Protein 7DLU (pdb70)

Secondary structure (DSSP, 8-state):
--HHHHHHHHHHHHHHHHHHHHHHHHHHHHHHHHHHHHHHTT--THHHHHHHHHHHHHHHHHHHHHHHHHHT---HHHHHHHHHHHHHHHHTTHHHHHHHHHHHHHHHS-S--TT-EEEETTEEEEEEEE-SSEEEEE-TTS-EEEEEHHHHHTS-EEESSSSSEEEE---EEE-SSS-HHHHHHHHHTT--STTSBSTT--EEEEEEE-SSSEEEEEEEEEETTSHHHHHHHHHHHHHHHHGGGT------EEEEEEE-/--HHHHHHHHHHHHHHHHHHHHHHHHHHHHHHHHHHHHHHTT--THHHHHHHHHHHHHHHHHHHHHHHHHHT---HHHHHHHHHHHHHHHHTTHHHHHHHHHHHHHHHS-S--TT-EEEETTEEEEEEEE-SSEEEEE-TTS-EEEEEHHHHHTS-EEESSSSSEEEE---EEE-SSS-HHHHHHHHHTT--STTSBSTT--EEEEEEE-SSSEEEEEEEEEETTSHHHHHHHHHHHHHHHHGGGT------EEEEEEE-/--HHHHHHHHHHHHHHHHHHHHHHHHHHHHHHHHHHHHHHTT--THHHHHHHHHHHHHHHHHHHHHHHHHHT---HHHHHHHHHHHHHHHHTTHHHHHHHHHHHHHHHS-S--TT-EEEETTEEEEEEEE-SSEEEEE-TTS-EEEEEHHHHHTS-EEESSSSSEEEE---EEE-SSS-HHHHHHHHHTT--STTSBSTT--EEEEEEE-SSSEEEEEEEEEETTSHHHHHHHHHHHHHHHHGGGT------EEEEEEE-/--HHHHHHHHHHHHHHHHHHHHHHHHHHHHHHHHHHHHHHTT--THHHHHHHHHHHHHHHHHHHHHHHHHHT---HHHHHHHHHHHHHHHHTTHHHHHHHHHHHHHHHS-S--TT-EEEETTEEEEEEEE-SSEEEEE-TTS-EEEEEHHHHHTS-EEESSSSSEEEE---EEE-SSS-HHHHHHHHHTT--STTSBSTT--EEEEEEE-SSSEEEEEEEEEETTSHHHHHHHHHHHHHHHHGGGT------EEEEEEE-/--HHHHHHHHHHHHHHHHHHHHHHHHHHHHHHHHHHHHHHTT--THHHHHHHHHHHHHHHHHHHHHHHHHHT---HHHHHHHHHHHHHHHHTTHHHHHHHHHHHHHHHS-S--TT-EEEETTEEEEEEEE-SSEEEEE-TTS-EEEEEHHHHHTS-EEESSSSSEEEE---EEE-SSS-HHHHHHHHHTT--STTSBSTT--EEEEEEE-SSSEEEEEEEEEETTSHHHHHHHHHHHHHHHHGGGT------EEEEEEE-/--HHHHHHHHHHHHHHHHHHHHHHHHHHHHHHHHHHHHHHTT--THHHHHHHHHHHHHHHHHHHHHHHHHHT---HHHHHHHHHHHHHHHHTTHHHHHHHHHHHHHHHS-S--TT-EEEETTEEEEEEEE-SSEEEEE-TTS-EEEEEHHHHHTS-EEESSSSSEEEE---EEE-SSS-HHHHHHHHHTT--STTSBSTT--EEEEEEE-SSSEEEEEEEEEETTSHHHHHHHHHHHHHHHHGGGT------EEEEEEE-/--HHHHHHHHHHHHHHHHHHHHHHHHHHHHHHHHHHHHHHTT--THHHHHHHHHHHHHHHHHHHHHHHHHHT---HHHHHHHHHHHHHHHHTTHHHHHHHHHHHHHHHS-S--TT-EEEETTEEEEEEEE-SSEEEEE-TTS-EEEEEHHHHHTS-EEESSSSSEEEE---EEE-SSS-HHHHHHHHHTT--STTSBSTT--EEEEEEE-SSSEEEEEEEEEETTSHHHHHHHHHHHHHHHHGGGT------EEEEEEE-

InterPro domains:
  IPR006685 Mechanosensitive ion channel MscS [PF00924] (109-174)
  IPR006686 Mechanosensitive ion channel MscS, conserved site [PS01246] (138-172)
  IPR008910 Mechanosensitive ion channel, conserved TM helix [PF05552] (19-59)
  IPR010920 LSM domain superfamily [SSF50182] (109-174)
  IPR011014 Mechanosensitive ion channel MscS, transmembrane-2 [SSF82861] (25-107)
  IPR011066 Mechanosensitive ion channel MscS, C-terminal domain superfamily [SSF82689] (177-272)
  IPR023408 Mechanosensitive ion channel MscS, beta-domain superfamily [G3DSA:2.30.30.60] (124-173)
  IPR045275 Mechanosensitive ion channel MscS, archaea/bacteria type [PTHR30221] (5-273)
  IPR049142 Mechanosensitive ion channel, transmembrane helices 2/3 [PF21088] (67-107)
  IPR049278 Mechanosensitive ion channel MscS, C-terminal domain [PF21082] (182-262)

B-factor: mean 67.21, std 22.12, range [41.21, 140.65]

CATH classification: 1.10.287.1260 (+2 more: 2.30.30.60, 3.30.70.100)

Sequence (1820 aa):
SWLPIVLEYSGKVALALLTLAIGWWLINTLTGRVGGLLARRSVDRTLQGFVGSLVSIVLKILLVVSVASMIGIQTTSFVAAIGAAGLAIGLALQGSLANFAGGVLILLFRPFKVGDWIEAQGVAGTVDSILIFHTVLRSGDNKRIIVPNGALSNGTVTNYSAEPVRRVIFDVGIDYDADLKNAQNILLAMADDPRVLKDPAPVAVVSNLGESAITLSLRVWVKNADYWDVMFMFNEKARDALGKEGIGIPFPQRVVKVVQSWLPIVLEYSGKVALALLTLAIGWWLINTLTGRVGGLLARRSVDRTLQGFVGSLVSIVLKILLVVSVASMIGIQTTSFVAAIGAAGLAIGLALQGSLANFAGGVLILLFRPFKVGDWIEAQGVAGTVDSILIFHTVLRSGDNKRIIVPNGALSNGTVTNYSAEPVRRVIFDVGIDYDADLKNAQNILLAMADDPRVLKDPAPVAVVSNLGESAITLSLRVWVKNADYWDVMFMFNEKARDALGKEGIGIPFPQRVVKVVQSWLPIVLEYSGKVALALLTLAIGWWLINTLTGRVGGLLARRSVDRTLQGFVGSLVSIVLKILLVVSVASMIGIQTTSFVAAIGAAGLAIGLALQGSLANFAGGVLILLFRPFKVGDWIEAQGVAGTVDSILIFHTVLRSGDNKRIIVPNGALSNGTVTNYSAEPVRRVIFDVGIDYDADLKNAQNILLAMADDPRVLKDPAPVAVVSNLGESAITLSLRVWVKNADYWDVMFMFNEKARDALGKEGIGIPFPQRVVKVVQSWLPIVLEYSGKVALALLTLAIGWWLINTLTGRVGGLLARRSVDRTLQGFVGSLVSIVLKILLVVSVASMIGIQTTSFVAAIGAAGLAIGLALQGSLANFAGGVLILLFRPFKVGDWIEAQGVAGTVDSILIFHTVLRSGDNKRIIVPNGALSNGTVTNYSAEPVRRVIFDVGIDYDADLKNAQNILLAMADDPRVLKDPAPVAVVSNLGESAITLSLRVWVKNADYWDVMFMFNEKARDALGKEGIGIPFPQRVVKVVQSWLPIVLEYSGKVALALLTLAIGWWLINTLTGRVGGLLARRSVDRTLQGFVGSLVSIVLKILLVVSVASMIGIQTTSFVAAIGAAGLAIGLALQGSLANFAGGVLILLFRPFKVGDWIEAQGVAGTVDSILIFHTVLRSGDNKRIIVPNGALSNGTVTNYSAEPVRRVIFDVGIDYDADLKNAQNILLAMADDPRVLKDPAPVAVVSNLGESAITLSLRVWVKNADYWDVMFMFNEKARDALGKEGIGIPFPQRVVKVVQSWLPIVLEYSGKVALALLTLAIGWWLINTLTGRVGGLLARRSVDRTLQGFVGSLVSIVLKILLVVSVASMIGIQTTSFVAAIGAAGLAIGLALQGSLANFAGGVLILLFRPFKVGDWIEAQGVAGTVDSILIFHTVLRSGDNKRIIVPNGALSNGTVTNYSAEPVRRVIFDVGIDYDADLKNAQNILLAMADDPRVLKDPAPVAVVSNLGESAITLSLRVWVKNADYWDVMFMFNEKARDALGKEGIGIPFPQRVVKVVQSWLPIVLEYSGKVALALLTLAIGWWLINTLTGRVGGLLARRSVDRTLQGFVGSLVSIVLKILLVVSVASMIGIQTTSFVAAIGAAGLAIGLALQGSLANFAGGVLILLFRPFKVGDWIEAQGVAGTVDSILIFHTVLRSGDNKRIIVPNGALSNGTVTNYSAEPVRRVIFDVGIDYDADLKNAQNILLAMADDPRVLKDPAPVAVVSNLGESAITLSLRVWVKNADYWDVMFMFNEKARDALGKEGIGIPFPQRVVKVVQ

Organism: Pseudomonas aeruginosa (strain ATCC 15692 / DSM 22644 / CIP 104116 / JCM 14847 / LMG 12228 / 1C / PRS 101 / PAO1) (NCBI:txid208964)

Foldseek 3Di:
DCPVVVVVLVVLLVVLVVLLVVQLVVLVVVLVVVLVVVVVVPDDPVVSVCVSVVSSVLSNLVSVLVSCVSNPDDCPVVVVVNVVVVVVVVVVCVLQVLLLVLLVVCVVDPPDDAQWWKDDPHATAGFHDRDSFWTWGQHPVRDIDTGRRRRVSVDDMGTLQPDFKDKQKAKAFWAPPDDVVVLQVLVLVQPPDPFFDPPVHKDKDFPDCDPGTTMIMIMTMGTSVCRVVVHVSCVPVVQVRCVVVPIHRDDPDDDDDDDD/DCPVVVVVLVVLLVVLVVLLVVQLVVLVVVLVVVLVVVVVVPDDPVVSVCVSVVSSVLSNLVSVLVSCVSNPDDCPVVVVVNVVVVVVVVVVCVLQVLLLVLLVVCVVDPPDDAQWWKDDPHATAGFHDRDSFWTWGQHPVRDIDTGRRRRVSVDDMGTLQPDFKDKQKAKAFWAPPDDVVVLQVLVLVQPPDPFFDPPVHKDKDFPDCDPGTTMIMIMTMGTSVCRVVVHVSCVPVVQVRCVVVPIHRDDPDDDDDDDD/DCPVVVVVLVVLLVVLVVLLVVQLVVLVVVLVVVLVVVVVVPDDPVVSVCVSVVSSVLSNLVSVLVSCVSNPDDCPVVVVVNVVVVVVVVVVCVLQVLLLVLLVVCVVDPPDDAQWWKDDPHATAGFHDRDSFWTWGQHPVRDIDTGRRRRVSVDDMGTLQPDFKDKQKAKAFWAPPDDVVVLQVLVLVQPPDPFFDPPVHKDKDFPDCDPGTTMIMIMTMGTSVCRVVVHVSCVPVVQVRCVVVPIHRDDPDDDDDDDD/DCPVVVVVLVVLLVVLVVLLVVQLVVLVVVLVVVLVVVVVVPDDPVVSVCVSVVSSVLSNLVSVLVSCVSNPDDCPVVVVVNVVVVVVVVVVCVLQVLLLVLLVVCVVDPPDDAQWWKDDPHATAGFHDRDSFWTWGQHPVRDIDTGRRRRVSVDDMGTLQPDFKDKQKAKAFWAPPDDVVVLQVLVLVQPPDPFFDPPVHKDKDFPDCDPGTTMIMIMTMGTSVCRVVVHVSCVPVVQVRCVVVPIHRDDPDDDDDDDD/DCPVVVVVLVVLLVVLVVLLVVQLVVLVVVLVVVLVVVVVVPDDPVVSVCVSVVSSVLSNLVSVLVSCVSNPDDCPVVVVVNVVVVVVVVVVCVLQVLLLVLLVVCVVDPPDDAQWWKDDPHATAGFHDRDSFWTWGQHPVRDIDTGRRRRVSVDDMGTLQPDFKDKQKAKAFWAPPDDVVVLQVLVLVQPPDPFFDPPVHKDKDFPDCDPGTTMIMIMTMGTSVCRVVVHVSCVPVVQVRCVVVPIHRDDPDDDDDDDD/DCPVVVVVLVVLLVVLVVLLVVQLVVLVVVLVVVLVVVVVVPDDPVVSVCVSVVSSVLSNLVSVLVSCVSNPDDCPVVVVVNVVVVVVVVVVCVLQVLLLVLLVVCVVDPPDDAQWWKDDPHATAGFHDRDSFWTWGQHPVRDIDTGRRRRVSVDDMGTLQPDFKDKQKAKAFWAPPDDVVVLQVLVLVQPPDPFFDPPVHKDKDFPDCDPGTTMIMIMTMGTSVCRVVVHVSCVPVVQVRCVVVPIHRDDPDDDDDDDD/DCPVVVVVLVVLLVVLVVLLVVQLVVLVVVLVVVLVVVVVVPDDPVVSVCVSVVSSVLSNLVSVLVSCVSNPDDCPVVVVVNVVVVVVVVVVCVLQVLLLVLLVVCVVDPPDDAQWWKDDPHATAGFHDRDSFWTWGQHPVRDIDTGRRRRVSVDDMGTLQPDFKDKQKAKAFWAPPDDVVVLQVLVLVQPPDPFFDPPVHKDKDFPDCDPGTTMIMIMTMGTSVCRVVVHVSCVPVVQVRCVVVPIHRDDPDDDDDDDD

Solvent-accessible surface area: 87240 Å² total; per-residue (Å²): 115,186,114,84,111,69,101,101,106,62,42,104,44,56,58,3,106,104,17,59,61,88,12,100,161,93,14,70,60,83,28,48,171,37,27,36,84,49,52,182,191,95,40,37,181,72,4,28,46,73,41,15,58,93,45,16,93,63,47,41,82,11,13,67,16,4,14,24,29,21,64,32,37,80,14,74,2,47,24,24,32,39,22,16,53,20,39,11,91,6,26,5,65,58,26,16,51,36,5,75,18,3,0,42,18,8,29,86,62,164,26,8,136,90,49,13,84,2,74,6,77,82,28,30,0,28,2,55,39,41,80,39,13,17,0,17,2,74,25,42,17,18,36,74,8,12,2,6,0,4,50,3,16,65,18,38,6,16,2,50,43,32,21,103,37,12,53,0,53,10,89,6,22,0,36,25,128,9,83,10,118,56,0,15,74,22,0,69,79,9,8,121,38,132,84,13,42,172,124,63,68,42,61,17,22,4,22,90,31,21,109,16,20,0,29,1,2,0,52,0,45,0,124,38,92,36,29,152,76,0,34,37,33,0,12,48,83,0,49,98,28,0,49,158,98,66,10,32,38,29,53,13,31,49,19,19,108,23,70,151,116,186,113,84,111,69,101,101,106,61,42,103,45,56,58,4,107,105,17,60,62,88,12,100,161,95,14,71,60,84,28,48,172,37,27,36,84,49,53,184,193,95,39,37,181,72,4,28,46,73,42,14,57,93,45,16,94,63,48,40,83,11,14,68,15,3,13,24,29,21,65,32,37,78,14,74,2,47,25,24,32,38,23,16,54,20,39,12,93,7,27,5,66,59,27,15,50,36,5,74,18,3,0,41,17,9,30,85,63,164,26,9,139,92,49,13,86,1,74,7,77,82,30,31,0,28,2,53,39,42,78,39,13,16,0,17,2,73,25,42,17,17,37,72,8,12,2,6,0,3,50,3,15,64,18,39,6,16,3,49,43,32,21,104,39,12,53,0,54,10,87,6,22,0,37,26,128,9,84,8,117,57,0,15,74,23,1,68,78,10,8,121,38,133,82,13,43,172,123,63,68,42,61,16,22,3,22,92,32,20,110,16,20,0,30,0,2,0,52,0,44,0,124,38,92,37,29,152,76,0,34,37,34,0,12,48,83,0,48,98,28,1,50,158,98,66,9,32,37,29,52,12,31,49,18,18,109,24,70,149,116,187,112,84,111,70,102,101,105,60,42,105,45,56,57,4,108,104,17,60,62,88,11,100,161,95,15,70,60,82,28,47,171,38,27,36,84,50,53,184,192,94,38,37,180,71,3,27,46,73,41,14,58,93,44,17,93,62,47,40,84,12,14,68,15,3,14,24,29,20,65,33,37,78,14,75,2,48,24,25,33,39,23,16,54,20,38,12,92,7,27,5,65,58,26,15,49,36,6,74,19,3,0,42,18,8,30,85,64,166,25,8,138,91,48,14,85,1,76,8,76,83,30,30,0,27,1,54,40,41,81,38,14,17,0,17,2,74,24,43,16,18,37,73,9,12,2,5,0,4,50,3,16,64,18,39,6,16,3,49,44,33,20,105,39,12,52,0,54,10,88,6,21,0,36,26,128,8,83,8,117,56,0,16,75,24,1,68,78,10,8,121,38,134,82,13,43,171,123,62,68,43,61,17,23,3,22,92,31,21,110,16,20,0,30,0,2,0,53,0,44,0,124,38,93,37,30,153,76,0,35,38,34,0,12,47,82,0,48,100,29,1,49,156,98,66,9,32,38,28,52,12,31,49,17,19,108,24,70,150,116,189,112,86,111,70,102,101,106,59,42,106,45,57,57,4,108,105,17,60,61,89,11,99,160,95,14,70,61,83,28,48,172,38,27,36,83,48,53,184,190,94,39,38,180,72,3,27,46,74,40,14,58,94,44,17,94,62,47,40,85,11,14,67,16,4,14,24,30,20,64,33,37,78,14,75,2,49,24,25,32,40,23,16,53,20,38,12,92,6,26,5,65,58,27,15,50,36,6,75,19,3,0,42,17,8,30,84,65,166,26,8,139,90,48,13,85,1,75,7,77,82,30,30,0,28,1,54,39,41,81,38,13,18,0,17,3,74,24,43,16,19,37,72,9,12,2,6,0,4,50,3,16,65,18,38,6,16,3,50,43,32,20,104,39,12,53,0,53,9,89,6,22,0,37,26,127,9,81,8,118,57,0,15,75,24,0,67,79,10,8,121,38,133,85,12,42,172,125,62,68,43,61,17,22,3,22,91,32,21,108,16,19,0,31,1,2,0,53,0,45,0,124,38,93,37,30,153,76,0,35,38,34,0,12,47,81,0,48,99,29,0,48,155,100,66,10,32,38,29,51,13,30,49,17,19,109,24,69,149,116,188,112,86,110,69,102,102,106,60,42,107,45,55,57,4,108,106,17,58,61,88,10,98,159,95,15,71,58,83,28,48,172,38,27,36,82,48,54,186,191,94,40,37,181,71,3,26,46,74,41,14,58,94,43,18,94,62,49,41,85,11,14,68,16,3,14,23,30,20,64,33,38,78,15,76,2,47,24,25,31,40,23,16,53,20,37,12,93,7,27,6,65,56,27,16,50,37,5,75,18,3,0,41,17,7,29,84,62,164,25,9,139,90,48,13,84,1,75,7,76,84,30,31,0,28,1,55,39,41,80,38,12,18,0,17,3,75,24,43,16,19,37,73,8,12,2,5,0,4,50,3,16,66,19,37,6,16,3,50,43,32,20,104,39,12,53,0,53,9,90,7,22,0,36,27,127,9,82,8,118,56,0,16,75,23,0,67,79,10,8,122,38,134,84,13,40,173,124,62,68,43,60,16,22,3,22,90,32,20,110,15,18,0,30,0,2,0,53,0,46,0,126,37,93,36,29,152,75,0,35,38,33,0,12,46,82,0,49,98,28,0,48,157,98,66,10,32,38,29,50,15,30,47,18,19,110,23,69,147,115,186,112,86,110,69,103,102,105,60,42,104,44,55,57,4,106,105,18,58,61,89,11,98,160,94,14,71,60,83,29,47,172,37,28,36,83,49,53,187,189,94,40,36,182,72,3,27,46,74,42,16,59,92,44,17,94,62,49,40,83,11,14,67,16,3,14,23,29,20,64,34,38,78,15,75,2,48,23,25,31,38,22,16,54,21,38,12,93,8,26,5,65,57,26,15,49,36,5,74,18,3,0,42,18,7,29,85,63,163,26,9,139,91,49,13,84,1,75,6,76,83,30,31,0,28,1,55,39,42,79,39,13,17,0,17,3,76,24,44,16,17,36,73,8,13,2,5,0,4,51,2,16,66,19,36,6,16,3,48,43,33,20,104,38,13,53,0,52,9,89,7,22,0,36,27,127,8,82,9,116,56,0,16,76,23,0,66,79,9,8,122,39,132,83,13,42,173,124,62,68,43,60,16,22,3,22,91,32,20,108,15,18,0,30,1,1,0,53,0,46,0,124,37,91,37,29,154,74,0,35,38,33,0,12,47,82,0,48,98,29,0,48,156,98,67,10,32,38,30,52,13,31,48,18,20,107,23,69,148,116,184,113,84,109,69,102,101,106,61,42,105,45,55,56,4,107,105,17,59,61,90,10,98,162,94,14,71,60,83,29,47,171,38,28,37,83,49,53,185,191,93,40,37,181,73,4,26,46,75,42,15,58,94,44,17,94,62,48,40,83,12,13,68,17,4,14,24,30,21,64,32,38,78,14,76,2,47,24,24,32,38,22,16,53,20,38,11,93,7,26,5,65,57,26,16,51,36,5,74,17,3,0,42,17,7,30,86,62,162,27,9,139,91,49,13,84,2,75,6,76,83,30,30,0,28,1,55,39,42,79,39,14,16,0,17,2,75,24,43,17,17,37,74,8,12,2,6,0,4,50,3,17,66,18,37,6,16,2,48,43,32,21,103,37,12,53,0,52,10,89,6,22,0,36,26,127,9,82,9,117,58,0,14,74,23,0,67,79,9,8,121,38,132,83,13,42,172,124,62,68,43,61,16,22,4,22,90,32,20,109,15,19,0,30,0,2,0,53,0,46,0,123,38,91,37,29,153,76,0,34,37,33,0,12,48,83,0,48,98,29,0,49,156,97,67,10,32,38,30,52,13,31,48,18,20,107,24,70,149

Nearest PDB structures (foldseek):
  7dlu-assembly1_A  TM=1.004E+00  e=5.073E-48  Pseudomonas aeruginosa PAO1
  5aji-assembly1_E  TM=7.550E-01  e=2.223E-25  Escherichia coli
  4agf-assembly1_G  TM=7.540E-01  e=1.309E-24  Escherichia coli
  2vv5-assembly1_G  TM=7.443E-01  e=8.657E-25  Escherichia coli
  4age-assembly1_C  TM=7.448E-01  e=1.163E-24  Escherichia coli

Structure (mmCIF, N/CA/C/O backbone):
data_7DLU
#
_entry.id   7DLU
#
loop_
_atom_site.group_PDB
_atom_site.id
_atom_site.type_symbol
_atom_site.label_atom_id
_atom_site.label_alt_id
_atom_site.label_comp_id
_atom_site.label_asym_id
_atom_site.label_entity_id
_atom_site.label_seq_id
_atom_site.pdbx_PDB_ins_code
_atom_site.Cartn_x
_atom_site.Cartn_y
_atom_site.Cartn_z
_atom_site.occupancy
_atom_site.B_iso_or_equiv
_atom_site.auth_seq_id
_atom_site.auth_comp_id
_atom_site.auth_asym_id
_atom_site.auth_atom_id
_atom_site.pdbx_PDB_model_num
ATOM 1 N N . SER A 1 14 ? 113.728 127.210 73.731 1.00 140.65 14 SER A N 1
ATOM 2 C CA . SER A 1 14 ? 113.843 125.825 74.170 1.00 140.65 14 SER A CA 1
ATOM 3 C C . SER A 1 14 ? 113.514 125.693 75.653 1.00 140.65 14 SER A C 1
ATOM 4 O O . SER A 1 14 ? 112.634 124.919 76.030 1.00 140.65 14 SER A O 1
ATOM 7 N N . TRP A 1 15 ? 114.254 126.434 76.483 1.00 139.15 15 TRP A N 1
ATOM 8 C CA . TRP A 1 15 ? 114.053 126.519 77.935 1.00 139.15 15 TRP A CA 1
ATOM 9 C C . TRP A 1 15 ? 113.984 125.146 78.605 1.00 139.15 15 TRP A C 1
ATOM 10 O O . TRP A 1 15 ? 113.488 125.020 79.728 1.00 139.15 15 TRP A O 1
ATOM 21 N N . LEU A 1 16 ? 114.498 124.112 77.947 1.00 135.36 16 LEU A N 1
ATOM 22 C CA . LEU A 1 16 ? 114.467 122.753 78.477 1.00 135.36 16 LEU A CA 1
ATOM 23 C C . LEU A 1 16 ? 115.544 122.492 79.532 1.00 135.36 16 LEU A C 1
ATOM 24 O O . LEU A 1 16 ? 115.248 121.841 80.542 1.00 135.36 16 LEU A O 1
ATOM 29 N N . PRO A 1 17 ? 116.796 122.947 79.349 1.00 132.79 17 PRO A N 1
ATOM 30 C CA . PRO A 1 17 ? 117.816 122.651 80.373 1.00 132.79 17 PRO A CA 1
ATOM 31 C C . PRO A 1 17 ? 117.466 123.151 81.765 1.00 132.79 17 PRO A C 1
ATOM 32 O O . PRO A 1 17 ? 117.684 122.428 82.744 1.00 132.79 17 PRO A O 1
ATOM 36 N N . ILE A 1 18 ? 116.929 124.367 81.889 1.00 130.61 18 ILE A N 1
ATOM 37 C CA . ILE A 1 18 ? 116.621 124.894 83.215 1.00 130.61 18 ILE A CA 1
ATOM 38 C C . ILE A 1 18 ? 115.464 124.125 83.845 1.00 130.61 18 ILE A C 1
ATOM 39 O O . ILE A 1 18 ? 115.440 123.901 85.063 1.00 130.61 18 ILE A O 1
ATOM 44 N N . VAL A 1 19 ? 114.500 123.690 83.030 1.00 128.57 19 VAL A N 1
ATOM 45 C CA . VAL A 1 19 ? 113.361 122.954 83.566 1.00 128.57 19 VAL A CA 1
ATOM 46 C C . VAL A 1 19 ? 113.815 121.633 84.170 1.00 128.57 19 VAL A C 1
ATOM 47 O O . VAL A 1 19 ? 113.431 121.288 85.293 1.00 128.57 19 VAL A O 1
ATOM 51 N N . LEU A 1 20 ? 114.661 120.887 83.457 1.00 125.79 20 LEU A N 1
ATOM 52 C CA . LEU A 1 20 ? 115.174 119.641 84.013 1.00 125.79 20 LEU A CA 1
ATOM 53 C C . LEU A 1 20 ? 116.150 119.883 85.156 1.00 125.79 20 LEU A C 1
ATOM 54 O O . LEU A 1 20 ? 116.225 119.060 86.076 1.00 125.79 20 LEU A O 1
ATOM 59 N N . GLU A 1 21 ? 116.877 121.002 85.135 1.00 122.32 21 GLU A N 1
ATOM 60 C CA . GLU A 1 21 ? 117.793 121.309 86.227 1.00 122.32 21 GLU A CA 1
ATOM 61 C C . GLU A 1 21 ? 117.033 121.585 87.517 1.00 122.32 21 GLU A C 1
ATOM 62 O O . GLU A 1 21 ? 117.509 121.260 88.611 1.00 122.32 21 GLU A O 1
ATOM 68 N N . TYR A 1 22 ? 115.849 122.188 87.412 1.00 115.13 22 TYR A N 1
ATOM 69 C CA . TYR A 1 22 ? 115.027 122.372 88.604 1.00 115.13 22 TYR A CA 1
ATOM 70 C C . TYR A 1 22 ? 114.277 121.095 88.968 1.00 115.13 22 TYR A C 1
ATOM 71 O O . TYR A 1 22 ? 114.057 120.821 90.156 1.00 115.13 22 TYR A O 1
ATOM 80 N N . SER A 1 23 ? 113.884 120.304 87.966 1.00 114.48 23 SER A N 1
ATOM 81 C CA . SER A 1 23 ? 113.150 119.074 88.236 1.00 114.48 23 SER A CA 1
ATOM 82 C C . SER A 1 23 ? 114.012 118.056 88.965 1.00 114.48 23 SER A C 1
ATOM 83 O O . SER A 1 23 ? 113.515 117.341 89.840 1.00 114.48 23 SER A O 1
ATOM 86 N N . GLY A 1 24 ? 115.298 117.971 88.622 1.00 109.25 24 GLY A N 1
ATOM 87 C CA . GLY A 1 24 ? 116.185 117.082 89.353 1.00 109.25 24 GLY A CA 1
ATOM 88 C C . GLY A 1 24 ? 116.319 117.475 90.812 1.00 109.25 24 GLY A C 1
ATOM 89 O O . GLY A 1 24 ? 116.300 116.617 91.701 1.00 109.25 24 GLY A O 1
ATOM 90 N N . LYS A 1 25 ? 116.440 118.777 91.078 1.00 105.41 25 LYS A N 1
ATOM 91 C CA . LYS A 1 25 ? 116.517 119.254 92.454 1.00 105.41 25 LYS A CA 1
ATOM 92 C C . LYS A 1 25 ? 115.242 118.926 93.219 1.00 105.41 25 LYS A C 1
ATOM 93 O O . LYS A 1 25 ? 115.295 118.459 94.363 1.00 105.41 25 LYS A O 1
ATOM 99 N N . VAL A 1 26 ? 114.083 119.160 92.600 1.00 102.04 26 VAL A N 1
ATOM 100 C CA . VAL A 1 26 ? 112.823 118.879 93.283 1.00 102.04 26 VAL A CA 1
ATOM 101 C C . VAL A 1 26 ? 112.658 117.385 93.534 1.00 102.04 26 VAL A C 1
ATOM 102 O O . VAL A 1 26 ? 112.191 116.975 94.606 1.00 102.04 26 VAL A O 1
ATOM 106 N N . ALA A 1 27 ? 113.048 116.546 92.572 1.00 98.73 27 ALA A N 1
ATOM 107 C CA . ALA A 1 27 ? 112.929 115.105 92.758 1.00 98.73 27 ALA A CA 1
ATOM 108 C C . ALA A 1 27 ? 113.853 114.612 93.861 1.00 98.73 27 ALA A C 1
ATOM 109 O O . ALA A 1 27 ? 113.456 113.778 94.683 1.00 98.73 27 ALA A O 1
ATOM 111 N N . LEU A 1 28 ? 115.087 115.122 93.904 1.00 95.14 28 LEU A N 1
ATOM 112 C CA . LEU A 1 28 ? 116.006 114.727 94.965 1.00 95.14 28 LEU A CA 1
ATOM 113 C C . LEU A 1 28 ? 115.503 115.188 96.327 1.00 95.14 28 LEU A C 1
ATOM 114 O O . LEU A 1 28 ? 115.609 114.451 97.315 1.00 95.14 28 LEU A O 1
ATOM 119 N N . ALA A 1 29 ? 114.934 116.394 96.398 1.00 91.36 29 ALA A N 1
ATOM 120 C CA . ALA A 1 29 ? 114.401 116.883 97.664 1.00 91.36 29 ALA A CA 1
ATOM 121 C C . ALA A 1 29 ? 113.229 116.033 98.139 1.00 91.36 29 ALA A C 1
ATOM 122 O O . ALA A 1 29 ? 113.137 115.705 99.327 1.00 91.36 29 ALA A O 1
ATOM 124 N N . LEU A 1 30 ? 112.327 115.657 97.228 1.00 91.77 30 LEU A N 1
ATOM 125 C CA . LEU A 1 30 ? 111.192 114.832 97.632 1.00 91.77 30 LEU A CA 1
ATOM 126 C C . LEU A 1 30 ? 111.626 113.427 98.031 1.00 91.77 30 LEU A C 1
ATOM 127 O O . LEU A 1 30 ? 111.086 112.860 98.991 1.00 91.77 30 LEU A O 1
ATOM 132 N N . LEU A 1 31 ? 112.593 112.851 97.312 1.00 89.05 31 LEU A N 1
ATOM 133 C CA . LEU A 1 31 ? 113.144 111.560 97.706 1.00 89.05 31 LEU A CA 1
ATOM 134 C C . LEU A 1 31 ? 113.748 111.626 99.102 1.00 89.05 31 LEU A C 1
ATOM 135 O O . LEU A 1 31 ? 113.496 110.751 99.942 1.00 89.05 31 LEU A O 1
ATOM 140 N N . THR A 1 32 ? 114.570 112.647 99.356 1.00 86.33 32 THR A N 1
ATOM 141 C CA . THR A 1 32 ? 115.164 112.822 100.676 1.00 86.33 32 THR A CA 1
ATOM 142 C C . THR A 1 32 ? 114.089 112.947 101.744 1.00 86.33 32 THR A C 1
ATOM 143 O O . THR A 1 32 ? 114.176 112.317 102.803 1.00 86.33 32 THR A O 1
ATOM 147 N N . LEU A 1 33 ? 113.058 113.751 101.477 1.00 85.37 33 LEU A N 1
ATOM 148 C CA . LEU A 1 33 ? 111.985 113.937 102.447 1.00 85.37 33 LEU A CA 1
ATOM 149 C C . LEU A 1 33 ? 111.318 112.613 102.790 1.00 85.37 33 LEU A C 1
ATOM 150 O O . LEU A 1 33 ? 111.170 112.264 103.967 1.00 85.37 33 LEU A O 1
ATOM 155 N N . ALA A 1 34 ? 110.919 111.852 101.767 1.00 86.06 34 ALA A N 1
ATOM 156 C CA . ALA A 1 34 ? 110.223 110.590 102.005 1.00 86.06 34 ALA A CA 1
ATOM 157 C C . ALA A 1 34 ? 111.102 109.601 102.761 1.00 86.06 34 ALA A C 1
ATOM 158 O O . ALA A 1 34 ? 110.677 109.018 103.770 1.00 86.06 34 ALA A O 1
ATOM 160 N N . ILE A 1 35 ? 112.334 109.395 102.285 1.00 85.24 35 ILE A N 1
ATOM 161 C CA . ILE A 1 35 ? 113.214 108.413 102.911 1.00 85.24 35 ILE A CA 1
ATOM 162 C C . ILE A 1 35 ? 113.537 108.801 104.346 1.00 85.24 35 ILE A C 1
ATOM 163 O O . ILE A 1 35 ? 113.529 107.947 105.242 1.00 85.24 35 ILE A O 1
ATOM 168 N N . GLY A 1 36 ? 113.812 110.079 104.599 1.00 84.11 36 GLY A N 1
ATOM 169 C CA . GLY A 1 36 ? 114.114 110.528 105.940 1.00 84.11 36 GLY A CA 1
ATOM 170 C C . GLY A 1 36 ? 112.936 110.407 106.877 1.00 84.11 36 GLY A C 1
ATOM 171 O O . GLY A 1 36 ? 113.104 110.003 108.030 1.00 84.11 36 GLY A O 1
ATOM 172 N N . TRP A 1 37 ? 111.736 110.755 106.404 1.00 84.92 37 TRP A N 1
ATOM 173 C CA . TRP A 1 37 ? 110.543 110.581 107.224 1.00 84.92 37 TRP A CA 1
ATOM 174 C C . TRP A 1 37 ? 110.361 109.120 107.612 1.00 84.92 37 TRP A C 1
ATOM 175 O O . TRP A 1 37 ? 110.097 108.800 108.780 1.00 84.92 37 TRP A O 1
ATOM 186 N N . TRP A 1 38 ? 110.513 108.215 106.641 1.00 87.27 38 TRP A N 1
ATOM 187 C CA . TRP A 1 38 ? 110.376 106.793 106.936 1.00 87.27 38 TRP A CA 1
ATOM 188 C C . TRP A 1 38 ? 111.413 106.340 107.956 1.00 87.27 38 TRP A C 1
ATOM 189 O O . TRP A 1 38 ? 111.090 105.628 108.915 1.00 87.27 38 TRP A O 1
ATOM 200 N N . LEU A 1 39 ? 112.672 106.740 107.757 1.00 85.49 39 LEU A N 1
ATOM 201 C CA . LEU A 1 39 ? 113.737 106.320 108.663 1.00 85.49 39 LEU A CA 1
ATOM 202 C C . LEU A 1 39 ? 113.498 106.833 110.075 1.00 85.49 39 LEU A C 1
ATOM 203 O O . LEU A 1 39 ? 113.716 106.107 111.050 1.00 85.49 39 LEU A O 1
ATOM 208 N N . ILE A 1 40 ? 113.046 108.080 110.205 1.00 86.33 40 ILE A N 1
ATOM 209 C CA . ILE A 1 40 ? 112.770 108.637 111.525 1.00 86.33 40 ILE A CA 1
ATOM 210 C C . ILE A 1 40 ? 111.632 107.881 112.195 1.00 86.33 40 ILE A C 1
ATOM 211 O O . ILE A 1 40 ? 111.679 107.599 113.400 1.00 86.33 40 ILE A O 1
ATOM 216 N N . ASN A 1 41 ? 110.594 107.532 111.428 1.00 89.70 41 ASN A N 1
ATOM 217 C CA . ASN A 1 41 ? 109.481 106.775 111.996 1.00 89.70 41 ASN A CA 1
ATOM 218 C C . ASN A 1 41 ? 109.941 105.417 112.514 1.00 89.70 41 ASN A C 1
ATOM 219 O O . ASN A 1 41 ? 109.612 105.024 113.641 1.00 89.70 41 ASN A O 1
ATOM 224 N N . THR A 1 42 ? 110.709 104.681 111.704 1.00 90.09 42 THR A N 1
ATOM 225 C CA . THR A 1 42 ? 111.184 103.374 112.157 1.00 90.09 42 THR A CA 1
ATOM 226 C C . THR A 1 42 ? 112.103 103.505 113.364 1.00 90.09 42 THR A C 1
ATOM 227 O O . THR A 1 42 ? 112.028 102.698 114.298 1.00 90.09 42 THR A O 1
ATOM 231 N N . LEU A 1 43 ? 112.973 104.517 113.371 1.00 91.33 43 LEU A N 1
ATOM 232 C CA . LEU A 1 43 ? 113.890 104.680 114.493 1.00 91.33 43 LEU A CA 1
ATOM 233 C C . LEU A 1 43 ? 113.143 104.992 115.782 1.00 91.33 43 LEU A C 1
ATOM 234 O O . LEU A 1 43 ? 113.461 104.430 116.837 1.00 91.33 43 LEU A O 1
ATOM 239 N N . THR A 1 44 ? 112.151 105.885 115.727 1.00 94.31 44 THR A N 1
ATOM 240 C CA . THR A 1 44 ? 111.432 106.209 116.954 1.00 94.31 44 THR A CA 1
ATOM 241 C C . THR A 1 44 ? 110.572 105.040 117.416 1.00 94.31 44 THR A C 1
ATOM 242 O O . THR A 1 44 ? 110.445 104.814 118.625 1.00 94.31 44 THR A O 1
ATOM 246 N N . GLY A 1 45 ? 109.999 104.273 116.484 1.00 96.94 45 GLY A N 1
ATOM 247 C CA . GLY A 1 45 ? 109.293 103.066 116.882 1.00 96.94 45 GLY A CA 1
ATOM 248 C C . GLY A 1 45 ? 110.200 102.065 117.573 1.00 96.94 45 GLY A C 1
ATOM 249 O O . GLY A 1 45 ? 109.837 101.487 118.602 1.00 96.94 45 GLY A O 1
ATOM 250 N N . ARG A 1 46 ? 111.400 101.861 117.026 1.00 99.62 46 ARG A N 1
ATOM 251 C CA . ARG A 1 46 ? 112.355 100.946 117.643 1.00 99.62 46 ARG A CA 1
ATOM 252 C C . ARG A 1 46 ? 112.769 101.426 119.029 1.00 99.62 46 ARG A C 1
ATOM 253 O O . ARG A 1 46 ? 112.868 100.625 119.969 1.00 99.62 46 ARG A O 1
ATOM 261 N N . VAL A 1 47 ? 113.023 102.728 119.175 1.00 100.79 47 VAL A N 1
ATOM 262 C CA . VAL A 1 47 ? 113.427 103.265 120.473 1.00 100.79 47 VAL A CA 1
ATOM 263 C C . VAL A 1 47 ? 112.304 103.104 121.489 1.00 100.79 47 VAL A C 1
ATOM 264 O O . VAL A 1 47 ? 112.542 102.730 122.644 1.00 100.79 47 VAL A O 1
ATOM 268 N N . GLY A 1 48 ? 111.064 103.373 121.076 1.00 103.85 48 GLY A N 1
ATOM 269 C CA . GLY A 1 48 ? 109.940 103.164 121.973 1.00 103.85 48 GLY A CA 1
ATOM 270 C C . GLY A 1 48 ? 109.790 101.713 122.387 1.00 103.85 48 GLY A C 1
ATOM 271 O O . GLY A 1 48 ? 109.503 101.416 123.549 1.00 103.85 48 GLY A O 1
ATOM 272 N N . GLY A 1 49 ? 109.995 100.790 121.444 1.00 105.57 49 GLY A N 1
ATOM 273 C CA . GLY A 1 49 ? 109.907 99.377 121.778 1.00 105.57 49 GLY A CA 1
ATOM 274 C C . GLY A 1 49 ? 110.964 98.946 122.778 1.00 105.57 49 GLY A C 1
ATOM 275 O O . GLY A 1 49 ? 110.667 98.256 123.759 1.00 105.57 49 GLY A O 1
ATOM 276 N N . LEU A 1 50 ? 112.217 99.343 122.540 1.00 106.08 50 LEU A N 1
ATOM 277 C CA . LEU A 1 50 ? 113.280 98.994 123.477 1.00 106.08 50 LEU A CA 1
ATOM 278 C C . LEU A 1 50 ? 113.113 99.679 124.826 1.00 106.08 50 LEU A C 1
ATOM 279 O O . LEU A 1 50 ? 113.560 99.135 125.839 1.00 106.08 50 LEU A O 1
ATOM 284 N N . LEU A 1 51 ? 112.485 100.855 124.868 1.00 107.02 51 LEU A N 1
ATOM 285 C CA . LEU A 1 51 ? 112.213 101.489 126.151 1.00 107.02 51 LEU A CA 1
ATOM 286 C C . LEU A 1 51 ? 111.074 100.807 126.892 1.00 107.02 51 LEU A C 1
ATOM 287 O O . LEU A 1 51 ? 111.088 100.753 128.126 1.00 107.02 51 LEU A O 1
ATOM 292 N N . ALA A 1 52 ? 110.081 100.292 126.165 1.00 108.85 52 ALA A N 1
ATOM 293 C CA . ALA A 1 52 ? 109.005 99.554 126.815 1.00 108.85 52 ALA A CA 1
ATOM 294 C C . ALA A 1 52 ? 109.499 98.213 127.340 1.00 108.85 52 ALA A C 1
ATOM 295 O O . ALA A 1 52 ? 109.076 97.766 128.412 1.00 108.85 52 ALA A O 1
ATOM 297 N N . ARG A 1 53 ? 110.398 97.558 126.602 1.00 110.31 53 ARG A N 1
ATOM 298 C CA . ARG A 1 53 ? 110.922 96.268 127.037 1.00 110.31 53 ARG A CA 1
ATOM 299 C C . ARG A 1 53 ? 111.734 96.350 128.323 1.00 110.31 53 ARG A C 1
ATOM 300 O O . ARG A 1 53 ? 111.844 95.340 129.026 1.00 110.31 53 ARG A O 1
ATOM 308 N N . ARG A 1 54 ? 112.302 97.508 128.650 1.00 110.07 54 ARG A N 1
ATOM 309 C CA . ARG A 1 54 ? 113.117 97.658 129.847 1.00 110.07 54 ARG A CA 1
ATOM 310 C C . ARG A 1 54 ? 112.311 98.087 131.064 1.00 110.07 54 ARG A C 1
ATOM 311 O O . ARG A 1 54 ? 112.890 98.274 132.138 1.00 110.07 54 ARG A O 1
ATOM 319 N N . SER A 1 55 ? 110.996 98.251 130.916 1.00 111.12 55 SER A N 1
ATOM 320 C CA . SER A 1 55 ? 110.086 98.555 132.021 1.00 111.12 55 SER A CA 1
ATOM 321 C C . SER A 1 55 ? 110.464 99.865 132.716 1.00 111.12 55 SER A C 1
ATOM 322 O O . SER A 1 55 ? 110.735 99.914 133.917 1.00 111.12 55 SER A O 1
ATOM 325 N N . VAL A 1 56 ? 110.475 100.935 131.932 1.00 110.05 56 VAL A N 1
ATOM 326 C CA . VAL A 1 56 ? 110.592 102.275 132.460 1.00 110.05 56 VAL A CA 1
ATOM 327 C C . VAL A 1 56 ? 109.198 102.889 132.514 1.00 110.05 56 VAL A C 1
ATOM 328 O O . VAL A 1 56 ? 108.291 102.489 131.788 1.00 110.05 56 VAL A O 1
ATOM 332 N N . ASP A 1 57 ? 109.018 103.867 133.396 1.00 109.02 57 ASP A N 1
ATOM 333 C CA . ASP A 1 57 ? 107.713 104.484 133.567 1.00 109.02 57 ASP A CA 1
ATOM 334 C C . ASP A 1 57 ? 107.261 105.155 132.273 1.00 109.02 57 ASP A C 1
ATOM 335 O O . ASP A 1 57 ? 108.058 105.719 131.520 1.00 109.02 57 ASP A O 1
ATOM 340 N N . ARG A 1 58 ? 105.952 105.081 132.019 1.00 108.54 58 ARG A N 1
ATOM 341 C CA . ARG A 1 58 ? 105.413 105.537 130.744 1.00 108.54 58 ARG A CA 1
ATOM 342 C C . ARG A 1 58 ? 105.451 107.050 130.604 1.00 108.54 58 ARG A C 1
ATOM 343 O O . ARG A 1 58 ? 105.333 107.565 129.487 1.00 108.54 58 ARG A O 1
ATOM 351 N N . THR A 1 59 ? 105.603 107.779 131.710 1.00 107.35 59 THR A N 1
ATOM 352 C CA . THR A 1 59 ? 105.828 109.216 131.613 1.00 107.35 59 THR A CA 1
ATOM 353 C C . THR A 1 59 ? 107.174 109.507 130.961 1.00 107.35 59 THR A C 1
ATOM 354 O O . THR A 1 59 ? 107.334 110.509 130.256 1.00 107.35 59 THR A O 1
ATOM 358 N N . LEU A 1 60 ? 108.148 108.625 131.169 1.00 106.05 60 LEU A N 1
ATOM 359 C CA . LEU A 1 60 ? 109.498 108.797 130.653 1.00 106.05 60 LEU A CA 1
ATOM 360 C C . LEU A 1 60 ? 109.681 108.220 129.255 1.00 106.05 60 LEU A C 1
ATOM 361 O O . LEU A 1 60 ? 110.801 108.235 128.738 1.00 106.05 60 LEU A O 1
ATOM 366 N N . GLN A 1 61 ? 108.622 107.709 128.638 1.00 105.00 61 GLN A N 1
ATOM 367 C CA . GLN A 1 61 ? 108.675 107.211 127.268 1.00 105.00 61 GLN A CA 1
ATOM 368 C C . GLN A 1 61 ? 108.063 108.176 126.270 1.00 105.00 61 GLN A C 1
ATOM 369 O O . GLN A 1 61 ? 108.565 108.307 125.143 1.00 105.00 61 GLN A O 1
ATOM 375 N N . GLY A 1 62 ? 106.987 108.857 126.673 1.00 100.29 62 GLY A N 1
ATOM 376 C CA . GLY A 1 62 ? 106.334 109.806 125.796 1.00 100.29 62 GLY A CA 1
ATOM 377 C C . GLY A 1 62 ? 107.237 110.915 125.310 1.00 100.29 62 GLY A C 1
ATOM 378 O O . GLY A 1 62 ? 107.393 111.092 124.099 1.00 100.29 62 GLY A O 1
ATOM 379 N N . PHE A 1 63 ? 107.842 111.673 126.225 1.00 99.49 63 PHE A N 1
ATOM 380 C CA . PHE A 1 63 ? 108.700 112.777 125.823 1.00 99.49 63 PHE A CA 1
ATOM 381 C C . PHE A 1 63 ? 110.132 112.345 125.553 1.00 99.49 63 PHE A C 1
ATOM 382 O O . PHE A 1 63 ? 111.016 113.201 125.464 1.00 99.49 63 PHE A O 1
ATOM 390 N N . VAL A 1 64 ? 110.383 111.045 125.422 1.00 94.51 64 VAL A N 1
ATOM 391 C CA . VAL A 1 64 ? 111.607 110.596 124.770 1.00 94.51 64 VAL A CA 1
ATOM 392 C C . VAL A 1 64 ? 111.338 110.304 123.302 1.00 94.51 64 VAL A C 1
ATOM 393 O O . VAL A 1 64 ? 112.040 110.804 122.412 1.00 94.51 64 VAL A O 1
ATOM 397 N N . GLY A 1 65 ? 110.295 109.518 123.028 1.00 90.70 65 GLY A N 1
ATOM 398 C CA . GLY A 1 65 ? 109.921 109.270 121.645 1.00 90.70 65 GLY A CA 1
ATOM 399 C C . GLY A 1 65 ? 109.553 110.544 120.909 1.00 90.70 65 GLY A C 1
ATOM 400 O O . GLY A 1 65 ? 110.036 110.800 119.801 1.00 90.70 65 GLY A O 1
ATOM 401 N N . SER A 1 66 ? 108.700 111.368 121.524 1.00 89.08 66 SER A N 1
ATOM 402 C CA . SER A 1 66 ? 108.287 112.613 120.890 1.00 89.08 66 SER A CA 1
ATOM 403 C C . SER A 1 66 ? 109.468 113.555 120.706 1.00 89.08 66 SER A C 1
ATOM 404 O O . SER A 1 66 ? 109.592 114.205 119.664 1.00 89.08 66 SER A O 1
ATOM 407 N N . LEU A 1 67 ? 110.346 113.640 121.708 1.00 86.04 67 LEU A N 1
ATOM 408 C CA . LEU A 1 67 ? 111.530 114.484 121.592 1.00 86.04 67 LEU A CA 1
ATOM 409 C C . LEU A 1 67 ? 112.377 114.083 120.392 1.00 86.04 67 LEU A C 1
ATOM 410 O O . LEU A 1 67 ? 112.698 114.918 119.534 1.00 86.04 67 LEU A O 1
ATOM 415 N N . VAL A 1 68 ? 112.756 112.804 120.323 1.00 84.34 68 VAL A N 1
ATOM 416 C CA . VAL A 1 68 ? 113.590 112.330 119.222 1.00 84.34 68 VAL A CA 1
ATOM 417 C C . VAL A 1 68 ? 112.916 112.612 117.884 1.00 84.34 68 VAL A C 1
ATOM 418 O O . VAL A 1 68 ? 113.538 113.145 116.951 1.00 84.34 68 VAL A O 1
ATOM 422 N N . SER A 1 69 ? 111.626 112.276 117.778 1.00 83.84 69 SER A N 1
ATOM 423 C CA . SER A 1 69 ? 110.931 112.422 116.504 1.00 83.84 69 SER A CA 1
ATOM 424 C C . SER A 1 69 ? 110.877 113.879 116.065 1.00 83.84 69 SER A C 1
ATOM 425 O O . SER A 1 69 ? 111.182 114.196 114.911 1.00 83.84 69 SER A O 1
ATOM 428 N N . ILE A 1 70 ? 110.500 114.786 116.970 1.00 81.33 70 ILE A N 1
ATOM 429 C CA . ILE A 1 70 ? 110.326 116.175 116.562 1.00 81.33 70 ILE A CA 1
ATOM 430 C C . ILE A 1 70 ? 111.668 116.815 116.235 1.00 81.33 70 ILE A C 1
ATOM 431 O O . ILE A 1 70 ? 111.769 117.607 115.290 1.00 81.33 70 ILE A O 1
ATOM 436 N N . VAL A 1 71 ? 112.727 116.470 116.973 1.00 77.65 71 VAL A N 1
ATOM 437 C CA . VAL A 1 71 ? 114.033 117.054 116.672 1.00 77.65 71 VAL A CA 1
ATOM 438 C C . VAL A 1 71 ? 114.511 116.605 115.295 1.00 77.65 71 VAL A C 1
ATOM 439 O O . VAL A 1 71 ? 114.920 117.425 114.457 1.00 77.65 71 VAL A O 1
ATOM 443 N N . LEU A 1 72 ? 114.452 115.296 115.033 1.00 77.44 72 LEU A N 1
ATOM 444 C CA . LEU A 1 72 ? 114.922 114.803 113.744 1.00 77.44 72 LEU A CA 1
ATOM 445 C C . LEU A 1 72 ? 114.058 115.326 112.602 1.00 77.44 72 LEU A C 1
ATOM 446 O O . LEU A 1 72 ? 114.568 115.618 111.513 1.00 77.44 72 LEU A O 1
ATOM 451 N N . LYS A 1 73 ? 112.752 115.484 112.839 1.00 79.02 73 LYS A N 1
ATOM 452 C CA . LYS A 1 73 ? 111.868 115.974 111.789 1.00 79.02 73 LYS A CA 1
ATOM 453 C C . LYS A 1 73 ? 112.124 117.442 111.487 1.00 79.02 73 LYS A C 1
ATOM 454 O O . LYS A 1 73 ? 112.082 117.854 110.324 1.00 79.02 73 LYS A O 1
ATOM 460 N N . ILE A 1 74 ? 112.391 118.248 112.517 1.00 73.74 74 ILE A N 1
ATOM 461 C CA . ILE A 1 74 ? 112.752 119.645 112.294 1.00 73.74 74 ILE A CA 1
ATOM 462 C C . ILE A 1 74 ? 114.026 119.735 111.464 1.00 73.74 74 ILE A C 1
ATOM 463 O O . ILE A 1 74 ? 114.107 120.508 110.500 1.00 73.74 74 ILE A O 1
ATOM 468 N N . LEU A 1 75 ? 115.042 118.946 111.827 1.00 71.54 75 LEU A N 1
ATOM 469 C CA . LEU A 1 75 ? 116.291 118.970 111.068 1.00 71.54 75 LEU A CA 1
ATOM 470 C C . LEU A 1 75 ? 116.060 118.592 109.607 1.00 71.54 75 LEU A C 1
ATOM 471 O O . LEU A 1 75 ? 116.539 119.274 108.691 1.00 71.54 75 LEU A O 1
ATOM 476 N N . LEU A 1 76 ? 115.306 117.515 109.369 1.00 73.34 76 LEU A N 1
ATOM 477 C CA . LEU A 1 76 ? 115.077 117.064 107.999 1.00 73.34 76 LEU A CA 1
ATOM 478 C C . LEU A 1 76 ? 114.276 118.083 107.195 1.00 73.34 76 LEU A C 1
ATOM 479 O O . LEU A 1 76 ? 114.563 118.312 106.013 1.00 73.34 76 LEU A O 1
ATOM 484 N N . VAL A 1 77 ? 113.262 118.695 107.810 1.00 72.34 77 VAL A N 1
ATOM 485 C CA . VAL A 1 77 ? 112.439 119.661 107.093 1.00 72.34 77 VAL A CA 1
ATOM 486 C C . VAL A 1 77 ? 113.253 120.895 106.731 1.00 72.34 77 VAL A C 1
ATOM 487 O O . VAL A 1 77 ? 113.143 121.417 105.616 1.00 72.34 77 VAL A O 1
ATOM 491 N N . VAL A 1 78 ? 114.088 121.377 107.657 1.00 69.85 78 VAL A N 1
ATOM 492 C CA . VAL A 1 78 ? 114.969 122.498 107.336 1.00 69.85 78 VAL A CA 1
ATOM 493 C C . VAL A 1 78 ? 115.891 122.135 106.178 1.00 69.85 78 VAL A C 1
ATOM 494 O O . VAL A 1 78 ? 116.089 122.929 105.246 1.00 69.85 78 VAL A O 1
ATOM 498 N N . SER A 1 79 ? 116.442 120.919 106.199 1.00 72.11 79 SER A N 1
ATOM 499 C CA . SER A 1 79 ? 117.365 120.510 105.144 1.00 72.11 79 SER A CA 1
ATOM 500 C C . SER A 1 79 ? 116.681 120.484 103.780 1.00 72.11 79 SER A C 1
ATOM 501 O O . SER A 1 79 ? 117.213 121.010 102.798 1.00 72.11 79 SER A O 1
ATOM 504 N N . VAL A 1 80 ? 115.487 119.890 103.696 1.00 74.15 80 VAL A N 1
ATOM 505 C CA . VAL A 1 80 ? 114.843 119.784 102.384 1.00 74.15 80 VAL A CA 1
ATOM 506 C C . VAL A 1 80 ? 114.328 121.140 101.914 1.00 74.15 80 VAL A C 1
ATOM 507 O O . VAL A 1 80 ? 114.378 121.449 100.711 1.00 74.15 80 VAL A O 1
ATOM 511 N N . ALA A 1 81 ? 113.834 121.974 102.835 1.00 71.40 81 ALA A N 1
ATOM 512 C CA . ALA A 1 81 ? 113.393 123.309 102.453 1.00 71.40 81 ALA A CA 1
ATOM 513 C C . ALA A 1 81 ? 114.547 124.122 101.893 1.00 71.40 81 ALA A C 1
ATOM 514 O O . ALA A 1 81 ? 114.370 124.887 100.939 1.00 71.40 81 ALA A O 1
ATOM 516 N N . SER A 1 82 ? 115.741 123.973 102.469 1.00 71.62 82 SER A N 1
ATOM 517 C CA . SER A 1 82 ? 116.900 124.624 101.873 1.00 71.62 82 SER A CA 1
ATOM 518 C C . SER A 1 82 ? 117.312 123.943 100.576 1.00 71.62 82 SER A C 1
ATOM 519 O O . SER A 1 82 ? 117.920 124.578 99.709 1.00 71.62 82 SER A O 1
ATOM 522 N N . MET A 1 83 ? 116.987 122.659 100.423 1.00 75.50 83 MET A N 1
ATOM 523 C CA . MET A 1 83 ? 117.397 121.941 99.224 1.00 75.50 83 MET A CA 1
ATOM 524 C C . MET A 1 83 ? 116.582 122.343 98.004 1.00 75.50 83 MET A C 1
ATOM 525 O O . MET A 1 83 ? 117.096 122.278 96.883 1.00 75.50 83 MET A O 1
ATOM 530 N N . ILE A 1 84 ? 115.323 122.751 98.175 1.00 76.77 84 ILE A N 1
ATOM 531 C CA . ILE A 1 84 ? 114.580 123.112 96.969 1.00 76.77 84 ILE A CA 1
ATOM 532 C C . ILE A 1 84 ? 114.969 124.510 96.501 1.00 76.77 84 ILE A C 1
ATOM 533 O O . ILE A 1 84 ? 115.633 124.656 95.470 1.00 76.77 84 ILE A O 1
ATOM 538 N N . GLY A 1 85 ? 114.572 125.548 97.235 1.00 72.71 85 GLY A N 1
ATOM 539 C CA . GLY A 1 85 ? 115.016 126.884 96.881 1.00 72.71 85 GLY A CA 1
ATOM 540 C C . GLY A 1 85 ? 115.140 127.911 97.989 1.00 72.71 85 GLY A C 1
ATOM 541 O O . GLY A 1 85 ? 115.542 129.048 97.730 1.00 72.71 85 GLY A O 1
ATOM 542 N N . ILE A 1 86 ? 114.809 127.543 99.220 1.00 69.51 86 ILE A N 1
ATOM 543 C CA . ILE A 1 86 ? 114.524 128.514 100.272 1.00 69.51 86 ILE A CA 1
ATOM 544 C C . ILE A 1 86 ? 115.778 128.781 101.091 1.00 69.51 86 ILE A C 1
ATOM 545 O O . ILE A 1 86 ? 116.574 127.872 101.348 1.00 69.51 86 ILE A O 1
ATOM 550 N N . GLN A 1 87 ? 115.957 130.037 101.493 1.00 67.74 87 GLN A N 1
ATOM 551 C CA . GLN A 1 87 ? 117.054 130.426 102.369 1.00 67.74 87 GLN A CA 1
ATOM 552 C C . GLN A 1 87 ? 116.665 130.154 103.816 1.00 67.74 87 GLN A C 1
ATOM 553 O O . GLN A 1 87 ? 115.641 130.652 104.292 1.00 67.74 87 GLN A O 1
ATOM 559 N N . THR A 1 88 ? 117.480 129.367 104.518 1.00 64.51 88 THR A N 1
ATOM 560 C CA . THR A 1 88 ? 117.154 128.939 105.872 1.00 64.51 88 THR A CA 1
ATOM 561 C C . THR A 1 88 ? 118.282 129.240 106.851 1.00 64.51 88 THR A C 1
ATOM 562 O O . THR A 1 88 ? 118.483 128.498 107.810 1.00 64.51 88 THR A O 1
ATOM 566 N N . THR A 1 89 ? 119.025 130.324 106.632 1.00 61.05 89 THR A N 1
ATOM 567 C CA . THR A 1 89 ? 120.111 130.656 107.549 1.00 61.05 89 THR A CA 1
ATOM 568 C C . THR A 1 89 ? 119.573 131.076 108.913 1.00 61.05 89 THR A C 1
ATOM 569 O O . THR A 1 89 ? 120.177 130.764 109.947 1.00 61.05 89 THR A O 1
ATOM 573 N N . SER A 1 90 ? 118.430 131.766 108.936 1.00 61.13 90 SER A N 1
ATOM 574 C CA . SER A 1 90 ? 117.824 132.173 110.201 1.00 61.13 90 SER A CA 1
ATOM 575 C C . SER A 1 90 ? 117.374 130.968 111.013 1.00 61.13 90 SER A C 1
ATOM 576 O O . SER A 1 90 ? 117.554 130.925 112.236 1.00 61.13 90 SER A O 1
ATOM 579 N N . PHE A 1 91 ? 116.784 129.978 110.351 1.00 60.69 91 PHE A N 1
ATOM 580 C CA . PHE A 1 91 ? 116.343 128.784 111.052 1.00 60.69 91 PHE A CA 1
ATOM 581 C C . PHE A 1 91 ? 117.516 127.938 111.521 1.00 60.69 91 PHE A C 1
ATOM 582 O O . PHE A 1 91 ? 117.435 127.316 112.581 1.00 60.69 91 PHE A O 1
ATOM 590 N N . VAL A 1 92 ? 118.617 127.923 110.772 1.00 59.20 92 VAL A N 1
ATOM 591 C CA . VAL A 1 92 ? 119.804 127.215 111.236 1.00 59.20 92 VAL A CA 1
ATOM 592 C C . VAL A 1 92 ? 120.396 127.915 112.454 1.00 59.20 92 VAL A C 1
ATOM 593 O O . VAL A 1 92 ? 120.838 127.263 113.406 1.00 59.20 92 VAL A O 1
ATOM 597 N N . ALA A 1 93 ? 120.393 129.249 112.457 1.00 60.43 93 ALA A N 1
ATOM 598 C CA . ALA A 1 93 ? 120.851 129.985 113.632 1.00 60.43 93 ALA A CA 1
ATOM 599 C C . ALA A 1 93 ? 119.972 129.699 114.844 1.00 60.43 93 ALA A C 1
ATOM 600 O O . ALA A 1 93 ? 120.476 129.511 115.959 1.00 60.43 93 ALA A O 1
ATOM 602 N N . ALA A 1 94 ? 118.653 129.658 114.646 1.00 61.51 94 ALA A N 1
ATOM 603 C CA . ALA A 1 94 ? 117.747 129.354 115.749 1.00 61.51 94 ALA A CA 1
ATOM 604 C C . ALA A 1 94 ? 117.954 127.935 116.265 1.00 61.51 94 ALA A C 1
ATOM 605 O O . ALA A 1 94 ? 117.926 127.694 117.478 1.00 61.51 94 ALA A O 1
ATOM 607 N N . ILE A 1 95 ? 118.160 126.980 115.356 1.00 62.38 95 ILE A N 1
ATOM 608 C CA . ILE A 1 95 ? 118.407 125.599 115.759 1.00 62.38 95 ILE A CA 1
ATOM 609 C C . ILE A 1 95 ? 119.703 125.503 116.550 1.00 62.38 95 ILE A C 1
ATOM 610 O O . ILE A 1 95 ? 119.783 124.782 117.549 1.00 62.38 95 ILE A O 1
ATOM 615 N N . GLY A 1 96 ? 120.734 126.234 116.125 1.00 61.11 96 GLY A N 1
ATOM 616 C CA . GLY A 1 96 ? 121.982 126.230 116.866 1.00 61.11 96 GLY A CA 1
ATOM 617 C C . GLY A 1 96 ? 121.837 126.825 118.252 1.00 61.11 96 GLY A C 1
ATOM 618 O O . GLY A 1 96 ? 122.399 126.310 119.222 1.00 61.11 96 GLY A O 1
ATOM 619 N N . ALA A 1 97 ? 121.073 127.913 118.368 1.00 62.03 97 ALA A N 1
ATOM 620 C CA . ALA A 1 97 ? 120.829 128.509 119.678 1.00 62.03 97 ALA A CA 1
ATOM 621 C C . ALA A 1 97 ? 120.083 127.544 120.595 1.00 62.03 97 ALA A C 1
ATOM 622 O O . ALA A 1 97 ? 120.432 127.392 121.772 1.00 62.03 97 ALA A O 1
ATOM 624 N N . ALA A 1 98 ? 119.052 126.879 120.069 1.00 62.84 98 ALA A N 1
ATOM 625 C CA . ALA A 1 98 ? 118.302 125.924 120.881 1.00 62.84 98 ALA A CA 1
ATOM 626 C C . ALA A 1 98 ? 119.166 124.734 121.282 1.00 62.84 98 ALA A C 1
ATOM 627 O O . ALA A 1 98 ? 119.070 124.242 122.413 1.00 62.84 98 ALA A O 1
ATOM 629 N N . GLY A 1 99 ? 120.017 124.258 120.372 1.00 62.05 99 GLY A N 1
ATOM 630 C CA . GLY A 1 99 ? 120.905 123.160 120.709 1.00 62.05 99 GLY A CA 1
ATOM 631 C C . GLY A 1 99 ? 121.919 123.536 121.769 1.00 62.05 99 GLY A C 1
ATOM 632 O O . GLY A 1 99 ? 122.217 122.744 122.663 1.00 62.05 99 GLY A O 1
ATOM 633 N N . LEU A 1 100 ? 122.455 124.755 121.694 1.00 63.29 100 LEU A N 1
ATOM 634 C CA . LEU A 1 100 ? 123.381 125.211 122.724 1.00 63.29 100 LEU A CA 1
ATOM 635 C C . LEU A 1 100 ? 122.678 125.367 124.067 1.00 63.29 100 LEU A C 1
ATOM 636 O O . LEU A 1 100 ? 123.255 125.060 125.117 1.00 63.29 100 LEU A O 1
ATOM 641 N N . ALA A 1 101 ? 121.429 125.836 124.055 1.00 63.43 101 ALA A N 1
ATOM 642 C CA . ALA A 1 101 ? 120.657 125.913 125.290 1.00 63.43 101 ALA A CA 1
ATOM 643 C C . ALA A 1 101 ? 120.470 124.532 125.907 1.00 63.43 101 ALA A C 1
ATOM 644 O O . ALA A 1 101 ? 120.697 124.337 127.107 1.00 63.43 101 ALA A O 1
ATOM 646 N N . ILE A 1 102 ? 120.056 123.557 125.094 1.00 62.88 102 ILE A N 1
ATOM 647 C CA . ILE A 1 102 ? 119.850 122.201 125.598 1.00 62.88 102 ILE A CA 1
ATOM 648 C C . ILE A 1 102 ? 121.161 121.607 126.096 1.00 62.88 102 ILE A C 1
ATOM 649 O O . ILE A 1 102 ? 121.187 120.862 127.082 1.00 62.88 102 ILE A O 1
ATOM 654 N N . GLY A 1 103 ? 122.271 121.931 125.432 1.00 61.28 103 GLY A N 1
ATOM 655 C CA . GLY A 1 103 ? 123.555 121.417 125.873 1.00 61.28 103 GLY A CA 1
ATOM 656 C C . GLY A 1 103 ? 124.001 122.011 127.193 1.00 61.28 103 GLY A C 1
ATOM 657 O O . GLY A 1 103 ? 124.583 121.318 128.030 1.00 61.28 103 GLY A O 1
ATOM 658 N N . LEU A 1 104 ? 123.744 123.304 127.396 1.00 62.23 104 LEU A N 1
ATOM 659 C CA . LEU A 1 104 ? 124.094 123.929 128.668 1.00 62.23 104 LEU A CA 1
ATOM 660 C C . LEU A 1 104 ? 123.168 123.480 129.789 1.00 62.23 104 LEU A C 1
ATOM 661 O O . LEU A 1 104 ? 123.565 123.489 130.958 1.00 62.23 104 LEU A O 1
ATOM 666 N N . ALA A 1 105 ? 121.940 123.087 129.461 1.00 61.27 105 ALA A N 1
ATOM 667 C CA . ALA A 1 105 ? 121.022 122.568 130.466 1.00 61.27 105 ALA A CA 1
ATOM 668 C C . ALA A 1 105 ? 121.280 121.107 130.811 1.00 61.27 105 ALA A C 1
ATOM 669 O O . ALA A 1 105 ? 120.416 120.473 131.423 1.00 61.27 105 ALA A O 1
ATOM 671 N N . LEU A 1 106 ? 122.437 120.561 130.440 1.00 59.47 106 LEU A N 1
ATOM 672 C CA . LEU A 1 106 ? 122.755 119.157 130.665 1.00 59.47 106 LEU A CA 1
ATOM 673 C C . LEU A 1 106 ? 124.107 118.959 131.335 1.00 59.47 106 LEU A C 1
ATOM 674 O O . LEU A 1 106 ? 124.535 117.815 131.506 1.00 59.47 106 LEU A O 1
ATOM 679 N N . GLN A 1 107 ? 124.782 120.038 131.731 1.00 58.26 107 GLN A N 1
ATOM 680 C CA . GLN A 1 107 ? 126.176 119.930 132.150 1.00 58.26 107 GLN A CA 1
ATOM 681 C C . GLN A 1 107 ? 126.329 119.122 133.436 1.00 58.26 107 GLN A C 1
ATOM 682 O O . GLN A 1 107 ? 127.323 118.408 133.607 1.00 58.26 107 GLN A O 1
ATOM 688 N N . GLY A 1 108 ? 125.360 119.215 134.349 1.00 54.87 108 GLY A N 1
ATOM 689 C CA . GLY A 1 108 ? 125.480 118.503 135.614 1.00 54.87 108 GLY A CA 1
ATOM 690 C C . GLY A 1 108 ? 125.467 116.994 135.447 1.00 54.87 108 GLY A C 1
ATOM 691 O O . GLY A 1 108 ? 126.319 116.286 135.993 1.00 54.87 108 GLY A O 1
ATOM 692 N N . SER A 1 109 ? 124.510 116.482 134.676 1.00 54.65 109 SER A N 1
ATOM 693 C CA . SER A 1 109 ? 124.408 115.040 134.482 1.00 54.65 109 SER A CA 1
ATOM 694 C C . SER A 1 109 ? 125.597 114.493 133.701 1.00 54.65 109 SER A C 1
ATOM 695 O O . SER A 1 109 ? 126.124 113.420 134.024 1.00 54.65 109 SER A O 1
ATOM 698 N N . LEU A 1 110 ? 126.032 115.209 132.665 1.00 53.65 110 LEU A N 1
ATOM 699 C CA . LEU A 1 110 ? 127.185 114.751 131.904 1.00 53.65 110 LEU A CA 1
ATOM 700 C C . LEU A 1 110 ? 128.455 114.796 132.742 1.00 53.65 110 LEU A C 1
ATOM 701 O O . LEU A 1 110 ? 129.317 113.918 132.610 1.00 53.65 110 LEU A O 1
ATOM 706 N N . ALA A 1 111 ? 128.578 115.789 133.624 1.00 49.98 111 ALA A N 1
ATOM 707 C CA . ALA A 1 111 ? 129.702 115.814 134.551 1.00 49.98 111 ALA A CA 1
ATOM 708 C C . ALA A 1 111 ? 129.648 114.635 135.512 1.00 49.98 111 ALA A C 1
ATOM 709 O O . ALA A 1 111 ? 130.688 114.075 135.875 1.00 49.98 111 ALA A O 1
ATOM 711 N N . ASN A 1 112 ? 128.444 114.234 135.925 1.00 49.22 112 ASN A N 1
ATOM 712 C CA . ASN A 1 112 ? 128.320 113.056 136.779 1.00 49.22 112 ASN A CA 1
ATOM 713 C C . ASN A 1 112 ? 128.770 111.796 136.051 1.00 49.22 112 ASN A C 1
ATOM 714 O O . ASN A 1 112 ? 129.451 110.943 136.632 1.00 49.22 112 ASN A O 1
ATOM 719 N N . PHE A 1 113 ? 128.408 111.664 134.774 1.00 50.66 113 PHE A N 1
ATOM 720 C CA . PHE A 1 113 ? 128.818 110.477 134.021 1.00 50.66 113 PHE A CA 1
ATOM 721 C C . PHE A 1 113 ? 130.327 110.458 133.780 1.00 50.66 113 PHE A C 1
ATOM 722 O O . PHE A 1 113 ? 130.962 109.395 133.847 1.00 50.66 113 PHE A O 1
ATOM 730 N N . ALA A 1 114 ? 130.925 111.624 133.529 1.00 49.12 114 ALA A N 1
ATOM 731 C CA . ALA A 1 114 ? 132.375 111.683 133.360 1.00 49.12 114 ALA A CA 1
ATOM 732 C C . ALA A 1 114 ? 133.100 111.361 134.662 1.00 49.12 114 ALA A C 1
ATOM 733 O O . ALA A 1 114 ? 134.110 110.644 134.659 1.00 49.12 114 ALA A O 1
ATOM 735 N N . GLY A 1 115 ? 132.599 111.875 135.786 1.00 47.35 115 GLY A N 1
ATOM 736 C CA . GLY A 1 115 ? 133.177 111.522 137.069 1.00 47.35 115 GLY A CA 1
ATOM 737 C C . GLY A 1 115 ? 133.041 110.047 137.389 1.00 47.35 115 GLY A C 1
ATOM 738 O O . GLY A 1 115 ? 133.921 109.455 138.014 1.00 47.35 115 GLY A O 1
ATOM 739 N N . GLY A 1 116 ? 131.937 109.430 136.968 1.00 49.23 116 GLY A N 1
ATOM 740 C CA . GLY A 1 116 ? 131.793 107.998 137.165 1.00 49.23 116 GLY A CA 1
ATOM 741 C C . GLY A 1 116 ? 132.791 107.199 136.351 1.00 49.23 116 GLY A C 1
ATOM 742 O O . GLY A 1 116 ? 133.368 106.221 136.840 1.00 49.23 116 GLY A O 1
ATOM 743 N N . VAL A 1 117 ? 133.011 107.605 135.098 1.00 49.15 117 VAL A N 1
ATOM 744 C CA . VAL A 1 117 ? 134.041 106.964 134.283 1.00 49.15 117 VAL A CA 1
ATOM 745 C C . VAL A 1 117 ? 135.405 107.095 134.948 1.00 49.15 117 VAL A C 1
ATOM 746 O O . VAL A 1 117 ? 136.184 106.134 135.000 1.00 49.15 117 VAL A O 1
ATOM 750 N N . LEU A 1 118 ? 135.711 108.281 135.479 1.00 49.05 118 LEU A N 1
ATOM 751 C CA . LEU A 1 118 ? 136.998 108.485 136.139 1.00 49.05 118 LEU A CA 1
ATOM 752 C C . LEU A 1 118 ? 137.131 107.633 137.397 1.00 49.05 118 LEU A C 1
ATOM 753 O O . LEU A 1 118 ? 138.214 107.114 137.686 1.00 49.05 118 LEU A O 1
ATOM 758 N N . ILE A 1 119 ? 136.051 107.492 138.167 1.00 48.98 119 ILE A N 1
ATOM 759 C CA . ILE A 1 119 ? 136.104 106.669 139.372 1.00 48.98 119 ILE A CA 1
ATOM 760 C C . ILE A 1 119 ? 136.294 105.203 139.016 1.00 48.98 119 ILE A C 1
ATOM 761 O O . ILE A 1 119 ? 136.961 104.460 139.743 1.00 48.98 119 ILE A O 1
ATOM 766 N N . LEU A 1 120 ? 135.730 104.758 137.894 1.00 52.17 120 LEU A N 1
ATOM 767 C CA . LEU A 1 120 ? 135.958 103.377 137.479 1.00 52.17 120 LEU A CA 1
ATOM 768 C C . LEU A 1 120 ? 137.365 103.174 136.927 1.00 52.17 120 LEU A C 1
ATOM 769 O O . LEU A 1 120 ? 137.914 102.073 137.031 1.00 52.17 120 LEU A O 1
ATOM 774 N N . LEU A 1 121 ? 137.962 104.209 136.333 1.00 50.73 121 LEU A N 1
ATOM 775 C CA . LEU A 1 121 ? 139.286 104.057 135.735 1.00 50.73 121 LEU A CA 1
ATOM 776 C C . LEU A 1 121 ? 140.383 104.023 136.796 1.00 50.73 121 LEU A C 1
ATOM 777 O O . LEU A 1 121 ? 141.069 103.010 136.962 1.00 50.73 121 LEU A O 1
ATOM 782 N N . PHE A 1 122 ? 140.567 105.123 137.520 1.00 51.89 122 PHE A N 1
ATOM 783 C CA . PHE A 1 122 ? 141.407 105.132 138.709 1.00 51.89 122 PHE A CA 1
ATOM 784 C C . PHE A 1 122 ? 140.530 104.771 139.895 1.00 51.89 122 PHE A C 1
ATOM 785 O O . PHE A 1 122 ? 139.470 105.371 140.082 1.00 51.89 122 PHE A O 1
ATOM 793 N N . ARG A 1 123 ? 140.960 103.800 140.685 1.00 53.86 123 ARG A N 1
ATOM 794 C CA . ARG A 1 123 ? 140.099 103.306 141.751 1.00 53.86 123 ARG A CA 1
ATOM 795 C C . ARG A 1 123 ? 140.493 103.891 143.101 1.00 53.86 123 ARG A C 1
ATOM 796 O O . ARG A 1 123 ? 141.383 103.353 143.770 1.00 53.86 123 ARG A O 1
ATOM 804 N N . PRO A 1 124 ? 139.852 104.978 143.547 1.00 48.62 124 PRO A N 1
ATOM 805 C CA . PRO A 1 124 ? 140.203 105.551 144.850 1.00 48.62 124 PRO A CA 1
ATOM 806 C C . PRO A 1 124 ? 139.649 104.719 145.990 1.00 48.62 124 PRO A C 1
ATOM 807 O O . PRO A 1 124 ? 140.234 104.662 147.075 1.00 48.62 124 PRO A O 1
ATOM 811 N N . PHE A 1 125 ? 138.513 104.070 145.749 1.00 45.68 125 PHE A N 1
ATOM 812 C CA . PHE A 1 125 ? 137.870 103.245 146.756 1.00 45.68 125 PHE A CA 1
ATOM 813 C C . PHE A 1 125 ? 137.198 102.067 146.071 1.00 45.68 125 PHE A C 1
ATOM 814 O O . PHE A 1 125 ? 136.962 102.079 144.862 1.00 45.68 125 PHE A O 1
ATOM 822 N N . LYS A 1 126 ? 136.900 101.045 146.864 1.00 46.51 126 LYS A N 1
ATOM 823 C CA . LYS A 1 126 ? 136.246 99.834 146.396 1.00 46.51 126 LYS A CA 1
ATOM 824 C C . LYS A 1 126 ? 135.032 99.560 147.274 1.00 46.51 126 LYS A C 1
ATOM 825 O O . LYS A 1 126 ? 134.788 100.250 148.265 1.00 46.51 126 LYS A O 1
ATOM 831 N N . VAL A 1 127 ? 134.263 98.539 146.907 1.00 46.12 127 VAL A N 1
ATOM 832 C CA . VAL A 1 127 ? 133.087 98.167 147.684 1.00 46.12 127 VAL A CA 1
ATOM 833 C C . VAL A 1 127 ? 133.540 97.578 149.012 1.00 46.12 127 VAL A C 1
ATOM 834 O O . VAL A 1 127 ? 134.378 96.671 149.052 1.00 46.12 127 VAL A O 1
ATOM 838 N N . GLY A 1 128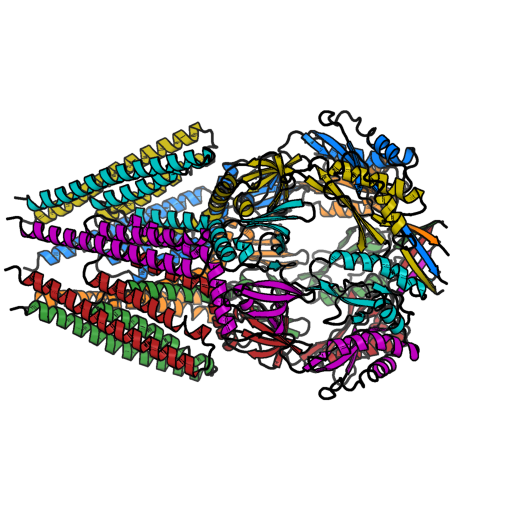 ? 132.987 98.092 150.105 1.00 44.65 128 GLY A N 1
ATOM 839 C CA . GLY A 1 128 ? 133.353 97.673 151.440 1.00 44.65 128 GLY A CA 1
ATOM 840 C C . GLY A 1 128 ? 134.194 98.672 152.195 1.00 44.65 128 GLY A C 1
ATOM 841 O O . GLY A 1 128 ? 134.330 98.543 153.416 1.00 44.65 128 GLY A O 1
ATOM 842 N N . ASP A 1 129 ? 134.761 99.662 151.514 1.00 45.05 129 ASP A N 1
ATOM 843 C CA . ASP A 1 129 ? 135.616 100.642 152.161 1.00 45.05 129 ASP A CA 1
ATOM 844 C C . ASP A 1 129 ? 134.789 101.701 152.874 1.00 45.05 129 ASP A C 1
ATOM 845 O O . ASP A 1 129 ? 133.756 102.146 152.370 1.00 45.05 129 ASP A O 1
ATOM 850 N N . TRP A 1 130 ? 135.253 102.108 154.050 1.00 41.21 130 TRP A N 1
ATOM 851 C CA . TRP A 1 130 ? 134.699 103.263 154.740 1.00 41.21 130 TRP A CA 1
ATOM 852 C C . TRP A 1 130 ? 135.382 104.513 154.208 1.00 41.21 130 TRP A C 1
ATOM 853 O O . TRP A 1 130 ? 136.596 104.669 154.355 1.00 41.21 130 TRP A O 1
ATOM 864 N N . ILE A 1 131 ? 134.611 105.396 153.581 1.00 42.59 131 ILE A N 1
ATOM 865 C CA . ILE A 1 131 ? 135.152 106.622 153.021 1.00 42.59 131 ILE A CA 1
ATOM 866 C C . ILE A 1 131 ? 134.384 107.810 153.583 1.00 42.59 131 ILE A C 1
ATOM 867 O O . ILE A 1 131 ? 133.360 107.667 154.251 1.00 42.59 131 ILE A O 1
ATOM 872 N N . GLU A 1 132 ? 134.919 108.996 153.312 1.00 47.82 132 GLU A N 1
ATOM 873 C CA . GLU A 1 132 ? 134.345 110.251 153.778 1.00 47.82 132 GLU A CA 1
ATOM 874 C C . GLU A 1 132 ? 134.618 111.315 152.729 1.00 47.82 132 GLU A C 1
ATOM 875 O O . GLU A 1 132 ? 135.779 111.594 152.417 1.00 47.82 132 GLU A O 1
ATOM 881 N N . ALA A 1 133 ? 133.557 111.907 152.190 1.00 46.66 133 ALA A N 1
ATOM 882 C CA . ALA A 1 133 ? 133.691 112.883 151.123 1.00 46.66 133 ALA A CA 1
ATOM 883 C C . ALA A 1 133 ? 132.399 113.671 151.014 1.00 46.66 133 ALA A C 1
ATOM 884 O O . ALA A 1 133 ? 131.321 113.154 151.305 1.00 46.66 133 ALA A O 1
ATOM 886 N N . GLN A 1 134 ? 132.523 114.928 150.592 1.00 46.96 134 GLN A N 1
ATOM 887 C CA . GLN A 1 134 ? 131.388 115.807 150.317 1.00 46.96 134 GLN A CA 1
ATOM 888 C C . GLN A 1 134 ? 130.519 116.047 151.546 1.00 46.96 134 GLN A C 1
ATOM 889 O O . GLN A 1 134 ? 129.321 116.310 151.418 1.00 46.96 134 GLN A O 1
ATOM 895 N N . GLY A 1 135 ? 131.095 115.958 152.739 1.00 47.33 135 GLY A N 1
ATOM 896 C CA . GLY A 1 135 ? 130.356 116.193 153.959 1.00 47.33 135 GLY A CA 1
ATOM 897 C C . GLY A 1 135 ? 129.636 114.995 154.533 1.00 47.33 135 GLY A C 1
ATOM 898 O O . GLY A 1 135 ? 128.948 115.140 155.548 1.00 47.33 135 GLY A O 1
ATOM 899 N N . VAL A 1 136 ? 129.769 113.817 153.923 1.00 45.50 136 VAL A N 1
ATOM 900 C CA . VAL A 1 136 ? 129.144 112.599 154.417 1.00 45.50 136 VAL A CA 1
ATOM 901 C C . VAL A 1 136 ? 130.220 111.536 154.579 1.00 45.50 136 VAL A C 1
ATOM 902 O O . VAL A 1 136 ? 131.370 111.716 154.178 1.00 45.50 136 VAL A O 1
ATOM 906 N N . ALA A 1 137 ? 129.833 110.418 155.188 1.00 42.96 137 ALA A N 1
ATOM 907 C CA . ALA A 1 137 ? 130.757 109.324 155.442 1.00 42.96 137 ALA A CA 1
ATOM 908 C C . ALA A 1 137 ? 129.985 108.018 155.516 1.00 42.96 137 ALA A C 1
ATOM 909 O O . ALA A 1 137 ? 128.800 108.003 155.853 1.00 42.96 137 ALA A O 1
ATOM 911 N N . GLY A 1 138 ? 130.660 106.925 155.203 1.00 41.85 138 GLY A N 1
ATOM 912 C CA . GLY A 1 138 ? 130.030 105.626 155.312 1.00 41.85 138 GLY A CA 1
ATOM 913 C C . GLY A 1 138 ? 130.734 104.580 154.477 1.00 41.85 138 GLY A C 1
ATOM 914 O O . GLY A 1 138 ? 131.764 104.829 153.857 1.00 41.85 138 GLY A O 1
ATOM 915 N N . THR A 1 139 ? 130.144 103.389 154.488 1.00 42.80 139 THR A N 1
ATOM 916 C CA . THR A 1 139 ? 130.686 102.228 153.797 1.00 42.80 139 THR A CA 1
ATOM 917 C C . THR A 1 139 ? 130.160 102.170 152.371 1.00 42.80 139 THR A C 1
ATOM 918 O O . THR A 1 139 ? 128.948 102.220 152.154 1.00 42.80 139 THR A O 1
ATOM 922 N N . VAL A 1 140 ? 131.070 102.049 151.408 1.00 44.03 140 VAL A N 1
ATOM 923 C CA . VAL A 1 140 ? 130.690 101.969 150.002 1.00 44.03 140 VAL A CA 1
ATOM 924 C C . VAL A 1 140 ? 129.928 100.672 149.764 1.00 44.03 140 VAL A C 1
ATOM 925 O O . VAL A 1 140 ? 130.440 99.578 150.024 1.00 44.03 140 VAL A O 1
ATOM 929 N N . ASP A 1 141 ? 128.703 100.791 149.257 1.00 48.00 141 ASP A N 1
ATOM 930 C CA . ASP A 1 141 ? 127.808 99.666 149.023 1.00 48.00 141 ASP A CA 1
ATOM 931 C C . ASP A 1 141 ? 127.719 99.279 147.555 1.00 48.00 141 ASP A C 1
ATOM 932 O O . ASP A 1 141 ? 127.545 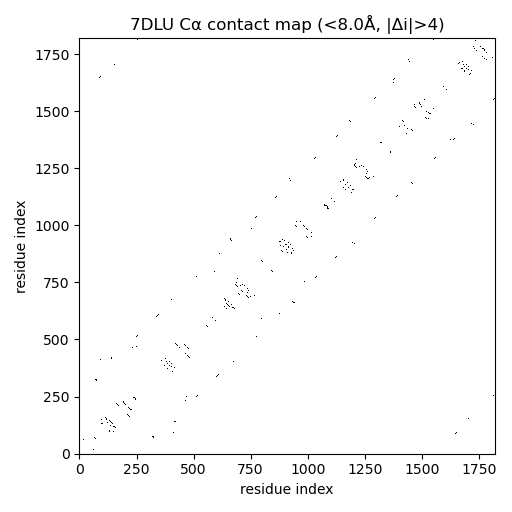98.099 147.242 1.00 48.00 141 ASP A O 1
ATOM 937 N N . SER A 1 142 ? 127.835 100.248 146.652 1.00 47.19 142 SER A N 1
ATOM 938 C CA . SER A 1 142 ? 127.766 100.002 145.220 1.00 47.19 142 SER A CA 1
ATOM 939 C C . SER A 1 142 ? 128.238 101.245 144.488 1.00 47.19 142 SER A C 1
ATOM 940 O O . SER A 1 142 ? 127.891 102.361 144.872 1.00 47.19 142 SER A O 1
ATOM 943 N N . ILE A 1 143 ? 129.026 101.045 143.436 1.00 48.45 143 ILE A N 1
ATOM 944 C CA . ILE A 1 143 ? 129.514 102.132 142.596 1.00 48.45 143 ILE A CA 1
ATOM 945 C C . ILE A 1 143 ? 128.873 101.987 141.228 1.00 48.45 143 ILE A C 1
ATOM 946 O O . ILE A 1 143 ? 129.042 100.959 140.562 1.00 48.45 143 ILE A O 1
ATOM 951 N N . LEU A 1 144 ? 128.142 103.008 140.811 1.00 51.51 144 LEU A N 1
ATOM 952 C CA . LEU A 1 144 ? 127.568 103.078 139.479 1.00 51.51 144 LEU A CA 1
ATOM 953 C C . LEU A 1 144 ? 128.262 104.196 138.711 1.00 51.51 144 LEU A C 1
ATOM 954 O O . LEU A 1 144 ? 129.155 104.870 139.227 1.00 51.51 144 LEU A O 1
ATOM 959 N N . ILE A 1 145 ? 127.852 104.390 137.460 1.00 52.55 145 ILE A N 1
ATOM 960 C CA . ILE A 1 145 ? 128.495 105.426 136.664 1.00 52.55 145 ILE A CA 1
ATOM 961 C C . ILE A 1 145 ? 127.886 106.792 136.962 1.00 52.55 145 ILE A C 1
ATOM 962 O O . ILE A 1 145 ? 128.525 107.823 136.732 1.00 52.55 145 ILE A O 1
ATOM 967 N N . PHE A 1 146 ? 126.675 106.835 137.510 1.00 50.25 146 PHE A N 1
ATOM 968 C CA . PHE A 1 146 ? 126.068 108.126 137.803 1.00 50.25 146 PHE A CA 1
ATOM 969 C C . PHE A 1 146 ? 126.247 108.549 139.259 1.00 50.25 146 PHE A C 1
ATOM 970 O O . PHE A 1 146 ? 126.503 109.724 139.533 1.00 50.25 146 PHE A O 1
ATOM 978 N N . HIS A 1 147 ? 126.106 107.620 140.204 1.00 48.57 147 HIS A N 1
ATOM 979 C CA . HIS A 1 147 ? 126.250 107.950 141.614 1.00 48.57 147 HIS A CA 1
ATOM 980 C C . HIS A 1 147 ? 126.876 106.784 142.365 1.00 48.57 147 HIS A C 1
ATOM 981 O O . HIS A 1 147 ? 127.010 105.674 141.848 1.00 48.57 147 HIS A O 1
ATOM 988 N N . THR A 1 148 ? 127.266 107.063 143.604 1.00 45.64 148 THR A N 1
ATOM 989 C CA . THR A 1 148 ? 127.807 106.083 144.531 1.00 45.64 148 THR A CA 1
ATOM 990 C C . THR A 1 148 ? 126.875 105.983 145.730 1.00 45.64 148 THR A C 1
ATOM 991 O O . THR A 1 148 ? 126.302 106.985 146.166 1.00 45.64 148 THR A O 1
ATOM 995 N N . VAL A 1 149 ? 126.712 104.773 146.253 1.00 43.36 149 VAL A N 1
ATOM 996 C CA . VAL A 1 149 ? 125.804 104.507 147.360 1.00 43.36 149 VAL A CA 1
ATOM 997 C C . VAL A 1 149 ? 126.619 104.132 148.589 1.00 43.36 149 VAL A C 1
ATOM 998 O O . VAL A 1 149 ? 127.539 103.312 148.513 1.00 43.36 149 VAL A O 1
ATOM 1002 N N . LEU A 1 150 ? 126.281 104.740 149.721 1.00 43.40 150 LEU A N 1
ATOM 1003 C CA . LEU A 1 150 ? 126.958 104.526 150.989 1.00 43.40 150 LEU A CA 1
ATOM 1004 C C . LEU A 1 150 ? 125.940 104.095 152.032 1.00 43.40 150 LEU A C 1
ATOM 1005 O O . LEU A 1 150 ? 124.778 104.497 151.986 1.00 43.40 150 LEU A O 1
ATOM 1010 N N . ARG A 1 151 ? 126.384 103.275 152.973 1.00 45.87 151 ARG A N 1
ATOM 1011 C CA . ARG A 1 151 ? 125.615 102.970 154.172 1.00 45.87 151 ARG A CA 1
ATOM 1012 C C . ARG A 1 151 ? 126.265 103.687 155.344 1.00 45.87 151 ARG A C 1
ATOM 1013 O O . ARG A 1 151 ? 127.457 103.502 155.603 1.00 45.87 151 ARG A O 1
ATOM 1021 N N . SER A 1 152 ? 125.490 104.519 156.028 1.00 46.12 152 SER A N 1
ATOM 1022 C CA . SER A 1 152 ? 126.004 105.308 157.132 1.00 46.12 152 SER A CA 1
ATOM 1023 C C . SER A 1 152 ? 126.299 104.420 158.338 1.00 46.12 152 SER A C 1
ATOM 1024 O O . SER A 1 152 ? 126.011 103.222 158.353 1.00 46.12 152 SER A O 1
ATOM 1027 N N . GLY A 1 153 ? 126.902 105.025 159.362 1.00 47.77 153 GLY A N 1
ATOM 1028 C CA . GLY A 1 153 ? 127.128 104.316 160.607 1.00 47.77 153 GLY A CA 1
ATOM 1029 C C . GLY A 1 153 ? 125.851 103.898 161.301 1.00 47.77 153 GLY A C 1
ATOM 1030 O O . GLY A 1 153 ? 125.862 102.946 162.087 1.00 47.77 153 GLY A O 1
ATOM 1031 N N . ASP A 1 154 ? 124.750 104.589 161.024 1.00 48.64 154 ASP A N 1
ATOM 1032 C CA . ASP A 1 154 ? 123.428 104.254 161.530 1.00 48.64 154 ASP A CA 1
ATOM 1033 C C . ASP A 1 154 ? 122.639 103.388 160.556 1.00 48.64 154 ASP A C 1
ATOM 1034 O O . ASP A 1 154 ? 121.485 103.057 160.838 1.00 48.64 154 ASP A O 1
ATOM 1039 N N . ASN A 1 155 ? 123.244 103.020 159.423 1.00 46.39 155 ASN A N 1
ATOM 1040 C CA . ASN A 1 155 ? 122.647 102.165 158.393 1.00 46.39 155 ASN A CA 1
ATOM 1041 C C . ASN A 1 155 ? 121.548 102.885 157.616 1.00 46.39 155 ASN A C 1
ATOM 1042 O O . ASN A 1 155 ? 120.532 102.291 157.262 1.00 46.39 155 ASN A O 1
ATOM 1047 N N . LYS A 1 156 ? 121.745 104.167 157.346 1.00 45.22 156 LYS A N 1
ATOM 1048 C CA . LYS A 1 156 ? 120.893 104.882 156.412 1.00 45.22 156 LYS A CA 1
ATOM 1049 C C . LYS A 1 156 ? 121.649 105.115 155.110 1.00 45.22 156 LYS A C 1
ATOM 1050 O O . LYS A 1 156 ? 122.873 105.251 155.095 1.00 45.22 156 LYS A O 1
ATOM 1056 N N . ARG A 1 157 ? 120.904 105.145 154.011 1.00 44.13 157 ARG A N 1
ATOM 1057 C CA . ARG A 1 157 ? 121.484 105.110 152.676 1.00 44.13 157 ARG A CA 1
ATOM 1058 C C . ARG A 1 157 ? 121.757 106.519 152.167 1.00 44.13 157 ARG A C 1
ATOM 1059 O O . ARG A 1 157 ? 120.869 107.374 152.180 1.00 44.13 157 ARG A O 1
ATOM 1067 N N . ILE A 1 158 ? 122.985 106.750 151.711 1.00 42.13 158 ILE A N 1
ATOM 1068 C CA . ILE A 1 158 ? 123.421 108.038 151.188 1.00 42.13 158 ILE A CA 1
ATOM 1069 C C . ILE A 1 158 ? 123.773 107.862 149.719 1.00 42.13 158 ILE A C 1
ATOM 1070 O O . ILE A 1 158 ? 124.452 106.900 149.352 1.00 42.13 158 ILE A O 1
ATOM 1075 N N . ILE A 1 159 ? 123.299 108.776 148.880 1.00 43.25 159 ILE A N 1
ATOM 1076 C CA . ILE A 1 159 ? 123.568 108.751 147.448 1.00 43.25 159 ILE A CA 1
ATOM 1077 C C . ILE A 1 159 ? 124.381 109.988 147.110 1.00 43.25 159 ILE A C 1
ATOM 1078 O O . ILE A 1 159 ? 123.919 111.114 147.327 1.00 43.25 159 ILE A O 1
ATOM 1083 N N . VAL A 1 160 ? 125.585 109.785 146.589 1.00 45.17 160 VAL A N 1
ATOM 1084 C CA . VAL A 1 160 ? 126.512 110.865 146.272 1.00 45.17 160 VAL A CA 1
ATOM 1085 C C . VAL A 1 160 ? 126.719 110.882 144.764 1.00 45.17 160 VAL A C 1
ATOM 1086 O O . VAL A 1 160 ? 127.126 109.868 144.197 1.00 45.17 160 VAL A O 1
ATOM 1090 N N . PRO A 1 161 ? 126.467 111.995 144.083 1.00 47.03 161 PRO A N 1
ATOM 1091 C CA . PRO A 1 161 ? 126.769 112.065 142.650 1.00 47.03 161 PRO A CA 1
ATOM 1092 C C . PRO A 1 161 ? 128.266 111.988 142.393 1.00 47.03 161 PRO A C 1
ATOM 1093 O O . PRO A 1 161 ? 129.082 112.452 143.191 1.00 47.03 161 PRO A O 1
ATOM 1097 N N . ASN A 1 162 ? 128.621 111.408 141.247 1.00 46.83 162 ASN A N 1
ATOM 1098 C CA . ASN A 1 162 ? 130.008 111.055 140.972 1.00 46.83 162 ASN A CA 1
ATOM 1099 C C . ASN A 1 162 ? 130.847 112.218 140.464 1.00 46.83 162 ASN A C 1
ATOM 1100 O O . ASN A 1 162 ? 132.075 112.158 140.560 1.00 46.83 162 ASN A O 1
ATOM 1105 N N . GLY A 1 163 ? 130.230 113.274 139.949 1.00 46.79 163 GLY A N 1
ATOM 1106 C CA . GLY A 1 163 ? 130.987 114.406 139.453 1.00 46.79 163 GLY A CA 1
ATOM 1107 C C . GLY A 1 163 ? 131.714 115.154 140.550 1.00 46.79 163 GLY A C 1
ATOM 1108 O O . GLY A 1 163 ? 132.949 115.240 140.553 1.00 46.79 163 GLY A O 1
ATOM 1109 N N . ALA A 1 164 ? 130.946 115.695 141.498 1.00 48.59 164 ALA A N 1
ATOM 1110 C CA . ALA A 1 164 ? 131.544 116.377 142.638 1.00 48.59 164 ALA A CA 1
ATOM 1111 C C . ALA A 1 164 ? 132.374 115.426 143.484 1.00 48.59 164 ALA A C 1
ATOM 1112 O O . ALA A 1 164 ? 133.337 115.850 144.130 1.00 48.59 164 ALA A O 1
ATOM 1114 N N . LEU A 1 165 ? 132.022 114.141 143.491 1.00 46.18 165 LEU A N 1
ATOM 1115 C CA . LEU A 1 165 ? 132.803 113.162 144.237 1.00 46.18 165 LEU A CA 1
ATOM 1116 C C . LEU A 1 165 ? 134.197 113.012 143.645 1.00 46.18 165 LEU A C 1
ATOM 1117 O O . LEU A 1 165 ? 135.196 113.031 144.371 1.00 46.18 165 LEU A O 1
ATOM 1122 N N . SER A 1 166 ? 134.287 112.872 142.321 1.00 48.30 166 SER A N 1
ATOM 1123 C CA . SER A 1 166 ? 135.583 112.713 141.676 1.00 48.30 166 SER A CA 1
ATOM 1124 C C . SER A 1 166 ? 136.347 114.021 141.558 1.00 48.30 166 SER A C 1
ATOM 1125 O O . SER A 1 166 ? 137.555 113.992 141.310 1.00 48.30 166 SER A O 1
ATOM 1128 N N . ASN A 1 167 ? 135.685 115.162 141.732 1.00 50.38 167 ASN A N 1
ATOM 1129 C CA . ASN A 1 167 ? 136.369 116.446 141.673 1.00 50.38 167 ASN A CA 1
ATOM 1130 C C . ASN A 1 167 ? 136.711 117.019 143.043 1.00 50.38 167 ASN A C 1
ATOM 1131 O O . ASN A 1 167 ? 137.118 118.180 143.125 1.00 50.38 167 ASN A O 1
ATOM 1136 N N . GLY A 1 168 ? 136.558 116.245 144.118 1.00 47.47 168 GLY A N 1
ATOM 1137 C CA . GLY A 1 168 ? 136.921 116.676 145.448 1.00 47.47 168 GLY A CA 1
ATOM 1138 C C . GLY A 1 168 ? 137.844 115.678 146.126 1.00 47.47 168 GLY A C 1
ATOM 1139 O O . GLY A 1 168 ? 138.243 114.668 145.543 1.00 47.47 168 GLY A O 1
ATOM 1140 N N . THR A 1 169 ? 138.172 115.981 147.378 1.00 46.27 169 THR A N 1
ATOM 1141 C CA . THR A 1 169 ? 139.024 115.091 148.153 1.00 46.27 169 THR A CA 1
ATOM 1142 C C . THR A 1 169 ? 138.203 113.963 148.763 1.00 46.27 169 THR A C 1
ATOM 1143 O O . THR A 1 169 ? 137.046 114.142 149.149 1.00 46.27 169 THR A O 1
ATOM 1147 N N . VAL A 1 170 ? 138.813 112.784 148.828 1.00 44.52 170 VAL A N 1
ATOM 1148 C CA . VAL A 1 170 ? 138.195 111.590 149.387 1.00 44.52 170 VAL A CA 1
ATOM 1149 C C . VAL A 1 170 ? 139.161 110.998 150.399 1.00 44.52 170 VAL A C 1
ATOM 1150 O O . VAL A 1 170 ? 140.330 110.764 150.079 1.00 44.52 170 VAL A O 1
ATOM 1154 N N . THR A 1 171 ? 138.681 110.770 151.616 1.00 43.81 171 THR A N 1
ATOM 1155 C CA . THR A 1 171 ? 139.463 110.118 152.658 1.00 43.81 171 THR A CA 1
ATOM 1156 C C . THR A 1 171 ? 139.023 108.665 152.761 1.00 43.81 171 THR A C 1
ATOM 1157 O O . THR A 1 171 ? 137.845 108.388 152.996 1.00 43.81 171 THR A O 1
ATOM 1161 N N . ASN A 1 172 ? 139.964 107.746 152.588 1.00 43.51 172 ASN A N 1
ATOM 1162 C CA . ASN A 1 172 ? 139.694 106.314 152.611 1.00 43.51 172 ASN A CA 1
ATOM 1163 C C . ASN A 1 172 ? 140.283 105.736 153.892 1.00 43.51 172 ASN A C 1
ATOM 1164 O O . ASN A 1 172 ? 141.505 105.700 154.058 1.00 43.51 172 ASN A O 1
ATOM 1169 N N . TYR A 1 173 ? 139.414 105.280 154.791 1.00 44.91 173 TYR A N 1
ATOM 1170 C CA . TYR A 1 173 ? 139.842 104.775 156.089 1.00 44.91 173 TYR A CA 1
ATOM 1171 C C . TYR A 1 173 ? 140.331 103.336 156.043 1.00 44.91 173 TYR A C 1
ATOM 1172 O O . TYR A 1 173 ? 140.952 102.886 157.010 1.00 44.91 173 TYR A O 1
ATOM 1181 N N . SER A 1 174 ? 140.076 102.607 154.960 1.00 46.79 174 SER A N 1
ATOM 1182 C CA . SER A 1 174 ? 140.375 101.184 154.891 1.00 46.79 174 SER A CA 1
ATOM 1183 C C . SER A 1 174 ? 141.471 100.835 153.897 1.00 46.79 174 SER A C 1
ATOM 1184 O O . SER A 1 174 ? 141.755 99.650 153.707 1.00 46.79 174 SER A O 1
ATOM 1187 N N . ALA A 1 175 ? 142.102 101.825 153.265 1.00 48.03 175 ALA A N 1
ATOM 1188 C CA . ALA A 1 175 ? 143.076 101.527 152.221 1.00 48.03 175 ALA A CA 1
ATOM 1189 C C . ALA A 1 175 ? 144.383 100.997 152.792 1.00 48.03 175 ALA A C 1
ATOM 1190 O O . ALA A 1 175 ? 145.020 100.138 152.176 1.00 48.03 175 ALA A O 1
ATOM 1192 N N . GLU A 1 176 ? 144.797 101.484 153.956 1.00 51.12 176 GLU A N 1
ATOM 1193 C CA . GLU A 1 176 ? 146.083 101.067 154.495 1.00 51.12 176 GLU A CA 1
ATOM 1194 C C . GLU A 1 176 ? 145.923 99.878 155.431 1.00 51.12 176 GLU A C 1
ATOM 1195 O O . GLU A 1 176 ? 144.929 99.788 156.154 1.00 51.12 176 GLU A O 1
ATOM 1201 N N . PRO A 1 177 ? 146.884 98.953 155.441 1.00 48.39 177 PRO A N 1
ATOM 1202 C CA . PRO A 1 177 ? 146.753 97.769 156.302 1.00 48.39 177 PRO A CA 1
ATOM 1203 C C . PRO A 1 177 ? 146.967 98.051 157.777 1.00 48.39 177 PRO A C 1
ATOM 1204 O O . PRO A 1 177 ? 146.547 97.242 158.611 1.00 48.39 177 PRO A O 1
ATOM 1208 N N . VAL A 1 178 ? 147.612 99.159 158.127 1.00 48.47 178 VAL A N 1
ATOM 1209 C CA . VAL A 1 178 ? 147.964 99.477 159.503 1.00 48.47 178 VAL A CA 1
ATOM 1210 C C . VAL A 1 178 ? 147.589 100.928 159.763 1.00 48.47 178 VAL A C 1
ATOM 1211 O O . VAL A 1 178 ? 147.785 101.790 158.901 1.00 48.47 178 VAL A O 1
ATOM 1215 N N . ARG A 1 179 ? 147.028 101.195 160.939 1.00 48.02 179 ARG A N 1
ATOM 1216 C CA . ARG A 1 179 ? 146.626 102.539 161.323 1.00 48.02 179 ARG A CA 1
ATOM 1217 C C . ARG A 1 179 ? 147.252 102.904 162.661 1.00 48.02 179 ARG A C 1
ATOM 1218 O O . ARG A 1 179 ? 147.816 102.062 163.358 1.00 48.02 179 ARG A O 1
ATOM 1226 N N . ARG A 1 180 ? 147.173 104.186 163.006 1.00 47.86 180 ARG A N 1
ATOM 1227 C CA . ARG A 1 180 ? 147.771 104.711 164.229 1.00 47.86 180 ARG A CA 1
ATOM 1228 C C . ARG A 1 180 ? 146.664 105.230 165.137 1.00 47.86 180 ARG A C 1
ATOM 1229 O O . ARG A 1 180 ? 146.074 106.280 164.869 1.00 47.86 180 ARG A O 1
ATOM 1237 N N . VAL A 1 181 ? 146.380 104.487 166.201 1.00 51.07 181 VAL A N 1
ATOM 1238 C CA . VAL A 1 181 ? 145.474 104.953 167.245 1.00 51.07 181 VAL A CA 1
ATOM 1239 C C . VAL A 1 181 ? 146.268 105.897 168.127 1.00 51.07 181 VAL A C 1
ATOM 1240 O O . VAL A 1 181 ? 147.342 105.531 168.614 1.00 51.07 181 VAL A O 1
ATOM 1244 N N . ILE A 1 182 ? 145.770 107.113 168.338 1.00 54.78 182 ILE A N 1
ATOM 1245 C CA . ILE A 1 182 ? 146.658 107.947 169.124 1.00 54.78 182 ILE A CA 1
ATOM 1246 C C . ILE A 1 182 ? 146.276 107.832 170.599 1.00 54.78 182 ILE A C 1
ATOM 1247 O O . ILE A 1 182 ? 146.692 106.870 171.253 1.00 54.78 182 ILE A O 1
ATOM 1252 N N . PHE A 1 183 ? 145.479 108.767 171.125 1.00 54.34 183 PHE A N 1
ATOM 1253 C CA . PHE A 1 183 ? 144.706 108.723 172.368 1.00 54.34 183 PHE A CA 1
ATOM 1254 C C . PHE A 1 183 ? 144.626 110.189 172.772 1.00 54.34 183 PHE A C 1
ATOM 1255 O O . PHE A 1 183 ? 145.239 111.022 172.103 1.00 54.34 183 PHE A O 1
ATOM 1263 N N . ASP A 1 184 ? 143.947 110.526 173.865 1.00 57.12 184 ASP A N 1
ATOM 1264 C CA . ASP A 1 184 ? 144.157 111.818 174.513 1.00 57.12 184 ASP A CA 1
ATOM 1265 C C . ASP A 1 184 ? 143.541 111.777 175.900 1.00 57.12 184 ASP A C 1
ATOM 1266 O O . ASP A 1 184 ? 142.376 111.397 176.041 1.00 57.12 184 ASP A O 1
ATOM 1271 N N . VAL A 1 185 ? 144.306 112.164 176.918 1.00 55.45 185 VAL A N 1
ATOM 1272 C CA . VAL A 1 185 ? 143.769 112.187 178.276 1.00 55.45 185 VAL A CA 1
ATOM 1273 C C . VAL A 1 185 ? 144.350 113.371 179.038 1.00 55.45 185 VAL A C 1
ATOM 1274 O O . VAL A 1 185 ? 145.558 113.611 179.001 1.00 55.45 185 VAL A O 1
ATOM 1278 N N . GLY A 1 186 ? 143.487 114.121 179.723 1.00 57.46 186 GLY A N 1
ATOM 1279 C CA . GLY A 1 186 ? 143.931 115.222 180.556 1.00 57.46 186 GLY A CA 1
ATOM 1280 C C . GLY A 1 186 ? 144.115 114.774 181.991 1.00 57.46 186 GLY A C 1
ATOM 1281 O O . GLY A 1 186 ? 143.235 114.134 182.568 1.00 57.46 186 GLY A O 1
ATOM 1282 N N . ILE A 1 187 ? 145.265 115.116 182.566 1.00 60.21 187 ILE A N 1
ATOM 1283 C CA . ILE A 1 187 ? 145.614 114.722 183.921 1.00 60.21 187 ILE A CA 1
ATOM 1284 C C . ILE A 1 187 ? 145.863 115.976 184.754 1.00 60.21 187 ILE A C 1
ATOM 1285 O O . ILE A 1 187 ? 145.899 117.095 184.241 1.00 60.21 187 ILE A O 1
ATOM 1290 N N . ASP A 1 188 ? 146.042 115.765 186.057 1.00 65.16 188 ASP A N 1
ATOM 1291 C CA . ASP A 1 188 ? 146.271 116.850 186.998 1.00 65.16 188 ASP A CA 1
ATOM 1292 C C . ASP A 1 188 ? 147.514 117.650 186.624 1.00 65.16 188 ASP A C 1
ATOM 1293 O O . ASP A 1 188 ? 148.418 117.165 185.940 1.00 65.16 188 ASP A O 1
ATOM 1298 N N . TYR A 1 189 ? 147.556 118.896 187.097 1.00 63.35 189 TYR A N 1
ATOM 1299 C CA . TYR A 1 189 ? 148.716 119.738 186.833 1.00 63.35 189 TYR A CA 1
ATOM 1300 C C . TYR A 1 189 ? 149.882 119.397 187.748 1.00 63.35 189 TYR A C 1
ATOM 1301 O O . TYR A 1 189 ? 151.040 119.570 187.359 1.00 63.35 189 TYR A O 1
ATOM 1310 N N . ASP A 1 190 ? 149.604 118.902 188.953 1.00 67.52 190 ASP A N 1
ATOM 1311 C CA . ASP A 1 190 ? 150.662 118.590 189.905 1.00 67.52 190 ASP A CA 1
ATOM 1312 C C . ASP A 1 190 ? 151.194 117.171 189.770 1.00 67.52 190 ASP A C 1
ATOM 1313 O O . ASP A 1 190 ? 152.073 116.784 190.546 1.00 67.52 190 ASP A O 1
ATOM 1318 N N . ALA A 1 191 ? 150.690 116.391 188.821 1.00 68.66 191 ALA A N 1
ATOM 1319 C CA . ALA A 1 191 ? 151.197 115.044 188.613 1.00 68.66 191 ALA A CA 1
ATOM 1320 C C . ALA A 1 191 ? 152.581 115.085 187.981 1.00 68.66 191 ALA A C 1
ATOM 1321 O O . ALA A 1 191 ? 152.938 116.034 187.278 1.00 68.66 191 ALA A O 1
ATOM 1323 N N . ASP A 1 192 ? 153.367 114.042 188.234 1.00 70.49 192 ASP A N 1
ATOM 1324 C CA . ASP A 1 192 ? 154.674 113.907 187.606 1.00 70.49 192 ASP A CA 1
ATOM 1325 C C . ASP A 1 192 ? 154.515 113.190 186.272 1.00 70.49 192 ASP A C 1
ATOM 1326 O O . ASP A 1 192 ? 154.003 112.069 186.215 1.00 70.49 192 ASP A O 1
ATOM 1331 N N . LEU A 1 193 ? 154.962 113.847 185.203 1.00 67.64 193 LEU A N 1
ATOM 1332 C CA . LEU A 1 193 ? 154.591 113.439 183.856 1.00 67.64 193 LEU A CA 1
ATOM 1333 C C . LEU A 1 193 ? 155.338 112.198 183.391 1.00 67.64 193 LEU A C 1
ATOM 1334 O O . LEU A 1 193 ? 154.796 111.422 182.596 1.00 67.64 193 LEU A O 1
ATOM 1339 N N . LYS A 1 194 ? 156.567 111.990 183.866 1.00 68.56 194 LYS A N 1
ATOM 1340 C CA . LYS A 1 194 ? 157.317 110.800 183.478 1.00 68.56 194 LYS A CA 1
ATOM 1341 C C . LYS A 1 194 ? 156.611 109.535 183.946 1.00 68.56 194 LYS A C 1
ATOM 1342 O O . LYS A 1 194 ? 156.433 108.585 183.175 1.00 68.56 194 LYS A O 1
ATOM 1348 N N . ASN A 1 195 ? 156.193 109.512 185.212 1.00 67.28 195 ASN A N 1
ATOM 1349 C CA . ASN A 1 195 ? 155.470 108.361 185.739 1.00 67.28 195 ASN A CA 1
ATOM 1350 C C . ASN A 1 195 ? 154.144 108.165 185.017 1.00 67.28 195 ASN A C 1
ATOM 1351 O O . ASN A 1 195 ? 153.721 107.030 184.775 1.00 67.28 195 ASN A O 1
ATOM 1356 N N . ALA A 1 196 ? 153.482 109.261 184.648 1.00 66.30 196 ALA A N 1
ATOM 1357 C CA . ALA A 1 196 ? 152.201 109.154 183.961 1.00 66.30 196 ALA A CA 1
ATOM 1358 C C . ALA A 1 196 ? 152.361 108.548 182.573 1.00 66.30 196 ALA A C 1
ATOM 1359 O O . ALA A 1 196 ? 151.575 107.679 182.175 1.00 66.30 196 ALA A O 1
ATOM 1361 N N . GLN A 1 197 ? 153.376 108.976 181.820 1.00 66.17 197 GLN A N 1
ATOM 1362 C CA . GLN A 1 197 ? 153.554 108.387 180.498 1.00 66.17 197 GLN A CA 1
ATOM 1363 C C . GLN A 1 197 ? 154.118 106.976 180.585 1.00 66.17 197 GLN A C 1
ATOM 1364 O O . GLN A 1 197 ? 153.863 106.159 179.698 1.00 66.17 197 GLN A O 1
ATOM 1370 N N . ASN A 1 198 ? 154.833 106.646 181.662 1.00 66.54 198 ASN A N 1
ATOM 1371 C CA . ASN A 1 198 ? 155.208 105.252 181.879 1.00 66.54 198 ASN A CA 1
ATOM 1372 C C . ASN A 1 198 ? 153.981 104.386 182.135 1.00 66.54 198 ASN A C 1
ATOM 1373 O O . ASN A 1 198 ? 153.891 103.258 181.634 1.00 66.54 198 ASN A O 1
ATOM 1378 N N . ILE A 1 199 ? 153.027 104.895 182.916 1.00 64.86 199 ILE A N 1
ATOM 1379 C CA . ILE A 1 199 ? 151.779 104.173 183.146 1.00 64.86 199 ILE A CA 1
ATOM 1380 C C . ILE A 1 199 ? 151.027 103.984 181.837 1.00 64.86 199 ILE A C 1
ATOM 1381 O O . ILE A 1 199 ? 150.517 102.897 181.545 1.00 64.86 199 ILE A O 1
ATOM 1386 N N . LEU A 1 200 ? 150.937 105.044 181.032 1.00 63.68 200 LEU A N 1
ATOM 1387 C CA . LEU A 1 200 ? 150.261 104.929 179.744 1.00 63.68 200 LEU A CA 1
ATOM 1388 C C . LEU A 1 200 ? 150.972 103.949 178.821 1.00 63.68 200 LEU A C 1
ATOM 1389 O O . LEU A 1 200 ? 150.320 103.264 178.027 1.00 63.68 200 LEU A O 1
ATOM 1394 N N . LEU A 1 201 ? 152.302 103.866 178.905 1.00 63.43 201 LEU A N 1
ATOM 1395 C CA . LEU A 1 201 ? 153.035 102.923 178.069 1.00 63.43 201 LEU A CA 1
ATOM 1396 C C . LEU A 1 201 ? 152.843 101.489 178.535 1.00 63.43 201 LEU A C 1
ATOM 1397 O O . LEU A 1 201 ? 152.822 100.573 177.707 1.00 63.43 201 LEU A O 1
ATOM 1402 N N . ALA A 1 202 ? 152.708 101.266 179.838 1.00 65.66 202 ALA A N 1
ATOM 1403 C CA . ALA A 1 202 ? 152.392 99.923 180.321 1.00 65.66 202 ALA A CA 1
ATOM 1404 C C . ALA A 1 202 ? 150.885 99.707 180.359 1.00 65.66 202 ALA A C 1
ATOM 1405 O O . ALA A 1 202 ? 150.318 99.171 181.306 1.00 65.66 202 ALA A O 1
ATOM 1407 N N . MET A 1 203 ? 150.240 100.127 179.275 1.00 64.32 203 MET A N 1
ATOM 1408 C CA . MET A 1 203 ? 148.820 99.908 179.050 1.00 64.32 203 MET A CA 1
ATOM 1409 C C . MET A 1 203 ? 148.581 99.484 177.610 1.00 64.32 203 MET A C 1
ATOM 1410 O O . MET A 1 203 ? 147.468 99.064 177.275 1.00 64.32 203 MET A O 1
ATOM 1415 N N . ALA A 1 204 ? 149.601 99.568 176.759 1.00 64.60 204 ALA A N 1
ATOM 1416 C CA . ALA A 1 204 ? 149.533 99.114 175.380 1.00 64.60 204 ALA A CA 1
ATOM 1417 C C . ALA A 1 204 ? 150.228 97.775 175.191 1.00 64.60 204 ALA A C 1
ATOM 1418 O O . ALA A 1 204 ? 150.753 97.505 174.106 1.00 64.60 204 ALA A O 1
ATOM 1420 N N . ASP A 1 205 ? 150.261 96.936 176.227 1.00 69.00 205 ASP A N 1
ATOM 1421 C CA . ASP A 1 205 ? 150.828 95.599 176.119 1.00 69.00 205 ASP A CA 1
ATOM 1422 C C . ASP A 1 205 ? 149.841 94.586 175.561 1.00 69.00 205 ASP A C 1
ATOM 1423 O O . ASP A 1 205 ? 150.101 93.382 175.652 1.00 69.00 205 ASP A O 1
ATOM 1428 N N . ASP A 1 206 ? 148.724 95.037 175.009 1.00 64.00 206 ASP A N 1
ATOM 1429 C CA . ASP A 1 206 ? 147.771 94.128 174.396 1.00 64.00 206 ASP A CA 1
ATOM 1430 C C . ASP A 1 206 ? 148.429 93.406 173.222 1.00 64.00 206 ASP A C 1
ATOM 1431 O O . ASP A 1 206 ? 149.312 93.972 172.566 1.00 64.00 206 ASP A O 1
ATOM 1436 N N . PRO A 1 207 ? 148.042 92.161 172.931 1.00 63.72 207 PRO A N 1
ATOM 1437 C CA . PRO A 1 207 ? 148.567 91.500 171.731 1.00 63.72 207 PRO A CA 1
ATOM 1438 C C . PRO A 1 207 ? 147.832 91.938 170.476 1.00 63.72 207 PRO A C 1
ATOM 1439 O O . PRO A 1 207 ? 147.535 91.128 169.594 1.00 63.72 207 PRO A O 1
ATOM 1443 N N . ARG A 1 208 ? 147.557 93.236 170.390 1.00 59.33 208 ARG A N 1
ATOM 1444 C CA . ARG A 1 208 ? 146.974 93.857 169.215 1.00 59.33 208 ARG A CA 1
ATOM 1445 C C . ARG A 1 208 ? 147.700 95.129 168.828 1.00 59.33 208 ARG A C 1
ATOM 1446 O O . ARG A 1 208 ? 147.454 95.656 167.738 1.00 59.33 208 ARG A O 1
ATOM 1454 N N . VAL A 1 209 ? 148.575 95.636 169.686 1.00 56.52 209 VAL A N 1
ATOM 1455 C CA . VAL A 1 209 ? 149.381 96.813 169.406 1.00 56.52 209 VAL A CA 1
ATOM 1456 C C . VAL A 1 209 ? 150.680 96.344 168.769 1.00 56.52 209 VAL A C 1
ATOM 1457 O O . VAL A 1 209 ? 151.443 95.590 169.381 1.00 56.52 209 VAL A O 1
ATOM 1461 N N . LEU A 1 210 ? 150.925 96.775 167.537 1.00 56.45 210 LEU A N 1
ATOM 1462 C CA . LEU A 1 210 ? 152.155 96.408 166.857 1.00 56.45 210 LEU A CA 1
ATOM 1463 C C . LEU A 1 210 ? 153.359 97.023 167.554 1.00 56.45 210 LEU A C 1
ATOM 1464 O O . LEU A 1 210 ? 153.277 98.090 168.168 1.00 56.45 210 LEU A O 1
ATOM 1469 N N . LYS A 1 211 ? 154.487 96.329 167.458 1.00 61.76 211 LYS A N 1
ATOM 1470 C CA . LYS A 1 211 ? 155.759 96.828 167.951 1.00 61.76 211 LYS A CA 1
ATOM 1471 C C . LYS A 1 211 ? 156.623 97.401 166.842 1.00 61.76 211 LYS A C 1
ATOM 1472 O O . LYS A 1 211 ? 157.756 97.808 167.107 1.00 61.76 211 LYS A O 1
ATOM 1478 N N . ASP A 1 212 ? 156.114 97.439 165.603 1.00 66.06 212 ASP A N 1
ATOM 1479 C CA . ASP A 1 212 ? 156.980 97.768 164.472 1.00 66.06 212 ASP A CA 1
ATOM 1480 C C . ASP A 1 212 ? 157.443 99.219 164.543 1.00 66.06 212 ASP A C 1
ATOM 1481 O O . ASP A 1 212 ? 158.655 99.452 164.693 1.00 66.06 212 ASP A O 1
ATOM 1486 N N . PRO A 1 213 ? 156.562 100.245 164.427 1.00 58.75 213 PRO A N 1
ATOM 1487 C CA . PRO A 1 213 ? 156.915 101.555 164.991 1.00 58.75 213 PRO A CA 1
ATOM 1488 C C . PRO A 1 213 ? 156.521 101.653 166.457 1.00 58.75 213 PRO A C 1
ATOM 1489 O O . PRO A 1 213 ? 155.394 102.052 166.760 1.00 58.75 213 PRO A O 1
ATOM 1493 N N . ALA A 1 214 ? 157.416 101.254 167.363 1.00 58.16 214 ALA A N 1
ATOM 1494 C CA . ALA A 1 214 ? 157.188 101.122 168.802 1.00 58.16 214 ALA A CA 1
ATOM 1495 C C . ALA A 1 214 ? 156.331 102.238 169.393 1.00 58.16 214 ALA A C 1
ATOM 1496 O O . ALA A 1 214 ? 156.419 103.390 168.953 1.00 58.16 214 ALA A O 1
ATOM 1498 N N . PRO A 1 215 ? 155.486 101.931 170.381 1.00 55.82 215 PRO A N 1
ATOM 1499 C CA . PRO A 1 215 ? 154.551 102.934 170.904 1.00 55.82 215 PRO A CA 1
ATOM 1500 C C . PRO A 1 215 ? 155.265 104.124 171.526 1.00 55.82 215 PRO A C 1
ATOM 1501 O O . PRO A 1 215 ? 156.434 104.059 171.907 1.00 55.82 215 PRO A O 1
ATOM 1505 N N . VAL A 1 216 ? 154.530 105.225 171.635 1.00 54.06 216 VAL A N 1
ATOM 1506 C CA . VAL A 1 216 ? 155.084 106.492 172.094 1.00 54.06 216 VAL A CA 1
ATOM 1507 C C . VAL A 1 216 ? 154.076 107.145 173.029 1.00 54.06 216 VAL A C 1
ATOM 1508 O O . VAL A 1 216 ? 152.867 106.956 172.879 1.00 54.06 216 VAL A O 1
ATOM 1512 N N . ALA A 1 217 ? 154.571 107.877 174.024 1.00 56.07 217 ALA A N 1
ATOM 1513 C CA . ALA A 1 217 ? 153.722 108.631 174.940 1.00 56.07 217 ALA A CA 1
ATOM 1514 C C . ALA A 1 217 ? 154.354 109.993 175.168 1.00 56.07 217 ALA A C 1
ATOM 1515 O O . ALA A 1 217 ? 155.490 110.078 175.642 1.00 56.07 217 ALA A O 1
ATOM 1517 N N . VAL A 1 218 ? 153.621 111.056 174.837 1.00 53.54 218 VAL A N 1
ATOM 1518 C CA . VAL A 1 218 ? 154.171 112.403 174.847 1.00 53.54 218 VAL A CA 1
ATOM 1519 C C . VAL A 1 218 ? 153.251 113.341 175.614 1.00 53.54 218 VAL A C 1
ATOM 1520 O O . VAL A 1 218 ? 152.082 113.044 175.871 1.00 53.54 218 VAL A O 1
ATOM 1524 N N . VAL A 1 219 ? 153.807 114.490 175.982 1.00 53.49 219 VAL A N 1
ATOM 1525 C CA . VAL A 1 219 ? 153.048 115.575 176.589 1.00 53.49 219 VAL A CA 1
ATOM 1526 C C . VAL A 1 219 ? 152.709 116.569 175.487 1.00 53.49 219 VAL A C 1
ATOM 1527 O O . VAL A 1 219 ? 153.553 117.365 175.074 1.00 53.49 219 VAL A O 1
ATOM 1531 N N . SER A 1 220 ? 151.475 116.526 175.007 1.00 56.27 220 SER A N 1
ATOM 1532 C CA . SER A 1 220 ? 150.990 117.558 174.104 1.00 56.27 220 SER A CA 1
ATOM 1533 C C . SER A 1 220 ? 150.608 118.777 174.945 1.00 56.27 220 SER A C 1
ATOM 1534 O O . SER A 1 220 ? 151.007 118.899 176.106 1.00 56.27 220 SER A O 1
ATOM 1537 N N . ASN A 1 221 ? 149.847 119.701 174.361 1.00 58.16 221 ASN A N 1
ATOM 1538 C CA . ASN A 1 221 ? 149.680 121.038 174.924 1.00 58.16 221 ASN A CA 1
ATOM 1539 C C . ASN A 1 221 ? 149.306 121.008 176.402 1.00 58.16 221 ASN A C 1
ATOM 1540 O O . ASN A 1 221 ? 148.698 120.057 176.898 1.00 58.16 221 ASN A O 1
ATOM 1545 N N . LEU A 1 222 ? 149.692 122.069 177.107 1.00 59.47 222 LEU A N 1
ATOM 1546 C CA . LEU A 1 222 ? 149.283 122.292 178.487 1.00 59.47 222 LEU A CA 1
ATOM 1547 C C . LEU A 1 222 ? 147.972 123.068 178.490 1.00 59.47 222 LEU A C 1
ATOM 1548 O O . LEU A 1 222 ? 147.956 124.268 178.200 1.00 59.47 222 LEU A O 1
ATOM 1553 N N . GLY A 1 223 ? 146.878 122.389 178.825 1.00 61.62 223 GLY A N 1
ATOM 1554 C CA . GLY A 1 223 ? 145.556 122.973 178.765 1.00 61.62 223 GLY A CA 1
ATOM 1555 C C . GLY A 1 223 ? 145.292 123.943 179.900 1.00 61.62 223 GLY A C 1
ATOM 1556 O O . GLY A 1 223 ? 146.162 124.258 180.713 1.00 61.62 223 GLY A O 1
ATOM 1557 N N . GLU A 1 224 ? 144.046 124.420 179.950 1.00 64.94 224 GLU A N 1
ATOM 1558 C CA . GLU A 1 224 ? 143.676 125.425 180.938 1.00 64.94 224 GLU A CA 1
ATOM 1559 C C . GLU A 1 224 ? 143.338 124.814 182.292 1.00 64.94 224 GLU A C 1
ATOM 1560 O O . GLU A 1 224 ? 143.486 125.484 183.319 1.00 64.94 224 GLU A O 1
ATOM 1566 N N . SER A 1 225 ? 142.888 123.560 182.322 1.00 62.64 225 SER A N 1
ATOM 1567 C CA . SER A 1 225 ? 142.603 122.876 183.573 1.00 62.64 225 SER A CA 1
ATOM 1568 C C . SER A 1 225 ? 143.368 121.576 183.750 1.00 62.64 225 SER A C 1
ATOM 1569 O O . SER A 1 225 ? 143.484 121.103 184.884 1.00 62.64 225 SER A O 1
ATOM 1572 N N . ALA A 1 226 ? 143.893 120.990 182.677 1.00 60.32 226 ALA A N 1
ATOM 1573 C CA . ALA A 1 226 ? 144.575 119.710 182.760 1.00 60.32 226 ALA A CA 1
ATOM 1574 C C . ALA A 1 226 ? 145.725 119.688 181.768 1.00 60.32 226 ALA A C 1
ATOM 1575 O O . ALA A 1 226 ? 145.700 120.389 180.755 1.00 60.32 226 ALA A O 1
ATOM 1577 N N . ILE A 1 227 ? 146.736 118.881 182.076 1.00 59.30 227 ILE A N 1
ATOM 1578 C CA . ILE A 1 227 ? 147.847 118.640 181.163 1.00 59.30 227 ILE A CA 1
ATOM 1579 C C . ILE A 1 227 ? 147.479 117.468 180.267 1.00 59.30 227 ILE A C 1
ATOM 1580 O O . ILE A 1 227 ? 147.083 116.406 180.754 1.00 59.30 227 ILE A O 1
ATOM 1585 N N . THR A 1 228 ? 147.602 117.655 178.960 1.00 55.12 228 THR A N 1
ATOM 1586 C CA . THR A 1 228 ? 147.145 116.662 177.998 1.00 55.12 228 THR A CA 1
ATOM 1587 C C . THR A 1 228 ? 148.281 115.707 177.654 1.00 55.12 228 THR A C 1
ATOM 1588 O O . THR A 1 228 ? 149.319 116.128 177.138 1.00 55.12 228 THR A O 1
ATOM 1592 N N . LEU A 1 229 ? 148.084 114.428 177.951 1.00 55.04 229 LEU A N 1
ATOM 1593 C CA . LEU A 1 229 ? 148.972 113.357 177.537 1.00 55.04 229 LEU A CA 1
ATOM 1594 C C . LEU A 1 229 ? 148.403 112.664 176.311 1.00 55.04 229 LEU A C 1
ATOM 1595 O O . LEU A 1 229 ? 147.182 112.548 176.148 1.00 55.04 229 LEU A O 1
ATOM 1600 N N . SER A 1 230 ? 149.303 112.182 175.458 1.00 53.25 230 SER A N 1
ATOM 1601 C CA . SER A 1 230 ? 148.929 111.542 174.203 1.00 53.25 230 SER A CA 1
ATOM 1602 C C . SER A 1 230 ? 149.723 110.254 174.045 1.00 53.25 230 SER A C 1
ATOM 1603 O O . SER A 1 230 ? 150.950 110.289 173.919 1.00 53.25 230 SER A O 1
ATOM 1606 N N . LEU A 1 231 ? 149.026 109.124 174.086 1.00 53.66 231 LEU A N 1
ATOM 1607 C CA . LEU A 1 231 ? 149.587 107.849 173.676 1.00 53.66 231 LEU A CA 1
ATOM 1608 C C . LEU A 1 231 ? 149.518 107.748 172.157 1.00 53.66 231 LEU A C 1
ATOM 1609 O O . LEU A 1 231 ? 148.788 108.489 171.508 1.00 53.66 231 LEU A O 1
ATOM 1614 N N . ARG A 1 232 ? 150.327 106.862 171.582 1.00 50.83 232 ARG A N 1
ATOM 1615 C CA . ARG A 1 232 ? 150.404 106.755 170.126 1.00 50.83 232 ARG A CA 1
ATOM 1616 C C . ARG A 1 232 ? 150.904 105.361 169.779 1.00 50.83 232 ARG A C 1
ATOM 1617 O O . ARG A 1 232 ? 152.076 105.052 170.013 1.00 50.83 232 ARG A O 1
ATOM 1625 N N . VAL A 1 233 ? 150.019 104.531 169.225 1.00 49.33 233 VAL A N 1
ATOM 1626 C CA . VAL A 1 233 ? 150.327 103.141 168.928 1.00 49.33 233 VAL A CA 1
ATOM 1627 C C . VAL A 1 233 ? 149.868 102.813 167.514 1.00 49.33 233 VAL A C 1
ATOM 1628 O O . VAL A 1 233 ? 149.025 103.495 166.932 1.00 49.33 233 VAL A O 1
ATOM 1632 N N . TRP A 1 234 ? 150.430 101.738 166.971 1.00 49.06 234 TRP A N 1
ATOM 1633 C CA . TRP A 1 234 ? 150.078 101.239 165.650 1.00 49.06 234 TRP A CA 1
ATOM 1634 C C . TRP A 1 234 ? 149.336 99.918 165.795 1.00 49.06 234 TRP A C 1
ATOM 1635 O O . TRP A 1 234 ? 149.792 99.020 166.507 1.00 49.06 234 TRP A O 1
ATOM 1646 N N . VAL A 1 235 ? 148.190 99.809 165.125 1.00 49.87 235 VAL A N 1
ATOM 1647 C CA . VAL A 1 235 ? 147.371 98.606 165.132 1.00 49.87 235 VAL A CA 1
ATOM 1648 C C . VAL A 1 235 ? 147.058 98.231 163.691 1.00 49.87 235 VAL A C 1
ATOM 1649 O O . VAL A 1 235 ? 147.360 98.968 162.756 1.00 49.87 235 VAL A O 1
ATOM 1653 N N . LYS A 1 236 ? 146.444 97.065 163.519 1.00 51.51 236 LYS A N 1
ATOM 1654 C CA . LYS A 1 236 ? 145.906 96.713 162.216 1.00 51.51 236 LYS A CA 1
ATOM 1655 C C . LYS A 1 236 ? 144.614 97.479 161.963 1.00 51.51 236 LYS A C 1
ATOM 1656 O O . LYS A 1 236 ? 143.910 97.883 162.888 1.00 51.51 236 LYS A O 1
ATOM 1662 N N . ASN A 1 237 ? 144.302 97.672 160.682 1.00 49.75 237 ASN A N 1
ATOM 1663 C CA . ASN A 1 237 ? 143.213 98.562 160.305 1.00 49.75 237 ASN A CA 1
ATOM 1664 C C . ASN A 1 237 ? 141.863 98.104 160.846 1.00 49.75 237 ASN A C 1
ATOM 1665 O O . ASN A 1 237 ? 140.925 98.906 160.892 1.00 49.75 237 ASN A O 1
ATOM 1670 N N . ALA A 1 238 ? 141.738 96.842 161.254 1.00 52.62 238 ALA A N 1
ATOM 1671 C CA . ALA A 1 238 ? 140.473 96.319 161.751 1.00 52.62 238 ALA A CA 1
ATOM 1672 C C . ALA A 1 238 ? 140.353 96.358 163.268 1.00 52.62 238 ALA A C 1
ATOM 1673 O O . ALA A 1 238 ? 139.254 96.148 163.791 1.00 52.62 238 ALA A O 1
ATOM 1675 N N . ASP A 1 239 ? 141.443 96.613 163.984 1.00 53.93 239 ASP A N 1
ATOM 1676 C CA . ASP A 1 239 ? 141.430 96.670 165.439 1.00 53.93 239 ASP A CA 1
ATOM 1677 C C . ASP A 1 239 ? 141.379 98.092 165.975 1.00 53.93 239 ASP A C 1
ATOM 1678 O O . ASP A 1 239 ? 141.555 98.286 167.179 1.00 53.93 239 ASP A O 1
ATOM 1683 N N . TYR A 1 240 ? 141.154 99.081 165.112 1.00 51.67 240 TYR A N 1
ATOM 1684 C CA . TYR A 1 240 ? 141.219 100.480 165.522 1.00 51.67 240 TYR A CA 1
ATOM 1685 C C . TYR A 1 240 ? 140.271 100.772 166.682 1.00 51.67 240 TYR A C 1
ATOM 1686 O O . TYR A 1 240 ? 140.698 101.192 167.766 1.00 51.67 240 TYR A O 1
ATOM 1695 N N . TRP A 1 241 ? 138.974 100.540 166.476 1.00 51.70 241 TRP A N 1
ATOM 1696 C CA . TRP A 1 241 ? 137.985 100.980 167.454 1.00 51.70 241 TRP A CA 1
ATOM 1697 C C . TRP A 1 241 ? 138.012 100.137 168.720 1.00 51.70 241 TRP A C 1
ATOM 1698 O O . TRP A 1 241 ? 137.764 100.662 169.810 1.00 51.70 241 TRP A O 1
ATOM 1709 N N . ASP A 1 242 ? 138.298 98.841 168.606 1.00 55.62 242 ASP A N 1
ATOM 1710 C CA . ASP A 1 242 ? 138.410 98.009 169.799 1.00 55.62 242 ASP A CA 1
ATOM 1711 C C . ASP A 1 242 ? 139.504 98.527 170.721 1.00 55.62 242 ASP A C 1
ATOM 1712 O O . ASP A 1 242 ? 139.306 98.654 171.936 1.00 55.62 242 ASP A O 1
ATOM 1717 N N . VAL A 1 243 ? 140.667 98.845 170.152 1.00 54.13 243 VAL A N 1
ATOM 1718 C CA . VAL A 1 243 ? 141.774 99.361 170.945 1.00 54.13 243 VAL A CA 1
ATOM 1719 C C . VAL A 1 243 ? 141.430 100.731 171.513 1.00 54.13 243 VAL A C 1
ATOM 1720 O O . VAL A 1 243 ? 141.744 101.032 172.670 1.00 54.13 243 VAL A O 1
ATOM 1724 N N . MET A 1 244 ? 140.759 101.575 170.724 1.00 54.13 244 MET A N 1
ATOM 1725 C CA . MET A 1 244 ? 140.379 102.892 171.228 1.00 54.13 244 MET A CA 1
ATOM 1726 C C . MET A 1 244 ? 139.443 102.788 172.432 1.00 54.13 244 MET A C 1
ATOM 1727 O O . MET A 1 244 ? 139.632 103.487 173.434 1.00 54.13 244 MET A O 1
ATOM 1732 N N . PHE A 1 245 ? 138.440 101.909 172.366 1.00 53.55 245 PHE A N 1
ATOM 1733 C CA . PHE A 1 245 ? 137.505 101.765 173.481 1.00 53.55 245 PHE A CA 1
ATOM 1734 C C . PHE A 1 245 ? 138.177 101.137 174.703 1.00 53.55 245 PHE A C 1
ATOM 1735 O O . PHE A 1 245 ? 137.928 101.552 175.850 1.00 53.55 245 PHE A O 1
ATOM 1743 N N . MET A 1 246 ? 139.032 100.134 174.479 1.00 57.95 246 MET A N 1
ATOM 1744 C CA . MET A 1 246 ? 139.782 99.549 175.584 1.00 57.95 246 MET A CA 1
ATOM 1745 C C . MET A 1 246 ? 140.628 100.599 176.290 1.00 57.95 246 MET A C 1
ATOM 1746 O O . MET A 1 246 ? 140.726 100.603 177.525 1.00 57.95 246 MET A O 1
ATOM 1751 N N . PHE A 1 247 ? 141.251 101.496 175.524 1.00 55.71 247 PHE A N 1
ATOM 1752 C CA . PHE A 1 247 ? 141.971 102.608 176.132 1.00 55.71 247 PHE A CA 1
ATOM 1753 C C . PHE A 1 247 ? 141.022 103.501 176.916 1.00 55.71 247 PHE A C 1
ATOM 1754 O O . PHE A 1 247 ? 141.310 103.876 178.054 1.00 55.71 247 PHE A O 1
ATOM 1762 N N . ASN A 1 248 ? 139.872 103.839 176.323 1.00 56.47 248 ASN A N 1
ATOM 1763 C CA . ASN A 1 248 ? 138.907 104.718 176.981 1.00 56.47 248 ASN A CA 1
ATOM 1764 C C . ASN A 1 248 ? 138.524 104.222 178.368 1.00 56.47 248 ASN A C 1
ATOM 1765 O O . ASN A 1 248 ? 138.223 105.027 179.255 1.00 56.47 248 ASN A O 1
ATOM 1770 N N . GLU A 1 249 ? 138.516 102.908 178.575 1.00 62.03 249 GLU A N 1
ATOM 1771 C CA . GLU A 1 249 ? 138.208 102.368 179.905 1.00 62.03 249 GLU A CA 1
ATOM 1772 C C . GLU A 1 249 ? 139.448 102.251 180.809 1.00 62.03 249 GLU A C 1
ATOM 1773 O O . GLU A 1 249 ? 139.510 102.815 181.925 1.00 62.03 249 GLU A O 1
ATOM 1779 N N . LYS A 1 250 ? 140.451 101.512 180.335 1.00 63.70 250 LYS A N 1
ATOM 1780 C CA . LYS A 1 250 ? 141.611 101.238 181.166 1.00 63.70 250 LYS A CA 1
ATOM 1781 C C . LYS A 1 250 ? 142.395 102.496 181.505 1.00 63.70 250 LYS A C 1
ATOM 1782 O O . LYS A 1 250 ? 143.134 102.488 182.488 1.00 63.70 250 LYS A O 1
ATOM 1788 N N . ALA A 1 251 ? 142.227 103.583 180.747 1.00 63.65 251 ALA A N 1
ATOM 1789 C CA . ALA A 1 251 ? 142.990 104.799 181.001 1.00 63.65 251 ALA A CA 1
ATOM 1790 C C . ALA A 1 251 ? 142.717 105.335 182.395 1.00 63.65 251 ALA A C 1
ATOM 1791 O O . ALA A 1 251 ? 143.632 105.469 183.214 1.00 63.65 251 ALA A O 1
ATOM 1793 N N . ARG A 1 252 ? 141.459 105.674 182.674 1.00 64.91 252 ARG A N 1
ATOM 1794 C CA . ARG A 1 252 ? 141.119 106.108 184.020 1.00 64.91 252 ARG A CA 1
ATOM 1795 C C . ARG A 1 252 ? 141.409 105.010 185.024 1.00 64.91 252 ARG A C 1
ATOM 1796 O O . ARG A 1 252 ? 142.028 105.268 186.071 1.00 64.91 252 ARG A O 1
ATOM 1804 N N . ASP A 1 253 ? 140.997 103.766 184.718 1.00 68.90 253 ASP A N 1
ATOM 1805 C CA . ASP A 1 253 ? 141.131 102.743 185.754 1.00 68.90 253 ASP A CA 1
ATOM 1806 C C . ASP A 1 253 ? 142.587 102.525 186.169 1.00 68.90 253 ASP A C 1
ATOM 1807 O O . ASP A 1 253 ? 142.850 102.142 187.314 1.00 68.90 253 ASP A O 1
ATOM 1812 N N . ALA A 1 254 ? 143.542 102.792 185.277 1.00 67.83 254 ALA A N 1
ATOM 1813 C CA . ALA A 1 254 ? 144.956 102.567 185.546 1.00 67.83 254 ALA A CA 1
ATOM 1814 C C . ALA A 1 254 ? 145.693 103.808 186.019 1.00 67.83 254 ALA A C 1
ATOM 1815 O O . ALA A 1 254 ? 146.614 103.689 186.832 1.00 67.83 254 ALA A O 1
ATOM 1817 N N . LEU A 1 255 ? 145.332 104.993 185.521 1.00 67.26 255 LEU A N 1
ATOM 1818 C CA . LEU A 1 255 ? 145.939 106.214 186.033 1.00 67.26 255 LEU A CA 1
ATOM 1819 C C . LEU A 1 255 ? 145.567 106.438 187.489 1.00 67.26 255 LEU A C 1
ATOM 1820 O O . LEU A 1 255 ? 146.430 106.772 188.307 1.00 67.26 255 LEU A O 1
ATOM 1825 N N . GLY A 1 256 ? 144.292 106.245 187.839 1.00 70.41 256 GLY A N 1
ATOM 1826 C CA . GLY A 1 256 ? 143.878 106.504 189.209 1.00 70.41 256 GLY A CA 1
ATOM 1827 C C . GLY A 1 256 ? 144.563 105.645 190.255 1.00 70.41 256 GLY A C 1
ATOM 1828 O O . GLY A 1 256 ? 144.471 105.963 191.446 1.00 70.41 256 GLY A O 1
ATOM 1829 N N . LYS A 1 257 ? 145.249 104.577 189.849 1.00 74.18 257 LYS A N 1
ATOM 1830 C CA . LYS A 1 257 ? 145.828 103.656 190.823 1.00 74.18 257 LYS A CA 1
ATOM 1831 C C . LYS A 1 257 ? 147.074 104.243 191.472 1.00 74.18 257 LYS A C 1
ATOM 1832 O O . LYS A 1 257 ? 147.305 104.062 192.673 1.00 74.18 257 LYS A O 1
ATOM 1838 N N . GLU A 1 258 ? 147.894 104.946 190.694 1.00 75.16 258 GLU A N 1
ATOM 1839 C CA . GLU A 1 258 ? 149.122 105.544 191.195 1.00 75.16 258 GLU A CA 1
ATOM 1840 C C . GLU A 1 258 ? 148.939 106.991 191.635 1.00 75.16 258 GLU A C 1
ATOM 1841 O O . GLU A 1 258 ? 149.925 107.728 191.735 1.00 75.16 258 GLU A O 1
ATOM 1847 N N . GLY A 1 259 ? 147.707 107.413 191.895 1.00 71.88 259 GLY A N 1
ATOM 1848 C CA . GLY A 1 259 ? 147.463 108.745 192.410 1.00 71.88 259 GLY A CA 1
ATOM 1849 C C . GLY A 1 259 ? 147.451 109.848 191.377 1.00 71.88 259 GLY A C 1
ATOM 1850 O O . GLY A 1 259 ? 147.830 110.983 191.687 1.00 71.88 259 GLY A O 1
ATOM 1851 N N . ILE A 1 260 ? 147.022 109.552 190.155 1.00 69.02 260 ILE A N 1
ATOM 1852 C CA . ILE A 1 260 ? 146.899 110.546 189.096 1.00 69.02 260 ILE A CA 1
ATOM 1853 C C . ILE A 1 260 ? 145.426 110.630 188.734 1.00 69.02 260 ILE A C 1
ATOM 1854 O O . ILE A 1 260 ? 144.843 109.655 188.246 1.00 69.02 260 ILE A O 1
ATOM 1859 N N . GLY A 1 261 ? 144.821 111.784 188.970 1.00 63.78 261 GLY A N 1
ATOM 1860 C CA . GLY A 1 261 ? 143.420 111.961 188.663 1.00 63.78 261 GLY A CA 1
ATOM 1861 C C . GLY A 1 261 ? 143.182 112.596 187.309 1.00 63.78 261 GLY A C 1
ATOM 1862 O O . GLY A 1 261 ? 144.093 113.077 186.645 1.00 63.78 261 GLY A O 1
ATOM 1863 N N . ILE A 1 262 ? 141.920 112.578 186.900 1.00 62.08 262 ILE A N 1
ATOM 1864 C CA . ILE A 1 262 ? 141.442 113.267 185.709 1.00 62.08 262 ILE A CA 1
ATOM 1865 C C . ILE A 1 262 ? 140.558 114.419 186.182 1.00 62.08 262 ILE A C 1
ATOM 1866 O O . ILE A 1 262 ? 139.443 114.181 186.668 1.00 62.08 262 ILE A O 1
ATOM 1871 N N . PRO A 1 263 ? 141.005 115.665 186.074 1.00 62.21 263 PRO A N 1
ATOM 1872 C CA . PRO A 1 263 ? 140.361 116.757 186.805 1.00 62.21 263 PRO A CA 1
ATOM 1873 C C . PRO A 1 263 ? 139.183 117.387 186.070 1.00 62.21 263 PRO A C 1
ATOM 1874 O O . PRO A 1 263 ? 139.021 117.265 184.856 1.00 62.21 263 PRO A O 1
ATOM 1878 N N . PHE A 1 264 ? 138.359 118.075 186.855 1.00 60.35 264 PHE A N 1
ATOM 1879 C CA . PHE A 1 264 ? 137.202 118.831 186.398 1.00 60.35 264 PHE A CA 1
ATOM 1880 C C . PHE A 1 264 ? 137.637 120.237 185.988 1.00 60.35 264 PHE A C 1
ATOM 1881 O O . PHE A 1 264 ? 138.824 120.567 186.092 1.00 60.35 264 PHE A O 1
ATOM 1889 N N . PRO A 1 265 ? 136.720 121.095 185.522 1.00 59.29 265 PRO A N 1
ATOM 1890 C CA . PRO A 1 265 ? 137.103 122.476 185.188 1.00 59.29 265 PRO A CA 1
ATOM 1891 C C . PRO A 1 265 ? 137.420 123.351 186.394 1.00 59.29 265 PRO A C 1
ATOM 1892 O O . PRO A 1 265 ? 136.529 123.983 186.964 1.00 59.29 265 PRO A O 1
ATOM 1896 N N . GLN A 1 266 ? 138.687 123.352 186.808 1.00 59.47 266 GLN A N 1
ATOM 1897 C CA . GLN A 1 266 ? 139.159 124.136 187.943 1.00 59.47 266 GLN A CA 1
ATOM 1898 C C . GLN A 1 266 ? 138.860 125.626 187.780 1.00 59.47 266 GLN A C 1
ATOM 1899 O O . GLN A 1 266 ? 138.659 126.136 186.677 1.00 59.47 266 GLN A O 1
ATOM 1905 N N . ARG A 1 267 ? 138.855 126.325 188.914 1.00 60.78 267 ARG A N 1
ATOM 1906 C CA . ARG A 1 267 ? 138.636 127.764 188.971 1.00 60.78 267 ARG A CA 1
ATOM 1907 C C . ARG A 1 267 ? 139.195 128.291 190.283 1.00 60.78 267 ARG A C 1
ATOM 1908 O O . ARG A 1 267 ? 139.136 127.616 191.312 1.00 60.78 267 ARG A O 1
ATOM 1916 N N . VAL A 1 268 ? 139.740 129.504 190.237 1.00 62.24 268 VAL A N 1
ATOM 1917 C CA . VAL A 1 268 ? 140.248 130.190 191.420 1.00 62.24 268 VAL A CA 1
ATOM 1918 C C . VAL A 1 268 ? 139.416 131.447 191.617 1.00 62.24 268 VAL A C 1
ATOM 1919 O O . VAL A 1 268 ? 139.340 132.294 190.720 1.00 62.24 268 VAL A O 1
ATOM 1923 N N . VAL A 1 269 ? 138.794 131.568 192.786 1.00 66.59 269 VAL A N 1
ATOM 1924 C CA . VAL A 1 269 ? 137.831 132.627 193.061 1.00 66.59 269 VAL A CA 1
ATOM 1925 C C . VAL A 1 269 ? 138.294 133.401 194.285 1.00 66.59 269 VAL A C 1
ATOM 1926 O O . VAL A 1 269 ? 138.484 132.817 195.358 1.00 66.59 269 VAL A O 1
ATOM 1930 N N . LYS A 1 270 ? 138.471 134.708 194.126 1.00 71.84 270 LYS A N 1
ATOM 1931 C CA . LYS A 1 270 ? 138.794 135.603 195.229 1.00 71.84 270 LYS A CA 1
ATOM 1932 C C . LYS A 1 270 ? 137.516 136.296 195.678 1.00 71.84 270 LYS A C 1
AT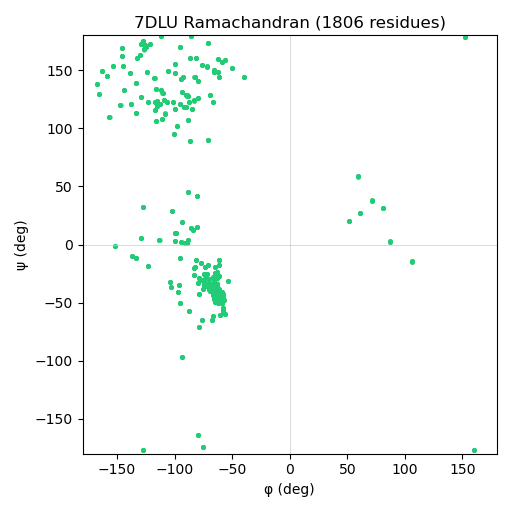OM 1933 O O . LYS A 1 270 ? 136.908 137.044 194.907 1.00 71.84 270 LYS A O 1
ATOM 1939 N N . VAL A 1 271 ? 137.110 136.045 196.917 1.00 76.63 271 VAL A N 1
ATOM 1940 C CA . VAL A 1 271 ? 135.836 136.530 197.432 1.00 76.63 271 VAL A CA 1
ATOM 1941 C C . VAL A 1 271 ? 136.065 137.835 198.181 1.00 76.63 271 VAL A C 1
ATOM 1942 O O . VAL A 1 271 ? 136.827 137.879 199.152 1.00 76.63 271 VAL A O 1
ATOM 1946 N N . VAL A 1 272 ? 135.404 138.897 197.732 1.00 82.38 272 VAL A N 1
ATOM 1947 C CA . VAL A 1 272 ? 135.383 140.176 198.430 1.00 82.38 272 VAL A CA 1
ATOM 1948 C C . VAL A 1 272 ? 133.984 140.366 199.000 1.00 82.38 272 VAL A C 1
ATOM 1949 O O . VAL A 1 272 ? 132.990 140.297 198.268 1.00 82.38 272 VAL A O 1
ATOM 1953 N N . GLN A 1 273 ? 133.905 140.589 200.307 1.00 87.98 273 GLN A N 1
ATOM 1954 C CA . GLN A 1 273 ? 132.619 140.689 200.985 1.00 87.98 273 GLN A CA 1
ATOM 1955 C C . GLN A 1 273 ? 132.375 142.100 201.507 1.00 87.98 273 GLN A C 1
ATOM 1956 O O . GLN A 1 273 ? 131.527 142.825 200.988 1.00 87.98 273 GLN A O 1
ATOM 1962 N N . SER B 1 14 ? 117.495 141.492 73.731 1.00 140.65 14 SER B N 1
ATOM 1963 C CA . SER B 1 14 ? 116.484 140.539 74.170 1.00 140.65 14 SER B CA 1
ATOM 1964 C C . SER B 1 14 ? 116.175 140.714 75.653 1.00 140.65 14 SER B C 1
ATOM 1965 O O . SER B 1 14 ? 115.022 140.919 76.030 1.00 140.65 14 SER B O 1
ATOM 1968 N N . TRP B 1 15 ? 117.216 140.597 76.483 1.00 139.15 15 TRP B N 1
ATOM 1969 C CA . TRP B 1 15 ? 117.157 140.807 77.935 1.00 139.15 15 TRP B CA 1
ATOM 1970 C C . TRP B 1 15 ? 116.041 140.005 78.605 1.00 139.15 15 TRP B C 1
ATOM 1971 O O . TRP B 1 15 ? 115.633 140.314 79.728 1.00 139.15 15 TRP B O 1
ATOM 1982 N N . LEU B 1 16 ? 115.553 138.959 77.947 1.00 135.36 16 LEU B N 1
ATOM 1983 C CA . LEU B 1 16 ? 114.471 138.135 78.477 1.00 135.36 16 LEU B CA 1
ATOM 1984 C C . LEU B 1 16 ? 114.938 137.131 79.532 1.00 135.36 16 LEU B C 1
ATOM 1985 O O . LEU B 1 16 ? 114.245 136.956 80.542 1.00 135.36 16 LEU B O 1
ATOM 1990 N N . PRO B 1 17 ? 116.075 136.435 79.349 1.00 132.79 17 PRO B N 1
ATOM 1991 C CA . PRO B 1 17 ? 116.479 135.453 80.373 1.00 132.79 17 PRO B CA 1
ATOM 1992 C C . PRO B 1 17 ? 116.652 136.039 81.765 1.00 132.79 17 PRO B C 1
ATOM 1993 O O . PRO B 1 17 ? 116.223 135.418 82.744 1.00 132.79 17 PRO B O 1
ATOM 1997 N N . ILE B 1 18 ? 117.268 137.217 81.889 1.00 130.61 18 ILE B N 1
ATOM 1998 C CA . ILE B 1 18 ? 117.488 137.786 83.215 1.00 130.61 18 ILE B CA 1
ATOM 1999 C C . ILE B 1 18 ? 116.165 138.211 83.845 1.00 130.61 18 ILE B C 1
ATOM 2000 O O . ILE B 1 18 ? 115.975 138.090 85.063 1.00 130.61 18 ILE B O 1
ATOM 2005 N N . VAL B 1 19 ? 115.224 138.694 83.030 1.00 128.57 19 VAL B N 1
ATOM 2006 C CA . VAL B 1 19 ? 113.939 139.125 83.566 1.00 128.57 19 VAL B CA 1
ATOM 2007 C C . VAL B 1 19 ? 113.189 137.947 84.170 1.00 128.57 19 VAL B C 1
ATOM 2008 O O . VAL B 1 19 ? 112.680 138.032 85.293 1.00 128.57 19 VAL B O 1
ATOM 2012 N N . LEU B 1 20 ? 113.133 136.820 83.457 1.00 125.79 20 LEU B N 1
ATOM 2013 C CA . LEU B 1 20 ? 112.479 135.642 84.013 1.00 125.79 20 LEU B CA 1
ATOM 2014 C C . LEU B 1 20 ? 113.277 135.030 85.156 1.00 125.79 20 LEU B C 1
ATOM 2015 O O . LEU B 1 20 ? 112.680 134.458 86.076 1.00 125.79 20 LEU B O 1
ATOM 2020 N N . GLU B 1 21 ? 114.605 135.159 85.135 1.00 122.32 21 GLU B N 1
ATOM 2021 C CA . GLU B 1 21 ? 115.416 134.635 86.227 1.00 122.32 21 GLU B CA 1
ATOM 2022 C C . GLU B 1 21 ? 115.158 135.401 87.517 1.00 122.32 21 GLU B C 1
ATOM 2023 O O . GLU B 1 21 ? 115.200 134.826 88.611 1.00 122.32 21 GLU B O 1
ATOM 2029 N N . TYR B 1 22 ? 114.891 136.703 87.412 1.00 115.13 22 TYR B N 1
ATOM 2030 C CA . TYR B 1 22 ? 114.522 137.460 88.604 1.00 115.13 22 TYR B CA 1
ATOM 2031 C C . TYR B 1 22 ? 113.056 137.250 88.968 1.00 115.13 22 TYR B C 1
ATOM 2032 O O . TYR B 1 22 ? 112.705 137.251 90.156 1.00 115.13 22 TYR B O 1
ATOM 2041 N N . SER B 1 23 ? 112.193 137.064 87.966 1.00 114.48 23 SER B N 1
ATOM 2042 C CA . SER B 1 23 ? 110.774 136.871 88.236 1.00 114.48 23 SER B CA 1
ATOM 2043 C C . SER B 1 23 ? 110.515 135.563 88.965 1.00 114.48 23 SER B C 1
ATOM 2044 O O . SER B 1 23 ? 109.646 135.505 89.840 1.00 114.48 23 SER B O 1
ATOM 2047 N N . GLY B 1 24 ? 111.250 134.504 88.622 1.00 109.25 24 GLY B N 1
ATOM 2048 C CA . GLY B 1 24 ? 111.108 133.256 89.353 1.00 109.25 24 GLY B CA 1
ATOM 2049 C C . GLY B 1 24 ? 111.499 133.397 90.812 1.00 109.25 24 GLY B C 1
ATOM 2050 O O . GLY B 1 24 ? 110.817 132.877 91.701 1.00 109.25 24 GLY B O 1
ATOM 2051 N N . LYS B 1 25 ? 112.593 134.114 91.078 1.00 105.41 25 LYS B N 1
ATOM 2052 C CA . LYS B 1 25 ? 113.014 134.351 92.454 1.00 105.41 25 LYS B CA 1
ATOM 2053 C C . LYS B 1 25 ? 111.962 135.143 93.219 1.00 105.41 25 LYS B C 1
ATOM 2054 O O . LYS B 1 25 ? 111.630 134.811 94.363 1.00 105.41 25 LYS B O 1
ATOM 2060 N N . VAL B 1 26 ? 111.423 136.195 92.600 1.00 102.04 26 VAL B N 1
ATOM 2061 C CA . VAL B 1 26 ? 110.417 137.005 93.283 1.00 102.04 26 VAL B CA 1
ATOM 2062 C C . VAL B 1 26 ? 109.146 136.203 93.534 1.00 102.04 26 VAL B C 1
ATOM 2063 O O . VAL B 1 26 ? 108.535 136.312 94.606 1.00 102.04 26 VAL B O 1
ATOM 2067 N N . ALA B 1 27 ? 108.733 135.375 92.572 1.00 98.73 27 ALA B N 1
ATOM 2068 C CA . ALA B 1 27 ? 107.533 134.569 92.758 1.00 98.73 27 ALA B CA 1
ATOM 2069 C C . ALA B 1 27 ? 107.723 133.540 93.861 1.00 98.73 27 ALA B C 1
ATOM 2070 O O . ALA B 1 27 ? 106.824 133.330 94.683 1.00 98.73 27 ALA B O 1
ATOM 2072 N N . LEU B 1 28 ? 108.891 132.893 93.904 1.00 95.14 28 LEU B N 1
ATOM 2073 C CA . LEU B 1 28 ? 109.156 131.928 94.965 1.00 95.14 28 LEU B CA 1
ATOM 2074 C C . LEU B 1 28 ? 109.202 132.609 96.327 1.00 95.14 28 LEU B C 1
ATOM 2075 O O . LEU B 1 28 ? 108.692 132.066 97.315 1.00 95.14 28 LEU B O 1
ATOM 2080 N N . ALA B 1 29 ? 109.791 133.806 96.398 1.00 91.36 29 ALA B N 1
ATOM 2081 C CA . ALA B 1 29 ? 109.841 134.527 97.664 1.00 91.36 29 ALA B CA 1
ATOM 2082 C C . ALA B 1 29 ? 108.445 134.913 98.139 1.00 91.36 29 ALA B C 1
ATOM 2083 O O . ALA B 1 29 ? 108.131 134.781 99.327 1.00 91.36 29 ALA B O 1
ATOM 2085 N N . LEU B 1 30 ? 107.589 135.384 97.228 1.00 91.77 30 LEU B N 1
ATOM 2086 C CA . LEU B 1 30 ? 106.236 135.757 97.632 1.00 91.77 30 LEU B CA 1
ATOM 2087 C C . LEU B 1 30 ? 105.408 134.542 98.031 1.00 91.77 30 LEU B C 1
ATOM 2088 O O . LEU B 1 30 ? 104.628 134.611 98.991 1.00 91.77 30 LEU B O 1
ATOM 2093 N N . LEU B 1 31 ? 105.561 133.427 97.312 1.00 89.05 31 LEU B N 1
ATOM 2094 C CA . LEU B 1 31 ? 104.895 132.191 97.706 1.00 89.05 31 LEU B CA 1
ATOM 2095 C C . LEU B 1 31 ? 105.323 131.760 99.102 1.00 89.05 31 LEU B C 1
ATOM 2096 O O . LEU B 1 31 ? 104.482 131.411 99.942 1.00 89.05 31 LEU B O 1
ATOM 2101 N N . THR B 1 32 ? 106.634 131.754 99.356 1.00 86.33 32 THR B N 1
ATOM 2102 C CA . THR B 1 32 ? 107.141 131.399 100.676 1.00 86.33 32 THR B CA 1
ATOM 2103 C C . THR B 1 32 ? 106.569 132.317 101.744 1.00 86.33 32 THR B C 1
ATOM 2104 O O . THR B 1 32 ? 106.130 131.856 102.803 1.00 86.33 32 THR B O 1
ATOM 2108 N N . LEU B 1 33 ? 106.555 133.624 101.477 1.00 85.37 33 LEU B N 1
ATOM 2109 C CA . LEU B 1 33 ? 106.031 134.579 102.447 1.00 85.37 33 LEU B CA 1
ATOM 2110 C C . LEU B 1 33 ? 104.580 134.275 102.790 1.00 85.37 33 LEU B C 1
ATOM 2111 O O . LEU B 1 33 ? 104.215 134.173 103.967 1.00 85.37 33 LEU B O 1
ATOM 2116 N N . ALA B 1 34 ? 103.736 134.113 101.767 1.00 86.06 34 ALA B N 1
ATOM 2117 C CA . ALA B 1 34 ? 102.316 133.870 102.005 1.00 86.06 34 ALA B CA 1
ATOM 2118 C C . ALA B 1 34 ? 102.090 132.566 102.761 1.00 86.06 34 ALA B C 1
ATOM 2119 O O . ALA B 1 34 ? 101.370 132.535 103.770 1.00 86.06 34 ALA B O 1
ATOM 2121 N N . ILE B 1 35 ? 102.697 131.474 102.285 1.00 85.24 35 ILE B N 1
ATOM 2122 C CA . ILE B 1 35 ? 102.478 130.174 102.911 1.00 85.24 35 ILE B CA 1
ATOM 2123 C C . ILE B 1 35 ? 102.983 130.164 104.346 1.00 85.24 35 ILE B C 1
ATOM 2124 O O . ILE B 1 35 ? 102.310 129.637 105.242 1.00 85.24 35 ILE B O 1
ATOM 2129 N N . GLY B 1 36 ? 104.154 130.745 104.599 1.00 84.11 36 GLY B N 1
ATOM 2130 C CA . GLY B 1 36 ? 104.693 130.789 105.940 1.00 84.11 36 GLY B CA 1
ATOM 2131 C C . GLY B 1 36 ? 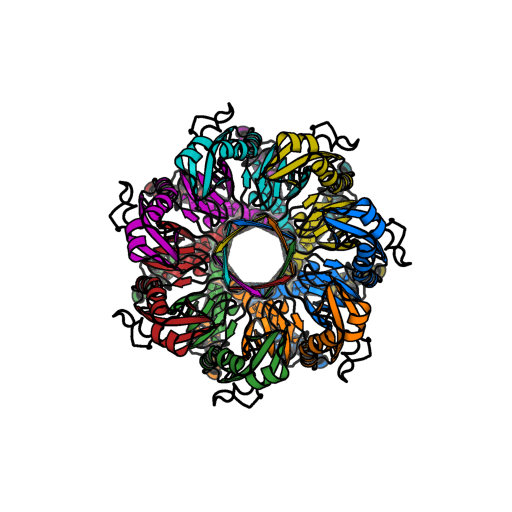103.864 131.635 106.877 1.00 84.11 36 GLY B C 1
ATOM 2132 O O . GLY B 1 36 ? 103.653 131.252 108.030 1.00 84.11 36 GLY B O 1
ATOM 2133 N N . TRP B 1 37 ? 103.388 132.790 106.404 1.00 84.92 37 TRP B N 1
ATOM 2134 C CA . TRP B 1 37 ? 102.508 133.614 107.224 1.00 84.92 37 TRP B CA 1
ATOM 2135 C C . TRP B 1 37 ? 101.252 132.846 107.612 1.00 84.92 37 TRP B C 1
ATOM 2136 O O . TRP B 1 37 ? 100.838 132.852 108.780 1.00 84.92 37 TRP B O 1
ATOM 2147 N N . TRP B 1 38 ? 100.640 132.162 106.641 1.00 87.27 38 TRP B N 1
ATOM 2148 C CA . TRP B 1 38 ? 99.442 131.383 106.936 1.00 87.27 38 TRP B CA 1
ATOM 2149 C C . TRP B 1 38 ? 99.735 130.290 107.956 1.00 87.27 38 TRP B C 1
ATOM 2150 O O . TRP B 1 38 ? 98.977 130.098 108.915 1.00 87.27 38 TRP B O 1
ATOM 2161 N N . LEU B 1 39 ? 100.832 129.555 107.757 1.00 85.49 39 LEU B N 1
ATOM 2162 C CA . LEU B 1 39 ? 101.168 128.460 108.663 1.00 85.49 39 LEU B CA 1
ATOM 2163 C C . LEU B 1 39 ? 101.420 128.967 110.075 1.00 85.49 39 LEU B C 1
ATOM 2164 O O . LEU B 1 39 ? 100.988 128.344 111.050 1.00 85.49 39 LEU B O 1
ATOM 2169 N N . ILE B 1 40 ? 102.113 130.098 110.205 1.00 86.33 40 ILE B N 1
ATOM 2170 C CA . ILE B 1 40 ? 102.377 130.661 111.525 1.00 86.33 40 ILE B CA 1
ATOM 2171 C C . ILE B 1 40 ? 101.076 131.079 112.195 1.00 86.33 40 ILE B C 1
ATOM 2172 O O . ILE B 1 40 ? 100.885 130.867 113.400 1.00 86.33 40 ILE B O 1
ATOM 2177 N N . ASN B 1 41 ? 100.156 131.673 111.428 1.00 89.70 41 ASN B N 1
ATOM 2178 C CA . ASN B 1 41 ? 98.870 132.072 111.996 1.00 89.70 41 ASN B CA 1
ATOM 2179 C C . ASN B 1 41 ? 98.095 130.865 112.514 1.00 89.70 41 ASN B C 1
ATOM 2180 O O . ASN B 1 41 ? 97.583 130.877 113.641 1.00 89.70 41 ASN B O 1
ATOM 2185 N N . THR B 1 42 ? 97.999 129.806 111.704 1.00 90.09 42 THR B N 1
ATOM 2186 C CA . THR B 1 42 ? 97.273 128.620 112.157 1.00 90.09 42 THR B CA 1
ATOM 2187 C C . THR B 1 42 ? 97.948 127.983 113.364 1.00 90.09 42 THR B C 1
ATOM 2188 O O . THR B 1 42 ? 97.271 127.538 114.298 1.00 90.09 42 THR B O 1
ATOM 2192 N N . LEU B 1 43 ? 99.282 127.934 113.371 1.00 91.33 43 LEU B N 1
ATOM 2193 C CA . LEU B 1 43 ? 99.981 127.318 114.493 1.00 91.33 43 LEU B CA 1
ATOM 2194 C C . LEU B 1 43 ? 99.759 128.097 115.782 1.00 91.33 43 LEU B C 1
ATOM 2195 O O . LEU B 1 43 ? 99.518 127.498 116.837 1.00 91.33 43 LEU B O 1
ATOM 2200 N N . THR B 1 44 ? 99.839 129.429 115.727 1.00 94.31 44 THR B N 1
ATOM 2201 C CA . THR B 1 44 ? 99.644 130.193 116.954 1.00 94.31 44 THR B CA 1
ATOM 2202 C C . THR B 1 44 ? 98.194 130.137 117.416 1.00 94.31 44 THR B C 1
ATOM 2203 O O . THR B 1 44 ? 97.938 130.095 118.625 1.00 94.31 44 THR B O 1
ATOM 2207 N N . GLY B 1 45 ? 97.237 130.107 116.484 1.00 96.94 45 GLY B N 1
ATOM 2208 C CA . GLY B 1 45 ? 95.853 129.906 116.882 1.00 96.94 45 GLY B CA 1
ATOM 2209 C C . GLY B 1 45 ? 95.636 128.573 117.573 1.00 96.94 45 GLY B C 1
ATOM 2210 O O . GLY B 1 45 ? 94.958 128.496 118.602 1.00 96.94 45 GLY B O 1
ATOM 2211 N N . ARG B 1 46 ? 96.225 127.507 117.026 1.00 99.62 46 ARG B N 1
ATOM 2212 C CA . ARG B 1 46 ? 96.105 126.190 117.643 1.00 99.62 46 ARG B CA 1
ATOM 2213 C C . ARG B 1 46 ? 96.738 126.166 119.029 1.00 99.62 46 ARG B C 1
ATOM 2214 O O . ARG B 1 46 ? 96.174 125.589 119.969 1.00 99.62 46 ARG B O 1
ATOM 2222 N N . VAL B 1 47 ? 97.915 126.779 119.175 1.00 100.79 47 VAL B N 1
ATOM 2223 C CA . VAL B 1 47 ? 98.586 126.798 120.473 1.00 100.79 47 VAL B CA 1
ATOM 2224 C C . VAL B 1 47 ? 97.760 127.576 121.489 1.00 100.79 47 VAL B C 1
ATOM 2225 O O . VAL B 1 47 ? 97.616 127.156 122.644 1.00 100.79 47 VAL B O 1
ATOM 2229 N N . GLY B 1 48 ? 97.197 128.713 121.076 1.00 103.85 48 GLY B N 1
ATOM 2230 C CA . GLY B 1 48 ? 96.333 129.461 121.973 1.00 103.85 48 GLY B CA 1
ATOM 2231 C C . GLY B 1 48 ? 95.105 128.674 122.387 1.00 103.85 48 GLY B C 1
ATOM 2232 O O . GLY B 1 48 ? 94.694 128.713 123.549 1.00 103.85 48 GLY B O 1
ATOM 2233 N N . GLY B 1 49 ? 94.511 127.938 121.444 1.00 105.57 49 GLY B N 1
ATOM 2234 C CA . GLY B 1 49 ? 93.352 127.126 121.778 1.00 105.57 49 GLY B CA 1
ATOM 2235 C C . GLY B 1 49 ? 93.674 126.031 122.778 1.00 105.57 49 GLY B C 1
ATOM 2236 O O . GLY B 1 49 ? 92.949 125.833 123.759 1.00 105.57 49 GLY B O 1
ATOM 2237 N N . LEU B 1 50 ? 94.766 125.299 122.540 1.00 106.08 50 LEU B N 1
ATOM 2238 C CA . LEU B 1 50 ? 95.155 124.250 123.477 1.00 106.08 50 LEU B CA 1
ATOM 2239 C C . LEU B 1 50 ? 95.587 124.808 124.826 1.00 106.08 50 LEU B C 1
ATOM 2240 O O . LEU B 1 50 ? 95.440 124.119 125.839 1.00 106.08 50 LEU B O 1
ATOM 2245 N N . LEU B 1 51 ? 96.115 126.032 124.868 1.00 107.02 51 LEU B N 1
ATOM 2246 C CA . LEU B 1 51 ? 96.441 126.640 126.151 1.00 107.02 51 LEU B CA 1
ATOM 2247 C C . LEU B 1 51 ? 95.197 127.105 126.892 1.00 107.02 51 LEU B C 1
ATOM 2248 O O . LEU B 1 51 ? 95.164 127.060 128.126 1.00 107.02 51 LEU B O 1
ATOM 2253 N N . ALA B 1 52 ? 94.176 127.560 126.165 1.00 108.85 52 ALA B N 1
ATOM 2254 C CA . ALA B 1 52 ? 92.928 127.941 126.815 1.00 108.85 52 ALA B CA 1
ATOM 2255 C C . ALA B 1 52 ? 92.187 126.719 127.340 1.00 108.85 52 ALA B C 1
ATOM 2256 O O . ALA B 1 52 ? 91.574 126.771 128.412 1.00 108.85 52 ALA B O 1
ATOM 2258 N N . ARG B 1 53 ? 92.236 125.608 126.602 1.00 110.31 53 ARG B N 1
ATOM 2259 C CA . ARG B 1 53 ? 91.554 124.394 127.037 1.00 110.31 53 ARG B CA 1
ATOM 2260 C C . ARG B 1 53 ? 92.124 123.810 128.323 1.00 110.31 53 ARG B C 1
ATOM 2261 O O . ARG B 1 53 ? 91.403 123.094 129.026 1.00 110.31 53 ARG B O 1
ATOM 2269 N N . ARG B 1 54 ? 93.384 124.088 128.650 1.00 110.07 54 ARG B N 1
ATOM 2270 C CA . ARG B 1 54 ? 94.009 123.544 129.847 1.00 110.07 54 ARG B CA 1
ATOM 2271 C C . ARG B 1 54 ? 93.842 124.442 131.064 1.00 110.07 54 ARG B C 1
ATOM 2272 O O . ARG B 1 54 ? 94.349 124.106 132.138 1.00 110.07 54 ARG B O 1
ATOM 2280 N N . SER B 1 55 ? 93.150 125.572 130.916 1.00 111.12 55 SER B N 1
ATOM 2281 C CA . SER B 1 55 ? 92.821 126.473 132.021 1.00 111.12 55 SER B CA 1
ATOM 2282 C C . SER B 1 55 ? 94.081 126.995 132.716 1.00 111.12 55 SER B C 1
ATOM 2283 O O . SER B 1 55 ? 94.288 126.813 133.917 1.00 111.12 55 SER B O 1
ATOM 2286 N N . VAL B 1 56 ? 94.924 127.653 131.932 1.00 110.05 56 VAL B N 1
ATOM 2287 C CA . VAL B 1 56 ? 96.045 128.397 132.460 1.00 110.05 56 VAL B CA 1
ATOM 2288 C C . VAL B 1 56 ? 95.656 129.870 132.514 1.00 110.05 56 VAL B C 1
ATOM 2289 O O . VAL B 1 56 ? 94.777 130.330 131.788 1.00 110.05 56 VAL B O 1
ATOM 2293 N N . ASP B 1 57 ? 96.308 130.620 133.396 1.00 109.02 57 ASP B N 1
ATOM 2294 C CA . ASP B 1 57 ? 95.977 132.025 133.567 1.00 109.02 57 ASP B CA 1
ATOM 2295 C C . ASP B 1 57 ? 96.220 132.797 132.273 1.00 109.02 57 ASP B C 1
ATOM 2296 O O . ASP B 1 57 ? 97.157 132.526 131.520 1.00 109.02 57 ASP B O 1
ATOM 2301 N N . ARG B 1 58 ? 95.346 133.774 132.019 1.00 108.54 58 ARG B N 1
ATOM 2302 C CA . ARG B 1 58 ? 95.366 134.480 130.744 1.00 108.54 58 ARG B CA 1
ATOM 2303 C C . ARG B 1 58 ? 96.573 135.394 130.604 1.00 108.54 58 ARG B C 1
ATOM 2304 O O . ARG B 1 58 ? 96.902 135.807 129.487 1.00 108.54 58 ARG B O 1
ATOM 2312 N N . THR B 1 59 ? 97.237 135.729 131.710 1.00 107.35 59 THR B N 1
ATOM 2313 C CA . THR B 1 59 ? 98.501 136.449 131.613 1.00 107.35 59 THR B CA 1
ATOM 2314 C C . THR B 1 59 ? 99.568 135.579 130.961 1.00 107.35 59 THR B C 1
ATOM 2315 O O . THR B 1 59 ? 100.451 136.078 130.256 1.00 107.35 59 THR B O 1
ATOM 2319 N N . LEU B 1 60 ? 99.486 134.267 131.169 1.00 106.05 60 LEU B N 1
ATOM 2320 C CA . LEU B 1 60 ? 100.462 133.319 130.653 1.00 106.05 60 LEU B CA 1
ATOM 2321 C C . LEU B 1 60 ? 100.125 132.816 129.255 1.00 106.05 60 LEU B C 1
ATOM 2322 O O . LEU B 1 60 ? 100.835 131.950 128.738 1.00 106.05 60 LEU B O 1
ATOM 2327 N N . GLN B 1 61 ? 99.065 133.325 128.638 1.00 105.00 61 GLN B N 1
ATOM 2328 C CA . GLN B 1 61 ? 98.709 132.974 127.268 1.00 105.00 61 GLN B CA 1
ATOM 2329 C C . GLN B 1 61 ? 99.081 134.054 126.270 1.00 105.00 61 GLN B C 1
ATOM 2330 O O . GLN B 1 61 ? 99.497 133.743 125.143 1.00 105.00 61 GLN B O 1
ATOM 2336 N N . GLY B 1 62 ? 98.943 135.320 126.673 1.00 100.29 62 GLY B N 1
ATOM 2337 C CA . GLY B 1 62 ? 99.278 136.422 125.796 1.00 100.29 62 GLY B CA 1
ATOM 2338 C C . GLY B 1 62 ? 100.708 136.407 125.310 1.00 100.29 62 GLY B C 1
ATOM 2339 O O . GLY B 1 62 ? 100.944 136.396 124.099 1.00 100.29 62 GLY B O 1
ATOM 2340 N N . PHE B 1 63 ? 101.678 136.407 126.225 1.00 99.49 63 PHE B N 1
ATOM 2341 C CA . PHE B 1 63 ? 103.076 136.424 125.823 1.00 99.49 63 PHE B CA 1
ATOM 2342 C C . PHE B 1 63 ? 103.631 135.035 125.553 1.00 99.49 63 PHE B C 1
ATOM 2343 O O . PHE B 1 63 ? 104.851 134.878 125.464 1.00 99.49 63 PHE B O 1
ATOM 2351 N N . VAL B 1 64 ? 102.771 134.029 125.422 1.00 94.51 64 VAL B N 1
ATOM 2352 C CA . VAL B 1 64 ? 103.183 132.792 124.770 1.00 94.51 64 VAL B CA 1
ATOM 2353 C C . VAL B 1 64 ? 102.787 132.820 123.302 1.00 94.51 64 VAL B C 1
ATOM 2354 O O . VAL B 1 64 ? 103.616 132.583 122.412 1.00 94.51 64 VAL B O 1
ATOM 2358 N N . GLY B 1 65 ? 101.522 133.145 123.028 1.00 90.70 65 GLY B N 1
ATOM 2359 C CA . GLY B 1 65 ? 101.095 133.283 121.645 1.00 90.70 65 GLY B CA 1
ATOM 2360 C C . GLY B 1 65 ? 101.862 134.365 120.909 1.00 90.70 65 GLY B C 1
ATOM 2361 O O . GLY B 1 65 ? 102.363 134.147 119.801 1.00 90.70 65 GLY B O 1
ATOM 2362 N N . SER B 1 66 ? 101.974 135.546 121.524 1.00 89.08 66 SER B N 1
ATOM 2363 C CA . SER B 1 66 ? 102.690 136.645 120.890 1.00 89.08 66 SER B CA 1
ATOM 2364 C C . SER B 1 66 ? 104.163 136.309 120.706 1.00 89.08 66 SER B C 1
ATOM 2365 O O . SER B 1 66 ? 104.748 136.617 119.664 1.00 89.08 66 SER B O 1
ATOM 2368 N N . LEU B 1 67 ? 104.777 135.675 121.708 1.00 86.04 67 LEU B N 1
ATOM 2369 C CA . LEU B 1 67 ? 106.175 135.276 121.592 1.00 86.04 67 LEU B CA 1
ATOM 2370 C C . LEU B 1 67 ? 106.389 134.364 120.392 1.00 86.04 67 LEU B C 1
ATOM 2371 O O . LEU B 1 67 ? 107.242 134.633 119.534 1.00 86.04 67 LEU B O 1
ATOM 2376 N N . VAL B 1 68 ? 105.626 133.270 120.323 1.00 84.34 68 VAL B N 1
ATOM 2377 C CA . VAL B 1 68 ? 105.775 132.322 119.222 1.00 84.34 68 VAL B CA 1
ATOM 2378 C C . VAL B 1 68 ? 105.575 133.025 117.884 1.00 84.34 68 VAL B C 1
ATOM 2379 O O . VAL B 1 68 ? 106.380 132.871 116.951 1.00 84.34 68 VAL B O 1
ATOM 2383 N N . SER B 1 69 ? 104.508 133.824 117.778 1.00 83.84 69 SER B N 1
ATOM 2384 C CA . SER B 1 69 ? 104.189 134.459 116.504 1.00 83.84 69 SER B CA 1
ATOM 2385 C C . SER B 1 69 ? 105.295 135.409 116.065 1.00 83.84 69 SER B C 1
ATOM 2386 O O . SER B 1 69 ? 105.733 135.369 114.911 1.00 83.84 69 SER B O 1
ATOM 2389 N N . ILE B 1 70 ? 105.769 136.270 116.970 1.00 81.33 70 ILE B N 1
ATOM 2390 C CA . ILE B 1 70 ? 106.746 137.272 116.562 1.00 81.33 70 ILE B CA 1
ATOM 2391 C C . ILE B 1 70 ? 108.083 136.621 116.235 1.00 81.33 70 ILE B C 1
ATOM 2392 O O . ILE B 1 70 ? 108.766 137.036 115.290 1.00 81.33 70 ILE B O 1
ATOM 2397 N N . VAL B 1 71 ? 108.474 135.578 116.973 1.00 77.65 71 VAL B N 1
ATOM 2398 C CA . VAL B 1 71 ? 109.745 134.921 116.672 1.00 77.65 71 VAL B CA 1
ATOM 2399 C C . VAL B 1 71 ? 109.692 134.268 115.295 1.00 77.65 71 VAL B C 1
ATOM 2400 O O . VAL B 1 71 ? 110.588 134.459 114.457 1.00 77.65 71 VAL B O 1
ATOM 2404 N N . LEU B 1 72 ? 108.632 133.498 115.033 1.00 77.44 72 LEU B N 1
ATOM 2405 C CA . LEU B 1 72 ? 108.539 132.823 113.744 1.00 77.44 72 LEU B CA 1
ATOM 2406 C C . LEU B 1 72 ? 108.409 133.825 112.602 1.00 77.44 72 LEU B C 1
ATOM 2407 O O . LEU B 1 72 ? 108.956 133.608 111.513 1.00 77.44 72 LEU B O 1
ATOM 2412 N N . LYS B 1 73 ? 107.719 134.944 112.839 1.00 79.02 73 LYS B N 1
ATOM 2413 C CA . LYS B 1 73 ? 107.551 135.941 111.789 1.00 79.02 73 LYS B CA 1
ATOM 2414 C C . LYS B 1 73 ? 108.858 136.656 111.487 1.00 79.02 73 LYS B C 1
ATOM 2415 O O . LYS B 1 73 ? 109.154 136.946 110.324 1.00 79.02 73 LYS B O 1
ATOM 2421 N N . ILE B 1 74 ? 109.655 136.950 112.517 1.00 73.74 74 ILE B N 1
ATOM 2422 C CA . ILE B 1 74 ? 110.972 137.538 112.294 1.00 73.74 74 ILE B CA 1
ATOM 2423 C C . ILE B 1 74 ? 111.837 136.599 111.464 1.00 73.74 74 ILE B C 1
ATOM 2424 O O . ILE B 1 74 ? 112.491 137.017 110.500 1.00 73.74 74 ILE B O 1
ATOM 2429 N N . LEU B 1 75 ? 111.853 135.312 111.827 1.00 71.54 75 LEU B N 1
ATOM 2430 C CA . LEU B 1 75 ? 112.651 134.351 111.068 1.00 71.54 75 LEU B CA 1
ATOM 2431 C C . LEU B 1 75 ? 112.211 134.296 109.607 1.00 71.54 75 LEU B C 1
ATOM 2432 O O . LEU B 1 75 ? 113.043 134.346 108.691 1.00 71.54 75 LEU B O 1
ATOM 2437 N N . LEU B 1 76 ? 110.899 134.214 109.369 1.00 73.34 76 LEU B N 1
ATOM 2438 C CA . LEU B 1 76 ? 110.404 134.111 107.999 1.00 73.34 76 LEU B CA 1
ATOM 2439 C C . LEU B 1 76 ? 110.701 135.373 107.195 1.00 73.34 76 LEU B C 1
ATOM 2440 O O . LEU B 1 76 ? 111.059 135.291 106.013 1.00 73.34 76 LEU B O 1
ATOM 2445 N N . VAL B 1 77 ? 110.547 136.547 107.810 1.00 72.34 77 VAL B N 1
ATOM 2446 C CA . VAL B 1 77 ? 110.789 137.793 107.093 1.00 72.34 77 VAL B CA 1
ATOM 2447 C C . VAL B 1 77 ? 112.261 137.926 106.731 1.00 72.34 77 VAL B C 1
ATOM 2448 O O . VAL B 1 77 ? 112.601 138.338 105.616 1.00 72.34 77 VAL B O 1
ATOM 2452 N N . VAL B 1 78 ? 113.159 137.574 107.657 1.00 69.85 78 VAL B N 1
ATOM 2453 C CA . VAL B 1 78 ? 114.585 137.584 107.336 1.00 69.85 78 VAL B CA 1
ATOM 2454 C C . VAL B 1 78 ? 114.876 136.637 106.178 1.00 69.85 78 VAL B C 1
ATOM 2455 O O . VAL B 1 78 ? 115.620 136.977 105.246 1.00 69.85 78 VAL B O 1
ATOM 2459 N N . SER B 1 79 ? 114.269 135.448 106.199 1.00 72.11 79 SER B N 1
ATOM 2460 C CA . SER B 1 79 ? 114.524 134.471 105.144 1.00 72.11 79 SER B CA 1
ATOM 2461 C C . SER B 1 79 ? 114.077 134.990 103.780 1.00 72.11 79 SER B C 1
ATOM 2462 O O . SER B 1 79 ? 114.820 134.902 102.798 1.00 72.11 79 SER B O 1
ATOM 2465 N N . VAL B 1 80 ? 112.869 135.553 103.696 1.00 74.15 80 VAL B N 1
ATOM 2466 C CA . VAL B 1 80 ? 112.384 135.990 102.384 1.00 74.15 80 VAL B CA 1
ATOM 2467 C C . VAL B 1 80 ? 113.123 137.238 101.914 1.00 74.15 80 VAL B C 1
ATOM 2468 O O . VAL B 1 80 ? 113.396 137.392 100.711 1.00 74.15 80 VAL B O 1
ATOM 2472 N N . ALA B 1 81 ? 113.467 138.145 102.835 1.00 71.40 81 ALA B N 1
ATOM 2473 C CA . ALA B 1 81 ? 114.236 139.322 102.453 1.00 71.40 81 ALA B CA 1
ATOM 2474 C C . ALA B 1 81 ? 115.591 138.926 101.893 1.00 71.40 81 ALA B C 1
ATOM 2475 O O . ALA B 1 81 ? 116.079 139.542 100.939 1.00 71.40 81 ALA B O 1
ATOM 2477 N N . SER B 1 82 ? 116.219 137.900 102.469 1.00 71.62 82 SER B N 1
ATOM 2478 C CA . SER B 1 82 ? 117.451 137.400 101.873 1.00 71.62 82 SER B CA 1
ATOM 2479 C C . SER B 1 82 ? 117.175 136.653 100.576 1.00 71.62 82 SER B C 1
ATOM 2480 O O . SER B 1 82 ? 118.051 136.574 99.709 1.00 71.62 82 SER B O 1
ATOM 2483 N N . MET B 1 83 ? 115.969 136.107 100.423 1.00 75.50 83 MET B N 1
ATOM 2484 C CA . MET B 1 83 ? 115.663 135.338 99.224 1.00 75.50 83 MET B CA 1
ATOM 2485 C C . MET B 1 83 ? 115.469 136.226 98.004 1.00 75.50 83 MET B C 1
ATOM 2486 O O . MET B 1 83 ? 115.739 135.784 96.883 1.00 75.50 83 MET B O 1
ATOM 2491 N N . ILE B 1 84 ? 115.003 137.465 98.175 1.00 76.77 84 ILE B N 1
ATOM 2492 C CA . ILE B 1 84 ? 114.822 138.271 96.969 1.00 76.77 84 ILE B CA 1
ATOM 2493 C C . ILE B 1 84 ? 116.158 138.838 96.501 1.00 76.77 84 ILE B C 1
ATOM 2494 O O . ILE B 1 84 ? 116.686 138.410 95.470 1.00 76.77 84 ILE B O 1
ATOM 2499 N N . GLY B 1 85 ? 116.722 139.796 97.235 1.00 72.71 85 GLY B N 1
ATOM 2500 C CA . GLY B 1 85 ? 118.043 140.282 96.881 1.00 72.71 85 GLY B CA 1
ATOM 2501 C C . GLY B 1 85 ? 118.923 140.825 97.989 1.00 72.71 85 GLY B C 1
ATOM 2502 O O . GLY B 1 85 ? 120.063 141.220 97.730 1.00 72.71 85 GLY B O 1
ATOM 2503 N N . ILE B 1 86 ? 118.429 140.855 99.220 1.00 69.51 86 ILE B N 1
ATOM 2504 C CA . ILE B 1 86 ? 119.011 141.683 100.272 1.00 69.51 86 ILE B CA 1
ATOM 2505 C C . ILE B 1 86 ? 120.001 140.869 101.091 1.00 69.51 86 ILE B C 1
ATOM 2506 O O . ILE B 1 86 ? 119.787 139.680 101.348 1.00 69.51 86 ILE B O 1
ATOM 2511 N N . GLN B 1 87 ? 121.095 141.512 101.493 1.00 67.74 87 GLN B N 1
ATOM 2512 C CA . GLN B 1 87 ? 122.083 140.897 102.369 1.00 67.74 87 GLN B CA 1
ATOM 2513 C C . GLN B 1 87 ? 121.628 141.031 103.816 1.00 67.74 87 GLN B C 1
ATOM 2514 O O . GLN B 1 87 ? 121.379 142.143 104.292 1.00 67.74 87 GLN B O 1
ATOM 2520 N N . THR B 1 88 ? 121.521 139.904 104.518 1.00 64.51 88 THR B N 1
ATOM 2521 C CA . THR B 1 88 ? 120.983 139.892 105.872 1.00 64.51 88 THR B CA 1
ATOM 2522 C C . THR B 1 88 ? 121.921 139.197 106.851 1.00 64.51 88 THR B C 1
ATOM 2523 O O . THR B 1 88 ? 121.467 138.578 107.810 1.00 64.51 88 THR B O 1
ATOM 2527 N N . THR B 1 89 ? 123.232 139.292 106.632 1.00 61.05 89 THR B N 1
ATOM 2528 C CA . THR B 1 89 ? 124.169 138.650 107.549 1.00 61.05 89 THR B CA 1
ATOM 2529 C C . THR B 1 89 ? 124.162 139.333 108.913 1.00 61.05 89 THR B C 1
ATOM 2530 O O . THR B 1 89 ? 124.294 138.666 109.947 1.00 61.05 89 THR B O 1
ATOM 2534 N N . SER B 1 90 ? 123.989 140.657 108.936 1.00 61.13 90 SER B N 1
ATOM 2535 C CA . SER B 1 90 ? 123.929 141.384 110.201 1.00 61.13 90 SER B CA 1
ATOM 2536 C C . SER B 1 90 ? 122.706 140.985 111.013 1.00 61.13 90 SER B C 1
ATOM 2537 O O . SER B 1 90 ? 122.785 140.817 112.236 1.00 61.13 90 SER B O 1
ATOM 2540 N N . PHE B 1 91 ? 121.564 140.829 110.351 1.00 60.69 91 PHE B N 1
ATOM 2541 C CA . PHE B 1 91 ? 120.356 140.429 111.052 1.00 60.69 91 PHE B CA 1
ATOM 2542 C C . PHE B 1 91 ? 120.426 138.984 111.521 1.00 60.69 91 PHE B C 1
ATOM 2543 O O . PHE B 1 91 ? 119.889 138.660 112.581 1.00 60.69 91 PHE B O 1
ATOM 2551 N N . VAL B 1 92 ? 121.101 138.114 110.772 1.00 59.20 92 VAL B N 1
ATOM 2552 C CA . VAL B 1 92 ? 121.287 136.745 111.236 1.00 59.20 92 VAL B CA 1
ATOM 2553 C C . VAL B 1 92 ? 122.204 136.718 112.454 1.00 59.20 92 VAL B C 1
ATOM 2554 O O . VAL B 1 92 ? 121.969 135.966 113.406 1.00 59.20 92 VAL B O 1
ATOM 2558 N N . ALA B 1 93 ? 123.245 137.552 112.457 1.00 60.43 93 ALA B N 1
ATOM 2559 C CA . ALA B 1 93 ? 124.106 137.653 113.632 1.00 60.43 93 ALA B CA 1
ATOM 2560 C C . ALA B 1 93 ? 123.334 138.162 114.844 1.00 60.43 93 ALA B C 1
ATOM 2561 O O . ALA B 1 93 ? 123.501 137.651 115.959 1.00 60.43 93 ALA B O 1
ATOM 2563 N N . ALA B 1 94 ? 122.480 139.168 114.646 1.00 61.51 94 ALA B N 1
ATOM 2564 C CA . ALA B 1 94 ? 121.677 139.687 115.749 1.00 61.51 94 ALA B CA 1
ATOM 2565 C C . ALA B 1 94 ? 120.697 138.640 116.265 1.00 61.51 94 ALA B C 1
ATOM 2566 O O . ALA B 1 94 ? 120.491 138.512 117.478 1.00 61.51 94 ALA B O 1
ATOM 2568 N N . ILE B 1 95 ? 120.078 137.884 115.356 1.00 62.38 95 ILE B N 1
ATOM 2569 C CA . ILE B 1 95 ? 119.153 136.829 115.759 1.00 62.38 95 ILE B CA 1
ATOM 2570 C C . ILE B 1 95 ? 119.886 135.756 116.550 1.00 62.38 95 ILE B C 1
ATOM 2571 O O . ILE B 1 95 ? 119.372 135.244 117.549 1.00 62.38 95 ILE B O 1
ATOM 2576 N N . GLY B 1 96 ? 121.100 135.406 116.125 1.00 61.11 96 GLY B N 1
ATOM 2577 C CA . GLY B 1 96 ? 121.875 134.428 116.866 1.00 61.11 96 GLY B CA 1
ATOM 2578 C C . GLY B 1 96 ? 122.250 134.912 118.252 1.00 61.11 96 GLY B C 1
ATOM 2579 O O . GLY B 1 96 ? 122.198 134.152 119.222 1.00 61.11 96 GLY B O 1
ATOM 2580 N N . ALA B 1 97 ? 122.624 136.188 118.368 1.00 62.03 97 ALA B N 1
ATOM 2581 C CA . ALA B 1 97 ? 122.938 136.750 119.678 1.00 62.03 97 ALA B CA 1
ATOM 2582 C C . ALA B 1 97 ? 121.718 136.732 120.595 1.00 62.03 97 ALA B C 1
ATOM 2583 O O . ALA B 1 97 ? 121.817 136.364 121.772 1.00 62.03 97 ALA B O 1
ATOM 2585 N N . ALA B 1 98 ? 120.556 137.123 120.069 1.00 62.84 98 ALA B N 1
ATOM 2586 C CA . ALA B 1 98 ? 119.341 137.114 120.881 1.00 62.84 98 ALA B CA 1
ATOM 2587 C C . ALA B 1 98 ? 118.950 135.697 121.282 1.00 62.84 98 ALA B C 1
ATOM 2588 O O . ALA B 1 98 ? 118.505 135.465 122.413 1.00 62.84 98 ALA B O 1
ATOM 2590 N N . GLY B 1 99 ? 119.108 134.735 120.372 1.00 62.05 99 GLY B N 1
ATOM 2591 C CA . GLY B 1 99 ? 118.803 133.356 120.709 1.00 62.05 99 GLY B CA 1
ATOM 2592 C C . GLY B 1 99 ? 119.729 132.797 121.769 1.00 62.05 99 GLY B C 1
ATOM 2593 O O . GLY B 1 99 ? 119.296 132.071 122.663 1.00 62.05 99 GLY B O 1
ATOM 2594 N N . LEU B 1 100 ? 121.017 133.138 121.694 1.00 63.29 100 LEU B N 1
ATOM 2595 C CA . LEU B 1 100 ? 121.951 132.699 122.724 1.00 63.29 100 LEU B CA 1
ATOM 2596 C C . LEU B 1 100 ? 121.634 133.346 124.067 1.00 63.29 100 LEU B C 1
ATOM 2597 O O . LEU B 1 100 ? 121.754 132.703 125.117 1.00 63.29 100 LEU B O 1
ATOM 2602 N N . ALA B 1 101 ? 121.222 134.615 124.055 1.00 63.43 101 ALA B N 1
ATOM 2603 C CA . ALA B 1 101 ? 120.801 135.266 125.290 1.00 63.43 101 ALA B CA 1
ATOM 2604 C C . ALA B 1 101 ? 119.605 134.551 125.907 1.00 63.43 101 ALA B C 1
ATOM 2605 O O . ALA B 1 101 ? 119.594 134.252 127.107 1.00 63.43 101 ALA B O 1
ATOM 2607 N N . ILE B 1 102 ? 118.584 134.267 125.094 1.00 62.88 102 ILE B N 1
ATOM 2608 C CA . ILE B 1 102 ? 117.396 133.583 125.598 1.00 62.88 102 ILE B CA 1
ATOM 2609 C C . ILE B 1 102 ? 117.749 132.187 126.096 1.00 62.88 102 ILE B C 1
ATOM 2610 O O . ILE B 1 102 ? 117.182 131.703 127.082 1.00 62.88 102 ILE B O 1
ATOM 2615 N N . GLY B 1 103 ? 118.694 131.522 125.432 1.00 61.28 103 GLY B N 1
ATOM 2616 C CA . GLY B 1 103 ? 119.093 130.197 125.873 1.00 61.28 103 GLY B CA 1
ATOM 2617 C C . GLY B 1 103 ? 119.835 130.219 127.193 1.00 61.28 103 GLY B C 1
ATOM 2618 O O . GLY B 1 103 ? 119.656 129.332 128.030 1.00 61.28 103 GLY B O 1
ATOM 2619 N N . LEU B 1 104 ? 120.686 131.226 127.396 1.00 62.23 104 LEU B N 1
ATOM 2620 C CA . LEU B 1 104 ? 121.393 131.342 128.668 1.00 62.23 104 LEU B CA 1
ATOM 2621 C C . LEU B 1 104 ? 120.464 131.786 129.789 1.00 62.23 104 LEU B C 1
ATOM 2622 O O . LEU B 1 104 ? 120.719 131.481 130.958 1.00 62.23 104 LEU B O 1
ATOM 2627 N N . ALA B 1 105 ? 119.392 132.501 129.461 1.00 61.27 105 ALA B N 1
ATOM 2628 C CA . ALA B 1 105 ? 118.413 132.895 130.466 1.00 61.27 105 ALA B CA 1
ATOM 2629 C C . ALA B 1 105 ? 117.432 131.783 130.811 1.00 61.27 105 ALA B C 1
ATOM 2630 O O . ALA B 1 105 ? 116.398 132.063 131.423 1.00 61.27 105 ALA B O 1
ATOM 2632 N N . LEU B 1 106 ? 117.726 130.538 130.440 1.00 59.47 106 LEU B N 1
ATOM 2633 C CA . LEU B 1 106 ? 116.827 129.414 130.665 1.00 59.47 106 LEU B CA 1
ATOM 2634 C C . LEU B 1 106 ? 117.515 128.233 131.335 1.00 59.47 106 LEU B C 1
ATOM 2635 O O . LEU B 1 106 ? 116.888 127.185 131.506 1.00 59.47 106 LEU B O 1
ATOM 2640 N N . GLN B 1 107 ? 118.780 128.378 131.731 1.00 58.26 107 GLN B N 1
ATOM 2641 C CA . GLN B 1 107 ? 119.564 127.221 132.150 1.00 58.26 107 GLN B CA 1
ATOM 2642 C C . GLN B 1 107 ? 119.028 126.597 133.436 1.00 58.26 107 GLN B C 1
ATOM 2643 O O . GLN B 1 107 ? 119.090 125.375 133.607 1.00 58.26 107 GLN B O 1
ATOM 2649 N N . GLY B 1 108 ? 118.497 127.413 134.349 1.00 54.87 108 GLY B N 1
ATOM 2650 C CA . GLY B 1 108 ? 118.015 126.875 135.614 1.00 54.87 108 GLY B CA 1
ATOM 2651 C C . GLY B 1 108 ? 116.827 125.945 135.447 1.00 54.87 108 GLY B C 1
ATOM 2652 O O . GLY B 1 108 ? 116.805 124.837 135.993 1.00 54.87 108 GLY B O 1
ATOM 2653 N N . SER B 1 109 ? 115.830 126.374 134.676 1.00 54.65 109 SER B N 1
ATOM 2654 C CA . SER B 1 109 ? 114.639 125.554 134.482 1.00 54.65 109 SER B CA 1
ATOM 2655 C C . SER B 1 109 ? 114.953 124.284 133.701 1.00 54.65 109 SER B C 1
ATOM 2656 O O . SER B 1 109 ? 114.442 123.203 134.024 1.00 54.65 109 SER B O 1
ATOM 2659 N N . LEU B 1 110 ? 115.784 124.390 132.665 1.00 53.65 110 LEU B N 1
ATOM 2660 C CA . LEU B 1 110 ? 116.144 123.203 131.904 1.00 53.65 110 LEU B CA 1
ATOM 2661 C C . LEU B 1 110 ? 116.971 122.238 132.742 1.00 53.65 110 LEU B C 1
ATOM 2662 O O . LEU B 1 110 ? 116.822 121.017 132.610 1.00 53.65 110 LEU B O 1
ATOM 2667 N N . ALA B 1 111 ? 117.824 122.761 133.624 1.00 49.98 111 ALA B N 1
ATOM 2668 C CA . ALA B 1 111 ? 118.545 121.898 134.551 1.00 49.98 111 ALA B CA 1
ATOM 2669 C C . ALA B 1 111 ? 117.589 121.205 135.512 1.00 49.98 111 ALA B C 1
ATOM 2670 O O . ALA B 1 111 ? 117.800 120.043 135.875 1.00 49.98 111 ALA B O 1
ATOM 2672 N N . ASN B 1 112 ? 116.525 121.896 135.925 1.00 49.22 112 ASN B N 1
ATOM 2673 C CA . ASN B 1 112 ? 115.527 121.259 136.779 1.00 49.22 112 ASN B CA 1
ATOM 2674 C C . ASN B 1 112 ? 114.822 120.121 136.051 1.00 49.22 112 ASN B C 1
ATOM 2675 O O . ASN B 1 112 ? 114.580 119.057 136.632 1.00 49.22 112 ASN B O 1
ATOM 2680 N N . PHE B 1 113 ? 114.493 120.322 134.774 1.00 50.66 113 PHE B N 1
ATOM 2681 C CA . PHE B 1 113 ? 113.821 119.261 134.021 1.00 50.66 113 PHE B CA 1
ATOM 2682 C C . PHE B 1 113 ? 114.747 118.070 133.780 1.00 50.66 113 PHE B C 1
ATOM 2683 O O . PHE B 1 113 ? 114.312 116.911 133.847 1.00 50.66 113 PHE B O 1
ATOM 2691 N N . ALA B 1 114 ? 116.031 118.329 133.529 1.00 49.12 114 ALA B N 1
ATOM 2692 C CA . ALA B 1 114 ? 116.982 117.232 133.360 1.00 49.12 114 ALA B CA 1
ATOM 2693 C C . ALA B 1 114 ? 117.182 116.465 134.662 1.00 49.12 114 ALA B C 1
ATOM 2694 O O . ALA B 1 114 ? 117.251 115.228 134.659 1.00 49.12 114 ALA B O 1
ATOM 2696 N N . GLY B 1 115 ? 117.271 117.177 135.786 1.00 47.35 115 GLY B N 1
ATOM 2697 C CA . GLY B 1 115 ? 117.356 116.505 137.069 1.00 47.35 115 GLY B CA 1
ATOM 2698 C C . GLY B 1 115 ? 116.118 115.692 137.389 1.00 47.35 115 GLY B C 1
ATOM 2699 O O . GLY B 1 115 ? 116.204 114.635 138.014 1.00 47.35 115 GLY B O 1
ATOM 2700 N N . GLY B 1 116 ? 114.947 116.170 136.968 1.00 49.23 116 GLY B N 1
ATOM 2701 C CA . GLY B 1 116 ? 113.738 115.390 137.165 1.00 49.23 116 GLY B CA 1
ATOM 2702 C C . GLY B 1 116 ? 113.735 114.111 136.351 1.00 49.23 116 GLY B C 1
ATOM 2703 O O . GLY B 1 116 ? 113.330 113.050 136.840 1.00 49.23 116 GLY B O 1
ATOM 2704 N N . VAL B 1 117 ? 114.190 114.193 135.098 1.00 49.15 117 VAL B N 1
ATOM 2705 C CA . VAL B 1 117 ? 114.331 112.988 134.283 1.00 49.15 117 VAL B CA 1
ATOM 2706 C C . VAL B 1 117 ? 115.284 112.003 134.948 1.00 49.15 117 VAL B C 1
ATOM 2707 O O . VAL B 1 117 ? 115.018 110.795 135.000 1.00 49.15 117 VAL B O 1
ATOM 2711 N N . LEU B 1 118 ? 116.402 112.503 135.479 1.00 49.05 118 LEU B N 1
ATOM 2712 C CA . LEU B 1 118 ? 117.364 111.624 136.139 1.00 49.05 118 LEU B CA 1
ATOM 2713 C C . LEU B 1 118 ? 116.781 110.989 137.397 1.00 49.05 118 LEU B C 1
ATOM 2714 O O . LEU B 1 118 ? 117.050 109.819 137.686 1.00 49.05 118 LEU B O 1
ATOM 2719 N N . ILE B 1 119 ? 115.997 111.745 138.167 1.00 48.98 119 ILE B N 1
ATOM 2720 C CA . ILE B 1 119 ? 115.387 111.191 139.372 1.00 48.98 119 ILE B CA 1
ATOM 2721 C C . ILE B 1 119 ? 114.359 110.128 139.016 1.00 48.98 119 ILE B C 1
ATOM 2722 O O . ILE B 1 119 ? 114.194 109.143 139.743 1.00 48.98 119 ILE B O 1
ATOM 2727 N N . LEU B 1 120 ? 113.659 110.292 137.894 1.00 52.17 120 LEU B N 1
ATOM 2728 C CA . LEU B 1 120 ? 112.722 109.252 137.479 1.00 52.17 120 LEU B CA 1
ATOM 2729 C C . LEU B 1 120 ? 113.440 108.026 136.927 1.00 52.17 120 LEU B C 1
ATOM 2730 O O . LEU B 1 120 ? 112.922 106.910 137.031 1.00 52.17 120 LEU B O 1
ATOM 2735 N N . LEU B 1 121 ? 114.622 108.204 136.333 1.00 50.73 121 LEU B N 1
ATOM 2736 C CA . LEU B 1 121 ? 115.328 107.074 135.735 1.00 50.73 121 LEU B CA 1
ATOM 2737 C C . LEU B 1 121 ? 115.986 106.196 136.796 1.00 50.73 121 LEU B C 1
ATOM 2738 O O . LEU B 1 121 ? 115.621 105.028 136.962 1.00 50.73 121 LEU B O 1
ATOM 2743 N N . PHE B 1 122 ? 116.960 106.738 137.520 1.00 51.89 122 PHE B N 1
ATOM 2744 C CA . PHE B 1 122 ? 117.491 106.086 138.709 1.00 51.89 122 PHE B CA 1
ATOM 2745 C C . PHE B 1 122 ? 116.662 106.547 139.895 1.00 51.89 122 PHE B C 1
ATOM 2746 O O . PHE B 1 122 ? 116.470 107.750 140.082 1.00 51.89 122 PHE B O 1
ATOM 2754 N N . ARG B 1 123 ? 116.171 105.605 140.685 1.00 53.86 123 ARG B N 1
ATOM 2755 C CA . ARG B 1 123 ? 115.248 105.971 141.751 1.00 53.86 123 ARG B CA 1
ATOM 2756 C C . ARG B 1 123 ? 115.951 106.027 143.101 1.00 53.86 123 ARG B C 1
ATOM 2757 O O . ARG B 1 123 ? 116.085 104.996 143.770 1.00 53.86 123 ARG B O 1
ATOM 2765 N N . PRO B 1 124 ? 116.401 107.206 143.547 1.00 48.62 124 PRO B N 1
ATOM 2766 C CA . PRO B 1 124 ? 117.068 107.289 144.850 1.00 48.62 124 PRO B CA 1
ATOM 2767 C C . PRO B 1 124 ? 116.072 107.203 145.990 1.00 48.62 124 PRO B C 1
ATOM 2768 O O . PRO B 1 124 ? 116.392 106.710 147.075 1.00 48.62 124 PRO B O 1
ATOM 2772 N N . PHE B 1 125 ? 114.857 107.687 145.749 1.00 45.68 125 PHE B N 1
ATOM 2773 C CA . PHE B 1 125 ? 113.811 107.675 146.756 1.00 45.68 125 PHE B CA 1
ATOM 2774 C C . PHE B 1 125 ? 112.471 107.466 146.071 1.00 45.68 125 PHE B C 1
ATOM 2775 O O . PHE B 1 125 ? 112.333 107.658 144.862 1.00 45.68 125 PHE B O 1
ATOM 2783 N N . LYS B 1 126 ? 111.486 107.062 146.864 1.00 46.51 126 LYS B N 1
ATOM 2784 C CA . LYS B 1 126 ? 110.131 106.818 146.396 1.00 46.51 126 LYS B CA 1
ATOM 2785 C C . LYS B 1 126 ? 109.160 107.596 147.274 1.00 46.51 126 LYS B C 1
ATOM 2786 O O . LYS B 1 126 ? 109.547 108.217 148.265 1.00 46.51 126 LYS B O 1
ATOM 2792 N N . VAL B 1 127 ? 107.882 107.561 146.907 1.00 46.12 127 VAL B N 1
ATOM 2793 C CA . VAL B 1 127 ? 106.858 108.249 147.684 1.00 46.12 127 VAL B CA 1
ATOM 2794 C C . VAL B 1 127 ? 106.680 107.527 149.012 1.00 46.12 127 VAL B C 1
ATOM 2795 O O . VAL B 1 127 ? 106.494 106.307 149.052 1.00 46.12 127 VAL B O 1
ATOM 2799 N N . GLY B 1 128 ? 106.737 108.280 150.105 1.00 44.65 128 GLY B N 1
ATOM 2800 C CA . GLY B 1 128 ? 106.638 107.733 151.440 1.00 44.65 128 GLY B CA 1
ATOM 2801 C C . GLY B 1 128 ? 107.943 107.698 152.195 1.00 44.65 128 GLY B C 1
ATOM 2802 O O . GLY B 1 128 ? 107.927 107.511 153.416 1.00 44.65 128 GLY B O 1
ATOM 2803 N N . ASP B 1 129 ? 109.071 107.872 151.514 1.00 45.05 129 ASP B N 1
ATOM 2804 C CA . ASP B 1 129 ? 110.370 107.814 152.161 1.00 45.05 129 ASP B CA 1
ATOM 2805 C C . ASP B 1 129 ? 110.683 109.121 152.874 1.00 45.05 129 ASP B C 1
ATOM 2806 O O . ASP B 1 129 ? 110.386 110.206 152.370 1.00 45.05 129 ASP B O 1
ATOM 2811 N N . TRP B 1 130 ? 111.290 109.012 154.050 1.00 41.21 130 TRP B N 1
ATOM 2812 C CA . TRP B 1 130 ? 111.848 110.166 154.740 1.00 41.21 130 TRP B CA 1
ATOM 2813 C C . TRP B 1 130 ? 113.251 110.411 154.208 1.00 41.21 130 TRP B C 1
ATOM 2814 O O . TRP B 1 130 ? 114.130 109.559 154.355 1.00 41.21 130 TRP B O 1
ATOM 2825 N N . ILE B 1 131 ? 113.460 111.564 153.581 1.00 42.59 131 ILE B N 1
ATOM 2826 C CA . ILE B 1 131 ? 114.756 111.906 153.021 1.00 42.59 131 ILE B CA 1
ATOM 2827 C C . ILE B 1 131 ? 115.206 113.247 153.583 1.00 42.59 131 ILE B C 1
ATOM 2828 O O . ILE B 1 131 ? 114.456 113.958 154.251 1.00 42.59 131 ILE B O 1
ATOM 2833 N N . GLU B 1 132 ? 116.467 113.568 153.312 1.00 47.82 132 GLU B N 1
ATOM 2834 C CA . GLU B 1 132 ? 117.090 114.799 153.778 1.00 47.82 132 GLU B CA 1
ATOM 2835 C C . GLU B 1 132 ? 118.092 115.249 152.729 1.00 47.82 132 GLU B C 1
ATOM 2836 O O . GLU B 1 132 ? 119.034 114.516 152.417 1.00 47.82 132 GLU B O 1
ATOM 2842 N N . ALA B 1 133 ? 117.894 116.448 152.190 1.00 46.66 133 ALA B N 1
ATOM 2843 C CA . ALA B 1 133 ? 118.740 116.952 151.123 1.00 46.66 133 ALA B CA 1
ATOM 2844 C C . ALA B 1 133 ? 118.551 118.453 151.014 1.00 46.66 133 ALA B C 1
ATOM 2845 O O . ALA B 1 133 ? 117.475 118.974 151.305 1.00 46.66 133 ALA B O 1
ATOM 2847 N N . GLN B 1 134 ? 119.611 119.140 150.592 1.00 46.96 134 GLN B N 1
ATOM 2848 C CA . GLN B 1 134 ? 119.591 120.575 150.317 1.00 46.96 134 GLN B CA 1
ATOM 2849 C C . GLN B 1 134 ? 119.236 121.404 151.546 1.00 46.96 134 GLN B C 1
ATOM 2850 O O . GLN B 1 134 ? 118.695 122.505 151.418 1.00 46.96 134 GLN B O 1
ATOM 2856 N N . GLY B 1 135 ? 119.526 120.899 152.739 1.00 47.33 135 GLY B N 1
ATOM 2857 C CA . GLY B 1 135 ? 119.249 121.623 153.959 1.00 47.33 135 GLY B CA 1
ATOM 2858 C C . GLY B 1 135 ? 117.863 121.439 154.533 1.00 47.33 135 GLY B C 1
ATOM 2859 O O . GLY B 1 135 ? 117.548 122.067 155.548 1.00 47.33 135 GLY B O 1
ATOM 2860 N N . VAL B 1 136 ? 117.025 120.600 153.923 1.00 45.50 136 VAL B N 1
ATOM 2861 C CA . VAL B 1 136 ? 115.683 120.330 154.417 1.00 45.50 136 VAL B CA 1
ATOM 2862 C C . VAL B 1 136 ? 115.523 118.826 154.579 1.00 45.50 136 VAL B C 1
ATOM 2863 O O . VAL B 1 136 ? 116.381 118.039 154.178 1.00 45.50 136 VAL B O 1
ATOM 2867 N N . ALA B 1 137 ? 114.408 118.431 155.188 1.00 42.96 137 ALA B N 1
ATOM 2868 C CA . ALA B 1 137 ? 114.128 117.027 155.442 1.00 42.96 137 ALA B CA 1
ATOM 2869 C C . ALA B 1 137 ? 112.626 116.816 155.516 1.00 42.96 137 ALA B C 1
ATOM 2870 O O . ALA B 1 137 ? 111.876 117.733 155.853 1.00 42.96 137 ALA B O 1
ATOM 2872 N N . GLY B 1 138 ? 112.192 115.607 155.203 1.00 41.85 138 GLY B N 1
ATOM 2873 C CA . GLY B 1 138 ? 110.784 115.289 155.312 1.00 41.85 138 GLY B CA 1
ATOM 2874 C C . GLY B 1 138 ? 110.405 114.087 154.477 1.00 41.85 138 GLY B C 1
ATOM 2875 O O . GLY B 1 138 ? 111.242 113.437 153.857 1.00 41.85 138 GLY B O 1
ATOM 2876 N N . THR B 1 139 ? 109.106 113.805 154.488 1.00 42.80 139 THR B N 1
ATOM 2877 C CA . THR B 1 139 ? 108.536 112.658 153.797 1.00 42.80 139 THR B CA 1
ATOM 2878 C C . THR B 1 139 ? 108.163 113.033 152.371 1.00 42.80 139 THR B C 1
ATOM 2879 O O . THR B 1 139 ? 107.446 114.012 152.154 1.00 42.80 139 THR B O 1
ATOM 2883 N N . VAL B 1 140 ? 108.636 112.246 151.408 1.00 44.03 140 VAL B N 1
ATOM 2884 C CA . VAL B 1 140 ? 108.336 112.493 150.002 1.00 44.03 140 VAL B CA 1
ATOM 2885 C C . VAL B 1 140 ? 106.847 112.280 149.764 1.00 44.03 140 VAL B C 1
ATOM 2886 O O . VAL B 1 140 ? 106.311 111.198 150.024 1.00 44.03 140 VAL B O 1
ATOM 2890 N N . ASP B 1 141 ? 106.176 113.312 149.257 1.00 48.00 141 ASP B N 1
ATOM 2891 C CA . ASP B 1 141 ? 104.739 113.311 149.023 1.00 48.00 141 ASP B CA 1
ATOM 2892 C C . ASP B 1 141 ? 104.381 113.139 147.555 1.00 48.00 141 ASP B C 1
ATOM 2893 O O . ASP B 1 141 ? 103.350 112.539 147.242 1.00 48.00 141 ASP B O 1
ATOM 2898 N N . SER B 1 142 ? 105.211 113.652 146.652 1.00 47.19 142 SER B N 1
ATOM 2899 C CA . SER B 1 142 ? 104.975 113.553 145.220 1.00 47.19 142 SER B CA 1
ATOM 2900 C C . SER B 1 142 ? 106.242 113.959 144.488 1.00 47.19 142 SER B C 1
ATOM 2901 O O . SER B 1 142 ? 106.898 114.926 144.872 1.00 47.19 142 SER B O 1
ATOM 2904 N N . ILE B 1 143 ? 106.576 113.218 143.436 1.00 48.45 143 ILE B N 1
ATOM 2905 C CA . ILE B 1 143 ? 107.731 113.514 142.596 1.00 48.45 143 ILE B CA 1
ATOM 2906 C C . ILE B 1 143 ? 107.218 113.925 141.228 1.00 48.45 143 ILE B C 1
ATOM 2907 O O . ILE B 1 143 ? 106.519 113.152 140.562 1.00 48.45 143 ILE B O 1
ATOM 2912 N N . LEU B 1 144 ? 107.560 115.133 140.811 1.00 51.51 144 LEU B N 1
ATOM 2913 C CA . LEU B 1 144 ? 107.257 115.625 139.479 1.00 51.51 144 LEU B CA 1
ATOM 2914 C C . LEU B 1 144 ? 108.564 115.780 138.711 1.00 51.51 144 LEU B C 1
ATOM 2915 O O . LEU B 1 144 ? 109.647 115.502 139.227 1.00 51.51 144 LEU B O 1
ATOM 2920 N N . ILE B 1 145 ? 108.460 116.221 137.460 1.00 52.55 145 ILE B N 1
ATOM 2921 C CA . ILE B 1 145 ? 109.671 116.365 136.664 1.00 52.55 145 ILE B CA 1
ATOM 2922 C C . ILE B 1 145 ? 110.359 117.693 136.962 1.00 52.55 145 ILE B C 1
ATOM 2923 O O . ILE B 1 145 ? 111.563 117.836 136.732 1.00 52.55 145 ILE B O 1
ATOM 2928 N N . PHE B 1 146 ? 109.637 118.666 137.510 1.00 50.25 146 PHE B N 1
ATOM 2929 C CA . PHE B 1 146 ? 110.268 119.946 137.803 1.00 50.25 146 PHE B CA 1
ATOM 2930 C C . PHE B 1 146 ? 110.711 120.069 139.259 1.00 50.25 146 PHE B C 1
ATOM 2931 O O . PHE B 1 146 ? 111.789 120.602 139.533 1.00 50.25 146 PHE B O 1
ATOM 2939 N N . HIS B 1 147 ? 109.896 119.600 140.204 1.00 48.57 147 HIS B N 1
ATOM 2940 C CA . HIS B 1 147 ? 110.244 119.694 141.614 1.00 48.57 147 HIS B CA 1
ATOM 2941 C C . HIS B 1 147 ? 109.723 118.477 142.365 1.00 48.57 147 HIS B C 1
ATOM 2942 O O . HIS B 1 147 ? 108.939 117.680 141.848 1.00 48.57 147 HIS B O 1
ATOM 2949 N N . THR B 1 148 ? 110.184 118.346 143.604 1.00 45.64 148 THR B N 1
ATOM 2950 C CA . THR B 1 148 ? 109.755 117.312 144.531 1.00 45.64 148 THR B CA 1
ATOM 2951 C C . THR B 1 148 ? 109.096 117.979 145.730 1.00 45.64 148 THR B C 1
ATOM 2952 O O . THR B 1 148 ? 109.522 119.051 146.166 1.00 45.64 148 THR B O 1
ATOM 2956 N N . VAL B 1 149 ? 108.048 117.352 146.253 1.00 43.36 149 VAL B N 1
ATOM 2957 C CA . VAL B 1 149 ? 107.274 117.896 147.360 1.00 43.36 149 VAL B CA 1
ATOM 2958 C C . VAL B 1 149 ? 107.489 117.025 148.589 1.00 43.36 149 VAL B C 1
ATOM 2959 O O . VAL B 1 149 ? 107.422 115.794 148.513 1.00 43.36 149 VAL B O 1
ATOM 2963 N N . LEU B 1 150 ? 107.754 117.668 149.721 1.00 43.40 150 LEU B N 1
ATOM 2964 C CA . LEU B 1 150 ? 108.009 117.005 150.989 1.00 43.40 150 LEU B CA 1
ATOM 2965 C C . LEU B 1 150 ? 107.037 117.532 152.032 1.00 43.40 150 LEU B C 1
ATOM 2966 O O . LEU B 1 150 ? 106.627 118.692 151.986 1.00 43.40 150 LEU B O 1
ATOM 2971 N N . ARG B 1 151 ? 106.673 116.674 152.973 1.00 45.87 151 ARG B N 1
ATOM 2972 C CA . ARG B 1 151 ? 105.955 117.085 154.172 1.00 45.87 151 ARG B CA 1
ATOM 2973 C C . ARG B 1 151 ? 106.921 117.024 155.344 1.00 45.87 151 ARG B C 1
ATOM 2974 O O . ARG B 1 151 ? 107.519 115.977 155.603 1.00 45.87 151 ARG B O 1
ATOM 2982 N N . SER B 1 152 ? 107.088 118.149 156.028 1.00 46.12 152 SER B N 1
ATOM 2983 C CA . SER B 1 152 ? 108.025 118.239 157.132 1.00 46.12 152 SER B CA 1
ATOM 2984 C C . SER B 1 152 ? 107.515 117.454 158.338 1.00 46.12 152 SER B C 1
ATOM 2985 O O . SER B 1 152 ? 106.399 116.933 158.353 1.00 46.12 152 SER B O 1
ATOM 2988 N N . GLY B 1 153 ? 108.364 117.360 159.362 1.00 47.77 153 GLY B N 1
ATOM 2989 C CA . GLY B 1 153 ? 107.950 116.741 160.607 1.00 47.77 153 GLY B CA 1
ATOM 2990 C C . GLY B 1 153 ? 106.827 117.479 161.301 1.00 47.77 153 GLY B C 1
ATOM 2991 O O . GLY B 1 153 ? 106.090 116.877 162.087 1.00 47.77 153 GLY B O 1
ATOM 2992 N N . ASP B 1 154 ? 106.681 118.771 161.024 1.00 48.64 154 ASP B N 1
ATOM 2993 C CA . ASP B 1 154 ? 105.595 119.595 161.530 1.00 48.64 154 ASP B CA 1
ATOM 2994 C C . ASP B 1 154 ? 104.426 119.672 160.556 1.00 48.64 154 ASP B C 1
ATOM 2995 O O . ASP B 1 154 ? 103.448 120.368 160.838 1.00 48.64 154 ASP B O 1
ATOM 3000 N N . ASN B 1 155 ? 104.516 118.970 159.423 1.00 46.39 155 ASN B N 1
ATOM 3001 C CA . ASN B 1 155 ? 103.475 118.904 158.393 1.00 46.39 155 ASN B CA 1
ATOM 3002 C C . ASN B 1 155 ? 103.353 120.212 157.616 1.00 46.39 155 ASN B C 1
ATOM 3003 O O . ASN B 1 155 ? 102.255 120.636 157.262 1.00 46.39 155 ASN B O 1
ATOM 3008 N N . LYS B 1 156 ? 104.478 120.857 157.346 1.00 45.22 156 LYS B N 1
ATOM 3009 C CA . LYS B 1 156 ? 104.505 121.969 156.412 1.00 45.22 156 LYS B CA 1
ATOM 3010 C C . LYS B 1 156 ? 105.159 121.523 155.110 1.00 45.22 156 LYS B C 1
ATOM 3011 O O . LYS B 1 156 ? 106.028 120.651 155.095 1.00 45.22 156 LYS B O 1
ATOM 3017 N N . ARG B 1 157 ? 104.718 122.124 154.011 1.00 44.13 157 ARG B N 1
ATOM 3018 C CA . ARG B 1 157 ? 105.052 121.649 152.676 1.00 44.13 157 ARG B CA 1
ATOM 3019 C C . ARG B 1 157 ? 106.324 122.314 152.167 1.00 44.13 157 ARG B C 1
ATOM 3020 O O . ARG B 1 157 ? 106.439 123.541 152.180 1.00 44.13 157 ARG B O 1
ATOM 3028 N N . ILE B 1 158 ? 107.270 121.498 151.711 1.00 42.13 158 ILE B N 1
ATOM 3029 C CA . ILE B 1 158 ? 108.549 121.960 151.188 1.00 42.13 158 ILE B CA 1
ATOM 3030 C C . ILE B 1 158 ? 108.631 121.575 149.719 1.00 42.13 158 ILE B C 1
ATOM 3031 O O . ILE B 1 158 ? 108.302 120.445 149.352 1.00 42.13 158 ILE B O 1
ATOM 3036 N N . ILE B 1 159 ? 109.050 122.516 148.880 1.00 43.25 159 ILE B N 1
ATOM 3037 C CA . ILE B 1 159 ? 109.198 122.290 147.448 1.00 43.25 159 ILE B CA 1
ATOM 3038 C C . ILE B 1 159 ? 110.672 122.426 147.110 1.00 43.25 159 ILE B C 1
ATOM 3039 O O . ILE B 1 159 ? 111.265 123.489 147.327 1.00 43.25 159 ILE B O 1
ATOM 3044 N N . VAL B 1 160 ? 111.264 121.358 146.589 1.00 45.17 160 VAL B N 1
ATOM 3045 C CA . VAL B 1 160 ? 112.687 121.306 146.272 1.00 45.17 160 VAL B CA 1
ATOM 3046 C C . VAL B 1 160 ? 112.829 121.155 144.764 1.00 45.17 160 VAL B C 1
ATOM 3047 O O . VAL B 1 160 ? 112.290 120.205 144.197 1.00 45.17 160 VAL B O 1
ATOM 3051 N N . PRO B 1 161 ? 113.542 122.046 144.083 1.00 47.03 161 PRO B N 1
ATOM 3052 C CA . PRO B 1 161 ? 113.785 121.853 142.650 1.00 47.03 161 PRO B CA 1
ATOM 3053 C C . PRO B 1 161 ? 114.658 120.635 142.393 1.00 47.03 161 PRO B C 1
ATOM 3054 O O . PRO B 1 161 ? 115.530 120.286 143.191 1.00 47.03 161 PRO B O 1
ATOM 3058 N N . ASN B 1 162 ? 114.426 119.996 141.247 1.00 46.83 162 ASN B N 1
ATOM 3059 C CA . ASN B 1 162 ? 115.015 118.691 140.972 1.00 46.83 162 ASN B CA 1
ATOM 3060 C C . ASN B 1 162 ? 116.447 118.761 140.464 1.00 46.83 162 ASN B C 1
ATOM 3061 O O . ASN B 1 162 ? 117.166 117.763 140.560 1.00 46.83 162 ASN B O 1
ATOM 3066 N N . GLY B 1 163 ? 116.888 119.901 139.949 1.00 46.79 163 GLY B N 1
ATOM 3067 C CA . GLY B 1 163 ? 118.245 120.015 139.453 1.00 46.79 163 GLY B CA 1
ATOM 3068 C C . GLY B 1 163 ? 119.283 119.913 140.550 1.00 46.79 163 GLY B C 1
ATOM 3069 O O . GLY B 1 163 ? 120.120 119.001 140.553 1.00 46.79 163 GLY B O 1
ATOM 3070 N N . ALA B 1 164 ? 119.227 120.851 141.498 1.00 48.59 164 ALA B N 1
ATOM 3071 C CA . ALA B 1 164 ? 120.133 120.809 142.638 1.00 48.59 164 ALA B CA 1
ATOM 3072 C C . ALA B 1 164 ? 119.907 119.567 143.484 1.00 48.59 164 ALA B C 1
ATOM 3073 O O . ALA B 1 164 ? 120.839 119.078 144.130 1.00 48.59 164 ALA B O 1
ATOM 3075 N N . LEU B 1 165 ? 118.683 119.041 143.491 1.00 46.18 165 LEU B N 1
ATOM 3076 C CA . LEU B 1 165 ? 118.405 117.820 144.237 1.00 46.18 165 LEU B CA 1
ATOM 3077 C C . LEU B 1 165 ? 119.157 116.636 143.645 1.00 46.18 165 LEU B C 1
ATOM 3078 O O . LEU B 1 165 ? 119.794 115.867 144.371 1.00 46.18 165 LEU B O 1
ATOM 3083 N N . SER B 1 166 ? 119.103 116.479 142.321 1.00 48.30 166 SER B N 1
ATOM 3084 C CA . SER B 1 166 ? 119.787 115.366 141.676 1.00 48.30 166 SER B CA 1
ATOM 3085 C C . SER B 1 166 ? 121.286 115.585 141.558 1.00 48.30 166 SER B C 1
ATOM 3086 O O . SER B 1 166 ? 122.017 114.622 141.310 1.00 48.30 166 SER B O 1
ATOM 3089 N N . ASN B 1 167 ? 121.765 116.814 141.732 1.00 50.38 167 ASN B N 1
ATOM 3090 C CA . ASN B 1 167 ? 123.196 117.079 141.673 1.00 50.38 167 ASN B CA 1
ATOM 3091 C C . ASN B 1 167 ? 123.857 117.169 143.043 1.00 50.38 167 ASN B C 1
ATOM 3092 O O . ASN B 1 167 ? 125.018 117.575 143.125 1.00 50.38 167 ASN B O 1
ATOM 3097 N N . GLY B 1 168 ? 123.156 116.806 144.118 1.00 47.47 168 GLY B N 1
ATOM 3098 C CA . GLY B 1 168 ? 123.720 116.791 145.448 1.00 47.47 168 GLY B CA 1
ATOM 3099 C C . GLY B 1 168 ? 123.515 115.447 146.126 1.00 47.47 168 GLY B C 1
ATOM 3100 O O . GLY B 1 168 ? 122.974 114.506 145.543 1.00 47.47 168 GLY B O 1
ATOM 3101 N N . THR B 1 169 ? 123.956 115.380 147.378 1.00 46.27 169 THR B N 1
ATOM 3102 C CA . THR B 1 169 ? 123.792 114.159 148.153 1.00 46.27 169 THR B CA 1
ATOM 3103 C C . THR B 1 169 ? 122.398 114.097 148.763 1.00 46.27 169 THR B C 1
ATOM 3104 O O . THR B 1 169 ? 121.816 115.114 149.149 1.00 46.27 169 THR B O 1
ATOM 3108 N N . VAL B 1 170 ? 121.856 112.885 148.828 1.00 44.52 170 VAL B N 1
ATOM 3109 C CA . VAL B 1 170 ? 120.538 112.624 149.387 1.00 44.52 170 VAL B CA 1
ATOM 3110 C C . VAL B 1 170 ? 120.677 111.500 150.399 1.00 44.52 170 VAL B C 1
ATOM 3111 O O . VAL B 1 170 ? 121.223 110.440 150.079 1.00 44.52 170 VAL B O 1
ATOM 3115 N N . THR B 1 171 ? 120.200 111.733 151.616 1.00 43.81 171 THR B N 1
ATOM 3116 C CA . THR B 1 171 ? 120.177 110.715 152.658 1.00 43.81 171 THR B CA 1
ATOM 3117 C C . THR B 1 171 ? 118.767 110.153 152.761 1.00 43.81 171 THR B C 1
ATOM 3118 O O . THR B 1 171 ? 117.816 110.901 152.996 1.00 43.81 171 THR B O 1
ATOM 3122 N N . ASN B 1 172 ? 118.635 108.844 152.588 1.00 43.51 172 ASN B N 1
ATOM 3123 C CA . ASN B 1 172 ? 117.347 108.163 152.611 1.00 43.51 172 ASN B CA 1
ATOM 3124 C C . ASN B 1 172 ? 117.263 107.342 153.892 1.00 43.51 172 ASN B C 1
ATOM 3125 O O . ASN B 1 172 ? 117.996 106.364 154.058 1.00 43.51 172 ASN B O 1
ATOM 3130 N N . TYR B 1 173 ? 116.364 107.737 154.791 1.00 44.91 173 TYR B N 1
ATOM 3131 C CA . TYR B 1 173 ? 116.236 107.087 156.089 1.00 44.91 173 TYR B CA 1
ATOM 3132 C C . TYR B 1 173 ? 115.416 105.808 156.043 1.00 44.91 173 TYR B C 1
ATOM 3133 O O . TYR B 1 173 ? 115.452 105.042 157.010 1.00 44.91 173 TYR B O 1
ATOM 3142 N N . SER B 1 174 ? 114.687 105.553 154.960 1.00 46.79 174 SER B N 1
ATOM 3143 C CA . SER B 1 174 ? 113.761 104.432 154.891 1.00 46.79 174 SER B CA 1
ATOM 3144 C C . SER B 1 174 ? 114.172 103.357 153.897 1.00 46.79 174 SER B C 1
ATOM 3145 O O . SER B 1 174 ? 113.422 102.396 153.707 1.00 46.79 174 SER B O 1
ATOM 3148 N N . ALA B 1 175 ? 115.339 103.481 153.265 1.00 48.03 175 ALA B N 1
ATOM 3149 C CA . ALA B 1 175 ? 115.713 102.534 152.221 1.00 48.03 175 ALA B CA 1
ATOM 3150 C C . ALA B 1 175 ? 116.114 101.182 152.792 1.00 48.03 175 ALA B C 1
ATOM 3151 O O . ALA B 1 175 ? 115.839 100.148 152.176 1.00 48.03 175 ALA B O 1
ATOM 3153 N N . GLU B 1 176 ? 116.753 101.161 153.956 1.00 51.12 176 GLU B N 1
ATOM 3154 C CA . GLU B 1 176 ? 117.229 99.896 154.495 1.00 51.12 176 GLU B CA 1
ATOM 3155 C C . GLU B 1 176 ? 116.199 99.280 155.431 1.00 51.12 176 GLU B C 1
ATOM 3156 O O . GLU B 1 176 ? 115.509 100.001 156.154 1.00 51.12 176 GLU B O 1
ATOM 3162 N N . PRO B 1 177 ? 116.075 97.952 155.441 1.00 48.39 177 PRO B N 1
ATOM 3163 C CA . PRO B 1 177 ? 115.068 97.316 156.302 1.00 48.39 177 PRO B CA 1
ATOM 3164 C C . PRO B 1 177 ? 115.422 97.324 157.777 1.00 48.39 177 PRO B C 1
ATOM 3165 O O . PRO B 1 177 ? 114.527 97.148 158.611 1.00 48.39 177 PRO B O 1
ATOM 3169 N N . VAL B 1 178 ? 116.690 97.511 158.127 1.00 48.47 178 VAL B N 1
ATOM 3170 C CA . VAL B 1 178 ? 117.158 97.434 159.503 1.00 48.47 178 VAL B CA 1
ATOM 3171 C C . VAL B 1 178 ? 118.059 98.632 159.763 1.00 48.47 178 VAL B C 1
ATOM 3172 O O . VAL B 1 178 ? 118.855 99.016 158.901 1.00 48.47 178 VAL B O 1
ATOM 3176 N N . ARG B 1 179 ? 117.918 99.237 160.939 1.00 48.02 179 ARG B N 1
ATOM 3177 C CA . ARG B 1 179 ? 118.718 100.389 161.323 1.00 48.02 179 ARG B CA 1
ATOM 3178 C C . ARG B 1 179 ? 119.394 100.127 162.661 1.00 48.02 179 ARG B C 1
ATOM 3179 O O . ARG B 1 179 ? 119.087 99.162 163.358 1.00 48.02 179 ARG B O 1
ATOM 3187 N N . ARG B 1 180 ? 120.347 100.989 163.006 1.00 47.86 180 ARG B N 1
ATOM 3188 C CA . ARG B 1 180 ? 121.130 100.848 164.229 1.00 47.86 180 ARG B CA 1
ATOM 3189 C C . ARG B 1 180 ? 120.846 102.037 165.137 1.00 47.86 180 ARG B C 1
ATOM 3190 O O . ARG B 1 180 ? 121.299 103.153 164.869 1.00 47.86 180 ARG B O 1
ATOM 3198 N N . VAL B 1 181 ? 120.088 101.796 166.201 1.00 51.07 181 VAL B N 1
ATOM 3199 C CA . VAL B 1 181 ? 119.887 102.795 167.245 1.00 51.07 181 VAL B CA 1
ATOM 3200 C C . VAL B 1 181 ? 121.120 102.763 168.127 1.00 51.07 181 VAL B C 1
ATOM 3201 O O . VAL B 1 181 ? 121.504 101.695 168.614 1.00 51.07 181 VAL B O 1
ATOM 3205 N N . ILE B 1 182 ? 121.760 103.910 168.338 1.00 54.78 182 ILE B N 1
ATOM 3206 C CA . ILE B 1 182 ? 122.966 103.736 169.124 1.00 54.78 182 ILE B CA 1
ATOM 3207 C C . ILE B 1 182 ? 122.638 103.963 170.599 1.00 54.78 182 ILE B C 1
ATOM 3208 O O . ILE B 1 182 ? 122.145 103.038 171.253 1.00 54.78 182 ILE B O 1
ATOM 3213 N N . PHE B 1 183 ? 122.872 105.169 171.125 1.00 54.34 183 PHE B N 1
ATOM 3214 C CA . PHE B 1 183 ? 122.356 105.746 172.368 1.00 54.34 183 PHE B CA 1
ATOM 3215 C C . PHE B 1 183 ? 123.452 106.723 172.772 1.00 54.34 183 PHE B C 1
ATOM 3216 O O . PHE B 1 183 ? 124.485 106.763 172.103 1.00 54.34 183 PHE B O 1
ATOM 3224 N N . ASP B 1 184 ? 123.292 107.464 173.865 1.00 57.12 184 ASP B N 1
ATOM 3225 C CA . ASP B 1 184 ? 124.433 108.105 174.513 1.00 57.12 184 ASP B CA 1
ATOM 3226 C C . ASP B 1 184 ? 124.017 108.561 175.900 1.00 57.12 184 ASP B C 1
ATOM 3227 O O . ASP B 1 184 ? 122.994 109.235 176.041 1.00 57.12 184 ASP B O 1
ATOM 3232 N N . VAL B 1 185 ? 124.797 108.204 176.918 1.00 55.45 185 VAL B N 1
ATOM 3233 C CA . VAL B 1 185 ? 124.480 108.638 178.276 1.00 55.45 185 VAL B CA 1
ATOM 3234 C C . VAL B 1 185 ? 125.768 108.922 179.038 1.00 55.45 185 VAL B C 1
ATOM 3235 O O . VAL B 1 185 ? 126.708 108.128 179.001 1.00 55.45 185 VAL B O 1
ATOM 3239 N N . GLY B 1 186 ? 125.816 110.065 179.723 1.00 57.46 186 GLY B N 1
ATOM 3240 C CA . GLY B 1 186 ? 126.954 110.404 180.556 1.00 57.46 186 GLY B CA 1
ATOM 3241 C C . GLY B 1 186 ? 126.718 109.981 181.991 1.00 57.46 186 GLY B C 1
ATOM 3242 O O . GLY B 1 186 ? 125.669 110.270 182.568 1.00 57.46 186 GLY B O 1
ATOM 3243 N N . ILE B 1 187 ? 127.702 109.295 182.566 1.00 60.21 187 ILE B N 1
ATOM 3244 C CA . ILE B 1 187 ? 127.612 108.776 183.921 1.00 60.21 187 ILE B CA 1
ATOM 3245 C C . ILE B 1 187 ? 128.748 109.364 184.754 1.00 60.21 187 ILE B C 1
ATOM 3246 O O . ILE B 1 187 ? 129.645 110.033 184.241 1.00 60.21 187 ILE B O 1
ATOM 3251 N N . ASP B 1 188 ? 128.694 109.092 186.057 1.00 65.16 188 ASP B N 1
ATOM 3252 C CA . ASP B 1 188 ? 129.685 109.590 186.998 1.00 65.16 188 ASP B CA 1
ATOM 3253 C C . ASP B 1 188 ? 131.086 109.117 186.624 1.00 65.16 188 ASP B C 1
ATOM 3254 O O . ASP B 1 188 ? 131.270 108.107 185.940 1.00 65.16 188 ASP B O 1
ATOM 3259 N N . TYR B 1 189 ? 132.086 109.861 187.097 1.00 63.35 189 TYR B N 1
ATOM 3260 C CA . TYR B 1 189 ? 133.468 109.479 186.833 1.00 63.35 189 TYR B CA 1
ATOM 3261 C C . TYR B 1 189 ? 133.928 108.354 187.748 1.00 63.35 189 TYR B C 1
ATOM 3262 O O . TYR B 1 189 ? 134.785 107.557 187.359 1.00 63.35 189 TYR B O 1
ATOM 3271 N N . ASP B 1 190 ? 133.368 108.263 188.953 1.00 67.52 190 ASP B N 1
ATOM 3272 C CA . ASP B 1 190 ? 133.784 107.241 189.905 1.00 67.52 190 ASP B CA 1
ATOM 3273 C C . ASP B 1 190 ? 133.006 105.941 189.770 1.00 67.52 190 ASP B C 1
ATOM 3274 O O . ASP B 1 190 ? 133.251 105.012 190.546 1.00 67.52 190 ASP B O 1
ATOM 3279 N N . ALA B 1 191 ? 132.082 105.849 188.821 1.00 68.66 191 ALA B N 1
ATOM 3280 C CA . ALA B 1 191 ? 131.345 104.612 188.613 1.00 68.66 191 ALA B CA 1
ATOM 3281 C C . ALA B 1 191 ? 132.240 103.556 187.981 1.00 68.66 191 ALA B C 1
ATOM 3282 O O . ALA B 1 191 ? 133.204 103.868 187.278 1.00 68.66 191 ALA B O 1
ATOM 3284 N N . ASP B 1 192 ? 131.914 102.291 188.234 1.00 70.49 192 ASP B N 1
ATOM 3285 C CA . ASP B 1 192 ? 132.624 101.185 187.606 1.00 70.49 192 ASP B CA 1
ATOM 3286 C C . ASP B 1 192 ? 131.964 100.862 186.272 1.00 70.49 192 ASP B C 1
ATOM 3287 O O . ASP B 1 192 ? 130.768 100.564 186.215 1.00 70.49 192 ASP B O 1
ATOM 3292 N N . LEU B 1 193 ? 132.756 100.922 185.203 1.00 67.64 193 LEU B N 1
ATOM 3293 C CA . LEU B 1 193 ? 132.206 100.958 183.856 1.00 67.64 193 LEU B CA 1
ATOM 3294 C C . LEU B 1 193 ? 131.701 99.600 183.391 1.00 67.64 193 LEU B C 1
ATOM 3295 O O . LEU B 1 193 ? 130.757 99.540 182.596 1.00 67.64 193 LEU B O 1
ATOM 3300 N N . LYS B 1 194 ? 132.305 98.510 183.866 1.00 68.56 194 LYS B N 1
ATOM 3301 C CA . LYS B 1 194 ? 131.842 97.181 183.478 1.00 68.56 194 LYS B CA 1
ATOM 3302 C C . LYS B 1 194 ? 130.413 96.945 183.946 1.00 68.56 194 LYS B C 1
ATOM 3303 O O . LYS B 1 194 ? 129.559 96.491 183.175 1.00 68.56 194 LYS B O 1
ATOM 3309 N N . ASN B 1 195 ? 130.135 97.257 185.212 1.00 67.28 195 ASN B N 1
ATOM 3310 C CA . ASN B 1 195 ? 128.784 97.105 185.739 1.00 67.28 195 ASN B CA 1
ATOM 3311 C C . ASN B 1 195 ? 127.804 98.019 185.017 1.00 67.28 195 ASN B C 1
ATOM 3312 O O . ASN B 1 195 ? 126.653 97.642 184.775 1.00 67.28 195 ASN B O 1
ATOM 3317 N N . ALA B 1 196 ? 128.248 99.220 184.648 1.00 66.30 196 ALA B N 1
ATOM 3318 C CA . ALA B 1 196 ? 127.366 100.155 183.961 1.00 66.30 196 ALA B CA 1
ATOM 3319 C C . ALA B 1 196 ? 126.992 99.652 182.573 1.00 66.30 196 ALA B C 1
ATOM 3320 O O . ALA B 1 196 ? 125.822 99.725 182.175 1.00 66.30 196 ALA B O 1
ATOM 3322 N N . GLN B 1 197 ? 127.959 99.125 181.820 1.00 66.17 197 GLN B N 1
ATOM 3323 C CA . GLN B 1 197 ? 127.610 98.619 180.498 1.00 66.17 197 GLN B CA 1
ATOM 3324 C C . GLN B 1 197 ? 126.858 97.298 180.585 1.00 66.17 197 GLN B C 1
ATOM 3325 O O . GLN B 1 197 ? 126.060 96.988 179.698 1.00 66.17 197 GLN B O 1
ATOM 3331 N N . ASN B 1 198 ? 127.046 96.533 181.662 1.00 66.54 198 ASN B N 1
ATOM 3332 C CA . ASN B 1 198 ? 126.190 95.371 181.879 1.00 66.54 198 ASN B CA 1
ATOM 3333 C C . ASN B 1 198 ? 124.748 95.791 182.135 1.00 66.54 198 ASN B C 1
ATOM 3334 O O . ASN B 1 198 ? 123.810 95.158 181.634 1.00 66.54 198 ASN B O 1
ATOM 3339 N N . ILE B 1 199 ? 124.551 96.854 182.916 1.00 64.86 199 ILE B N 1
ATOM 3340 C CA . ILE B 1 199 ? 123.208 97.379 183.146 1.00 64.86 199 ILE B CA 1
ATOM 3341 C C . ILE B 1 199 ? 122.592 97.849 181.837 1.00 64.86 199 ILE B C 1
ATOM 3342 O O . ILE B 1 199 ? 121.424 97.570 181.545 1.00 64.86 199 ILE B O 1
ATOM 3347 N N . LEU B 1 200 ? 123.364 98.581 181.032 1.00 63.68 200 LEU B N 1
ATOM 3348 C CA . LEU B 1 200 ? 122.853 99.037 179.744 1.00 63.68 200 LEU B CA 1
ATOM 3349 C C . LEU B 1 200 ? 122.530 97.871 178.821 1.00 63.68 200 LEU B C 1
ATOM 3350 O O . LEU B 1 200 ? 121.588 97.953 178.027 1.00 63.68 200 LEU B O 1
ATOM 3355 N N . LEU B 1 201 ? 123.294 96.779 178.905 1.00 63.43 201 LEU B N 1
ATOM 3356 C CA . LEU B 1 201 ? 123.014 95.618 178.069 1.00 63.43 201 LEU B CA 1
ATOM 3357 C C . LEU B 1 201 ? 121.773 94.874 178.535 1.00 63.43 201 LEU B C 1
ATOM 3358 O O . LEU B 1 201 ? 121.044 94.319 177.707 1.00 63.43 201 LEU B O 1
ATOM 3363 N N . ALA B 1 202 ? 121.515 94.840 179.838 1.00 65.66 202 ALA B N 1
ATOM 3364 C CA . ALA B 1 202 ? 120.268 94.250 180.321 1.00 65.66 202 ALA B CA 1
ATOM 3365 C C . ALA B 1 202 ? 119.159 95.294 180.359 1.00 65.66 202 ALA B C 1
ATOM 3366 O O . ALA B 1 202 ? 118.387 95.403 181.306 1.00 65.66 202 ALA B O 1
ATOM 3368 N N . MET B 1 203 ? 119.085 96.060 179.275 1.00 64.32 203 MET B N 1
ATOM 3369 C CA . MET B 1 203 ? 118.029 97.034 179.050 1.00 64.32 203 MET B CA 1
ATOM 3370 C C . MET B 1 203 ? 117.548 96.956 177.610 1.00 64.32 203 MET B C 1
ATOM 3371 O O . MET B 1 203 ? 116.526 97.564 177.275 1.00 64.32 203 MET B O 1
ATOM 3376 N N . ALA B 1 204 ? 118.250 96.211 176.759 1.00 64.60 204 ALA B N 1
ATOM 3377 C CA . ALA B 1 204 ? 117.853 95.981 175.380 1.00 64.60 204 ALA B CA 1
ATOM 3378 C C . ALA B 1 204 ? 117.239 94.603 175.191 1.00 64.60 204 ALA B C 1
ATOM 3379 O O . ALA B 1 204 ? 117.355 94.024 174.106 1.00 64.60 204 ALA B O 1
ATOM 3381 N N . ASP B 1 205 ? 116.604 94.054 176.227 1.00 69.00 205 ASP B N 1
ATOM 3382 C CA . ASP B 1 205 ? 115.912 92.777 176.119 1.00 69.00 205 ASP B CA 1
ATOM 3383 C C . ASP B 1 205 ? 114.505 92.917 175.561 1.00 69.00 205 ASP B C 1
ATOM 3384 O O . ASP B 1 205 ? 113.725 91.963 175.652 1.00 69.00 205 ASP B O 1
ATOM 3389 N N . ASP B 1 206 ? 114.161 94.072 175.009 1.00 64.00 206 ASP B N 1
ATOM 3390 C CA . ASP B 1 206 ? 112.856 94.250 174.396 1.00 64.00 206 ASP B CA 1
ATOM 3391 C C . ASP B 1 206 ? 112.702 93.285 173.222 1.00 64.00 206 ASP B C 1
ATOM 3392 O O . ASP B 1 206 ? 113.695 92.948 172.566 1.00 64.00 206 ASP B O 1
ATOM 3397 N N . PRO B 1 207 ? 111.487 92.812 172.931 1.00 63.72 207 PRO B N 1
ATOM 3398 C CA . PRO B 1 207 ? 111.297 91.989 171.731 1.00 63.72 207 PRO B CA 1
ATOM 3399 C C . PRO B 1 207 ? 111.182 92.837 170.476 1.00 63.72 207 PRO B C 1
ATOM 3400 O O . PRO B 1 207 ? 110.363 92.564 169.594 1.00 63.72 207 PRO B O 1
ATOM 3404 N N . ARG B 1 208 ? 112.025 93.861 170.390 1.00 59.33 208 ARG B N 1
ATOM 3405 C CA . ARG B 1 208 ? 112.147 94.704 169.215 1.00 59.33 208 ARG B CA 1
ATOM 3406 C C . ARG B 1 208 ? 113.594 94.930 168.828 1.00 59.33 208 ARG B C 1
ATOM 3407 O O . ARG B 1 208 ? 113.853 95.450 167.738 1.00 59.33 208 ARG B O 1
ATOM 3415 N N . VAL B 1 209 ? 114.536 94.562 169.686 1.00 56.52 209 VAL B N 1
ATOM 3416 C CA . VAL B 1 209 ? 115.959 94.665 169.406 1.00 56.52 209 VAL B CA 1
ATOM 3417 C C . VAL B 1 209 ? 116.402 93.357 168.769 1.00 56.52 209 VAL B C 1
ATOM 3418 O O . VAL B 1 209 ? 116.288 92.291 169.381 1.00 56.52 209 VAL B O 1
ATOM 3422 N N . LEU B 1 210 ? 116.892 93.434 167.537 1.00 56.45 210 LEU B N 1
ATOM 3423 C CA . LEU B 1 210 ? 117.372 92.244 166.857 1.00 56.45 210 LEU B CA 1
ATOM 3424 C C . LEU B 1 210 ? 118.603 91.686 167.554 1.00 56.45 210 LEU B C 1
ATOM 3425 O O . LEU B 1 210 ? 119.386 92.415 168.168 1.00 56.45 210 LEU B O 1
ATOM 3430 N N . LYS B 1 211 ? 118.764 90.371 167.458 1.00 61.76 211 LYS B N 1
ATOM 3431 C CA . LYS B 1 211 ? 119.947 89.688 167.951 1.00 61.76 211 LYS B CA 1
ATOM 3432 C C . LYS B 1 211 ? 120.934 89.370 166.842 1.00 61.76 211 LYS B C 1
ATOM 3433 O O . LYS B 1 211 ? 121.959 88.738 167.107 1.00 61.76 211 LYS B O 1
ATOM 3439 N N . ASP B 1 212 ? 120.646 89.791 165.603 1.00 66.06 212 ASP B N 1
ATOM 3440 C CA . ASP B 1 212 ? 121.443 89.320 164.472 1.00 66.06 212 ASP B CA 1
ATOM 3441 C C . ASP B 1 212 ? 122.867 89.862 164.543 1.00 66.06 212 ASP B C 1
ATOM 3442 O O . ASP B 1 212 ? 123.804 89.060 164.693 1.00 66.06 212 ASP B O 1
ATOM 3447 N N . PRO B 1 213 ? 123.119 91.191 164.427 1.00 58.75 213 PRO B N 1
ATOM 3448 C CA . PRO B 1 213 ? 124.364 91.732 164.991 1.00 58.75 213 PRO B CA 1
ATOM 3449 C C . PRO B 1 213 ? 124.195 92.101 166.457 1.00 58.75 213 PRO B C 1
ATOM 3450 O O . PRO B 1 213 ? 123.804 93.231 166.760 1.00 58.75 213 PRO B O 1
ATOM 3454 N N . ALA B 1 214 ? 124.441 91.152 167.363 1.00 58.16 214 ALA B N 1
ATOM 3455 C CA . ALA B 1 214 ? 124.195 91.248 168.802 1.00 58.16 214 ALA B CA 1
ATOM 3456 C C . ALA B 1 214 ? 124.534 92.614 169.393 1.00 58.16 214 ALA B C 1
ATOM 3457 O O . ALA B 1 214 ? 125.489 93.263 168.953 1.00 58.16 214 ALA B O 1
ATOM 3459 N N . PRO B 1 215 ? 123.767 93.083 170.381 1.00 55.82 215 PRO B N 1
ATOM 3460 C CA . PRO B 1 215 ? 123.968 94.440 170.904 1.00 55.82 215 PRO B CA 1
ATOM 3461 C C . PRO B 1 215 ? 125.343 94.623 171.526 1.00 55.82 215 PRO B C 1
ATOM 3462 O O . PRO B 1 215 ? 126.021 93.669 171.907 1.00 55.82 215 PRO B O 1
ATOM 3466 N N . VAL B 1 216 ? 125.746 95.884 171.635 1.00 54.06 216 VAL B N 1
ATOM 3467 C CA . VAL B 1 216 ? 127.082 96.241 172.094 1.00 54.06 216 VAL B CA 1
ATOM 3468 C C . VAL B 1 216 ? 126.964 97.436 173.029 1.00 54.06 216 VAL B C 1
ATOM 3469 O O . VAL B 1 216 ? 126.062 98.264 172.879 1.00 54.06 216 VAL B O 1
ATOM 3473 N N . ALA B 1 217 ? 127.845 97.506 174.024 1.00 56.07 217 ALA B N 1
ATOM 3474 C CA . ALA B 1 217 ? 127.905 98.640 174.940 1.00 56.07 217 ALA B CA 1
ATOM 3475 C C . ALA B 1 217 ? 129.364 98.995 175.168 1.00 56.07 217 ALA B C 1
ATOM 3476 O O . ALA B 1 217 ? 130.139 98.160 175.642 1.00 56.07 217 ALA B O 1
ATOM 3478 N N . VAL B 1 218 ? 129.738 100.231 174.837 1.00 53.54 218 VAL B N 1
ATOM 3479 C CA . VAL B 1 218 ? 131.134 100.640 174.847 1.00 53.54 218 VAL B CA 1
ATOM 3480 C C . VAL B 1 218 ? 131.294 101.945 175.614 1.00 53.54 218 VAL B C 1
ATOM 3481 O O . VAL B 1 218 ? 130.333 102.673 175.871 1.00 53.54 218 VAL B O 1
ATOM 3485 N N . VAL B 1 219 ? 132.539 102.226 175.982 1.00 53.49 219 VAL B N 1
ATOM 3486 C CA . VAL B 1 219 ? 132.914 103.496 176.589 1.00 53.49 219 VAL B CA 1
ATOM 3487 C C . VAL B 1 219 ? 133.480 104.381 175.487 1.00 53.49 219 VAL B C 1
ATOM 3488 O O . VAL B 1 219 ? 134.628 104.217 175.074 1.00 53.49 219 VAL B O 1
ATOM 3492 N N . SER B 1 220 ? 132.677 105.319 175.007 1.00 56.27 220 SER B N 1
ATOM 3493 C CA . SER B 1 220 ? 133.181 106.342 174.104 1.00 56.27 220 SER B CA 1
ATOM 3494 C C . SER B 1 220 ? 133.896 107.400 174.945 1.00 56.27 220 SER B C 1
ATOM 3495 O O . SER B 1 220 ? 134.240 107.164 176.106 1.00 56.27 220 SER B O 1
ATOM 3498 N N . ASN B 1 221 ? 134.144 108.571 174.361 1.00 58.16 221 ASN B N 1
ATOM 3499 C CA . ASN B 1 221 ? 135.085 109.536 174.924 1.00 58.16 221 ASN B CA 1
ATOM 3500 C C . ASN B 1 221 ? 134.829 109.809 176.402 1.00 58.16 221 ASN B C 1
ATOM 3501 O O . ASN B 1 221 ? 133.706 109.692 176.898 1.00 58.16 221 ASN B O 1
ATOM 3506 N N . LEU B 1 222 ? 135.899 110.169 177.107 1.00 59.47 222 LEU B N 1
ATOM 3507 C CA . LEU B 1 222 ? 135.818 110.628 178.487 1.00 59.47 222 LEU B CA 1
ATOM 3508 C C . LEU B 1 222 ? 135.607 112.137 178.490 1.00 59.47 222 LEU B C 1
ATOM 3509 O O . LEU B 1 222 ? 136.536 112.897 178.200 1.00 59.47 222 LEU B O 1
ATOM 3514 N N . GLY B 1 223 ? 134.394 112.569 178.825 1.00 61.62 223 GLY B N 1
ATOM 3515 C CA . GLY B 1 223 ? 134.027 113.966 178.765 1.00 61.62 223 GLY B CA 1
ATOM 3516 C C . GLY B 1 223 ? 134.621 114.777 179.900 1.00 61.62 223 GLY B C 1
ATOM 3517 O O . GLY B 1 223 ? 135.409 114.294 180.713 1.00 61.62 223 GLY B O 1
ATOM 3518 N N . GLU B 1 224 ? 134.217 116.049 179.950 1.00 64.94 224 GLU B N 1
ATOM 3519 C CA . GLU B 1 224 ? 134.772 116.965 180.938 1.00 64.94 224 GLU B CA 1
ATOM 3520 C C . GLU B 1 224 ? 134.083 116.848 182.292 1.00 64.94 224 GLU B C 1
ATOM 3521 O O . GLU B 1 224 ? 134.699 117.150 183.319 1.00 64.94 224 GLU B O 1
ATOM 3527 N N . SER B 1 225 ? 132.822 116.418 182.322 1.00 62.64 225 SER B N 1
ATOM 3528 C CA . SER B 1 225 ? 132.110 116.215 183.573 1.00 62.64 225 SER B CA 1
ATOM 3529 C C . SER B 1 225 ? 131.570 114.806 183.750 1.00 62.64 225 SER B C 1
ATOM 3530 O O . SER B 1 225 ? 131.273 114.420 184.884 1.00 62.64 225 SER B O 1
ATOM 3533 N N . ALA B 1 226 ? 131.440 114.030 182.677 1.00 60.32 226 ALA B N 1
ATOM 3534 C CA . ALA B 1 226 ? 130.864 112.699 182.760 1.00 60.32 226 ALA B CA 1
ATOM 3535 C C . ALA B 1 226 ? 131.564 111.786 181.768 1.00 60.32 226 ALA B C 1
ATOM 3536 O O . ALA B 1 226 ? 132.096 112.243 180.755 1.00 60.32 226 ALA B O 1
ATOM 3538 N N . ILE B 1 227 ? 131.563 110.492 182.076 1.00 59.30 227 ILE B N 1
ATOM 3539 C CA . ILE B 1 227 ? 132.067 109.473 181.163 1.00 59.30 227 ILE B CA 1
ATOM 3540 C C . ILE B 1 227 ? 130.922 109.030 180.267 1.00 59.30 227 ILE B C 1
ATOM 3541 O O . ILE B 1 227 ? 129.845 108.678 180.754 1.00 59.30 227 ILE B O 1
ATOM 3546 N N . THR B 1 228 ? 131.145 109.051 178.960 1.00 55.12 228 THR B N 1
ATOM 3547 C CA . THR B 1 228 ? 130.083 108.789 177.998 1.00 55.12 228 THR B CA 1
ATOM 3548 C C . THR B 1 228 ? 130.045 107.305 177.654 1.00 55.12 228 THR B C 1
ATOM 3549 O O . THR B 1 228 ? 131.021 106.756 177.138 1.00 55.12 228 THR B O 1
ATOM 3553 N N . LEU B 1 229 ? 128.922 106.662 177.951 1.00 55.04 229 LEU B N 1
ATOM 3554 C CA . LEU B 1 229 ? 128.638 105.300 177.537 1.00 55.04 229 LEU B CA 1
ATOM 3555 C C . LEU B 1 229 ? 127.742 105.313 176.311 1.00 55.04 229 LEU B C 1
ATOM 3556 O O . LEU B 1 229 ? 126.890 106.195 176.148 1.00 55.04 229 LEU B O 1
ATOM 3561 N N . SER B 1 230 ? 127.926 104.309 175.458 1.00 53.25 230 SER B N 1
ATOM 3562 C CA . SER B 1 230 ? 127.193 104.202 174.203 1.00 53.25 230 SER B CA 1
ATOM 3563 C C . SER B 1 230 ? 126.681 102.778 174.045 1.00 53.25 230 SER B C 1
ATOM 3564 O O . SER B 1 230 ? 127.473 101.841 173.919 1.00 53.25 230 SER B O 1
ATOM 3567 N N . LEU B 1 231 ? 125.363 102.619 174.086 1.00 53.66 231 LEU B N 1
ATOM 3568 C CA . LEU B 1 231 ? 124.716 101.385 173.676 1.00 53.66 231 LEU B CA 1
ATOM 3569 C C . LEU B 1 231 ? 124.594 101.376 172.157 1.00 53.66 231 LEU B C 1
ATOM 3570 O O . LEU B 1 231 ? 124.718 102.409 171.508 1.00 53.66 231 LEU B O 1
ATOM 3575 N N . ARG B 1 232 ? 124.405 100.191 171.582 1.00 50.83 232 ARG B N 1
ATOM 3576 C CA . ARG B 1 232 ? 124.370 100.064 170.126 1.00 50.83 232 ARG B CA 1
ATOM 3577 C C . ARG B 1 232 ? 123.592 98.804 169.779 1.00 50.83 232 ARG B C 1
ATOM 3578 O O . ARG B 1 232 ? 124.081 97.695 170.013 1.00 50.83 232 ARG B O 1
ATOM 3586 N N . VAL B 1 233 ? 122.391 98.979 169.225 1.00 49.33 233 VAL B N 1
ATOM 3587 C CA . VAL B 1 233 ? 121.496 97.871 168.928 1.00 49.33 233 VAL B CA 1
ATOM 3588 C C . VAL B 1 233 ? 120.954 98.025 167.514 1.00 49.33 233 VAL B C 1
ATOM 3589 O O . VAL B 1 233 ? 120.961 99.110 166.932 1.00 49.33 233 VAL B O 1
ATOM 3593 N N . TRP B 1 234 ? 120.463 96.916 166.971 1.00 49.06 234 TRP B N 1
ATOM 3594 C CA . TRP B 1 234 ? 119.854 96.880 165.650 1.00 49.06 234 TRP B CA 1
ATOM 3595 C C . TRP B 1 234 ? 118.358 96.636 165.795 1.00 49.06 234 TRP B C 1
ATOM 3596 O O . TRP B 1 234 ? 117.941 95.720 166.507 1.00 49.06 234 TRP B O 1
ATOM 3607 N N . VAL B 1 235 ? 117.559 97.464 165.125 1.00 49.87 235 VAL B N 1
ATOM 3608 C CA . VAL B 1 235 ? 116.107 97.355 165.132 1.00 49.87 235 VAL B CA 1
ATOM 3609 C C . VAL B 1 235 ? 115.619 97.366 163.691 1.00 49.87 235 VAL B C 1
ATOM 3610 O O . VAL B 1 235 ? 116.384 97.589 162.756 1.00 49.87 235 VAL B O 1
ATOM 3614 N N . LYS B 1 236 ? 114.325 97.119 163.519 1.00 51.51 236 LYS B N 1
ATOM 3615 C CA . LYS B 1 236 ? 113.714 97.320 162.216 1.00 51.51 236 LYS B CA 1
ATOM 3616 C C . LYS B 1 236 ? 113.507 98.807 161.963 1.00 51.51 236 LYS B C 1
ATOM 3617 O O . LYS B 1 236 ? 113.384 99.610 162.888 1.00 51.51 236 LYS B O 1
ATOM 3623 N N . ASN B 1 237 ? 113.464 99.172 160.682 1.00 49.75 237 ASN B N 1
ATOM 3624 C CA . ASN B 1 237 ? 113.481 100.578 160.305 1.00 49.75 237 ASN B CA 1
ATOM 3625 C C . ASN B 1 237 ? 112.281 101.348 160.846 1.00 49.75 237 ASN B C 1
ATOM 3626 O O . ASN B 1 237 ? 112.323 102.581 160.892 1.00 49.75 237 ASN B O 1
ATOM 3631 N N . ALA B 1 238 ? 111.216 100.659 161.254 1.00 52.62 238 ALA B N 1
ATOM 3632 C CA . ALA B 1 238 ? 110.019 101.322 161.751 1.00 52.62 238 ALA B CA 1
ATOM 3633 C C . ALA B 1 238 ? 109.974 101.440 163.268 1.00 52.62 238 ALA B C 1
ATOM 3634 O O . ALA B 1 238 ? 109.125 102.168 163.791 1.00 52.62 238 ALA B O 1
ATOM 3636 N N . ASP B 1 239 ? 110.853 100.747 163.984 1.00 53.93 239 ASP B N 1
ATOM 3637 C CA . ASP B 1 239 ? 110.890 100.792 165.439 1.00 53.93 239 ASP B CA 1
ATOM 3638 C C . ASP B 1 239 ? 111.970 101.719 165.975 1.00 53.93 239 ASP B C 1
ATOM 3639 O O . ASP B 1 239 ? 112.231 101.702 167.179 1.00 53.93 239 ASP B O 1
ATOM 3644 N N . TYR B 1 240 ? 112.603 102.511 165.112 1.00 51.67 240 TYR B N 1
ATOM 3645 C CA . TYR B 1 240 ? 113.737 103.333 165.522 1.00 51.67 240 TYR B CA 1
ATOM 3646 C C . TYR B 1 240 ? 113.374 104.256 166.682 1.00 51.67 240 TYR B C 1
ATOM 3647 O O . TYR B 1 240 ? 113.969 104.184 167.766 1.00 51.67 240 TYR B O 1
ATOM 3656 N N . TRP B 1 241 ? 112.384 105.126 166.476 1.00 51.70 241 TRP B N 1
ATOM 3657 C CA . TRP B 1 241 ? 112.111 106.173 167.454 1.00 51.70 241 TRP B CA 1
ATOM 3658 C C . TRP B 1 241 ? 111.469 105.626 168.720 1.00 51.70 241 TRP B C 1
ATOM 3659 O O . TRP B 1 241 ? 111.725 106.148 169.810 1.00 51.70 241 TRP B O 1
ATOM 3670 N N . ASP B 1 242 ? 110.634 104.595 168.606 1.00 55.62 242 ASP B N 1
ATOM 3671 C CA . ASP B 1 242 ? 110.054 103.988 169.799 1.00 55.62 242 ASP B CA 1
ATOM 3672 C C . ASP B 1 242 ? 111.141 103.456 170.721 1.00 55.62 242 ASP B C 1
ATOM 3673 O O . ASP B 1 242 ? 111.117 103.690 171.936 1.00 55.62 242 ASP B O 1
ATOM 3678 N N . VAL B 1 243 ? 112.114 102.745 170.152 1.00 54.13 243 VAL B N 1
ATOM 3679 C CA . VAL B 1 243 ? 113.208 102.201 170.945 1.00 54.13 243 VAL B CA 1
ATOM 3680 C C . VAL B 1 243 ? 114.065 103.324 171.513 1.00 54.13 243 VAL B C 1
ATOM 3681 O O . VAL B 1 243 ? 114.496 103.267 172.670 1.00 54.13 243 VAL B O 1
ATOM 3685 N N . MET B 1 244 ? 114.306 104.375 170.724 1.00 54.13 244 MET B N 1
ATOM 3686 C CA . MET B 1 244 ? 115.099 105.493 171.228 1.00 54.13 244 MET B CA 1
ATOM 3687 C C . MET B 1 244 ? 114.434 106.160 172.432 1.00 54.13 244 MET B C 1
ATOM 3688 O O . MET B 1 244 ? 115.098 106.448 173.434 1.00 54.13 244 MET B O 1
ATOM 3693 N N . PHE B 1 245 ? 113.121 106.397 172.366 1.00 53.55 245 PHE B N 1
ATOM 3694 C CA . PHE B 1 245 ? 112.426 107.038 173.481 1.00 53.55 245 PHE B CA 1
ATOM 3695 C C . PHE B 1 245 ? 112.354 106.121 174.703 1.00 53.55 245 PHE B C 1
ATOM 3696 O O . PHE B 1 245 ? 112.523 106.574 175.850 1.00 53.55 245 PHE B O 1
ATOM 3704 N N . MET B 1 246 ? 112.103 104.827 174.479 1.00 57.95 246 MET B N 1
ATOM 3705 C CA . MET B 1 246 ? 112.113 103.876 175.584 1.00 57.95 246 MET B CA 1
ATOM 3706 C C . MET B 1 246 ? 113.461 103.869 176.290 1.00 57.95 246 MET B C 1
ATOM 3707 O O . MET B 1 246 ? 113.526 103.795 177.525 1.00 57.95 246 MET B O 1
ATOM 3712 N N . PHE B 1 247 ? 114.551 103.941 175.524 1.00 55.71 247 PHE B N 1
ATOM 3713 C CA . PHE B 1 247 ? 115.870 104.072 176.132 1.00 55.71 247 PHE B CA 1
ATOM 3714 C C . PHE B 1 247 ? 115.976 105.370 176.916 1.00 55.71 247 PHE B C 1
ATOM 3715 O O . PHE B 1 247 ? 116.449 105.379 178.054 1.00 55.71 247 PHE B O 1
ATOM 3723 N N . ASN B 1 248 ? 115.523 106.480 176.323 1.00 56.47 248 ASN B N 1
ATOM 3724 C CA . ASN B 1 248 ? 115.609 107.783 176.981 1.00 56.47 248 ASN B CA 1
ATOM 3725 C C . ASN B 1 248 ? 114.982 107.773 178.368 1.00 56.47 248 ASN B C 1
ATOM 3726 O O . ASN B 1 248 ? 115.424 108.510 179.255 1.00 56.47 248 ASN B O 1
ATOM 3731 N N . GLU B 1 249 ? 113.950 106.960 178.575 1.00 62.03 249 GLU B N 1
ATOM 3732 C CA . GLU B 1 249 ? 113.336 106.864 179.905 1.00 62.03 249 GLU B CA 1
ATOM 3733 C C . GLU B 1 249 ? 114.017 105.822 180.809 1.00 62.03 249 GLU B C 1
ATOM 3734 O O . GLU B 1 249 ? 114.497 106.125 181.925 1.00 62.03 249 GLU B O 1
ATOM 3740 N N . LYS B 1 250 ? 114.065 104.577 180.335 1.00 63.70 250 LYS B N 1
ATOM 3741 C CA . LYS B 1 250 ? 114.574 103.499 181.166 1.00 63.70 250 LYS B CA 1
ATOM 3742 C C . LYS B 1 250 ? 116.046 103.670 181.505 1.00 63.70 250 LYS B C 1
ATOM 3743 O O . LYS B 1 250 ? 116.501 103.088 182.488 1.00 63.70 250 LYS B O 1
ATOM 3749 N N . ALA B 1 251 ? 116.791 104.479 180.747 1.00 63.65 251 ALA B N 1
ATOM 3750 C CA . ALA B 1 251 ? 118.218 104.641 181.001 1.00 63.65 251 ALA B CA 1
ATOM 3751 C C . ALA B 1 251 ? 118.467 105.189 182.395 1.00 63.65 251 ALA B C 1
ATOM 3752 O O . ALA B 1 251 ? 119.142 104.557 183.214 1.00 63.65 251 ALA B O 1
ATOM 3754 N N . ARG B 1 252 ? 117.947 106.384 182.674 1.00 64.91 252 ARG B N 1
ATOM 3755 C CA . ARG B 1 252 ? 118.075 106.920 184.020 1.00 64.91 252 ARG B CA 1
ATOM 3756 C C . ARG B 1 252 ? 117.397 106.009 185.024 1.00 64.91 252 ARG B C 1
ATOM 3757 O O . ARG B 1 252 ? 117.985 105.686 186.071 1.00 64.91 252 ARG B O 1
ATOM 3765 N N . ASP B 1 253 ? 116.168 105.555 184.718 1.00 68.90 253 ASP B N 1
ATOM 3766 C CA . ASP B 1 253 ? 115.451 104.813 185.754 1.00 68.90 253 ASP B CA 1
ATOM 3767 C C . ASP B 1 253 ? 116.189 103.538 186.169 1.00 68.90 253 ASP B C 1
ATOM 3768 O O . ASP B 1 253 ? 116.053 103.094 187.314 1.00 68.90 253 ASP B O 1
ATOM 3773 N N . ALA B 1 254 ? 116.993 102.958 185.277 1.00 67.83 254 ALA B N 1
ATOM 3774 C CA . ALA B 1 254 ? 117.699 101.712 185.546 1.00 67.83 254 ALA B CA 1
ATOM 3775 C C . ALA B 1 254 ? 119.128 101.910 186.019 1.00 67.83 254 ALA B C 1
ATOM 3776 O O . ALA B 1 254 ? 119.610 101.116 186.832 1.00 67.83 254 ALA B O 1
ATOM 3778 N N . LEU B 1 255 ? 119.830 102.931 185.521 1.00 67.26 255 LEU B N 1
ATOM 3779 C CA . LEU B 1 255 ? 121.163 103.218 186.033 1.00 67.26 255 LEU B CA 1
ATOM 3780 C C . LEU B 1 255 ? 121.106 103.648 187.489 1.00 67.26 255 LEU B C 1
ATOM 3781 O O . LEU B 1 255 ? 121.905 103.182 188.307 1.00 67.26 255 LEU B O 1
ATOM 3786 N N . GLY B 1 256 ? 120.160 104.525 187.839 1.00 70.41 256 GLY B N 1
ATOM 3787 C CA . GLY B 1 256 ? 120.105 105.010 189.209 1.00 70.41 256 GLY B CA 1
ATOM 3788 C C . GLY B 1 256 ? 119.860 103.939 190.255 1.00 70.41 256 GLY B C 1
ATOM 3789 O O . GLY B 1 256 ? 120.051 104.209 191.446 1.00 70.41 256 GLY B O 1
ATOM 3790 N N . LYS B 1 257 ? 119.453 102.737 189.849 1.00 74.18 257 LYS B N 1
ATOM 3791 C CA . LYS B 1 257 ? 119.094 101.710 190.823 1.00 74.18 257 LYS B CA 1
ATOM 3792 C C . LYS B 1 257 ? 120.329 101.101 191.472 1.00 74.18 257 LYS B C 1
ATOM 3793 O O . LYS B 1 257 ? 120.332 100.808 192.673 1.00 74.18 257 LYS B O 1
ATOM 3799 N N . GLU B 1 258 ? 121.390 100.899 190.694 1.00 75.16 258 GLU B N 1
ATOM 3800 C CA . GLU B 1 258 ? 122.624 100.311 191.195 1.00 75.16 258 GLU B CA 1
ATOM 3801 C C . GLU B 1 258 ? 123.641 101.357 191.635 1.00 75.16 258 GLU B C 1
ATOM 3802 O O . GLU B 1 258 ? 124.832 101.045 191.735 1.00 75.16 258 GLU B O 1
ATOM 3808 N N . GLY B 1 259 ? 123.203 102.583 191.895 1.00 71.88 259 GLY B N 1
ATOM 3809 C CA . GLY B 1 259 ? 124.092 103.604 192.410 1.00 71.88 259 GLY B CA 1
ATOM 3810 C C . GLY B 1 259 ? 124.947 104.301 191.377 1.00 71.88 259 GLY B C 1
ATOM 3811 O O . GLY B 1 259 ? 126.070 104.713 191.687 1.00 71.88 259 GLY B O 1
ATOM 3812 N N . ILE B 1 260 ? 124.448 104.452 190.155 1.00 69.02 260 ILE B N 1
ATOM 3813 C CA . ILE B 1 260 ? 125.148 105.168 189.096 1.00 69.02 260 ILE B CA 1
ATOM 3814 C C . ILE B 1 260 ? 124.296 106.372 188.734 1.00 69.02 260 ILE B C 1
ATOM 3815 O O . ILE B 1 260 ? 123.170 106.220 188.246 1.00 69.02 260 ILE B O 1
ATOM 3820 N N . GLY B 1 261 ? 124.821 107.565 188.970 1.00 63.78 261 GLY B N 1
ATOM 3821 C CA . GLY B 1 261 ? 124.085 108.770 188.663 1.00 63.78 261 GLY B CA 1
ATOM 3822 C C . GLY B 1 261 ? 124.434 109.352 187.309 1.00 63.78 261 GLY B C 1
ATOM 3823 O O . GLY B 1 261 ? 125.378 108.940 186.645 1.00 63.78 261 GLY B O 1
ATOM 3824 N N . ILE B 1 262 ? 123.633 110.328 186.900 1.00 62.08 262 ILE B N 1
ATOM 3825 C CA . ILE B 1 262 ? 123.873 111.131 185.709 1.00 62.08 262 ILE B CA 1
ATOM 3826 C C . ILE B 1 262 ? 124.223 112.540 186.182 1.00 62.08 262 ILE B C 1
ATOM 3827 O O . ILE B 1 262 ? 123.341 113.264 186.668 1.00 62.08 262 ILE B O 1
ATOM 3832 N N . PRO B 1 263 ? 125.476 112.968 186.074 1.00 62.21 263 PRO B N 1
ATOM 3833 C CA . PRO B 1 263 ? 125.928 114.152 186.805 1.00 62.21 263 PRO B CA 1
ATOM 3834 C C . PRO B 1 263 ? 125.686 115.466 186.070 1.00 62.21 263 PRO B C 1
ATOM 3835 O O . PRO B 1 263 ? 125.490 115.517 184.856 1.00 62.21 263 PRO B O 1
ATOM 3839 N N . PHE B 1 264 ? 125.710 116.539 186.855 1.00 60.35 264 PHE B N 1
ATOM 3840 C CA . PHE B 1 264 ? 125.580 117.915 186.398 1.00 60.35 264 PHE B CA 1
ATOM 3841 C C . PHE B 1 264 ? 126.950 118.452 185.988 1.00 60.35 264 PHE B C 1
ATOM 3842 O O . PHE B 1 264 ? 127.948 117.729 186.092 1.00 60.35 264 PHE B O 1
ATOM 3850 N N . PRO B 1 265 ? 127.049 119.704 185.522 1.00 59.29 265 PRO B N 1
ATOM 3851 C CA . PRO B 1 265 ? 128.368 120.265 185.188 1.00 59.29 265 PRO B CA 1
ATOM 3852 C C . PRO B 1 265 ? 129.250 120.563 186.394 1.00 59.29 265 PRO B C 1
ATOM 3853 O O . PRO B 1 265 ? 129.188 121.654 186.964 1.00 59.29 265 PRO B O 1
ATOM 3857 N N . GLN B 1 266 ? 130.040 119.573 186.808 1.00 59.47 266 GLN B N 1
ATOM 3858 C CA . GLN B 1 266 ? 130.948 119.693 187.943 1.00 59.47 266 GLN B CA 1
ATOM 3859 C C . GLN B 1 266 ? 131.926 120.855 187.780 1.00 59.47 266 GLN B C 1
ATOM 3860 O O . GLN B 1 266 ? 132.199 121.331 186.677 1.00 59.47 266 GLN B O 1
ATOM 3866 N N . ARG B 1 267 ? 132.469 121.295 188.914 1.00 60.78 267 ARG B N 1
ATOM 3867 C CA . ARG B 1 267 ? 133.458 122.364 188.971 1.00 60.78 267 ARG B CA 1
ATOM 3868 C C . ARG B 1 267 ? 134.218 122.255 190.283 1.00 60.78 267 ARG B C 1
ATOM 3869 O O . ARG B 1 267 ? 133.654 121.880 191.312 1.00 60.78 267 ARG B O 1
ATOM 3877 N N . VAL B 1 268 ? 135.507 122.585 190.237 1.00 62.24 268 VAL B N 1
ATOM 3878 C CA . VAL B 1 268 ? 136.360 122.616 191.420 1.00 62.24 268 VAL B CA 1
ATOM 3879 C C . VAL B 1 268 ? 136.824 124.050 191.617 1.00 62.24 268 VAL B C 1
ATOM 3880 O O . VAL B 1 268 ? 137.439 124.638 190.720 1.00 62.24 268 VAL B O 1
ATOM 3884 N N . VAL B 1 269 ? 136.531 124.612 192.786 1.00 66.59 269 VAL B N 1
ATOM 3885 C CA . VAL B 1 269 ? 136.758 126.025 193.061 1.00 66.59 269 VAL B CA 1
ATOM 3886 C C . VAL B 1 269 ? 137.652 126.146 194.285 1.00 66.59 269 VAL B C 1
ATOM 3887 O O . VAL B 1 269 ? 137.314 125.633 195.358 1.00 66.59 269 VAL B O 1
ATOM 3891 N N . LYS B 1 270 ? 138.784 126.822 194.126 1.00 71.84 270 LYS B N 1
ATOM 3892 C CA . LYS B 1 270 ? 139.685 127.128 195.229 1.00 71.84 270 LYS B CA 1
ATOM 3893 C C . LYS B 1 270 ? 139.430 128.559 195.678 1.00 71.84 270 LYS B C 1
ATOM 3894 O O . LYS B 1 270 ? 139.636 129.501 194.907 1.00 71.84 270 LYS B O 1
ATOM 3900 N N . VAL B 1 271 ? 138.981 128.720 196.917 1.00 76.63 271 VAL B N 1
ATOM 3901 C CA . VAL B 1 271 ? 138.566 130.018 197.432 1.00 76.63 271 VAL B CA 1
ATOM 3902 C C . VAL B 1 271 ? 139.729 130.653 198.181 1.00 76.63 271 VAL B C 1
ATOM 3903 O O . VAL B 1 271 ? 140.238 130.085 199.152 1.00 76.63 271 VAL B O 1
ATOM 3907 N N . VAL B 1 272 ? 140.147 131.832 197.732 1.00 82.38 272 VAL B N 1
ATOM 3908 C CA . VAL B 1 272 ? 141.134 132.646 198.430 1.00 82.38 272 VAL B CA 1
ATOM 3909 C C . VAL B 1 272 ? 140.410 133.858 199.000 1.00 82.38 272 VAL B C 1
ATOM 3910 O O . VAL B 1 272 ? 139.736 134.592 198.268 1.00 82.38 272 VAL B O 1
ATOM 3914 N N . GLN B 1 273 ? 140.535 134.059 200.307 1.00 87.98 273 GLN B N 1
ATOM 3915 C CA . GLN B 1 273 ? 139.812 135.127 200.985 1.00 87.98 273 GLN B CA 1
ATOM 3916 C C . GLN B 1 273 ? 140.763 136.197 201.507 1.00 87.98 273 GLN B C 1
ATOM 3917 O O . GLN B 1 273 ? 140.801 137.312 200.988 1.00 87.98 273 GLN B O 1
ATOM 3923 N N . SER C 1 14 ? 131.010 147.452 73.731 1.00 140.65 14 SER C N 1
ATOM 3924 C CA . SER C 1 14 ? 129.634 147.648 74.170 1.00 140.65 14 SER C CA 1
ATOM 3925 C C . SER C 1 14 ? 129.578 147.998 75.653 1.00 140.65 14 SER C C 1
ATOM 3926 O O . SER C 1 14 ? 129.020 149.028 76.030 1.00 140.65 14 SER C O 1
ATOM 3929 N N . TRP C 1 15 ? 130.136 147.112 76.483 1.00 139.15 15 TRP C N 1
ATOM 3930 C CA . TRP C 1 15 ? 130.264 147.289 77.935 1.00 139.15 15 TRP C CA 1
ATOM 3931 C C . TRP C 1 15 ? 128.941 147.661 78.605 1.00 139.15 15 TRP C C 1
ATOM 3932 O O . TRP C 1 15 ? 128.928 148.173 79.728 1.00 139.15 15 TRP C O 1
ATOM 3943 N N . LEU C 1 16 ? 127.818 147.390 77.947 1.00 135.36 16 LEU C N 1
ATOM 3944 C CA . LEU C 1 16 ? 126.500 147.723 78.477 1.00 135.36 16 LEU C CA 1
ATOM 3945 C C . LEU C 1 16 ? 126.006 146.731 79.532 1.00 135.36 16 LEU C C 1
ATOM 3946 O O . LEU C 1 16 ? 125.437 147.165 80.542 1.00 135.36 16 LEU C O 1
ATOM 3951 N N . PRO C 1 17 ? 126.171 145.409 79.349 1.00 132.79 17 PRO C N 1
ATOM 3952 C CA . PRO C 1 17 ? 125.655 144.481 80.373 1.00 132.79 17 PRO C CA 1
ATOM 3953 C C . PRO C 1 17 ? 126.221 144.711 81.765 1.00 132.79 17 PRO C C 1
ATOM 3954 O O . PRO C 1 17 ? 125.467 144.659 82.744 1.00 132.79 17 PRO C O 1
ATOM 3958 N N . ILE C 1 18 ? 127.526 144.964 81.889 1.00 130.61 18 ILE C N 1
ATOM 3959 C CA . ILE C 1 18 ? 128.108 145.147 83.215 1.00 130.61 18 ILE C CA 1
ATOM 3960 C C . ILE C 1 18 ? 127.616 146.446 83.845 1.00 130.61 18 ILE C C 1
ATOM 3961 O O . ILE C 1 18 ? 127.403 146.519 85.063 1.00 130.61 18 ILE C O 1
ATOM 3966 N N . VAL C 1 19 ? 127.406 147.482 83.030 1.00 128.57 19 VAL C N 1
ATOM 3967 C CA . VAL C 1 19 ? 126.942 148.757 83.566 1.00 128.57 19 VAL C CA 1
ATOM 3968 C C . VAL C 1 19 ? 125.553 148.608 84.170 1.00 128.57 19 VAL C C 1
ATOM 3969 O O . VAL C 1 19 ? 125.302 149.059 85.293 1.00 128.57 19 VAL C O 1
ATOM 3973 N N . LEU C 1 20 ? 124.638 147.949 83.457 1.00 125.79 20 LEU C N 1
ATOM 3974 C CA . LEU C 1 20 ? 123.309 147.726 84.013 1.00 125.79 20 LEU C CA 1
ATOM 3975 C C . LEU C 1 20 ? 123.328 146.721 85.156 1.00 125.79 20 LEU C C 1
ATOM 3976 O O . LEU C 1 20 ? 122.508 146.831 86.076 1.00 125.79 20 LEU C O 1
ATOM 3981 N N . GLU C 1 21 ? 124.257 145.763 85.135 1.00 122.32 21 GLU C N 1
ATOM 3982 C CA . GLU C 1 21 ? 124.352 144.802 86.227 1.00 122.32 21 GLU C CA 1
ATOM 3983 C C . GLU C 1 21 ? 124.790 145.481 87.517 1.00 122.32 21 GLU C C 1
ATOM 3984 O O . GLU C 1 21 ? 124.368 145.090 88.611 1.00 122.32 21 GLU C O 1
ATOM 3990 N N . TYR C 1 22 ? 125.642 146.501 87.412 1.00 115.13 22 TYR C N 1
ATOM 3991 C CA . TYR C 1 22 ? 126.004 147.262 88.604 1.00 115.13 22 TYR C CA 1
ATOM 3992 C C . TYR C 1 22 ? 124.926 148.277 88.968 1.00 115.13 22 TYR C C 1
ATOM 3993 O O . TYR C 1 22 ? 124.708 148.553 90.156 1.00 115.13 22 TYR C O 1
ATOM 4002 N N . SER C 1 23 ? 124.242 148.836 87.966 1.00 114.48 23 SER C N 1
ATOM 4003 C CA . SER C 1 23 ? 123.206 149.826 88.236 1.00 114.48 23 SER C CA 1
ATOM 4004 C C . SER C 1 23 ? 122.022 149.212 88.965 1.00 114.48 23 SER C C 1
ATOM 4005 O O . SER C 1 23 ? 121.436 149.855 89.840 1.00 114.48 23 SER C O 1
ATOM 4008 N N . GLY C 1 24 ? 121.653 147.977 88.622 1.00 109.25 24 GLY C N 1
ATOM 4009 C CA . GLY C 1 24 ? 120.589 147.310 89.353 1.00 109.25 24 GLY C CA 1
ATOM 4010 C C . GLY C 1 24 ? 120.942 147.092 90.812 1.00 109.25 24 GLY C C 1
ATOM 4011 O O . GLY C 1 24 ? 120.110 147.301 91.701 1.00 109.25 24 GLY C O 1
ATOM 4012 N N . LYS C 1 25 ? 122.185 146.684 91.078 1.00 105.41 25 LYS C N 1
ATOM 4013 C CA . LYS C 1 25 ? 122.633 146.503 92.454 1.00 105.41 25 LYS C CA 1
ATOM 4014 C C . LYS C 1 25 ? 122.597 147.819 93.219 1.00 105.41 25 LYS C C 1
ATOM 4015 O O . LYS C 1 25 ? 122.129 147.871 94.363 1.00 105.41 25 LYS C O 1
ATOM 4021 N N . VAL C 1 26 ? 123.083 148.897 92.600 1.00 102.04 26 VAL C N 1
ATOM 4022 C CA . VAL C 1 26 ? 123.089 150.188 93.283 1.00 102.04 26 VAL C CA 1
ATOM 4023 C C . VAL C 1 26 ? 121.669 150.681 93.534 1.00 102.04 26 VAL C C 1
ATOM 4024 O O . VAL C 1 26 ? 121.373 151.228 94.606 1.00 102.04 26 VAL C O 1
ATOM 4028 N N . ALA C 1 27 ? 120.764 150.488 92.572 1.00 98.73 27 ALA C N 1
ATOM 4029 C CA . ALA C 1 27 ? 119.386 150.924 92.758 1.00 98.73 27 ALA C CA 1
ATOM 4030 C C . ALA C 1 27 ? 118.700 150.133 93.861 1.00 98.73 27 ALA C C 1
ATOM 4031 O O . ALA C 1 27 ? 117.975 150.706 94.683 1.00 98.73 27 ALA C O 1
ATOM 4033 N N . LEU C 1 28 ? 118.922 148.817 93.904 1.00 95.14 28 LEU C N 1
ATOM 4034 C CA . LEU C 1 28 ? 118.333 148.009 94.965 1.00 95.14 28 LEU C CA 1
ATOM 4035 C C . LEU C 1 28 ? 118.894 148.396 96.327 1.00 95.14 28 LEU C C 1
ATOM 4036 O O . LEU C 1 28 ? 118.152 148.457 97.315 1.00 95.14 28 LEU C O 1
ATOM 4041 N N . ALA C 1 29 ? 120.197 148.683 96.398 1.00 91.36 29 ALA C N 1
ATOM 4042 C CA . ALA C 1 29 ? 120.792 149.094 97.664 1.00 91.36 29 ALA C CA 1
ATOM 4043 C C . ALA C 1 29 ? 120.224 150.425 98.139 1.00 91.36 29 ALA C C 1
ATOM 4044 O O . ALA C 1 29 ? 119.925 150.588 99.327 1.00 91.36 29 ALA C O 1
ATOM 4046 N N . LEU C 1 30 ? 120.058 151.388 97.228 1.00 91.77 30 LEU C N 1
ATOM 4047 C CA . LEU C 1 30 ? 119.506 152.679 97.632 1.00 91.77 30 LEU C CA 1
ATOM 4048 C C . LEU C 1 30 ? 118.040 152.568 98.031 1.00 91.77 30 LEU C C 1
ATOM 4049 O O . LEU C 1 30 ? 117.607 153.221 98.991 1.00 91.77 30 LEU C O 1
ATOM 4054 N N . LEU C 1 31 ? 117.263 151.753 97.312 1.00 89.05 31 LEU C N 1
ATOM 4055 C CA . LEU C 1 31 ? 115.882 151.504 97.706 1.00 89.05 31 LEU C CA 1
ATOM 4056 C C . LEU C 1 31 ? 115.812 150.900 99.102 1.00 89.05 31 LEU C C 1
ATOM 4057 O O . LEU C 1 31 ? 115.015 151.340 99.942 1.00 89.05 31 LEU C O 1
ATOM 4062 N N . THR C 1 32 ? 116.625 149.871 99.356 1.00 86.33 32 THR C N 1
ATOM 4063 C CA . THR C 1 32 ? 116.663 149.253 100.676 1.00 86.33 32 THR C CA 1
ATOM 4064 C C . THR C 1 32 ? 117.024 150.274 101.744 1.00 86.33 32 THR C C 1
ATOM 4065 O O . THR C 1 32 ? 116.390 150.329 102.803 1.00 86.33 32 THR C O 1
ATOM 4069 N N . LEU C 1 33 ? 118.037 151.100 101.477 1.00 85.37 33 LEU C N 1
ATOM 4070 C CA . LEU C 1 33 ? 118.457 152.105 102.447 1.00 85.37 33 LEU C CA 1
ATOM 4071 C C . LEU C 1 33 ? 117.315 153.049 102.790 1.00 85.37 33 LEU C C 1
ATOM 4072 O O . LEU C 1 33 ? 117.008 153.271 103.967 1.00 85.37 33 LEU C O 1
ATOM 4077 N N . ALA C 1 34 ? 116.662 153.608 101.767 1.00 86.06 34 ALA C N 1
ATOM 4078 C CA . ALA C 1 34 ? 115.586 154.567 102.005 1.00 86.06 34 ALA C CA 1
ATOM 4079 C C . ALA C 1 34 ? 114.427 153.930 102.761 1.00 86.06 34 ALA C C 1
ATOM 4080 O O . ALA C 1 34 ? 113.953 154.474 103.770 1.00 86.06 34 ALA C O 1
ATOM 4082 N N . ILE C 1 35 ? 113.952 152.775 102.285 1.00 85.24 35 ILE C N 1
ATOM 4083 C CA . ILE C 1 35 ? 112.798 152.136 102.911 1.00 85.24 35 ILE C CA 1
ATOM 4084 C C . ILE C 1 35 ? 113.105 151.734 104.346 1.00 85.24 35 ILE C C 1
ATOM 4085 O O . ILE C 1 35 ? 112.274 151.932 105.242 1.00 85.24 35 ILE C O 1
ATOM 4090 N N . GLY C 1 36 ? 114.290 151.182 104.599 1.00 84.11 36 GLY C N 1
ATOM 4091 C CA . GLY C 1 36 ? 114.660 150.788 105.940 1.00 84.11 36 GLY C CA 1
ATOM 4092 C C . GLY C 1 36 ? 114.804 151.963 106.877 1.00 84.11 36 GLY C C 1
ATOM 4093 O O . GLY C 1 36 ? 114.373 151.889 108.030 1.00 84.11 36 GLY C O 1
ATOM 4094 N N . TRP C 1 37 ? 115.411 153.055 106.404 1.00 84.92 37 TRP C N 1
ATOM 4095 C CA . TRP C 1 37 ? 115.506 154.257 107.224 1.00 84.92 37 TRP C CA 1
ATOM 4096 C C . TRP C 1 37 ? 114.123 154.760 107.612 1.00 84.92 37 TRP C C 1
ATOM 4097 O O . TRP C 1 37 ? 113.869 155.088 108.780 1.00 84.92 37 TRP C O 1
ATOM 4108 N N . TRP C 1 38 ? 113.206 154.813 106.641 1.00 87.27 38 TRP C N 1
ATOM 4109 C CA . TRP C 1 38 ? 111.851 155.263 106.936 1.00 87.27 38 TRP C CA 1
ATOM 4110 C C . TRP C 1 38 ? 111.178 154.353 107.956 1.00 87.27 38 TRP C C 1
ATOM 4111 O O . TRP C 1 38 ? 110.556 154.826 108.915 1.00 87.27 38 TRP C O 1
ATOM 4122 N N . LEU C 1 39 ? 111.288 153.036 107.757 1.00 85.49 39 LEU C N 1
ATOM 4123 C CA . LEU C 1 39 ? 110.642 152.091 108.663 1.00 85.49 39 LEU C CA 1
ATOM 4124 C C . LEU C 1 39 ? 111.195 152.210 110.075 1.00 85.49 39 LEU C C 1
ATOM 4125 O O . LEU C 1 39 ? 110.439 152.159 111.050 1.00 85.49 39 LEU C O 1
ATOM 4130 N N . ILE C 1 40 ? 112.511 152.373 110.205 1.00 86.33 40 ILE C N 1
ATOM 4131 C CA . ILE C 1 40 ? 113.116 152.519 111.525 1.00 86.33 40 ILE C CA 1
ATOM 4132 C C . ILE C 1 40 ? 112.632 153.796 112.195 1.00 86.33 40 ILE C C 1
ATOM 4133 O O . ILE C 1 40 ? 112.346 153.813 113.400 1.00 86.33 40 ILE C O 1
ATOM 4138 N N . ASN C 1 41 ? 112.523 154.886 111.428 1.00 89.70 41 ASN C N 1
ATOM 4139 C CA . ASN C 1 41 ? 112.032 156.139 111.996 1.00 89.70 41 ASN C CA 1
ATOM 4140 C C . ASN C 1 41 ? 110.606 155.993 112.514 1.00 89.70 41 ASN C C 1
ATOM 4141 O O . ASN C 1 41 ? 110.296 156.401 113.641 1.00 89.70 41 ASN C O 1
ATOM 4146 N N . THR C 1 42 ? 109.717 155.408 111.704 1.00 90.09 42 THR C N 1
ATOM 4147 C CA . THR C 1 42 ? 108.337 155.236 112.157 1.00 90.09 42 THR C CA 1
ATOM 4148 C C . THR C 1 42 ? 108.261 154.311 113.364 1.00 90.09 42 THR C C 1
ATOM 4149 O O . THR C 1 42 ? 107.491 154.564 114.298 1.00 90.09 42 THR C O 1
ATOM 4153 N N . LEU C 1 43 ? 109.054 153.237 113.371 1.00 91.33 43 LEU C N 1
ATOM 4154 C CA . LEU C 1 43 ? 109.009 152.307 114.493 1.00 91.33 43 LEU C CA 1
ATOM 4155 C C . LEU C 1 43 ? 109.479 152.966 115.782 1.00 91.33 43 LEU C C 1
ATOM 4156 O O . LEU C 1 43 ? 108.860 152.781 116.837 1.00 91.33 43 LEU C O 1
ATOM 4161 N N . THR C 1 44 ? 110.570 153.734 115.727 1.00 94.31 44 THR C N 1
ATOM 4162 C CA . THR C 1 44 ? 111.046 154.363 116.954 1.00 94.31 44 THR C CA 1
ATOM 4163 C C . THR C 1 44 ? 110.098 155.462 117.416 1.00 94.31 44 THR C C 1
ATOM 4164 O O . THR C 1 44 ? 109.906 155.636 118.625 1.00 94.31 44 THR C O 1
ATOM 4168 N N . GLY C 1 45 ? 109.478 156.191 116.484 1.00 96.94 45 GLY C N 1
ATOM 4169 C CA . GLY C 1 45 ? 108.458 157.148 116.882 1.00 96.94 45 GLY C CA 1
ATOM 4170 C C . GLY C 1 45 ? 107.280 156.487 117.573 1.00 96.94 45 GLY C C 1
ATOM 4171 O O . GLY C 1 45 ? 106.798 156.969 118.602 1.00 96.94 45 GLY C O 1
ATOM 4172 N N . ARG C 1 46 ? 106.814 155.362 117.026 1.00 99.62 46 ARG C N 1
ATOM 4173 C CA . ARG C 1 46 ? 105.710 154.635 117.643 1.00 99.62 46 ARG C CA 1
ATOM 4174 C C . ARG C 1 46 ? 106.086 154.124 119.029 1.00 99.62 46 ARG C C 1
ATOM 4175 O O . ARG C 1 46 ? 105.283 154.206 119.969 1.00 99.62 46 ARG C O 1
ATOM 4183 N N . VAL C 1 47 ? 107.298 153.587 119.175 1.00 100.79 47 VAL C N 1
ATOM 4184 C CA . VAL C 1 47 ? 107.732 153.073 120.473 1.00 100.79 47 VAL C CA 1
ATOM 4185 C C . VAL C 1 47 ? 107.825 154.204 121.489 1.00 100.79 47 VAL C C 1
ATOM 4186 O O . VAL C 1 47 ? 107.407 154.055 122.644 1.00 100.79 47 VAL C O 1
ATOM 4190 N N . GLY C 1 48 ? 108.363 155.353 121.076 1.00 103.85 48 GLY C N 1
ATOM 4191 C CA . GLY C 1 48 ? 108.410 156.496 121.973 1.00 103.85 48 GLY C CA 1
ATOM 4192 C C . GLY C 1 48 ? 107.028 156.965 122.387 1.00 103.85 48 GLY C C 1
ATOM 4193 O O . GLY C 1 48 ? 106.803 157.311 123.549 1.00 103.85 48 GLY C O 1
ATOM 4194 N N . GLY C 1 49 ? 106.083 156.970 121.444 1.00 105.57 49 GLY C N 1
ATOM 4195 C CA . GLY C 1 49 ? 104.725 157.370 121.778 1.00 105.57 49 GLY C CA 1
ATOM 4196 C C . GLY C 1 49 ? 104.069 156.436 122.778 1.00 105.57 49 GLY C C 1
ATOM 4197 O O . GLY C 1 49 ? 103.463 156.879 123.759 1.00 105.57 49 GLY C O 1
ATOM 4198 N N . LEU C 1 50 ? 104.178 155.126 122.540 1.00 106.08 50 LEU C N 1
ATOM 4199 C CA . LEU C 1 50 ? 103.601 154.167 123.477 1.00 106.08 50 LEU C CA 1
ATOM 4200 C C . LEU C 1 50 ? 104.306 154.178 124.826 1.00 106.08 50 LEU C C 1
ATOM 4201 O O . LEU C 1 50 ? 103.676 153.863 125.839 1.00 106.08 50 LEU C O 1
ATOM 4206 N N . LEU C 1 51 ? 105.592 154.528 124.868 1.00 107.02 51 LEU C N 1
ATOM 4207 C CA . LEU C 1 51 ? 106.271 154.652 126.151 1.00 107.02 51 LEU C CA 1
ATOM 4208 C C . LEU C 1 51 ? 105.859 155.914 126.892 1.00 107.02 51 LEU C C 1
ATOM 4209 O O . LEU C 1 51 ? 105.804 155.913 128.126 1.00 107.02 51 LEU C O 1
ATOM 4214 N N . ALA C 1 52 ? 105.578 156.997 126.165 1.00 108.85 52 ALA C N 1
ATOM 4215 C CA . ALA C 1 52 ? 105.098 158.210 126.815 1.00 108.85 52 ALA C CA 1
ATOM 4216 C C . ALA C 1 52 ? 103.681 158.027 127.340 1.00 108.85 52 ALA C C 1
ATOM 4217 O O . ALA C 1 52 ? 103.339 158.539 128.412 1.00 108.85 52 ALA C O 1
ATOM 4219 N N . ARG C 1 53 ? 102.842 157.296 126.602 1.00 110.31 53 ARG C N 1
ATOM 4220 C CA . ARG C 1 53 ? 101.468 157.073 127.037 1.00 110.31 53 ARG C CA 1
ATOM 4221 C C . ARG C 1 53 ? 101.367 156.263 128.323 1.00 110.31 53 ARG C C 1
ATOM 4222 O O . ARG C 1 53 ? 100.358 156.380 129.026 1.00 110.31 53 ARG C O 1
ATOM 4230 N N . ARG C 1 54 ? 102.370 155.451 128.650 1.00 110.07 54 ARG C N 1
ATOM 4231 C CA . ARG C 1 54 ? 102.335 154.623 129.847 1.00 110.07 54 ARG C CA 1
ATOM 4232 C C . ARG C 1 54 ? 102.932 155.314 131.064 1.00 110.07 54 ARG C C 1
ATOM 4233 O O . ARG C 1 54 ? 102.986 154.708 132.138 1.00 110.07 54 ARG C O 1
ATOM 4241 N N . SER C 1 55 ? 103.385 156.559 130.916 1.00 111.12 55 SER C N 1
ATOM 4242 C CA . SER C 1 55 ? 103.884 157.379 132.021 1.00 111.12 55 SER C CA 1
ATOM 4243 C C . SER C 1 55 ? 105.077 156.719 132.716 1.00 111.12 55 SER C C 1
ATOM 4244 O O . SER C 1 55 ? 105.064 156.444 133.917 1.00 111.12 55 SER C O 1
ATOM 4247 N N . VAL C 1 56 ? 106.117 156.470 131.932 1.00 110.05 56 VAL C N 1
ATOM 4248 C CA . VAL C 1 56 ? 107.398 156.058 132.460 1.00 110.05 56 VAL C CA 1
ATOM 4249 C C . VAL C 1 56 ? 108.307 157.280 132.514 1.00 110.05 56 VAL C C 1
ATOM 4250 O O . VAL C 1 56 ? 108.118 158.253 131.788 1.00 110.05 56 VAL C O 1
ATOM 4254 N N . ASP C 1 57 ? 109.300 157.238 133.396 1.00 109.02 57 ASP C N 1
ATOM 4255 C CA . ASP C 1 57 ? 110.192 158.373 133.567 1.00 109.02 57 ASP C CA 1
ATOM 4256 C C . ASP C 1 57 ? 110.947 158.664 132.273 1.00 109.02 57 ASP C C 1
ATOM 4257 O O . ASP C 1 57 ? 111.319 157.762 131.520 1.00 109.02 57 ASP C O 1
ATOM 4262 N N . ARG C 1 58 ? 111.166 159.957 132.019 1.00 108.54 58 ARG C N 1
ATOM 4263 C CA . ARG C 1 58 ? 111.730 160.381 130.744 1.00 108.54 58 ARG C CA 1
ATOM 4264 C C . ARG C 1 58 ? 113.197 160.007 130.604 1.00 108.54 58 ARG C C 1
ATOM 4265 O O . ARG C 1 58 ? 113.725 160.008 129.487 1.00 108.54 58 ARG C O 1
ATOM 4273 N N . THR C 1 59 ? 113.874 159.697 131.710 1.00 107.35 59 THR C N 1
ATOM 4274 C CA . THR C 1 59 ? 115.225 159.158 131.613 1.00 107.35 59 THR C CA 1
ATOM 4275 C C . THR C 1 59 ? 115.209 157.781 130.961 1.00 107.35 59 THR C C 1
ATOM 4276 O O . THR C 1 59 ? 116.150 157.402 130.256 1.00 107.35 59 THR C O 1
ATOM 4280 N N . LEU C 1 60 ? 114.132 157.027 131.169 1.00 106.05 60 LEU C N 1
ATOM 4281 C CA . LEU C 1 60 ? 114.000 155.673 130.653 1.00 106.05 60 LEU C CA 1
ATOM 4282 C C . LEU C 1 60 ? 113.396 155.623 129.255 1.00 106.05 60 LEU C C 1
ATOM 4283 O O . LEU C 1 60 ? 113.162 154.528 128.738 1.00 106.05 60 LEU C O 1
ATOM 4288 N N . GLN C 1 61 ? 113.134 156.769 128.638 1.00 105.00 61 GLN C N 1
ATOM 4289 C CA . GLN C 1 61 ? 112.637 156.828 127.268 1.00 105.00 61 GLN C CA 1
ATOM 4290 C C . GLN C 1 61 ? 113.714 157.210 126.270 1.00 105.00 61 GLN C C 1
ATOM 4291 O O . GLN C 1 61 ? 113.730 156.692 125.143 1.00 105.00 61 GLN C O 1
ATOM 4297 N N . GLY C 1 62 ? 114.617 158.108 126.673 1.00 100.29 62 GLY C N 1
ATOM 4298 C CA . GLY C 1 62 ? 115.687 158.533 125.796 1.00 100.29 62 GLY C CA 1
ATOM 4299 C C . GLY C 1 62 ? 116.568 157.406 125.310 1.00 100.29 62 GLY C C 1
ATOM 4300 O O . GLY C 1 62 ? 116.706 157.214 124.099 1.00 100.29 62 GLY C O 1
ATOM 4301 N N . PHE C 1 63 ? 117.172 156.647 126.225 1.00 99.49 63 PHE C N 1
ATOM 4302 C CA . PHE C 1 63 ? 118.057 155.565 125.823 1.00 99.49 63 PHE C CA 1
ATOM 4303 C C . PHE C 1 63 ? 117.318 154.265 125.553 1.00 99.49 63 PHE C C 1
ATOM 4304 O O . PHE C 1 63 ? 117.955 153.213 125.464 1.00 99.49 63 PHE C O 1
ATOM 4312 N N . VAL C 1 64 ? 115.994 154.310 125.422 1.00 94.51 64 VAL C N 1
ATOM 4313 C CA . VAL C 1 64 ? 115.284 153.217 124.770 1.00 94.51 64 VAL C CA 1
ATOM 4314 C C . VAL C 1 64 ? 115.059 153.544 123.302 1.00 94.51 64 VAL C C 1
ATOM 4315 O O . VAL C 1 64 ? 115.391 152.748 122.412 1.00 94.51 64 VAL C O 1
ATOM 4319 N N . GLY C 1 65 ? 114.525 154.736 123.028 1.00 90.70 65 GLY C N 1
ATOM 4320 C CA . GLY C 1 65 ? 114.367 155.155 121.645 1.00 90.70 65 GLY C CA 1
ATOM 4321 C C . GLY C 1 65 ? 115.691 155.231 120.909 1.00 90.70 65 GLY C C 1
ATOM 4322 O O . GLY C 1 65 ? 115.833 154.703 119.801 1.00 90.70 65 GLY C O 1
ATOM 4323 N N . SER C 1 66 ? 116.684 155.879 121.524 1.00 89.08 66 SER C N 1
ATOM 4324 C CA . SER C 1 66 ? 117.989 156.004 120.890 1.00 89.08 66 SER C CA 1
ATOM 4325 C C . SER C 1 66 ? 118.645 154.643 120.706 1.00 89.08 66 SER C C 1
ATOM 4326 O O . SER C 1 66 ? 119.251 154.378 119.664 1.00 89.08 66 SER C O 1
ATOM 4329 N N . LEU C 1 67 ? 118.533 153.769 121.708 1.00 86.04 67 LEU C N 1
ATOM 4330 C CA . LEU C 1 67 ? 119.092 152.426 121.592 1.00 86.04 67 LEU C CA 1
ATOM 4331 C C . LEU C 1 67 ? 118.512 151.690 120.392 1.00 86.04 67 LEU C C 1
ATOM 4332 O O . LEU C 1 67 ? 119.255 151.191 119.534 1.00 86.04 67 LEU C O 1
ATOM 4337 N N . VAL C 1 68 ? 117.181 151.605 120.323 1.00 84.34 68 VAL C N 1
ATOM 4338 C CA . VAL C 1 68 ? 116.534 150.897 119.222 1.00 84.34 68 VAL C CA 1
ATOM 4339 C C . VAL C 1 68 ? 116.958 151.492 117.884 1.00 84.34 68 VAL C C 1
ATOM 4340 O O . VAL C 1 68 ? 117.340 150.767 116.951 1.00 84.34 68 VAL C O 1
ATOM 4344 N N . SER C 1 69 ? 116.918 152.824 117.778 1.00 83.84 69 SER C N 1
ATOM 4345 C CA . SER C 1 69 ? 117.215 153.469 116.504 1.00 83.84 69 SER C CA 1
ATOM 4346 C C . SER C 1 69 ? 118.647 153.198 116.065 1.00 83.84 69 SER C C 1
ATOM 4347 O O . SER C 1 69 ? 118.889 152.830 114.911 1.00 83.84 69 SER C O 1
ATOM 4350 N N . ILE C 1 70 ? 119.616 153.363 116.970 1.00 81.33 70 ILE C N 1
ATOM 4351 C CA . ILE C 1 70 ? 121.008 153.224 116.562 1.00 81.33 70 ILE C CA 1
ATOM 4352 C C . ILE C 1 70 ? 121.334 151.773 116.235 1.00 81.33 70 ILE C C 1
ATOM 4353 O O . ILE C 1 70 ? 122.083 151.498 115.290 1.00 81.33 70 ILE C O 1
ATOM 4358 N N . VAL C 1 71 ? 120.762 150.818 116.973 1.00 77.65 71 VAL C N 1
ATOM 4359 C CA . VAL C 1 71 ? 121.041 149.414 116.672 1.00 77.65 71 VAL C CA 1
ATOM 4360 C C . VAL C 1 71 ? 120.496 149.048 115.295 1.00 77.65 71 VAL C C 1
ATOM 4361 O O . VAL C 1 71 ? 121.205 148.467 114.457 1.00 77.65 71 VAL C O 1
ATOM 4365 N N . LEU C 1 72 ? 119.233 149.397 115.033 1.00 77.44 72 LEU C N 1
ATOM 4366 C CA . LEU C 1 72 ? 118.648 149.048 113.744 1.00 77.44 72 LEU C CA 1
ATOM 4367 C C . LEU C 1 72 ? 119.350 149.774 112.602 1.00 77.44 72 LEU C C 1
ATOM 4368 O O . LEU C 1 72 ? 119.521 149.212 111.513 1.00 77.44 72 LEU C O 1
ATOM 4373 N N . LYS C 1 73 ? 119.795 151.013 112.839 1.00 79.02 73 LYS C N 1
ATOM 4374 C CA . LYS C 1 73 ? 120.469 151.765 111.789 1.00 79.02 73 LYS C CA 1
ATOM 4375 C C . LYS C 1 73 ? 121.844 151.189 111.487 1.00 79.02 73 LYS C C 1
ATOM 4376 O O . LYS C 1 73 ? 122.255 151.138 110.324 1.00 79.02 73 LYS C O 1
ATOM 4382 N N . ILE C 1 74 ? 122.570 150.749 112.517 1.00 73.74 74 ILE C N 1
ATOM 4383 C CA . ILE C 1 74 ? 123.852 150.087 112.294 1.00 73.74 74 ILE C CA 1
ATOM 4384 C C . ILE C 1 74 ? 123.656 148.825 111.464 1.00 73.74 74 ILE C C 1
ATOM 4385 O O . ILE C 1 74 ? 124.391 148.574 110.500 1.00 73.74 74 ILE C O 1
ATOM 4390 N N . LEU C 1 75 ? 122.661 148.010 111.827 1.00 71.54 75 LEU C N 1
ATOM 4391 C CA . LEU C 1 75 ? 122.406 146.787 111.068 1.00 71.54 75 LEU C CA 1
ATOM 4392 C C . LEU C 1 75 ? 122.089 147.096 109.607 1.00 71.54 75 LEU C C 1
ATOM 4393 O O . LEU C 1 75 ? 122.647 146.477 108.691 1.00 71.54 75 LEU C O 1
ATOM 4398 N N . LEU C 1 76 ? 121.207 148.071 109.369 1.00 73.34 76 LEU C N 1
ATOM 4399 C CA . LEU C 1 76 ? 120.818 148.394 107.999 1.00 73.34 76 LEU C CA 1
ATOM 4400 C C . LEU C 1 76 ? 121.990 148.948 107.195 1.00 73.34 76 LEU C C 1
ATOM 4401 O O . LEU C 1 76 ? 122.149 148.618 106.013 1.00 73.34 76 LEU C O 1
ATOM 4406 N N . VAL C 1 77 ? 122.812 149.801 107.810 1.00 72.34 77 VAL C N 1
ATOM 4407 C CA . VAL C 1 77 ? 123.937 150.388 107.093 1.00 72.34 77 VAL C CA 1
ATOM 4408 C C . VAL C 1 77 ? 124.959 149.320 106.731 1.00 72.34 77 VAL C C 1
ATOM 4409 O O . VAL C 1 77 ? 125.492 149.311 105.616 1.00 72.34 77 VAL C O 1
ATOM 4413 N N . VAL C 1 78 ? 125.243 148.399 107.657 1.00 69.85 78 VAL C N 1
ATOM 4414 C CA . VAL C 1 78 ? 126.140 147.290 107.336 1.00 69.85 78 VAL C CA 1
ATOM 4415 C C . VAL C 1 78 ? 125.581 146.472 106.178 1.00 69.85 78 VAL C C 1
ATOM 4416 O O . VAL C 1 78 ? 126.311 146.103 105.246 1.00 69.85 78 VAL C O 1
ATOM 4420 N N . SER C 1 79 ? 124.273 146.206 106.199 1.00 72.11 79 SER C N 1
ATOM 4421 C CA . SER C 1 79 ? 123.668 145.397 105.144 1.00 72.11 79 SER C CA 1
ATOM 4422 C C . SER C 1 79 ? 123.795 146.069 103.780 1.00 72.11 79 SER C C 1
ATOM 4423 O O . SER C 1 79 ? 124.190 145.434 102.798 1.00 72.11 79 SER C O 1
ATOM 4426 N N . VAL C 1 80 ? 123.482 147.366 103.696 1.00 74.15 80 VAL C N 1
ATOM 4427 C CA . VAL C 1 80 ? 123.522 148.017 102.384 1.00 74.15 80 VAL C CA 1
ATOM 4428 C C . VAL C 1 80 ? 124.958 148.217 101.914 1.00 74.15 80 VAL C C 1
ATOM 4429 O O . VAL C 1 80 ? 125.249 148.100 100.711 1.00 74.15 80 VAL C O 1
ATOM 4433 N N . ALA C 1 81 ? 125.881 148.514 102.835 1.00 71.40 81 ALA C N 1
ATOM 4434 C CA . ALA C 1 81 ? 127.281 148.646 102.453 1.00 71.40 81 ALA C CA 1
ATOM 4435 C C . ALA C 1 81 ? 127.817 147.340 101.893 1.00 71.40 81 ALA C C 1
ATOM 4436 O O . ALA C 1 81 ? 128.602 147.343 100.939 1.00 71.40 81 ALA C O 1
ATOM 4438 N N . SER C 1 82 ? 127.406 146.210 102.469 1.00 71.62 82 SER C N 1
ATOM 4439 C CA . SER C 1 82 ? 127.783 144.935 101.873 1.00 71.62 82 SER C CA 1
ATOM 4440 C C . SER C 1 82 ? 127.027 144.685 100.576 1.00 71.62 82 SER C C 1
ATOM 4441 O O . SER C 1 82 ? 127.511 143.951 99.709 1.00 71.62 82 SER C O 1
ATOM 4444 N N . MET C 1 83 ? 125.848 145.287 100.423 1.00 75.50 83 MET C N 1
ATOM 4445 C CA . MET C 1 83 ? 125.056 145.047 99.224 1.00 75.50 83 MET C CA 1
ATOM 4446 C C . MET C 1 83 ? 125.630 145.752 98.004 1.00 75.50 83 MET C C 1
ATOM 4447 O O . MET C 1 83 ? 125.452 145.266 96.883 1.00 75.50 83 MET C O 1
ATOM 4452 N N . ILE C 1 84 ? 126.308 146.889 98.175 1.00 76.77 84 ILE C N 1
ATOM 4453 C CA . ILE C 1 84 ? 126.825 147.533 96.969 1.00 76.77 84 ILE C CA 1
ATOM 4454 C C . ILE C 1 84 ? 128.101 146.843 96.501 1.00 76.77 84 ILE C C 1
ATOM 4455 O O . ILE C 1 84 ? 128.096 146.163 95.470 1.00 76.77 84 ILE C O 1
ATOM 4460 N N . GLY C 1 85 ? 129.202 146.999 97.235 1.00 72.71 85 GLY C N 1
ATOM 4461 C CA . GLY C 1 85 ? 130.405 146.269 96.881 1.00 72.71 85 GLY C CA 1
ATOM 4462 C C . GLY C 1 85 ? 131.379 145.919 97.989 1.00 72.71 85 GLY C C 1
ATOM 4463 O O . GLY C 1 85 ? 132.398 145.274 97.730 1.00 72.71 85 GLY C O 1
ATOM 4464 N N . ILE C 1 86 ? 131.094 146.324 99.220 1.00 69.51 86 ILE C N 1
ATOM 4465 C CA . ILE C 1 86 ? 132.104 146.386 100.272 1.00 69.51 86 ILE C CA 1
ATOM 4466 C C . ILE C 1 86 ? 132.085 145.104 101.091 1.00 69.51 86 ILE C C 1
ATOM 4467 O O . ILE C 1 86 ? 131.022 144.530 101.348 1.00 69.51 86 ILE C O 1
ATOM 4472 N N . GLN C 1 87 ? 133.270 144.650 101.493 1.00 67.74 87 GLN C N 1
ATOM 4473 C CA . GLN C 1 87 ? 133.405 143.494 102.369 1.00 67.74 87 GLN C CA 1
ATOM 4474 C C . GLN C 1 87 ? 133.226 143.933 103.816 1.00 67.74 87 GLN C C 1
ATOM 4475 O O . GLN C 1 87 ? 133.940 144.821 104.292 1.00 67.74 87 GLN C O 1
ATOM 4481 N N . THR C 1 88 ? 132.278 143.314 104.518 1.00 64.51 88 THR C N 1
ATOM 4482 C CA . THR C 1 88 ? 131.933 143.727 105.872 1.00 64.51 88 THR C CA 1
ATOM 4483 C C . THR C 1 88 ? 131.975 142.560 106.851 1.00 64.51 88 THR C C 1
ATOM 4484 O O . THR C 1 88 ? 131.207 142.529 107.810 1.00 64.51 88 THR C O 1
ATOM 4488 N N . THR C 1 89 ? 132.867 141.595 106.632 1.00 61.05 89 THR C N 1
ATOM 4489 C CA . THR C 1 89 ? 132.949 140.462 107.549 1.00 61.05 89 THR C CA 1
ATOM 4490 C C . THR C 1 89 ? 133.478 140.893 108.913 1.00 61.05 89 THR C C 1
ATOM 4491 O O . THR C 1 89 ? 133.040 140.374 109.947 1.00 61.05 89 THR C O 1
ATOM 4495 N N . SER C 1 90 ? 134.405 141.854 108.936 1.00 61.13 90 SER C N 1
ATOM 4496 C CA . SER C 1 90 ? 134.937 142.354 110.201 1.00 61.13 90 SER C CA 1
ATOM 4497 C C . SER C 1 90 ? 133.862 143.061 111.013 1.00 61.13 90 SER C C 1
ATOM 4498 O O . SER C 1 90 ? 133.780 142.895 112.236 1.00 61.13 90 SER C O 1
ATOM 4501 N N . PHE C 1 91 ? 133.028 143.856 110.351 1.00 60.69 91 PHE C N 1
ATOM 4502 C CA . PHE C 1 91 ? 131.962 144.552 111.052 1.00 60.69 91 PHE C CA 1
ATOM 4503 C C . PHE C 1 91 ? 130.877 143.597 111.521 1.00 60.69 91 PHE C C 1
ATOM 4504 O O . PHE C 1 91 ? 130.288 143.814 112.581 1.00 60.69 91 PHE C O 1
ATOM 4512 N N . VAL C 1 92 ? 130.617 142.527 110.772 1.00 59.20 92 VAL C N 1
ATOM 4513 C CA . VAL C 1 92 ? 129.663 141.527 111.236 1.00 59.20 92 VAL C CA 1
ATOM 4514 C C . VAL C 1 92 ? 130.213 140.794 112.454 1.00 59.20 92 VAL C C 1
ATOM 4515 O O . VAL C 1 92 ? 129.479 140.508 113.406 1.00 59.20 92 VAL C O 1
ATOM 4519 N N . ALA C 1 93 ? 131.515 140.500 112.457 1.00 60.43 93 ALA C N 1
ATOM 4520 C CA . ALA C 1 93 ? 132.130 139.890 113.632 1.00 60.43 93 ALA C CA 1
ATOM 4521 C C . ALA C 1 93 ? 132.047 140.810 114.844 1.00 60.43 93 ALA C C 1
ATOM 4522 O O . ALA C 1 93 ? 131.751 140.361 115.959 1.00 60.43 93 ALA C O 1
ATOM 4524 N N . ALA C 1 94 ? 132.300 142.105 114.646 1.00 61.51 94 ALA C N 1
ATOM 4525 C CA . ALA C 1 94 ? 132.206 143.056 115.749 1.00 61.51 94 ALA C CA 1
ATOM 4526 C C . ALA C 1 94 ? 130.776 143.170 116.265 1.00 61.51 94 ALA C C 1
ATOM 4527 O O . ALA C 1 94 ? 130.547 143.251 117.478 1.00 61.51 94 ALA C O 1
ATOM 4529 N N . ILE C 1 95 ? 129.799 143.182 115.356 1.00 62.38 95 ILE C N 1
ATOM 4530 C CA . ILE C 1 95 ? 128.398 143.249 115.759 1.00 62.38 95 ILE C CA 1
ATOM 4531 C C . ILE C 1 95 ? 128.016 142.006 116.550 1.00 62.38 95 ILE C C 1
ATOM 4532 O O . ILE C 1 95 ? 127.295 142.089 117.549 1.00 62.38 95 ILE C O 1
ATOM 4537 N N . GLY C 1 96 ? 128.499 140.839 116.125 1.00 61.11 96 GLY C N 1
ATOM 4538 C CA . GLY C 1 96 ? 128.218 139.623 116.866 1.00 61.11 96 GLY C CA 1
ATOM 4539 C C . GLY C 1 96 ? 128.830 139.632 118.252 1.00 61.11 96 GLY C C 1
ATOM 4540 O O . GLY C 1 96 ? 128.203 139.198 119.222 1.00 61.11 96 GLY C O 1
ATOM 4541 N N . ALA C 1 97 ? 130.061 140.134 118.368 1.00 62.03 97 ALA C N 1
ATOM 4542 C CA . ALA C 1 97 ? 130.696 140.240 119.678 1.00 62.03 97 ALA C CA 1
ATOM 4543 C C . ALA C 1 97 ? 129.921 141.182 120.595 1.00 62.03 97 ALA C C 1
ATOM 4544 O O . ALA C 1 97 ? 129.695 140.875 121.772 1.00 62.03 97 ALA C O 1
ATOM 4546 N N . ALA C 1 98 ? 129.502 142.335 120.069 1.00 62.84 98 ALA C N 1
ATOM 4547 C CA . ALA C 1 98 ? 128.738 143.279 120.881 1.00 62.84 98 ALA C CA 1
ATOM 4548 C C . ALA C 1 98 ? 127.386 142.701 121.282 1.00 62.84 98 ALA C C 1
ATOM 4549 O O . ALA C 1 98 ? 126.927 142.904 122.413 1.00 62.84 98 ALA C O 1
ATOM 4551 N N . GLY C 1 99 ? 126.732 141.977 120.372 1.00 62.05 99 GLY C N 1
ATOM 4552 C CA . GLY C 1 99 ? 125.464 141.356 120.709 1.00 62.05 99 GLY C CA 1
ATOM 4553 C C . GLY C 1 99 ? 125.605 140.284 121.769 1.00 62.05 99 GLY C C 1
ATOM 4554 O O . GLY C 1 99 ? 124.767 140.169 122.663 1.00 62.05 99 GLY C O 1
ATOM 4555 N N . LEU C 1 100 ? 126.674 139.490 121.694 1.00 63.29 100 LEU C N 1
ATOM 4556 C CA . LEU C 1 100 ? 126.913 138.486 122.724 1.00 63.29 100 LEU C CA 1
ATOM 4557 C C . LEU C 1 100 ? 127.221 139.136 124.067 1.00 63.29 100 LEU C C 1
ATOM 4558 O O . LEU C 1 100 ? 126.794 138.642 125.117 1.00 63.29 100 LEU C O 1
ATOM 4563 N N . ALA C 1 101 ? 127.957 140.250 124.055 1.00 63.43 101 ALA C N 1
ATOM 4564 C CA . ALA C 1 101 ? 128.203 140.985 125.290 1.00 63.43 101 ALA C CA 1
ATOM 4565 C C . ALA C 1 101 ? 126.899 141.475 125.907 1.00 63.43 101 ALA C C 1
ATOM 4566 O O . ALA C 1 101 ? 126.658 141.297 127.107 1.00 63.43 101 ALA C O 1
ATOM 4568 N N . ILE C 1 102 ? 126.040 142.095 125.094 1.00 62.88 102 ILE C N 1
ATOM 4569 C CA . ILE C 1 102 ? 124.764 142.598 125.598 1.00 62.88 102 ILE C CA 1
ATOM 4570 C C . ILE C 1 102 ? 123.893 141.452 126.096 1.00 62.88 102 ILE C C 1
ATOM 4571 O O . ILE C 1 102 ? 123.161 141.592 127.082 1.00 62.88 102 ILE C O 1
ATOM 4576 N N . GLY C 1 103 ? 123.962 140.298 125.432 1.00 61.28 103 GLY C N 1
ATOM 4577 C CA . GLY C 1 103 ? 123.175 139.160 125.873 1.00 61.28 103 GLY C CA 1
ATOM 4578 C C . GLY C 1 103 ? 123.655 138.593 127.193 1.00 61.28 103 GLY C C 1
ATOM 4579 O O . GLY C 1 103 ? 122.850 138.180 128.030 1.00 61.28 103 GLY C O 1
ATOM 4580 N N . LEU C 1 104 ? 124.973 138.556 127.396 1.00 62.23 104 LEU C N 1
ATOM 4581 C CA . LEU C 1 104 ? 125.504 138.076 128.668 1.00 62.23 104 LEU C CA 1
ATOM 4582 C C . LEU C 1 104 ? 125.273 139.078 129.789 1.00 62.23 104 LEU C C 1
ATOM 4583 O O . LEU C 1 104 ? 125.193 138.689 130.958 1.00 62.23 104 LEU C O 1
ATOM 4588 N N . ALA C 1 105 ? 125.163 140.363 129.461 1.00 61.27 105 ALA C N 1
ATOM 4589 C CA . ALA C 1 105 ? 124.861 141.374 130.466 1.00 61.27 105 ALA C CA 1
ATOM 4590 C C . ALA C 1 105 ? 123.379 141.447 130.811 1.00 61.27 105 ALA C C 1
ATOM 4591 O O . ALA C 1 105 ? 122.953 142.431 131.423 1.00 61.27 105 ALA C O 1
ATOM 4593 N N . LEU C 1 106 ? 122.590 140.441 130.440 1.00 59.47 106 LEU C N 1
ATOM 4594 C CA . LEU C 1 106 ? 121.150 140.443 130.665 1.00 59.47 106 LEU C CA 1
ATOM 4595 C C . LEU C 1 106 ? 120.656 139.169 131.335 1.00 59.47 106 LEU C C 1
ATOM 4596 O O . LEU C 1 106 ? 119.446 139.006 131.506 1.00 59.47 106 LEU C O 1
ATOM 4601 N N . GLN C 1 107 ? 121.558 138.271 131.731 1.00 58.26 107 GLN C N 1
ATOM 4602 C CA . GLN C 1 107 ? 121.142 136.936 132.150 1.00 58.26 107 GLN C CA 1
ATOM 4603 C C . GLN C 1 107 ? 120.321 136.966 133.436 1.00 58.26 107 GLN C C 1
ATOM 4604 O O . GLN C 1 107 ? 119.403 136.156 133.607 1.00 58.26 107 GLN C O 1
ATOM 4610 N N . GLY C 1 108 ? 120.627 137.890 134.349 1.00 54.87 108 GLY C N 1
ATOM 4611 C CA . GLY C 1 108 ? 119.906 137.932 135.614 1.00 54.87 108 GLY C CA 1
ATOM 4612 C C . GLY C 1 108 ? 118.438 138.280 135.447 1.00 54.87 108 GLY C C 1
ATOM 4613 O O . GLY C 1 108 ? 117.558 137.607 135.993 1.00 54.87 108 GLY C O 1
ATOM 4614 N N . SER C 1 109 ? 118.152 139.327 134.676 1.00 54.65 109 SER C N 1
ATOM 4615 C CA . SER C 1 109 ? 116.768 139.748 134.482 1.00 54.65 109 SER C CA 1
ATOM 4616 C C . SER C 1 109 ? 115.970 138.710 133.701 1.00 54.65 109 SER C C 1
ATOM 4617 O O . SER C 1 109 ? 114.807 138.435 134.024 1.00 54.65 109 SER C O 1
ATOM 4620 N N . LEU C 1 110 ? 116.572 138.127 132.665 1.00 53.65 110 LEU C N 1
ATOM 4621 C CA . LEU C 1 110 ? 115.869 137.105 131.904 1.00 53.65 110 LEU C CA 1
ATOM 4622 C C . LEU C 1 110 ? 115.630 135.856 132.742 1.00 53.65 110 LEU C C 1
ATOM 4623 O O . LEU C 1 110 ? 114.582 135.211 132.610 1.00 53.65 110 LEU C O 1
ATOM 4628 N N . ALA C 1 111 ? 116.571 135.515 133.624 1.00 49.98 111 ALA C N 1
ATOM 4629 C CA . ALA C 1 111 ? 116.345 134.414 134.551 1.00 49.98 111 ALA C CA 1
ATOM 4630 C C . ALA C 1 111 ? 115.208 134.729 135.512 1.00 49.98 111 ALA C C 1
ATOM 4631 O O . ALA C 1 111 ? 114.430 133.840 135.875 1.00 49.98 111 ALA C O 1
ATOM 4633 N N . ASN C 1 112 ? 115.084 135.992 135.925 1.00 49.22 112 ASN C N 1
ATOM 4634 C CA . ASN C 1 112 ? 113.964 136.375 136.779 1.00 49.22 112 ASN C CA 1
ATOM 4635 C C . ASN C 1 112 ? 112.635 136.217 136.051 1.00 49.22 112 ASN C C 1
ATOM 4636 O O . ASN C 1 112 ? 111.652 135.743 136.632 1.00 49.22 112 ASN C O 1
ATOM 4641 N N . PHE C 1 113 ? 112.587 136.599 134.774 1.00 50.66 113 PHE C N 1
ATOM 4642 C CA . PHE C 1 113 ? 111.338 136.464 134.021 1.00 50.66 113 PHE C CA 1
ATOM 4643 C C . PHE C 1 113 ? 110.984 134.997 133.780 1.00 50.66 113 PHE C C 1
ATOM 4644 O O . PHE C 1 113 ? 109.806 134.614 133.847 1.00 50.66 113 PHE C O 1
ATOM 4652 N N . ALA C 1 114 ? 111.988 134.154 133.529 1.00 49.12 114 ALA C N 1
ATOM 4653 C CA . ALA C 1 114 ? 111.723 132.727 133.360 1.00 49.12 114 ALA C CA 1
ATOM 4654 C C . ALA C 1 114 ? 111.247 132.092 134.662 1.00 49.12 114 ALA C C 1
ATOM 4655 O O . ALA C 1 114 ? 110.324 131.267 134.659 1.00 49.12 114 ALA C O 1
ATOM 4657 N N . GLY C 1 115 ? 111.860 132.466 135.786 1.00 47.35 115 GLY C N 1
ATOM 4658 C CA . GLY C 1 115 ? 111.387 131.981 137.069 1.00 47.35 115 GLY C CA 1
ATOM 4659 C C . GLY C 1 115 ? 109.980 132.442 137.389 1.00 47.35 115 GLY C C 1
ATOM 4660 O O . GLY C 1 115 ? 109.207 131.716 138.014 1.00 47.35 115 GLY C O 1
ATOM 4661 N N . GLY C 1 116 ? 109.624 133.656 136.968 1.00 49.23 116 GLY C N 1
ATOM 4662 C CA . GLY C 1 116 ? 108.260 134.115 137.165 1.00 49.23 116 GLY C CA 1
ATOM 4663 C C . GLY C 1 116 ? 107.259 133.320 136.351 1.00 49.23 116 GLY C C 1
ATOM 4664 O O . GLY C 1 116 ? 106.177 132.975 136.840 1.00 49.23 116 GLY C O 1
ATOM 4665 N N . VAL C 1 117 ? 107.605 133.015 135.098 1.00 49.15 117 VAL C N 1
ATOM 4666 C CA . VAL C 1 117 ? 106.751 132.153 134.283 1.00 49.15 117 VAL C CA 1
ATOM 4667 C C . VAL C 1 117 ? 106.575 130.794 134.948 1.00 49.15 117 VAL C C 1
ATOM 4668 O O . VAL C 1 117 ? 105.465 130.249 135.000 1.00 49.15 117 VAL C O 1
ATOM 4672 N N . LEU C 1 118 ? 107.664 130.232 135.479 1.00 49.05 118 LEU C N 1
ATOM 4673 C CA . LEU C 1 118 ? 107.576 128.932 136.139 1.00 49.05 118 LEU C CA 1
ATOM 4674 C C . LEU C 1 118 ? 106.716 128.992 137.397 1.00 49.05 118 LEU C C 1
ATOM 4675 O O . LEU C 1 118 ? 105.969 128.051 137.686 1.00 49.05 118 LEU C O 1
ATOM 4680 N N . ILE C 1 119 ? 106.819 130.076 138.167 1.00 48.98 119 ILE C N 1
ATOM 4681 C CA . ILE C 1 119 ? 106.005 130.208 139.372 1.00 48.98 119 ILE C CA 1
ATOM 4682 C C . ILE C 1 119 ? 104.533 130.349 139.016 1.00 48.98 119 ILE C C 1
ATOM 4683 O O . ILE C 1 119 ? 103.660 129.864 139.743 1.00 48.98 119 ILE C O 1
ATOM 4688 N N . LEU C 1 120 ? 104.225 130.997 137.894 1.00 52.17 120 LEU C N 1
ATOM 4689 C CA . LEU C 1 120 ? 102.828 131.082 137.479 1.00 52.17 120 LEU C CA 1
ATOM 4690 C C . LEU C 1 120 ? 102.317 129.756 136.927 1.00 52.17 120 LEU C C 1
ATOM 4691 O O . LEU C 1 120 ? 101.121 129.466 137.031 1.00 52.17 120 LEU C O 1
ATOM 4696 N N . LEU C 1 121 ? 103.193 128.944 136.333 1.00 50.73 121 LEU C N 1
ATOM 4697 C CA . LEU C 1 121 ? 102.750 127.687 135.735 1.00 50.73 121 LEU C CA 1
ATOM 4698 C C . LEU C 1 121 ? 102.473 126.625 136.796 1.00 50.73 121 LEU C C 1
ATOM 4699 O O . LEU C 1 121 ? 101.333 126.181 136.962 1.00 50.73 121 LEU C O 1
ATOM 4704 N N . PHE C 1 122 ? 103.504 126.200 137.520 1.00 51.89 122 PHE C N 1
ATOM 4705 C CA . PHE C 1 122 ? 103.326 125.380 138.709 1.00 51.89 122 PHE C CA 1
ATOM 4706 C C . PHE C 1 122 ? 103.169 126.315 139.895 1.00 51.89 122 PHE C C 1
ATOM 4707 O O . PHE C 1 122 ? 103.990 127.215 140.082 1.00 51.89 122 PHE C O 1
ATOM 4715 N N . ARG C 1 123 ? 102.127 126.112 140.685 1.00 53.86 123 ARG C N 1
ATOM 4716 C CA . ARG C 1 123 ? 101.837 127.061 141.751 1.00 53.86 123 ARG C CA 1
ATOM 4717 C C . ARG C 1 123 ? 102.320 126.547 143.101 1.00 53.86 123 ARG C C 1
ATOM 4718 O O . ARG C 1 123 ? 101.597 125.799 143.770 1.00 53.86 123 ARG C O 1
ATOM 4726 N N . PRO C 1 124 ? 103.522 126.930 143.547 1.00 48.62 124 PRO C N 1
ATOM 4727 C CA . PRO C 1 124 ? 104.003 126.460 144.850 1.00 48.62 124 PRO C CA 1
ATOM 4728 C C . PRO C 1 124 ? 103.315 127.185 145.990 1.00 48.62 124 PRO C C 1
ATOM 4729 O O . PRO C 1 124 ? 103.129 126.628 147.075 1.00 48.62 124 PRO C O 1
ATOM 4733 N N . PHE C 1 125 ? 102.935 128.437 145.749 1.00 45.68 125 PHE C N 1
ATOM 4734 C CA . PHE C 1 125 ? 102.274 129.248 146.756 1.00 45.68 125 PHE C CA 1
ATOM 4735 C C . PHE C 1 125 ? 101.275 130.165 146.071 1.00 45.68 125 PHE C C 1
ATOM 4736 O O . PHE C 1 125 ? 101.339 130.392 144.862 1.00 45.68 125 PHE C O 1
ATOM 4744 N N . LYS C 1 126 ? 100.345 130.683 146.864 1.00 46.51 126 LYS C N 1
ATOM 4745 C CA . LYS C 1 126 ? 99.309 131.590 146.396 1.00 46.51 126 LYS C CA 1
ATOM 4746 C C . LYS C 1 126 ? 99.312 132.835 147.274 1.00 46.51 126 LYS C C 1
ATOM 4747 O O . LYS C 1 126 ? 100.039 132.919 148.265 1.00 46.51 126 LYS C O 1
ATOM 4753 N N . VAL C 1 127 ? 98.488 133.811 146.907 1.00 46.12 127 VAL C N 1
ATOM 4754 C CA . VAL C 1 127 ? 98.387 135.041 147.684 1.00 46.12 127 VAL C CA 1
ATOM 4755 C C . VAL C 1 127 ? 97.712 134.730 149.012 1.00 46.12 127 VAL C C 1
ATOM 4756 O O . VAL C 1 127 ? 96.641 134.115 149.052 1.00 46.12 127 VAL C O 1
ATOM 4760 N N . GLY C 1 128 ? 98.336 135.155 150.105 1.00 44.65 128 GLY C N 1
ATOM 4761 C CA . GLY C 1 128 ? 97.846 134.891 151.440 1.00 44.65 128 GLY C CA 1
ATOM 4762 C C . GLY C 1 128 ? 98.633 133.849 152.195 1.00 44.65 128 GLY C C 1
ATOM 4763 O O . GLY C 1 128 ? 98.477 133.745 153.416 1.00 44.65 128 GLY C O 1
ATOM 4764 N N . ASP C 1 129 ? 99.472 133.076 151.514 1.00 45.05 129 ASP C N 1
ATOM 4765 C CA . ASP C 1 129 ? 100.237 132.024 152.161 1.00 45.05 129 ASP C CA 1
ATOM 4766 C C . ASP C 1 129 ? 101.454 132.595 152.874 1.00 45.05 129 ASP C C 1
ATOM 4767 O O . ASP C 1 129 ? 102.118 133.503 152.370 1.00 45.05 129 ASP C O 1
ATOM 4772 N N . TRP C 1 130 ? 101.747 132.052 154.050 1.00 41.21 130 TRP C N 1
ATOM 4773 C CA . TRP C 1 130 ? 102.997 132.335 154.740 1.00 41.21 130 TRP C CA 1
ATOM 4774 C C . TRP C 1 130 ? 104.063 131.391 154.208 1.00 41.21 130 TRP C C 1
ATOM 4775 O O . TRP C 1 130 ? 103.945 130.173 154.355 1.00 41.21 130 TRP C O 1
ATOM 4786 N N . ILE C 1 131 ? 105.096 131.946 153.581 1.00 42.59 131 ILE C N 1
ATOM 4787 C CA . ILE C 1 131 ? 106.171 131.146 153.021 1.00 42.59 131 ILE C CA 1
ATOM 4788 C C . ILE C 1 131 ? 107.500 131.631 153.583 1.00 42.59 131 ILE C C 1
ATOM 4789 O O . ILE C 1 131 ? 107.588 132.661 154.251 1.00 42.59 131 ILE C O 1
ATOM 4794 N N . GLU C 1 132 ? 108.537 130.845 153.312 1.00 47.82 132 GLU C N 1
ATOM 4795 C CA . GLU C 1 132 ? 109.888 131.125 153.778 1.00 47.82 132 GLU C CA 1
ATOM 4796 C C . GLU C 1 132 ? 110.865 130.622 152.729 1.00 47.82 132 GLU C C 1
ATOM 4797 O O . GLU C 1 132 ? 110.878 129.428 152.417 1.00 47.82 132 GLU C O 1
ATOM 4803 N N . ALA C 1 133 ? 111.678 131.525 152.190 1.00 46.66 133 ALA C N 1
ATOM 4804 C CA . ALA C 1 133 ? 112.600 131.177 151.123 1.00 46.66 133 ALA C CA 1
ATOM 4805 C C . ALA C 1 133 ? 113.656 132.262 151.014 1.00 46.66 133 ALA C C 1
ATOM 4806 O O . ALA C 1 133 ? 113.391 133.428 151.305 1.00 46.66 133 ALA C O 1
ATOM 4808 N N . GLN C 1 134 ? 114.853 131.861 150.592 1.00 46.96 134 GLN C N 1
ATOM 4809 C CA . GLN C 1 134 ? 115.963 132.772 150.317 1.00 46.96 134 GLN C CA 1
ATOM 4810 C C . GLN C 1 134 ? 116.390 133.566 151.546 1.00 46.96 134 GLN C C 1
ATOM 4811 O O . GLN C 1 134 ? 116.913 134.675 151.418 1.00 46.96 134 GLN C O 1
ATOM 4817 N N . GLY C 1 135 ? 116.175 133.024 152.739 1.00 47.33 135 GLY C N 1
ATOM 4818 C CA . GLY C 1 135 ? 116.569 133.692 153.959 1.00 47.33 135 GLY C CA 1
ATOM 4819 C C . GLY C 1 135 ? 115.561 134.661 154.533 1.00 47.33 135 GLY C C 1
ATOM 4820 O O . GLY C 1 135 ? 115.856 135.299 155.548 1.00 47.33 135 GLY C O 1
ATOM 4821 N N . VAL C 1 136 ? 114.383 134.793 153.923 1.00 45.50 136 VAL C N 1
ATOM 4822 C CA . VAL C 1 136 ? 113.335 135.674 154.417 1.00 45.50 136 VAL C CA 1
ATOM 4823 C C . VAL C 1 136 ? 112.059 134.861 154.579 1.00 45.50 136 VAL C C 1
ATOM 4824 O O . VAL C 1 136 ? 111.979 133.700 154.178 1.00 45.50 136 VAL C O 1
ATOM 4828 N N . ALA C 1 137 ? 111.055 135.487 155.188 1.00 42.96 137 ALA C N 1
ATOM 4829 C CA . ALA C 1 137 ? 109.783 134.830 155.442 1.00 42.96 137 ALA C CA 1
ATOM 4830 C C . ALA C 1 137 ? 108.681 135.873 155.516 1.00 42.96 137 ALA C C 1
ATOM 4831 O O . ALA C 1 137 ? 108.930 137.032 155.853 1.00 42.96 137 ALA C O 1
ATOM 4833 N N . GLY C 1 138 ? 107.466 135.458 155.203 1.00 41.85 138 GLY C N 1
ATOM 4834 C CA . GLY C 1 138 ? 106.339 136.361 155.312 1.00 41.85 138 GLY C CA 1
ATOM 4835 C C . GLY C 1 138 ? 105.163 135.908 154.477 1.00 41.85 138 GLY C C 1
ATOM 4836 O O . GLY C 1 138 ? 105.177 134.848 153.857 1.00 41.85 138 GLY C O 1
ATOM 4837 N N . THR C 1 139 ? 104.133 136.748 154.488 1.00 42.80 139 THR C N 1
ATOM 4838 C CA . THR C 1 139 ? 102.881 136.478 153.797 1.00 42.80 139 THR C CA 1
ATOM 4839 C C . THR C 1 139 ? 102.941 137.004 152.371 1.00 42.80 139 THR C C 1
ATOM 4840 O O . THR C 1 139 ? 103.260 138.174 152.154 1.00 42.80 139 THR C O 1
ATOM 4844 N N . VAL C 1 140 ? 102.621 136.143 151.408 1.00 44.03 140 VAL C N 1
ATOM 4845 C CA . VAL C 1 140 ? 102.627 136.532 150.002 1.00 44.03 140 VAL C CA 1
ATOM 4846 C C . VAL C 1 140 ? 101.532 137.563 149.764 1.00 44.03 140 VAL C C 1
ATOM 4847 O O . VAL C 1 140 ? 100.352 137.307 150.024 1.00 44.03 140 VAL C O 1
ATOM 4851 N N . ASP C 1 141 ? 101.921 138.731 149.257 1.00 48.00 141 ASP C N 1
ATOM 4852 C CA . ASP C 1 141 ? 101.023 139.854 149.023 1.00 48.00 141 ASP C CA 1
ATOM 4853 C C . ASP C 1 141 ? 100.666 140.027 147.555 1.00 48.00 141 ASP C C 1
ATOM 4854 O O . ASP C 1 141 ? 99.554 140.459 147.242 1.00 48.00 141 ASP C O 1
ATOM 4859 N N . SER C 1 142 ? 101.585 139.698 146.652 1.00 47.19 142 SER C N 1
ATOM 4860 C CA . SER C 1 142 ? 101.360 139.820 145.220 1.00 47.19 142 SER C CA 1
ATOM 4861 C C . SER C 1 142 ? 102.467 139.083 144.488 1.00 47.19 142 SER C C 1
ATOM 4862 O O . SER C 1 142 ? 103.632 139.173 144.872 1.00 47.19 142 SER C O 1
ATOM 4865 N N . ILE C 1 143 ? 102.097 138.360 143.436 1.00 48.45 143 ILE C N 1
ATOM 4866 C CA . ILE C 1 143 ? 103.048 137.642 142.596 1.00 48.45 143 ILE C CA 1
ATOM 4867 C C . ILE C 1 143 ? 103.049 138.299 141.228 1.00 48.45 143 ILE C C 1
ATOM 4868 O O . ILE C 1 143 ? 102.009 138.363 140.562 1.00 48.45 143 ILE C O 1
ATOM 4873 N N . LEU C 1 144 ? 104.207 138.785 140.811 1.00 51.51 144 LEU C N 1
ATOM 4874 C CA . LEU C 1 144 ? 104.403 139.329 139.479 1.00 51.51 144 LEU C CA 1
ATOM 4875 C C . LEU C 1 144 ? 105.339 138.403 138.711 1.00 51.51 144 LEU C C 1
ATOM 4876 O O . LEU C 1 144 ? 105.797 137.383 139.227 1.00 51.51 144 LEU C O 1
ATOM 4881 N N . ILE C 1 145 ? 105.619 138.760 137.460 1.00 52.55 145 ILE C N 1
ATOM 4882 C CA . ILE C 1 145 ? 106.486 137.902 136.664 1.00 52.55 145 ILE C CA 1
ATOM 4883 C C . ILE C 1 145 ? 107.953 138.192 136.962 1.00 52.55 145 ILE C C 1
ATOM 4884 O O . ILE C 1 145 ? 108.816 137.340 136.732 1.00 52.55 145 ILE C O 1
ATOM 4889 N N . PHE C 1 146 ? 108.265 139.363 137.510 1.00 50.25 146 PHE C N 1
ATOM 4890 C CA . PHE C 1 146 ? 109.658 139.668 137.803 1.00 50.25 146 PHE C CA 1
ATOM 4891 C C . PHE C 1 146 ? 110.031 139.399 139.259 1.00 50.25 146 PHE C C 1
ATOM 4892 O O . PHE C 1 146 ? 111.119 138.888 139.533 1.00 50.25 146 PHE C O 1
ATOM 4900 N N . HIS C 1 147 ? 109.157 139.743 140.204 1.00 48.57 147 HIS C N 1
ATOM 4901 C CA . HIS C 1 147 ? 109.446 139.529 141.614 1.00 48.57 147 HIS C CA 1
ATOM 4902 C C . HIS C 1 147 ? 108.170 139.179 142.365 1.00 48.57 147 HIS C C 1
ATOM 4903 O O . HIS C 1 147 ? 107.058 139.295 141.848 1.00 48.57 147 HIS C O 1
ATOM 4910 N N . THR C 1 148 ? 108.355 138.736 143.604 1.00 45.64 148 THR C N 1
ATOM 4911 C CA . THR C 1 148 ? 107.280 138.427 144.531 1.00 45.64 148 THR C CA 1
ATOM 4912 C C . THR C 1 148 ? 107.389 139.358 145.730 1.00 45.64 148 THR C C 1
ATOM 4913 O O . THR C 1 148 ? 108.494 139.693 146.166 1.00 45.64 148 THR C O 1
ATOM 4917 N N . VAL C 1 149 ? 106.246 139.786 146.253 1.00 43.36 149 VAL C N 1
ATOM 4918 C CA . VAL C 1 149 ? 106.189 140.730 147.360 1.00 43.36 149 VAL C CA 1
ATOM 4919 C C . VAL C 1 149 ? 105.642 140.019 148.589 1.00 43.36 149 VAL C C 1
ATOM 4920 O O . VAL C 1 149 ? 104.638 139.305 148.513 1.00 43.36 149 VAL C O 1
ATOM 4924 N N . LEU C 1 150 ? 106.310 140.214 149.721 1.00 43.40 150 LEU C N 1
ATOM 4925 C CA . LEU C 1 150 ? 105.951 139.601 150.989 1.00 43.40 150 LEU C CA 1
ATOM 4926 C C . LEU C 1 150 ? 105.757 140.689 152.032 1.00 43.40 150 LEU C C 1
ATOM 4927 O O . LEU C 1 150 ? 106.407 141.733 151.986 1.00 43.40 150 LEU C O 1
ATOM 4932 N N . ARG C 1 151 ? 104.859 140.439 152.973 1.00 45.87 151 ARG C N 1
ATOM 4933 C CA . ARG C 1 151 ? 104.732 141.257 154.172 1.00 45.87 151 ARG C CA 1
ATOM 4934 C C . ARG C 1 151 ? 105.287 140.463 155.344 1.00 45.87 151 ARG C C 1
ATOM 4935 O O . ARG C 1 151 ? 104.841 139.342 155.603 1.00 45.87 151 ARG C O 1
ATOM 4943 N N . SER C 1 152 ? 106.270 141.034 156.028 1.00 46.12 152 SER C N 1
ATOM 4944 C CA . SER C 1 152 ? 106.925 140.357 157.132 1.00 46.12 152 SER C CA 1
ATOM 4945 C C . SER C 1 152 ? 105.994 140.267 158.338 1.00 46.12 152 SER C C 1
ATOM 4946 O O . SER C 1 152 ? 104.890 140.815 158.353 1.00 46.12 152 SER C O 1
ATOM 4949 N N . GLY C 1 153 ? 106.449 139.545 159.362 1.00 47.77 153 GLY C N 1
ATOM 4950 C CA . GLY C 1 153 ? 105.708 139.482 160.607 1.00 47.77 153 GLY C CA 1
ATOM 4951 C C . GLY C 1 153 ? 105.585 140.820 161.301 1.00 47.77 153 GLY C C 1
ATOM 4952 O O . GLY C 1 153 ? 104.654 141.021 162.087 1.00 47.77 153 GLY C O 1
ATOM 4953 N N . ASP C 1 154 ? 106.503 141.740 161.024 1.00 48.64 154 ASP C N 1
ATOM 4954 C CA . ASP C 1 154 ? 106.471 143.103 161.530 1.00 48.64 154 ASP C CA 1
ATOM 4955 C C . ASP C 1 154 ? 105.802 144.065 160.556 1.00 48.64 154 ASP C C 1
ATOM 4956 O O . ASP C 1 154 ? 105.736 145.264 160.838 1.00 48.64 154 ASP C O 1
ATOM 4961 N N . ASN C 1 155 ? 105.309 143.557 159.423 1.00 46.39 155 ASN C N 1
ATOM 4962 C CA . ASN C 1 155 ? 104.608 144.329 158.393 1.00 46.39 155 ASN C CA 1
ATOM 4963 C C . ASN C 1 155 ? 105.555 145.241 157.616 1.00 46.39 155 ASN C C 1
ATOM 4964 O O . ASN C 1 155 ? 105.201 146.363 157.262 1.00 46.39 155 ASN C O 1
ATOM 4969 N N . LYS C 1 156 ? 106.761 144.763 157.346 1.00 45.22 156 LYS C N 1
ATOM 4970 C CA . LYS C 1 156 ? 107.647 145.435 156.412 1.00 45.22 156 LYS C CA 1
ATOM 4971 C C . LYS C 1 156 ? 107.706 144.646 155.110 1.00 45.22 156 LYS C C 1
ATOM 4972 O O . LYS C 1 156 ? 107.566 143.422 155.095 1.00 45.22 156 LYS C O 1
ATOM 4978 N N . ARG C 1 157 ? 107.901 145.366 154.011 1.00 44.13 157 ARG C N 1
ATOM 4979 C CA . ARG C 1 157 ? 107.738 144.808 152.676 1.00 44.13 157 ARG C CA 1
ATOM 4980 C C . ARG C 1 157 ? 109.051 144.228 152.167 1.00 44.13 157 ARG C C 1
ATOM 4981 O O . ARG C 1 157 ? 110.082 144.904 152.180 1.00 44.13 157 ARG C O 1
ATOM 4989 N N . ILE C 1 158 ? 109.003 142.980 151.711 1.00 42.13 158 ILE C N 1
ATOM 4990 C CA . ILE C 1 158 ? 110.162 142.268 151.188 1.00 42.13 158 ILE C CA 1
ATOM 4991 C C . ILE C 1 158 ? 109.912 141.964 149.719 1.00 42.13 158 ILE C C 1
ATOM 4992 O O . ILE C 1 158 ? 108.823 141.516 149.352 1.00 42.13 158 ILE C O 1
ATOM 4997 N N . ILE C 1 159 ? 110.908 142.223 148.880 1.00 43.25 159 ILE C N 1
ATOM 4998 C CA . ILE C 1 159 ? 110.824 141.966 147.448 1.00 43.25 159 ILE C CA 1
ATOM 4999 C C . ILE C 1 159 ? 111.849 140.898 147.110 1.00 43.25 159 ILE C C 1
ATOM 5000 O O . ILE C 1 159 ? 113.050 141.098 147.327 1.00 43.25 159 ILE C O 1
ATOM 5005 N N . VAL C 1 160 ? 111.383 139.769 146.589 1.00 45.17 160 VAL C N 1
ATOM 5006 C CA . VAL C 1 160 ? 112.230 138.625 146.272 1.00 45.17 160 VAL C CA 1
ATOM 5007 C C . VAL C 1 160 ? 112.200 138.420 144.764 1.00 45.17 160 VAL C C 1
ATOM 5008 O O . VAL C 1 160 ? 111.121 138.249 144.197 1.00 45.17 160 VAL C O 1
ATOM 5012 N N . PRO C 1 161 ? 113.342 138.418 144.083 1.00 47.03 161 PRO C N 1
ATOM 5013 C CA . PRO C 1 161 ? 113.343 138.108 142.650 1.00 47.03 161 PRO C CA 1
ATOM 5014 C C . PRO C 1 161 ? 112.934 136.665 142.393 1.00 47.03 161 PRO C C 1
ATOM 5015 O O . PRO C 1 161 ? 113.205 135.767 143.191 1.00 47.03 161 PRO C O 1
ATOM 5019 N N . ASN C 1 162 ? 112.290 136.448 141.247 1.00 46.83 162 ASN C N 1
ATOM 5020 C CA . ASN C 1 162 ? 111.637 135.175 140.972 1.00 46.83 162 ASN C CA 1
ATOM 5021 C C . ASN C 1 162 ? 112.584 134.098 140.464 1.00 46.83 162 ASN C C 1
ATOM 5022 O O . ASN C 1 162 ? 112.253 132.914 140.560 1.00 46.83 162 ASN C O 1
ATOM 5027 N N . GLY C 1 163 ? 113.751 134.465 139.949 1.00 46.79 163 GLY C N 1
ATOM 5028 C CA . GLY C 1 163 ? 114.686 133.475 139.453 1.00 46.79 163 GLY C CA 1
ATOM 5029 C C . GLY C 1 163 ? 115.254 132.599 140.550 1.00 46.79 163 GLY C C 1
ATOM 5030 O O . GLY C 1 163 ? 115.063 131.376 140.553 1.00 46.79 163 GLY C O 1
ATOM 5031 N N . ALA C 1 164 ? 115.952 133.228 141.498 1.00 48.59 164 ALA C N 1
ATOM 5032 C CA . ALA C 1 164 ? 116.484 132.493 142.638 1.00 48.59 164 ALA C CA 1
ATOM 5033 C C . ALA C 1 164 ? 115.372 131.895 143.484 1.00 48.59 164 ALA C C 1
ATOM 5034 O O . ALA C 1 164 ? 115.571 130.862 144.130 1.00 48.59 164 ALA C O 1
ATOM 5036 N N . LEU C 1 165 ? 114.198 132.525 143.491 1.00 46.18 165 LEU C N 1
ATOM 5037 C CA . LEU C 1 165 ? 113.069 131.981 144.237 1.00 46.18 165 LEU C CA 1
ATOM 5038 C C . LEU C 1 165 ? 112.613 130.655 143.645 1.00 46.18 165 LEU C C 1
ATOM 5039 O O . LEU C 1 165 ? 112.409 129.677 144.371 1.00 46.18 165 LEU C O 1
ATOM 5044 N N . SER C 1 166 ? 112.456 130.599 142.321 1.00 48.30 166 SER C N 1
ATOM 5045 C CA . SER C 1 166 ? 112.013 129.371 141.676 1.00 48.30 166 SER C CA 1
ATOM 5046 C C . SER C 1 166 ? 113.118 128.335 141.558 1.00 48.30 166 SER C C 1
ATOM 5047 O O . SER C 1 166 ? 112.821 127.163 141.310 1.00 48.30 166 SER C O 1
ATOM 5050 N N . ASN C 1 167 ? 114.378 128.726 141.732 1.00 50.38 167 ASN C N 1
ATOM 5051 C CA . ASN C 1 167 ? 115.478 127.774 141.673 1.00 50.38 167 ASN C CA 1
ATOM 5052 C C . ASN C 1 167 ? 115.960 127.313 143.043 1.00 50.38 167 ASN C C 1
ATOM 5053 O O . ASN C 1 167 ? 117.001 126.658 143.125 1.00 50.38 167 ASN C O 1
ATOM 5058 N N . GLY C 1 168 ? 115.240 127.634 144.118 1.00 47.47 168 GLY C N 1
ATOM 5059 C CA . GLY C 1 168 ? 115.579 127.184 145.448 1.00 47.47 168 GLY C CA 1
ATOM 5060 C C . GLY C 1 168 ? 114.401 126.506 146.126 1.00 47.47 168 GLY C C 1
ATOM 5061 O O . GLY C 1 168 ? 113.327 126.342 145.543 1.00 47.47 168 GLY C O 1
ATOM 5062 N N . THR C 1 169 ? 114.623 126.119 147.378 1.00 46.27 169 THR C N 1
ATOM 5063 C CA . THR C 1 169 ? 113.566 125.487 148.153 1.00 46.27 169 THR C CA 1
ATOM 5064 C C . THR C 1 169 ? 112.649 126.538 148.763 1.00 46.27 169 THR C C 1
ATOM 5065 O O . THR C 1 169 ? 113.081 127.626 149.149 1.00 46.27 169 THR C O 1
ATOM 5069 N N . VAL C 1 170 ? 111.364 126.206 148.828 1.00 44.52 170 VAL C N 1
ATOM 5070 C CA . VAL C 1 170 ? 110.337 127.074 149.387 1.00 44.52 170 VAL C CA 1
ATOM 5071 C C . VAL C 1 170 ? 109.545 126.264 150.399 1.00 44.52 170 VAL C C 1
ATOM 5072 O O . VAL C 1 170 ? 109.057 125.176 150.079 1.00 44.52 170 VAL C O 1
ATOM 5076 N N . THR C 1 171 ? 109.429 126.783 151.616 1.00 43.81 171 THR C N 1
ATOM 5077 C CA . THR C 1 171 ? 108.620 126.165 152.658 1.00 43.81 171 THR C CA 1
ATOM 5078 C C . THR C 1 171 ? 107.301 126.918 152.761 1.00 43.81 171 THR C C 1
ATOM 5079 O O . THR C 1 171 ? 107.293 128.128 152.996 1.00 43.81 171 THR C O 1
ATOM 5083 N N . ASN C 1 172 ? 106.196 126.205 152.588 1.00 43.51 172 ASN C N 1
ATOM 5084 C CA . ASN C 1 172 ? 104.860 126.787 152.611 1.00 43.51 172 ASN C CA 1
ATOM 5085 C C . ASN C 1 172 ? 104.165 126.341 153.892 1.00 43.51 172 ASN C C 1
ATOM 5086 O O . ASN C 1 172 ? 103.858 125.158 154.058 1.00 43.51 172 ASN C O 1
ATOM 5091 N N . TYR C 1 173 ? 103.914 127.290 154.791 1.00 44.91 173 TYR C N 1
ATOM 5092 C CA . TYR C 1 173 ? 103.326 126.985 156.089 1.00 44.91 173 TYR C CA 1
ATOM 5093 C C . TYR C 1 173 ? 101.815 126.828 156.043 1.00 44.91 173 TYR C C 1
ATOM 5094 O O . TYR C 1 173 ? 101.238 126.323 157.010 1.00 44.91 173 TYR C O 1
ATOM 5103 N N . SER C 1 174 ? 101.161 127.239 154.960 1.00 46.79 174 SER C N 1
ATOM 5104 C CA . SER C 1 174 ? 99.707 127.264 154.891 1.00 46.79 174 SER C CA 1
ATOM 5105 C C . SER C 1 174 ? 99.123 126.273 153.897 1.00 46.79 174 SER C C 1
ATOM 5106 O O . SER C 1 174 ? 97.904 126.260 153.707 1.00 46.79 174 SER C O 1
ATOM 5109 N N . ALA C 1 175 ? 99.947 125.438 153.265 1.00 48.03 175 ALA C N 1
ATOM 5110 C CA . ALA C 1 175 ? 99.440 124.555 152.221 1.00 48.03 175 ALA C CA 1
ATOM 5111 C C . ALA C 1 175 ? 98.633 123.398 152.792 1.00 48.03 175 ALA C C 1
ATOM 5112 O O . ALA C 1 175 ? 97.653 122.968 152.176 1.00 48.03 175 ALA C O 1
ATOM 5114 N N . GLU C 1 176 ? 99.015 122.886 153.956 1.00 51.12 176 GLU C N 1
ATOM 5115 C CA . GLU C 1 176 ? 98.323 121.725 154.495 1.00 51.12 176 GLU C CA 1
ATOM 5116 C C . GLU C 1 176 ? 97.199 122.146 155.431 1.00 51.12 176 GLU C C 1
ATOM 5117 O O . GLU C 1 176 ? 97.332 123.135 156.154 1.00 51.12 176 GLU C O 1
ATOM 5123 N N . PRO C 1 177 ? 96.083 121.415 155.441 1.00 48.39 177 PRO C N 1
ATOM 5124 C CA . PRO C 1 177 ? 94.958 121.806 156.302 1.00 48.39 177 PRO C CA 1
ATOM 5125 C C . PRO C 1 177 ? 95.185 121.535 157.777 1.00 48.39 177 PRO C C 1
ATOM 5126 O O . PRO C 1 177 ? 94.490 122.124 158.611 1.00 48.39 177 PRO C O 1
ATOM 5130 N N . VAL C 1 178 ? 96.122 120.659 158.127 1.00 48.47 178 VAL C N 1
ATOM 5131 C CA . VAL C 1 178 ? 96.354 120.245 159.503 1.00 48.47 178 VAL C CA 1
ATOM 5132 C C . VAL C 1 178 ? 97.852 120.288 159.763 1.00 48.47 178 VAL C C 1
ATOM 5133 O O . VAL C 1 178 ? 98.649 119.905 158.901 1.00 48.47 178 VAL C O 1
ATOM 5137 N N . ARG C 1 179 ? 98.237 120.776 160.939 1.00 48.02 179 ARG C N 1
ATOM 5138 C CA . ARG C 1 179 ? 99.637 120.868 161.323 1.00 48.02 179 ARG C CA 1
ATOM 5139 C C . ARG C 1 179 ? 99.853 120.177 162.661 1.00 48.02 179 ARG C C 1
ATOM 5140 O O . ARG C 1 179 ? 98.907 119.814 163.358 1.00 48.02 179 ARG C O 1
ATOM 5148 N N . ARG C 1 180 ? 101.121 119.969 163.006 1.00 47.86 180 ARG C N 1
ATOM 5149 C CA . ARG C 1 180 ? 101.500 119.269 164.229 1.00 47.86 180 ARG C CA 1
ATOM 5150 C C . ARG C 1 180 ? 102.252 120.233 165.137 1.00 47.86 180 ARG C C 1
ATOM 5151 O O . ARG C 1 180 ? 103.407 120.574 164.869 1.00 47.86 180 ARG C O 1
ATOM 5159 N N . VAL C 1 181 ? 101.591 120.675 166.201 1.00 51.07 181 VAL C N 1
ATOM 5160 C CA . VAL C 1 181 ? 102.247 121.454 167.245 1.00 51.07 181 VAL C CA 1
ATOM 5161 C C . VAL C 1 181 ? 102.990 120.470 168.127 1.00 51.07 181 VAL C C 1
ATOM 5162 O O . VAL C 1 181 ? 102.394 119.505 168.614 1.00 51.07 181 VAL C O 1
ATOM 5166 N N . ILE C 1 182 ? 104.287 120.685 168.338 1.00 54.78 182 ILE C N 1
ATOM 5167 C CA . ILE C 1 182 ? 104.902 119.634 169.124 1.00 54.78 182 ILE C CA 1
ATOM 5168 C C . ILE C 1 182 ? 104.875 120.032 170.599 1.00 54.78 182 ILE C C 1
ATOM 5169 O O . ILE C 1 182 ? 103.845 119.840 171.253 1.00 54.78 182 ILE C O 1
ATOM 5174 N N . PHE C 1 183 ? 105.964 120.601 171.125 1.00 54.34 183 PHE C N 1
ATOM 5175 C CA . PHE C 1 183 ? 106.093 121.364 172.368 1.00 54.34 183 PHE C CA 1
ATOM 5176 C C . PHE C 1 183 ? 107.540 121.116 172.772 1.00 54.34 183 PHE C C 1
ATOM 5177 O O . PHE C 1 183 ? 108.216 120.333 172.103 1.00 54.34 183 PHE C O 1
ATOM 5185 N N . ASP C 1 184 ? 108.020 121.703 173.865 1.00 57.12 184 ASP C N 1
ATOM 5186 C CA . ASP C 1 184 ? 109.233 121.211 174.513 1.00 57.12 184 ASP C CA 1
ATOM 5187 C C . ASP C 1 184 ? 109.330 121.820 175.900 1.00 57.12 184 ASP C C 1
ATOM 5188 O O . ASP C 1 184 ? 109.218 123.041 176.041 1.00 57.12 184 ASP C O 1
ATOM 5193 N N . VAL C 1 185 ? 109.537 120.988 176.918 1.00 55.45 185 VAL C N 1
ATOM 5194 C CA . VAL C 1 185 ? 109.679 121.507 178.276 1.00 55.45 185 VAL C CA 1
ATOM 5195 C C . VAL C 1 185 ? 110.704 120.677 179.038 1.00 55.45 185 VAL C C 1
ATOM 5196 O O . VAL C 1 185 ? 110.669 119.446 179.001 1.00 55.45 185 VAL C O 1
ATOM 5200 N N . GLY C 1 186 ? 111.627 121.351 179.723 1.00 57.46 186 GLY C N 1
ATOM 5201 C CA . GLY C 1 186 ? 112.602 120.674 180.556 1.00 57.46 186 GLY C CA 1
ATOM 5202 C C . GLY C 1 186 ? 112.124 120.594 181.991 1.00 57.46 186 GLY C C 1
ATOM 5203 O O . GLY C 1 186 ? 111.696 121.594 182.568 1.00 57.46 186 GLY C O 1
ATOM 5204 N N . ILE C 1 187 ? 112.201 119.397 182.566 1.00 60.21 187 ILE C N 1
ATOM 5205 C CA . ILE C 1 187 ? 111.740 119.144 183.921 1.00 60.21 187 ILE C CA 1
ATOM 5206 C C . ILE C 1 187 ? 112.907 118.622 184.754 1.00 60.21 187 ILE C C 1
ATOM 5207 O O . ILE C 1 187 ? 113.990 118.338 184.241 1.00 60.21 187 ILE C O 1
ATOM 5212 N N . ASP C 1 188 ? 112.661 118.495 186.057 1.00 65.16 188 ASP C N 1
ATOM 5213 C CA . ASP C 1 188 ? 113.668 118.030 186.998 1.00 65.16 188 ASP C CA 1
ATOM 5214 C C . ASP C 1 188 ? 114.171 116.640 186.624 1.00 65.16 188 ASP C C 1
ATOM 5215 O O . ASP C 1 188 ? 113.497 115.867 185.940 1.00 65.16 188 ASP C O 1
ATOM 5220 N N . TYR C 1 189 ? 115.377 116.322 187.097 1.00 63.35 189 TYR C N 1
ATOM 5221 C CA . TYR C 1 189 ? 115.940 115.004 186.833 1.00 63.35 189 TYR C CA 1
ATOM 5222 C C . TYR C 1 189 ? 115.348 113.943 187.748 1.00 63.35 189 TYR C C 1
ATOM 5223 O O . TYR C 1 189 ? 115.259 112.775 187.359 1.00 63.35 189 TYR C O 1
ATOM 5232 N N . ASP C 1 190 ? 114.927 114.324 188.953 1.00 67.52 190 ASP C N 1
ATOM 5233 C CA . ASP C 1 190 ? 114.387 113.362 189.905 1.00 67.52 190 ASP C CA 1
ATOM 5234 C C . ASP C 1 190 ? 112.885 113.159 189.770 1.00 67.52 190 ASP C C 1
ATOM 5235 O O . ASP C 1 190 ? 112.313 112.388 190.546 1.00 67.52 190 ASP C O 1
ATOM 5240 N N . ALA C 1 191 ? 112.237 113.824 188.821 1.00 68.66 191 ALA C N 1
ATOM 5241 C CA . ALA C 1 191 ? 110.811 113.629 188.613 1.00 68.66 191 ALA C CA 1
ATOM 5242 C C . ALA C 1 191 ? 110.543 112.271 187.981 1.00 68.66 191 ALA C C 1
ATOM 5243 O O . ALA C 1 191 ? 111.389 111.712 187.278 1.00 68.66 191 ALA C O 1
ATOM 5245 N N . ASP C 1 192 ? 109.351 111.737 188.234 1.00 70.49 192 ASP C N 1
ATOM 5246 C CA . ASP C 1 192 ? 108.929 110.493 187.606 1.00 70.49 192 ASP C CA 1
ATOM 5247 C C . ASP C 1 192 ? 108.265 110.807 186.272 1.00 70.49 192 ASP C C 1
ATOM 5248 O O . ASP C 1 192 ? 107.286 111.556 186.215 1.00 70.49 192 ASP C O 1
ATOM 5253 N N . LEU C 1 193 ? 108.806 110.225 185.203 1.00 67.64 193 LEU C N 1
ATOM 5254 C CA . LEU C 1 193 ? 108.491 110.678 183.856 1.00 67.64 193 LEU C CA 1
ATOM 5255 C C . LEU C 1 193 ? 107.115 110.225 183.391 1.00 67.64 193 LEU C C 1
ATOM 5256 O O . LEU C 1 193 ? 106.479 110.927 182.596 1.00 67.64 193 LEU C O 1
ATOM 5261 N N . LYS C 1 194 ? 106.639 109.074 183.866 1.00 68.56 194 LYS C N 1
ATOM 5262 C CA . LYS C 1 194 ? 105.312 108.607 183.478 1.00 68.56 194 LYS C CA 1
ATOM 5263 C C . LYS C 1 194 ? 104.236 109.577 183.946 1.00 68.56 194 LYS C C 1
ATOM 5264 O O . LYS C 1 194 ? 103.349 109.962 183.175 1.00 68.56 194 LYS C O 1
ATOM 5270 N N . ASN C 1 195 ? 104.306 109.990 185.212 1.00 67.28 195 ASN C N 1
ATOM 5271 C CA . ASN C 1 195 ? 103.345 110.951 185.739 1.00 67.28 195 ASN C CA 1
ATOM 5272 C C . ASN C 1 195 ? 103.449 112.287 185.017 1.00 67.28 195 ASN C C 1
ATOM 5273 O O . ASN C 1 195 ? 102.436 112.952 184.775 1.00 67.28 195 ASN C O 1
ATOM 5278 N N . ALA C 1 196 ? 104.665 112.688 184.648 1.00 66.30 196 ALA C N 1
ATOM 5279 C CA . ALA C 1 196 ? 104.845 113.961 183.961 1.00 66.30 196 ALA C CA 1
ATOM 5280 C C . ALA C 1 196 ? 104.219 113.940 182.573 1.00 66.30 196 ALA C C 1
ATOM 5281 O O . ALA C 1 196 ? 103.547 114.900 182.175 1.00 66.30 196 ALA C O 1
ATOM 5283 N N . GLN C 1 197 ? 104.410 112.855 181.820 1.00 66.17 197 GLN C N 1
ATOM 5284 C CA . GLN C 1 197 ? 103.797 112.813 180.498 1.00 66.17 197 GLN C CA 1
ATOM 5285 C C . GLN C 1 197 ? 102.295 112.577 180.585 1.00 66.17 197 GLN C C 1
ATOM 5286 O O . GLN C 1 197 ? 101.556 113.007 179.698 1.00 66.17 197 GLN C O 1
ATOM 5292 N N . ASN C 1 198 ? 101.815 111.953 181.662 1.00 66.54 198 ASN C N 1
ATOM 5293 C CA . ASN C 1 198 ? 100.372 111.898 181.879 1.00 66.54 198 ASN C CA 1
ATOM 5294 C C . ASN C 1 198 ? 99.801 113.287 182.135 1.00 66.54 198 ASN C C 1
ATOM 5295 O O . ASN C 1 198 ? 98.721 113.626 181.634 1.00 66.54 198 ASN C O 1
ATOM 5300 N N . ILE C 1 199 ? 100.509 114.104 182.916 1.00 64.86 199 ILE C N 1
ATOM 5301 C CA . ILE C 1 199 ? 100.083 115.481 183.146 1.00 64.86 199 ILE C CA 1
ATOM 5302 C C . ILE C 1 199 ? 100.066 116.256 181.837 1.00 64.86 199 ILE C C 1
ATOM 5303 O O . ILE C 1 199 ? 99.120 116.995 181.545 1.00 64.86 199 ILE C O 1
ATOM 5308 N N . LEU C 1 200 ? 101.120 116.108 181.032 1.00 63.68 200 LEU C N 1
ATOM 5309 C CA . LEU C 1 200 ? 101.158 116.793 179.744 1.00 63.68 200 LEU C CA 1
ATOM 5310 C C . LEU C 1 200 ? 100.044 116.318 178.821 1.00 63.68 200 LEU C C 1
ATOM 5311 O O . LEU C 1 200 ? 99.522 117.106 178.027 1.00 63.68 200 LEU C O 1
ATOM 5316 N N . LEU C 1 201 ? 99.668 115.039 178.905 1.00 63.43 201 LEU C N 1
ATOM 5317 C CA . LEU C 1 201 ? 98.585 114.535 178.069 1.00 63.43 201 LEU C CA 1
ATOM 5318 C C . LEU C 1 201 ? 97.230 115.041 178.535 1.00 63.43 201 LEU C C 1
ATOM 5319 O O . LEU C 1 201 ? 96.341 115.265 177.707 1.00 63.43 201 LEU C O 1
ATOM 5324 N N . ALA C 1 202 ? 97.042 115.222 179.838 1.00 65.66 202 ALA C N 1
ATOM 5325 C CA . ALA C 1 202 ? 95.803 115.829 180.321 1.00 65.66 202 ALA C CA 1
ATOM 5326 C C . ALA C 1 202 ? 95.928 117.346 180.359 1.00 65.66 202 ALA C C 1
ATOM 5327 O O . ALA C 1 202 ? 95.532 118.018 181.306 1.00 65.66 202 ALA C O 1
ATOM 5329 N N . MET C 1 203 ? 96.481 117.882 179.275 1.00 64.32 203 MET C N 1
ATOM 5330 C CA . MET C 1 203 ? 96.584 119.315 179.050 1.00 64.32 203 MET C CA 1
ATOM 5331 C C . MET C 1 203 ? 96.223 119.642 177.610 1.00 64.32 203 MET C C 1
ATOM 5332 O O . MET C 1 203 ? 96.062 120.821 177.275 1.00 64.32 203 MET C O 1
ATOM 5337 N N . ALA C 1 204 ? 96.078 118.629 176.759 1.00 64.60 204 ALA C N 1
ATOM 5338 C CA . ALA C 1 204 ? 95.651 118.796 175.380 1.00 64.60 204 ALA C CA 1
ATOM 5339 C C . ALA C 1 204 ? 94.191 118.417 175.191 1.00 64.60 204 ALA C C 1
ATOM 5340 O O . ALA C 1 204 ? 93.811 117.965 174.106 1.00 64.60 204 ALA C O 1
ATOM 5342 N N . ASP C 1 205 ? 93.365 118.571 176.227 1.00 69.00 205 ASP C N 1
ATOM 5343 C CA . ASP C 1 205 ? 91.936 118.316 176.119 1.00 69.00 205 ASP C CA 1
ATOM 5344 C C . ASP C 1 205 ? 91.168 119.504 175.561 1.00 69.00 205 ASP C C 1
ATOM 5345 O O . ASP C 1 205 ? 89.936 119.518 175.652 1.00 69.00 205 ASP C O 1
ATOM 5350 N N . ASP C 1 206 ? 91.856 120.492 175.009 1.00 64.00 206 ASP C N 1
ATOM 5351 C CA . ASP C 1 206 ? 91.182 121.624 174.396 1.00 64.00 206 ASP C CA 1
ATOM 5352 C C . ASP C 1 206 ? 90.332 121.143 173.222 1.00 64.00 206 ASP C C 1
ATOM 5353 O O . ASP C 1 206 ? 90.687 120.156 172.566 1.00 64.00 206 ASP C O 1
ATOM 5358 N N . PRO C 1 207 ? 89.204 121.797 172.931 1.00 63.72 207 PRO C N 1
ATOM 5359 C CA . PRO C 1 207 ? 88.443 121.432 171.731 1.00 63.72 207 PRO C CA 1
ATOM 5360 C C . PRO C 1 207 ? 89.033 122.052 170.476 1.00 63.72 207 PRO C C 1
ATOM 5361 O O . PRO C 1 207 ? 88.310 122.521 169.594 1.00 63.72 207 PRO C O 1
ATOM 5365 N N . ARG C 1 208 ? 90.360 122.031 170.390 1.00 59.33 208 ARG C N 1
ATOM 5366 C CA . ARG C 1 208 ? 91.095 122.461 169.215 1.00 59.33 208 ARG C CA 1
ATOM 5367 C C . ARG C 1 208 ? 92.174 121.470 168.828 1.00 59.33 208 ARG C C 1
ATOM 5368 O O . ARG C 1 208 ? 92.742 121.593 167.738 1.00 59.33 208 ARG C O 1
ATOM 5376 N N . VAL C 1 209 ? 92.473 120.504 169.686 1.00 56.52 209 VAL C N 1
ATOM 5377 C CA . VAL C 1 209 ? 93.441 119.457 169.406 1.00 56.52 209 VAL C CA 1
ATOM 5378 C C . VAL C 1 209 ? 92.695 118.295 168.769 1.00 56.52 209 VAL C C 1
ATOM 5379 O O . VAL C 1 209 ? 91.790 117.718 169.381 1.00 56.52 209 VAL C O 1
ATOM 5383 N N . LEU C 1 210 ? 93.061 117.960 167.537 1.00 56.45 210 LEU C N 1
ATOM 5384 C CA . LEU C 1 210 ? 92.429 116.842 166.857 1.00 56.45 210 LEU C CA 1
ATOM 5385 C C . LEU C 1 210 ? 92.761 115.532 167.554 1.00 56.45 210 LEU C C 1
ATOM 5386 O O . LEU C 1 210 ? 93.819 115.374 168.168 1.00 56.45 210 LEU C O 1
ATOM 5391 N N . LYS C 1 211 ? 91.833 114.586 167.458 1.00 61.76 211 LYS C N 1
ATOM 5392 C CA . LYS C 1 211 ? 92.037 113.235 167.951 1.00 61.76 211 LYS C CA 1
ATOM 5393 C C . LYS C 1 211 ? 92.403 112.265 166.842 1.00 61.76 211 LYS C C 1
ATOM 5394 O O . LYS C 1 211 ? 92.548 111.070 167.107 1.00 61.76 211 LYS C O 1
ATOM 5400 N N . ASP C 1 212 ? 92.553 112.753 165.603 1.00 66.06 212 ASP C N 1
ATOM 5401 C CA . ASP C 1 212 ? 92.681 111.836 164.472 1.00 66.06 212 ASP C CA 1
ATOM 5402 C C . ASP C 1 212 ? 93.993 111.061 164.543 1.00 66.06 212 ASP C C 1
ATOM 5403 O O . ASP C 1 212 ? 93.951 109.828 164.693 1.00 66.06 212 ASP C O 1
ATOM 5408 N N . PRO C 1 213 ? 95.189 111.692 164.427 1.00 58.75 213 PRO C N 1
ATOM 5409 C CA . PRO C 1 213 ? 96.388 111.056 164.991 1.00 58.75 213 PRO C CA 1
ATOM 5410 C C . PRO C 1 213 ? 96.571 111.419 166.457 1.00 58.75 213 PRO C C 1
ATOM 5411 O O . PRO C 1 213 ? 97.211 112.429 166.760 1.00 58.75 213 PRO C O 1
ATOM 5415 N N . ALA C 1 214 ? 95.983 110.635 167.363 1.00 58.16 214 ALA C N 1
ATOM 5416 C CA . ALA C 1 214 ? 95.905 110.886 168.802 1.00 58.16 214 ALA C CA 1
ATOM 5417 C C . ALA C 1 214 ? 97.184 111.474 169.393 1.00 58.16 214 ALA C C 1
ATOM 5418 O O . ALA C 1 214 ? 98.287 111.132 168.953 1.00 58.16 214 ALA C O 1
ATOM 5420 N N . PRO C 1 215 ? 97.073 112.366 170.381 1.00 55.82 215 PRO C N 1
ATOM 5421 C CA . PRO C 1 215 ? 98.258 113.054 170.904 1.00 55.82 215 PRO C CA 1
ATOM 5422 C C . PRO C 1 215 ? 99.260 112.093 171.526 1.00 55.82 215 PRO C C 1
ATOM 5423 O O . PRO C 1 215 ? 98.936 110.968 171.907 1.00 55.82 215 PRO C O 1
ATOM 5427 N N . VAL C 1 216 ? 100.497 112.565 171.635 1.00 54.06 216 VAL C N 1
ATOM 5428 C CA . VAL C 1 216 ? 101.609 111.743 172.094 1.00 54.06 216 VAL C CA 1
ATOM 5429 C C . VAL C 1 216 ? 102.470 112.580 173.029 1.00 54.06 216 VAL C C 1
ATOM 5430 O O . VAL C 1 216 ? 102.554 113.801 172.879 1.00 54.06 216 VAL C O 1
ATOM 5434 N N . ALA C 1 217 ? 103.073 111.935 174.024 1.00 56.07 217 ALA C N 1
ATOM 5435 C CA . ALA C 1 217 ? 103.997 112.595 174.940 1.00 56.07 217 ALA C CA 1
ATOM 5436 C C . ALA C 1 217 ? 105.184 111.675 175.168 1.00 56.07 217 ALA C C 1
ATOM 5437 O O . ALA C 1 217 ? 105.014 110.549 175.642 1.00 56.07 217 ALA C O 1
ATOM 5439 N N . VAL C 1 218 ? 106.384 112.154 174.837 1.00 53.54 218 VAL C N 1
ATOM 5440 C CA . VAL C 1 218 ? 107.575 111.318 174.847 1.00 53.54 218 VAL C CA 1
ATOM 5441 C C . VAL C 1 218 ? 108.694 112.006 175.614 1.00 53.54 218 VAL C C 1
ATOM 5442 O O . VAL C 1 218 ? 108.664 113.212 175.871 1.00 53.54 218 VAL C O 1
ATOM 5446 N N . VAL C 1 219 ? 109.690 111.208 175.982 1.00 53.49 219 VAL C N 1
ATOM 5447 C CA . VAL C 1 219 ? 110.917 111.707 176.589 1.00 53.49 219 VAL C CA 1
ATOM 5448 C C . VAL C 1 219 ? 111.961 111.816 175.487 1.00 53.49 219 VAL C C 1
ATOM 5449 O O . VAL C 1 219 ? 112.550 110.816 175.074 1.00 53.49 219 VAL C O 1
ATOM 5453 N N . SER C 1 220 ? 112.194 113.029 175.007 1.00 56.27 220 SER C N 1
ATOM 5454 C CA . SER C 1 220 ? 113.308 113.272 174.104 1.00 56.27 220 SER C CA 1
ATOM 5455 C C . SER C 1 220 ? 114.582 113.373 174.945 1.00 56.27 220 SER C C 1
ATOM 5456 O O . SER C 1 220 ? 114.612 112.957 176.106 1.00 56.27 220 SER C O 1
ATOM 5459 N N . ASN C 1 221 ? 115.652 113.909 174.361 1.00 58.16 221 ASN C N 1
ATOM 5460 C CA . ASN C 1 221 ? 116.992 113.775 174.924 1.00 58.16 221 ASN C CA 1
ATOM 5461 C C . ASN C 1 221 ? 117.046 114.146 176.402 1.00 58.16 221 ASN C C 1
ATOM 5462 O O . ASN C 1 221 ? 116.255 114.950 176.898 1.00 58.16 221 ASN C O 1
ATOM 5467 N N . LEU C 1 222 ? 117.995 113.533 177.107 1.00 59.47 222 LEU C N 1
ATOM 5468 C CA . LEU C 1 222 ? 118.303 113.883 178.487 1.00 59.47 222 LEU C CA 1
ATOM 5469 C C . LEU C 1 222 ? 119.352 114.988 178.490 1.00 59.47 222 LEU C C 1
ATOM 5470 O O . LEU C 1 222 ? 120.525 114.737 178.200 1.00 59.47 222 LEU C O 1
ATOM 5475 N N . GLY C 1 223 ? 118.933 116.206 178.825 1.00 61.62 223 GLY C N 1
ATOM 5476 C CA . GLY C 1 223 ? 119.797 117.365 178.765 1.00 61.62 223 GLY C CA 1
ATOM 5477 C C . GLY C 1 223 ? 120.801 117.406 179.900 1.00 61.62 223 GLY C C 1
ATOM 5478 O O . GLY C 1 223 ? 120.915 116.488 180.713 1.00 61.62 223 GLY C O 1
ATOM 5479 N N . GLU C 1 224 ? 121.543 118.515 179.950 1.00 64.94 224 GLU C N 1
ATOM 5480 C CA . GLU C 1 224 ? 122.605 118.652 180.938 1.00 64.94 224 GLU C CA 1
ATOM 5481 C C . GLU C 1 224 ? 122.085 119.117 182.292 1.00 64.94 224 GLU C C 1
ATOM 5482 O O . GLU C 1 224 ? 122.705 118.824 183.319 1.00 64.94 224 GLU C O 1
ATOM 5488 N N . SER C 1 225 ? 120.963 119.835 182.322 1.00 62.64 225 SER C N 1
ATOM 5489 C CA . SER C 1 225 ? 120.359 120.265 183.573 1.00 62.64 225 SER C CA 1
ATOM 5490 C C . SER C 1 225 ? 118.921 119.809 183.750 1.00 62.64 225 SER C C 1
ATOM 5491 O O . SER C 1 225 ? 118.435 119.801 184.884 1.00 62.64 225 SER C O 1
ATOM 5494 N N . ALA C 1 226 ? 118.233 119.427 182.677 1.00 60.32 226 ALA C N 1
ATOM 5495 C CA . ALA C 1 226 ? 116.834 119.047 182.760 1.00 60.32 226 ALA C CA 1
ATOM 5496 C C . ALA C 1 226 ? 116.556 117.931 181.768 1.00 60.32 226 ALA C C 1
ATOM 5497 O O . ALA C 1 226 ? 117.245 117.799 180.755 1.00 60.32 226 ALA C O 1
ATOM 5499 N N . ILE C 1 227 ? 115.545 117.125 182.076 1.00 59.30 227 ILE C N 1
ATOM 5500 C CA . ILE C 1 227 ? 115.062 116.095 181.163 1.00 59.30 227 ILE C CA 1
ATOM 5501 C C . ILE C 1 227 ? 114.002 116.715 180.267 1.00 59.30 227 ILE C C 1
ATOM 5502 O O . ILE C 1 227 ? 113.054 117.337 180.754 1.00 59.30 227 ILE C O 1
ATOM 5507 N N . THR C 1 228 ? 114.157 116.553 178.960 1.00 55.12 228 THR C N 1
ATOM 5508 C CA . THR C 1 228 ? 113.290 117.220 177.998 1.00 55.12 228 THR C CA 1
ATOM 5509 C C . THR C 1 228 ? 112.106 116.325 177.654 1.00 55.12 228 THR C C 1
ATOM 5510 O O . THR C 1 228 ? 112.286 115.219 177.138 1.00 55.12 228 THR C O 1
ATOM 5514 N N . LEU C 1 229 ? 110.903 116.801 177.951 1.00 55.04 229 LEU C N 1
ATOM 5515 C CA . LEU C 1 229 ? 109.662 116.174 177.537 1.00 55.04 229 LEU C CA 1
ATOM 5516 C C . LEU C 1 229 ? 109.113 116.883 176.311 1.00 55.04 229 LEU C C 1
ATOM 5517 O O . LEU C 1 229 ? 109.271 118.099 176.148 1.00 55.04 229 LEU C O 1
ATOM 5522 N N . SER C 1 230 ? 108.442 116.113 175.458 1.00 53.25 230 SER C N 1
ATOM 5523 C CA . SER C 1 230 ? 107.902 116.620 174.203 1.00 53.25 230 SER C CA 1
ATOM 5524 C C . SER C 1 230 ? 106.469 116.132 174.045 1.00 53.25 230 SER C C 1
ATOM 5525 O O . SER C 1 230 ? 106.230 114.928 173.919 1.00 53.25 230 SER C O 1
ATOM 5528 N N . LEU C 1 231 ? 105.523 117.063 174.086 1.00 53.66 231 LEU C N 1
ATOM 5529 C CA . LEU C 1 231 ? 104.155 116.800 173.676 1.00 53.66 231 LEU C CA 1
ATOM 5530 C C . LEU C 1 231 ? 104.072 116.890 172.157 1.00 53.66 231 LEU C C 1
ATOM 5531 O O . LEU C 1 231 ? 104.957 117.437 171.508 1.00 53.66 231 LEU C O 1
ATOM 5536 N N . ARG C 1 232 ? 103.028 116.298 171.582 1.00 50.83 232 ARG C N 1
ATOM 5537 C CA . ARG C 1 232 ? 102.906 116.247 170.126 1.00 50.83 232 ARG C CA 1
ATOM 5538 C C . ARG C 1 232 ? 101.436 116.070 169.779 1.00 50.83 232 ARG C C 1
ATOM 5539 O O . ARG C 1 232 ? 100.874 114.996 170.013 1.00 50.83 232 ARG C O 1
ATOM 5547 N N . VAL C 1 233 ? 100.824 117.117 169.225 1.00 49.33 233 VAL C N 1
ATOM 5548 C CA . VAL C 1 233 ? 99.400 117.126 168.928 1.00 49.33 233 VAL C CA 1
ATOM 5549 C C . VAL C 1 233 ? 99.183 117.647 167.514 1.00 49.33 233 VAL C C 1
ATOM 5550 O O . VAL C 1 233 ? 100.035 118.317 166.932 1.00 49.33 233 VAL C O 1
ATOM 5554 N N . TRP C 1 234 ? 98.009 117.338 166.971 1.00 49.06 234 TRP C N 1
ATOM 5555 C CA . TRP C 1 234 ? 97.601 117.792 165.650 1.00 49.06 234 TRP C CA 1
ATOM 5556 C C . TRP C 1 234 ? 96.478 118.810 165.795 1.00 49.06 234 TRP C C 1
ATOM 5557 O O . TRP C 1 234 ? 95.502 118.565 166.507 1.00 49.06 234 TRP C O 1
ATOM 5568 N N . VAL C 1 235 ? 96.627 119.951 165.125 1.00 49.87 235 VAL C N 1
ATOM 5569 C CA . VAL C 1 235 ? 95.637 121.017 165.132 1.00 49.87 235 VAL C CA 1
ATOM 5570 C C . VAL C 1 235 ? 95.341 121.406 163.691 1.00 49.87 235 VAL C C 1
ATOM 5571 O O . VAL C 1 235 ? 95.992 120.947 162.756 1.00 49.87 235 VAL C O 1
ATOM 5575 N N . LYS C 1 236 ? 94.341 122.264 163.519 1.00 51.51 236 LYS C N 1
ATOM 5576 C CA . LYS C 1 236 ? 94.117 122.867 162.216 1.00 51.51 236 LYS C CA 1
ATOM 5577 C C . LYS C 1 236 ? 95.151 123.956 161.963 1.00 51.51 236 LYS C C 1
ATOM 5578 O O . LYS C 1 236 ? 95.702 124.552 162.888 1.00 51.51 236 LYS C O 1
ATOM 5584 N N . ASN C 1 237 ? 95.409 124.217 160.682 1.00 49.75 237 ASN C N 1
ATOM 5585 C CA . ASN C 1 237 ? 96.519 125.081 160.305 1.00 49.75 237 ASN C CA 1
ATOM 5586 C C . ASN C 1 237 ? 96.373 126.499 160.846 1.00 49.75 237 ASN C C 1
ATOM 5587 O O . ASN C 1 237 ? 97.363 127.235 160.892 1.00 49.75 237 ASN C O 1
ATOM 5592 N N . ALA C 1 238 ? 95.170 126.902 161.254 1.00 52.62 238 ALA C N 1
ATOM 5593 C CA . ALA C 1 238 ? 94.942 128.251 161.751 1.00 52.62 238 ALA C CA 1
ATOM 5594 C C . ALA C 1 238 ? 95.007 128.359 163.268 1.00 52.62 238 ALA C C 1
ATOM 5595 O O . ALA C 1 238 ? 95.046 129.478 163.791 1.00 52.62 238 ALA C O 1
ATOM 5597 N N . ASP C 1 239 ? 95.013 127.240 163.984 1.00 53.93 239 ASP C N 1
ATOM 5598 C CA . ASP C 1 239 ? 95.071 127.240 165.439 1.00 53.93 239 ASP C CA 1
ATOM 5599 C C . ASP C 1 239 ? 96.469 126.973 165.975 1.00 53.93 239 ASP C C 1
ATOM 5600 O O . ASP C 1 239 ? 96.619 126.759 167.179 1.00 53.93 239 ASP C O 1
ATOM 5605 N N . TYR C 1 240 ? 97.483 126.973 165.112 1.00 51.67 240 TYR C N 1
ATOM 5606 C CA . TYR C 1 240 ? 98.833 126.598 165.522 1.00 51.67 240 TYR C CA 1
ATOM 5607 C C . TYR C 1 240 ? 99.328 127.457 166.682 1.00 51.67 240 TYR C C 1
ATOM 5608 O O . TYR C 1 240 ? 99.643 126.947 167.766 1.00 51.67 240 TYR C O 1
ATOM 5617 N N . TRP C 1 241 ? 99.391 128.773 166.476 1.00 51.70 241 TRP C N 1
ATOM 5618 C CA . TRP C 1 241 ? 100.040 129.640 167.454 1.00 51.70 241 TRP C CA 1
ATOM 5619 C C . TRP C 1 241 ? 99.212 129.801 168.720 1.00 51.70 241 TRP C C 1
ATOM 5620 O O . TRP C 1 241 ? 99.779 129.926 169.810 1.00 51.70 241 TRP C O 1
ATOM 5631 N N . ASP C 1 242 ? 97.885 129.810 168.606 1.00 55.62 242 ASP C N 1
ATOM 5632 C CA . ASP C 1 242 ? 97.049 129.886 169.799 1.00 55.62 242 ASP C CA 1
ATOM 5633 C C . ASP C 1 242 ? 97.310 128.705 170.721 1.00 55.62 242 ASP C C 1
ATOM 5634 O O . ASP C 1 242 ? 97.478 128.869 171.936 1.00 55.62 242 ASP C O 1
ATOM 5639 N N . VAL C 1 243 ? 97.361 127.500 170.152 1.00 54.13 243 VAL C N 1
ATOM 5640 C CA . VAL C 1 243 ? 97.618 126.306 170.945 1.00 54.13 243 VAL C CA 1
ATOM 5641 C C . VAL C 1 243 ? 99.030 126.336 171.513 1.00 54.13 243 VAL C C 1
ATOM 5642 O O . VAL C 1 243 ? 99.254 125.963 172.670 1.00 54.13 243 VAL C O 1
ATOM 5646 N N . MET C 1 244 ? 100.003 126.803 170.724 1.00 54.13 244 MET C N 1
ATOM 5647 C CA . MET C 1 244 ? 101.371 126.880 171.228 1.00 54.13 244 MET C CA 1
ATOM 5648 C C . MET C 1 244 ? 101.478 127.816 172.432 1.00 54.13 244 MET C C 1
ATOM 5649 O O . MET C 1 244 ? 102.117 127.476 173.434 1.00 54.13 244 MET C O 1
ATOM 5654 N N . PHE C 1 245 ? 100.844 128.989 172.366 1.00 53.55 245 PHE C N 1
ATOM 5655 C CA . PHE C 1 245 ? 100.912 129.933 173.481 1.00 53.55 245 PHE C CA 1
ATOM 5656 C C . PHE C 1 245 ? 100.150 129.418 174.703 1.00 53.55 245 PHE C C 1
ATOM 5657 O O . PHE C 1 245 ? 100.610 129.568 175.850 1.00 53.55 245 PHE C O 1
ATOM 5665 N N . MET C 1 246 ? 98.982 128.807 174.479 1.00 57.95 246 MET C N 1
ATOM 5666 C CA . MET C 1 246 ? 98.245 128.206 175.584 1.00 57.95 246 MET C CA 1
ATOM 5667 C C . MET C 1 246 ? 99.080 127.148 176.290 1.00 57.95 246 MET C C 1
ATOM 5668 O O . MET C 1 246 ? 99.062 127.051 177.525 1.00 57.95 246 MET C O 1
ATOM 5673 N N . PHE C 1 247 ? 99.816 126.341 175.524 1.00 55.71 247 PHE C N 1
ATOM 5674 C CA . PHE C 1 247 ? 100.740 125.391 176.132 1.00 55.71 247 PHE C CA 1
ATOM 5675 C C . PHE C 1 247 ? 101.822 126.118 176.916 1.00 55.71 247 PHE C C 1
ATOM 5676 O O . PHE C 1 247 ? 102.123 125.754 178.054 1.00 55.71 247 PHE C O 1
ATOM 5684 N N . ASN C 1 248 ? 102.407 127.164 176.323 1.00 56.47 248 ASN C N 1
ATOM 5685 C CA . ASN C 1 248 ? 103.479 127.909 176.981 1.00 56.47 248 ASN C CA 1
ATOM 5686 C C . ASN C 1 248 ? 103.080 128.393 178.368 1.00 56.47 248 ASN C C 1
ATOM 5687 O O . ASN C 1 248 ? 103.932 128.507 179.255 1.00 56.47 248 ASN C O 1
ATOM 5692 N N . GLU C 1 249 ? 101.801 128.693 178.575 1.00 62.03 249 GLU C N 1
ATOM 5693 C CA . GLU C 1 249 ? 101.343 129.113 179.905 1.00 62.03 249 GLU C CA 1
ATOM 5694 C C . GLU C 1 249 ? 100.953 127.930 180.809 1.00 62.03 249 GLU C C 1
ATOM 5695 O O . GLU C 1 249 ? 101.489 127.745 181.925 1.00 62.03 249 GLU C O 1
ATOM 5701 N N . LYS C 1 250 ? 100.010 127.117 180.335 1.00 63.70 250 LYS C N 1
ATOM 5702 C CA . LYS C 1 250 ? 99.484 126.047 181.166 1.00 63.70 250 LYS C CA 1
ATOM 5703 C C . LYS C 1 250 ? 100.536 125.003 181.505 1.00 63.70 250 LYS C C 1
ATOM 5704 O O . LYS C 1 250 ? 100.364 124.284 182.488 1.00 63.70 250 LYS C O 1
ATOM 5710 N N . ALA C 1 251 ? 101.634 124.925 180.747 1.00 63.65 251 ALA C N 1
ATOM 5711 C CA . ALA C 1 251 ? 102.649 123.910 181.001 1.00 63.65 251 ALA C CA 1
ATOM 5712 C C . ALA C 1 251 ? 103.233 124.057 182.395 1.00 63.65 251 ALA C C 1
ATOM 5713 O O . ALA C 1 251 ? 103.160 123.135 183.214 1.00 63.65 251 ALA C O 1
ATOM 5715 N N . ARG C 1 252 ? 103.843 125.208 182.674 1.00 64.91 252 ARG C N 1
ATOM 5716 C CA . ARG C 1 252 ? 104.342 125.443 184.020 1.00 64.91 252 ARG C CA 1
ATOM 5717 C C . ARG C 1 252 ? 103.207 125.405 185.024 1.00 64.91 252 ARG C C 1
ATOM 5718 O O . ARG C 1 252 ? 103.321 124.744 186.071 1.00 64.91 252 ARG C O 1
ATOM 5726 N N . ASP C 1 253 ? 102.086 126.083 184.718 1.00 68.90 253 ASP C N 1
ATOM 5727 C CA . ASP C 1 253 ? 101.058 126.180 185.754 1.00 68.90 253 ASP C CA 1
ATOM 5728 C C . ASP C 1 253 ? 100.522 124.809 186.169 1.00 68.90 253 ASP C C 1
ATOM 5729 O O . ASP C 1 253 ? 100.090 124.638 187.314 1.00 68.90 253 ASP C O 1
ATOM 5734 N N . ALA C 1 254 ? 100.570 123.819 185.277 1.00 67.83 254 ALA C N 1
ATOM 5735 C CA . ALA C 1 254 ? 100.036 122.490 185.546 1.00 67.83 254 ALA C CA 1
ATOM 5736 C C . ALA C 1 254 ? 101.082 121.496 186.019 1.00 67.83 254 ALA C C 1
ATOM 5737 O O . ALA C 1 254 ? 100.761 120.624 186.832 1.00 67.83 254 ALA C O 1
ATOM 5739 N N . LEU C 1 255 ? 102.317 121.584 185.521 1.00 67.26 255 LEU C N 1
ATOM 5740 C CA . LEU C 1 255 ? 103.373 120.720 186.033 1.00 67.26 255 LEU C CA 1
ATOM 5741 C C . LEU C 1 255 ? 103.674 121.033 187.489 1.00 67.26 255 LEU C C 1
ATOM 5742 O O . LEU C 1 255 ? 103.807 120.118 188.307 1.00 67.26 255 LEU C O 1
ATOM 5747 N N . GLY C 1 256 ? 103.769 122.319 187.839 1.00 70.41 256 GLY C N 1
ATOM 5748 C CA . GLY C 1 256 ? 104.114 122.665 189.209 1.00 70.41 256 GLY C CA 1
ATOM 5749 C C . GLY C 1 256 ? 103.124 122.188 190.255 1.00 70.41 256 GLY C C 1
ATOM 5750 O O . GLY C 1 256 ? 103.454 122.207 191.446 1.00 70.41 256 GLY C O 1
ATOM 5751 N N . LYS C 1 257 ? 101.930 121.757 189.849 1.00 74.18 257 LYS C N 1
ATOM 5752 C CA . LYS C 1 257 ? 100.903 121.398 190.823 1.00 74.18 257 LYS C CA 1
ATOM 5753 C C . LYS C 1 257 ? 101.198 120.052 191.472 1.00 74.18 257 LYS C C 1
ATOM 5754 O O . LYS C 1 257 ? 100.971 119.867 192.673 1.00 74.18 257 LYS C O 1
ATOM 5760 N N . GLU C 1 258 ? 101.701 119.097 190.694 1.00 75.16 258 GLU C N 1
ATOM 5761 C CA . GLU C 1 258 ? 102.011 117.766 191.195 1.00 75.16 258 GLU C CA 1
ATOM 5762 C C . GLU C 1 258 ? 103.463 117.623 191.635 1.00 75.16 258 GLU C C 1
ATOM 5763 O O . GLU C 1 258 ? 103.962 116.497 191.735 1.00 75.16 258 GLU C O 1
ATOM 5769 N N . GLY C 1 259 ? 104.148 118.730 191.895 1.00 71.88 259 GLY C N 1
ATOM 5770 C CA . GLY C 1 259 ? 105.501 118.671 192.410 1.00 71.88 259 GLY C CA 1
ATOM 5771 C C . GLY C 1 259 ? 106.579 118.438 191.377 1.00 71.88 259 GLY C C 1
ATOM 5772 O O . GLY C 1 259 ? 107.601 117.816 191.687 1.00 71.88 259 GLY C O 1
ATOM 5773 N N . ILE C 1 260 ? 106.386 118.922 190.155 1.00 69.02 260 ILE C N 1
ATOM 5774 C CA . ILE C 1 260 ? 107.382 118.820 189.096 1.00 69.02 260 ILE C CA 1
ATOM 5775 C C . ILE C 1 260 ? 107.792 120.238 188.734 1.00 69.02 260 ILE C C 1
ATOM 5776 O O . ILE C 1 260 ? 106.971 121.023 188.246 1.00 69.02 260 ILE C O 1
ATOM 5781 N N . GLY C 1 261 ? 109.052 120.571 188.970 1.00 63.78 261 GLY C N 1
ATOM 5782 C CA . GLY C 1 261 ? 109.536 121.897 188.663 1.00 63.78 261 GLY C CA 1
ATOM 5783 C C . GLY C 1 261 ? 110.208 121.988 187.309 1.00 63.78 261 GLY C C 1
ATOM 5784 O O . GLY C 1 261 ? 110.474 120.993 186.645 1.00 63.78 261 GLY C O 1
ATOM 5785 N N . ILE C 1 262 ? 110.471 123.222 186.900 1.00 62.08 262 ILE C N 1
ATOM 5786 C CA . ILE C 1 262 ? 111.249 123.535 185.709 1.00 62.08 262 ILE C CA 1
ATOM 5787 C C . ILE C 1 262 ? 112.569 124.141 186.182 1.00 62.08 262 ILE C C 1
ATOM 5788 O O . ILE C 1 262 ? 112.585 125.281 186.668 1.00 62.08 262 ILE C O 1
ATOM 5793 N N . PRO C 1 263 ? 113.685 123.428 186.074 1.00 62.21 263 PRO C N 1
ATOM 5794 C CA . PRO C 1 263 ? 114.892 123.812 186.805 1.00 62.21 263 PRO C CA 1
ATOM 5795 C C . PRO C 1 263 ? 115.769 124.821 186.070 1.00 62.21 263 PRO C C 1
ATOM 5796 O O . PRO C 1 263 ? 115.686 125.006 184.856 1.00 62.21 263 PRO C O 1
ATOM 5800 N N . PHE C 1 264 ? 116.623 125.471 186.855 1.00 60.35 264 PHE C N 1
ATOM 5801 C CA . PHE C 1 264 ? 117.617 126.431 186.398 1.00 60.35 264 PHE C CA 1
ATOM 5802 C C . PHE C 1 264 ? 118.891 125.694 185.988 1.00 60.35 264 PHE C C 1
ATOM 5803 O O . PHE C 1 264 ? 118.949 124.463 186.092 1.00 60.35 264 PHE C O 1
ATOM 5811 N N . PRO C 1 265 ? 119.932 126.397 185.522 1.00 59.29 265 PRO C N 1
ATOM 5812 C CA . PRO C 1 265 ? 121.193 125.716 185.188 1.00 59.29 265 PRO C CA 1
ATOM 5813 C C . PRO C 1 265 ? 121.976 125.212 186.394 1.00 59.29 265 PRO C C 1
ATOM 5814 O O . PRO C 1 265 ? 122.790 125.940 186.964 1.00 59.29 265 PRO C O 1
ATOM 5818 N N . GLN C 1 266 ? 121.695 123.977 186.808 1.00 59.47 266 GLN C N 1
ATOM 5819 C CA . GLN C 1 266 ? 122.354 123.342 187.943 1.00 59.47 266 GLN C CA 1
ATOM 5820 C C . GLN C 1 266 ? 123.873 123.302 187.780 1.00 59.47 266 GLN C C 1
ATOM 5821 O O . GLN C 1 266 ? 124.415 123.385 186.677 1.00 59.47 266 GLN C O 1
ATOM 5827 N N . ARG C 1 267 ? 124.556 123.152 188.914 1.00 60.78 267 ARG C N 1
ATOM 5828 C CA . ARG C 1 267 ? 126.007 123.045 188.971 1.00 60.78 267 ARG C CA 1
ATOM 5829 C C . ARG C 1 267 ? 126.397 122.383 190.283 1.00 60.78 267 ARG C C 1
ATOM 5830 O O . ARG C 1 267 ? 125.752 122.590 191.312 1.00 60.78 267 ARG C O 1
ATOM 5838 N N . VAL C 1 268 ? 127.458 121.581 190.237 1.00 62.24 268 VAL C N 1
ATOM 5839 C CA . VAL C 1 268 ? 128.014 120.934 191.420 1.00 62.24 268 VAL C CA 1
ATOM 5840 C C . VAL C 1 268 ? 129.424 121.465 191.617 1.00 62.24 268 VAL C C 1
ATOM 5841 O O . VAL C 1 268 ? 130.267 121.351 190.720 1.00 62.24 268 VAL C O 1
ATOM 5845 N N . VAL C 1 269 ? 129.681 122.044 192.786 1.00 66.59 269 VAL C N 1
ATOM 5846 C CA . VAL C 1 269 ? 130.928 122.748 193.061 1.00 66.59 269 VAL C CA 1
ATOM 5847 C C . VAL C 1 269 ? 131.579 122.124 194.285 1.00 66.59 269 VAL C C 1
ATOM 5848 O O . VAL C 1 269 ? 130.967 122.069 195.358 1.00 66.59 269 VAL C O 1
ATOM 5852 N N . LYS C 1 270 ? 132.814 121.661 194.126 1.00 71.84 270 LYS C N 1
ATOM 5853 C CA . LYS C 1 270 ? 133.615 121.147 195.229 1.00 71.84 270 LYS C CA 1
ATOM 5854 C C . LYS C 1 270 ? 134.575 122.238 195.678 1.00 71.84 270 LYS C C 1
ATOM 5855 O O . LYS C 1 270 ? 135.439 122.665 194.907 1.00 71.84 270 LYS C O 1
ATOM 5861 N N . VAL C 1 271 ? 134.420 122.690 196.917 1.00 76.63 271 VAL C N 1
ATOM 5862 C CA . VAL C 1 271 ? 135.177 123.824 197.432 1.00 76.63 271 VAL C CA 1
ATOM 5863 C C . VAL C 1 271 ? 136.398 123.310 198.181 1.00 76.63 271 VAL C C 1
ATOM 5864 O O . VAL C 1 271 ? 136.271 122.558 199.152 1.00 76.63 271 VAL C O 1
ATOM 5868 N N . VAL C 1 272 ? 137.580 123.719 197.732 1.00 82.38 272 VAL C N 1
ATOM 5869 C CA . VAL C 1 272 ? 138.832 123.454 198.430 1.00 82.38 272 VAL C CA 1
ATOM 5870 C C . VAL C 1 272 ? 139.329 124.776 199.000 1.00 82.38 272 VAL C C 1
ATOM 5871 O O . VAL C 1 272 ? 139.482 125.761 198.268 1.00 82.38 272 VAL C O 1
ATOM 5875 N N . GLN C 1 273 ? 139.564 124.804 200.307 1.00 87.98 273 GLN C N 1
ATOM 5876 C CA . GLN C 1 273 ? 139.947 126.035 200.985 1.00 87.98 273 GLN C CA 1
ATOM 5877 C C . GLN C 1 273 ? 141.377 125.959 201.507 1.00 87.98 273 GLN C C 1
ATOM 5878 O O . GLN C 1 273 ? 142.273 126.624 200.988 1.00 87.98 273 GLN C O 1
ATOM 5884 N N . SER D 1 14 ? 144.096 140.601 73.731 1.00 140.65 14 SER D N 1
ATOM 5885 C CA . SER D 1 14 ? 143.391 141.799 74.170 1.00 140.65 14 SER D CA 1
ATOM 5886 C C . SER D 1 14 ? 143.630 142.061 75.653 1.00 140.65 14 SER D C 1
ATOM 5887 O O . SER D 1 14 ? 144.087 143.140 76.030 1.00 140.65 14 SER D O 1
ATOM 5890 N N . TRP D 1 15 ? 143.285 141.072 76.483 1.00 139.15 15 TRP D N 1
ATOM 5891 C CA . TRP D 1 15 ? 143.503 141.083 77.935 1.00 139.15 15 TRP D CA 1
ATOM 5892 C C . TRP D 1 15 ? 142.969 142.350 78.605 1.00 139.15 15 TRP D C 1
ATOM 5893 O O . TRP D 1 15 ? 143.362 142.678 79.728 1.00 139.15 15 TRP D O 1
ATOM 5904 N N . LEU D 1 16 ? 142.058 143.058 77.947 1.00 135.36 16 LEU D N 1
ATOM 5905 C CA . LEU D 1 16 ? 141.496 144.296 78.477 1.00 135.36 16 LEU D CA 1
ATOM 5906 C C . LEU D 1 16 ? 140.412 144.064 79.532 1.00 135.36 16 LEU D C 1
ATOM 5907 O O . LEU D 1 16 ? 140.397 144.779 80.542 1.00 135.36 16 LEU D O 1
ATOM 5912 N N . PRO D 1 17 ? 139.482 143.111 79.349 1.00 132.79 17 PRO D N 1
ATOM 5913 C CA . PRO D 1 17 ? 138.434 142.935 80.373 1.00 132.79 17 PRO D CA 1
ATOM 5914 C C . PRO D 1 17 ? 138.967 142.636 81.765 1.00 132.79 17 PRO D C 1
ATOM 5915 O O . PRO D 1 17 ? 138.456 143.193 82.744 1.00 132.79 17 PRO D O 1
ATOM 5919 N N . ILE D 1 18 ? 139.978 141.774 81.889 1.00 130.61 18 ILE D N 1
ATOM 5920 C CA . ILE D 1 18 ? 140.484 141.433 83.215 1.00 130.61 18 ILE D CA 1
ATOM 5921 C C . ILE D 1 18 ? 141.193 142.627 83.845 1.00 130.61 18 ILE D C 1
ATOM 5922 O O . ILE D 1 18 ? 141.117 142.840 85.063 1.00 130.61 18 ILE D O 1
ATOM 5927 N N . VAL D 1 19 ? 141.873 143.438 83.030 1.00 128.57 19 VAL D N 1
ATOM 5928 C CA . VAL D 1 19 ? 142.580 144.595 83.566 1.00 128.57 19 VAL D CA 1
ATOM 5929 C C . VAL D 1 19 ? 141.597 145.588 84.170 1.00 128.57 19 VAL D C 1
ATOM 5930 O O . VAL D 1 19 ? 141.794 146.066 85.293 1.00 128.57 19 VAL D O 1
ATOM 5934 N N . LEU D 1 20 ? 140.511 145.893 83.457 1.00 125.79 20 LEU D N 1
ATOM 5935 C CA . LEU D 1 20 ? 139.509 146.793 84.013 1.00 125.79 20 LEU D CA 1
ATOM 5936 C C . LEU D 1 20 ? 138.734 146.152 85.156 1.00 125.79 20 LEU D C 1
ATOM 5937 O O . LEU D 1 20 ? 138.310 146.861 86.076 1.00 125.79 20 LEU D O 1
ATOM 5942 N N . GLU D 1 21 ? 138.565 144.828 85.135 1.00 122.32 21 GLU D N 1
ATOM 5943 C CA . GLU D 1 21 ? 137.873 144.154 86.227 1.00 122.32 21 GLU D CA 1
ATOM 5944 C C . GLU D 1 21 ? 138.677 144.235 87.517 1.00 122.32 21 GLU D C 1
ATOM 5945 O O . GLU D 1 21 ? 138.107 144.321 88.611 1.00 122.32 21 GLU D O 1
ATOM 5951 N N . TYR D 1 22 ? 140.006 144.206 87.412 1.00 115.13 22 TYR D N 1
ATOM 5952 C CA . TYR D 1 22 ? 140.826 144.396 88.604 1.00 115.13 22 TYR D CA 1
ATOM 5953 C C . TYR D 1 22 ? 140.948 145.872 88.968 1.00 115.13 22 TYR D C 1
ATOM 5954 O O . TYR D 1 22 ? 141.027 146.215 90.156 1.00 115.13 22 TYR D O 1
ATOM 5963 N N . SER D 1 23 ? 140.959 146.756 87.966 1.00 114.48 23 SER D N 1
ATOM 5964 C CA . SER D 1 23 ? 141.086 148.182 88.236 1.00 114.48 23 SER D CA 1
ATOM 5965 C C . SER D 1 23 ? 139.868 148.725 88.965 1.00 114.48 23 SER D C 1
ATOM 5966 O O . SER D 1 23 ? 140.005 149.585 89.840 1.00 114.48 23 SER D O 1
ATOM 5969 N N . GLY D 1 24 ? 138.672 148.244 88.622 1.00 109.25 24 GLY D N 1
ATOM 5970 C CA . GLY D 1 24 ? 137.487 148.660 89.353 1.00 109.25 24 GLY D CA 1
ATOM 5971 C C . GLY D 1 24 ? 137.537 148.248 90.812 1.00 109.25 24 GLY D C 1
ATOM 5972 O O . GLY D 1 24 ? 137.182 149.029 91.701 1.00 109.25 24 GLY D O 1
ATOM 5973 N N . LYS D 1 25 ? 137.993 147.022 91.078 1.00 105.41 25 LYS D N 1
ATOM 5974 C CA . LYS D 1 25 ? 138.131 146.559 92.454 1.00 105.41 25 LYS D CA 1
ATOM 5975 C C . LYS D 1 25 ? 139.137 147.408 93.219 1.00 105.41 25 LYS D C 1
ATOM 5976 O O . LYS D 1 25 ? 138.887 147.806 94.363 1.00 105.41 25 LYS D O 1
ATOM 5982 N N . VAL D 1 26 ? 140.283 147.700 92.600 1.00 102.04 26 VAL D N 1
ATOM 5983 C CA . VAL D 1 26 ? 141.296 148.500 93.283 1.00 102.04 26 VAL D CA 1
ATOM 5984 C C . VAL D 1 26 ? 140.797 149.917 93.534 1.00 102.04 26 VAL D C 1
ATOM 5985 O O . VAL D 1 26 ? 141.040 150.489 94.606 1.00 102.04 26 VAL D O 1
ATOM 5989 N N . ALA D 1 27 ? 140.081 150.504 92.572 1.00 98.73 27 ALA D N 1
ATOM 5990 C CA . ALA D 1 27 ? 139.563 151.854 92.758 1.00 98.73 27 ALA D CA 1
ATOM 5991 C C . ALA D 1 27 ? 138.517 151.897 93.861 1.00 98.73 27 ALA D C 1
ATOM 5992 O O . ALA D 1 27 ? 138.513 152.821 94.683 1.00 98.73 27 ALA D O 1
ATOM 5994 N N . LEU D 1 28 ? 137.626 150.902 93.904 1.00 95.14 28 LEU D N 1
ATOM 5995 C CA . LEU D 1 28 ? 136.627 150.860 94.965 1.00 95.14 28 LEU D CA 1
ATOM 5996 C C . LEU D 1 28 ? 137.280 150.662 96.327 1.00 95.14 28 LEU D C 1
ATOM 5997 O O . LEU D 1 28 ? 136.865 151.281 97.315 1.00 95.14 28 LEU D O 1
ATOM 6002 N N . ALA D 1 29 ? 138.316 149.823 96.398 1.00 91.36 29 ALA D N 1
ATOM 6003 C CA . ALA D 1 29 ? 139.008 149.613 97.664 1.00 91.36 29 ALA D CA 1
ATOM 6004 C C . ALA D 1 29 ? 139.696 150.888 98.139 1.00 91.36 29 ALA D C 1
ATOM 6005 O O . ALA D 1 29 ? 139.636 151.223 99.327 1.00 91.36 29 ALA D O 1
ATOM 6007 N N . LEU D 1 30 ? 140.345 151.618 97.228 1.00 91.77 30 LEU D N 1
ATOM 6008 C CA . LEU D 1 30 ? 141.010 152.854 97.632 1.00 91.77 30 LEU D CA 1
ATOM 6009 C C . LEU D 1 30 ? 140.009 153.931 98.031 1.00 91.77 30 LEU D C 1
ATOM 6010 O O . LEU D 1 30 ? 140.250 154.676 98.991 1.00 91.77 30 LEU D O 1
ATOM 6015 N N . LEU D 1 31 ? 138.888 154.031 97.312 1.00 89.05 31 LEU D N 1
ATOM 6016 C CA . LEU D 1 31 ? 137.831 154.955 97.706 1.00 89.05 31 LEU D CA 1
ATOM 6017 C C . LEU D 1 31 ? 137.316 154.633 99.102 1.00 89.05 31 LEU D C 1
ATOM 6018 O O . LEU D 1 31 ? 137.163 155.531 99.942 1.00 89.05 31 LEU D O 1
ATOM 6023 N N . THR D 1 32 ? 137.018 153.357 99.356 1.00 86.33 32 THR D N 1
ATOM 6024 C CA . THR D 1 32 ? 136.559 152.941 100.676 1.00 86.33 32 THR D CA 1
ATOM 6025 C C . THR D 1 32 ? 137.582 153.295 101.744 1.00 86.33 32 THR D C 1
ATOM 6026 O O . THR D 1 32 ? 137.230 153.825 102.803 1.00 86.33 32 THR D O 1
ATOM 6030 N N . LEU D 1 33 ? 138.860 153.018 101.477 1.00 85.37 33 LEU D N 1
ATOM 6031 C CA . LEU D 1 33 ? 139.907 153.316 102.447 1.00 85.37 33 LEU D CA 1
ATOM 6032 C C . LEU D 1 33 ? 139.933 154.798 102.790 1.00 85.37 33 LEU D C 1
ATOM 6033 O O . LEU D 1 33 ? 139.915 155.177 103.967 1.00 85.37 33 LEU D O 1
ATOM 6038 N N . ALA D 1 34 ? 139.963 155.657 101.767 1.00 86.06 34 ALA D N 1
ATOM 6039 C CA . ALA D 1 34 ? 140.042 157.096 102.005 1.00 86.06 34 ALA D CA 1
ATOM 6040 C C . ALA D 1 34 ? 138.821 157.606 102.761 1.00 86.06 34 ALA D C 1
ATOM 6041 O O . ALA D 1 34 ? 138.951 158.315 103.770 1.00 86.06 34 ALA D O 1
ATOM 6043 N N . ILE D 1 35 ? 137.622 157.257 102.285 1.00 85.24 35 ILE D N 1
ATOM 6044 C CA . ILE D 1 35 ? 136.403 157.760 102.911 1.00 85.24 35 ILE D CA 1
ATOM 6045 C C . ILE D 1 35 ? 136.280 157.270 104.346 1.00 85.24 35 ILE D C 1
ATOM 6046 O O . ILE D 1 35 ? 135.917 158.043 105.242 1.00 85.24 35 ILE D O 1
ATOM 6051 N N . GLY D 1 36 ? 136.587 155.999 104.599 1.00 84.11 36 GLY D N 1
ATOM 6052 C CA . GLY D 1 36 ? 136.510 155.464 105.940 1.00 84.11 36 GLY D CA 1
ATOM 6053 C C . GLY D 1 36 ? 137.519 156.084 106.877 1.00 84.11 36 GLY D C 1
ATOM 6054 O O . GLY D 1 36 ? 137.192 156.375 108.030 1.00 84.11 36 GLY D O 1
ATOM 6055 N N . TRP D 1 37 ? 138.751 156.291 106.404 1.00 84.92 37 TRP D N 1
ATOM 6056 C CA . TRP D 1 37 ? 139.750 156.965 107.224 1.00 84.92 37 TRP D CA 1
ATOM 6057 C C . TRP D 1 37 ? 139.280 158.361 107.612 1.00 84.92 37 TRP D C 1
ATOM 6058 O O . TRP D 1 37 ? 139.379 158.763 108.780 1.00 84.92 37 TRP D O 1
ATOM 6069 N N . TRP D 1 38 ? 138.751 159.110 106.641 1.00 87.27 38 TRP D N 1
ATOM 6070 C CA . TRP D 1 38 ? 138.257 160.451 106.936 1.00 87.27 38 TRP D CA 1
ATOM 6071 C C . TRP D 1 38 ? 137.126 160.409 107.956 1.00 87.27 38 TRP D C 1
ATOM 6072 O O . TRP D 1 38 ? 137.108 161.190 108.915 1.00 87.27 38 TRP D O 1
ATOM 6083 N N . LEU D 1 39 ? 136.165 159.502 107.757 1.00 85.49 39 LEU D N 1
ATOM 6084 C CA . LEU D 1 39 ? 135.024 159.419 108.663 1.00 85.49 39 LEU D CA 1
ATOM 6085 C C . LEU D 1 39 ? 135.462 159.060 110.075 1.00 85.49 39 LEU D C 1
ATOM 6086 O O . LEU D 1 39 ? 134.950 159.620 111.050 1.00 85.49 39 LEU D O 1
ATOM 6091 N N . ILE D 1 40 ? 136.410 158.133 110.205 1.00 86.33 40 ILE D N 1
ATOM 6092 C CA . ILE D 1 40 ? 136.900 157.751 111.525 1.00 86.33 40 ILE D CA 1
ATOM 6093 C C . ILE D 1 40 ? 137.597 158.925 112.195 1.00 86.33 40 ILE D C 1
ATOM 6094 O O . ILE D 1 40 ? 137.433 159.159 113.400 1.00 86.33 40 ILE D O 1
ATOM 6099 N N . ASN D 1 41 ? 138.381 159.690 111.428 1.00 89.70 41 ASN D N 1
ATOM 6100 C CA . ASN D 1 41 ? 139.056 160.855 111.996 1.00 89.70 41 ASN D CA 1
ATOM 6101 C C . ASN D 1 41 ? 138.052 161.879 112.514 1.00 89.70 41 ASN D C 1
ATOM 6102 O O . ASN D 1 41 ? 138.178 162.376 113.641 1.00 89.70 41 ASN D O 1
ATOM 6107 N N . THR D 1 42 ? 137.041 162.209 111.704 1.00 90.09 42 THR D N 1
ATOM 6108 C CA . THR D 1 42 ? 136.046 163.180 112.157 1.00 90.09 42 THR D CA 1
ATOM 6109 C C . THR D 1 42 ? 135.274 162.664 113.364 1.00 90.09 42 THR D C 1
ATOM 6110 O O . THR D 1 42 ? 134.992 163.423 114.298 1.00 90.09 42 THR D O 1
ATOM 6114 N N . LEU D 1 43 ? 134.930 161.374 113.371 1.00 91.33 43 LEU D N 1
ATOM 6115 C CA . LEU D 1 43 ? 134.174 160.830 114.493 1.00 91.33 43 LEU D CA 1
ATOM 6116 C C . LEU D 1 43 ? 134.983 160.873 115.782 1.00 91.33 43 LEU D C 1
ATOM 6117 O O . LEU D 1 43 ? 134.452 161.241 116.837 1.00 91.33 43 LEU D O 1
ATOM 6122 N N . THR D 1 44 ? 136.264 160.499 115.727 1.00 94.31 44 THR D N 1
ATOM 6123 C CA . THR D 1 44 ? 137.052 160.519 116.954 1.00 94.31 44 THR D CA 1
ATOM 6124 C C . THR D 1 44 ? 137.320 161.945 117.416 1.00 94.31 44 THR D C 1
ATOM 6125 O O . THR D 1 44 ? 137.336 162.204 118.625 1.00 94.31 44 THR D O 1
ATOM 6129 N N . GLY D 1 45 ? 137.503 162.885 116.484 1.00 96.94 45 GLY D N 1
ATOM 6130 C CA . GLY D 1 45 ? 137.616 164.278 116.882 1.00 96.94 45 GLY D CA 1
ATOM 6131 C C . GLY D 1 45 ? 136.364 164.787 117.573 1.00 96.94 45 GLY D C 1
ATOM 6132 O O . GLY D 1 45 ? 136.440 165.465 118.602 1.00 96.94 45 GLY D O 1
ATOM 6133 N N . ARG D 1 46 ? 135.194 164.450 117.026 1.00 99.62 46 ARG D N 1
ATOM 6134 C CA . ARG D 1 46 ? 133.937 164.860 117.643 1.00 99.62 46 ARG D CA 1
ATOM 6135 C C . ARG D 1 46 ? 133.772 164.248 119.029 1.00 99.62 46 ARG D C 1
ATOM 6136 O O . ARG D 1 46 ? 133.336 164.927 119.969 1.00 99.62 46 ARG D O 1
ATOM 6144 N N . VAL D 1 47 ? 134.108 162.965 119.175 1.00 100.79 47 VAL D N 1
ATOM 6145 C CA . VAL D 1 47 ? 133.977 162.305 120.473 1.00 100.79 47 VAL D CA 1
ATOM 6146 C C . VAL D 1 47 ? 134.919 162.938 121.489 1.00 100.79 47 VAL D C 1
ATOM 6147 O O . VAL D 1 47 ? 134.543 163.171 122.644 1.00 100.79 47 VAL D O 1
ATOM 6151 N N . GLY D 1 48 ? 136.153 163.233 121.076 1.00 103.85 48 GLY D N 1
ATOM 6152 C CA . GLY D 1 48 ? 137.075 163.909 121.973 1.00 103.85 48 GLY D CA 1
ATOM 6153 C C . GLY D 1 48 ? 136.581 165.282 122.387 1.00 103.85 48 GLY D C 1
ATOM 6154 O O . GLY D 1 48 ? 136.711 165.674 123.549 1.00 103.85 48 GLY D O 1
ATOM 6155 N N . GLY D 1 49 ? 135.996 166.024 121.444 1.00 105.57 49 GLY D N 1
ATOM 6156 C CA . GLY D 1 49 ? 135.462 167.336 121.778 1.00 105.57 49 GLY D CA 1
ATOM 6157 C C . GLY D 1 49 ? 134.323 167.265 122.778 1.00 105.57 49 GLY D C 1
ATOM 6158 O O . GLY D 1 49 ? 134.291 168.016 123.759 1.00 105.57 49 GLY D O 1
ATOM 6159 N N . LEU D 1 50 ? 133.366 166.364 122.540 1.00 106.08 50 LEU D N 1
ATOM 6160 C CA . LEU D 1 50 ? 132.257 166.217 123.477 1.00 106.08 50 LEU D CA 1
ATOM 6161 C C . LEU D 1 50 ? 132.704 165.673 124.826 1.00 106.08 50 LEU D C 1
ATOM 6162 O O . LEU D 1 50 ? 132.066 165.969 125.839 1.00 106.08 50 LEU D O 1
ATOM 6167 N N . LEU D 1 51 ? 133.780 164.886 124.868 1.00 107.02 51 LEU D N 1
ATOM 6168 C CA . LEU D 1 51 ? 134.301 164.432 126.151 1.00 107.02 51 LEU D CA 1
ATOM 6169 C C . LEU D 1 51 ? 135.031 165.541 126.892 1.00 107.02 51 LEU D C 1
ATOM 6170 O O . LEU D 1 51 ? 134.995 165.584 128.126 1.00 107.02 51 LEU D O 1
ATOM 6175 N N . ALA D 1 52 ? 135.702 166.436 126.165 1.00 108.85 52 ALA D N 1
ATOM 6176 C CA . ALA D 1 52 ? 136.351 167.568 126.815 1.00 108.85 52 ALA D CA 1
ATOM 6177 C C . ALA D 1 52 ? 135.324 168.561 127.340 1.00 108.85 52 ALA D C 1
ATOM 6178 O O . ALA D 1 52 ? 135.512 169.148 128.412 1.00 108.85 52 ALA D O 1
ATOM 6180 N N . ARG D 1 53 ? 134.230 168.762 126.602 1.00 110.31 53 ARG D N 1
ATOM 6181 C CA . ARG D 1 53 ? 133.198 169.696 127.037 1.00 110.31 53 ARG D CA 1
ATOM 6182 C C . ARG D 1 53 ? 132.502 169.270 128.323 1.00 110.31 53 ARG D C 1
ATOM 6183 O O . ARG D 1 53 ? 131.965 170.133 129.026 1.00 110.31 53 ARG D O 1
ATOM 6191 N N . ARG D 1 54 ? 132.493 167.980 128.650 1.00 110.07 54 ARG D N 1
ATOM 6192 C CA . ARG D 1 54 ? 131.824 167.492 129.847 1.00 110.07 54 ARG D CA 1
ATOM 6193 C C . ARG D 1 54 ? 132.736 167.455 131.064 1.00 110.07 54 ARG D C 1
ATOM 6194 O O . ARG D 1 54 ? 132.296 167.035 132.138 1.00 110.07 54 ARG D O 1
ATOM 6202 N N . SER D 1 55 ? 133.992 167.878 130.916 1.00 111.12 55 SER D N 1
ATOM 6203 C CA . SER D 1 55 ? 134.944 167.999 132.021 1.00 111.12 55 SER D CA 1
ATOM 6204 C C . SER D 1 55 ? 135.172 166.654 132.716 1.00 111.12 55 SER D C 1
ATOM 6205 O O . SER D 1 55 ? 134.949 166.493 133.917 1.00 111.12 55 SER D O 1
ATOM 6208 N N . VAL D 1 56 ? 135.626 165.686 131.932 1.00 110.05 56 VAL D N 1
ATOM 6209 C CA . VAL D 1 56 ? 136.102 164.428 132.460 1.00 110.05 56 VAL D CA 1
ATOM 6210 C C . VAL D 1 56 ? 137.624 164.479 132.514 1.00 110.05 56 VAL D C 1
ATOM 6211 O O . VAL D 1 56 ? 138.268 165.233 131.788 1.00 110.05 56 VAL D O 1
ATOM 6215 N N . ASP D 1 57 ? 138.211 163.676 133.396 1.00 109.02 57 ASP D N 1
ATOM 6216 C CA . ASP D 1 57 ? 139.654 163.686 133.567 1.00 109.02 57 ASP D CA 1
ATOM 6217 C C . ASP D 1 57 ? 140.353 163.278 132.273 1.00 109.02 57 ASP D C 1
ATOM 6218 O O . ASP D 1 57 ? 139.879 162.424 131.520 1.00 109.02 57 ASP D O 1
ATOM 6223 N N . ARG D 1 58 ? 141.500 163.913 132.019 1.00 108.54 58 ARG D N 1
ATOM 6224 C CA . ARG D 1 58 ? 142.184 163.736 130.744 1.00 108.54 58 ARG D CA 1
ATOM 6225 C C . ARG D 1 58 ? 142.806 162.356 130.604 1.00 108.54 58 ARG D C 1
ATOM 6226 O O . ARG D 1 58 ? 143.136 161.943 129.487 1.00 108.54 58 ARG D O 1
ATOM 6234 N N . THR D 1 59 ? 142.985 161.633 131.710 1.00 107.35 59 THR D N 1
ATOM 6235 C CA . THR D 1 59 ? 143.406 160.241 131.613 1.00 107.35 59 THR D CA 1
ATOM 6236 C C . THR D 1 59 ? 142.319 159.395 130.961 1.00 107.35 59 THR D C 1
ATOM 6237 O O . THR D 1 59 ? 142.610 158.423 130.256 1.00 107.35 59 THR D O 1
ATOM 6241 N N . LEU D 1 60 ? 141.059 159.767 131.169 1.00 106.05 60 LEU D N 1
ATOM 6242 C CA . LEU D 1 60 ? 139.918 159.026 130.653 1.00 106.05 60 LEU D CA 1
ATOM 6243 C C . LEU D 1 60 ? 139.502 159.467 129.255 1.00 106.05 60 LEU D C 1
ATOM 6244 O O . LEU D 1 60 ? 138.500 158.967 128.738 1.00 106.05 60 LEU D O 1
ATOM 6249 N N . GLN D 1 61 ? 140.235 160.386 128.638 1.00 105.00 61 GLN D N 1
ATOM 6250 C CA . GLN D 1 61 ? 139.971 160.812 127.268 1.00 105.00 61 GLN D CA 1
ATOM 6251 C C . GLN D 1 61 ? 140.941 160.208 126.270 1.00 105.00 61 GLN D C 1
ATOM 6252 O O . GLN D 1 61 ? 140.546 159.872 125.143 1.00 105.00 61 GLN D O 1
ATOM 6258 N N . GLY D 1 62 ? 142.206 160.061 126.673 1.00 100.29 62 GLY D N 1
ATOM 6259 C CA . GLY D 1 62 ? 143.206 159.490 125.796 1.00 100.29 62 GLY D CA 1
ATOM 6260 C C . GLY D 1 62 ? 142.874 158.099 125.310 1.00 100.29 62 GLY D C 1
ATOM 6261 O O . GLY D 1 62 ? 142.810 157.872 124.099 1.00 100.29 62 GLY D O 1
ATOM 6262 N N . PHE D 1 63 ? 142.657 157.153 126.225 1.00 99.49 63 PHE D N 1
ATOM 6263 C CA . PHE D 1 63 ? 142.363 155.786 125.823 1.00 99.49 63 PHE D CA 1
ATOM 6264 C C . PHE D 1 63 ? 140.886 155.554 125.553 1.00 99.49 63 PHE D C 1
ATOM 6265 O O . PHE D 1 63 ? 140.461 154.400 125.464 1.00 99.49 63 PHE D O 1
ATOM 6273 N N . VAL D 1 64 ? 140.096 156.617 125.422 1.00 94.51 64 VAL D N 1
ATOM 6274 C CA . VAL D 1 64 ? 138.798 156.490 124.770 1.00 94.51 64 VAL D CA 1
ATOM 6275 C C . VAL D 1 64 ? 138.914 156.870 123.302 1.00 94.51 64 VAL D C 1
ATOM 6276 O O . VAL D 1 64 ? 138.498 156.115 122.412 1.00 94.51 64 VAL D O 1
ATOM 6280 N N . GLY D 1 65 ? 139.512 158.031 123.028 1.00 90.70 65 GLY D N 1
ATOM 6281 C CA . GLY D 1 65 ? 139.742 158.416 121.645 1.00 90.70 65 GLY D CA 1
ATOM 6282 C C . GLY D 1 65 ? 140.626 157.428 120.909 1.00 90.70 65 GLY D C 1
ATOM 6283 O O . GLY D 1 65 ? 140.302 156.988 119.801 1.00 90.70 65 GLY D O 1
ATOM 6284 N N . SER D 1 66 ? 141.752 157.056 121.524 1.00 89.08 66 SER D N 1
ATOM 6285 C CA . SER D 1 66 ? 142.664 156.113 120.890 1.00 89.08 66 SER D CA 1
ATOM 6286 C C . SER D 1 66 ? 142.009 154.752 120.706 1.00 89.08 66 SER D C 1
ATOM 6287 O O . SER D 1 66 ? 142.179 154.113 119.664 1.00 89.08 66 SER D O 1
ATOM 6290 N N . LEU D 1 67 ? 141.255 154.295 121.708 1.00 86.04 67 LEU D N 1
ATOM 6291 C CA . LEU D 1 67 ? 140.554 153.021 121.592 1.00 86.04 67 LEU D CA 1
ATOM 6292 C C . LEU D 1 67 ? 139.617 153.014 120.392 1.00 86.04 67 LEU D C 1
ATOM 6293 O O . LEU D 1 67 ? 139.690 152.123 119.534 1.00 86.04 67 LEU D O 1
ATOM 6298 N N . VAL D 1 68 ? 138.721 154.002 120.323 1.00 84.34 68 VAL D N 1
ATOM 6299 C CA . VAL D 1 68 ? 137.764 154.067 119.222 1.00 84.34 68 VAL D CA 1
ATOM 6300 C C . VAL D 1 68 ? 138.493 154.106 117.884 1.00 84.34 68 VAL D C 1
ATOM 6301 O O . VAL D 1 68 ? 138.164 153.356 116.951 1.00 84.34 68 VAL D O 1
ATOM 6305 N N . SER D 1 69 ? 139.510 154.968 117.778 1.00 83.84 69 SER D N 1
ATOM 6306 C CA . SER D 1 69 ? 140.199 155.138 116.504 1.00 83.84 69 SER D CA 1
ATOM 6307 C C . SER D 1 69 ? 140.880 153.849 116.065 1.00 83.84 69 SER D C 1
ATOM 6308 O O . SER D 1 69 ? 140.743 153.431 114.911 1.00 83.84 69 SER D O 1
ATOM 6311 N N . ILE D 1 70 ? 141.613 153.195 116.970 1.00 81.33 70 ILE D N 1
ATOM 6312 C CA . ILE D 1 70 ? 142.373 152.019 116.562 1.00 81.33 70 ILE D CA 1
ATOM 6313 C C . ILE D 1 70 ? 141.441 150.861 116.235 1.00 81.33 70 ILE D C 1
ATOM 6314 O O . ILE D 1 70 ? 141.694 150.103 115.290 1.00 81.33 70 ILE D O 1
ATOM 6319 N N . VAL D 1 71 ? 140.338 150.712 116.973 1.00 77.65 71 VAL D N 1
ATOM 6320 C CA . VAL D 1 71 ? 139.414 149.619 116.672 1.00 77.65 71 VAL D CA 1
ATOM 6321 C C . VAL D 1 71 ? 138.789 149.816 115.295 1.00 77.65 71 VAL D C 1
ATOM 6322 O O . VAL D 1 71 ? 138.776 148.900 114.457 1.00 77.65 71 VAL D O 1
ATOM 6326 N N . LEU D 1 72 ? 138.274 151.021 115.033 1.00 77.44 72 LEU D N 1
ATOM 6327 C CA . LEU D 1 72 ? 137.637 151.261 113.744 1.00 77.44 72 LEU D CA 1
ATOM 6328 C C . LEU D 1 72 ? 138.642 151.165 112.602 1.00 77.44 72 LEU D C 1
ATOM 6329 O O . LEU D 1 72 ? 138.309 150.681 111.513 1.00 77.44 72 LEU D O 1
ATOM 6334 N N . LYS D 1 73 ? 139.887 151.589 112.839 1.00 79.02 73 LYS D N 1
ATOM 6335 C CA . LYS D 1 73 ? 140.896 151.532 111.789 1.00 79.02 73 LYS D CA 1
ATOM 6336 C C . LYS D 1 73 ? 141.303 150.098 111.487 1.00 79.02 73 LYS D C 1
ATOM 6337 O O . LYS D 1 73 ? 141.519 149.745 110.324 1.00 79.02 73 LYS D O 1
ATOM 6343 N N . ILE D 1 74 ? 141.412 149.256 112.517 1.00 73.74 74 ILE D N 1
ATOM 6344 C CA . ILE D 1 74 ? 141.693 147.840 112.294 1.00 73.74 74 ILE D CA 1
ATOM 6345 C C . ILE D 1 74 ? 140.584 147.207 111.464 1.00 73.74 74 ILE D C 1
ATOM 6346 O O . ILE D 1 74 ? 140.846 146.475 110.500 1.00 73.74 74 ILE D O 1
ATOM 6351 N N . LEU D 1 75 ? 139.326 147.477 111.827 1.00 71.54 75 LEU D N 1
ATOM 6352 C CA . LEU D 1 75 ? 138.211 146.913 111.068 1.00 71.54 75 LEU D CA 1
ATOM 6353 C C . LEU D 1 75 ? 138.255 147.354 109.607 1.00 71.54 75 LEU D C 1
ATOM 6354 O O . LEU D 1 75 ? 138.120 146.532 108.691 1.00 71.54 75 LEU D O 1
ATOM 6359 N N . LEU D 1 76 ? 138.467 148.651 109.369 1.00 73.34 76 LEU D N 1
ATOM 6360 C CA . LEU D 1 76 ? 138.478 149.157 107.999 1.00 73.34 76 LEU D CA 1
ATOM 6361 C C . LEU D 1 76 ? 139.642 148.587 107.195 1.00 73.34 76 LEU D C 1
ATOM 6362 O O . LEU D 1 76 ? 139.483 148.256 106.013 1.00 73.34 76 LEU D O 1
ATOM 6367 N N . VAL D 1 77 ? 140.821 148.475 107.810 1.00 72.34 77 VAL D N 1
ATOM 6368 C CA . VAL D 1 77 ? 141.982 147.962 107.093 1.00 72.34 77 VAL D CA 1
ATOM 6369 C C . VAL D 1 77 ? 141.784 146.497 106.731 1.00 72.34 77 VAL D C 1
ATOM 6370 O O . VAL D 1 77 ? 142.109 146.074 105.616 1.00 72.34 77 VAL D O 1
ATOM 6374 N N . VAL D 1 78 ? 141.240 145.700 107.657 1.00 69.85 78 VAL D N 1
ATOM 6375 C CA . VAL D 1 78 ? 140.933 144.308 107.336 1.00 69.85 78 VAL D CA 1
ATOM 6376 C C . VAL D 1 78 ? 139.945 144.235 106.178 1.00 69.85 78 VAL D C 1
ATOM 6377 O O . VAL D 1 78 ? 140.111 143.434 105.246 1.00 69.85 78 VAL D O 1
ATOM 6381 N N . SER D 1 79 ? 138.921 145.092 106.199 1.00 72.11 79 SER D N 1
ATOM 6382 C CA . SER D 1 79 ? 137.912 145.060 105.144 1.00 72.11 79 SER D CA 1
ATOM 6383 C C . SER D 1 79 ? 138.517 145.380 103.780 1.00 72.11 79 SER D C 1
ATOM 6384 O O . SER D 1 79 ? 138.266 144.675 102.798 1.00 72.11 79 SER D O 1
ATOM 6387 N N . VAL D 1 80 ? 139.335 146.433 103.696 1.00 74.15 80 VAL D N 1
ATOM 6388 C CA . VAL D 1 80 ? 139.869 146.808 102.384 1.00 74.15 80 VAL D CA 1
ATOM 6389 C C . VAL D 1 80 ? 140.921 145.810 101.914 1.00 74.15 80 VAL D C 1
ATOM 6390 O O . VAL D 1 80 ? 141.010 145.510 100.711 1.00 74.15 80 VAL D O 1
ATOM 6394 N N . ALA D 1 81 ? 141.728 145.273 102.835 1.00 71.40 81 ALA D N 1
ATOM 6395 C CA . ALA D 1 81 ? 142.705 144.261 102.453 1.00 71.40 81 ALA D CA 1
ATOM 6396 C C . ALA D 1 81 ? 142.018 143.028 101.893 1.00 71.40 81 ALA D C 1
ATOM 6397 O O . ALA D 1 81 ? 142.509 142.416 100.939 1.00 71.40 81 ALA D O 1
ATOM 6399 N N . SER D 1 82 ? 140.877 142.644 102.469 1.00 71.62 82 SER D N 1
ATOM 6400 C CA . SER D 1 82 ? 140.116 141.555 101.873 1.00 71.62 82 SER D CA 1
ATOM 6401 C C . SER D 1 82 ? 139.449 141.990 100.576 1.00 71.62 82 SER D C 1
ATOM 6402 O O . SER D 1 82 ? 139.177 141.154 99.709 1.00 71.62 82 SER D O 1
ATOM 6405 N N . MET D 1 83 ? 139.185 143.287 100.423 1.00 75.50 83 MET D N 1
ATOM 6406 C CA . MET D 1 83 ? 138.504 143.756 99.224 1.00 75.50 83 MET D CA 1
ATOM 6407 C C . MET D 1 83 ? 139.412 143.748 98.004 1.00 75.50 83 MET D C 1
ATOM 6408 O O . MET D 1 83 ? 138.921 143.583 96.883 1.00 75.50 83 MET D O 1
ATOM 6413 N N . ILE D 1 84 ? 140.724 143.927 98.175 1.00 76.77 84 ILE D N 1
ATOM 6414 C CA . ILE D 1 84 ? 141.550 143.924 96.969 1.00 76.77 84 ILE D CA 1
ATOM 6415 C C . ILE D 1 84 ? 141.806 142.495 96.501 1.00 76.77 84 ILE D C 1
ATOM 6416 O O . ILE D 1 84 ? 141.271 142.076 95.470 1.00 76.77 84 ILE D O 1
ATOM 6421 N N . GLY D 1 85 ? 142.614 141.732 97.235 1.00 72.71 85 GLY D N 1
ATOM 6422 C CA . GLY D 1 85 ? 142.794 140.336 96.881 1.00 72.71 85 GLY D CA 1
ATOM 6423 C C . GLY D 1 85 ? 143.128 139.357 97.989 1.00 72.71 85 GLY D C 1
ATOM 6424 O O . GLY D 1 85 ? 143.259 138.158 97.730 1.00 72.71 85 GLY D O 1
ATOM 6425 N N . ILE D 1 86 ? 143.266 139.832 99.220 1.00 69.51 86 ILE D N 1
ATOM 6426 C CA . ILE D 1 86 ? 143.944 139.081 100.272 1.00 69.51 86 ILE D CA 1
ATOM 6427 C C . ILE D 1 86 ? 142.930 138.296 101.091 1.00 69.51 86 ILE D C 1
ATOM 6428 O O . ILE D 1 86 ? 141.819 138.770 101.348 1.00 69.51 86 ILE D O 1
ATOM 6433 N N . GLN D 1 87 ? 143.314 137.087 101.493 1.00 67.74 87 GLN D N 1
ATOM 6434 C CA . GLN D 1 87 ? 142.494 136.261 102.369 1.00 67.74 87 GLN D CA 1
ATOM 6435 C C . GLN D 1 87 ? 142.727 136.674 103.816 1.00 67.74 87 GLN D C 1
ATOM 6436 O O . GLN D 1 87 ? 143.865 136.670 104.292 1.00 67.74 87 GLN D O 1
ATOM 6442 N N . THR D 1 88 ? 141.651 137.030 104.518 1.00 64.51 88 THR D N 1
ATOM 6443 C CA . THR D 1 88 ? 141.759 137.557 105.872 1.00 64.51 88 THR D CA 1
ATOM 6444 C C . THR D 1 88 ? 140.873 136.796 106.851 1.00 64.51 88 THR D C 1
ATOM 6445 O O . THR D 1 88 ? 140.370 137.378 107.810 1.00 64.51 88 THR D O 1
ATOM 6449 N N . THR D 1 89 ? 140.674 135.497 106.632 1.00 61.05 89 THR D N 1
ATOM 6450 C CA . THR D 1 89 ? 139.840 134.727 107.549 1.00 61.05 89 THR D CA 1
ATOM 6451 C C . THR D 1 89 ? 140.507 134.582 108.913 1.00 61.05 89 THR D C 1
ATOM 6452 O O . THR D 1 89 ? 139.827 134.601 109.947 1.00 61.05 89 THR D O 1
ATOM 6456 N N . SER D 1 90 ? 141.836 134.456 108.936 1.00 61.13 90 SER D N 1
ATOM 6457 C CA . SER D 1 90 ? 142.559 134.352 110.201 1.00 61.13 90 SER D CA 1
ATOM 6458 C C . SER D 1 90 ? 142.441 135.633 111.013 1.00 61.13 90 SER D C 1
ATOM 6459 O O . SER D 1 90 ? 142.260 135.594 112.236 1.00 61.13 90 SER D O 1
ATOM 6462 N N . PHE D 1 91 ? 142.543 136.781 110.351 1.00 60.69 91 PHE D N 1
ATOM 6463 C CA . PHE D 1 91 ? 142.422 138.048 111.052 1.00 60.69 91 PHE D CA 1
ATOM 6464 C C . PHE D 1 91 ? 140.999 138.302 111.521 1.00 60.69 91 PHE D C 1
ATOM 6465 O O . PHE D 1 91 ? 140.802 138.897 112.581 1.00 60.69 91 PHE D O 1
ATOM 6473 N N . VAL D 1 92 ? 140.000 137.838 110.772 1.00 59.20 92 VAL D N 1
ATOM 6474 C CA . VAL D 1 92 ? 138.623 137.960 111.236 1.00 59.20 92 VAL D CA 1
ATOM 6475 C C . VAL D 1 92 ? 138.394 137.073 112.454 1.00 59.20 92 VAL D C 1
ATOM 6476 O O . VAL D 1 92 ? 137.713 137.469 113.406 1.00 59.20 92 VAL D O 1
ATOM 6480 N N . ALA D 1 93 ? 138.975 135.872 112.457 1.00 60.43 93 ALA D N 1
ATOM 6481 C CA . ALA D 1 93 ? 138.882 135.010 113.632 1.00 60.43 93 ALA D CA 1
ATOM 6482 C C . ALA D 1 93 ? 139.550 135.650 114.844 1.00 60.43 93 ALA D C 1
ATOM 6483 O O . ALA D 1 93 ? 139.014 135.600 115.959 1.00 60.43 93 ALA D O 1
ATOM 6485 N N . ALA D 1 94 ? 140.720 136.259 114.646 1.00 61.51 94 ALA D N 1
ATOM 6486 C CA . ALA D 1 94 ? 141.405 136.926 115.749 1.00 61.51 94 ALA D CA 1
ATOM 6487 C C . ALA D 1 94 ? 140.603 138.114 116.265 1.00 61.51 94 ALA D C 1
ATOM 6488 O O . ALA D 1 94 ? 140.523 138.344 117.478 1.00 61.51 94 ALA D O 1
ATOM 6490 N N . ILE D 1 95 ? 140.003 138.885 115.356 1.00 62.38 95 ILE D N 1
ATOM 6491 C CA . ILE D 1 95 ? 139.181 140.023 115.759 1.00 62.38 95 ILE D CA 1
ATOM 6492 C C . ILE D 1 95 ? 137.972 139.547 116.550 1.00 62.38 95 ILE D C 1
ATOM 6493 O O . ILE D 1 95 ? 137.587 140.162 117.549 1.00 62.38 95 ILE D O 1
ATOM 6498 N N . GLY D 1 96 ? 137.360 138.441 116.125 1.00 61.11 96 GLY D N 1
ATOM 6499 C CA . GLY D 1 96 ? 136.234 137.903 116.866 1.00 61.11 96 GLY D CA 1
ATOM 6500 C C . GLY D 1 96 ? 136.623 137.430 118.252 1.00 61.11 96 GLY D C 1
ATOM 6501 O O . GLY D 1 96 ? 135.893 137.650 119.222 1.00 61.11 96 GLY D O 1
ATOM 6502 N N . ALA D 1 97 ? 137.783 136.781 118.368 1.00 62.03 97 ALA D N 1
ATOM 6503 C CA . ALA D 1 97 ? 138.261 136.350 119.678 1.00 62.03 97 ALA D CA 1
ATOM 6504 C C . ALA D 1 97 ? 138.515 137.543 120.595 1.00 62.03 97 ALA D C 1
ATOM 6505 O O . ALA D 1 97 ? 138.134 137.528 121.772 1.00 62.03 97 ALA D O 1
ATOM 6507 N N . ALA D 1 98 ? 139.155 138.589 120.069 1.00 62.84 98 ALA D N 1
ATOM 6508 C CA . ALA D 1 98 ? 139.417 139.775 120.881 1.00 62.84 98 ALA D CA 1
ATOM 6509 C C . ALA D 1 98 ? 138.122 140.473 121.282 1.00 62.84 98 ALA D C 1
ATOM 6510 O O . ALA D 1 98 ? 137.995 140.957 122.413 1.00 62.84 98 ALA D O 1
ATOM 6512 N N . GLY D 1 99 ? 137.149 140.532 120.372 1.00 62.05 99 GLY D N 1
ATOM 6513 C CA . GLY D 1 99 ? 135.872 141.136 120.709 1.00 62.05 99 GLY D CA 1
ATOM 6514 C C . GLY D 1 99 ? 135.122 140.357 121.769 1.00 62.05 99 GLY D C 1
ATOM 6515 O O . GLY D 1 99 ? 134.509 140.942 122.663 1.00 62.05 99 GLY D O 1
ATOM 6516 N N . LEU D 1 100 ? 135.168 139.027 121.694 1.00 63.29 100 LEU D N 1
ATOM 6517 C CA . LEU D 1 100 ? 134.531 138.214 122.724 1.00 63.29 100 LEU D CA 1
ATOM 6518 C C . LEU D 1 100 ? 135.232 138.378 124.067 1.00 63.29 100 LEU D C 1
ATOM 6519 O O . LEU D 1 100 ? 134.579 138.405 125.117 1.00 63.29 100 LEU D O 1
ATOM 6524 N N . ALA D 1 101 ? 136.561 138.498 124.055 1.00 63.43 101 ALA D N 1
ATOM 6525 C CA . ALA D 1 101 ? 137.290 138.763 125.290 1.00 63.43 101 ALA D CA 1
ATOM 6526 C C . ALA D 1 101 ? 136.859 140.089 125.907 1.00 63.43 101 ALA D C 1
ATOM 6527 O O . ALA D 1 101 ? 136.570 140.166 127.107 1.00 63.43 101 ALA D O 1
ATOM 6529 N N . ILE D 1 102 ? 136.809 141.147 125.094 1.00 62.88 102 ILE D N 1
ATOM 6530 C CA . ILE D 1 102 ? 136.406 142.458 125.598 1.00 62.88 102 ILE D CA 1
ATOM 6531 C C . ILE D 1 102 ? 134.968 142.424 126.096 1.00 62.88 102 ILE D C 1
ATOM 6532 O O . ILE D 1 102 ? 134.621 143.084 127.082 1.00 62.88 102 ILE D O 1
ATOM 6537 N N . GLY D 1 103 ? 134.108 141.651 125.432 1.00 61.28 103 GLY D N 1
ATOM 6538 C CA . GLY D 1 103 ? 132.728 141.557 125.873 1.00 61.28 103 GLY D CA 1
ATOM 6539 C C . GLY D 1 103 ? 132.584 140.828 127.193 1.00 61.28 103 GLY D C 1
ATOM 6540 O O . GLY D 1 103 ? 131.759 141.200 128.030 1.00 61.28 103 GLY D O 1
ATOM 6541 N N . LEU D 1 104 ? 133.377 139.775 127.396 1.00 62.23 104 LEU D N 1
ATOM 6542 C CA . LEU D 1 104 ? 133.333 139.060 128.668 1.00 62.23 104 LEU D CA 1
ATOM 6543 C C . LEU D 1 104 ? 133.972 139.866 129.789 1.00 62.23 104 LEU D C 1
ATOM 6544 O O . LEU D 1 104 ? 133.618 139.686 130.958 1.00 62.23 104 LEU D O 1
ATOM 6549 N N . ALA D 1 105 ? 134.908 140.753 129.461 1.00 61.27 105 ALA D N 1
ATOM 6550 C CA . ALA D 1 105 ? 135.510 141.619 130.466 1.00 61.27 105 ALA D CA 1
ATOM 6551 C C . ALA D 1 105 ? 134.643 142.823 130.811 1.00 61.27 105 ALA D C 1
ATOM 6552 O O . ALA D 1 105 ? 135.147 143.769 131.423 1.00 61.27 105 ALA D O 1
ATOM 6554 N N . LEU D 1 106 ? 133.364 142.813 130.440 1.00 59.47 106 LEU D N 1
ATOM 6555 C CA . LEU D 1 106 ? 132.468 143.940 130.665 1.00 59.47 106 LEU D CA 1
ATOM 6556 C C . LEU D 1 106 ? 131.164 143.532 131.335 1.00 59.47 106 LEU D C 1
ATOM 6557 O O . LEU D 1 106 ? 130.282 144.377 131.506 1.00 59.47 106 LEU D O 1
ATOM 6562 N N . GLN D 1 107 ? 131.024 142.267 131.731 1.00 58.26 107 GLN D N 1
ATOM 6563 C CA . GLN D 1 107 ? 129.722 141.759 132.150 1.00 58.26 107 GLN D CA 1
ATOM 6564 C C . GLN D 1 107 ? 129.233 142.421 133.436 1.00 58.26 107 GLN D C 1
ATOM 6565 O O . GLN D 1 107 ? 128.028 142.633 133.607 1.00 58.26 107 GLN D O 1
ATOM 6571 N N . GLY D 1 108 ? 130.147 142.758 134.349 1.00 54.87 108 GLY D N 1
ATOM 6572 C CA . GLY D 1 108 ? 129.730 143.347 135.614 1.00 54.87 108 GLY D CA 1
ATOM 6573 C C . GLY D 1 108 ? 129.087 144.712 135.447 1.00 54.87 108 GLY D C 1
ATOM 6574 O O . GLY D 1 108 ? 128.012 144.980 135.993 1.00 54.87 108 GLY D O 1
ATOM 6575 N N . SER D 1 109 ? 129.727 145.589 134.676 1.00 54.65 109 SER D N 1
ATOM 6576 C CA . SER D 1 109 ? 129.193 146.932 134.482 1.00 54.65 109 SER D CA 1
ATOM 6577 C C . SER D 1 109 ? 127.884 146.909 133.701 1.00 54.65 109 SER D C 1
ATOM 6578 O O . SER D 1 109 ? 126.944 147.647 134.024 1.00 54.65 109 SER D O 1
ATOM 6581 N N . LEU D 1 110 ? 127.803 146.075 132.665 1.00 53.65 110 LEU D N 1
ATOM 6582 C CA . LEU D 1 110 ? 126.565 145.988 131.904 1.00 53.65 110 LEU D CA 1
ATOM 6583 C C . LEU D 1 110 ? 125.441 145.396 132.742 1.00 53.65 110 LEU D C 1
ATOM 6584 O O . LEU D 1 110 ? 124.283 145.813 132.610 1.00 53.65 110 LEU D O 1
ATOM 6589 N N . ALA D 1 111 ? 125.761 144.448 133.624 1.00 49.98 111 ALA D N 1
ATOM 6590 C CA . ALA D 1 111 ? 124.759 143.938 134.551 1.00 49.98 111 ALA D CA 1
ATOM 6591 C C . ALA D 1 111 ? 124.296 145.023 135.512 1.00 49.98 111 ALA D C 1
ATOM 6592 O O . ALA D 1 111 ? 123.116 145.077 135.875 1.00 49.98 111 ALA D O 1
ATOM 6594 N N . ASN D 1 112 ? 125.207 145.907 135.925 1.00 49.22 112 ASN D N 1
ATOM 6595 C CA . ASN D 1 112 ? 124.807 147.022 136.779 1.00 49.22 112 ASN D CA 1
ATOM 6596 C C . ASN D 1 112 ? 123.855 147.962 136.051 1.00 49.22 112 ASN D C 1
ATOM 6597 O O . ASN D 1 112 ? 122.872 148.435 136.632 1.00 49.22 112 ASN D O 1
ATOM 6602 N N . PHE D 1 113 ? 124.124 148.238 134.774 1.00 50.66 113 PHE D N 1
ATOM 6603 C CA . PHE D 1 113 ? 123.240 149.130 134.021 1.00 50.66 113 PHE D CA 1
ATOM 6604 C C . PHE D 1 113 ? 121.872 148.492 133.780 1.00 50.66 113 PHE D C 1
ATOM 6605 O O . PHE D 1 113 ? 120.839 149.174 133.847 1.00 50.66 113 PHE D O 1
ATOM 6613 N N . ALA D 1 114 ? 121.839 147.182 133.529 1.00 49.12 114 ALA D N 1
ATOM 6614 C CA . ALA D 1 114 ? 120.558 146.500 133.360 1.00 49.12 114 ALA D CA 1
ATOM 6615 C C . ALA D 1 114 ? 119.765 146.475 134.662 1.00 49.12 114 ALA D C 1
ATOM 6616 O O . ALA D 1 114 ? 118.544 146.683 134.659 1.00 49.12 114 ALA D O 1
ATOM 6618 N N . GLY D 1 115 ? 120.440 146.230 135.786 1.00 47.35 115 GLY D N 1
ATOM 6619 C CA . GLY D 1 115 ? 119.766 146.297 137.069 1.00 47.35 115 GLY D CA 1
ATOM 6620 C C . GLY D 1 115 ? 119.248 147.685 137.389 1.00 47.35 115 GLY D C 1
ATOM 6621 O O . GLY D 1 115 ? 118.199 147.836 138.014 1.00 47.35 115 GLY D O 1
ATOM 6622 N N . GLY D 1 116 ? 119.975 148.720 136.968 1.00 49.23 116 GLY D N 1
ATOM 6623 C CA . GLY D 1 116 ? 119.484 150.072 137.165 1.00 49.23 116 GLY D CA 1
ATOM 6624 C C . GLY D 1 116 ? 118.238 150.359 136.351 1.00 49.23 116 GLY D C 1
ATOM 6625 O O . GLY D 1 116 ? 117.294 150.990 136.840 1.00 49.23 116 GLY D O 1
ATOM 6626 N N . VAL D 1 117 ? 118.216 149.898 135.098 1.00 49.15 117 VAL D N 1
ATOM 6627 C CA . VAL D 1 117 ? 117.010 150.029 134.283 1.00 49.15 117 VAL D CA 1
ATOM 6628 C C . VAL D 1 117 ? 115.838 149.319 134.948 1.00 49.15 117 VAL D C 1
ATOM 6629 O O . VAL D 1 117 ? 114.719 149.847 135.000 1.00 49.15 117 VAL D O 1
ATOM 6633 N N . LEU D 1 118 ? 116.077 148.118 135.479 1.00 49.05 118 LEU D N 1
ATOM 6634 C CA . LEU D 1 118 ? 115.006 147.375 136.139 1.00 49.05 118 LEU D CA 1
ATOM 6635 C C . LEU D 1 118 ? 114.516 148.085 137.397 1.00 49.05 118 LEU D C 1
ATOM 6636 O O . LEU D 1 118 ? 113.315 148.083 137.686 1.00 49.05 118 LEU D O 1
ATOM 6641 N N . ILE D 1 119 ? 115.428 148.681 138.167 1.00 48.98 119 ILE D N 1
ATOM 6642 C CA . ILE D 1 119 ? 115.023 149.399 139.372 1.00 48.98 119 ILE D CA 1
ATOM 6643 C C . ILE D 1 119 ? 114.216 150.638 139.016 1.00 48.98 119 ILE D C 1
ATOM 6644 O O . ILE D 1 119 ? 113.292 151.018 139.743 1.00 48.98 119 ILE D O 1
ATOM 6649 N N . LEU D 1 120 ? 114.531 151.283 137.894 1.00 52.17 120 LEU D N 1
ATOM 6650 C CA . LEU D 1 120 ? 113.726 152.429 137.479 1.00 52.17 120 LEU D CA 1
ATOM 6651 C C . LEU D 1 120 ? 112.371 152.001 136.927 1.00 52.17 120 LEU D C 1
ATOM 6652 O O . LEU D 1 120 ? 111.398 152.755 137.031 1.00 52.17 120 LEU D O 1
ATOM 6657 N N . LEU D 1 121 ? 112.282 150.810 136.333 1.00 50.73 121 LEU D N 1
ATOM 6658 C CA . LEU D 1 121 ? 111.023 150.372 135.735 1.00 50.73 121 LEU D CA 1
ATOM 6659 C C . LEU D 1 121 ? 110.020 149.927 136.796 1.00 50.73 121 LEU D C 1
ATOM 6660 O O . LEU D 1 121 ? 108.962 150.542 136.962 1.00 50.73 121 LEU D O 1
ATOM 6665 N N . PHE D 1 122 ? 110.331 148.856 137.520 1.00 51.89 122 PHE D N 1
ATOM 6666 C CA . PHE D 1 122 ? 109.578 148.483 138.709 1.00 51.89 122 PHE D CA 1
ATOM 6667 C C . PHE D 1 122 ? 110.212 149.189 139.895 1.00 51.89 122 PHE D C 1
ATOM 6668 O O . PHE D 1 122 ? 111.427 149.108 140.082 1.00 51.89 122 PHE D O 1
ATOM 6676 N N . ARG D 1 123 ? 109.403 149.877 140.685 1.00 53.86 123 ARG D N 1
ATOM 6677 C CA . ARG D 1 123 ? 109.965 150.696 141.751 1.00 53.86 123 ARG D CA 1
ATOM 6678 C C . ARG D 1 123 ? 109.863 149.998 143.101 1.00 53.86 123 ARG D C 1
ATOM 6679 O O . ARG D 1 123 ? 108.828 150.097 143.770 1.00 53.86 123 ARG D O 1
ATOM 6687 N N . PRO D 1 124 ? 110.913 149.297 143.547 1.00 48.62 124 PRO D N 1
ATOM 6688 C CA . PRO D 1 124 ? 110.845 148.628 144.850 1.00 48.62 124 PRO D CA 1
ATOM 6689 C C . PRO D 1 124 ? 110.983 149.618 145.990 1.00 48.62 124 PRO D C 1
ATOM 6690 O O . PRO D 1 124 ? 110.431 149.416 147.075 1.00 48.62 124 PRO D O 1
ATOM 6694 N N . PHE D 1 125 ? 111.725 150.696 145.749 1.00 45.68 125 PHE D N 1
ATOM 6695 C CA . PHE D 1 125 ? 111.946 151.718 146.756 1.00 45.68 125 PHE D CA 1
ATOM 6696 C C . PHE D 1 125 ? 112.041 153.071 146.071 1.00 45.68 125 PHE D C 1
ATOM 6697 O O . PHE D 1 125 ? 112.259 153.163 144.862 1.00 45.68 125 PHE D O 1
ATOM 6705 N N . LYS D 1 126 ? 111.866 154.121 146.864 1.00 46.51 126 LYS D N 1
ATOM 6706 C CA . LYS D 1 126 ? 111.930 155.496 146.396 1.00 46.51 126 LYS D CA 1
ATOM 6707 C C . LYS D 1 126 ? 112.904 156.270 147.274 1.00 46.51 126 LYS D C 1
ATOM 6708 O O . LYS D 1 126 ? 113.424 155.754 148.265 1.00 46.51 126 LYS D O 1
ATOM 6714 N N . VAL D 1 127 ? 113.154 157.523 146.907 1.00 46.12 127 VAL D N 1
ATOM 6715 C CA . VAL D 1 127 ? 114.052 158.368 147.684 1.00 46.12 127 VAL D CA 1
ATOM 6716 C C . VAL D 1 127 ? 113.389 158.703 149.012 1.00 46.12 127 VAL D C 1
ATOM 6717 O O . VAL D 1 127 ? 112.240 159.156 149.052 1.00 46.12 127 VAL D O 1
ATOM 6721 N N . GLY D 1 128 ? 114.110 158.479 150.105 1.00 44.65 128 GLY D N 1
ATOM 6722 C CA . GLY D 1 128 ? 113.598 158.698 151.440 1.00 44.65 128 GLY D CA 1
ATOM 6723 C C . GLY D 1 128 ? 113.274 157.433 152.195 1.00 44.65 128 GLY D C 1
ATOM 6724 O O . GLY D 1 128 ? 113.096 157.490 153.416 1.00 44.65 128 GLY D O 1
ATOM 6725 N N . ASP D 1 129 ? 113.193 156.295 151.514 1.00 45.05 129 ASP D N 1
ATOM 6726 C CA . ASP D 1 129 ? 112.848 155.041 152.161 1.00 45.05 129 ASP D CA 1
ATOM 6727 C C . ASP D 1 129 ? 114.052 154.446 152.874 1.00 45.05 129 ASP D C 1
ATOM 6728 O O . ASP D 1 129 ? 115.176 154.493 152.370 1.00 45.05 129 ASP D O 1
ATOM 6733 N N . TRP D 1 130 ? 113.811 153.878 154.050 1.00 41.21 130 TRP D N 1
ATOM 6734 C CA . TRP D 1 130 ? 114.811 153.078 154.740 1.00 41.21 130 TRP D CA 1
ATOM 6735 C C . TRP D 1 130 ? 114.738 151.655 154.208 1.00 41.21 130 TRP D C 1
ATOM 6736 O O . TRP D 1 130 ? 113.712 150.988 154.355 1.00 41.21 130 TRP D O 1
ATOM 6747 N N . ILE D 1 131 ? 115.816 151.194 153.581 1.00 42.59 131 ILE D N 1
ATOM 6748 C CA . ILE D 1 131 ? 115.860 149.855 153.021 1.00 42.59 131 ILE D CA 1
ATOM 6749 C C . ILE D 1 131 ? 117.068 149.118 153.583 1.00 42.59 131 ILE D C 1
ATOM 6750 O O . ILE D 1 131 ? 117.928 149.691 154.251 1.00 42.59 131 ILE D O 1
ATOM 6755 N N . GLU D 1 132 ? 117.100 147.817 153.312 1.00 47.82 132 GLU D N 1
ATOM 6756 C CA . GLU D 1 132 ? 118.162 146.935 153.778 1.00 47.82 132 GLU D CA 1
ATOM 6757 C C . GLU D 1 132 ? 118.378 145.858 152.729 1.00 47.82 132 GLU D C 1
ATOM 6758 O O . GLU D 1 132 ? 117.453 145.103 152.417 1.00 47.82 132 GLU D O 1
ATOM 6764 N N . ALA D 1 133 ? 119.591 145.785 152.190 1.00 46.66 133 ALA D N 1
ATOM 6765 C CA . ALA D 1 133 ? 119.893 144.848 151.123 1.00 46.66 133 ALA D CA 1
ATOM 6766 C C . ALA D 1 133 ? 121.399 144.698 151.014 1.00 46.66 133 ALA D C 1
ATOM 6767 O O . ALA D 1 133 ? 122.146 145.632 151.305 1.00 46.66 133 ALA D O 1
ATOM 6769 N N . GLN D 1 134 ? 121.833 143.512 150.592 1.00 46.96 134 GLN D N 1
ATOM 6770 C CA . GLN D 1 134 ? 123.237 143.213 150.317 1.00 46.96 134 GLN D CA 1
ATOM 6771 C C . GLN D 1 134 ? 124.124 143.373 151.546 1.00 46.96 134 GLN D C 1
ATOM 6772 O O . GLN D 1 134 ? 125.317 143.656 151.418 1.00 46.96 134 GLN D O 1
ATOM 6778 N N . GLY D 1 135 ? 123.566 143.204 152.739 1.00 47.33 135 GLY D N 1
ATOM 6779 C CA . GLY D 1 135 ? 124.334 143.313 153.959 1.00 47.33 135 GLY D CA 1
ATOM 6780 C C . GLY D 1 135 ? 124.463 144.704 154.533 1.00 47.33 135 GLY D C 1
ATOM 6781 O O . GLY D 1 135 ? 125.146 144.872 155.548 1.00 47.33 135 GLY D O 1
ATOM 6782 N N . VAL D 1 136 ? 123.832 145.708 153.923 1.00 45.50 136 VAL D N 1
ATOM 6783 C CA . VAL D 1 136 ? 123.867 147.076 154.417 1.00 45.50 136 VAL D CA 1
ATOM 6784 C C . VAL D 1 136 ? 122.436 147.567 154.579 1.00 45.50 136 VAL D C 1
ATOM 6785 O O . VAL D 1 136 ? 121.478 146.906 154.178 1.00 45.50 136 VAL D O 1
ATOM 6789 N N . ALA D 1 137 ? 122.300 148.743 155.188 1.00 42.96 137 ALA D N 1
ATOM 6790 C CA . ALA D 1 137 ? 120.993 149.327 155.442 1.00 42.96 137 ALA D CA 1
ATOM 6791 C C . ALA D 1 137 ? 121.121 150.839 155.516 1.00 42.96 137 ALA D C 1
ATOM 6792 O O . ALA D 1 137 ? 122.183 151.367 155.853 1.00 42.96 137 ALA D O 1
ATOM 6794 N N . GLY D 1 138 ? 120.039 151.531 155.203 1.00 41.85 138 GLY D N 1
ATOM 6795 C CA . GLY D 1 138 ? 120.043 152.975 155.312 1.00 41.85 138 GLY D CA 1
ATOM 6796 C C . GLY D 1 138 ? 118.955 153.611 154.477 1.00 41.85 138 GLY D C 1
ATOM 6797 O O . GLY D 1 138 ? 118.135 152.940 153.857 1.00 41.85 138 GLY D O 1
ATOM 6798 N N . THR D 1 139 ? 118.970 154.941 154.488 1.00 42.80 139 THR D N 1
ATOM 6799 C CA . THR D 1 139 ? 117.978 155.751 153.797 1.00 42.80 139 THR D CA 1
ATOM 6800 C C . THR D 1 139 ? 118.426 156.032 152.371 1.00 42.80 139 THR D C 1
ATOM 6801 O O . THR D 1 139 ? 119.540 156.513 152.154 1.00 42.80 139 THR D O 1
ATOM 6805 N N . VAL D 1 140 ? 117.554 155.746 151.408 1.00 44.03 140 VAL D N 1
ATOM 6806 C CA . VAL D 1 140 ? 117.862 155.983 150.002 1.00 44.03 140 VAL D CA 1
ATOM 6807 C C . VAL D 1 140 ? 117.985 157.482 149.764 1.00 44.03 140 VAL D C 1
ATOM 6808 O O . VAL D 1 140 ? 117.049 158.246 150.024 1.00 44.03 140 VAL D O 1
ATOM 6812 N N . ASP D 1 141 ? 119.141 157.906 149.257 1.00 48.00 141 ASP D N 1
ATOM 6813 C CA . ASP D 1 141 ? 119.459 159.308 149.023 1.00 48.00 141 ASP D CA 1
ATOM 6814 C C . ASP D 1 141 ? 119.371 159.696 147.555 1.00 48.00 141 ASP D C 1
ATOM 6815 O O . ASP D 1 141 ? 119.016 160.834 147.242 1.00 48.00 141 ASP D O 1
ATOM 6820 N N . SER D 1 142 ? 119.687 158.772 146.652 1.00 47.19 142 SER D N 1
ATOM 6821 C CA . SER D 1 142 ? 119.643 159.024 145.220 1.00 47.19 142 SER D CA 1
ATOM 6822 C C . SER D 1 142 ? 119.757 157.699 144.488 1.00 47.19 142 SER D C 1
ATOM 6823 O O . SER D 1 142 ? 120.554 156.844 144.872 1.00 47.19 142 SER D O 1
ATOM 6826 N N . ILE D 1 143 ? 118.960 157.537 143.436 1.00 48.45 143 ILE D N 1
ATOM 6827 C CA . ILE D 1 143 ? 118.992 156.346 142.596 1.00 48.45 143 ILE D CA 1
ATOM 6828 C C . ILE D 1 143 ? 119.507 156.755 141.228 1.00 48.45 143 ILE D C 1
ATOM 6829 O O . ILE D 1 143 ? 118.908 157.608 140.562 1.00 48.45 143 ILE D O 1
ATOM 6834 N N . LEU D 1 144 ? 120.608 156.152 140.811 1.00 51.51 144 LEU D N 1
ATOM 6835 C CA . LEU D 1 144 ? 121.156 156.338 139.479 1.00 51.51 144 LEU D CA 1
ATOM 6836 C C . LEU D 1 144 ? 121.015 155.030 138.711 1.00 51.51 144 LEU D C 1
ATOM 6837 O O . LEU D 1 144 ? 120.503 154.035 139.227 1.00 51.51 144 LEU D O 1
ATOM 6842 N N . ILE D 1 145 ? 121.469 155.033 137.460 1.00 52.55 145 ILE D N 1
ATOM 6843 C CA . ILE D 1 145 ? 121.339 153.821 136.664 1.00 52.55 145 ILE D CA 1
ATOM 6844 C C . ILE D 1 145 ? 122.481 152.854 136.962 1.00 52.55 145 ILE D C 1
ATOM 6845 O O . ILE D 1 145 ? 122.352 151.648 136.732 1.00 52.55 145 ILE D O 1
ATOM 6850 N N . PHE D 1 146 ? 123.590 153.341 137.510 1.00 50.25 146 PHE D N 1
ATOM 6851 C CA . PHE D 1 146 ? 124.697 152.441 137.803 1.00 50.25 146 PHE D CA 1
ATOM 6852 C C . PHE D 1 146 ? 124.720 151.982 139.259 1.00 50.25 146 PHE D C 1
ATOM 6853 O O . PHE D 1 146 ? 124.999 150.813 139.533 1.00 50.25 146 PHE D O 1
ATOM 6861 N N . HIS D 1 147 ? 124.444 152.881 140.204 1.00 48.57 147 HIS D N 1
ATOM 6862 C CA . HIS D 1 147 ? 124.457 152.521 141.614 1.00 48.57 147 HIS D CA 1
ATOM 6863 C C . HIS D 1 147 ? 123.387 153.300 142.365 1.00 48.57 147 HIS D C 1
ATOM 6864 O O . HIS D 1 147 ? 122.785 154.242 141.848 1.00 48.57 147 HIS D O 1
ATOM 6871 N N . THR D 1 148 ? 123.157 152.879 143.604 1.00 45.64 148 THR D N 1
ATOM 6872 C CA . THR D 1 148 ? 122.244 153.527 144.531 1.00 45.64 148 THR D CA 1
ATOM 6873 C C . THR D 1 148 ? 123.040 154.022 145.730 1.00 45.64 148 THR D C 1
ATOM 6874 O O . THR D 1 148 ? 123.991 153.368 146.166 1.00 45.64 148 THR D O 1
ATOM 6878 N N . VAL D 1 149 ? 122.662 155.183 146.253 1.00 43.36 149 VAL D N 1
ATOM 6879 C CA . VAL D 1 149 ? 123.365 155.816 147.360 1.00 43.36 149 VAL D CA 1
ATOM 6880 C C . VAL D 1 149 ? 122.468 155.801 148.589 1.00 43.36 149 VAL D C 1
ATOM 6881 O O . VAL D 1 149 ? 121.283 156.140 148.513 1.00 43.36 149 VAL D O 1
ATOM 6885 N N . LEU D 1 150 ? 123.036 155.399 149.721 1.00 43.40 150 LEU D N 1
ATOM 6886 C CA . LEU D 1 150 ? 122.334 155.298 150.989 1.00 43.40 150 LEU D CA 1
ATOM 6887 C C . LEU D 1 150 ? 123.064 156.129 152.032 1.00 43.40 150 LEU D C 1
ATOM 6888 O O . LEU D 1 150 ? 124.285 156.270 151.986 1.00 43.40 150 LEU D O 1
ATOM 6893 N N . ARG D 1 151 ? 122.308 156.675 152.973 1.00 45.87 151 ARG D N 1
ATOM 6894 C CA . ARG D 1 151 ? 122.868 157.283 154.172 1.00 45.87 151 ARG D CA 1
ATOM 6895 C C . ARG D 1 151 ? 122.594 156.355 155.344 1.00 45.87 151 ARG D C 1
ATOM 6896 O O . ARG D 1 151 ? 121.440 156.005 155.603 1.00 45.87 151 ARG D O 1
ATOM 6904 N N . SER D 1 152 ? 123.653 155.942 156.028 1.00 46.12 152 SER D N 1
ATOM 6905 C CA . SER D 1 152 ? 123.532 155.008 157.132 1.00 46.12 152 SER D CA 1
ATOM 6906 C C . SER D 1 152 ? 122.881 155.680 158.338 1.00 46.12 152 SER D C 1
ATOM 6907 O O . SER D 1 152 ? 122.621 156.884 158.353 1.00 46.12 152 SER D O 1
ATOM 6910 N N . GLY D 1 153 ? 122.600 154.873 159.362 1.00 47.77 153 GLY D N 1
ATOM 6911 C CA . GLY D 1 153 ? 122.089 155.414 160.607 1.00 47.77 153 GLY D CA 1
ATOM 6912 C C . GLY D 1 153 ? 123.058 156.345 161.301 1.00 47.77 153 GLY D C 1
ATOM 6913 O O . GLY D 1 153 ? 122.635 157.198 162.087 1.00 47.77 153 GLY D O 1
ATOM 6914 N N . ASP D 1 154 ? 124.350 156.200 161.024 1.00 48.64 154 ASP D N 1
ATOM 6915 C CA . ASP D 1 154 ? 125.396 157.075 161.530 1.00 48.64 154 ASP D CA 1
ATOM 6916 C C . ASP D 1 154 ? 125.731 158.198 160.556 1.00 48.64 154 ASP D C 1
ATOM 6917 O O . ASP D 1 154 ? 126.627 158.997 160.838 1.00 48.64 154 ASP D O 1
ATOM 6922 N N . ASN D 1 155 ? 125.026 158.267 159.423 1.00 46.39 155 ASN D N 1
ATOM 6923 C CA . ASN D 1 155 ? 125.193 159.296 158.393 1.00 46.39 155 ASN D CA 1
ATOM 6924 C C . ASN D 1 155 ? 126.496 159.124 157.616 1.00 46.39 155 ASN D C 1
ATOM 6925 O O . ASN D 1 155 ? 127.153 160.100 157.262 1.00 46.39 155 ASN D O 1
ATOM 6930 N N . LYS D 1 156 ? 126.874 157.884 157.346 1.00 45.22 156 LYS D N 1
ATOM 6931 C CA . LYS D 1 156 ? 127.952 157.609 156.412 1.00 45.22 156 LYS D CA 1
ATOM 6932 C C . LYS D 1 156 ? 127.372 157.071 155.110 1.00 45.22 156 LYS D C 1
ATOM 6933 O O . LYS D 1 156 ? 126.329 156.418 155.095 1.00 45.22 156 LYS D O 1
ATOM 6939 N N . ARG D 1 157 ? 128.057 157.368 154.011 1.00 44.13 157 ARG D N 1
ATOM 6940 C CA . ARG D 1 157 ? 127.519 157.147 152.676 1.00 44.13 157 ARG D CA 1
ATOM 6941 C C . ARG D 1 157 ? 127.884 155.759 152.167 1.00 44.13 157 ARG D C 1
ATOM 6942 O O . ARG D 1 157 ? 129.055 155.374 152.180 1.00 44.13 157 ARG D O 1
ATOM 6950 N N . ILE D 1 158 ? 126.878 155.019 151.711 1.00 42.13 158 ILE D N 1
ATOM 6951 C CA . ILE D 1 158 ? 127.044 153.669 151.188 1.00 42.13 158 ILE D CA 1
ATOM 6952 C C . ILE D 1 158 ? 126.651 153.675 149.719 1.00 42.13 158 ILE D C 1
ATOM 6953 O O . ILE D 1 158 ? 125.621 154.247 149.352 1.00 42.13 158 ILE D O 1
ATOM 6958 N N . ILE D 1 159 ? 127.474 153.057 148.880 1.00 43.25 159 ILE D N 1
ATOM 6959 C CA . ILE D 1 159 ? 127.221 152.963 147.448 1.00 43.25 159 ILE D CA 1
ATOM 6960 C C . ILE D 1 159 ? 127.025 151.496 147.110 1.00 43.25 159 ILE D C 1
ATOM 6961 O O . ILE D 1 159 ? 127.930 150.681 147.327 1.00 43.25 159 ILE D O 1
ATOM 6966 N N . VAL D 1 160 ? 125.852 151.156 146.589 1.00 45.17 160 VAL D N 1
ATOM 6967 C CA . VAL D 1 160 ? 125.486 149.781 146.272 1.00 45.17 160 VAL D CA 1
ATOM 6968 C C . VAL D 1 160 ? 125.307 149.676 144.764 1.00 45.17 160 VAL D C 1
ATOM 6969 O O . VAL D 1 160 ? 124.500 150.413 144.197 1.00 45.17 160 VAL D O 1
ATOM 6973 N N . PRO D 1 161 ? 126.017 148.782 144.083 1.00 47.03 161 PRO D N 1
ATOM 6974 C CA . PRO D 1 161 ? 125.775 148.588 142.650 1.00 47.03 161 PRO D CA 1
ATOM 6975 C C . PRO D 1 161 ? 124.393 148.008 142.393 1.00 47.03 161 PRO D C 1
ATOM 6976 O O . PRO D 1 161 ? 123.859 147.236 143.191 1.00 47.03 161 PRO D O 1
ATOM 6980 N N . ASN D 1 162 ? 123.821 148.376 141.247 1.00 46.83 162 ASN D N 1
ATOM 6981 C CA . ASN D 1 162 ? 122.418 148.093 140.972 1.00 46.83 162 ASN D CA 1
ATOM 6982 C C . ASN D 1 162 ? 122.167 146.681 140.464 1.00 46.83 162 ASN D C 1
ATOM 6983 O O . ASN D 1 162 ? 121.035 146.202 140.560 1.00 46.83 162 ASN D O 1
ATOM 6988 N N . GLY D 1 163 ? 123.181 145.997 139.949 1.00 46.79 163 GLY D N 1
ATOM 6989 C CA . GLY D 1 163 ? 122.990 144.649 139.453 1.00 46.79 163 GLY D CA 1
ATOM 6990 C C . GLY D 1 163 ? 122.660 143.659 140.550 1.00 46.79 163 GLY D C 1
ATOM 6991 O O . GLY D 1 163 ? 121.584 143.046 140.553 1.00 46.79 163 GLY D O 1
ATOM 6992 N N . ALA D 1 164 ? 123.586 143.505 141.498 1.00 48.59 164 ALA D N 1
ATOM 6993 C CA . ALA D 1 164 ? 123.344 142.631 142.638 1.00 48.59 164 ALA D CA 1
ATOM 6994 C C . ALA D 1 164 ? 122.183 143.128 143.484 1.00 48.59 164 ALA D C 1
ATOM 6995 O O . ALA D 1 164 ? 121.500 142.328 144.130 1.00 48.59 164 ALA D O 1
ATOM 6997 N N . LEU D 1 165 ? 121.943 144.438 143.491 1.00 46.18 165 LEU D N 1
ATOM 6998 C CA . LEU D 1 165 ? 120.814 144.982 144.237 1.00 46.18 165 LEU D CA 1
ATOM 6999 C C . LEU D 1 165 ? 119.493 144.512 143.645 1.00 46.18 165 LEU D C 1
ATOM 7000 O O . LEU D 1 165 ? 118.602 144.061 144.371 1.00 46.18 165 LEU D O 1
ATOM 7005 N N . SER D 1 166 ? 119.352 144.599 142.321 1.00 48.30 166 SER D N 1
ATOM 7006 C CA . SER D 1 166 ? 118.115 144.180 141.676 1.00 48.30 166 SER D CA 1
ATOM 7007 C C . SER D 1 166 ? 117.994 142.670 141.558 1.00 48.30 166 SER D C 1
ATOM 7008 O O . SER D 1 166 ? 116.893 142.172 141.310 1.00 48.30 166 SER D O 1
ATOM 7011 N N . ASN D 1 167 ? 119.086 141.929 141.732 1.00 50.38 167 ASN D N 1
ATOM 7012 C CA . ASN D 1 167 ? 119.026 140.476 141.673 1.00 50.38 167 ASN D CA 1
ATOM 7013 C C . ASN D 1 167 ? 118.967 139.811 143.043 1.00 50.38 167 ASN D C 1
ATOM 7014 O O . ASN D 1 167 ? 119.104 138.588 143.125 1.00 50.38 167 ASN D O 1
ATOM 7019 N N . GLY D 1 168 ? 118.769 140.575 144.118 1.00 47.47 168 GLY D N 1
ATOM 7020 C CA . GLY D 1 168 ? 118.629 140.029 145.448 1.00 47.47 168 GLY D CA 1
ATOM 7021 C C . GLY D 1 168 ? 117.364 140.528 146.126 1.00 47.47 168 GLY D C 1
ATOM 7022 O O . GLY D 1 168 ? 116.567 141.264 145.543 1.00 47.47 168 GLY D O 1
ATOM 7023 N N . THR D 1 169 ? 117.200 140.112 147.378 1.00 46.27 169 THR D N 1
ATOM 7024 C CA . THR D 1 169 ? 116.046 140.545 148.153 1.00 46.27 169 THR D CA 1
ATOM 7025 C C . THR D 1 169 ? 116.297 141.917 148.763 1.00 46.27 169 THR D C 1
ATOM 7026 O O . THR D 1 169 ? 117.417 142.258 149.149 1.00 46.27 169 THR D O 1
ATOM 7030 N N . VAL D 1 170 ? 115.236 142.715 148.828 1.00 44.52 170 VAL D N 1
ATOM 7031 C CA . VAL D 1 170 ? 115.274 144.058 149.387 1.00 44.52 170 VAL D CA 1
ATOM 7032 C C . VAL D 1 170 ? 114.147 144.173 150.399 1.00 44.52 170 VAL D C 1
ATOM 7033 O O . VAL D 1 170 ? 112.992 143.876 150.079 1.00 44.52 170 VAL D O 1
ATOM 7037 N N . THR D 1 171 ? 114.481 144.586 151.616 1.00 43.81 171 THR D N 1
ATOM 7038 C CA . THR D 1 171 ? 113.493 144.835 152.658 1.00 43.81 171 THR D CA 1
ATOM 7039 C C . THR D 1 171 ? 113.259 146.335 152.761 1.00 43.81 171 THR D C 1
ATOM 7040 O O . THR D 1 171 ? 114.200 147.095 152.996 1.00 43.81 171 THR D O 1
ATOM 7044 N N . ASN D 1 172 ? 112.013 146.754 152.588 1.00 43.51 172 ASN D N 1
ATOM 7045 C CA . ASN D 1 172 ? 111.635 148.162 152.611 1.00 43.51 172 ASN D CA 1
ATOM 7046 C C . ASN D 1 172 ? 110.853 148.427 153.892 1.00 43.51 172 ASN D C 1
ATOM 7047 O O . ASN D 1 172 ? 109.736 147.929 154.058 1.00 43.51 172 ASN D O 1
ATOM 7052 N N . TYR D 1 173 ? 111.438 149.215 154.791 1.00 44.91 173 TYR D N 1
ATOM 7053 C CA . TYR D 1 173 ? 110.833 149.484 156.089 1.00 44.91 173 TYR D CA 1
ATOM 7054 C C . TYR D 1 173 ? 109.769 150.568 156.043 1.00 44.91 173 TYR D C 1
ATOM 7055 O O . TYR D 1 173 ? 109.014 150.704 157.010 1.00 44.91 173 TYR D O 1
ATOM 7064 N N . SER D 1 174 ? 109.682 151.336 154.960 1.00 46.79 174 SER D N 1
ATOM 7065 C CA . SER D 1 174 ? 108.795 152.488 154.891 1.00 46.79 174 SER D CA 1
ATOM 7066 C C . SER D 1 174 ? 107.656 152.327 153.897 1.00 46.79 174 SER D C 1
ATOM 7067 O O . SER D 1 174 ? 106.886 153.271 153.707 1.00 46.79 174 SER D O 1
ATOM 7070 N N . ALA D 1 175 ? 107.517 151.161 153.265 1.00 48.03 175 ALA D N 1
ATOM 7071 C CA . ALA D 1 175 ? 106.510 151.007 152.221 1.00 48.03 175 ALA D CA 1
ATOM 7072 C C . ALA D 1 175 ? 105.103 150.918 152.792 1.00 48.03 175 ALA D C 1
ATOM 7073 O O . ALA D 1 175 ? 104.156 151.415 152.176 1.00 48.03 175 ALA D O 1
ATOM 7075 N N . GLU D 1 176 ? 104.941 150.299 153.956 1.00 51.12 176 GLU D N 1
ATOM 7076 C CA . GLU D 1 176 ? 103.602 150.117 154.495 1.00 51.12 176 GLU D CA 1
ATOM 7077 C C . GLU D 1 176 ? 103.230 151.258 155.431 1.00 51.12 176 GLU D C 1
ATOM 7078 O O . GLU D 1 176 ? 104.086 151.770 156.154 1.00 51.12 176 GLU D O 1
ATOM 7084 N N . PRO D 1 177 ? 101.963 151.674 155.441 1.00 48.39 177 PRO D N 1
ATOM 7085 C CA . PRO D 1 177 ? 101.567 152.798 156.302 1.00 48.39 177 PRO D CA 1
ATOM 7086 C C . PRO D 1 177 ? 101.497 152.451 157.777 1.00 48.39 177 PRO D C 1
ATOM 7087 O O . PRO D 1 177 ? 101.524 153.362 158.611 1.00 48.39 177 PRO D O 1
ATOM 7091 N N . VAL D 1 178 ? 101.396 151.173 158.127 1.00 48.47 178 VAL D N 1
ATOM 7092 C CA . VAL D 1 178 ? 101.217 150.733 159.503 1.00 48.47 178 VAL D CA 1
ATOM 7093 C C . VAL D 1 178 ? 102.185 149.589 159.763 1.00 48.47 178 VAL D C 1
ATOM 7094 O O . VAL D 1 178 ? 102.382 148.727 158.901 1.00 48.47 178 VAL D O 1
ATOM 7098 N N . ARG D 1 179 ? 102.806 149.592 160.939 1.00 48.02 179 ARG D N 1
ATOM 7099 C CA . ARG D 1 179 ? 103.751 148.555 161.323 1.00 48.02 179 ARG D CA 1
ATOM 7100 C C . ARG D 1 179 ? 103.345 147.955 162.661 1.00 48.02 179 ARG D C 1
ATOM 7101 O O . ARG D 1 179 ? 102.472 148.469 163.358 1.00 48.02 179 ARG D O 1
ATOM 7109 N N . ARG D 1 180 ? 103.973 146.834 163.006 1.00 47.86 180 ARG D N 1
ATOM 7110 C CA . ARG D 1 180 ? 103.662 146.101 164.229 1.00 47.86 180 ARG D CA 1
ATOM 7111 C C . ARG D 1 180 ? 104.884 146.114 165.137 1.00 47.86 180 ARG D C 1
ATOM 7112 O O . ARG D 1 180 ? 105.872 145.424 164.869 1.00 47.86 180 ARG D O 1
ATOM 7120 N N . VAL D 1 181 ? 104.818 146.907 166.201 1.00 51.07 181 VAL D N 1
ATOM 7121 C CA . VAL D 1 181 ? 105.836 146.880 167.245 1.00 51.07 181 VAL D CA 1
ATOM 7122 C C . VAL D 1 181 ? 105.531 145.685 168.127 1.00 51.07 181 VAL D C 1
ATOM 7123 O O . VAL D 1 181 ? 104.404 145.549 168.614 1.00 51.07 181 VAL D O 1
ATOM 7127 N N . ILE D 1 182 ? 106.507 144.805 168.338 1.00 54.78 182 ILE D N 1
ATOM 7128 C CA . ILE D 1 182 ? 106.069 143.669 169.124 1.00 54.78 182 ILE D CA 1
ATOM 7129 C C . ILE D 1 182 ? 106.363 143.938 170.599 1.00 54.78 182 ILE D C 1
ATOM 7130 O O . ILE D 1 182 ? 105.571 144.624 171.253 1.00 54.78 182 ILE D O 1
ATOM 7135 N N . PHE D 1 183 ? 107.487 143.442 171.125 1.00 54.34 183 PHE D N 1
ATOM 7136 C CA . PHE D 1 183 ? 108.164 143.817 172.368 1.00 54.34 183 PHE D CA 1
ATOM 7137 C C . PHE D 1 183 ? 108.872 142.530 172.772 1.00 54.34 183 PHE D C 1
ATOM 7138 O O . PHE D 1 183 ? 108.681 141.514 172.103 1.00 54.34 183 PHE D O 1
ATOM 7146 N N . ASP D 1 184 ? 109.630 142.521 173.865 1.00 57.12 184 ASP D N 1
ATOM 7147 C CA . ASP D 1 184 ? 110.002 141.266 174.513 1.00 57.12 184 ASP D CA 1
ATOM 7148 C C . ASP D 1 184 ? 110.539 141.570 175.900 1.00 57.12 184 ASP D C 1
ATOM 7149 O O . ASP D 1 184 ? 111.424 142.418 176.041 1.00 57.12 184 ASP D O 1
ATOM 7154 N N . VAL D 1 185 ? 110.018 140.890 176.918 1.00 55.45 185 VAL D N 1
ATOM 7155 C CA . VAL D 1 185 ? 110.511 141.102 178.276 1.00 55.45 185 VAL D CA 1
ATOM 7156 C C . VAL D 1 185 ? 110.502 139.783 179.038 1.00 55.45 185 VAL D C 1
ATOM 7157 O O . VAL D 1 185 ? 109.517 139.043 179.001 1.00 55.45 185 VAL D O 1
ATOM 7161 N N . GLY D 1 186 ? 111.605 139.482 179.723 1.00 57.46 186 GLY D N 1
ATOM 7162 C CA . GLY D 1 186 ? 111.682 138.297 180.556 1.00 57.46 186 GLY D CA 1
ATOM 7163 C C . GLY D 1 186 ? 111.322 138.621 181.991 1.00 57.46 186 GLY D C 1
ATOM 7164 O O . GLY D 1 186 ? 111.837 139.580 182.568 1.00 57.46 186 GLY D O 1
ATOM 7165 N N . ILE D 1 187 ? 110.434 137.814 182.566 1.00 60.21 187 ILE D N 1
ATOM 7166 C CA . ILE D 1 187 ? 109.949 138.018 183.921 1.00 60.21 187 ILE D CA 1
ATOM 7167 C C . ILE D 1 187 ? 110.269 136.780 184.754 1.00 60.21 187 ILE D C 1
ATOM 7168 O O . ILE D 1 187 ? 110.722 135.756 184.241 1.00 60.21 187 ILE D O 1
ATOM 7173 N N . ASP D 1 188 ? 110.016 136.892 186.057 1.00 65.16 188 ASP D N 1
ATOM 7174 C CA . ASP D 1 188 ? 110.280 135.815 186.998 1.00 65.16 188 ASP D CA 1
ATOM 7175 C C . ASP D 1 188 ? 109.507 134.555 186.624 1.00 65.16 188 ASP D C 1
ATOM 7176 O O . ASP D 1 188 ? 108.483 134.600 185.940 1.00 65.16 188 ASP D O 1
ATOM 7181 N N . TYR D 1 189 ? 110.010 133.414 187.097 1.00 63.35 189 TYR D N 1
ATOM 7182 C CA . TYR D 1 189 ? 109.330 132.153 186.833 1.00 63.35 189 TYR D CA 1
ATOM 7183 C C . TYR D 1 189 ? 108.132 131.954 187.748 1.00 63.35 189 TYR D C 1
ATOM 7184 O O . TYR D 1 189 ? 107.164 131.296 187.359 1.00 63.35 189 TYR D O 1
ATOM 7193 N N . ASP D 1 190 ? 108.168 132.520 188.953 1.00 67.52 190 ASP D N 1
ATOM 7194 C CA . ASP D 1 190 ? 107.079 132.342 189.905 1.00 67.52 190 ASP D CA 1
ATOM 7195 C C . ASP D 1 190 ? 105.984 133.390 189.770 1.00 67.52 190 ASP D C 1
ATOM 7196 O O . ASP D 1 190 ? 105.024 133.357 190.546 1.00 67.52 190 ASP D O 1
ATOM 7201 N N . ALA D 1 191 ? 106.100 134.312 188.821 1.00 68.66 191 ALA D N 1
ATOM 7202 C CA . ALA D 1 191 ? 105.059 135.305 188.613 1.00 68.66 191 ALA D CA 1
ATOM 7203 C C . ALA D 1 191 ? 103.829 134.668 187.981 1.00 68.66 191 ALA D C 1
ATOM 7204 O O . ALA D 1 191 ? 103.919 133.658 187.278 1.00 68.66 191 ALA D O 1
ATOM 7206 N N . ASP D 1 192 ? 102.669 135.266 188.234 1.00 70.49 192 ASP D N 1
ATOM 7207 C CA . ASP D 1 192 ? 101.433 134.821 187.606 1.00 70.49 192 ASP D CA 1
ATOM 7208 C C . ASP D 1 192 ? 101.265 135.536 186.272 1.00 70.49 192 ASP D C 1
ATOM 7209 O O . ASP D 1 192 ? 101.240 136.768 186.215 1.00 70.49 192 ASP D O 1
ATOM 7214 N N . LEU D 1 193 ? 101.147 134.750 185.203 1.00 67.64 193 LEU D N 1
ATOM 7215 C CA . LEU D 1 193 ? 101.304 135.279 183.856 1.00 67.64 193 LEU D CA 1
ATOM 7216 C C . LEU D 1 193 ? 100.093 136.073 183.391 1.00 67.64 193 LEU D C 1
ATOM 7217 O O . LEU D 1 193 ? 100.244 137.007 182.596 1.00 67.64 193 LEU D O 1
ATOM 7222 N N . LYS D 1 194 ? 98.895 135.727 183.866 1.00 68.56 194 LYS D N 1
ATOM 7223 C CA . LYS D 1 194 ? 97.703 136.474 183.478 1.00 68.56 194 LYS D CA 1
ATOM 7224 C C . LYS D 1 194 ? 97.790 137.920 183.946 1.00 68.56 194 LYS D C 1
ATOM 7225 O O . LYS D 1 194 ? 97.539 138.853 183.175 1.00 68.56 194 LYS D O 1
ATOM 7231 N N . ASN D 1 195 ? 98.157 138.122 185.212 1.00 67.28 195 ASN D N 1
ATOM 7232 C CA . ASN D 1 195 ? 98.309 139.472 185.739 1.00 67.28 195 ASN D CA 1
ATOM 7233 C C . ASN D 1 195 ? 99.419 140.224 185.017 1.00 67.28 195 ASN D C 1
ATOM 7234 O O . ASN D 1 195 ? 99.307 141.430 184.775 1.00 67.28 195 ASN D O 1
ATOM 7239 N N . ALA D 1 196 ? 100.491 139.524 184.648 1.00 66.30 196 ALA D N 1
ATOM 7240 C CA . ALA D 1 196 ? 101.598 140.176 183.961 1.00 66.30 196 ALA D CA 1
ATOM 7241 C C . ALA D 1 196 ? 101.191 140.653 182.573 1.00 66.30 196 ALA D C 1
ATOM 7242 O O . ALA D 1 196 ? 101.522 141.777 182.175 1.00 66.30 196 ALA D O 1
ATOM 7244 N N . GLN D 1 197 ? 100.462 139.827 181.820 1.00 66.17 197 GLN D N 1
ATOM 7245 C CA . GLN D 1 197 ? 100.047 140.280 180.498 1.00 66.17 197 GLN D CA 1
ATOM 7246 C C . GLN D 1 197 ? 98.926 141.307 180.585 1.00 66.17 197 GLN D C 1
ATOM 7247 O O . GLN D 1 197 ? 98.801 142.154 179.698 1.00 66.17 197 GLN D O 1
ATOM 7253 N N . ASN D 1 198 ? 98.139 141.294 181.662 1.00 66.54 198 ASN D N 1
ATOM 7254 C CA . ASN D 1 198 ? 97.196 142.387 181.879 1.00 66.54 198 ASN D CA 1
ATOM 7255 C C . ASN D 1 198 ? 97.926 143.700 182.135 1.00 66.54 198 ASN D C 1
ATOM 7256 O O . ASN D 1 198 ? 97.518 144.755 181.634 1.00 66.54 198 ASN D O 1
ATOM 7261 N N . ILE D 1 199 ? 99.006 143.655 182.916 1.00 64.86 199 ILE D N 1
ATOM 7262 C CA . ILE D 1 199 ? 99.817 144.847 183.146 1.00 64.86 199 ILE D CA 1
ATOM 7263 C C . ILE D 1 199 ? 100.413 145.344 181.837 1.00 64.86 199 ILE D C 1
ATOM 7264 O O . ILE D 1 199 ? 100.401 146.544 181.545 1.00 64.86 199 ILE D O 1
ATOM 7269 N N . LEU D 1 200 ? 100.954 144.428 181.032 1.00 63.68 200 LEU D N 1
ATOM 7270 C CA . LEU D 1 200 ? 101.513 144.825 179.744 1.00 63.68 200 LEU D CA 1
ATOM 7271 C C . LEU D 1 200 ? 100.447 145.399 178.821 1.00 63.68 200 LEU D C 1
ATOM 7272 O O . LEU D 1 200 ? 100.738 146.299 178.027 1.00 63.68 200 LEU D O 1
ATOM 7277 N N . LEU D 1 201 ? 99.213 144.897 178.905 1.00 63.43 201 LEU D N 1
ATOM 7278 C CA . LEU D 1 201 ? 98.143 145.428 178.069 1.00 63.43 201 LEU D CA 1
ATOM 7279 C C . LEU D 1 201 ? 97.694 146.804 178.535 1.00 63.43 201 LEU D C 1
ATOM 7280 O O . LEU D 1 201 ? 97.316 147.638 177.707 1.00 63.43 201 LEU D O 1
ATOM 7285 N N . ALA D 1 202 ? 97.719 147.063 179.838 1.00 65.66 202 ALA D N 1
ATOM 7286 C CA . ALA D 1 202 ? 97.421 148.410 180.321 1.00 65.66 202 ALA D CA 1
ATOM 7287 C C . ALA D 1 202 ? 98.685 149.259 180.359 1.00 65.66 202 ALA D C 1
ATOM 7288 O O . ALA D 1 202 ? 98.963 149.988 181.306 1.00 65.66 202 ALA D O 1
ATOM 7290 N N . MET D 1 203 ? 99.448 149.160 179.275 1.00 64.32 203 MET D N 1
ATOM 7291 C CA . MET D 1 203 ? 100.633 149.974 179.050 1.00 64.32 203 MET D CA 1
ATOM 7292 C C . MET D 1 203 ? 100.664 150.459 177.610 1.00 64.32 203 MET D C 1
ATOM 7293 O O . MET D 1 203 ? 101.485 151.321 177.275 1.00 64.32 203 MET D O 1
ATOM 7298 N N . ALA D 1 204 ? 99.782 149.941 176.759 1.00 64.60 204 ALA D N 1
ATOM 7299 C CA . ALA D 1 204 ? 99.646 150.380 175.380 1.00 64.60 204 ALA D CA 1
ATOM 7300 C C . ALA D 1 204 ? 98.439 151.284 175.191 1.00 64.60 204 ALA D C 1
ATOM 7301 O O . ALA D 1 204 ? 97.849 151.300 174.106 1.00 64.60 204 ALA D O 1
ATOM 7303 N N . ASP D 1 205 ? 98.045 152.026 176.227 1.00 69.00 205 ASP D N 1
ATOM 7304 C CA . ASP D 1 205 ? 96.954 152.985 176.119 1.00 69.00 205 ASP D CA 1
ATOM 7305 C C . ASP D 1 205 ? 97.404 154.326 175.561 1.00 69.00 205 ASP D C 1
ATOM 7306 O O . ASP D 1 205 ? 96.647 155.298 175.652 1.00 69.00 205 ASP D O 1
ATOM 7311 N N . ASP D 1 206 ? 98.606 154.404 175.009 1.00 64.00 206 ASP D N 1
ATOM 7312 C CA . ASP D 1 206 ? 99.070 155.636 174.396 1.00 64.00 206 ASP D CA 1
ATOM 7313 C C . ASP D 1 206 ? 98.164 156.001 173.222 1.00 64.00 206 ASP D C 1
ATOM 7314 O O . ASP D 1 206 ? 97.614 155.108 172.566 1.00 64.00 206 ASP D O 1
ATOM 7319 N N . PRO D 1 207 ? 97.973 157.291 172.931 1.00 63.72 207 PRO D N 1
ATOM 7320 C CA . PRO D 1 207 ? 97.213 157.659 171.731 1.00 63.72 207 PRO D CA 1
ATOM 7321 C C . PRO D 1 207 ? 98.065 157.583 170.476 1.00 63.72 207 PRO D C 1
ATOM 7322 O O . PRO D 1 207 ? 97.981 158.442 169.594 1.00 63.72 207 PRO D O 1
ATOM 7326 N N . ARG D 1 208 ? 98.876 156.533 170.390 1.00 59.33 208 ARG D N 1
ATOM 7327 C CA . ARG D 1 208 ? 99.671 156.226 169.215 1.00 59.33 208 ARG D CA 1
ATOM 7328 C C . ARG D 1 208 ? 99.568 154.765 168.828 1.00 59.33 208 ARG D C 1
ATOM 7329 O O . ARG D 1 208 ? 100.019 154.397 167.738 1.00 59.33 208 ARG D O 1
ATOM 7337 N N . VAL D 1 209 ? 99.000 153.929 169.686 1.00 56.52 209 VAL D N 1
ATOM 7338 C CA . VAL D 1 209 ? 98.785 152.519 169.406 1.00 56.52 209 VAL D CA 1
ATOM 7339 C C . VAL D 1 209 ? 97.411 152.378 168.769 1.00 56.52 209 VAL D C 1
ATOM 7340 O O . VAL D 1 209 ? 96.396 152.726 169.381 1.00 56.52 209 VAL D O 1
ATOM 7344 N N . LEU D 1 210 ? 97.377 151.883 167.537 1.00 56.45 210 LEU D N 1
ATOM 7345 C CA . LEU D 1 210 ? 96.110 151.680 166.857 1.00 56.45 210 LEU D CA 1
ATOM 7346 C C . LEU D 1 210 ? 95.292 150.603 167.554 1.00 56.45 210 LEU D C 1
ATOM 7347 O O . LEU D 1 210 ? 95.828 149.678 168.168 1.00 56.45 210 LEU D O 1
ATOM 7352 N N . LYS D 1 211 ? 93.974 150.739 167.458 1.00 61.76 211 LYS D N 1
ATOM 7353 C CA . LYS D 1 211 ? 93.045 149.738 167.951 1.00 61.76 211 LYS D CA 1
ATOM 7354 C C . LYS D 1 211 ? 92.515 148.847 166.842 1.00 61.76 211 LYS D C 1
ATOM 7355 O O . LYS D 1 211 ? 91.671 147.988 167.107 1.00 61.76 211 LYS D O 1
ATOM 7361 N N . ASP D 1 212 ? 92.990 149.033 165.603 1.00 66.06 212 ASP D N 1
ATOM 7362 C CA . ASP D 1 212 ? 92.352 148.361 164.472 1.00 66.06 212 ASP D CA 1
ATOM 7363 C C . ASP D 1 212 ? 92.565 146.853 164.543 1.00 66.06 212 ASP D C 1
ATOM 7364 O O . ASP D 1 212 ? 91.574 146.117 164.693 1.00 66.06 212 ASP D O 1
ATOM 7369 N N . PRO D 1 213 ? 93.804 146.311 164.427 1.00 58.75 213 PRO D N 1
ATOM 7370 C CA . PRO D 1 213 ? 94.054 144.977 164.991 1.00 58.75 213 PRO D CA 1
ATOM 7371 C C . PRO D 1 213 ? 94.452 145.060 166.457 1.00 58.75 213 PRO D C 1
ATOM 7372 O O . PRO D 1 213 ? 95.640 145.190 166.760 1.00 58.75 213 PRO D O 1
ATOM 7376 N N . ALA D 1 214 ? 93.472 145.031 167.363 1.00 58.16 214 ALA D N 1
ATOM 7377 C CA . ALA D 1 214 ? 93.620 145.249 168.802 1.00 58.16 214 ALA D CA 1
ATOM 7378 C C . ALA D 1 214 ? 94.877 144.615 169.393 1.00 58.16 214 ALA D C 1
ATOM 7379 O O . ALA D 1 214 ? 95.297 143.539 168.953 1.00 58.16 214 ALA D O 1
ATOM 7381 N N . PRO D 1 215 ? 95.505 145.259 170.381 1.00 55.82 215 PRO D N 1
ATOM 7382 C CA . PRO D 1 215 ? 96.782 144.761 170.904 1.00 55.82 215 PRO D CA 1
ATOM 7383 C C . PRO D 1 215 ? 96.655 143.379 171.526 1.00 55.82 215 PRO D C 1
ATOM 7384 O O . PRO D 1 215 ? 95.574 142.930 171.907 1.00 55.82 215 PRO D O 1
ATOM 7388 N N . VAL D 1 216 ? 97.795 142.706 171.635 1.00 54.06 216 VAL D N 1
ATOM 7389 C CA . VAL D 1 216 ? 97.846 141.324 172.094 1.00 54.06 216 VAL D CA 1
ATOM 7390 C C . VAL D 1 216 ? 99.037 141.173 173.029 1.00 54.06 216 VAL D C 1
ATOM 7391 O O . VAL D 1 216 ? 100.045 141.868 172.879 1.00 54.06 216 VAL D O 1
ATOM 7395 N N . ALA D 1 217 ? 98.909 140.299 174.024 1.00 56.07 217 ALA D N 1
ATOM 7396 C CA . ALA D 1 217 ? 100.001 139.988 174.940 1.00 56.07 217 ALA D CA 1
ATOM 7397 C C . ALA D 1 217 ? 100.023 138.486 175.168 1.00 56.07 217 ALA D C 1
ATOM 7398 O O . ALA D 1 217 ? 99.036 137.917 175.642 1.00 56.07 217 ALA D O 1
ATOM 7400 N N . VAL D 1 218 ? 101.144 137.847 174.837 1.00 53.54 218 VAL D N 1
ATOM 7401 C CA . VAL D 1 218 ? 101.233 136.394 174.847 1.00 53.54 218 VAL D CA 1
ATOM 7402 C C . VAL D 1 218 ? 102.469 135.948 175.614 1.00 53.54 218 VAL D C 1
ATOM 7403 O O . VAL D 1 218 ? 103.393 136.723 175.871 1.00 53.54 218 VAL D O 1
ATOM 7407 N N . VAL D 1 219 ? 102.467 134.672 175.982 1.00 53.49 219 VAL D N 1
ATOM 7408 C CA . VAL D 1 219 ? 103.621 134.024 176.589 1.00 53.49 219 VAL D CA 1
ATOM 7409 C C . VAL D 1 219 ? 104.358 133.275 175.487 1.00 53.49 219 VAL D C 1
ATOM 7410 O O . VAL D 1 219 ? 103.943 132.192 175.074 1.00 53.49 219 VAL D O 1
ATOM 7414 N N . SER D 1 220 ? 105.451 133.849 175.007 1.00 56.27 220 SER D N 1
ATOM 7415 C CA . SER D 1 220 ? 106.336 133.130 174.104 1.00 56.27 220 SER D CA 1
ATOM 7416 C C . SER D 1 220 ? 107.209 132.197 174.945 1.00 56.27 220 SER D C 1
ATOM 7417 O O . SER D 1 220 ? 106.902 131.914 176.106 1.00 56.27 220 SER D O 1
ATOM 7420 N N . ASN D 1 221 ? 108.295 131.695 174.361 1.00 58.16 221 ASN D N 1
ATOM 7421 C CA . ASN D 1 221 ? 109.026 130.563 174.924 1.00 58.16 221 ASN D CA 1
ATOM 7422 C C . ASN D 1 221 ? 109.350 130.752 176.402 1.00 58.16 221 ASN D C 1
ATOM 7423 O O . ASN D 1 221 ? 109.485 131.873 176.898 1.00 58.16 221 ASN D O 1
ATOM 7428 N N . LEU D 1 222 ? 109.463 129.629 177.107 1.00 59.47 222 LEU D N 1
ATOM 7429 C CA . LEU D 1 222 ? 109.928 129.605 178.487 1.00 59.47 222 LEU D CA 1
ATOM 7430 C C . LEU D 1 222 ? 111.446 129.475 178.490 1.00 59.47 222 LEU D C 1
ATOM 7431 O O . LEU D 1 222 ? 111.981 128.401 178.200 1.00 59.47 222 LEU D O 1
ATOM 7436 N N . GLY D 1 223 ? 112.137 130.562 178.825 1.00 61.62 223 GLY D N 1
ATOM 7437 C CA . GLY D 1 223 ? 113.581 130.609 178.765 1.00 61.62 223 GLY D CA 1
ATOM 7438 C C . GLY D 1 223 ? 114.240 129.850 179.900 1.00 61.62 223 GLY D C 1
ATOM 7439 O O . GLY D 1 223 ? 113.593 129.188 180.713 1.00 61.62 223 GLY D O 1
ATOM 7440 N N . GLU D 1 224 ? 115.569 129.960 179.950 1.00 64.94 224 GLU D N 1
ATOM 7441 C CA . GLU D 1 224 ? 116.339 129.215 180.938 1.00 64.94 224 GLU D CA 1
ATOM 7442 C C . GLU D 1 224 ? 116.378 129.913 182.292 1.00 64.94 224 GLU D C 1
ATOM 7443 O O . GLU D 1 224 ? 116.536 129.245 183.319 1.00 64.94 224 GLU D O 1
ATOM 7449 N N . SER D 1 225 ? 116.240 131.238 182.322 1.00 62.64 225 SER D N 1
ATOM 7450 C CA . SER D 1 225 ? 116.200 131.978 183.573 1.00 62.64 225 SER D CA 1
ATOM 7451 C C . SER D 1 225 ? 114.946 132.817 183.750 1.00 62.64 225 SER D C 1
ATOM 7452 O O . SER D 1 225 ? 114.637 133.193 184.884 1.00 62.64 225 SER D O 1
ATOM 7455 N N . ALA D 1 226 ? 114.219 133.117 182.677 1.00 60.32 226 ALA D N 1
ATOM 7456 C CA . ALA D 1 226 ? 113.049 133.974 182.760 1.00 60.32 226 ALA D CA 1
ATOM 7457 C C . ALA D 1 226 ? 112.004 133.495 181.768 1.00 60.32 226 ALA D C 1
ATOM 7458 O O . ALA D 1 226 ? 112.330 132.875 180.755 1.00 60.32 226 ALA D O 1
ATOM 7460 N N . ILE D 1 227 ? 110.743 133.784 182.076 1.00 59.30 227 ILE D N 1
ATOM 7461 C CA . ILE D 1 227 ? 109.637 133.519 181.163 1.00 59.30 227 ILE D CA 1
ATOM 7462 C C . ILE D 1 227 ? 109.460 134.734 180.267 1.00 59.30 227 ILE D C 1
ATOM 7463 O O . ILE D 1 227 ? 109.356 135.863 180.754 1.00 59.30 227 ILE D O 1
ATOM 7468 N N . THR D 1 228 ? 109.430 134.513 178.960 1.00 55.12 228 THR D N 1
ATOM 7469 C CA . THR D 1 228 ? 109.411 135.606 177.998 1.00 55.12 228 THR D CA 1
ATOM 7470 C C . THR D 1 228 ? 107.973 135.973 177.654 1.00 55.12 228 THR D C 1
ATOM 7471 O O . THR D 1 228 ? 107.221 135.143 177.138 1.00 55.12 228 THR D O 1
ATOM 7475 N N . LEU D 1 229 ? 107.596 137.211 177.951 1.00 55.04 229 LEU D N 1
ATOM 7476 C CA . LEU D 1 229 ? 106.331 137.791 177.537 1.00 55.04 229 LEU D CA 1
ATOM 7477 C C . LEU D 1 229 ? 106.543 138.662 176.311 1.00 55.04 229 LEU D C 1
ATOM 7478 O O . LEU D 1 229 ? 107.593 139.296 176.148 1.00 55.04 229 LEU D O 1
ATOM 7483 N N . SER D 1 230 ? 105.523 138.706 175.458 1.00 53.25 230 SER D N 1
ATOM 7484 C CA . SER D 1 230 ? 105.582 139.444 174.203 1.00 53.25 230 SER D CA 1
ATOM 7485 C C . SER D 1 230 ? 104.308 140.260 174.045 1.00 53.25 230 SER D C 1
ATOM 7486 O O . SER D 1 230 ? 103.218 139.696 173.919 1.00 53.25 230 SER D O 1
ATOM 7489 N N . LEU D 1 231 ? 104.446 141.581 174.086 1.00 53.66 231 LEU D N 1
ATOM 7490 C CA . LEU D 1 231 ? 103.387 142.486 173.676 1.00 53.66 231 LEU D CA 1
ATOM 7491 C C . LEU D 1 231 ? 103.406 142.607 172.157 1.00 53.66 231 LEU D C 1
ATOM 7492 O O . LEU D 1 231 ? 104.385 142.256 171.508 1.00 53.66 231 LEU D O 1
ATOM 7497 N N . ARG D 1 232 ? 102.292 143.054 171.582 1.00 50.83 232 ARG D N 1
ATOM 7498 C CA . ARG D 1 232 ? 102.177 143.117 170.126 1.00 50.83 232 ARG D CA 1
ATOM 7499 C C . ARG D 1 232 ? 101.121 144.156 169.779 1.00 50.83 232 ARG D C 1
ATOM 7500 O O . ARG D 1 232 ? 99.931 143.926 170.013 1.00 50.83 232 ARG D O 1
ATOM 7508 N N . VAL D 1 233 ? 101.558 145.288 169.225 1.00 49.33 233 VAL D N 1
ATOM 7509 C CA . VAL D 1 233 ? 100.678 146.407 168.928 1.00 49.33 233 VAL D CA 1
ATOM 7510 C C . VAL D 1 233 ? 100.949 146.902 167.514 1.00 49.33 233 VAL D C 1
ATOM 7511 O O . VAL D 1 233 ? 102.004 146.653 166.932 1.00 49.33 233 VAL D O 1
ATOM 7515 N N . TRP D 1 234 ? 99.976 147.626 166.971 1.00 49.06 234 TRP D N 1
ATOM 7516 C CA . TRP D 1 234 ? 100.077 148.229 165.650 1.00 49.06 234 TRP D CA 1
ATOM 7517 C C . TRP D 1 234 ? 100.172 149.741 165.795 1.00 49.06 234 TRP D C 1
ATOM 7518 O O . TRP D 1 234 ? 99.372 150.352 166.507 1.00 49.06 234 TRP D O 1
ATOM 7529 N N . VAL D 1 235 ? 101.158 150.336 165.125 1.00 49.87 235 VAL D N 1
ATOM 7530 C CA . VAL D 1 235 ? 101.373 151.775 165.132 1.00 49.87 235 VAL D CA 1
ATOM 7531 C C . VAL D 1 235 ? 101.493 152.249 163.691 1.00 49.87 235 VAL D C 1
ATOM 7532 O O . VAL D 1 235 ? 101.540 151.454 162.756 1.00 49.87 235 VAL D O 1
ATOM 7536 N N . LYS D 1 236 ? 101.540 153.566 163.519 1.00 51.51 236 LYS D N 1
ATOM 7537 C CA . LYS D 1 236 ? 101.872 154.117 162.216 1.00 51.51 236 LYS D CA 1
ATOM 7538 C C . LYS D 1 236 ? 103.368 153.987 161.963 1.00 51.51 236 LYS D C 1
ATOM 7539 O O . LYS D 1 236 ? 104.178 153.928 162.888 1.00 51.51 236 LYS D O 1
ATOM 7545 N N . ASN D 1 237 ? 103.733 153.948 160.682 1.00 49.75 237 ASN D N 1
ATOM 7546 C CA . ASN D 1 237 ? 105.101 153.619 160.305 1.00 49.75 237 ASN D CA 1
ATOM 7547 C C . ASN D 1 237 ? 106.118 154.617 160.846 1.00 49.75 237 ASN D C 1
ATOM 7548 O O . ASN D 1 237 ? 107.311 154.302 160.892 1.00 49.75 237 ASN D O 1
ATOM 7553 N N . ALA D 1 238 ? 105.683 155.809 161.254 1.00 52.62 238 ALA D N 1
ATOM 7554 C CA . ALA D 1 238 ? 106.596 156.829 161.751 1.00 52.62 238 ALA D CA 1
ATOM 7555 C C . ALA D 1 238 ? 106.721 156.846 163.268 1.00 52.62 238 ALA D C 1
ATOM 7556 O O . ALA D 1 238 ? 107.620 157.512 163.791 1.00 52.62 238 ALA D O 1
ATOM 7558 N N . ASP D 1 239 ? 105.850 156.143 163.984 1.00 53.93 239 ASP D N 1
ATOM 7559 C CA . ASP D 1 239 ? 105.886 156.097 165.439 1.00 53.93 239 ASP D CA 1
ATOM 7560 C C . ASP D 1 239 ? 106.549 154.838 165.975 1.00 53.93 239 ASP D C 1
ATOM 7561 O O . ASP D 1 239 ? 106.475 154.587 167.179 1.00 53.93 239 ASP D O 1
ATOM 7566 N N . TYR D 1 240 ? 107.181 154.045 165.112 1.00 51.67 240 TYR D N 1
ATOM 7567 C CA . TYR D 1 240 ? 107.729 152.756 165.522 1.00 51.67 240 TYR D CA 1
ATOM 7568 C C . TYR D 1 240 ? 108.710 152.904 166.682 1.00 51.67 240 TYR D C 1
ATOM 7569 O O . TYR D 1 240 ? 108.508 152.341 167.766 1.00 51.67 240 TYR D O 1
ATOM 7578 N N . TRP D 1 241 ? 109.778 153.676 166.476 1.00 51.70 241 TRP D N 1
ATOM 7579 C CA . TRP D 1 241 ? 110.860 153.709 167.454 1.00 51.70 241 TRP D CA 1
ATOM 7580 C C . TRP D 1 241 ? 110.470 154.457 168.720 1.00 51.70 241 TRP D C 1
ATOM 7581 O O . TRP D 1 241 ? 110.921 154.091 169.810 1.00 51.70 241 TRP D O 1
ATOM 7592 N N . ASP D 1 242 ? 109.650 155.500 168.606 1.00 55.62 242 ASP D N 1
ATOM 7593 C CA . ASP D 1 242 ? 109.188 156.201 169.799 1.00 55.62 242 ASP D CA 1
ATOM 7594 C C . ASP D 1 242 ? 108.427 155.260 170.721 1.00 55.62 242 ASP D C 1
ATOM 7595 O O . ASP D 1 242 ? 108.661 155.231 171.936 1.00 55.62 242 ASP D O 1
ATOM 7600 N N . VAL D 1 243 ? 107.517 154.469 170.152 1.00 54.13 243 VAL D N 1
ATOM 7601 C CA . VAL D 1 243 ? 106.744 153.524 170.945 1.00 54.13 243 VAL D CA 1
ATOM 7602 C C . VAL D 1 243 ? 107.648 152.439 171.513 1.00 54.13 243 VAL D C 1
ATOM 7603 O O . VAL D 1 243 ? 107.496 152.031 172.670 1.00 54.13 243 VAL D O 1
ATOM 7607 N N . MET D 1 244 ? 108.619 151.969 170.724 1.00 54.13 244 MET D N 1
ATOM 7608 C CA . MET D 1 244 ? 109.533 150.948 171.228 1.00 54.13 244 MET D CA 1
ATOM 7609 C C . MET D 1 244 ? 110.331 151.447 172.432 1.00 54.13 244 MET D C 1
ATOM 7610 O O . MET D 1 244 ? 110.464 150.736 173.434 1.00 54.13 244 MET D O 1
ATOM 7615 N N . PHE D 1 245 ? 110.853 152.674 172.366 1.00 53.55 245 PHE D N 1
ATOM 7616 C CA . PHE D 1 245 ? 111.633 153.210 173.481 1.00 53.55 245 PHE D CA 1
ATOM 7617 C C . PHE D 1 245 ? 110.755 153.484 174.703 1.00 53.55 245 PHE D C 1
ATOM 7618 O O . PHE D 1 245 ? 111.160 153.218 175.850 1.00 53.55 245 PHE D O 1
ATOM 7626 N N . MET D 1 246 ? 109.550 154.017 174.479 1.00 57.95 246 MET D N 1
ATOM 7627 C CA . MET D 1 246 ? 108.620 154.218 175.584 1.00 57.95 246 MET D CA 1
ATOM 7628 C C . MET D 1 246 ? 108.313 152.905 176.290 1.00 57.95 246 MET D C 1
ATOM 7629 O O . MET D 1 246 ? 108.227 152.859 177.525 1.00 57.95 246 MET D O 1
ATOM 7634 N N . PHE D 1 247 ? 108.141 151.827 175.524 1.00 55.71 247 PHE D N 1
ATOM 7635 C CA . PHE D 1 247 ? 107.975 150.513 176.132 1.00 55.71 247 PHE D CA 1
ATOM 7636 C C . PHE D 1 247 ? 109.218 150.120 176.916 1.00 55.71 247 PHE D C 1
ATOM 7637 O O . PHE D 1 247 ? 109.121 149.657 178.054 1.00 55.71 247 PHE D O 1
ATOM 7645 N N . ASN D 1 248 ? 110.400 150.314 176.323 1.00 56.47 248 ASN D N 1
ATOM 7646 C CA . ASN D 1 248 ? 111.651 149.941 176.981 1.00 56.47 248 ASN D CA 1
ATOM 7647 C C . ASN D 1 248 ? 111.781 150.554 178.368 1.00 56.47 248 ASN D C 1
ATOM 7648 O O . ASN D 1 248 ? 112.401 149.959 179.255 1.00 56.47 248 ASN D O 1
ATOM 7653 N N . GLU D 1 249 ? 111.218 151.741 178.575 1.00 62.03 249 GLU D N 1
ATOM 7654 C CA . GLU D 1 249 ? 111.261 152.362 179.905 1.00 62.03 249 GLU D CA 1
ATOM 7655 C C . GLU D 1 249 ? 110.093 151.929 180.809 1.00 62.03 249 GLU D C 1
ATOM 7656 O O . GLU D 1 249 ? 110.282 151.394 181.925 1.00 62.03 249 GLU D O 1
ATOM 7662 N N . LYS D 1 250 ? 108.869 152.160 180.335 1.00 63.70 250 LYS D N 1
ATOM 7663 C CA . LYS D 1 250 ? 107.705 151.903 181.166 1.00 63.70 250 LYS D CA 1
ATOM 7664 C C . LYS D 1 250 ? 107.544 150.430 181.505 1.00 63.70 250 LYS D C 1
ATOM 7665 O O . LYS D 1 250 ? 106.875 150.116 182.488 1.00 63.70 250 LYS D O 1
ATOM 7671 N N . ALA D 1 251 ? 108.167 149.523 180.747 1.00 63.65 251 ALA D N 1
ATOM 7672 C CA . ALA D 1 251 ? 108.008 148.097 181.001 1.00 63.65 251 ALA D CA 1
ATOM 7673 C C . ALA D 1 251 ? 108.486 147.732 182.395 1.00 63.65 251 ALA D C 1
ATOM 7674 O O . ALA D 1 251 ? 107.720 147.214 183.214 1.00 63.65 251 ALA D O 1
ATOM 7676 N N . ARG D 1 252 ? 109.767 147.972 182.674 1.00 64.91 252 ARG D N 1
ATOM 7677 C CA . ARG D 1 252 ? 110.261 147.729 184.020 1.00 64.91 252 ARG D CA 1
ATOM 7678 C C . ARG D 1 252 ? 109.524 148.592 185.024 1.00 64.91 252 ARG D C 1
ATOM 7679 O O . ARG D 1 252 ? 109.078 148.091 186.071 1.00 64.91 252 ARG D O 1
ATOM 7687 N N . ASP D 1 253 ? 109.355 149.892 184.718 1.00 68.90 253 ASP D N 1
ATOM 7688 C CA . ASP D 1 253 ? 108.790 150.755 185.754 1.00 68.90 253 ASP D CA 1
ATOM 7689 C C . ASP D 1 253 ? 107.384 150.320 186.169 1.00 68.90 253 ASP D C 1
ATOM 7690 O O . ASP D 1 253 ? 106.981 150.551 187.314 1.00 68.90 253 ASP D O 1
ATOM 7695 N N . ALA D 1 254 ? 106.639 149.665 185.277 1.00 67.83 254 ALA D N 1
ATOM 7696 C CA . ALA D 1 254 ? 105.268 149.254 185.546 1.00 67.83 254 ALA D CA 1
ATOM 7697 C C . ALA D 1 254 ? 105.142 147.817 186.019 1.00 67.83 254 ALA D C 1
ATOM 7698 O O . ALA D 1 254 ? 104.261 147.524 186.832 1.00 67.83 254 ALA D O 1
ATOM 7700 N N . LEU D 1 255 ? 105.982 146.906 185.521 1.00 67.26 255 LEU D N 1
ATOM 7701 C CA . LEU D 1 255 ? 105.965 145.542 186.033 1.00 67.26 255 LEU D CA 1
ATOM 7702 C C . LEU D 1 255 ? 106.397 145.502 187.489 1.00 67.26 255 LEU D C 1
ATOM 7703 O O . LEU D 1 255 ? 105.764 144.826 188.307 1.00 67.26 255 LEU D O 1
ATOM 7708 N N . GLY D 1 256 ? 107.462 146.229 187.839 1.00 70.41 256 GLY D N 1
ATOM 7709 C CA . GLY D 1 256 ? 107.947 146.175 189.209 1.00 70.41 256 GLY D CA 1
ATOM 7710 C C . GLY D 1 256 ? 106.957 146.652 190.255 1.00 70.41 256 GLY D C 1
ATOM 7711 O O . GLY D 1 256 ? 107.178 146.405 191.446 1.00 70.41 256 GLY D O 1
ATOM 7712 N N . LYS D 1 257 ? 105.876 147.316 189.849 1.00 74.18 257 LYS D N 1
ATOM 7713 C CA . LYS D 1 257 ? 104.955 147.895 190.823 1.00 74.18 257 LYS D CA 1
ATOM 7714 C C . LYS D 1 257 ? 104.087 146.825 191.472 1.00 74.18 257 LYS D C 1
ATOM 7715 O O . LYS D 1 257 ? 103.800 146.888 192.673 1.00 74.18 257 LYS D O 1
ATOM 7721 N N . GLU D 1 258 ? 103.653 145.836 190.694 1.00 75.16 258 GLU D N 1
ATOM 7722 C CA . GLU D 1 258 ? 102.806 144.765 191.195 1.00 75.16 258 GLU D CA 1
ATOM 7723 C C . GLU D 1 258 ? 103.599 143.540 191.635 1.00 75.16 258 GLU D C 1
ATOM 7724 O O . GLU D 1 258 ? 103.030 142.449 191.735 1.00 75.16 258 GLU D O 1
ATOM 7730 N N . GLY D 1 259 ? 104.892 143.695 191.895 1.00 71.88 259 GLY D N 1
ATOM 7731 C CA . GLY D 1 259 ? 105.690 142.601 192.410 1.00 71.88 259 GLY D CA 1
ATOM 7732 C C . GLY D 1 259 ? 106.179 141.612 191.377 1.00 71.88 259 GLY D C 1
ATOM 7733 O O . GLY D 1 259 ? 106.330 140.425 191.687 1.00 71.88 259 GLY D O 1
ATOM 7734 N N . ILE D 1 260 ? 106.437 142.065 190.155 1.00 69.02 260 ILE D N 1
ATOM 7735 C CA . ILE D 1 260 ? 106.979 141.223 189.096 1.00 69.02 260 ILE D CA 1
ATOM 7736 C C . ILE D 1 260 ? 108.343 141.786 188.734 1.00 69.02 260 ILE D C 1
ATOM 7737 O O . ILE D 1 260 ? 108.445 142.917 188.246 1.00 69.02 260 ILE D O 1
ATOM 7742 N N . GLY D 1 261 ? 109.389 141.009 188.970 1.00 63.78 261 GLY D N 1
ATOM 7743 C CA . GLY D 1 261 ? 110.728 141.457 188.663 1.00 63.78 261 GLY D CA 1
ATOM 7744 C C . GLY D 1 261 ? 111.218 140.988 187.309 1.00 63.78 261 GLY D C 1
ATOM 7745 O O . GLY D 1 261 ? 110.606 140.160 186.645 1.00 63.78 261 GLY D O 1
ATOM 7746 N N . ILE D 1 262 ? 112.347 141.552 186.900 1.00 62.08 262 ILE D N 1
ATOM 7747 C CA . ILE D 1 262 ? 113.076 141.139 185.709 1.00 62.08 262 ILE D CA 1
ATOM 7748 C C . ILE D 1 262 ? 114.373 140.484 186.182 1.00 62.08 262 ILE D C 1
ATOM 7749 O O . ILE D 1 262 ? 115.274 141.183 186.668 1.00 62.08 262 ILE D O 1
ATOM 7754 N N . PRO D 1 263 ? 114.511 139.168 186.074 1.00 62.21 263 PRO D N 1
ATOM 7755 C CA . PRO D 1 263 ? 115.565 138.463 186.805 1.00 62.21 263 PRO D CA 1
ATOM 7756 C C . PRO D 1 263 ? 116.899 138.407 186.070 1.00 62.21 263 PRO D C 1
ATOM 7757 O O . PRO D 1 263 ? 116.992 138.587 184.856 1.00 62.21 263 PRO D O 1
ATOM 7761 N N . PHE D 1 264 ? 117.940 138.145 186.855 1.00 60.35 264 PHE D N 1
ATOM 7762 C CA . PHE D 1 264 ? 119.311 137.965 186.398 1.00 60.35 264 PHE D CA 1
ATOM 7763 C C . PHE D 1 264 ? 119.529 136.510 185.988 1.00 60.35 264 PHE D C 1
ATOM 7764 O O . PHE D 1 264 ? 118.603 135.698 186.092 1.00 60.35 264 PHE D O 1
ATOM 7772 N N . PRO D 1 265 ? 120.727 136.135 185.522 1.00 59.29 265 PRO D N 1
ATOM 7773 C CA . PRO D 1 265 ? 120.981 134.724 185.188 1.00 59.29 265 PRO D CA 1
ATOM 7774 C C . PRO D 1 265 ? 121.075 133.798 186.394 1.00 59.29 265 PRO D C 1
ATOM 7775 O O . PRO D 1 265 ? 122.152 133.616 186.964 1.00 59.29 265 PRO D O 1
ATOM 7779 N N . GLN D 1 266 ? 119.934 133.248 186.808 1.00 59.47 266 GLN D N 1
ATOM 7780 C CA . GLN D 1 266 ? 119.849 132.337 187.943 1.00 59.47 266 GLN D CA 1
ATOM 7781 C C . GLN D 1 266 ? 120.765 131.124 187.780 1.00 59.47 266 GLN D C 1
ATOM 7782 O O . GLN D 1 266 ? 121.168 130.752 186.677 1.00 59.47 266 GLN D O 1
ATOM 7788 N N . ARG D 1 267 ? 121.073 130.496 188.914 1.00 60.78 267 ARG D N 1
ATOM 7789 C CA . ARG D 1 267 ? 121.895 129.295 188.971 1.00 60.78 267 ARG D CA 1
ATOM 7790 C C . ARG D 1 267 ? 121.620 128.578 190.283 1.00 60.78 267 ARG D C 1
ATOM 7791 O O . ARG D 1 267 ? 121.380 129.211 191.312 1.00 60.78 267 ARG D O 1
ATOM 7799 N N . VAL D 1 268 ? 121.655 127.248 190.237 1.00 62.24 268 VAL D N 1
ATOM 7800 C CA . VAL D 1 268 ? 121.495 126.410 191.420 1.00 62.24 268 VAL D CA 1
ATOM 7801 C C . VAL D 1 268 ? 122.790 125.638 191.617 1.00 62.24 268 VAL D C 1
ATOM 7802 O O . VAL D 1 268 ? 123.226 124.908 190.720 1.00 62.24 268 VAL D O 1
ATOM 7806 N N . VAL D 1 269 ? 123.403 125.799 192.786 1.00 66.59 269 VAL D N 1
ATOM 7807 C CA . VAL D 1 269 ? 124.730 125.263 193.061 1.00 66.59 269 VAL D CA 1
ATOM 7808 C C . VAL D 1 269 ? 124.649 124.365 194.285 1.00 66.59 269 VAL D C 1
ATOM 7809 O O . VAL D 1 269 ? 124.224 124.808 195.358 1.00 66.59 269 VAL D O 1
ATOM 7813 N N . LYS D 1 270 ? 125.056 123.110 194.126 1.00 71.84 270 LYS D N 1
ATOM 7814 C CA . LYS D 1 270 ? 125.153 122.164 195.229 1.00 71.84 270 LYS D CA 1
ATOM 7815 C C . LYS D 1 270 ? 126.606 122.094 195.678 1.00 71.84 270 LYS D C 1
ATOM 7816 O O . LYS D 1 270 ? 127.478 121.684 194.907 1.00 71.84 270 LYS D O 1
ATOM 7822 N N . VAL D 1 271 ? 126.862 122.496 196.917 1.00 76.63 271 VAL D N 1
ATOM 7823 C CA . VAL D 1 271 ? 128.221 122.612 197.432 1.00 76.63 271 VAL D CA 1
ATOM 7824 C C . VAL D 1 271 ? 128.581 121.337 198.181 1.00 76.63 271 VAL D C 1
ATOM 7825 O O . VAL D 1 271 ? 127.913 120.966 199.152 1.00 76.63 271 VAL D O 1
ATOM 7829 N N . VAL D 1 272 ? 129.637 120.667 197.732 1.00 82.38 272 VAL D N 1
ATOM 7830 C CA . VAL D 1 272 ? 130.211 119.523 198.430 1.00 82.38 272 VAL D CA 1
ATOM 7831 C C . VAL D 1 272 ? 131.554 119.959 199.000 1.00 82.38 272 VAL D C 1
ATOM 7832 O O . VAL D 1 272 ? 132.419 120.453 198.268 1.00 82.38 272 VAL D O 1
ATOM 7836 N N . GLN D 1 273 ? 131.722 119.793 200.307 1.00 87.98 273 GLN D N 1
ATOM 7837 C CA . GLN D 1 273 ? 132.924 120.261 200.985 1.00 87.98 273 GLN D CA 1
ATOM 7838 C C . GLN D 1 273 ? 133.756 119.095 201.507 1.00 87.98 273 GLN D C 1
ATOM 7839 O O . GLN D 1 273 ? 134.834 118.810 200.988 1.00 87.98 273 GLN D O 1
ATOM 7845 N N . SER E 1 14 ? 146.898 126.099 73.731 1.00 140.65 14 SER E N 1
ATOM 7846 C CA . SER E 1 14 ? 147.396 127.397 74.170 1.00 140.65 14 SER E CA 1
ATOM 7847 C C . SER E 1 14 ? 147.749 127.373 75.653 1.00 140.65 14 SER E C 1
ATOM 7848 O O . SER E 1 14 ? 148.878 127.689 76.030 1.00 140.65 14 SER E O 1
ATOM 7851 N N . TRP E 1 15 ? 146.761 127.026 76.483 1.00 139.15 15 TRP E N 1
ATOM 7852 C CA . TRP E 1 15 ? 146.905 126.863 77.935 1.00 139.15 15 TRP E CA 1
ATOM 7853 C C . TRP E 1 15 ? 147.563 128.070 78.605 1.00 139.15 15 TRP E C 1
ATOM 7854 O O . TRP E 1 15 ? 148.065 127.968 79.728 1.00 139.15 15 TRP E O 1
ATOM 7865 N N . LEU E 1 16 ? 147.549 129.224 77.947 1.00 135.36 16 LEU E N 1
ATOM 7866 C CA . LEU E 1 16 ? 148.166 130.435 78.477 1.00 135.36 16 LEU E CA 1
ATOM 7867 C C . LEU E 1 16 ? 147.309 131.138 79.532 1.00 135.36 16 LEU E C 1
ATOM 7868 O O . LEU E 1 16 ? 147.858 131.596 80.542 1.00 135.36 16 LEU E O 1
ATOM 7873 N N . PRO E 1 17 ? 145.984 131.271 79.349 1.00 132.79 17 PRO E N 1
ATOM 7874 C CA . PRO E 1 17 ? 145.193 131.980 80.373 1.00 132.79 17 PRO E CA 1
ATOM 7875 C C . PRO E 1 17 ? 145.292 131.378 81.765 1.00 132.79 17 PRO E C 1
ATOM 7876 O O . PRO E 1 17 ? 145.409 132.124 82.744 1.00 132.79 17 PRO E O 1
ATOM 7880 N N . ILE E 1 18 ? 145.248 130.049 81.889 1.00 130.61 18 ILE E N 1
ATOM 7881 C CA . ILE E 1 18 ? 145.297 129.441 83.215 1.00 130.61 18 ILE E CA 1
ATOM 7882 C C . ILE E 1 18 ? 146.673 129.632 83.845 1.00 130.61 18 ILE E C 1
ATOM 7883 O O . ILE E 1 18 ? 146.792 129.823 85.063 1.00 130.61 18 ILE E O 1
ATOM 7888 N N . VAL E 1 19 ? 147.730 129.605 83.030 1.00 128.57 19 VAL E N 1
ATOM 7889 C CA . VAL E 1 19 ? 149.076 129.774 83.566 1.00 128.57 19 VAL E CA 1
ATOM 7890 C C . VAL E 1 19 ? 149.240 131.162 84.170 1.00 128.57 19 VAL E C 1
ATOM 7891 O O . VAL E 1 19 ? 149.735 131.306 85.293 1.00 128.57 19 VAL E O 1
ATOM 7895 N N . LEU E 1 20 ? 148.801 132.201 83.457 1.00 125.79 20 LEU E N 1
ATOM 7896 C CA . LEU E 1 20 ? 148.880 133.546 84.013 1.00 125.79 20 LEU E CA 1
ATOM 7897 C C . LEU E 1 20 ? 147.895 133.751 85.156 1.00 125.79 20 LEU E C 1
ATOM 7898 O O . LEU E 1 20 ? 148.185 134.525 86.076 1.00 125.79 20 LEU E O 1
ATOM 7903 N N . GLU E 1 21 ? 146.755 133.059 85.135 1.00 122.32 21 GLU E N 1
ATOM 7904 C CA . GLU E 1 21 ? 145.796 133.179 86.227 1.00 122.32 21 GLU E CA 1
ATOM 7905 C C . GLU E 1 21 ? 146.361 132.601 87.517 1.00 122.32 21 GLU E C 1
ATOM 7906 O O . GLU E 1 21 ? 146.073 133.100 88.611 1.00 122.32 21 GLU E O 1
ATOM 7912 N N . TYR E 1 22 ? 147.166 131.544 87.412 1.00 115.13 22 TYR E N 1
ATOM 7913 C CA . TYR E 1 22 ? 147.827 131.022 88.604 1.00 115.13 22 TYR E CA 1
ATOM 7914 C C . TYR E 1 22 ? 149.057 131.847 88.968 1.00 115.13 22 TYR E C 1
ATOM 7915 O O . TYR E 1 22 ? 149.374 131.998 90.156 1.00 115.13 22 TYR E O 1
ATOM 7924 N N . SER E 1 23 ? 149.754 132.389 87.966 1.00 114.48 23 SER E N 1
ATOM 7925 C CA . SER E 1 23 ? 150.949 133.179 88.236 1.00 114.48 23 SER E CA 1
ATOM 7926 C C . SER E 1 23 ? 150.614 134.470 88.965 1.00 114.48 23 SER E C 1
ATOM 7927 O O . SER E 1 23 ? 151.372 134.898 89.840 1.00 114.48 23 SER E O 1
ATOM 7930 N N . GLY E 1 24 ? 149.493 135.104 88.622 1.00 109.25 24 GLY E N 1
ATOM 7931 C CA . GLY E 1 24 ? 149.079 136.290 89.353 1.00 109.25 24 GLY E CA 1
ATOM 7932 C C . GLY E 1 24 ? 148.788 135.994 90.812 1.00 109.25 24 GLY E C 1
ATOM 7933 O O . GLY E 1 24 ? 149.177 136.759 91.701 1.00 109.25 24 GLY E O 1
ATOM 7934 N N . LYS E 1 25 ? 148.114 134.874 91.078 1.00 105.41 25 LYS E N 1
ATOM 7935 C CA . LYS E 1 25 ? 147.838 134.477 92.454 1.00 105.41 25 LYS E CA 1
ATOM 7936 C C . LYS E 1 25 ? 149.129 134.220 93.219 1.00 105.41 25 LYS E C 1
ATOM 7937 O O . LYS E 1 25 ? 149.284 134.663 94.363 1.00 105.41 25 LYS E O 1
ATOM 7943 N N . VAL E 1 26 ? 150.071 133.506 92.600 1.00 102.04 26 VAL E N 1
ATOM 7944 C CA . VAL E 1 26 ? 151.328 133.212 93.283 1.00 102.04 26 VAL E CA 1
ATOM 7945 C C . VAL E 1 26 ? 152.125 134.487 93.534 1.00 102.04 26 VAL E C 1
ATOM 7946 O O . VAL E 1 26 ? 152.724 134.654 94.606 1.00 102.04 26 VAL E O 1
ATOM 7950 N N . ALA E 1 27 ? 152.138 135.412 92.572 1.00 98.73 27 ALA E N 1
ATOM 7951 C CA . ALA E 1 27 ? 152.870 136.659 92.758 1.00 98.73 27 ALA E CA 1
ATOM 7952 C C . ALA E 1 27 ? 152.252 137.504 93.861 1.00 98.73 27 ALA E C 1
ATOM 7953 O O . ALA E 1 27 ? 152.971 138.083 94.683 1.00 98.73 27 ALA E O 1
ATOM 7955 N N . LEU E 1 28 ? 150.919 137.580 93.904 1.00 95.14 28 LEU E N 1
ATOM 7956 C CA . LEU E 1 28 ? 150.262 138.334 94.965 1.00 95.14 28 LEU E CA 1
ATOM 7957 C C . LEU E 1 28 ? 150.515 137.701 96.327 1.00 95.14 28 LEU E C 1
ATOM 7958 O O . LEU E 1 28 ? 150.740 138.411 97.315 1.00 95.14 28 LEU E O 1
ATOM 7963 N N . ALA E 1 29 ? 150.505 136.367 96.398 1.00 91.36 29 ALA E N 1
ATOM 7964 C CA . ALA E 1 29 ? 150.773 135.695 97.664 1.00 91.36 29 ALA E CA 1
ATOM 7965 C C . ALA E 1 29 ? 152.198 135.953 98.139 1.00 91.36 29 ALA E C 1
ATOM 7966 O O . ALA E 1 29 ? 152.423 136.208 99.327 1.00 91.36 29 ALA E O 1
ATOM 7968 N N . LEU E 1 30 ? 153.173 135.900 97.228 1.00 91.77 30 LEU E N 1
ATOM 7969 C CA . LEU E 1 30 ? 154.554 136.151 97.632 1.00 91.77 30 LEU E CA 1
ATOM 7970 C C . LEU E 1 30 ? 154.772 137.605 98.031 1.00 91.77 30 LEU E C 1
ATOM 7971 O O . LEU E 1 30 ? 155.505 137.882 98.991 1.00 91.77 30 LEU E O 1
ATOM 7976 N N . LEU E 1 31 ? 154.151 138.544 97.312 1.00 89.05 31 LEU E N 1
ATOM 7977 C CA . LEU E 1 31 ? 154.215 139.946 97.706 1.00 89.05 31 LEU E CA 1
ATOM 7978 C C . LEU E 1 31 ? 153.642 140.148 99.102 1.00 89.05 31 LEU E C 1
ATOM 7979 O O . LEU E 1 31 ? 154.249 140.827 99.942 1.00 89.05 31 LEU E O 1
ATOM 7984 N N . THR E 1 32 ? 152.458 139.585 99.356 1.00 86.33 32 THR E N 1
ATOM 7985 C CA . THR E 1 32 ? 151.847 139.685 100.676 1.00 86.33 32 THR E CA 1
ATOM 7986 C C . THR E 1 32 ? 152.762 139.106 101.744 1.00 86.33 32 THR E C 1
ATOM 7987 O O . THR E 1 32 ? 152.957 139.712 102.803 1.00 86.33 32 THR E O 1
ATOM 7991 N N . LEU E 1 33 ? 153.342 137.935 101.477 1.00 85.37 33 LEU E N 1
ATOM 7992 C CA . LEU E 1 33 ? 154.228 137.301 102.447 1.00 85.37 33 LEU E CA 1
ATOM 7993 C C . LEU E 1 33 ? 155.403 138.205 102.790 1.00 85.37 33 LEU E C 1
ATOM 7994 O O . LEU E 1 33 ? 155.688 138.455 103.967 1.00 85.37 33 LEU E O 1
ATOM 7999 N N . ALA E 1 34 ? 156.093 138.717 101.767 1.00 86.06 34 ALA E N 1
ATOM 8000 C CA . ALA E 1 34 ? 157.267 139.552 102.005 1.00 86.06 34 ALA E CA 1
ATOM 8001 C C . ALA E 1 34 ? 156.905 140.825 102.761 1.00 86.06 34 ALA E C 1
ATOM 8002 O O . ALA E 1 34 ? 157.541 141.166 103.770 1.00 86.06 34 ALA E O 1
ATOM 8004 N N . ILE E 1 35 ? 155.884 141.545 102.285 1.00 85.24 35 ILE E N 1
ATOM 8005 C CA . ILE E 1 35 ? 155.517 142.812 102.911 1.00 85.24 35 ILE E CA 1
ATOM 8006 C C . ILE E 1 35 ? 155.058 142.602 104.346 1.00 85.24 35 ILE E C 1
ATOM 8007 O O . ILE E 1 35 ? 155.436 143.368 105.242 1.00 85.24 35 ILE E O 1
ATOM 8012 N N . GLY E 1 36 ? 154.256 141.570 104.599 1.00 84.11 36 GLY E N 1
ATOM 8013 C CA . GLY E 1 36 ? 153.789 141.297 105.940 1.00 84.11 36 GLY E CA 1
ATOM 8014 C C . GLY E 1 36 ? 154.903 140.894 106.877 1.00 84.11 36 GLY E C 1
ATOM 8015 O O . GLY E 1 36 ? 154.926 141.331 108.030 1.00 84.11 36 GLY E O 1
ATOM 8016 N N . TRP E 1 37 ? 155.833 140.060 106.404 1.00 84.92 37 TRP E N 1
ATOM 8017 C CA . TRP E 1 37 ? 156.983 139.699 107.224 1.00 84.92 37 TRP E CA 1
ATOM 8018 C C . TRP E 1 37 ? 157.781 140.937 107.612 1.00 84.92 37 TRP E C 1
ATOM 8019 O O . TRP E 1 37 ? 158.158 141.110 108.780 1.00 84.92 37 TRP E O 1
ATOM 8030 N N . TRP E 1 38 ? 158.037 141.818 106.641 1.00 87.27 38 TRP E N 1
ATOM 8031 C CA . TRP E 1 38 ? 158.777 143.040 106.936 1.00 87.27 38 TRP E CA 1
ATOM 8032 C C . TRP E 1 38 ? 158.039 143.898 107.956 1.00 87.27 38 TRP E C 1
ATOM 8033 O O . TRP E 1 38 ? 158.639 144.399 108.915 1.00 87.27 38 TRP E O 1
ATOM 8044 N N . LEU E 1 39 ? 156.731 144.084 107.757 1.00 85.49 39 LEU E N 1
ATOM 8045 C CA . LEU E 1 39 ? 155.954 144.924 108.663 1.00 85.49 39 LEU E CA 1
ATOM 8046 C C . LEU E 1 39 ? 155.947 144.358 110.075 1.00 85.49 39 LEU E C 1
ATOM 8047 O O . LEU E 1 39 ? 156.065 145.107 111.050 1.00 85.49 39 LEU E O 1
ATOM 8052 N N . ILE E 1 40 ? 155.813 143.039 110.205 1.00 86.33 40 ILE E N 1
ATOM 8053 C CA . ILE E 1 40 ? 155.820 142.417 111.525 1.00 86.33 40 ILE E CA 1
ATOM 8054 C C . ILE E 1 40 ? 157.173 142.604 112.195 1.00 86.33 40 ILE E C 1
ATOM 8055 O O . ILE E 1 40 ? 157.253 142.879 113.400 1.00 86.33 40 ILE E O 1
ATOM 8060 N N . ASN E 1 41 ? 158.260 142.469 111.428 1.00 89.70 41 ASN E N 1
ATOM 8061 C CA . ASN E 1 41 ? 159.591 142.668 111.996 1.00 89.70 41 ASN E CA 1
ATOM 8062 C C . ASN E 1 41 ? 159.766 144.091 112.514 1.00 89.70 41 ASN E C 1
ATOM 8063 O O . ASN E 1 41 ? 160.233 144.302 113.641 1.00 89.70 41 ASN E O 1
ATOM 8068 N N . THR E 1 42 ? 159.393 145.087 111.704 1.00 90.09 42 THR E N 1
ATOM 8069 C CA . THR E 1 42 ? 159.533 146.471 112.157 1.00 90.09 42 THR E CA 1
ATOM 8070 C C . THR E 1 42 ? 158.648 146.751 113.364 1.00 90.09 42 THR E C 1
ATOM 8071 O O . THR E 1 42 ? 159.065 147.446 114.298 1.00 90.09 42 THR E O 1
ATOM 8075 N N . LEU E 1 43 ? 157.425 146.217 113.371 1.00 91.33 43 LEU E N 1
ATOM 8076 C CA . LEU E 1 43 ? 156.528 146.468 114.493 1.00 91.33 43 LEU E CA 1
ATOM 8077 C C . LEU E 1 43 ? 157.066 145.863 115.782 1.00 91.33 43 LEU E C 1
ATOM 8078 O O . LEU E 1 43 ? 157.023 146.507 116.837 1.00 91.33 43 LEU E O 1
ATOM 8083 N N . THR E 1 44 ? 157.572 144.628 115.727 1.00 94.31 44 THR E N 1
ATOM 8084 C CA . THR E 1 44 ? 158.079 144.024 116.954 1.00 94.31 44 THR E CA 1
ATOM 8085 C C . THR E 1 44 ? 159.361 144.704 117.416 1.00 94.31 44 THR E C 1
ATOM 8086 O O . THR E 1 44 ? 159.574 144.853 118.625 1.00 94.31 44 THR E O 1
ATOM 8090 N N . GLY E 1 45 ? 160.210 145.147 116.484 1.00 96.94 45 GLY E N 1
ATOM 8091 C CA . GLY E 1 45 ? 161.370 145.928 116.882 1.00 96.94 45 GLY E CA 1
ATOM 8092 C C . GLY E 1 45 ? 160.987 147.223 117.573 1.00 96.94 45 GLY E C 1
ATOM 8093 O O . GLY E 1 45 ? 161.565 147.586 118.602 1.00 96.94 45 GLY E O 1
ATOM 8094 N N . ARG E 1 46 ? 159.994 147.928 117.026 1.00 99.62 46 ARG E N 1
ATOM 8095 C CA . ARG E 1 46 ? 159.531 149.166 117.643 1.00 99.62 46 ARG E CA 1
ATOM 8096 C C . ARG E 1 46 ? 158.950 148.914 119.029 1.00 99.62 46 ARG E C 1
ATOM 8097 O O . ARG E 1 46 ? 159.208 149.678 119.969 1.00 99.62 46 ARG E O 1
ATOM 8105 N N . VAL E 1 47 ? 158.156 147.851 119.175 1.00 100.79 47 VAL E N 1
ATOM 8106 C CA . VAL E 1 47 ? 157.559 147.542 120.473 1.00 100.79 47 VAL E CA 1
ATOM 8107 C C . VAL E 1 47 ? 158.641 147.200 121.489 1.00 100.79 47 VAL E C 1
ATOM 8108 O O . VAL E 1 47 ? 158.588 147.640 122.644 1.00 100.79 47 VAL E O 1
ATOM 8112 N N . GLY E 1 48 ? 159.641 146.420 121.076 1.00 103.85 48 GLY E N 1
ATOM 8113 C CA . GLY E 1 48 ? 160.744 146.120 121.973 1.00 103.85 48 GLY E CA 1
ATOM 8114 C C . GLY E 1 48 ? 161.509 147.362 122.387 1.00 103.85 48 GLY E C 1
ATOM 8115 O O . GLY E 1 48 ? 161.897 147.505 123.549 1.00 103.85 48 GLY E O 1
ATOM 8116 N N . GLY E 1 49 ? 161.725 148.283 121.444 1.00 105.57 49 GLY E N 1
ATOM 8117 C CA . GLY E 1 49 ? 162.417 149.518 121.778 1.00 105.57 49 GLY E CA 1
ATOM 8118 C C . GLY E 1 49 ? 161.652 150.365 122.778 1.00 105.57 49 GLY E C 1
ATOM 8119 O O . GLY E 1 49 ? 162.219 150.858 123.759 1.00 105.57 49 GLY E O 1
ATOM 8120 N N . LEU E 1 50 ? 160.351 150.551 122.540 1.00 106.08 50 LEU E N 1
ATOM 8121 C CA . LEU E 1 50 ? 159.545 151.326 123.477 1.00 106.08 50 LEU E CA 1
ATOM 8122 C C . LEU E 1 50 ? 159.398 150.637 124.826 1.00 106.08 50 LEU E C 1
ATOM 8123 O O . LEU E 1 50 ? 159.231 151.321 125.839 1.00 106.08 50 LEU E O 1
ATOM 8128 N N . LEU E 1 51 ? 159.453 149.305 124.868 1.00 107.02 51 LEU E N 1
ATOM 8129 C CA . LEU E 1 51 ? 159.423 148.616 126.151 1.00 107.02 51 LEU E CA 1
ATOM 8130 C C . LEU E 1 51 ? 160.745 148.736 126.892 1.00 107.02 51 LEU E C 1
ATOM 8131 O O . LEU E 1 51 ? 160.756 148.791 128.126 1.00 107.02 51 LEU E O 1
ATOM 8136 N N . ALA E 1 52 ? 161.864 148.769 126.165 1.00 108.85 52 ALA E N 1
ATOM 8137 C CA . ALA E 1 52 ? 163.153 148.967 126.815 1.00 108.85 52 ALA E CA 1
ATOM 8138 C C . ALA E 1 52 ? 163.290 150.390 127.340 1.00 108.85 52 ALA E C 1
ATOM 8139 O O . ALA E 1 52 ? 163.865 150.609 128.412 1.00 108.85 52 ALA E O 1
ATOM 8141 N N . ARG E 1 53 ? 162.764 151.370 126.602 1.00 110.31 53 ARG E N 1
ATOM 8142 C CA . ARG E 1 53 ? 162.852 152.759 127.037 1.00 110.31 53 ARG E CA 1
ATOM 8143 C C . ARG E 1 53 ? 162.085 153.038 128.323 1.00 110.31 53 ARG E C 1
ATOM 8144 O O . ARG E 1 53 ? 162.424 153.996 129.026 1.00 110.31 53 ARG E O 1
ATOM 8152 N N . ARG E 1 54 ? 161.070 152.241 128.650 1.00 110.07 54 ARG E N 1
ATOM 8153 C CA . ARG E 1 54 ? 160.271 152.459 129.847 1.00 110.07 54 ARG E CA 1
ATOM 8154 C C . ARG E 1 54 ? 160.811 151.723 131.064 1.00 110.07 54 ARG E C 1
ATOM 8155 O O . ARG E 1 54 ? 160.208 151.806 132.138 1.00 110.07 54 ARG E O 1
ATOM 8163 N N . SER E 1 55 ? 161.925 151.005 130.916 1.00 111.12 55 SER E N 1
ATOM 8164 C CA . SER E 1 55 ? 162.613 150.336 132.021 1.00 111.12 55 SER E CA 1
ATOM 8165 C C . SER E 1 55 ? 161.704 149.320 132.716 1.00 111.12 55 SER E C 1
ATOM 8166 O O . SER E 1 55 ? 161.438 149.393 133.917 1.00 111.12 55 SER E O 1
ATOM 8169 N N . VAL E 1 56 ? 161.230 148.361 131.932 1.00 110.05 56 VAL E N 1
ATOM 8170 C CA . VAL E 1 56 ? 160.543 147.204 132.460 1.00 110.05 56 VAL E CA 1
ATOM 8171 C C . VAL E 1 56 ? 161.532 146.046 132.514 1.00 110.05 56 VAL E C 1
ATOM 8172 O O . VAL E 1 56 ? 162.523 146.013 131.788 1.00 110.05 56 VAL E O 1
ATOM 8176 N N . ASP E 1 57 ? 161.270 145.087 133.396 1.00 109.02 57 ASP E N 1
ATOM 8177 C CA . ASP E 1 57 ? 162.178 143.965 133.567 1.00 109.02 57 ASP E CA 1
ATOM 8178 C C . ASP E 1 57 ? 162.294 143.164 132.273 1.00 109.02 57 ASP E C 1
ATOM 8179 O O . ASP E 1 57 ? 161.332 143.002 131.520 1.00 109.02 57 ASP E O 1
ATOM 8184 N N . ARG E 1 58 ? 163.506 142.663 132.019 1.00 108.54 58 ARG E N 1
ATOM 8185 C CA . ARG E 1 58 ? 163.794 142.018 130.744 1.00 108.54 58 ARG E CA 1
ATOM 8186 C C . ARG E 1 58 ? 163.103 140.671 130.604 1.00 108.54 58 ARG E C 1
ATOM 8187 O O . ARG E 1 58 ? 162.986 140.156 129.487 1.00 108.54 58 ARG E O 1
ATOM 8195 N N . THR E 1 59 ? 162.650 140.080 131.710 1.00 107.35 59 THR E N 1
ATOM 8196 C CA . THR E 1 59 ? 161.823 138.883 131.613 1.00 107.35 59 THR E CA 1
ATOM 8197 C C . THR E 1 59 ? 160.484 139.205 130.961 1.00 107.35 59 THR E C 1
ATOM 8198 O O . THR E 1 59 ? 159.906 138.372 130.256 1.00 107.35 59 THR E O 1
ATOM 8202 N N . LEU E 1 60 ? 159.990 140.422 131.169 1.00 106.05 60 LEU E N 1
ATOM 8203 C CA . LEU E 1 60 ? 158.699 140.853 130.653 1.00 106.05 60 LEU E CA 1
ATOM 8204 C C . LEU E 1 60 ? 158.784 141.453 129.255 1.00 106.05 60 LEU E C 1
ATOM 8205 O O . LEU E 1 60 ? 157.769 141.925 128.738 1.00 106.05 60 LEU E O 1
ATOM 8210 N N . GLN E 1 61 ? 159.960 141.453 128.638 1.00 105.00 61 GLN E N 1
ATOM 8211 C CA . GLN E 1 61 ? 160.128 141.925 127.268 1.00 105.00 61 GLN E CA 1
ATOM 8212 C C . GLN E 1 61 ? 160.261 140.790 126.270 1.00 105.00 61 GLN E C 1
ATOM 8213 O O . GLN E 1 61 ? 159.752 140.890 125.143 1.00 105.00 61 GLN E O 1
ATOM 8219 N N . GLY E 1 62 ? 160.935 139.710 126.673 1.00 100.29 62 GLY E N 1
ATOM 8220 C CA . GLY E 1 62 ? 161.112 138.571 125.796 1.00 100.29 62 GLY E CA 1
ATOM 8221 C C . GLY E 1 62 ? 159.817 137.964 125.310 1.00 100.29 62 GLY E C 1
ATOM 8222 O O . GLY E 1 62 ? 159.599 137.872 124.099 1.00 100.29 62 GLY E O 1
ATOM 8223 N N . PHE E 1 63 ? 158.943 137.544 126.225 1.00 99.49 63 PHE E N 1
ATOM 8224 C CA . PHE E 1 63 ? 157.691 136.921 125.823 1.00 99.49 63 PHE E CA 1
ATOM 8225 C C . PHE E 1 63 ? 156.588 137.932 125.553 1.00 99.49 63 PHE E C 1
ATOM 8226 O O . PHE E 1 63 ? 155.420 137.544 125.464 1.00 99.49 63 PHE E O 1
ATOM 8234 N N . VAL E 1 64 ? 156.926 139.212 125.422 1.00 94.51 64 VAL E N 1
ATOM 8235 C CA . VAL E 1 64 ? 156.018 140.147 124.770 1.00 94.51 64 VAL E CA 1
ATOM 8236 C C . VAL E 1 64 ? 156.387 140.294 123.302 1.00 94.51 64 VAL E C 1
ATOM 8237 O O . VAL E 1 64 ? 155.538 140.148 122.412 1.00 94.51 64 VAL E O 1
ATOM 8241 N N . GLY E 1 65 ? 157.668 140.549 123.028 1.00 90.70 65 GLY E N 1
ATOM 8242 C CA . GLY E 1 65 ? 158.112 140.611 121.645 1.00 90.70 65 GLY E CA 1
ATOM 8243 C C . GLY E 1 65 ? 157.891 139.303 120.909 1.00 90.70 65 GLY E C 1
ATOM 8244 O O . GLY E 1 65 ? 157.345 139.282 119.801 1.00 90.70 65 GLY E O 1
ATOM 8245 N N . SER E 1 66 ? 158.302 138.191 121.524 1.00 89.08 66 SER E N 1
ATOM 8246 C CA . SER E 1 66 ? 158.134 136.890 120.890 1.00 89.08 66 SER E CA 1
ATOM 8247 C C . SER E 1 66 ? 156.661 136.553 120.706 1.00 89.08 66 SER E C 1
ATOM 8248 O O . SER E 1 66 ? 156.268 136.022 119.664 1.00 89.08 66 SER E O 1
ATOM 8251 N N . LEU E 1 67 ? 155.833 136.858 121.708 1.00 86.04 67 LEU E N 1
ATOM 8252 C CA . LEU E 1 67 ? 154.400 136.611 121.592 1.00 86.04 67 LEU E CA 1
ATOM 8253 C C . LEU E 1 67 ? 153.811 137.340 120.392 1.00 86.04 67 LEU E C 1
ATOM 8254 O O . LEU E 1 67 ? 153.160 136.727 119.534 1.00 86.04 67 LEU E O 1
ATOM 8259 N N . VAL E 1 68 ? 154.025 138.657 120.323 1.00 84.34 68 VAL E N 1
ATOM 8260 C CA . VAL E 1 68 ? 153.479 139.446 119.222 1.00 84.34 68 VAL E CA 1
ATOM 8261 C C . VAL E 1 68 ? 153.964 138.899 117.884 1.00 84.34 68 VAL E C 1
ATOM 8262 O O . VAL E 1 68 ? 153.172 138.689 116.951 1.00 84.34 68 VAL E O 1
ATOM 8266 N N . SER E 1 69 ? 155.272 138.642 117.778 1.00 83.84 69 SER E N 1
ATOM 8267 C CA . SER E 1 69 ? 155.835 138.209 116.504 1.00 83.84 69 SER E CA 1
ATOM 8268 C C . SER E 1 69 ? 155.251 136.873 116.065 1.00 83.84 69 SER E C 1
ATOM 8269 O O . SER E 1 69 ? 154.839 136.720 114.911 1.00 83.84 69 SER E O 1
ATOM 8272 N N . ILE E 1 70 ? 155.197 135.892 116.970 1.00 81.33 70 ILE E N 1
ATOM 8273 C CA . ILE E 1 70 ? 154.751 134.565 116.562 1.00 81.33 70 ILE E CA 1
ATOM 8274 C C . ILE E 1 70 ? 153.265 134.571 116.235 1.00 81.33 70 ILE E C 1
ATOM 8275 O O . ILE E 1 70 ? 152.830 133.901 115.290 1.00 81.33 70 ILE E O 1
ATOM 8280 N N . VAL E 1 71 ? 152.460 135.341 116.973 1.00 77.65 71 VAL E N 1
ATOM 8281 C CA . VAL E 1 71 ? 151.030 135.382 116.672 1.00 77.65 71 VAL E CA 1
ATOM 8282 C C . VAL E 1 71 ? 150.794 135.994 115.295 1.00 77.65 71 VAL E C 1
ATOM 8283 O O . VAL E 1 71 ? 150.070 135.432 114.457 1.00 77.65 71 VAL E O 1
ATOM 8287 N N . LEU E 1 72 ? 151.415 137.147 115.033 1.00 77.44 72 LEU E N 1
ATOM 8288 C CA . LEU E 1 72 ? 151.206 137.795 113.744 1.00 77.44 72 LEU E CA 1
ATOM 8289 C C . LEU E 1 72 ? 151.757 136.949 112.602 1.00 77.44 72 LEU E C 1
ATOM 8290 O O . LEU E 1 72 ? 151.171 136.908 111.513 1.00 77.44 72 LEU E O 1
ATOM 8295 N N . LYS E 1 73 ? 152.866 136.240 112.839 1.00 79.02 73 LYS E N 1
ATOM 8296 C CA . LYS E 1 73 ? 153.449 135.415 111.789 1.00 79.02 73 LYS E CA 1
ATOM 8297 C C . LYS E 1 73 ? 152.582 134.204 111.487 1.00 79.02 73 LYS E C 1
ATOM 8298 O O . LYS E 1 73 ? 152.441 133.814 110.324 1.00 79.02 73 LYS E O 1
ATOM 8304 N N . ILE E 1 74 ? 151.991 133.593 112.517 1.00 73.74 74 ILE E N 1
ATOM 8305 C CA . ILE E 1 74 ? 151.060 132.491 112.294 1.00 73.74 74 ILE E CA 1
ATOM 8306 C C . ILE E 1 74 ? 149.873 132.963 111.464 1.00 73.74 74 ILE E C 1
ATOM 8307 O O . ILE E 1 74 ? 149.465 132.302 110.500 1.00 73.74 74 ILE E O 1
ATOM 8312 N N . LEU E 1 75 ? 149.300 134.115 111.827 1.00 71.54 75 LEU E N 1
ATOM 8313 C CA . LEU E 1 75 ? 148.164 134.635 111.068 1.00 71.54 75 LEU E CA 1
ATOM 8314 C C . LEU E 1 75 ? 148.537 134.875 109.607 1.00 71.54 75 LEU E C 1
ATOM 8315 O O . LEU E 1 75 ? 147.809 134.469 108.691 1.00 71.54 75 LEU E O 1
ATOM 8320 N N . LEU E 1 76 ? 149.683 135.519 109.369 1.00 73.34 76 LEU E N 1
ATOM 8321 C CA . LEU E 1 76 ? 150.085 135.826 107.999 1.00 73.34 76 LEU E CA 1
ATOM 8322 C C . LEU E 1 76 ? 150.365 134.560 107.195 1.00 73.34 76 LEU E C 1
ATOM 8323 O O . LEU E 1 76 ? 150.007 134.478 106.013 1.00 73.34 76 LEU E O 1
ATOM 8328 N N . VAL E 1 77 ? 151.013 133.569 107.810 1.00 72.34 77 VAL E N 1
ATOM 8329 C CA . VAL E 1 77 ? 151.335 132.341 107.093 1.00 72.34 77 VAL E CA 1
ATOM 8330 C C . VAL E 1 77 ? 150.066 131.583 106.731 1.00 72.34 77 VAL E C 1
ATOM 8331 O O . VAL E 1 77 ? 149.939 131.065 105.616 1.00 72.34 77 VAL E O 1
ATOM 8335 N N . VAL E 1 78 ? 149.105 131.511 107.657 1.00 69.85 78 VAL E N 1
ATOM 8336 C CA . VAL E 1 78 ? 147.825 130.883 107.336 1.00 69.85 78 VAL E CA 1
ATOM 8337 C C . VAL E 1 78 ? 147.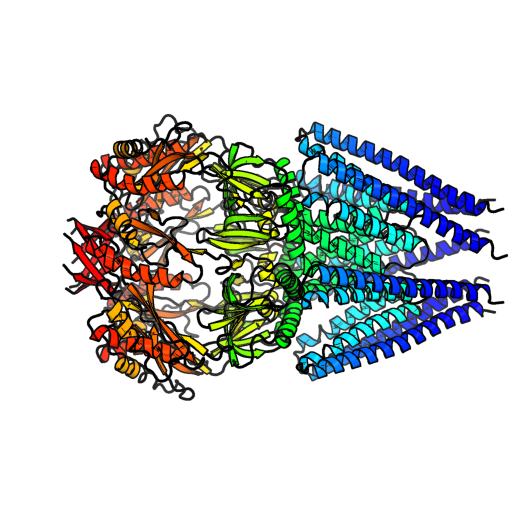152 131.610 106.178 1.00 69.85 78 VAL E C 1
ATOM 8338 O O . VAL E 1 78 ? 146.629 130.981 105.246 1.00 69.85 78 VAL E O 1
ATOM 8342 N N . SER E 1 79 ? 147.183 132.945 106.199 1.00 72.11 79 SER E N 1
ATOM 8343 C CA . SER E 1 79 ? 146.529 133.714 105.144 1.00 72.11 79 SER E CA 1
ATOM 8344 C C . SER E 1 79 ? 147.156 133.440 103.780 1.00 72.11 79 SER E C 1
ATOM 8345 O O . SER E 1 79 ? 146.449 133.197 102.798 1.00 72.11 79 SER E O 1
ATOM 8348 N N . VAL E 1 80 ? 148.490 133.457 103.696 1.00 74.15 80 VAL E N 1
ATOM 8349 C CA . VAL E 1 80 ? 149.116 133.273 102.384 1.00 74.15 80 VAL E CA 1
ATOM 8350 C C . VAL E 1 80 ? 148.992 131.828 101.914 1.00 74.15 80 VAL E C 1
ATOM 8351 O O . VAL E 1 80 ? 148.812 131.572 100.711 1.00 74.15 80 VAL E O 1
ATOM 8355 N N . ALA E 1 81 ? 149.075 130.863 102.835 1.00 71.40 81 ALA E N 1
ATOM 8356 C CA . ALA E 1 81 ? 148.893 129.468 102.453 1.00 71.40 81 ALA E CA 1
ATOM 8357 C C . ALA E 1 81 ? 147.500 129.237 101.893 1.00 71.40 81 ALA E C 1
ATOM 8358 O O . ALA E 1 81 ? 147.328 128.471 100.939 1.00 71.40 81 ALA E O 1
ATOM 8360 N N . SER E 1 82 ? 146.489 129.889 102.469 1.00 71.62 82 SER E N 1
ATOM 8361 C CA . SER E 1 82 ? 145.163 129.805 101.873 1.00 71.62 82 SER E CA 1
ATOM 8362 C C . SER E 1 82 ? 145.087 130.598 100.576 1.00 71.62 82 SER E C 1
ATOM 8363 O O . SER E 1 82 ? 144.264 130.289 99.709 1.00 71.62 82 SER E O 1
ATOM 8366 N N . MET E 1 83 ? 145.937 131.613 100.423 1.00 75.50 83 MET E N 1
ATOM 8367 C CA . MET E 1 83 ? 145.879 132.438 99.224 1.00 75.50 83 MET E CA 1
ATOM 8368 C C . MET E 1 83 ? 146.439 131.722 98.004 1.00 75.50 83 MET E C 1
ATOM 8369 O O . MET E 1 83 ? 146.004 132.004 96.883 1.00 75.50 83 MET E O 1
ATOM 8374 N N . ILE E 1 84 ? 147.396 130.809 98.175 1.00 76.77 84 ILE E N 1
ATOM 8375 C CA . ILE E 1 84 ? 147.909 130.161 96.969 1.00 76.77 84 ILE E CA 1
ATOM 8376 C C . ILE E 1 84 ? 146.952 129.070 96.501 1.00 76.77 84 ILE E C 1
ATOM 8377 O O . ILE E 1 84 ? 146.290 129.227 95.470 1.00 76.77 84 ILE E O 1
ATOM 8382 N N . GLY E 1 85 ? 146.859 127.963 97.235 1.00 72.71 85 GLY E N 1
ATOM 8383 C CA . GLY E 1 85 ? 145.879 126.952 96.881 1.00 72.71 85 GLY E CA 1
ATOM 8384 C C . GLY E 1 85 ? 145.322 126.080 97.989 1.00 72.71 85 GLY E C 1
ATOM 8385 O O . GLY E 1 85 ? 144.467 125.230 97.730 1.00 72.71 85 GLY E O 1
ATOM 8386 N N . ILE E 1 86 ? 145.780 126.268 99.220 1.00 69.51 86 ILE E N 1
ATOM 8387 C CA . ILE E 1 86 ? 145.615 125.270 100.272 1.00 69.51 86 ILE E CA 1
ATOM 8388 C C . ILE E 1 86 ? 144.370 125.573 101.091 1.00 69.51 86 ILE E C 1
ATOM 8389 O O . ILE E 1 86 ? 144.047 126.737 101.348 1.00 69.51 86 ILE E O 1
ATOM 8394 N N . GLN E 1 87 ? 143.664 124.519 101.493 1.00 67.74 87 GLN E N 1
ATOM 8395 C CA . GLN E 1 87 ? 142.506 124.645 102.369 1.00 67.74 87 GLN E CA 1
ATOM 8396 C C . GLN E 1 87 ? 142.975 124.721 103.816 1.00 67.74 87 GLN E C 1
ATOM 8397 O O . GLN E 1 87 ? 143.681 123.828 104.292 1.00 67.74 87 GLN E O 1
ATOM 8403 N N . THR E 1 88 ? 142.582 125.784 104.518 1.00 64.51 88 THR E N 1
ATOM 8404 C CA . THR E 1 88 ? 143.062 126.028 105.872 1.00 64.51 88 THR E CA 1
ATOM 8405 C C . THR E 1 88 ? 141.915 126.246 106.851 1.00 64.51 88 THR E C 1
ATOM 8406 O O . THR E 1 88 ? 142.055 127.002 107.810 1.00 64.51 88 THR E O 1
ATOM 8410 N N . THR E 1 89 ? 140.775 125.592 106.632 1.00 61.05 89 THR E N 1
ATOM 8411 C CA . THR E 1 89 ? 139.652 125.764 107.549 1.00 61.05 89 THR E CA 1
ATOM 8412 C C . THR E 1 89 ? 139.955 125.152 108.913 1.00 61.05 89 THR E C 1
ATOM 8413 O O . THR E 1 89 ? 139.546 125.695 109.947 1.00 61.05 89 THR E O 1
ATOM 8417 N N . SER E 1 90 ? 140.685 124.034 108.936 1.00 61.13 90 SER E N 1
ATOM 8418 C CA . SER E 1 90 ? 141.055 123.405 110.201 1.00 61.13 90 SER E CA 1
ATOM 8419 C C . SER E 1 90 ? 141.983 124.295 111.013 1.00 61.13 90 SER E C 1
ATOM 8420 O O . SER E 1 90 ? 141.839 124.412 112.236 1.00 61.13 90 SER E O 1
ATOM 8423 N N . PHE E 1 91 ? 142.944 124.931 110.351 1.00 60.69 91 PHE E N 1
ATOM 8424 C CA . PHE E 1 91 ? 143.859 125.816 111.052 1.00 60.69 91 PHE E CA 1
ATOM 8425 C C . PHE E 1 91 ? 143.170 127.087 111.521 1.00 60.69 91 PHE E C 1
ATOM 8426 O O . PHE E 1 91 ? 143.513 127.612 112.581 1.00 60.69 91 PHE E O 1
ATOM 8434 N N . VAL E 1 92 ? 142.184 127.578 110.772 1.00 59.20 92 VAL E N 1
ATOM 8435 C CA . VAL E 1 92 ? 141.422 128.731 111.236 1.00 59.20 92 VAL E CA 1
ATOM 8436 C C . VAL E 1 92 ? 140.585 128.357 112.454 1.00 59.20 92 VAL E C 1
ATOM 8437 O O . VAL E 1 92 ? 140.470 129.136 113.406 1.00 59.20 92 VAL E O 1
ATOM 8441 N N . ALA E 1 93 ? 140.009 127.154 112.457 1.00 60.43 93 ALA E N 1
ATOM 8442 C CA . ALA E 1 93 ? 139.277 126.689 113.632 1.00 60.43 93 ALA E CA 1
ATOM 8443 C C . ALA E 1 93 ? 140.193 126.566 114.844 1.00 60.43 93 ALA E C 1
ATOM 8444 O O . ALA E 1 93 ? 139.820 126.954 115.959 1.00 60.43 93 ALA E O 1
ATOM 8446 N N . ALA E 1 94 ? 141.399 126.030 114.646 1.00 61.51 94 ALA E N 1
ATOM 8447 C CA . ALA E 1 94 ? 142.347 125.911 115.749 1.00 61.51 94 ALA E CA 1
ATOM 8448 C C . ALA E 1 94 ? 142.776 127.279 116.265 1.00 61.51 94 ALA E C 1
ATOM 8449 O O . ALA E 1 94 ? 142.906 127.484 117.478 1.00 61.51 94 ALA E O 1
ATOM 8451 N N . ILE E 1 95 ? 143.005 128.229 115.356 1.00 62.38 95 ILE E N 1
ATOM 8452 C CA . ILE E 1 95 ? 143.382 129.581 115.759 1.00 62.38 95 ILE E CA 1
ATOM 8453 C C . ILE E 1 95 ? 142.256 130.229 116.550 1.00 62.38 95 ILE E C 1
ATOM 8454 O O . ILE E 1 95 ? 142.497 130.914 117.549 1.00 62.38 95 ILE E O 1
ATOM 8459 N N . GLY E 1 96 ? 141.010 130.018 116.125 1.00 61.11 96 GLY E N 1
ATOM 8460 C CA . GLY E 1 96 ? 139.887 130.563 116.866 1.00 61.11 96 GLY E CA 1
ATOM 8461 C C . GLY E 1 96 ? 139.760 129.964 118.252 1.00 61.11 96 GLY E C 1
ATOM 8462 O O . GLY E 1 96 ? 139.477 130.672 119.222 1.00 61.11 96 GLY E O 1
ATOM 8463 N N . ALA E 1 97 ? 139.976 128.653 118.368 1.00 62.03 97 ALA E N 1
ATOM 8464 C CA . ALA E 1 97 ? 139.937 128.010 119.678 1.00 62.03 97 ALA E CA 1
ATOM 8465 C C . ALA E 1 97 ? 141.028 128.555 120.595 1.00 62.03 97 ALA E C 1
ATOM 8466 O O . ALA E 1 97 ? 140.779 128.844 121.772 1.00 62.03 97 ALA E O 1
ATOM 8468 N N . ALA E 1 98 ? 142.245 128.707 120.069 1.00 62.84 98 ALA E N 1
ATOM 8469 C CA . ALA E 1 98 ? 143.335 129.242 120.881 1.00 62.84 98 ALA E CA 1
ATOM 8470 C C . ALA E 1 98 ? 143.073 130.689 121.282 1.00 62.84 98 ALA E C 1
ATOM 8471 O O . ALA E 1 98 ? 143.373 131.091 122.413 1.00 62.84 98 ALA E O 1
ATOM 8473 N N . GLY E 1 99 ? 142.513 131.487 120.372 1.00 62.05 99 GLY E N 1
ATOM 8474 C CA . GLY E 1 99 ? 142.189 132.862 120.709 1.00 62.05 99 GLY E CA 1
ATOM 8475 C C . GLY E 1 99 ? 141.113 132.963 121.769 1.00 62.05 99 GLY E C 1
ATOM 8476 O O . GLY E 1 99 ? 141.188 133.806 122.663 1.00 62.05 99 GLY E O 1
ATOM 8477 N N . LEU E 1 100 ? 140.101 132.097 121.694 1.00 63.29 100 LEU E N 1
ATOM 8478 C CA . LEU E 1 100 ? 139.069 132.088 122.724 1.00 63.29 100 LEU E CA 1
ATOM 8479 C C . LEU E 1 100 ? 139.634 131.643 124.067 1.00 63.29 100 LEU E C 1
ATOM 8480 O O . LEU E 1 100 ? 139.248 132.170 125.117 1.00 63.29 100 LEU E O 1
ATOM 8485 N N . ALA E 1 101 ? 140.556 130.678 124.055 1.00 63.43 101 ALA E N 1
ATOM 8486 C CA . ALA E 1 101 ? 141.218 130.274 125.290 1.00 63.43 101 ALA E CA 1
ATOM 8487 C C . ALA E 1 101 ? 141.986 131.437 125.907 1.00 63.43 101 ALA E C 1
ATOM 8488 O O . ALA E 1 101 ? 141.866 131.711 127.107 1.00 63.43 101 ALA E O 1
ATOM 8490 N N . ILE E 1 102 ? 142.782 132.136 125.094 1.00 62.88 102 ILE E N 1
ATOM 8491 C CA . ILE E 1 102 ? 143.556 133.268 125.598 1.00 62.88 102 ILE E CA 1
ATOM 8492 C C . ILE E 1 102 ? 142.633 134.372 126.096 1.00 62.88 102 ILE E C 1
ATOM 8493 O O . ILE E 1 102 ? 142.932 135.055 127.082 1.00 62.88 102 ILE E O 1
ATOM 8498 N N . GLY E 1 103 ? 141.492 134.562 125.432 1.00 61.28 103 GLY E N 1
ATOM 8499 C CA . GLY E 1 103 ? 140.558 135.582 125.873 1.00 61.28 103 GLY E CA 1
ATOM 8500 C C . GLY E 1 103 ? 139.899 135.240 127.193 1.00 61.28 103 GLY E C 1
ATOM 8501 O O . GLY E 1 103 ? 139.675 136.117 128.030 1.00 61.28 103 GLY E O 1
ATOM 8502 N N . LEU E 1 104 ? 139.569 133.964 127.396 1.00 62.23 104 LEU E N 1
ATOM 8503 C CA . LEU E 1 104 ? 138.983 133.553 128.668 1.00 62.23 104 LEU E CA 1
ATOM 8504 C C . LEU E 1 104 ? 140.012 133.556 129.789 1.00 62.23 104 LEU E C 1
ATOM 8505 O O . LEU E 1 104 ? 139.650 133.720 130.958 1.00 62.23 104 LEU E O 1
ATOM 8510 N N . ALA E 1 105 ? 141.289 133.377 129.461 1.00 61.27 105 ALA E N 1
ATOM 8511 C CA . ALA E 1 105 ? 142.341 133.446 130.466 1.00 61.27 105 ALA E CA 1
ATOM 8512 C C . ALA E 1 105 ? 142.742 134.874 130.811 1.00 61.27 105 ALA E C 1
ATOM 8513 O O . ALA E 1 105 ? 143.796 135.071 131.423 1.00 61.27 105 ALA E O 1
ATOM 8515 N N . LEU E 1 106 ? 141.937 135.868 130.440 1.00 59.47 106 LEU E N 1
ATOM 8516 C CA . LEU E 1 106 ? 142.259 137.271 130.665 1.00 59.47 106 LEU E CA 1
ATOM 8517 C C . LEU E 1 106 ? 141.127 138.036 131.335 1.00 59.47 106 LEU E C 1
ATOM 8518 O O . LEU E 1 106 ? 141.238 139.253 131.506 1.00 59.47 106 LEU E O 1
ATOM 8523 N N . GLN E 1 107 ? 140.051 137.357 131.731 1.00 58.26 107 GLN E N 1
ATOM 8524 C CA . GLN E 1 107 ? 138.842 138.059 132.150 1.00 58.26 107 GLN E CA 1
ATOM 8525 C C . GLN E 1 107 ? 139.055 138.853 133.436 1.00 58.26 107 GLN E C 1
ATOM 8526 O O . GLN E 1 107 ? 138.469 139.928 133.607 1.00 58.26 107 GLN E O 1
ATOM 8532 N N . GLY E 1 108 ? 139.887 138.349 134.349 1.00 54.87 108 GLY E N 1
ATOM 8533 C CA . GLY E 1 108 ? 140.088 139.043 135.614 1.00 54.87 108 GLY E CA 1
ATOM 8534 C C . GLY E 1 108 ? 140.755 140.397 135.447 1.00 54.87 108 GLY E C 1
ATOM 8535 O O . GLY E 1 108 ? 140.294 141.404 135.993 1.00 54.87 108 GLY E O 1
ATOM 8536 N N . SER E 1 109 ? 141.839 140.443 134.676 1.00 54.65 109 SER E N 1
ATOM 8537 C CA . SER E 1 109 ? 142.556 141.698 134.482 1.00 54.65 109 SER E CA 1
ATOM 8538 C C . SER E 1 109 ? 141.723 142.706 133.701 1.00 54.65 109 SER E C 1
ATOM 8539 O O . SER E 1 109 ? 141.713 143.902 134.024 1.00 54.65 109 SER E O 1
ATOM 8542 N N . LEU E 1 110 ? 141.020 142.250 132.665 1.00 53.65 110 LEU E N 1
ATOM 8543 C CA . LEU E 1 110 ? 140.180 143.163 131.904 1.00 53.65 110 LEU E CA 1
ATOM 8544 C C . LEU E 1 110 ? 139.016 143.673 132.742 1.00 53.65 110 LEU E C 1
ATOM 8545 O O . LEU E 1 110 ? 138.620 144.839 132.610 1.00 53.65 110 LEU E O 1
ATOM 8550 N N . ALA E 1 111 ? 138.474 142.832 133.624 1.00 49.98 111 ALA E N 1
ATOM 8551 C CA . ALA E 1 111 ? 137.451 143.297 134.551 1.00 49.98 111 ALA E CA 1
ATOM 8552 C C . ALA E 1 111 ? 138.011 144.336 135.512 1.00 49.98 111 ALA E C 1
ATOM 8553 O O . ALA E 1 111 ? 137.317 145.292 135.875 1.00 49.98 111 ALA E O 1
ATOM 8555 N N . ASN E 1 112 ? 139.270 144.175 135.925 1.00 49.22 112 ASN E N 1
ATOM 8556 C CA . ASN E 1 112 ? 139.893 145.183 136.779 1.00 49.22 112 ASN E CA 1
ATOM 8557 C C . ASN E 1 112 ? 140.034 146.513 136.051 1.00 49.22 112 ASN E C 1
ATOM 8558 O O . ASN E 1 112 ? 139.790 147.577 136.632 1.00 49.22 112 ASN E O 1
ATOM 8563 N N . PHE E 1 113 ? 140.417 146.475 134.774 1.00 50.66 113 PHE E N 1
ATOM 8564 C CA . PHE E 1 113 ? 140.563 147.722 134.021 1.00 50.66 113 PHE E CA 1
ATOM 8565 C C . PHE E 1 113 ? 139.212 148.394 133.780 1.00 50.66 113 PHE E C 1
ATOM 8566 O O . PHE E 1 113 ? 139.101 149.627 133.847 1.00 50.66 113 PHE E O 1
ATOM 8574 N N . ALA E 1 114 ? 138.167 147.603 133.529 1.00 49.12 114 ALA E N 1
ATOM 8575 C CA . ALA E 1 114 ? 136.835 148.179 133.360 1.00 49.12 114 ALA E CA 1
ATOM 8576 C C . ALA E 1 114 ? 136.321 148.784 134.662 1.00 49.12 114 ALA E C 1
ATOM 8577 O O . ALA E 1 114 ? 135.723 149.868 134.659 1.00 49.12 114 ALA E O 1
ATOM 8579 N N . GLY E 1 115 ? 136.550 148.103 135.786 1.00 47.35 115 GLY E N 1
ATOM 8580 C CA . GLY E 1 115 ? 136.182 148.672 137.069 1.00 47.35 115 GLY E CA 1
ATOM 8581 C C . GLY E 1 115 ? 136.945 149.942 137.389 1.00 47.35 115 GLY E C 1
ATOM 8582 O O . GLY E 1 115 ? 136.409 150.857 138.014 1.00 47.35 115 GLY E O 1
ATOM 8583 N N . GLY E 1 116 ? 138.207 150.019 136.968 1.00 49.23 116 GLY E N 1
ATOM 8584 C CA . GLY E 1 116 ? 138.958 151.247 137.165 1.00 49.23 116 GLY E CA 1
ATOM 8585 C C . GLY E 1 116 ? 138.406 152.399 136.351 1.00 49.23 116 GLY E C 1
ATOM 8586 O O . GLY E 1 116 ? 138.310 153.531 136.840 1.00 49.23 116 GLY E O 1
ATOM 8587 N N . VAL E 1 117 ? 138.031 152.129 135.098 1.00 49.15 117 VAL E N 1
ATOM 8588 C CA . VAL E 1 117 ? 137.381 153.154 134.283 1.00 49.15 117 VAL E CA 1
ATOM 8589 C C . VAL E 1 117 ? 136.096 153.627 134.948 1.00 49.15 117 VAL E C 1
ATOM 8590 O O . VAL E 1 117 ? 135.811 154.831 135.000 1.00 49.15 117 VAL E O 1
ATOM 8594 N N . LEU E 1 118 ? 135.305 152.692 135.479 1.00 49.05 118 LEU E N 1
ATOM 8595 C CA . LEU E 1 118 ? 134.057 153.066 136.139 1.00 49.05 118 LEU E CA 1
ATOM 8596 C C . LEU E 1 118 ? 134.307 153.892 137.397 1.00 49.05 118 LEU E C 1
ATOM 8597 O O . LEU E 1 118 ? 133.557 154.829 137.686 1.00 49.05 118 LEU E O 1
ATOM 8602 N N . ILE E 1 119 ? 135.341 153.550 138.167 1.00 48.98 119 ILE E N 1
ATOM 8603 C CA . ILE E 1 119 ? 135.651 154.314 139.372 1.00 48.98 119 ILE E CA 1
ATOM 8604 C C . ILE E 1 119 ? 136.116 155.718 139.016 1.00 48.98 119 ILE E C 1
ATOM 8605 O O . ILE E 1 119 ? 135.837 156.677 139.743 1.00 48.98 119 ILE E O 1
ATOM 8610 N N . LEU E 1 120 ? 136.817 155.874 137.894 1.00 52.17 120 LEU E N 1
ATOM 8611 C CA . LEU E 1 120 ? 137.211 157.217 137.479 1.00 52.17 120 LEU E CA 1
ATOM 8612 C C . LEU E 1 120 ? 136.031 158.010 136.927 1.00 52.17 120 LEU E C 1
ATOM 8613 O O . LEU E 1 120 ? 136.014 159.241 137.031 1.00 52.17 120 LEU E O 1
ATOM 8618 N N . LEU E 1 121 ? 135.044 157.337 136.333 1.00 50.73 121 LEU E N 1
ATOM 8619 C CA . LEU E 1 121 ? 133.917 158.048 135.735 1.00 50.73 121 LEU E CA 1
ATOM 8620 C C . LEU E 1 121 ? 132.944 158.555 136.796 1.00 50.73 121 LEU E C 1
ATOM 8621 O O . LEU E 1 121 ? 132.765 159.765 136.962 1.00 50.73 121 LEU E O 1
ATOM 8626 N N . PHE E 1 122 ? 132.301 157.644 137.520 1.00 51.89 122 PHE E N 1
ATOM 8627 C CA . PHE E 1 122 ? 131.540 158.000 138.709 1.00 51.89 122 PHE E CA 1
ATOM 8628 C C . PHE E 1 122 ? 132.487 157.945 139.895 1.00 51.89 122 PHE E C 1
ATOM 8629 O O . PHE E 1 122 ? 133.181 156.944 140.082 1.00 51.89 122 PHE E O 1
ATOM 8637 N N . ARG E 1 123 ? 132.520 159.006 140.685 1.00 53.86 123 ARG E N 1
ATOM 8638 C CA . ARG E 1 123 ? 133.511 159.078 141.751 1.00 53.86 123 ARG E CA 1
ATOM 8639 C C . ARG E 1 123 ? 132.902 158.722 143.101 1.00 53.86 123 ARG E C 1
ATOM 8640 O O . ARG E 1 123 ? 132.333 159.593 143.770 1.00 53.86 123 ARG E O 1
ATOM 8648 N N . PRO E 1 124 ? 133.008 157.464 143.547 1.00 48.62 124 PRO E N 1
ATOM 8649 C CA . PRO E 1 124 ? 132.443 157.100 144.850 1.00 48.62 124 PRO E CA 1
ATOM 8650 C C . PRO E 1 124 ? 133.303 157.609 145.990 1.00 48.62 124 PRO E C 1
ATOM 8651 O O . PRO E 1 124 ? 132.801 157.915 147.075 1.00 48.62 124 PRO E O 1
ATOM 8655 N N . PHE E 1 125 ? 134.608 157.701 145.749 1.00 45.68 125 PHE E N 1
ATOM 8656 C CA . PHE E 1 125 ? 135.545 158.166 146.756 1.00 45.68 125 PHE E CA 1
ATOM 8657 C C . PHE E 1 125 ? 136.662 158.935 146.071 1.00 45.68 125 PHE E C 1
ATOM 8658 O O . PHE E 1 125 ? 136.869 158.822 144.862 1.00 45.68 125 PHE E O 1
ATOM 8666 N N . LYS E 1 126 ? 137.374 159.727 146.864 1.00 46.51 126 LYS E N 1
ATOM 8667 C CA . LYS E 1 126 ? 138.488 160.534 146.396 1.00 46.51 126 LYS E CA 1
ATOM 8668 C C . LYS E 1 126 ? 139.701 160.254 147.274 1.00 46.51 126 LYS E C 1
ATOM 8669 O O . LYS E 1 126 ? 139.622 159.527 148.265 1.00 46.51 126 LYS E O 1
ATOM 8675 N N . VAL E 1 127 ? 140.837 160.841 146.907 1.00 46.12 127 VAL E N 1
ATOM 8676 C CA . VAL E 1 127 ? 142.058 160.665 147.684 1.00 46.12 127 VAL E CA 1
ATOM 8677 C C . VAL E 1 127 ? 141.905 161.393 149.012 1.00 46.12 127 VAL E C 1
ATOM 8678 O O . VAL E 1 127 ? 141.544 162.573 149.052 1.00 46.12 127 VAL E O 1
ATOM 8682 N N . GLY E 1 128 ? 142.181 160.690 150.105 1.00 44.65 128 GLY E N 1
ATOM 8683 C CA . GLY E 1 128 ? 142.033 161.226 151.440 1.00 44.65 128 GLY E CA 1
ATOM 8684 C C . GLY E 1 128 ? 140.841 160.691 152.195 1.00 44.65 128 GLY E C 1
ATOM 8685 O O . GLY E 1 128 ? 140.775 160.866 153.416 1.00 44.65 128 GLY E O 1
ATOM 8686 N N . ASP E 1 129 ? 139.901 160.045 151.514 1.00 45.05 129 ASP E N 1
ATOM 8687 C CA . ASP E 1 129 ? 138.705 159.533 152.161 1.00 45.05 129 ASP E CA 1
ATOM 8688 C C . ASP E 1 129 ? 138.991 158.220 152.874 1.00 45.05 129 ASP E C 1
ATOM 8689 O O . ASP E 1 129 ? 139.729 157.371 152.370 1.00 45.05 129 ASP E O 1
ATOM 8694 N N . TRP E 1 130 ? 138.396 158.055 154.050 1.00 41.21 130 TRP E N 1
ATOM 8695 C CA . TRP E 1 130 ? 138.394 156.774 154.740 1.00 41.21 130 TRP E CA 1
ATOM 8696 C C . TRP E 1 130 ? 137.237 155.944 154.208 1.00 41.21 130 TRP E C 1
ATOM 8697 O O . TRP E 1 130 ? 136.075 156.330 154.355 1.00 41.21 130 TRP E O 1
ATOM 8708 N N . ILE E 1 131 ? 137.548 154.814 153.581 1.00 42.59 131 ILE E N 1
ATOM 8709 C CA . ILE E 1 131 ? 136.529 153.944 153.021 1.00 42.59 131 ILE E CA 1
ATOM 8710 C C . ILE E 1 131 ? 136.705 152.540 153.583 1.00 42.59 131 ILE E C 1
ATOM 8711 O O . ILE E 1 131 ? 137.690 152.225 154.251 1.00 42.59 131 ILE E O 1
ATOM 8716 N N . GLU E 1 132 ? 135.709 151.704 153.312 1.00 47.82 132 GLU E N 1
ATOM 8717 C CA . GLU E 1 132 ? 135.681 150.324 153.778 1.00 47.82 132 GLU E CA 1
ATOM 8718 C C . GLU E 1 132 ? 134.974 149.484 152.729 1.00 47.82 132 GLU E C 1
ATOM 8719 O O . GLU E 1 132 ? 133.807 149.736 152.417 1.00 47.82 132 GLU E O 1
ATOM 8725 N N . ALA E 1 133 ? 135.673 148.490 152.190 1.00 46.66 133 ALA E N 1
ATOM 8726 C CA . ALA E 1 133 ? 135.129 147.669 151.123 1.00 46.66 133 ALA E CA 1
ATOM 8727 C C . ALA E 1 133 ? 135.951 146.398 151.014 1.00 46.66 133 ALA E C 1
ATOM 8728 O O . ALA E 1 133 ? 137.146 146.396 151.305 1.00 46.66 133 ALA E O 1
ATOM 8730 N N . GLN E 1 134 ? 135.294 145.320 150.592 1.00 46.96 134 GLN E N 1
ATOM 8731 C CA . GLN E 1 134 ? 135.935 144.035 150.317 1.00 46.96 134 GLN E CA 1
ATOM 8732 C C . GLN E 1 134 ? 136.614 143.442 151.546 1.00 46.96 134 GLN E C 1
ATOM 8733 O O . GLN E 1 134 ? 137.579 142.685 151.418 1.00 46.96 134 GLN E O 1
ATOM 8739 N N . GLY E 1 135 ? 136.133 143.772 152.739 1.00 47.33 135 GLY E N 1
ATOM 8740 C CA . GLY E 1 135 ? 136.697 143.240 153.959 1.00 47.33 135 GLY E CA 1
ATOM 8741 C C . GLY E 1 135 ? 137.866 144.007 154.533 1.00 47.33 135 GLY E C 1
ATOM 8742 O O . GLY E 1 135 ? 138.423 143.577 155.548 1.00 47.33 135 GLY E O 1
ATOM 8743 N N . VAL E 1 136 ? 138.257 145.126 153.923 1.00 45.50 136 VAL E N 1
ATOM 8744 C CA . VAL E 1 136 ? 139.349 145.952 154.417 1.00 45.50 136 VAL E CA 1
ATOM 8745 C C . VAL E 1 136 ? 138.840 147.376 154.579 1.00 45.50 136 VAL E C 1
ATOM 8746 O O . VAL E 1 136 ? 137.726 147.713 154.178 1.00 45.50 136 VAL E O 1
ATOM 8750 N N . ALA E 1 137 ? 139.674 148.216 155.188 1.00 42.96 137 ALA E N 1
ATOM 8751 C CA . ALA E 1 137 ? 139.316 149.602 155.442 1.00 42.96 137 ALA E CA 1
ATOM 8752 C C . ALA E 1 137 ? 140.578 150.444 155.516 1.00 42.96 137 ALA E C 1
ATOM 8753 O O . ALA E 1 137 ? 141.653 149.943 155.853 1.00 42.96 137 ALA E O 1
ATOM 8755 N N . GLY E 1 138 ? 140.445 151.722 155.203 1.00 41.85 138 GLY E N 1
ATOM 8756 C CA . GLY E 1 138 ? 141.576 152.619 155.312 1.00 41.85 138 GLY E CA 1
ATOM 8757 C C . GLY E 1 138 ? 141.395 153.867 154.477 1.00 41.85 138 GLY E C 1
ATOM 8758 O O . GLY E 1 138 ? 140.359 154.089 153.857 1.00 41.85 138 GLY E O 1
ATOM 8759 N N . THR E 1 139 ? 142.444 154.684 154.488 1.00 42.80 139 THR E N 1
ATOM 8760 C CA . THR E 1 139 ? 142.459 155.965 153.797 1.00 42.80 139 THR E CA 1
ATOM 8761 C C . THR E 1 139 ? 142.958 155.789 152.371 1.00 42.80 139 THR E C 1
ATOM 8762 O O . THR E 1 139 ? 144.028 155.218 152.154 1.00 42.80 139 THR E O 1
ATOM 8766 N N . VAL E 1 140 ? 142.191 156.293 151.408 1.00 44.03 140 VAL E N 1
ATOM 8767 C CA . VAL E 1 140 ? 142.568 156.200 150.002 1.00 44.03 140 VAL E CA 1
ATOM 8768 C C . VAL E 1 140 ? 143.817 157.038 149.764 1.00 44.03 140 VAL E C 1
ATOM 8769 O O . VAL E 1 140 ? 143.831 158.246 150.024 1.00 44.03 140 VAL E O 1
ATOM 8773 N N . ASP E 1 141 ? 144.869 156.399 149.257 1.00 48.00 141 ASP E N 1
ATOM 8774 C CA . ASP E 1 141 ? 146.164 157.024 149.023 1.00 48.00 141 ASP E CA 1
ATOM 8775 C C . ASP E 1 141 ? 146.412 157.334 147.555 1.00 48.00 141 ASP E C 1
ATOM 8776 O O . ASP E 1 141 ? 147.081 158.322 147.242 1.00 48.00 141 ASP E O 1
ATOM 8781 N N . SER E 1 142 ? 145.887 156.512 146.652 1.00 47.19 142 SER E N 1
ATOM 8782 C CA . SER E 1 142 ? 146.056 156.703 145.220 1.00 47.19 142 SER E CA 1
ATOM 8783 C C . SER E 1 142 ? 145.091 155.788 144.488 1.00 47.19 142 SER E C 1
ATOM 8784 O O . SER E 1 142 ? 144.920 154.632 144.872 1.00 47.19 142 SER E O 1
ATOM 8787 N N . ILE E 1 143 ? 144.468 156.310 143.436 1.00 48.45 143 ILE E N 1
ATOM 8788 C CA . ILE E 1 143 ? 143.557 155.543 142.596 1.00 48.45 143 ILE E CA 1
ATOM 8789 C C . ILE E 1 143 ? 144.197 155.395 141.228 1.00 48.45 143 ILE E C 1
ATOM 8790 O O . ILE E 1 143 ? 144.491 156.395 140.562 1.00 48.45 143 ILE E O 1
ATOM 8795 N N . LEU E 1 144 ? 144.413 154.158 140.811 1.00 51.51 144 LEU E N 1
ATOM 8796 C CA . LEU E 1 144 ? 144.900 153.846 139.479 1.00 51.51 144 LEU E CA 1
ATOM 8797 C C . LEU E 1 144 ? 143.789 153.140 138.711 1.00 51.51 144 LEU E C 1
ATOM 8798 O O . LEU E 1 144 ? 142.692 152.920 139.227 1.00 51.51 144 LEU E O 1
ATOM 8803 N N . ILE E 1 145 ? 144.074 152.787 137.460 1.00 52.55 145 ILE E N 1
ATOM 8804 C CA . ILE E 1 145 ? 143.046 152.133 136.664 1.00 52.55 145 ILE E CA 1
ATOM 8805 C C . ILE E 1 145 ? 143.002 150.638 136.962 1.00 52.55 145 ILE E C 1
ATOM 8806 O O . ILE E 1 145 ? 141.979 149.986 136.732 1.00 52.55 145 ILE E O 1
ATOM 8811 N N . PHE E 1 146 ? 144.074 150.074 137.510 1.00 50.25 146 PHE E N 1
ATOM 8812 C CA . PHE E 1 146 ? 144.061 148.647 137.803 1.00 50.25 146 PHE E CA 1
ATOM 8813 C C . PHE E 1 146 ? 143.716 148.344 139.259 1.00 50.25 146 PHE E C 1
ATOM 8814 O O . PHE E 1 146 ? 142.975 147.396 139.533 1.00 50.25 146 PHE E O 1
ATOM 8822 N N . HIS E 1 147 ? 144.246 149.120 140.204 1.00 48.57 147 HIS E N 1
ATOM 8823 C CA . HIS E 1 147 ? 143.973 148.885 141.614 1.00 48.57 147 HIS E CA 1
ATOM 8824 C C . HIS E 1 147 ? 143.915 150.207 142.365 1.00 48.57 147 HIS E C 1
ATOM 8825 O O . HIS E 1 147 ? 144.276 151.265 141.848 1.00 48.57 147 HIS E O 1
ATOM 8832 N N . THR E 1 148 ? 143.443 150.125 143.604 1.00 45.64 148 THR E N 1
ATOM 8833 C CA . THR E 1 148 ? 143.380 151.242 144.531 1.00 45.64 148 THR E CA 1
ATOM 8834 C C . THR E 1 148 ? 144.263 150.928 145.730 1.00 45.64 148 THR E C 1
ATOM 8835 O O . THR E 1 148 ? 144.345 149.777 146.166 1.00 45.64 148 THR E O 1
ATOM 8839 N N . VAL E 1 149 ? 144.935 151.948 146.253 1.00 43.36 149 VAL E N 1
ATOM 8840 C CA . VAL E 1 149 ? 145.869 151.793 147.360 1.00 43.36 149 VAL E CA 1
ATOM 8841 C C . VAL E 1 149 ? 145.297 152.485 148.589 1.00 43.36 149 VAL E C 1
ATOM 8842 O O . VAL E 1 149 ? 144.824 153.623 148.513 1.00 43.36 149 VAL E O 1
ATOM 8846 N N . LEU E 1 150 ? 145.338 151.790 149.721 1.00 43.40 150 LEU E N 1
ATOM 8847 C CA . LEU E 1 150 ? 144.821 152.277 150.989 1.00 43.40 150 LEU E CA 1
ATOM 8848 C C . LEU E 1 150 ? 145.925 152.224 152.032 1.00 43.40 150 LEU E C 1
ATOM 8849 O O . LEU E 1 150 ? 146.798 151.357 151.986 1.00 43.40 150 LEU E O 1
ATOM 8854 N N . ARG E 1 151 ? 145.881 153.155 152.973 1.00 45.87 151 ARG E N 1
ATOM 8855 C CA . ARG E 1 151 ? 146.706 153.096 154.172 1.00 45.87 151 ARG E CA 1
ATOM 8856 C C . ARG E 1 151 ? 145.809 152.732 155.344 1.00 45.87 151 ARG E C 1
ATOM 8857 O O . ARG E 1 151 ? 144.816 153.416 155.603 1.00 45.87 151 ARG E O 1
ATOM 8865 N N . SER E 1 152 ? 146.146 151.646 156.028 1.00 46.12 152 SER E N 1
ATOM 8866 C CA . SER E 1 152 ? 145.341 151.158 157.132 1.00 46.12 152 SER E CA 1
ATOM 8867 C C . SER E 1 152 ? 145.461 152.086 158.338 1.00 46.12 152 SER E C 1
ATOM 8868 O O . SER E 1 152 ? 146.240 153.041 158.353 1.00 46.12 152 SER E O 1
ATOM 8871 N N . GLY E 1 153 ? 144.655 151.803 159.362 1.00 47.77 153 GLY E N 1
ATOM 8872 C CA . GLY E 1 153 ? 144.759 152.540 160.607 1.00 47.77 153 GLY E CA 1
ATOM 8873 C C . GLY E 1 153 ? 146.091 152.362 161.301 1.00 47.77 153 GLY E C 1
ATOM 8874 O O . GLY E 1 153 ? 146.494 153.225 162.087 1.00 47.77 153 GLY E O 1
ATOM 8875 N N . ASP E 1 154 ? 146.783 151.262 161.024 1.00 48.64 154 ASP E N 1
ATOM 8876 C CA . ASP E 1 154 ? 148.119 150.990 161.530 1.00 48.64 154 ASP E CA 1
ATOM 8877 C C . ASP E 1 154 ? 149.206 151.428 160.556 1.00 48.64 154 ASP E C 1
ATOM 8878 O O . ASP E 1 154 ? 150.389 151.226 160.838 1.00 48.64 154 ASP E O 1
ATOM 8883 N N . ASN E 1 155 ? 148.820 152.022 159.423 1.00 46.39 155 ASN E N 1
ATOM 8884 C CA . ASN E 1 155 ? 149.729 152.534 158.393 1.00 46.39 155 ASN E CA 1
ATOM 8885 C C . ASN E 1 155 ? 150.407 151.408 157.616 1.00 46.39 155 ASN E C 1
ATOM 8886 O O . ASN E 1 155 ? 151.580 151.502 157.262 1.00 46.39 155 ASN E O 1
ATOM 8891 N N . LYS E 1 156 ? 149.673 150.339 157.346 1.00 45.22 156 LYS E N 1
ATOM 8892 C CA . LYS E 1 156 ? 150.131 149.325 156.412 1.00 45.22 156 LYS E CA 1
ATOM 8893 C C . LYS E 1 156 ? 149.349 149.443 155.110 1.00 45.22 156 LYS E C 1
ATOM 8894 O O . LYS E 1 156 ? 148.187 149.851 155.095 1.00 45.22 156 LYS E O 1
ATOM 8900 N N . ARG E 1 157 ? 150.007 149.092 154.011 1.00 44.13 157 ARG E N 1
ATOM 8901 C CA . ARG E 1 157 ? 149.499 149.376 152.676 1.00 44.13 157 ARG E CA 1
ATOM 8902 C C . ARG E 1 157 ? 148.642 148.225 152.167 1.00 44.13 157 ARG E C 1
ATOM 8903 O O . ARG E 1 157 ? 149.071 147.069 152.180 1.00 44.13 157 ARG E O 1
ATOM 8911 N N . ILE E 1 158 ? 147.435 148.549 151.711 1.00 42.13 158 ILE E N 1
ATOM 8912 C CA . ILE E 1 158 ? 146.484 147.578 151.188 1.00 42.13 158 ILE E CA 1
ATOM 8913 C C . ILE E 1 158 ? 146.243 147.889 149.719 1.00 42.13 158 ILE E C 1
ATOM 8914 O O . ILE E 1 158 ? 146.049 149.051 149.352 1.00 42.13 158 ILE E O 1
ATOM 8919 N N . ILE E 1 159 ? 146.273 146.860 148.880 1.00 43.25 159 ILE E N 1
ATOM 8920 C CA . ILE E 1 159 ? 146.042 146.999 147.448 1.00 43.25 159 ILE E CA 1
ATOM 8921 C C . ILE E 1 159 ? 144.773 146.238 147.110 1.00 43.25 159 ILE E C 1
ATOM 8922 O O . ILE E 1 159 ? 144.700 145.023 147.327 1.00 43.25 159 ILE E O 1
ATOM 8927 N N . VAL E 1 160 ? 143.776 146.943 146.589 1.00 45.17 160 VAL E N 1
ATOM 8928 C CA . VAL E 1 160 ? 142.472 146.372 146.272 1.00 45.17 160 VAL E CA 1
ATOM 8929 C C . VAL E 1 160 ? 142.278 146.447 144.764 1.00 45.17 160 VAL E C 1
ATOM 8930 O O . VAL E 1 160 ? 142.352 147.537 144.197 1.00 45.17 160 VAL E O 1
ATOM 8934 N N . PRO E 1 161 ? 142.023 145.335 144.083 1.00 47.03 161 PRO E N 1
ATOM 8935 C CA . PRO E 1 161 ? 141.720 145.403 142.650 1.00 47.03 161 PRO E CA 1
ATOM 8936 C C . PRO E 1 161 ? 140.405 146.121 142.393 1.00 47.03 161 PRO E C 1
ATOM 8937 O O . PRO E 1 161 ? 139.468 146.057 143.191 1.00 47.03 161 PRO E O 1
ATOM 8941 N N . ASN E 1 162 ? 140.337 146.798 141.247 1.00 46.83 162 ASN E N 1
ATOM 8942 C CA . ASN E 1 162 ? 139.240 147.718 140.972 1.00 46.83 162 ASN E CA 1
ATOM 8943 C C . ASN E 1 162 ? 137.980 147.034 140.464 1.00 46.83 162 ASN E C 1
ATOM 8944 O O . ASN E 1 162 ? 136.899 147.621 140.560 1.00 46.83 162 ASN E O 1
ATOM 8949 N N . GLY E 1 163 ? 138.077 145.815 139.949 1.00 46.79 163 GLY E N 1
ATOM 8950 C CA . GLY E 1 163 ? 136.904 145.123 139.453 1.00 46.79 163 GLY E CA 1
ATOM 8951 C C . GLY E 1 163 ? 135.925 144.765 140.550 1.00 46.79 163 GLY E C 1
ATOM 8952 O O . GLY E 1 163 ? 134.775 145.223 140.553 1.00 46.79 163 GLY E O 1
ATOM 8953 N N . ALA E 1 164 ? 136.382 143.944 141.498 1.00 48.59 164 ALA E N 1
ATOM 8954 C CA . ALA E 1 164 ? 135.547 143.589 142.638 1.00 48.59 164 ALA E CA 1
ATOM 8955 C C . ALA E 1 164 ? 135.212 144.806 143.484 1.00 48.59 164 ALA E C 1
ATOM 8956 O O . ALA E 1 164 ? 134.160 144.842 144.130 1.00 48.59 164 ALA E O 1
ATOM 8958 N N . LEU E 1 165 ? 136.087 145.811 143.491 1.00 46.18 165 LEU E N 1
ATOM 8959 C CA . LEU E 1 165 ? 135.808 147.032 144.237 1.00 46.18 165 LEU E CA 1
ATOM 8960 C C . LEU E 1 165 ? 134.617 147.772 143.645 1.00 46.18 165 LEU E C 1
ATOM 8961 O O . LEU E 1 165 ? 133.708 148.189 144.371 1.00 46.18 165 LEU E O 1
ATOM 8966 N N . SER E 1 166 ? 134.596 147.937 142.321 1.00 48.30 166 SER E N 1
ATOM 8967 C CA . SER E 1 166 ? 133.498 148.643 141.676 1.00 48.30 166 SER E CA 1
ATOM 8968 C C . SER E 1 166 ? 132.242 147.796 141.558 1.00 48.30 166 SER E C 1
ATOM 8969 O O . SER E 1 166 ? 131.166 148.346 141.310 1.00 48.30 166 SER E O 1
ATOM 8972 N N . ASN E 1 167 ? 132.343 146.481 141.732 1.00 50.38 167 ASN E N 1
ATOM 8973 C CA . ASN E 1 167 ? 131.170 145.621 141.673 1.00 50.38 167 ASN E CA 1
ATOM 8974 C C . ASN E 1 167 ? 130.613 145.253 143.043 1.00 50.38 167 ASN E C 1
ATOM 8975 O O . ASN E 1 167 ? 129.743 144.383 143.125 1.00 50.38 167 ASN E O 1
ATOM 8980 N N . GLY E 1 168 ? 131.087 145.884 144.118 1.00 47.47 168 GLY E N 1
ATOM 8981 C CA . GLY E 1 168 ? 130.573 145.653 145.448 1.00 47.47 168 GLY E CA 1
ATOM 8982 C C . GLY E 1 168 ? 130.174 146.953 146.126 1.00 47.47 168 GLY E C 1
ATOM 8983 O O . GLY E 1 168 ? 130.253 148.036 145.543 1.00 47.47 168 GLY E O 1
ATOM 8984 N N . THR E 1 169 ? 129.747 146.822 147.378 1.00 46.27 169 THR E N 1
ATOM 8985 C CA . THR E 1 169 ? 129.366 147.993 148.153 1.00 46.27 169 THR E CA 1
ATOM 8986 C C . THR E 1 169 ? 130.595 148.654 148.763 1.00 46.27 169 THR E C 1
ATOM 8987 O O . THR E 1 169 ? 131.560 147.990 149.149 1.00 46.27 169 THR E O 1
ATOM 8991 N N . VAL E 1 170 ? 130.557 149.980 148.828 1.00 44.52 170 VAL E N 1
ATOM 8992 C CA . VAL E 1 170 ? 131.632 150.788 149.387 1.00 44.52 170 VAL E CA 1
ATOM 8993 C C . VAL E 1 170 ? 131.018 151.741 150.399 1.00 44.52 170 VAL E C 1
ATOM 8994 O O . VAL E 1 170 ? 130.067 152.459 150.079 1.00 44.52 170 VAL E O 1
ATOM 8998 N N . THR E 1 171 ? 131.550 151.738 151.616 1.00 43.81 171 THR E N 1
ATOM 8999 C CA . THR E 1 171 ? 131.128 152.664 152.658 1.00 43.81 171 THR E CA 1
ATOM 9000 C C . THR E 1 171 ? 132.155 153.783 152.761 1.00 43.81 171 THR E C 1
ATOM 9001 O O . THR E 1 171 ? 133.336 153.521 152.996 1.00 43.81 171 THR E O 1
ATOM 9005 N N . ASN E 1 172 ? 131.706 155.019 152.588 1.00 43.51 172 ASN E N 1
ATOM 9006 C CA . ASN E 1 172 ? 132.570 156.192 152.611 1.00 43.51 172 ASN E CA 1
ATOM 9007 C C . ASN E 1 172 ? 132.290 156.968 153.892 1.00 43.51 172 ASN E C 1
ATOM 9008 O O . ASN E 1 172 ? 131.205 157.531 154.058 1.00 43.51 172 ASN E O 1
ATOM 9013 N N . TYR E 1 173 ? 133.271 157.002 154.791 1.00 44.91 173 TYR E N 1
ATOM 9014 C CA . TYR E 1 173 ? 133.105 157.643 156.089 1.00 44.91 173 TYR E CA 1
ATOM 9015 C C . TYR E 1 173 ? 133.289 159.151 156.043 1.00 44.91 173 TYR E C 1
ATOM 9016 O O . TYR E 1 173 ? 132.924 159.826 157.010 1.00 44.91 173 TYR E O 1
ATOM 9025 N N . SER E 1 174 ? 133.835 159.698 154.960 1.00 46.79 174 SER E N 1
ATOM 9026 C CA . SER E 1 174 ? 134.183 161.109 154.891 1.00 46.79 174 SER E CA 1
ATOM 9027 C C . SER E 1 174 ? 133.347 161.899 153.897 1.00 46.79 174 SER E C 1
ATOM 9028 O O . SER E 1 174 ? 133.605 163.090 153.707 1.00 46.79 174 SER E O 1
ATOM 9031 N N . ALA E 1 175 ? 132.348 161.281 153.265 1.00 48.03 175 ALA E N 1
ATOM 9032 C CA . ALA E 1 175 ? 131.600 161.972 152.221 1.00 48.03 175 ALA E CA 1
ATOM 9033 C C . ALA E 1 175 ? 130.653 163.017 152.792 1.00 48.03 175 ALA E C 1
ATOM 9034 O O . ALA E 1 175 ? 130.451 164.067 152.176 1.00 48.03 175 ALA E O 1
ATOM 9036 N N . GLU E 1 176 ? 130.068 162.758 153.956 1.00 51.12 176 GLU E N 1
ATOM 9037 C CA . GLU E 1 176 ? 129.091 163.691 154.495 1.00 51.12 176 GLU E CA 1
ATOM 9038 C C . GLU E 1 176 ? 129.751 164.693 155.431 1.00 51.12 176 GLU E C 1
ATOM 9039 O O . GLU E 1 176 ? 130.685 164.343 156.154 1.00 51.12 176 GLU E O 1
ATOM 9045 N N . PRO E 1 177 ? 129.286 165.944 155.441 1.00 48.39 177 PRO E N 1
ATOM 9046 C CA . PRO E 1 177 ? 129.918 166.953 156.302 1.00 48.39 177 PRO E CA 1
ATOM 9047 C C . PRO E 1 177 ? 129.603 166.792 157.777 1.00 48.39 177 PRO E C 1
ATOM 9048 O O . PRO E 1 177 ? 130.332 167.339 158.611 1.00 48.39 177 PRO E O 1
ATOM 9052 N N . VAL E 1 178 ? 128.541 166.074 158.127 1.00 48.47 178 VAL E N 1
ATOM 9053 C CA . VAL E 1 178 ? 128.086 165.940 159.503 1.00 48.47 178 VAL E CA 1
ATOM 9054 C C . VAL E 1 178 ? 127.794 164.470 159.763 1.00 48.47 178 VAL E C 1
ATOM 9055 O O . VAL E 1 178 ? 127.243 163.778 158.901 1.00 48.47 178 VAL E O 1
ATOM 9059 N N . ARG E 1 179 ? 128.184 163.986 160.939 1.00 48.02 179 ARG E N 1
ATOM 9060 C CA . ARG E 1 179 ? 127.963 162.601 161.323 1.00 48.02 179 ARG E CA 1
ATOM 9061 C C . ARG E 1 179 ? 127.240 162.544 162.661 1.00 48.02 179 ARG E C 1
ATOM 9062 O O . ARG E 1 179 ? 127.098 163.547 163.358 1.00 48.02 179 ARG E O 1
ATOM 9070 N N . ARG E 1 180 ? 126.755 161.354 163.006 1.00 47.86 180 ARG E N 1
ATOM 9071 C CA . ARG E 1 180 ? 125.989 161.141 164.229 1.00 47.86 180 ARG E CA 1
ATOM 9072 C C . ARG E 1 180 ? 126.761 160.193 165.137 1.00 47.86 180 ARG E C 1
ATOM 9073 O O . ARG E 1 180 ? 126.837 158.991 164.869 1.00 47.86 180 ARG E O 1
ATOM 9081 N N . VAL E 1 181 ? 127.339 160.739 166.201 1.00 51.07 181 VAL E N 1
ATOM 9082 C CA . VAL E 1 181 ? 127.953 159.926 167.245 1.00 51.07 181 VAL E CA 1
ATOM 9083 C C . VAL E 1 181 ? 126.828 159.420 168.127 1.00 51.07 181 VAL E C 1
ATOM 9084 O O . VAL E 1 181 ? 126.019 160.216 168.614 1.00 51.07 181 VAL E O 1
ATOM 9088 N N . ILE E 1 182 ? 126.749 158.108 168.338 1.00 54.78 182 ILE E N 1
ATOM 9089 C CA . ILE E 1 182 ? 125.587 157.742 169.124 1.00 54.78 182 ILE E CA 1
ATOM 9090 C C . ILE E 1 182 ? 125.982 157.680 170.599 1.00 54.78 182 ILE E C 1
ATOM 9091 O O . ILE E 1 182 ? 126.024 158.727 171.253 1.00 54.78 182 ILE E O 1
ATOM 9096 N N . PHE E 1 183 ? 126.294 156.492 171.125 1.00 54.34 183 PHE E N 1
ATOM 9097 C CA . PHE E 1 183 ? 127.009 156.196 172.368 1.00 54.34 183 PHE E CA 1
ATOM 9098 C C . PHE E 1 183 ? 126.445 154.841 172.772 1.00 54.34 183 PHE E C 1
ATOM 9099 O O . PHE E 1 183 ? 125.532 154.356 172.103 1.00 54.34 183 PHE E O 1
ATOM 9107 N N . ASP E 1 184 ? 126.911 154.242 173.865 1.00 57.12 184 ASP E N 1
ATOM 9108 C CA . ASP E 1 184 ? 126.161 153.169 174.513 1.00 57.12 184 ASP E CA 1
ATOM 9109 C C . ASP E 1 184 ? 126.734 152.939 175.900 1.00 57.12 184 ASP E C 1
ATOM 9110 O O . ASP E 1 184 ? 127.948 152.776 176.041 1.00 57.12 184 ASP E O 1
ATOM 9115 N N . VAL E 1 185 ? 125.877 152.922 176.918 1.00 55.45 185 VAL E N 1
ATOM 9116 C CA . VAL E 1 185 ? 126.351 152.669 178.276 1.00 55.45 185 VAL E CA 1
ATOM 9117 C C . VAL E 1 185 ? 125.313 151.854 179.038 1.00 55.45 185 VAL E C 1
ATOM 9118 O O . VAL E 1 185 ? 124.121 152.162 179.001 1.00 55.45 185 VAL E O 1
ATOM 9122 N N . GLY E 1 186 ? 125.766 150.804 179.723 1.00 57.46 186 GLY E N 1
ATOM 9123 C CA . GLY E 1 186 ? 124.888 150.004 180.556 1.00 57.46 186 GLY E CA 1
ATOM 9124 C C . GLY E 1 186 ? 124.916 150.488 181.991 1.00 57.46 186 GLY E C 1
ATOM 9125 O O . GLY E 1 186 ? 125.987 150.683 182.568 1.00 57.46 186 GLY E O 1
ATOM 9126 N N . ILE E 1 187 ? 123.732 150.679 182.566 1.00 60.21 187 ILE E N 1
ATOM 9127 C CA . ILE E 1 187 ? 123.588 151.185 183.921 1.00 60.21 187 ILE E CA 1
ATOM 9128 C C . ILE E 1 187 ? 122.820 150.163 184.754 1.00 60.21 187 ILE E C 1
ATOM 9129 O O . ILE E 1 187 ? 122.302 149.171 184.241 1.00 60.21 187 ILE E O 1
ATOM 9134 N N . ASP E 1 188 ? 122.750 150.431 186.057 1.00 65.16 188 ASP E N 1
ATOM 9135 C CA . ASP E 1 188 ? 122.073 149.553 186.998 1.00 65.16 188 ASP E CA 1
ATOM 9136 C C . ASP E 1 188 ? 120.606 149.372 186.624 1.00 65.16 188 ASP E C 1
ATOM 9137 O O . ASP E 1 188 ? 120.002 150.201 185.940 1.00 65.16 188 ASP E O 1
ATOM 9142 N N . TYR E 1 189 ? 120.028 148.267 187.097 1.00 63.35 189 TYR E N 1
ATOM 9143 C CA . TYR E 1 189 ? 118.617 148.012 186.833 1.00 63.35 189 TYR E CA 1
ATOM 9144 C C .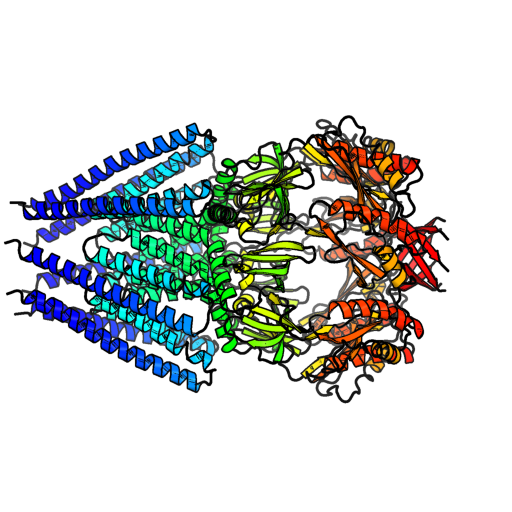 TYR E 1 189 ? 117.715 148.825 187.748 1.00 63.35 189 TYR E C 1
ATOM 9145 O O . TYR E 1 189 ? 116.596 149.172 187.359 1.00 63.35 189 TYR E O 1
ATOM 9154 N N . ASP E 1 190 ? 118.180 149.150 188.953 1.00 67.52 190 ASP E N 1
ATOM 9155 C CA . ASP E 1 190 ? 117.362 149.890 189.905 1.00 67.52 190 ASP E CA 1
ATOM 9156 C C . ASP E 1 190 ? 117.498 151.400 189.770 1.00 67.52 190 ASP E C 1
ATOM 9157 O O . ASP E 1 190 ? 116.874 152.130 190.546 1.00 67.52 190 ASP E O 1
ATOM 9162 N N . ALA E 1 191 ? 118.291 151.884 188.821 1.00 68.66 191 ALA E N 1
ATOM 9163 C CA . ALA E 1 191 ? 118.419 153.317 188.613 1.00 68.66 191 ALA E CA 1
ATOM 9164 C C . ALA E 1 191 ? 117.154 153.881 187.981 1.00 68.66 191 ALA E C 1
ATOM 9165 O O . ALA E 1 191 ? 116.421 153.181 187.278 1.00 68.66 191 ALA E O 1
ATOM 9167 N N . ASP E 1 192 ? 116.898 155.162 188.234 1.00 70.49 192 ASP E N 1
ATOM 9168 C CA . ASP E 1 192 ? 115.779 155.850 187.606 1.00 70.49 192 ASP E CA 1
ATOM 9169 C C . ASP E 1 192 ? 116.234 156.427 186.272 1.00 70.49 192 ASP E C 1
ATOM 9170 O O . ASP E 1 192 ? 117.181 157.215 186.215 1.00 70.49 192 ASP E O 1
ATOM 9175 N N . LEU E 1 193 ? 115.546 156.029 185.203 1.00 67.64 193 LEU E N 1
ATOM 9176 C CA . LEU E 1 193 ? 116.057 156.236 183.856 1.00 67.64 193 LEU E CA 1
ATOM 9177 C C . LEU E 1 193 ? 115.923 157.678 183.391 1.00 67.64 193 LEU E C 1
ATOM 9178 O O . LEU E 1 193 ? 116.748 158.142 182.596 1.00 67.64 193 LEU E O 1
ATOM 9183 N N . LYS E 1 194 ? 114.906 158.399 183.866 1.00 68.56 194 LYS E N 1
ATOM 9184 C CA . LYS E 1 194 ? 114.746 159.797 183.478 1.00 68.56 194 LYS E CA 1
ATOM 9185 C C . LYS E 1 194 ? 115.931 160.630 183.946 1.00 68.56 194 LYS E C 1
ATOM 9186 O O . LYS E 1 194 ? 116.504 161.409 183.175 1.00 68.56 194 LYS E O 1
ATOM 9192 N N . ASN E 1 195 ? 116.318 160.469 185.212 1.00 67.28 195 ASN E N 1
ATOM 9193 C CA . ASN E 1 195 ? 117.468 161.193 185.739 1.00 67.28 195 ASN E CA 1
ATOM 9194 C C . ASN E 1 195 ? 118.748 160.794 185.017 1.00 67.28 195 ASN E C 1
ATOM 9195 O O . ASN E 1 195 ? 119.622 161.633 184.775 1.00 67.28 195 ASN E O 1
ATOM 9200 N N . ALA E 1 196 ? 118.869 159.519 184.648 1.00 66.30 196 ALA E N 1
ATOM 9201 C CA . ALA E 1 196 ? 120.070 159.060 183.961 1.00 66.30 196 ALA E CA 1
ATOM 9202 C C . ALA E 1 196 ? 120.188 159.675 182.573 1.00 66.30 196 ALA E C 1
ATOM 9203 O O . ALA E 1 196 ? 121.274 160.117 182.175 1.00 66.30 196 ALA E O 1
ATOM 9205 N N . GLN E 1 197 ? 119.088 159.730 181.820 1.00 66.17 197 GLN E N 1
ATOM 9206 C CA . GLN E 1 197 ? 119.183 160.338 180.498 1.00 66.17 197 GLN E CA 1
ATOM 9207 C C . GLN E 1 197 ? 119.288 161.854 180.585 1.00 66.17 197 GLN E C 1
ATOM 9208 O O . GLN E 1 197 ? 119.872 162.479 179.698 1.00 66.17 197 GLN E O 1
ATOM 9214 N N . ASN E 1 198 ? 118.786 162.461 181.662 1.00 66.54 198 ASN E N 1
ATOM 9215 C CA . ASN E 1 198 ? 119.053 163.880 181.879 1.00 66.54 198 ASN E CA 1
ATOM 9216 C C . ASN E 1 198 ? 120.535 164.128 182.135 1.00 66.54 198 ASN E C 1
ATOM 9217 O O . ASN E 1 198 ? 121.105 165.105 181.634 1.00 66.54 198 ASN E O 1
ATOM 9222 N N . ILE E 1 199 ? 121.173 163.255 182.916 1.00 64.86 199 ILE E N 1
ATOM 9223 C CA . ILE E 1 199 ? 122.611 163.364 183.146 1.00 64.86 199 ILE E CA 1
ATOM 9224 C C . ILE E 1 199 ? 123.371 163.208 181.837 1.00 64.86 199 ILE E C 1
ATOM 9225 O O . ILE E 1 199 ? 124.302 163.966 181.545 1.00 64.86 199 ILE E O 1
ATOM 9230 N N . LEU E 1 200 ? 122.992 162.214 181.032 1.00 63.68 200 LEU E N 1
ATOM 9231 C CA . LEU E 1 200 ? 123.651 162.025 179.744 1.00 63.68 200 LEU E CA 1
ATOM 9232 C C . LEU E 1 200 ? 123.435 163.216 178.821 1.00 63.68 200 LEU E C 1
ATOM 9233 O O . LEU E 1 200 ? 124.320 163.550 178.027 1.00 63.68 200 LEU E O 1
ATOM 9238 N N . LEU E 1 201 ? 122.273 163.868 178.905 1.00 63.43 201 LEU E N 1
ATOM 9239 C CA . LEU E 1 201 ? 122.022 165.036 178.069 1.00 63.43 201 LEU E CA 1
ATOM 9240 C C . LEU E 1 201 ? 122.817 166.244 178.535 1.00 63.43 201 LEU E C 1
ATOM 9241 O O . LEU E 1 201 ? 123.233 167.060 177.707 1.00 63.43 201 LEU E O 1
ATOM 9246 N N . ALA E 1 202 ? 123.035 166.387 179.838 1.00 65.66 202 ALA E N 1
ATOM 9247 C CA . ALA E 1 202 ? 123.903 167.459 180.321 1.00 65.66 202 ALA E CA 1
ATOM 9248 C C . ALA E 1 202 ? 125.354 167.000 180.359 1.00 65.66 202 ALA E C 1
ATOM 9249 O O . ALA E 1 202 ? 126.098 167.237 181.306 1.00 65.66 202 ALA E O 1
ATOM 9251 N N . MET E 1 203 ? 125.753 166.342 179.275 1.00 64.32 203 MET E N 1
ATOM 9252 C CA . MET E 1 203 ? 127.128 165.923 179.050 1.00 64.32 203 MET E CA 1
ATOM 9253 C C . MET E 1 203 ? 127.527 166.201 177.610 1.00 64.32 203 MET E C 1
ATOM 9254 O O . MET E 1 203 ? 128.712 166.097 177.275 1.00 64.32 203 MET E O 1
ATOM 9259 N N . ALA E 1 204 ? 126.571 166.568 176.759 1.00 64.60 204 ALA E N 1
ATOM 9260 C CA . ALA E 1 204 ? 126.830 166.948 175.380 1.00 64.60 204 ALA E CA 1
ATOM 9261 C C . ALA E 1 204 ? 126.784 168.456 175.191 1.00 64.60 204 ALA E C 1
ATOM 9262 O O . ALA E 1 204 ? 126.429 168.927 174.106 1.00 64.60 204 ALA E O 1
ATOM 9264 N N . ASP E 1 205 ? 127.119 169.226 176.227 1.00 69.00 205 ASP E N 1
ATOM 9265 C CA . ASP E 1 205 ? 127.188 170.677 176.119 1.00 69.00 205 ASP E CA 1
ATOM 9266 C C . ASP E 1 205 ? 128.517 171.161 175.561 1.00 69.00 205 ASP E C 1
ATOM 9267 O O . ASP E 1 205 ? 128.805 172.359 175.652 1.00 69.00 205 ASP E O 1
ATOM 9272 N N . ASP E 1 206 ? 129.327 170.270 175.009 1.00 64.00 206 ASP E N 1
ATOM 9273 C CA . ASP E 1 206 ? 130.580 170.676 174.396 1.00 64.00 206 ASP E CA 1
ATOM 9274 C C . ASP E 1 206 ? 130.301 171.612 173.222 1.00 64.00 206 ASP E C 1
ATOM 9275 O O . ASP E 1 206 ? 129.260 171.485 172.566 1.00 64.00 206 ASP E O 1
ATOM 9280 N N . PRO E 1 207 ? 131.190 172.565 172.931 1.00 63.72 207 PRO E N 1
ATOM 9281 C CA . PRO E 1 207 ? 131.004 173.389 171.731 1.00 63.72 207 PRO E CA 1
ATOM 9282 C C . PRO E 1 207 ? 131.476 172.675 170.476 1.00 63.72 207 PRO E C 1
ATOM 9283 O O . PRO E 1 207 ? 132.095 173.276 169.594 1.00 63.72 207 PRO E O 1
ATOM 9287 N N . ARG E 1 208 ? 131.160 171.386 170.390 1.00 59.33 208 ARG E N 1
ATOM 9288 C CA . ARG E 1 208 ? 131.416 170.574 169.215 1.00 59.33 208 ARG E CA 1
ATOM 9289 C C . ARG E 1 208 ? 130.210 169.743 168.828 1.00 59.33 208 ARG E C 1
ATOM 9290 O O . ARG E 1 208 ? 130.203 169.161 167.738 1.00 59.33 208 ARG E O 1
ATOM 9298 N N . VAL E 1 209 ? 129.202 169.666 169.686 1.00 56.52 209 VAL E N 1
ATOM 9299 C CA . VAL E 1 209 ? 127.965 168.955 169.406 1.00 56.52 209 VAL E CA 1
ATOM 9300 C C . VAL E 1 209 ? 126.998 169.941 168.769 1.00 56.52 209 VAL E C 1
ATOM 9301 O O . VAL E 1 209 ? 126.638 170.952 169.381 1.00 56.52 209 VAL E O 1
ATOM 9305 N N . LEU E 1 210 ? 126.590 169.659 167.537 1.00 56.45 210 LEU E N 1
ATOM 9306 C CA . LEU E 1 210 ? 125.641 170.524 166.857 1.00 56.45 210 LEU E CA 1
ATOM 9307 C C . LEU E 1 210 ? 124.290 170.492 167.554 1.00 56.45 210 LEU E C 1
ATOM 9308 O O . LEU E 1 210 ? 123.901 169.495 168.168 1.00 56.45 210 LEU E O 1
ATOM 9313 N N . LYS E 1 211 ? 123.575 171.607 167.458 1.00 61.76 211 LYS E N 1
ATOM 9314 C CA . LYS E 1 211 ? 122.212 171.709 167.951 1.00 61.76 211 LYS E CA 1
ATOM 9315 C C . LYS E 1 211 ? 121.185 171.567 166.842 1.00 61.76 211 LYS E C 1
ATOM 9316 O O . LYS E 1 211 ? 119.988 171.692 167.107 1.00 61.76 211 LYS E O 1
ATOM 9322 N N . ASP E 1 212 ? 121.627 171.312 165.603 1.00 66.06 212 ASP E N 1
ATOM 9323 C CA . ASP E 1 212 ? 120.704 171.392 164.472 1.00 66.06 212 ASP E CA 1
ATOM 9324 C C . ASP E 1 212 ? 119.657 170.285 164.543 1.00 66.06 212 ASP E C 1
ATOM 9325 O O . ASP E 1 212 ? 118.464 170.601 164.693 1.00 66.06 212 ASP E O 1
ATOM 9330 N N . PRO E 1 213 ? 120.006 168.979 164.427 1.00 58.75 213 PRO E N 1
ATOM 9331 C CA . PRO E 1 213 ? 119.120 167.952 164.991 1.00 58.75 213 PRO E CA 1
ATOM 9332 C C . PRO E 1 213 ? 119.432 167.692 166.457 1.00 58.75 213 PRO E C 1
ATOM 9333 O O . PRO E 1 213 ? 120.274 166.844 166.760 1.00 58.75 213 PRO E O 1
ATOM 9337 N N . ALA E 1 214 ? 118.799 168.440 167.363 1.00 58.16 214 ALA E N 1
ATOM 9338 C CA . ALA E 1 214 ? 119.061 168.460 168.802 1.00 58.16 214 ALA E CA 1
ATOM 9339 C C . ALA E 1 214 ? 119.349 167.083 169.393 1.00 58.16 214 ALA E C 1
ATOM 9340 O O . ALA E 1 214 ? 118.770 166.083 168.953 1.00 58.16 214 ALA E O 1
ATOM 9342 N N . PRO E 1 215 ? 120.244 166.993 170.381 1.00 55.82 215 PRO E N 1
ATOM 9343 C CA . PRO E 1 215 ? 120.651 165.683 170.904 1.00 55.82 215 PRO E CA 1
ATOM 9344 C C . PRO E 1 215 ? 119.492 164.921 171.526 1.00 55.82 215 PRO E C 1
ATOM 9345 O O . PRO E 1 215 ? 118.467 165.487 171.907 1.00 55.82 215 PRO E O 1
ATOM 9349 N N . VAL E 1 216 ? 119.676 163.610 171.635 1.00 54.06 216 VAL E N 1
ATOM 9350 C CA . VAL E 1 216 ? 118.627 162.709 172.094 1.00 54.06 216 VAL E CA 1
ATOM 9351 C C . VAL E 1 216 ? 119.252 161.683 173.029 1.00 54.06 216 VAL E C 1
ATOM 9352 O O . VAL E 1 216 ? 120.423 161.329 172.879 1.00 54.06 216 VAL E O 1
ATOM 9356 N N . ALA E 1 217 ? 118.488 161.239 174.024 1.00 56.07 217 ALA E N 1
ATOM 9357 C CA . ALA E 1 217 ? 118.926 160.191 174.940 1.00 56.07 217 ALA E CA 1
ATOM 9358 C C . ALA E 1 217 ? 117.766 159.238 175.168 1.00 56.07 217 ALA E C 1
ATOM 9359 O O . ALA E 1 217 ? 116.705 159.654 175.642 1.00 56.07 217 ALA E O 1
ATOM 9361 N N . VAL E 1 218 ? 117.965 157.962 174.837 1.00 53.54 218 VAL E N 1
ATOM 9362 C CA . VAL E 1 218 ? 116.885 156.987 174.847 1.00 53.54 218 VAL E CA 1
ATOM 9363 C C . VAL E 1 218 ? 117.307 155.743 175.614 1.00 53.54 218 VAL E C 1
ATOM 9364 O O . VAL E 1 218 ? 118.489 155.503 175.871 1.00 53.54 218 VAL E O 1
ATOM 9368 N N . VAL E 1 219 ? 116.308 154.949 175.982 1.00 53.49 219 VAL E N 1
ATOM 9369 C CA . VAL E 1 219 ? 116.521 153.642 176.589 1.00 53.49 219 VAL E CA 1
ATOM 9370 C C . VAL E 1 219 ? 116.395 152.599 175.487 1.00 53.49 219 VAL E C 1
ATOM 9371 O O . VAL E 1 219 ? 115.289 152.249 175.074 1.00 53.49 219 VAL E O 1
ATOM 9375 N N . SER E 1 220 ? 117.525 152.103 175.007 1.00 56.27 220 SER E N 1
ATOM 9376 C CA . SER E 1 220 ? 117.514 150.963 174.104 1.00 56.27 220 SER E CA 1
ATOM 9377 C C . SER E 1 220 ? 117.330 149.699 174.945 1.00 56.27 220 SER E C 1
ATOM 9378 O O . SER E 1 220 ? 116.917 149.762 176.106 1.00 56.27 220 SER E O 1
ATOM 9381 N N . ASN E 1 221 ? 117.614 148.536 174.361 1.00 58.16 221 ASN E N 1
ATOM 9382 C CA . ASN E 1 221 ? 117.185 147.259 174.924 1.00 58.16 221 ASN E CA 1
ATOM 9383 C C . ASN E 1 221 ? 117.535 147.124 176.402 1.00 58.16 221 ASN E C 1
ATOM 9384 O O . ASN E 1 221 ? 118.495 147.717 176.898 1.00 58.16 221 ASN E O 1
ATOM 9389 N N . LEU E 1 222 ? 116.727 146.335 177.107 1.00 59.47 222 LEU E N 1
ATOM 9390 C CA . LEU E 1 222 ? 116.998 145.957 178.487 1.00 59.47 222 LEU E CA 1
ATOM 9391 C C . LEU E 1 222 ? 117.843 144.689 178.490 1.00 59.47 222 LEU E C 1
ATOM 9392 O O . LEU E 1 222 ? 117.337 143.601 178.200 1.00 59.47 222 LEU E O 1
ATOM 9397 N N . GLY E 1 223 ? 119.123 144.826 178.825 1.00 61.62 223 GLY E N 1
ATOM 9398 C CA . GLY E 1 223 ? 120.061 143.726 178.765 1.00 61.62 223 GLY E CA 1
ATOM 9399 C C . GLY E 1 223 ? 119.878 142.738 179.900 1.00 61.62 223 GLY E C 1
ATOM 9400 O O . GLY E 1 223 ? 118.957 142.831 180.713 1.00 61.62 223 GLY E O 1
ATOM 9401 N N . GLU E 1 224 ? 120.793 141.767 179.950 1.00 64.94 224 GLU E N 1
ATOM 9402 C CA . GLU E 1 224 ? 120.691 140.701 180.938 1.00 64.94 224 GLU E CA 1
ATOM 9403 C C . GLU E 1 224 ? 121.260 141.105 182.292 1.00 64.94 224 GLU E C 1
ATOM 9404 O O . GLU E 1 224 ? 120.836 140.566 183.319 1.00 64.94 224 GLU E O 1
ATOM 9410 N N . SER E 1 225 ? 122.210 142.040 182.322 1.00 62.64 225 SER E N 1
ATOM 9411 C CA . SER E 1 225 ? 122.763 142.532 183.573 1.00 62.64 225 SER E CA 1
ATOM 9412 C C . SER E 1 225 ? 122.638 144.035 183.750 1.00 62.64 225 SER E C 1
ATOM 9413 O O . SER E 1 225 ? 122.739 144.512 184.884 1.00 62.64 225 SER E O 1
ATOM 9416 N N . ALA E 1 226 ? 122.419 144.791 182.677 1.00 60.32 226 ALA E N 1
ATOM 9417 C CA . ALA E 1 226 ? 122.360 146.240 182.760 1.00 60.32 226 ALA E CA 1
ATOM 9418 C C . ALA E 1 226 ? 121.334 146.759 181.768 1.00 60.32 226 ALA E C 1
ATOM 9419 O O . ALA E 1 226 ? 121.052 146.117 180.755 1.00 60.32 226 ALA E O 1
ATOM 9421 N N . ILE E 1 227 ? 120.773 147.925 182.076 1.00 59.30 227 ILE E N 1
ATOM 9422 C CA . ILE E 1 227 ? 119.877 148.624 181.163 1.00 59.30 227 ILE E CA 1
ATOM 9423 C C . ILE E 1 227 ? 120.717 149.520 180.267 1.00 59.30 227 ILE E C 1
ATOM 9424 O O . ILE E 1 227 ? 121.534 150.305 180.754 1.00 59.30 227 ILE E O 1
ATOM 9429 N N . THR E 1 228 ? 120.525 149.405 178.960 1.00 55.12 228 THR E N 1
ATOM 9430 C CA . THR E 1 228 ? 121.367 150.102 177.998 1.00 55.12 228 THR E CA 1
ATOM 9431 C C . THR E 1 228 ? 120.758 151.455 177.654 1.00 55.12 228 THR E C 1
ATOM 9432 O O . THR E 1 228 ? 119.640 151.526 177.138 1.00 55.12 228 THR E O 1
ATOM 9436 N N . LEU E 1 229 ? 121.491 152.522 177.951 1.00 55.04 229 LEU E N 1
ATOM 9437 C CA . LEU E 1 229 ? 121.155 153.872 177.537 1.00 55.04 229 LEU E CA 1
ATOM 9438 C C . LEU E 1 229 ? 121.969 154.249 176.311 1.00 55.04 229 LEU E C 1
ATOM 9439 O O . LEU E 1 229 ? 123.119 153.824 176.148 1.00 55.04 229 LEU E O 1
ATOM 9444 N N . SER E 1 230 ? 121.367 155.074 175.458 1.00 53.25 230 SER E N 1
ATOM 9445 C CA . SER E 1 230 ? 121.982 155.489 174.203 1.00 53.25 230 SER E CA 1
ATOM 9446 C C . SER E 1 230 ? 121.825 156.994 174.045 1.00 53.25 230 SER E C 1
ATOM 9447 O O . SER E 1 230 ? 120.704 157.494 173.919 1.00 53.25 230 SER E O 1
ATOM 9450 N N . LEU E 1 231 ? 122.943 157.709 174.086 1.00 53.66 231 LEU E N 1
ATOM 9451 C CA . LEU E 1 231 ? 122.991 159.101 173.676 1.00 53.66 231 LEU E CA 1
ATOM 9452 C C . LEU E 1 231 ? 123.097 159.162 172.157 1.00 53.66 231 LEU E C 1
ATOM 9453 O O . LEU E 1 231 ? 123.433 158.178 171.508 1.00 53.66 231 LEU E O 1
ATOM 9458 N N . ARG E 1 232 ? 122.753 160.312 171.582 1.00 50.83 232 ARG E N 1
ATOM 9459 C CA . ARG E 1 232 ? 122.730 160.442 170.126 1.00 50.83 232 ARG E CA 1
ATOM 9460 C C . ARG E 1 232 ? 122.884 161.914 169.779 1.00 50.83 232 ARG E C 1
ATOM 9461 O O . ARG E 1 232 ? 121.962 162.701 170.013 1.00 50.83 232 ARG E O 1
ATOM 9469 N N . VAL E 1 233 ? 124.041 162.278 169.225 1.00 49.33 233 VAL E N 1
ATOM 9470 C CA . VAL E 1 233 ? 124.367 163.664 168.928 1.00 49.33 233 VAL E CA 1
ATOM 9471 C C . VAL E 1 233 ? 124.923 163.761 167.514 1.00 49.33 233 VAL E C 1
ATOM 9472 O O . VAL E 1 233 ? 125.386 162.780 166.932 1.00 49.33 233 VAL E O 1
ATOM 9476 N N . TRP E 1 234 ? 124.883 164.973 166.971 1.00 49.06 234 TRP E N 1
ATOM 9477 C CA . TRP E 1 234 ? 125.417 165.270 165.650 1.00 49.06 234 TRP E CA 1
ATOM 9478 C C . TRP E 1 234 ? 126.658 166.138 165.795 1.00 49.06 234 TRP E C 1
ATOM 9479 O O . TRP E 1 234 ? 126.637 167.145 166.507 1.00 49.06 234 TRP E O 1
ATOM 9490 N N . VAL E 1 235 ? 127.738 165.739 165.125 1.00 49.87 235 VAL E N 1
ATOM 9491 C CA . VAL E 1 235 ? 128.998 166.468 165.132 1.00 49.87 235 VAL E CA 1
ATOM 9492 C C . VAL E 1 235 ? 129.443 166.670 163.691 1.00 49.87 235 VAL E C 1
ATOM 9493 O O . VAL E 1 235 ? 128.851 166.137 162.756 1.00 49.87 235 VAL E O 1
ATOM 9497 N N . LYS E 1 236 ? 130.502 167.454 163.519 1.00 51.51 236 LYS E N 1
ATOM 9498 C CA . LYS E 1 236 ? 131.139 167.537 162.216 1.00 51.51 236 LYS E CA 1
ATOM 9499 C C . LYS E 1 236 ? 131.971 166.287 161.963 1.00 51.51 236 LYS E C 1
ATOM 9500 O O . LYS E 1 236 ? 132.430 165.617 162.888 1.00 51.51 236 LYS E O 1
ATOM 9506 N N . ASN E 1 237 ? 132.168 165.977 160.682 1.00 49.75 237 ASN E N 1
ATOM 9507 C CA . ASN E 1 237 ? 132.763 164.703 160.305 1.00 49.75 237 ASN E CA 1
ATOM 9508 C C . ASN E 1 237 ? 134.178 164.530 160.846 1.00 49.75 237 ASN E C 1
ATOM 9509 O O . ASN E 1 237 ? 134.675 163.400 160.892 1.00 49.75 237 ASN E O 1
ATOM 9514 N N . ALA E 1 238 ? 134.838 165.613 161.254 1.00 52.62 238 ALA E N 1
ATOM 9515 C CA . ALA E 1 238 ? 136.205 165.535 161.751 1.00 52.62 238 ALA E CA 1
ATOM 9516 C C . ALA E 1 238 ? 136.296 165.448 163.268 1.00 52.62 238 ALA E C 1
ATOM 9517 O O . ALA E 1 238 ? 137.378 165.160 163.791 1.00 52.62 238 ALA E O 1
ATOM 9519 N N . ASP E 1 239 ? 135.204 165.691 163.984 1.00 53.93 239 ASP E N 1
ATOM 9520 C CA . ASP E 1 239 ? 135.191 165.634 165.439 1.00 53.93 239 ASP E CA 1
ATOM 9521 C C . ASP E 1 239 ? 134.620 164.331 165.975 1.00 53.93 239 ASP E C 1
ATOM 9522 O O . ASP E 1 239 ? 134.377 164.232 167.179 1.00 53.93 239 ASP E O 1
ATOM 9527 N N . TYR E 1 240 ? 134.393 163.342 165.112 1.00 51.67 240 TYR E N 1
ATOM 9528 C CA . TYR E 1 240 ? 133.728 162.110 165.522 1.00 51.67 240 TYR E CA 1
ATOM 9529 C C . TYR E 1 240 ? 134.455 161.435 166.682 1.00 51.67 240 TYR E C 1
ATOM 9530 O O . TYR E 1 240 ? 133.888 161.242 167.766 1.00 51.67 240 TYR E O 1
ATOM 9539 N N . TRP E 1 241 ? 135.724 161.082 166.476 1.00 51.70 241 TRP E N 1
ATOM 9540 C CA . TRP E 1 241 ? 136.424 160.256 167.454 1.00 51.70 241 TRP E CA 1
ATOM 9541 C C . TRP E 1 241 ? 136.766 161.027 168.720 1.00 51.70 241 TRP E C 1
ATOM 9542 O O . TRP E 1 241 ? 136.761 160.447 169.810 1.00 51.70 241 TRP E O 1
ATOM 9553 N N . ASP E 1 242 ? 137.070 162.319 168.606 1.00 55.62 242 ASP E N 1
ATOM 9554 C CA . ASP E 1 242 ? 137.331 163.117 169.799 1.00 55.62 242 ASP E CA 1
ATOM 9555 C C . ASP E 1 242 ? 136.120 163.125 170.721 1.00 55.62 242 ASP E C 1
ATOM 9556 O O . ASP E 1 242 ? 136.243 162.925 171.936 1.00 55.62 242 ASP E O 1
ATOM 9561 N N . VAL E 1 243 ? 134.934 163.343 170.152 1.00 54.13 243 VAL E N 1
ATOM 9562 C CA . VAL E 1 243 ? 133.713 163.359 170.945 1.00 54.13 243 VAL E CA 1
ATOM 9563 C C . VAL E 1 243 ? 133.429 161.975 171.513 1.00 54.13 243 VAL E C 1
ATOM 9564 O O . VAL E 1 243 ? 133.015 161.840 172.670 1.00 54.13 243 VAL E O 1
ATOM 9568 N N . MET E 1 244 ? 133.667 160.924 170.724 1.00 54.13 244 MET E N 1
ATOM 9569 C CA . MET E 1 244 ? 133.438 159.572 171.228 1.00 54.13 244 MET E CA 1
ATOM 9570 C C . MET E 1 244 ? 134.326 159.260 172.432 1.00 54.13 244 MET E C 1
ATOM 9571 O O . MET E 1 244 ? 133.853 158.712 173.434 1.00 54.13 244 MET E O 1
ATOM 9576 N N . PHE E 1 245 ? 135.611 159.617 172.366 1.00 53.55 245 PHE E N 1
ATOM 9577 C CA . PHE E 1 245 ? 136.516 159.341 173.481 1.00 53.55 245 PHE E CA 1
ATOM 9578 C C . PHE E 1 245 ? 136.183 160.198 174.703 1.00 53.55 245 PHE E C 1
ATOM 9579 O O . PHE E 1 245 ? 136.228 159.716 175.850 1.00 53.55 245 PHE E O 1
ATOM 9587 N N . MET E 1 246 ? 135.848 161.473 174.479 1.00 57.95 246 MET E N 1
ATOM 9588 C CA . MET E 1 246 ? 135.426 162.325 175.584 1.00 57.95 246 MET E CA 1
ATOM 9589 C C . MET E 1 246 ? 134.208 161.746 176.290 1.00 57.95 246 MET E C 1
ATOM 9590 O O . MET E 1 246 ? 134.118 161.785 177.525 1.00 57.95 246 MET E O 1
ATOM 9595 N N . PHE E 1 247 ? 133.258 161.208 175.524 1.00 55.71 247 PHE E N 1
ATOM 9596 C CA . PHE E 1 247 ? 132.127 160.519 176.132 1.00 55.71 247 PHE E CA 1
ATOM 9597 C C . PHE E 1 247 ? 132.594 159.303 176.916 1.00 55.71 247 PHE E C 1
ATOM 9598 O O . PHE E 1 247 ? 132.172 159.090 178.054 1.00 55.71 247 PHE E O 1
ATOM 9606 N N . ASN E 1 248 ? 133.484 158.499 176.323 1.00 56.47 248 ASN E N 1
ATOM 9607 C CA . ASN E 1 248 ? 133.972 157.288 176.981 1.00 56.47 248 ASN E CA 1
ATOM 9608 C C . ASN E 1 248 ? 134.532 157.569 178.368 1.00 56.47 248 ASN E C 1
ATOM 9609 O O . ASN E 1 248 ? 134.454 156.713 179.255 1.00 56.47 248 ASN E O 1
ATOM 9614 N N . GLU E 1 249 ? 135.109 158.750 178.575 1.00 62.03 249 GLU E N 1
ATOM 9615 C CA . GLU E 1 249 ? 135.621 159.102 179.905 1.00 62.03 249 GLU E CA 1
ATOM 9616 C C . GLU E 1 249 ? 134.555 159.746 180.809 1.00 62.03 249 GLU E C 1
ATOM 9617 O O . GLU E 1 249 ? 134.254 159.265 181.925 1.00 62.03 249 GLU E O 1
ATOM 9623 N N . LYS E 1 250 ? 133.972 160.847 180.335 1.00 63.70 250 LYS E N 1
ATOM 9624 C CA . LYS E 1 250 ? 133.046 161.597 181.166 1.00 63.70 250 LYS E CA 1
ATOM 9625 C C . LYS E 1 250 ? 131.793 160.804 181.505 1.00 63.70 250 LYS E C 1
ATOM 9626 O O . LYS E 1 250 ? 131.131 161.132 182.488 1.00 63.70 250 LYS E O 1
ATOM 9632 N N . ALA E 1 251 ? 131.473 159.752 180.747 1.00 63.65 251 ALA E N 1
ATOM 9633 C CA . ALA E 1 251 ? 130.258 158.987 181.001 1.00 63.65 251 ALA E CA 1
ATOM 9634 C C . ALA E 1 251 ? 130.271 158.386 182.395 1.00 63.65 251 ALA E C 1
ATOM 9635 O O . ALA E 1 251 ? 129.389 158.662 183.214 1.00 63.65 251 ALA E O 1
ATOM 9637 N N . ARG E 1 252 ? 131.258 157.534 182.674 1.00 64.91 252 ARG E N 1
ATOM 9638 C CA . ARG E 1 252 ? 131.376 156.996 184.020 1.00 64.91 252 ARG E CA 1
ATOM 9639 C C . ARG E 1 252 ? 131.591 158.111 185.024 1.00 64.91 252 ARG E C 1
ATOM 9640 O O . ARG E 1 252 ? 130.921 158.147 186.071 1.00 64.91 252 ARG E O 1
ATOM 9648 N N . ASP E 1 253 ? 132.502 159.053 184.718 1.00 68.90 253 ASP E N 1
ATOM 9649 C CA . ASP E 1 253 ? 132.825 160.033 185.754 1.00 68.90 253 ASP E CA 1
ATOM 9650 C C . ASP E 1 253 ? 131.608 160.861 186.169 1.00 68.90 253 ASP E C 1
ATOM 9651 O O . ASP E 1 253 ? 131.537 161.320 187.314 1.00 68.90 253 ASP E O 1
ATOM 9656 N N . ALA E 1 254 ? 130.632 161.035 185.277 1.00 67.83 254 ALA E N 1
ATOM 9657 C CA . ALA E 1 254 ? 129.455 161.851 185.546 1.00 67.83 254 ALA E CA 1
ATOM 9658 C C . ALA E 1 254 ? 128.253 161.053 186.019 1.00 67.83 254 ALA E C 1
ATOM 9659 O O . ALA E 1 254 ? 127.475 161.559 186.832 1.00 67.83 254 ALA E O 1
ATOM 9661 N N . LEU E 1 255 ? 128.064 159.828 185.521 1.00 67.26 255 LEU E N 1
ATOM 9662 C CA . LEU E 1 255 ? 126.987 158.992 186.033 1.00 67.26 255 LEU E CA 1
ATOM 9663 C C . LEU E 1 255 ? 127.225 158.628 187.489 1.00 67.26 255 LEU E C 1
ATOM 9664 O O . LEU E 1 255 ? 126.303 158.702 188.307 1.00 67.26 255 LEU E O 1
ATOM 9669 N N . GLY E 1 256 ? 128.458 158.249 187.839 1.00 70.41 256 GLY E N 1
ATOM 9670 C CA . GLY E 1 256 ? 128.718 157.836 189.209 1.00 70.41 256 GLY E CA 1
ATOM 9671 C C . GLY E 1 256 ? 128.474 158.907 190.255 1.00 70.41 256 GLY E C 1
ATOM 9672 O O . GLY E 1 256 ? 128.419 158.581 191.446 1.00 70.41 256 GLY E O 1
ATOM 9673 N N . LYS E 1 257 ? 128.319 160.167 189.849 1.00 74.18 257 LYS E N 1
ATOM 9674 C CA . LYS E 1 257 ? 128.197 161.248 190.823 1.00 74.18 257 LYS E CA 1
ATOM 9675 C C . LYS E 1 257 ? 126.820 161.260 191.472 1.00 74.18 257 LYS E C 1
ATOM 9676 O O . LYS E 1 257 ? 126.690 161.523 192.673 1.00 74.18 257 LYS E O 1
ATOM 9682 N N . GLU E 1 258 ? 125.776 160.982 190.694 1.00 75.16 258 GLU E N 1
ATOM 9683 C CA . GLU E 1 258 ? 124.410 160.976 191.195 1.00 75.16 258 GLU E CA 1
ATOM 9684 C C . GLU E 1 258 ? 123.947 159.593 191.635 1.00 75.16 258 GLU E C 1
ATOM 9685 O O . GLU E 1 258 ? 122.739 159.357 191.735 1.00 75.16 258 GLU E O 1
ATOM 9691 N N . GLY E 1 259 ? 124.874 158.678 191.895 1.00 71.88 259 GLY E N 1
ATOM 9692 C CA . GLY E 1 259 ? 124.516 157.373 192.410 1.00 71.88 259 GLY E CA 1
ATOM 9693 C C . GLY E 1 259 ? 124.048 156.374 191.377 1.00 71.88 259 GLY E C 1
ATOM 9694 O O . GLY E 1 259 ? 123.214 155.515 191.687 1.00 71.88 259 GLY E O 1
ATOM 9695 N N . ILE E 1 260 ? 124.563 156.454 190.155 1.00 69.02 260 ILE E N 1
ATOM 9696 C CA . ILE E 1 260 ? 124.243 155.505 189.096 1.00 69.02 260 ILE E CA 1
ATOM 9697 C C . ILE E 1 260 ? 125.533 154.790 188.734 1.00 69.02 260 ILE E C 1
ATOM 9698 O O . ILE E 1 260 ? 126.482 155.416 188.246 1.00 69.02 260 ILE E O 1
ATOM 9703 N N . GLY E 1 261 ? 125.578 153.488 188.970 1.00 63.78 261 GLY E N 1
ATOM 9704 C CA . GLY E 1 261 ? 126.763 152.721 188.663 1.00 63.78 261 GLY E CA 1
ATOM 9705 C C . GLY E 1 261 ? 126.702 152.045 187.309 1.00 63.78 261 GLY E C 1
ATOM 9706 O O . GLY E 1 261 ? 125.673 152.007 186.645 1.00 63.78 261 GLY E O 1
ATOM 9707 N N . ILE E 1 262 ? 127.847 151.514 186.900 1.00 62.08 262 ILE E N 1
ATOM 9708 C CA . ILE E 1 262 ? 127.979 150.686 185.709 1.00 62.08 262 ILE E CA 1
ATOM 9709 C C . ILE E 1 262 ? 128.275 149.264 186.182 1.00 62.08 262 ILE E C 1
ATOM 9710 O O . ILE E 1 262 ? 129.383 148.995 186.668 1.00 62.08 262 ILE E O 1
ATOM 9715 N N . PRO E 1 263 ? 127.332 148.336 186.074 1.00 62.21 263 PRO E N 1
ATOM 9716 C CA . PRO E 1 263 ? 127.438 147.073 186.805 1.00 62.21 263 PRO E CA 1
ATOM 9717 C C . PRO E 1 263 ? 128.226 145.994 186.070 1.00 62.21 263 PRO E C 1
ATOM 9718 O O . PRO E 1 263 ? 128.425 146.033 184.856 1.00 62.21 263 PRO E O 1
ATOM 9722 N N . PHE E 1 264 ? 128.670 145.016 186.855 1.00 60.35 264 PHE E N 1
ATOM 9723 C CA . PHE E 1 264 ? 129.385 143.833 186.398 1.00 60.35 264 PHE E CA 1
ATOM 9724 C C . PHE E 1 264 ? 128.383 142.755 185.988 1.00 60.35 264 PHE E C 1
ATOM 9725 O O . PHE E 1 264 ? 127.170 142.973 186.092 1.00 60.35 264 PHE E O 1
ATOM 9733 N N . PRO E 1 265 ? 128.837 141.584 185.522 1.00 59.29 265 PRO E N 1
ATOM 9734 C CA . PRO E 1 265 ? 127.892 140.506 185.188 1.00 59.29 265 PRO E CA 1
ATOM 9735 C C . PRO E 1 265 ? 127.227 139.855 186.394 1.00 59.29 265 PRO E C 1
ATOM 9736 O O . PRO E 1 265 ? 127.756 138.899 186.964 1.00 59.29 265 PRO E O 1
ATOM 9740 N N . GLN E 1 266 ? 126.085 140.404 186.808 1.00 59.47 266 GLN E N 1
ATOM 9741 C CA . GLN E 1 266 ? 125.320 139.903 187.943 1.00 59.47 266 GLN E CA 1
ATOM 9742 C C . GLN E 1 266 ? 124.943 138.431 187.780 1.00 59.47 266 GLN E C 1
ATOM 9743 O O . GLN E 1 266 ? 124.902 137.884 186.677 1.00 59.47 266 GLN E O 1
ATOM 9749 N N . ARG E 1 267 ? 124.644 137.799 188.914 1.00 60.78 267 ARG E N 1
ATOM 9750 C CA . ARG E 1 267 ? 124.217 136.407 188.971 1.00 60.78 267 ARG E CA 1
ATOM 9751 C C . ARG E 1 267 ? 123.484 136.175 190.283 1.00 60.78 267 ARG E C 1
ATOM 9752 O O . ARG E 1 267 ? 123.830 136.757 191.312 1.00 60.78 267 ARG E O 1
ATOM 9760 N N . VAL E 1 268 ? 122.467 135.318 190.237 1.00 62.24 268 VAL E N 1
ATOM 9761 C CA . VAL E 1 268 ? 121.712 134.921 191.420 1.00 62.24 268 VAL E CA 1
ATOM 9762 C C . VAL E 1 268 ? 121.916 133.427 191.617 1.00 62.24 268 VAL E C 1
ATOM 9763 O O . VAL E 1 268 ? 121.617 132.631 190.720 1.00 62.24 268 VAL E O 1
ATOM 9767 N N . VAL E 1 269 ? 122.424 133.048 192.786 1.00 66.59 269 VAL E N 1
ATOM 9768 C CA . VAL E 1 269 ? 122.832 131.676 193.061 1.00 66.59 269 VAL E CA 1
ATOM 9769 C C . VAL E 1 269 ? 122.079 131.180 194.285 1.00 66.59 269 VAL E C 1
ATOM 9770 O O . VAL E 1 269 ? 122.161 131.789 195.358 1.00 66.59 269 VAL E O 1
ATOM 9774 N N . LYS E 1 270 ? 121.353 130.079 194.126 1.00 71.84 270 LYS E N 1
ATOM 9775 C CA . LYS E 1 270 ? 120.673 129.413 195.229 1.00 71.84 270 LYS E CA 1
ATOM 9776 C C . LYS E 1 270 ? 121.524 128.234 195.678 1.00 71.84 270 LYS E C 1
ATOM 9777 O O . LYS E 1 270 ? 121.747 127.296 194.907 1.00 71.84 270 LYS E O 1
ATOM 9783 N N . VAL E 1 271 ? 121.999 128.284 196.917 1.00 76.63 271 VAL E N 1
ATOM 9784 C CA . VAL E 1 271 ? 122.936 127.294 197.432 1.00 76.63 271 VAL E CA 1
ATOM 9785 C C . VAL E 1 271 ? 122.163 126.218 198.181 1.00 76.63 271 VAL E C 1
ATOM 9786 O O . VAL E 1 271 ? 121.458 126.509 199.152 1.00 76.63 271 VAL E O 1
ATOM 9790 N N . VAL E 1 272 ? 122.298 124.974 197.732 1.00 82.38 272 VAL E N 1
ATOM 9791 C CA . VAL E 1 272 ? 121.762 123.813 198.430 1.00 82.38 272 VAL E CA 1
ATOM 9792 C C . VAL E 1 272 ? 122.940 123.035 199.000 1.00 82.38 272 VAL E C 1
ATOM 9793 O O . VAL E 1 272 ? 123.866 122.666 198.268 1.00 82.38 272 VAL E O 1
ATOM 9797 N N . GLN E 1 273 ? 122.915 122.799 200.307 1.00 87.98 273 GLN E N 1
ATOM 9798 C CA . GLN E 1 273 ? 124.030 122.151 200.985 1.00 87.98 273 GLN E CA 1
ATOM 9799 C C . GLN E 1 273 ? 123.638 120.774 201.507 1.00 87.98 273 GLN E C 1
ATOM 9800 O O . GLN E 1 273 ? 124.087 119.753 200.988 1.00 87.98 273 GLN E O 1
ATOM 9806 N N . SER F 1 14 ? 137.308 114.866 73.731 1.00 140.65 14 SER F N 1
ATOM 9807 C CA . SER F 1 14 ? 138.632 115.286 74.170 1.00 140.65 14 SER F CA 1
ATOM 9808 C C . SER F 1 14 ? 138.834 114.995 75.653 1.00 140.65 14 SER F C 1
ATOM 9809 O O . SER F 1 14 ? 139.785 114.309 76.030 1.00 140.65 14 SER F O 1
ATOM 9812 N N . TRP F 1 15 ? 137.947 115.551 76.483 1.00 139.15 15 TRP F N 1
ATOM 9813 C CA . TRP F 1 15 ? 137.909 115.336 77.935 1.00 139.15 15 TRP F CA 1
ATOM 9814 C C . TRP F 1 15 ? 139.263 115.575 78.605 1.00 139.15 15 TRP F C 1
ATOM 9815 O O . TRP F 1 15 ? 139.496 115.119 79.728 1.00 139.15 15 TRP F O 1
ATOM 9826 N N . LEU F 1 16 ? 140.157 116.306 77.947 1.00 135.36 16 LEU F N 1
ATOM 9827 C CA . LEU F 1 16 ? 141.489 116.578 78.477 1.00 135.36 16 LEU F CA 1
ATOM 9828 C C . LEU F 1 16 ? 141.503 117.686 79.532 1.00 135.36 16 LEU F C 1
ATOM 9829 O O . LEU F 1 16 ? 142.204 117.542 80.542 1.00 135.36 16 LEU F O 1
ATOM 9834 N N . PRO F 1 17 ? 140.781 118.805 79.349 1.00 132.79 17 PRO F N 1
ATOM 9835 C CA . PRO F 1 17 ? 140.843 119.866 80.373 1.00 132.79 17 PRO F CA 1
ATOM 9836 C C . PRO F 1 17 ? 140.433 119.413 81.765 1.00 132.79 17 PRO F C 1
ATOM 9837 O O . PRO F 1 17 ? 141.090 119.787 82.744 1.00 132.79 17 PRO F O 1
ATOM 9841 N N . ILE F 1 18 ? 139.367 118.619 81.889 1.00 130.61 18 ILE F N 1
ATOM 9842 C CA . ILE F 1 18 ? 138.922 118.202 83.215 1.00 130.61 18 ILE F CA 1
ATOM 9843 C C . ILE F 1 18 ? 139.929 117.245 83.845 1.00 130.61 18 ILE F C 1
ATOM 9844 O O . ILE F 1 18 ? 140.153 117.271 85.063 1.00 130.61 18 ILE F O 1
ATOM 9849 N N . VAL F 1 19 ? 140.568 116.402 83.030 1.00 128.57 19 VAL F N 1
ATOM 9850 C CA . VAL F 1 19 ? 141.539 115.455 83.566 1.00 128.57 19 VAL F CA 1
ATOM 9851 C C . VAL F 1 19 ? 142.726 116.192 84.170 1.00 128.57 19 VAL F C 1
ATOM 9852 O O . VAL F 1 19 ? 143.147 115.894 85.293 1.00 128.57 19 VAL F O 1
ATOM 9856 N N . LEU F 1 20 ? 143.265 117.182 83.457 1.00 125.79 20 LEU F N 1
ATOM 9857 C CA . LEU F 1 20 ? 144.365 117.960 84.013 1.00 125.79 20 LEU F CA 1
ATOM 9858 C C . LEU F 1 20 ? 143.912 118.857 85.156 1.00 125.79 20 LEU F C 1
ATOM 9859 O O . LEU F 1 20 ? 144.698 119.114 86.076 1.00 125.79 20 LEU F O 1
ATOM 9864 N N . GLU F 1 21 ? 142.659 119.317 85.135 1.00 122.32 21 GLU F N 1
ATOM 9865 C CA . GLU F 1 21 ? 142.156 120.142 86.227 1.00 122.32 21 GLU F CA 1
ATOM 9866 C C . GLU F 1 21 ? 142.056 119.340 87.517 1.00 122.32 21 GLU F C 1
ATOM 9867 O O . GLU F 1 21 ? 142.267 119.876 88.611 1.00 122.32 21 GLU F O 1
ATOM 9873 N N . TYR F 1 22 ? 141.732 118.051 87.412 1.00 115.13 22 TYR F N 1
ATOM 9874 C CA . TYR F 1 22 ? 141.735 117.209 88.604 1.00 115.13 22 TYR F CA 1
ATOM 9875 C C . TYR F 1 22 ? 143.147 116.762 88.968 1.00 115.13 22 TYR F C 1
ATOM 9876 O O . TYR F 1 22 ? 143.463 116.608 90.156 1.00 115.13 22 TYR F O 1
ATOM 9885 N N . SER F 1 23 ? 144.006 116.555 87.966 1.00 114.48 23 SER F N 1
ATOM 9886 C CA . SER F 1 23 ? 145.368 116.113 88.236 1.00 114.48 23 SER F CA 1
ATOM 9887 C C . SER F 1 23 ? 146.169 117.180 88.965 1.00 114.48 23 SER F C 1
ATOM 9888 O O . SER F 1 23 ? 146.977 116.854 89.840 1.00 114.48 23 SER F O 1
ATOM 9891 N N . GLY F 1 24 ? 145.966 118.452 88.622 1.00 109.25 24 GLY F N 1
ATOM 9892 C CA . GLY F 1 24 ? 146.635 119.515 89.353 1.00 109.25 24 GLY F CA 1
ATOM 9893 C C . GLY F 1 24 ? 146.222 119.558 90.812 1.00 109.25 24 GLY F C 1
ATOM 9894 O O . GLY F 1 24 ? 147.063 119.730 91.701 1.00 109.25 24 GLY F O 1
ATOM 9895 N N . LYS F 1 25 ? 144.926 119.386 91.078 1.00 105.41 25 LYS F N 1
ATOM 9896 C CA . LYS F 1 25 ? 144.444 119.355 92.454 1.00 105.41 25 LYS F CA 1
ATOM 9897 C C . LYS F 1 25 ? 145.047 118.185 93.219 1.00 105.41 25 LYS F C 1
ATOM 9898 O O . LYS F 1 25 ? 145.491 118.341 94.363 1.00 105.41 25 LYS F O 1
ATOM 9904 N N . VAL F 1 26 ? 145.077 117.003 92.600 1.00 102.04 26 VAL F N 1
ATOM 9905 C CA . VAL F 1 26 ? 145.631 115.837 93.283 1.00 102.04 26 VAL F CA 1
ATOM 9906 C C . VAL F 1 26 ? 147.125 116.009 93.534 1.00 102.04 26 VAL F C 1
ATOM 9907 O O . VAL F 1 26 ? 147.628 115.645 94.606 1.00 102.04 26 VAL F O 1
ATOM 9911 N N . ALA F 1 27 ? 147.856 116.576 92.572 1.00 98.73 27 ALA F N 1
ATOM 9912 C CA . ALA F 1 27 ? 149.287 116.780 92.758 1.00 98.73 27 ALA F CA 1
ATOM 9913 C C . ALA F 1 27 ? 149.562 117.791 93.861 1.00 98.73 27 ALA F C 1
ATOM 9914 O O . ALA F 1 27 ? 150.464 117.589 94.683 1.00 98.73 27 ALA F O 1
ATOM 9916 N N . LEU F 1 28 ? 148.790 118.881 93.904 1.00 95.14 28 LEU F N 1
ATOM 9917 C CA . LEU F 1 28 ? 148.971 119.864 94.965 1.00 95.14 28 LEU F CA 1
ATOM 9918 C C . LEU F 1 28 ? 148.633 119.271 96.327 1.00 95.14 28 LEU F C 1
ATOM 9919 O O . LEU F 1 28 ? 149.328 119.539 97.315 1.00 95.14 28 LEU F O 1
ATOM 9924 N N . ALA F 1 29 ? 147.584 118.448 96.398 1.00 91.36 29 ALA F N 1
ATOM 9925 C CA . ALA F 1 29 ? 147.226 117.820 97.664 1.00 91.36 29 ALA F CA 1
ATOM 9926 C C . ALA F 1 29 ? 148.316 116.866 98.139 1.00 91.36 29 ALA F C 1
ATOM 9927 O O . ALA F 1 29 ? 148.656 116.850 99.327 1.00 91.36 29 ALA F O 1
ATOM 9929 N N . LEU F 1 30 ? 148.883 116.071 97.228 1.00 91.77 30 LEU F N 1
ATOM 9930 C CA . LEU F 1 30 ? 149.940 115.148 97.632 1.00 91.77 30 LEU F CA 1
ATOM 9931 C C . LEU F 1 30 ? 151.213 115.883 98.031 1.00 91.77 30 LEU F C 1
ATOM 9932 O O . LEU F 1 30 ? 151.886 115.483 98.991 1.00 91.77 30 LEU F O 1
ATOM 9937 N N . LEU F 1 31 ? 151.559 116.954 97.312 1.00 89.05 31 LEU F N 1
ATOM 9938 C CA . LEU F 1 31 ? 152.695 117.779 97.706 1.00 89.05 31 LEU F CA 1
ATOM 9939 C C . LEU F 1 31 ? 152.497 118.353 99.102 1.00 89.05 31 LEU F C 1
ATOM 9940 O O . LEU F 1 31 ? 153.406 118.302 99.942 1.00 89.05 31 LEU F O 1
ATOM 9945 N N . THR F 1 32 ? 151.318 118.927 99.356 1.00 86.33 32 THR F N 1
ATOM 9946 C CA . THR F 1 32 ? 151.016 119.467 100.676 1.00 86.33 32 THR F CA 1
ATOM 9947 C C . THR F 1 32 ? 151.133 118.392 101.744 1.00 86.33 32 THR F C 1
ATOM 9948 O O . THR F 1 32 ? 151.728 118.617 102.803 1.00 86.33 32 THR F O 1
ATOM 9952 N N . LEU F 1 33 ? 150.578 117.207 101.477 1.00 85.37 33 LEU F N 1
ATOM 9953 C CA . LEU F 1 33 ? 150.636 116.120 102.447 1.00 85.37 33 LEU F CA 1
ATOM 9954 C C . LEU F 1 33 ? 152.075 115.764 102.790 1.00 85.37 33 LEU F C 1
ATOM 9955 O O . LEU F 1 33 ? 152.448 115.698 103.967 1.00 85.37 33 LEU F O 1
ATOM 9960 N N . ALA F 1 34 ? 152.906 115.545 101.767 1.00 86.06 34 ALA F N 1
ATOM 9961 C CA . ALA F 1 34 ? 154.291 115.147 102.005 1.00 86.06 34 ALA F CA 1
ATOM 9962 C C . ALA F 1 34 ? 155.060 116.224 102.761 1.00 86.06 34 ALA F C 1
ATOM 9963 O O . ALA F 1 34 ? 155.723 115.939 103.770 1.00 86.06 34 ALA F O 1
ATOM 9965 N N . ILE F 1 35 ? 154.986 117.471 102.285 1.00 85.24 35 ILE F N 1
ATOM 9966 C CA . ILE F 1 35 ? 155.748 118.547 102.911 1.00 85.24 35 ILE F CA 1
ATOM 9967 C C . ILE F 1 35 ? 155.298 118.776 104.346 1.00 85.24 35 ILE F C 1
ATOM 9968 O O . ILE F 1 35 ? 156.132 118.958 105.242 1.00 85.24 35 ILE F O 1
ATOM 9973 N N . GLY F 1 36 ? 153.991 118.760 104.599 1.00 84.11 36 GLY F N 1
ATOM 9974 C CA . GLY F 1 36 ? 153.486 118.954 105.940 1.00 84.11 36 GLY F CA 1
ATOM 9975 C C . GLY F 1 36 ? 153.866 117.833 106.877 1.00 84.11 36 GLY F C 1
ATOM 9976 O O . GLY F 1 36 ? 154.222 118.086 108.030 1.00 84.11 36 GLY F O 1
ATOM 9977 N N . TRP F 1 37 ? 153.793 116.585 106.404 1.00 84.92 37 TRP F N 1
ATOM 9978 C CA . TRP F 1 37 ? 154.229 115.461 107.224 1.00 84.92 37 TRP F CA 1
ATOM 9979 C C . TRP F 1 37 ? 155.693 115.609 107.612 1.00 84.92 37 TRP F C 1
ATOM 9980 O O . TRP F 1 37 ? 156.064 115.422 108.780 1.00 84.92 37 TRP F O 1
ATOM 9991 N N . TRP F 1 38 ? 156.542 115.958 106.641 1.00 87.27 38 TRP F N 1
ATOM 9992 C CA . TRP F 1 38 ? 157.959 116.141 106.936 1.00 87.27 38 TRP F CA 1
ATOM 9993 C C . TRP F 1 38 ? 158.170 117.253 107.956 1.00 87.27 38 TRP F C 1
ATOM 9994 O O . TRP F 1 38 ? 158.936 117.096 108.915 1.00 87.27 38 TRP F O 1
ATOM 10005 N N . LEU F 1 39 ? 157.500 118.391 107.757 1.00 85.49 39 LEU F N 1
ATOM 10006 C CA . LEU F 1 39 ? 157.672 119.523 108.663 1.00 85.49 39 LEU F CA 1
ATOM 10007 C C . LEU F 1 39 ? 157.225 119.176 110.075 1.00 85.49 39 LEU F C 1
ATOM 10008 O O . LEU F 1 39 ? 157.884 119.550 111.050 1.00 85.49 39 LEU F O 1
ATOM 10013 N N . ILE F 1 40 ? 156.110 118.458 110.205 1.00 86.33 40 ILE F N 1
ATOM 10014 C CA . ILE F 1 40 ? 155.628 118.065 111.525 1.00 86.33 40 ILE F CA 1
ATOM 10015 C C . ILE F 1 40 ? 156.619 117.123 112.195 1.00 86.33 40 ILE F C 1
ATOM 10016 O O . ILE F 1 40 ? 156.883 117.232 113.400 1.00 86.33 40 ILE F O 1
ATOM 10021 N N . ASN F 1 41 ? 157.190 116.189 111.428 1.00 89.70 41 ASN F N 1
ATOM 10022 C CA . ASN F 1 41 ? 158.175 115.272 111.996 1.00 89.70 41 ASN F CA 1
ATOM 10023 C C . ASN F 1 41 ? 159.397 116.023 112.514 1.00 89.70 41 ASN F C 1
ATOM 10024 O O . ASN F 1 41 ? 159.853 115.790 113.641 1.00 89.70 41 ASN F O 1
ATOM 10029 N N . THR F 1 42 ? 159.944 116.936 111.704 1.00 90.09 42 THR F N 1
ATOM 10030 C CA . THR F 1 42 ? 161.112 117.690 112.157 1.00 90.09 42 THR F CA 1
ATOM 10031 C C . THR F 1 42 ? 160.780 118.556 113.364 1.00 90.09 42 THR F C 1
ATOM 10032 O O . THR F 1 42 ? 161.584 118.663 114.298 1.00 90.09 42 THR F O 1
ATOM 10036 N N . LEU F 1 43 ? 159.600 119.179 113.371 1.00 91.33 43 LEU F N 1
ATOM 10037 C CA . LEU F 1 43 ? 159.237 120.037 114.493 1.00 91.33 43 LEU F CA 1
ATOM 10038 C C . LEU F 1 43 ? 159.099 119.239 115.782 1.00 91.33 43 LEU F C 1
ATOM 10039 O O . LEU F 1 43 ? 159.576 119.674 116.837 1.00 91.33 43 LEU F O 1
ATOM 10044 N N . THR F 1 44 ? 158.449 118.074 115.727 1.00 94.31 44 THR F N 1
ATOM 10045 C CA . THR F 1 44 ? 158.293 117.300 116.954 1.00 94.31 44 THR F CA 1
ATOM 10046 C C . THR F 1 44 ? 159.624 116.722 117.416 1.00 94.31 44 THR F C 1
ATOM 10047 O O . THR F 1 44 ? 159.873 116.649 118.625 1.00 94.31 44 THR F O 1
ATOM 10051 N N . GLY F 1 45 ? 160.499 116.334 116.484 1.00 96.94 45 GLY F N 1
ATOM 10052 C CA . GLY F 1 45 ? 161.833 115.914 116.882 1.00 96.94 45 GLY F CA 1
ATOM 10053 C C . GLY F 1 45 ? 162.607 117.021 117.573 1.00 96.94 45 GLY F C 1
ATOM 10054 O O . GLY F 1 45 ? 163.252 116.796 118.602 1.00 96.94 45 GLY F O 1
ATOM 10055 N N . ARG F 1 46 ? 162.539 118.237 117.026 1.00 99.62 46 ARG F N 1
ATOM 10056 C CA . ARG F 1 46 ? 163.219 119.371 117.643 1.00 99.62 46 ARG F CA 1
ATOM 10057 C C . ARG F 1 46 ? 162.659 119.668 119.029 1.00 99.62 46 ARG F C 1
ATOM 10058 O O . ARG F 1 46 ? 163.418 119.943 119.969 1.00 99.62 46 ARG F O 1
ATOM 10066 N N . VAL F 1 47 ? 161.333 119.626 119.175 1.00 100.79 47 VAL F N 1
ATOM 10067 C CA . VAL F 1 47 ? 160.719 119.901 120.473 1.00 100.79 47 VAL F CA 1
ATOM 10068 C C . VAL F 1 47 ? 161.126 118.842 121.489 1.00 100.79 47 VAL F C 1
ATOM 10069 O O . VAL F 1 47 ? 161.438 119.157 122.644 1.00 100.79 47 VAL F O 1
ATOM 10073 N N . GLY F 1 48 ? 161.140 117.573 121.076 1.00 103.85 48 GLY F N 1
ATOM 10074 C CA . GLY F 1 48 ? 161.594 116.523 121.973 1.00 103.85 48 GLY F CA 1
ATOM 10075 C C . GLY F 1 48 ? 163.042 116.700 122.387 1.00 103.85 48 GLY F C 1
ATOM 10076 O O . GLY F 1 48 ? 163.395 116.486 123.549 1.00 103.85 48 GLY F O 1
ATOM 10077 N N . GLY F 1 49 ? 163.896 117.105 121.444 1.00 105.57 49 GLY F N 1
ATOM 10078 C CA . GLY F 1 49 ? 165.293 117.334 121.778 1.00 105.57 49 GLY F CA 1
ATOM 10079 C C . GLY F 1 49 ? 165.478 118.460 122.778 1.00 105.57 49 GLY F C 1
ATOM 10080 O O . GLY F 1 49 ? 166.217 118.324 123.759 1.00 105.57 49 GLY F O 1
ATOM 10081 N N . LEU F 1 50 ? 164.812 119.594 122.540 1.00 106.08 50 LEU F N 1
ATOM 10082 C CA . LEU F 1 50 ? 164.916 120.708 123.477 1.00 106.08 50 LEU F CA 1
ATOM 10083 C C . LEU F 1 50 ? 164.285 120.392 124.826 1.00 106.08 50 LEU F C 1
ATOM 10084 O O . LEU F 1 50 ? 164.716 120.949 125.839 1.00 106.08 50 LEU F O 1
ATOM 10089 N N . LEU F 1 51 ? 163.279 119.518 124.868 1.00 107.02 51 LEU F N 1
ATOM 10090 C CA . LEU F 1 51 ? 162.721 119.112 126.151 1.00 107.02 51 LEU F CA 1
ATOM 10091 C C . LEU F 1 51 ? 163.639 118.154 126.892 1.00 107.02 51 LEU F C 1
ATOM 10092 O O . LEU F 1 51 ? 163.689 118.179 128.126 1.00 107.02 51 LEU F O 1
ATOM 10097 N N . ALA F 1 52 ? 164.362 117.300 126.165 1.00 108.85 52 ALA F N 1
ATOM 10098 C CA . ALA F 1 52 ? 165.321 116.415 126.815 1.00 108.85 52 ALA F CA 1
ATOM 10099 C C . ALA F 1 52 ? 166.519 117.195 127.340 1.00 108.85 52 ALA F C 1
ATOM 10100 O O . ALA F 1 52 ? 167.049 116.882 128.412 1.00 108.85 52 ALA F O 1
ATOM 10102 N N . ARG F 1 53 ? 166.957 118.217 126.602 1.00 110.31 53 ARG F N 1
ATOM 10103 C CA . ARG F 1 53 ? 168.098 119.015 127.037 1.00 110.31 53 ARG F CA 1
ATOM 10104 C C . ARG F 1 53 ? 167.838 119.789 128.323 1.00 110.31 53 ARG F C 1
ATOM 10105 O O . ARG F 1 53 ? 168.798 120.121 129.026 1.00 110.31 53 ARG F O 1
ATOM 10113 N N . ARG F 1 54 ? 166.582 120.085 128.650 1.00 110.07 54 ARG F N 1
ATOM 10114 C CA . ARG F 1 54 ? 166.255 120.846 129.847 1.00 110.07 54 ARG F CA 1
ATOM 10115 C C . ARG F 1 54 ? 166.016 119.965 131.064 1.00 110.07 54 ARG F C 1
ATOM 10116 O O . ARG F 1 54 ? 165.705 120.488 132.138 1.00 110.07 54 ARG F O 1
ATOM 10124 N N . SER F 1 55 ? 166.149 118.646 130.916 1.00 111.12 55 SER F N 1
ATOM 10125 C CA . SER F 1 55 ? 166.055 117.691 132.021 1.00 111.12 55 SER F CA 1
ATOM 10126 C C . SER F 1 55 ? 164.693 117.768 132.716 1.00 111.12 55 SER F C 1
ATOM 10127 O O . SER F 1 55 ? 164.585 118.022 133.917 1.00 111.12 55 SER F O 1
ATOM 10130 N N . VAL F 1 56 ? 163.648 117.541 131.932 1.00 110.05 56 VAL F N 1
ATOM 10131 C CA . VAL F 1 56 ? 162.315 117.357 132.460 1.00 110.05 56 VAL F CA 1
ATOM 10132 C C . VAL F 1 56 ? 162.027 115.861 132.514 1.00 110.05 56 VAL F C 1
ATOM 10133 O O . VAL F 1 56 ? 162.619 115.066 131.788 1.00 110.05 56 VAL F O 1
ATOM 10137 N N . ASP F 1 57 ? 161.114 115.468 133.396 1.00 109.02 57 ASP F N 1
ATOM 10138 C CA . ASP F 1 57 ? 160.802 114.059 133.567 1.00 109.02 57 ASP F CA 1
ATOM 10139 C C . ASP F 1 57 ? 160.249 113.469 132.273 1.00 109.02 57 ASP F C 1
ATOM 10140 O O . ASP F 1 57 ? 159.522 114.120 131.520 1.00 109.02 57 ASP F O 1
ATOM 10145 N N . ARG F 1 58 ? 160.612 112.209 132.019 1.00 108.54 58 ARG F N 1
ATOM 10146 C CA . ARG F 1 58 ? 160.288 111.582 130.744 1.00 108.54 58 ARG F CA 1
ATOM 10147 C C . ARG F 1 58 ? 158.804 111.282 130.604 1.00 108.54 58 ARG F C 1
ATOM 10148 O O . ARG F 1 58 ? 158.328 111.053 129.487 1.00 108.54 58 ARG F O 1
ATOM 10156 N N . THR F 1 59 ? 158.060 111.268 131.710 1.00 107.35 59 THR F N 1
ATOM 10157 C CA . THR F 1 59 ? 156.609 111.168 131.613 1.00 107.35 59 THR F CA 1
ATOM 10158 C C . THR F 1 59 ? 156.025 112.415 130.961 1.00 107.35 59 THR F C 1
ATOM 10159 O O . THR F 1 59 ? 155.013 112.348 130.256 1.00 107.35 59 THR F O 1
ATOM 10163 N N . LEU F 1 60 ? 156.668 113.561 131.169 1.00 106.05 60 LEU F N 1
ATOM 10164 C CA . LEU F 1 60 ? 156.200 114.839 130.653 1.00 106.05 60 LEU F CA 1
ATOM 10165 C C . LEU F 1 60 ? 156.722 115.146 129.255 1.00 106.05 60 LEU F C 1
ATOM 10166 O O . LEU F 1 60 ? 156.458 116.234 128.738 1.00 106.05 60 LEU F O 1
ATOM 10171 N N . GLN F 1 61 ? 157.456 114.227 128.638 1.00 105.00 61 GLN F N 1
ATOM 10172 C CA . GLN F 1 61 ? 157.930 114.390 127.268 1.00 105.00 61 GLN F CA 1
ATOM 10173 C C . GLN F 1 61 ? 157.125 113.578 126.270 1.00 105.00 61 GLN F C 1
ATOM 10174 O O . GLN F 1 61 ? 156.886 114.039 125.143 1.00 105.00 61 GLN F O 1
ATOM 10180 N N . GLY F 1 62 ? 156.701 112.378 126.673 1.00 100.29 62 GLY F N 1
ATOM 10181 C CA . GLY F 1 62 ? 155.921 111.530 125.796 1.00 100.29 62 GLY F CA 1
ATOM 10182 C C . GLY F 1 62 ? 154.639 112.163 125.310 1.00 100.29 62 GLY F C 1
ATOM 10183 O O . GLY F 1 62 ? 154.431 112.276 124.099 1.00 100.29 62 GLY F O 1
ATOM 10184 N N . PHE F 1 63 ? 153.765 112.585 126.225 1.00 99.49 63 PHE F N 1
ATOM 10185 C CA . PHE F 1 63 ? 152.498 113.175 125.823 1.00 99.49 63 PHE F CA 1
ATOM 10186 C C . PHE F 1 63 ? 152.600 114.668 125.553 1.00 99.49 63 PHE F C 1
ATOM 10187 O O . PHE F 1 63 ? 151.569 115.339 125.464 1.00 99.49 63 PHE F O 1
ATOM 10195 N N . VAL F 1 64 ? 153.812 115.202 125.422 1.00 94.51 64 VAL F N 1
ATOM 10196 C CA . VAL F 1 64 ? 153.977 116.495 124.770 1.00 94.51 64 VAL F CA 1
ATOM 10197 C C . VAL F 1 64 ? 154.322 116.298 123.302 1.00 94.51 64 VAL F C 1
ATOM 10198 O O . VAL F 1 64 ? 153.678 116.871 122.412 1.00 94.51 64 VAL F O 1
ATOM 10202 N N . GLY F 1 65 ? 155.320 115.456 123.028 1.00 90.70 65 GLY F N 1
ATOM 10203 C CA . GLY F 1 65 ? 155.645 115.146 121.645 1.00 90.70 65 GLY F CA 1
ATOM 10204 C C . GLY F 1 65 ? 154.485 114.504 120.909 1.00 90.70 65 GLY F C 1
ATOM 10205 O O . GLY F 1 65 ? 154.128 114.918 119.801 1.00 90.70 65 GLY F O 1
ATOM 10206 N N . SER F 1 66 ? 153.871 113.489 121.524 1.00 89.08 66 SER F N 1
ATOM 10207 C CA . SER F 1 66 ? 152.750 112.809 120.890 1.00 89.08 66 SER F CA 1
ATOM 10208 C C . SER F 1 66 ? 151.568 113.751 120.706 1.00 89.08 66 SER F C 1
ATOM 10209 O O . SER F 1 66 ? 150.907 113.727 119.664 1.00 89.08 66 SER F O 1
ATOM 10212 N N . LEU F 1 67 ? 151.290 114.588 121.708 1.00 86.04 67 LEU F N 1
ATOM 10213 C CA . LEU F 1 67 ? 150.204 115.555 121.592 1.00 86.04 67 LEU F CA 1
ATOM 10214 C C . LEU F 1 67 ? 150.406 116.470 120.392 1.00 86.04 67 LEU F C 1
ATOM 10215 O O . LEU F 1 67 ? 149.521 116.597 119.534 1.00 86.04 67 LEU F O 1
ATOM 10220 N N . VAL F 1 68 ? 151.569 117.124 120.323 1.00 84.34 68 VAL F N 1
ATOM 10221 C CA . VAL F 1 68 ? 151.845 118.042 119.222 1.00 84.34 68 VAL F CA 1
ATOM 10222 C C . VAL F 1 68 ? 151.720 117.322 117.884 1.00 84.34 68 VAL F C 1
ATOM 10223 O O . VAL F 1 68 ? 151.062 117.810 116.951 1.00 84.34 68 VAL F O 1
ATOM 10227 N N . SER F 1 69 ? 152.335 116.140 117.778 1.00 83.84 69 SER F N 1
ATOM 10228 C CA . SER F 1 69 ? 152.347 115.430 116.504 1.00 83.84 69 SER F CA 1
ATOM 10229 C C . SER F 1 69 ? 150.939 115.053 116.065 1.00 83.84 69 SER F C 1
ATOM 10230 O O . SER F 1 69 ? 150.562 115.279 114.911 1.00 83.84 69 SER F O 1
ATOM 10233 N N . ILE F 1 70 ? 150.139 114.483 116.970 1.00 81.33 70 ILE F N 1
ATOM 10234 C CA . ILE F 1 70 ? 148.823 114.005 116.562 1.00 81.33 70 ILE F CA 1
ATOM 10235 C C . ILE F 1 70 ? 147.901 115.171 116.235 1.00 81.33 70 ILE F C 1
ATOM 10236 O O . ILE F 1 70 ? 147.106 115.093 115.290 1.00 81.33 70 ILE F O 1
ATOM 10241 N N . VAL F 1 71 ? 148.001 116.280 116.973 1.00 77.65 71 VAL F N 1
ATOM 10242 C CA . VAL F 1 71 ? 147.141 117.423 116.672 1.00 77.65 71 VAL F CA 1
ATOM 10243 C C . VAL F 1 71 ? 147.473 117.989 115.295 1.00 77.65 71 VAL F C 1
ATOM 10244 O O . VAL F 1 71 ? 146.582 118.205 114.457 1.00 77.65 71 VAL F O 1
ATOM 10248 N N . LEU F 1 72 ? 148.762 118.223 115.033 1.00 77.44 72 LEU F N 1
ATOM 10249 C CA . LEU F 1 72 ? 149.138 118.791 113.744 1.00 77.44 72 LEU F CA 1
ATOM 10250 C C . LEU F 1 72 ? 148.820 117.832 112.602 1.00 77.44 72 LEU F C 1
ATOM 10251 O O . LEU F 1 72 ? 148.422 118.264 111.513 1.00 77.44 72 LEU F O 1
ATOM 10256 N N . LYS F 1 73 ? 148.957 116.523 112.839 1.00 79.02 73 LYS F N 1
ATOM 10257 C CA . LYS F 1 73 ? 148.676 115.553 111.789 1.00 79.02 73 LYS F CA 1
ATOM 10258 C C . LYS F 1 73 ? 147.188 115.476 111.487 1.00 79.02 73 LYS F C 1
ATOM 10259 O O . LYS F 1 73 ? 146.795 115.343 110.324 1.00 79.02 73 LYS F O 1
ATOM 10265 N N . ILE F 1 74 ? 146.343 115.557 112.517 1.00 73.74 74 ILE F N 1
ATOM 10266 C CA . ILE F 1 74 ? 144.900 115.598 112.294 1.00 73.74 74 ILE F CA 1
ATOM 10267 C C . ILE F 1 74 ? 144.529 116.820 111.464 1.00 73.74 74 ILE F C 1
ATOM 10268 O O . ILE F 1 74 ? 143.757 116.727 110.500 1.00 73.74 74 ILE F O 1
ATOM 10273 N N . LEU F 1 75 ? 145.072 117.986 111.827 1.00 71.54 75 LEU F N 1
ATOM 10274 C CA . LEU F 1 75 ? 144.771 119.198 111.068 1.00 71.54 75 LEU F CA 1
ATOM 10275 C C . LEU F 1 75 ? 145.191 119.057 109.607 1.00 71.54 75 LEU F C 1
ATOM 10276 O O . LEU F 1 75 ? 144.419 119.372 108.691 1.00 71.54 75 LEU F O 1
ATOM 10281 N N . LEU F 1 76 ? 146.409 118.562 109.369 1.00 73.34 76 LEU F N 1
ATOM 10282 C CA . LEU F 1 76 ? 146.899 118.439 107.999 1.00 73.34 76 LEU F CA 1
ATOM 10283 C C . LEU F 1 76 ? 146.084 117.431 107.195 1.00 73.34 76 LEU F C 1
ATOM 10284 O O . LEU F 1 76 ? 145.797 117.660 106.013 1.00 73.34 76 LEU F O 1
ATOM 10289 N N . VAL F 1 77 ? 145.713 116.306 107.810 1.00 72.34 77 VAL F N 1
ATOM 10290 C CA . VAL F 1 77 ? 144.954 115.289 107.093 1.00 72.34 77 VAL F CA 1
ATOM 10291 C C . VAL F 1 77 ? 143.570 115.808 106.731 1.00 72.34 77 VAL F C 1
ATOM 10292 O O . VAL F 1 77 ? 143.086 115.584 105.616 1.00 72.34 77 VAL F O 1
ATOM 10296 N N . VAL F 1 78 ? 142.914 116.515 107.657 1.00 69.85 78 VAL F N 1
ATOM 10297 C CA . VAL F 1 78 ? 141.625 117.124 107.336 1.00 69.85 78 VAL F CA 1
ATOM 10298 C C . VAL F 1 78 ? 141.774 118.104 106.178 1.00 69.85 78 VAL F C 1
ATOM 10299 O O . VAL F 1 78 ? 140.956 118.120 105.246 1.00 69.85 78 VAL F O 1
ATOM 10303 N N . SER F 1 79 ? 142.837 118.912 106.199 1.00 72.11 79 SER F N 1
ATOM 10304 C CA . SER F 1 79 ? 143.030 119.902 105.144 1.00 72.11 79 SER F CA 1
ATOM 10305 C C . SER F 1 79 ? 143.208 119.241 103.780 1.00 72.11 79 SER F C 1
ATOM 10306 O O . SER F 1 79 ? 142.577 119.643 102.798 1.00 72.11 79 SER F O 1
ATOM 10309 N N . VAL F 1 80 ? 144.053 118.209 103.696 1.00 74.15 80 VAL F N 1
ATOM 10310 C CA . VAL F 1 80 ? 144.299 117.605 102.384 1.00 74.15 80 VAL F CA 1
ATOM 10311 C C . VAL F 1 80 ? 143.092 116.801 101.914 1.00 74.15 80 VAL F C 1
ATOM 10312 O O . VAL F 1 80 ? 142.780 116.781 100.711 1.00 74.15 80 VAL F O 1
ATOM 10316 N N . ALA F 1 81 ? 142.389 116.134 102.835 1.00 71.40 81 ALA F N 1
ATOM 10317 C CA . ALA F 1 81 ? 141.186 115.407 102.453 1.00 71.40 81 ALA F CA 1
ATOM 10318 C C . ALA F 1 81 ? 140.136 116.351 101.893 1.00 71.40 81 ALA F C 1
ATOM 10319 O O . ALA F 1 81 ? 139.430 116.009 100.939 1.00 71.40 81 ALA F O 1
ATOM 10321 N N . SER F 1 82 ? 140.016 117.549 102.469 1.00 71.62 82 SER F N 1
ATOM 10322 C CA . SER F 1 82 ? 139.123 118.534 101.873 1.00 71.62 82 SER F CA 1
ATOM 10323 C C . SER F 1 82 ? 139.695 119.087 100.576 1.00 71.62 82 SER F C 1
ATOM 10324 O O . SER F 1 82 ? 138.941 119.538 99.709 1.00 71.62 82 SER F O 1
ATOM 10327 N N . MET F 1 83 ? 141.019 119.056 100.423 1.00 75.50 83 MET F N 1
ATOM 10328 C CA . MET F 1 83 ? 141.628 119.615 99.224 1.00 75.50 83 MET F CA 1
ATOM 10329 C C . MET F 1 83 ? 141.418 118.731 98.004 1.00 75.50 83 MET F C 1
ATOM 10330 O O . MET F 1 83 ? 141.367 119.247 96.883 1.00 75.50 83 MET F O 1
ATOM 10335 N N . ILE F 1 84 ? 141.300 117.413 98.175 1.00 76.77 84 ILE F N 1
ATOM 10336 C CA . ILE F 1 84 ? 141.113 116.608 96.969 1.00 76.77 84 ILE F CA 1
ATOM 10337 C C . ILE F 1 84 ? 139.664 116.676 96.501 1.00 76.77 84 ILE F C 1
ATOM 10338 O O . ILE F 1 84 ? 139.374 117.291 95.470 1.00 76.77 84 ILE F O 1
ATOM 10343 N N . GLY F 1 85 ? 138.740 116.058 97.235 1.00 72.71 85 GLY F N 1
ATOM 10344 C CA . GLY F 1 85 ? 137.339 116.194 96.881 1.00 72.71 85 GLY F CA 1
ATOM 10345 C C . GLY F 1 85 ? 136.310 116.086 97.989 1.00 72.71 85 GLY F C 1
ATOM 10346 O O . GLY F 1 85 ? 135.112 116.225 97.730 1.00 72.71 85 GLY F O 1
ATOM 10347 N N . ILE F 1 86 ? 136.743 115.846 99.220 1.00 69.51 86 ILE F N 1
ATOM 10348 C CA . ILE F 1 86 ? 135.859 115.352 100.272 1.00 69.51 86 ILE F CA 1
ATOM 10349 C C . ILE F 1 86 ? 135.320 116.515 101.091 1.00 69.51 86 ILE F C 1
ATOM 10350 O O . ILE F 1 86 ? 136.029 117.493 101.348 1.00 69.51 86 ILE F O 1
ATOM 10355 N N . GLN F 1 87 ? 134.056 116.410 101.493 1.00 67.74 87 GLN F N 1
ATOM 10356 C CA . GLN F 1 87 ? 133.432 117.393 102.369 1.00 67.74 87 GLN F CA 1
ATOM 10357 C C . GLN F 1 87 ? 133.784 117.074 103.816 1.00 67.74 87 GLN F C 1
ATOM 10358 O O . GLN F 1 87 ? 133.526 115.965 104.292 1.00 67.74 87 GLN F O 1
ATOM 10364 N N . THR F 1 88 ? 134.370 118.044 104.518 1.00 64.51 88 THR F N 1
ATOM 10365 C CA . THR F 1 88 ? 134.860 117.821 105.872 1.00 64.51 88 THR F CA 1
ATOM 10366 C C . THR F 1 88 ? 134.315 118.854 106.851 1.00 64.51 88 THR F C 1
ATOM 10367 O O . THR F 1 88 ? 134.994 119.215 107.810 1.00 64.51 88 THR F O 1
ATOM 10371 N N . THR F 1 89 ? 133.093 119.337 106.632 1.00 61.05 89 THR F N 1
ATOM 10372 C CA . THR F 1 89 ? 132.528 120.322 107.549 1.00 61.05 89 THR F CA 1
ATOM 10373 C C . THR F 1 89 ? 132.238 119.704 108.913 1.00 61.05 89 THR F C 1
ATOM 10374 O O . THR F 1 89 ? 132.408 120.362 109.947 1.00 61.05 89 THR F O 1
ATOM 10378 N N . SER F 1 90 ? 131.820 118.436 108.936 1.00 61.13 90 SER F N 1
ATOM 10379 C CA . SER F 1 90 ? 131.558 117.755 110.201 1.00 61.13 90 SER F CA 1
ATOM 10380 C C . SER F 1 90 ? 132.833 117.584 111.013 1.00 61.13 90 SER F C 1
ATOM 10381 O O . SER F 1 90 ? 132.835 117.769 112.236 1.00 61.13 90 SER F O 1
ATOM 10384 N N . PHE F 1 91 ? 133.929 117.229 110.351 1.00 60.69 91 PHE F N 1
ATOM 10385 C CA . PHE F 1 91 ? 135.191 117.065 111.052 1.00 60.69 91 PHE F CA 1
ATOM 10386 C C . PHE F 1 91 ? 135.755 118.397 111.521 1.00 60.69 91 PHE F C 1
ATOM 10387 O O . PHE F 1 91 ? 136.380 118.456 112.581 1.00 60.69 91 PHE F O 1
ATOM 10395 N N . VAL F 1 92 ? 135.525 119.474 110.772 1.00 59.20 92 VAL F N 1
ATOM 10396 C CA . VAL F 1 92 ? 135.951 120.788 111.236 1.00 59.20 92 VAL F CA 1
ATOM 10397 C C . VAL F 1 92 ? 135.137 121.210 112.454 1.00 59.20 92 VAL F C 1
ATOM 10398 O O . VAL F 1 92 ? 135.674 121.786 113.406 1.00 59.20 92 VAL F O 1
ATOM 10402 N N . ALA F 1 93 ? 133.837 120.910 112.457 1.00 60.43 93 ALA F N 1
ATOM 10403 C CA . ALA F 1 93 ? 133.017 121.193 113.632 1.00 60.43 93 ALA F CA 1
ATOM 10404 C C . ALA F 1 93 ? 133.492 120.399 114.844 1.00 60.43 93 ALA F C 1
ATOM 10405 O O . ALA F 1 93 ? 133.563 120.933 115.959 1.00 60.43 93 ALA F O 1
ATOM 10407 N N . ALA F 1 94 ? 133.825 119.123 114.646 1.00 61.51 94 ALA F N 1
ATOM 10408 C CA . ALA F 1 94 ? 134.323 118.307 115.749 1.00 61.51 94 ALA F CA 1
ATOM 10409 C C . ALA F 1 94 ? 135.661 118.824 116.265 1.00 61.51 94 ALA F C 1
ATOM 10410 O O . ALA F 1 94 ? 135.902 118.851 117.478 1.00 61.51 94 ALA F O 1
ATOM 10412 N N . ILE F 1 95 ? 136.546 119.238 115.356 1.00 62.38 95 ILE F N 1
ATOM 10413 C CA . ILE F 1 95 ? 137.837 119.786 115.759 1.00 62.38 95 ILE F CA 1
ATOM 10414 C C . ILE F 1 95 ? 137.642 121.071 116.550 1.00 62.38 95 ILE F C 1
ATOM 10415 O O . ILE F 1 95 ? 138.328 121.309 117.549 1.00 62.38 95 ILE F O 1
ATOM 10420 N N . GLY F 1 96 ? 136.700 121.913 116.125 1.00 61.11 96 GLY F N 1
ATOM 10421 C CA . GLY F 1 96 ? 136.427 123.131 116.866 1.00 61.11 96 GLY F CA 1
ATOM 10422 C C . GLY F 1 96 ? 135.879 122.857 118.252 1.00 61.11 96 GLY F C 1
ATOM 10423 O O . GLY F 1 96 ? 136.256 123.520 119.222 1.00 61.11 96 GLY F O 1
ATOM 10424 N N . ALA F 1 97 ? 134.988 121.870 118.368 1.00 62.03 97 ALA F N 1
ATOM 10425 C CA . ALA F 1 97 ? 134.461 121.500 119.678 1.00 62.03 97 ALA F CA 1
ATOM 10426 C C . ALA F 1 97 ? 135.568 120.987 120.595 1.00 62.03 97 ALA F C 1
ATOM 10427 O O . ALA F 1 97 ? 135.639 121.361 121.772 1.00 62.03 97 ALA F O 1
ATOM 10429 N N . ALA F 1 98 ? 136.446 120.130 120.069 1.00 62.84 98 ALA F N 1
ATOM 10430 C CA . ALA F 1 98 ? 137.544 119.611 120.881 1.00 62.84 98 ALA F CA 1
ATOM 10431 C C . ALA F 1 98 ? 138.512 120.718 121.282 1.00 62.84 98 ALA F C 1
ATOM 10432 O O . ALA F 1 98 ? 139.013 120.734 122.413 1.00 62.84 98 ALA F O 1
ATOM 10434 N N . GLY F 1 99 ? 138.786 121.654 120.372 1.00 62.05 99 GLY F N 1
ATOM 10435 C CA . GLY F 1 99 ? 139.659 122.764 120.709 1.00 62.05 99 GLY F CA 1
ATOM 10436 C C . GLY F 1 99 ? 139.067 123.669 121.769 1.00 62.05 99 GLY F C 1
ATOM 10437 O O . GLY F 1 99 ? 139.773 124.136 122.663 1.00 62.05 99 GLY F O 1
ATOM 10438 N N . LEU F 1 100 ? 137.759 123.920 121.694 1.00 63.29 100 LEU F N 1
ATOM 10439 C CA . LEU F 1 100 ? 137.109 124.722 122.724 1.00 63.29 100 LEU F CA 1
ATOM 10440 C C . LEU F 1 100 ? 137.113 124.001 124.067 1.00 63.29 100 LEU F C 1
ATOM 10441 O O . LEU F 1 100 ? 137.284 124.632 125.117 1.00 63.29 100 LEU F O 1
ATOM 10446 N N . ALA F 1 101 ? 136.934 122.679 124.055 1.00 63.43 101 ALA F N 1
ATOM 10447 C CA . ALA F 1 101 ? 137.030 121.910 125.290 1.00 63.43 101 ALA F CA 1
ATOM 10448 C C . ALA F 1 101 ? 138.418 122.035 125.907 1.00 63.43 101 ALA F C 1
ATOM 10449 O O . ALA F 1 101 ? 138.558 122.299 127.107 1.00 63.43 101 ALA F O 1
ATOM 10451 N N . ILE F 1 102 ? 139.461 121.848 125.094 1.00 62.88 102 ILE F N 1
ATOM 10452 C CA . ILE F 1 102 ? 140.829 121.949 125.598 1.00 62.88 102 ILE F CA 1
ATOM 10453 C C . ILE F 1 102 ? 141.116 123.359 126.096 1.00 62.88 102 ILE F C 1
ATOM 10454 O O . ILE F 1 102 ? 141.837 123.550 127.082 1.00 62.88 102 ILE F O 1
ATOM 10459 N N . GLY F 1 103 ? 140.553 124.369 125.432 1.00 61.28 103 GLY F N 1
ATOM 10460 C CA . GLY F 1 103 ? 140.769 125.735 125.873 1.00 61.28 103 GLY F CA 1
ATOM 10461 C C . GLY F 1 103 ? 140.090 126.038 127.193 1.00 61.28 103 GLY F C 1
ATOM 10462 O O . GLY F 1 103 ? 140.637 126.760 128.030 1.00 61.28 103 GLY F O 1
ATOM 10463 N N . LEU F 1 104 ? 138.887 125.500 127.396 1.00 62.23 104 LEU F N 1
ATOM 10464 C CA . LEU F 1 104 ? 138.200 125.702 128.668 1.00 62.23 104 LEU F CA 1
ATOM 10465 C C . LEU F 1 104 ? 138.844 124.899 129.789 1.00 62.23 104 LEU F C 1
ATOM 10466 O O . LEU F 1 104 ? 138.747 125.284 130.958 1.00 62.23 104 LEU F O 1
ATOM 10471 N N . ALA F 1 105 ? 139.500 123.789 129.461 1.00 61.27 105 ALA F N 1
ATOM 10472 C CA . ALA F 1 105 ? 140.210 123.010 130.466 1.00 61.27 105 ALA F CA 1
ATOM 10473 C C . ALA F 1 105 ? 141.577 123.586 130.811 1.00 61.27 105 ALA F C 1
ATOM 10474 O O . ALA F 1 105 ? 142.388 122.885 131.423 1.00 61.27 105 ALA F O 1
ATOM 10476 N N . LEU F 1 106 ? 141.852 124.836 130.440 1.00 59.47 106 LEU F N 1
ATOM 10477 C CA . LEU F 1 106 ? 143.150 125.458 130.665 1.00 59.47 106 LEU F CA 1
ATOM 10478 C C . LEU F 1 106 ? 143.042 126.821 131.335 1.00 59.47 106 LEU F C 1
ATOM 10479 O O . LEU F 1 106 ? 144.062 127.492 131.506 1.00 59.47 106 LEU F O 1
ATOM 10484 N N . GLN F 1 107 ? 141.840 127.239 131.731 1.00 58.26 107 GLN F N 1
ATOM 10485 C CA . GLN F 1 107 ? 141.635 128.622 132.150 1.00 58.26 107 GLN F CA 1
ATOM 10486 C C . GLN F 1 107 ? 142.389 128.951 133.436 1.00 58.26 107 GLN F C 1
ATOM 10487 O O . GLN F 1 107 ? 142.864 130.079 133.607 1.00 58.26 107 GLN F O 1
ATOM 10493 N N . GLY F 1 108 ? 142.514 127.985 134.349 1.00 54.87 108 GLY F N 1
ATOM 10494 C CA . GLY F 1 108 ? 143.181 128.261 135.614 1.00 54.87 108 GLY F CA 1
ATOM 10495 C C . GLY F 1 108 ? 144.655 128.584 135.447 1.00 54.87 108 GLY F C 1
ATOM 10496 O O . GLY F 1 108 ? 145.156 129.572 135.993 1.00 54.87 108 GLY F O 1
ATOM 10497 N N . SER F 1 109 ? 145.368 127.765 134.676 1.00 54.65 109 SER F N 1
ATOM 10498 C CA . SER F 1 109 ? 146.796 127.986 134.482 1.00 54.65 109 SER F CA 1
ATOM 10499 C C . SER F 1 109 ? 147.065 129.267 133.701 1.00 54.65 109 SER F C 1
ATOM 10500 O O . SER F 1 109 ? 147.994 130.020 134.024 1.00 54.65 109 SER F O 1
ATOM 10503 N N . LEU F 1 110 ? 146.270 129.532 132.665 1.00 53.65 110 LEU F N 1
ATOM 10504 C CA . LEU F 1 110 ? 146.460 130.758 131.904 1.00 53.65 110 LEU F CA 1
ATOM 10505 C C . LEU F 1 110 ? 146.133 131.986 132.742 1.00 53.65 110 LEU F C 1
ATOM 10506 O O . LEU F 1 110 ? 146.798 133.022 132.610 1.00 53.65 110 LEU F O 1
ATOM 10511 N N . ALA F 1 111 ? 145.138 131.885 133.624 1.00 49.98 111 ALA F N 1
ATOM 10512 C CA . ALA F 1 111 ? 144.864 132.975 134.551 1.00 49.98 111 ALA F CA 1
ATOM 10513 C C . ALA F 1 111 ? 146.025 133.185 135.512 1.00 49.98 111 ALA F C 1
ATOM 10514 O O . ALA F 1 111 ? 146.340 134.323 135.875 1.00 49.98 111 ALA F O 1
ATOM 10516 N N . ASN F 1 112 ? 146.684 132.100 135.925 1.00 49.22 112 ASN F N 1
ATOM 10517 C CA . ASN F 1 112 ? 147.860 132.241 136.779 1.00 49.22 112 ASN F CA 1
ATOM 10518 C C . ASN F 1 112 ? 148.988 132.961 136.051 1.00 49.22 112 ASN F C 1
ATOM 10519 O O . ASN F 1 112 ? 149.668 133.814 136.632 1.00 49.22 112 ASN F O 1
ATOM 10524 N N . PHE F 1 113 ? 149.197 132.637 134.774 1.00 50.66 113 PHE F N 1
ATOM 10525 C CA . PHE F 1 113 ? 150.263 133.301 134.021 1.00 50.66 113 PHE F CA 1
ATOM 10526 C C . PHE F 1 113 ? 149.946 134.776 133.780 1.00 50.66 113 PHE F C 1
ATOM 10527 O O . PHE F 1 113 ? 150.841 135.632 133.847 1.00 50.66 113 PHE F O 1
ATOM 10535 N N . ALA F 1 114 ? 148.676 135.100 133.529 1.00 49.12 114 ALA F N 1
ATOM 10536 C CA . ALA F 1 114 ? 148.296 136.500 133.360 1.00 49.12 114 ALA F CA 1
ATOM 10537 C C . ALA F 1 114 ? 148.449 137.279 134.662 1.00 49.12 114 ALA F C 1
ATOM 10538 O O . ALA F 1 114 ? 148.923 138.423 134.659 1.00 49.12 114 ALA F O 1
ATOM 10540 N N . GLY F 1 115 ? 148.059 136.676 135.786 1.00 47.35 115 GLY F N 1
ATOM 10541 C CA . GLY F 1 115 ? 148.275 137.318 137.069 1.00 47.35 115 GLY F CA 1
ATOM 10542 C C . GLY F 1 115 ? 149.743 137.514 137.389 1.00 47.35 115 GLY F C 1
ATOM 10543 O O . GLY F 1 115 ? 150.124 138.503 138.014 1.00 47.35 115 GLY F O 1
ATOM 10544 N N . GLY F 1 116 ? 150.590 136.575 136.968 1.00 49.23 116 GLY F N 1
ATOM 10545 C CA . GLY F 1 116 ? 152.018 136.753 137.165 1.00 49.23 116 GLY F CA 1
ATOM 10546 C C . GLY F 1 116 ? 152.575 137.904 136.351 1.00 49.23 116 GLY F C 1
ATOM 10547 O O . GLY F 1 116 ? 153.400 138.684 136.840 1.00 49.23 116 GLY F O 1
ATOM 10548 N N . VAL F 1 117 ? 152.130 138.028 135.098 1.00 49.15 117 VAL F N 1
ATOM 10549 C CA . VAL F 1 117 ? 152.526 139.175 134.283 1.00 49.15 117 VAL F CA 1
ATOM 10550 C C . VAL F 1 117 ? 152.095 140.475 134.948 1.00 49.15 117 VAL F C 1
ATOM 10551 O O . VAL F 1 117 ? 152.858 141.449 135.000 1.00 49.15 117 VAL F O 1
ATOM 10555 N N . LEU F 1 118 ? 150.871 140.510 135.479 1.00 49.05 118 LEU F N 1
ATOM 10556 C CA . LEU F 1 118 ? 150.385 141.719 136.139 1.00 49.05 118 LEU F CA 1
ATOM 10557 C C . LEU F 1 118 ? 151.186 142.038 137.397 1.00 49.05 118 LEU F C 1
ATOM 10558 O O . LEU F 1 118 ? 151.451 143.210 137.686 1.00 49.05 118 LEU F O 1
ATOM 10563 N N . ILE F 1 119 ? 151.564 141.017 138.167 1.00 48.98 119 ILE F N 1
ATOM 10564 C CA . ILE F 1 119 ? 152.355 141.252 139.372 1.00 48.98 119 ILE F CA 1
ATOM 10565 C C . ILE F 1 119 ? 153.742 141.763 139.016 1.00 48.98 119 ILE F C 1
ATOM 10566 O O . ILE F 1 119 ? 154.318 142.579 139.743 1.00 48.98 119 ILE F O 1
ATOM 10571 N N . LEU F 1 120 ? 154.301 141.312 137.894 1.00 52.17 120 LEU F N 1
ATOM 10572 C CA . LEU F 1 120 ? 155.597 141.842 137.479 1.00 52.17 120 LEU F CA 1
ATOM 10573 C C . LEU F 1 120 ? 155.481 143.259 136.927 1.00 52.17 120 LEU F C 1
ATOM 10574 O O . LEU F 1 120 ? 156.433 144.039 137.031 1.00 52.17 120 LEU F O 1
ATOM 10579 N N . LEU F 1 121 ? 154.340 143.610 136.333 1.00 50.73 121 LEU F N 1
ATOM 10580 C CA . LEU F 1 121 ? 154.193 144.935 135.735 1.00 50.73 121 LEU F CA 1
ATOM 10581 C C . LEU F 1 121 ? 153.982 146.012 136.796 1.00 50.73 121 LEU F C 1
ATOM 10582 O O . LEU F 1 121 ? 154.817 146.906 136.962 1.00 50.73 121 LEU F O 1
ATOM 10587 N N . PHE F 1 122 ? 152.869 145.947 137.520 1.00 51.89 122 PHE F N 1
ATOM 10588 C CA . PHE F 1 122 ? 152.673 146.764 138.709 1.00 51.89 122 PHE F CA 1
ATOM 10589 C C . PHE F 1 122 ? 153.220 145.989 139.895 1.00 51.89 122 PHE F C 1
ATOM 10590 O O . PHE F 1 122 ? 152.871 144.822 140.082 1.00 51.89 122 PHE F O 1
ATOM 10598 N N . ARG F 1 123 ? 154.071 146.624 140.685 1.00 53.86 123 ARG F N 1
ATOM 10599 C CA . ARG F 1 123 ? 154.744 145.895 141.751 1.00 53.86 123 ARG F CA 1
ATOM 10600 C C . ARG F 1 123 ? 154.086 146.149 143.101 1.00 53.86 123 ARG F C 1
ATOM 10601 O O . ARG F 1 123 ? 154.413 147.136 143.770 1.00 53.86 123 ARG F O 1
ATOM 10609 N N . PRO F 1 124 ? 153.169 145.282 143.547 1.00 48.62 124 PRO F N 1
ATOM 10610 C CA . PRO F 1 124 ? 152.533 145.497 144.850 1.00 48.62 124 PRO F CA 1
ATOM 10611 C C . PRO F 1 124 ? 153.467 145.142 145.990 1.00 48.62 124 PRO F C 1
ATOM 10612 O O . PRO F 1 124 ? 153.392 145.725 147.075 1.00 48.62 124 PRO F O 1
ATOM 10616 N N . PHE F 1 125 ? 154.352 144.178 145.749 1.00 45.68 125 PHE F N 1
ATOM 10617 C CA . PHE F 1 125 ? 155.300 143.735 146.756 1.00 45.68 125 PHE F CA 1
ATOM 10618 C C . PHE F 1 125 ? 156.598 143.342 146.071 1.00 45.68 125 PHE F C 1
ATOM 10619 O O . PHE F 1 125 ? 156.639 143.109 144.862 1.00 45.68 125 PHE F O 1
ATOM 10627 N N . LYS F 1 126 ? 157.661 143.279 146.864 1.00 46.51 126 LYS F N 1
ATOM 10628 C CA . LYS F 1 126 ? 158.987 142.911 146.396 1.00 46.51 126 LYS F CA 1
ATOM 10629 C C . LYS F 1 126 ? 159.524 141.788 147.274 1.00 46.51 126 LYS F C 1
ATOM 10630 O O . LYS F 1 126 ? 158.906 141.397 148.265 1.00 46.51 126 LYS F O 1
ATOM 10636 N N . VAL F 1 127 ? 160.690 141.266 146.907 1.00 46.12 127 VAL F N 1
ATOM 10637 C CA . VAL F 1 127 ? 161.315 140.202 147.684 1.00 46.12 127 VAL F CA 1
ATOM 10638 C C . VAL F 1 127 ? 161.788 140.775 149.012 1.00 46.12 127 VAL F C 1
ATOM 10639 O O . VAL F 1 127 ? 162.486 141.794 149.052 1.00 46.12 127 VAL F O 1
ATOM 10643 N N . GLY F 1 128 ? 161.410 140.121 150.105 1.00 44.65 128 GLY F N 1
ATOM 10644 C CA . GLY F 1 128 ? 161.737 140.571 151.440 1.00 44.65 128 GLY F CA 1
ATOM 10645 C C . GLY F 1 128 ? 160.576 141.169 152.195 1.00 44.65 128 GLY F C 1
ATOM 10646 O O . GLY F 1 128 ? 160.672 141.330 153.416 1.00 44.65 128 GLY F O 1
ATOM 10647 N N . ASP F 1 129 ? 159.485 141.501 151.514 1.00 45.05 129 ASP F N 1
ATOM 10648 C CA . ASP F 1 129 ? 158.339 142.117 152.161 1.00 45.05 129 ASP F CA 1
ATOM 10649 C C . ASP F 1 129 ? 157.491 141.075 152.874 1.00 45.05 129 ASP F C 1
ATOM 10650 O O . ASP F 1 129 ? 157.287 139.969 152.370 1.00 45.05 129 ASP F O 1
ATOM 10655 N N . TRP F 1 130 ? 156.991 141.437 154.050 1.00 41.21 130 TRP F N 1
ATOM 10656 C CA . TRP F 1 130 ? 155.988 140.640 154.740 1.00 41.21 130 TRP F CA 1
ATOM 10657 C C . TRP F 1 130 ? 154.617 141.027 154.208 1.00 41.21 130 TRP F C 1
ATOM 10658 O O . TRP F 1 130 ? 154.195 142.176 154.355 1.00 41.21 130 TRP F O 1
ATOM 10669 N N . ILE F 1 131 ? 153.928 140.079 153.581 1.00 42.59 131 ILE F N 1
ATOM 10670 C CA . ILE F 1 131 ? 152.612 140.334 153.021 1.00 42.59 131 ILE F CA 1
ATOM 10671 C C . ILE F 1 131 ? 151.625 139.321 153.583 1.00 42.59 131 ILE F C 1
ATOM 10672 O O . ILE F 1 131 ? 151.992 138.354 154.251 1.00 42.59 131 ILE F O 1
ATOM 10677 N N . GLU F 1 132 ? 150.350 139.578 153.312 1.00 47.82 132 GLU F N 1
ATOM 10678 C CA . GLU F 1 132 ? 149.254 138.740 153.778 1.00 47.82 132 GLU F CA 1
ATOM 10679 C C . GLU F 1 132 ? 148.156 138.769 152.729 1.00 47.82 132 GLU F C 1
ATOM 10680 O O . GLU F 1 132 ? 147.625 139.839 152.417 1.00 47.82 132 GLU F O 1
ATOM 10686 N N . ALA F 1 133 ? 147.815 137.603 152.190 1.00 46.66 133 ALA F N 1
ATOM 10687 C CA . ALA F 1 133 ? 146.833 137.516 151.123 1.00 46.66 133 ALA F CA 1
ATOM 10688 C C . ALA F 1 133 ? 146.353 136.081 151.014 1.00 46.66 133 ALA F C 1
ATOM 10689 O O . ALA F 1 133 ? 147.097 135.145 151.305 1.00 46.66 133 ALA F O 1
ATOM 10691 N N . GLN F 1 134 ? 145.100 135.923 150.592 1.00 46.96 134 GLN F N 1
ATOM 10692 C CA . GLN F 1 134 ? 144.495 134.620 150.317 1.00 46.96 134 GLN F CA 1
ATOM 10693 C C . GLN F 1 134 ? 144.455 133.720 151.546 1.00 46.96 134 GLN F C 1
ATOM 10694 O O . GLN F 1 134 ? 144.465 132.493 151.418 1.00 46.96 134 GLN F O 1
ATOM 10700 N N . GLY F 1 135 ? 144.413 134.301 152.739 1.00 47.33 135 GLY F N 1
ATOM 10701 C CA . GLY F 1 135 ? 144.348 133.528 153.959 1.00 47.33 135 GLY F CA 1
ATOM 10702 C C . GLY F 1 135 ? 145.677 133.093 154.533 1.00 47.33 135 GLY F C 1
ATOM 10703 O O . GLY F 1 135 ? 145.688 132.390 155.548 1.00 47.33 135 GLY F O 1
ATOM 10704 N N . VAL F 1 136 ? 146.796 133.485 153.923 1.00 45.50 136 VAL F N 1
ATOM 10705 C CA . VAL F 1 136 ? 148.122 133.146 154.417 1.00 45.50 136 VAL F CA 1
ATOM 10706 C C . VAL F 1 136 ? 148.919 134.432 154.579 1.00 45.50 136 VAL F C 1
ATOM 10707 O O . VAL F 1 136 ? 148.488 135.513 154.178 1.00 45.50 136 VAL F O 1
ATOM 10711 N N . ALA F 1 137 ? 150.095 134.304 155.188 1.00 42.96 137 ALA F N 1
ATOM 10712 C CA . ALA F 1 137 ? 150.956 135.448 155.442 1.00 42.96 137 ALA F CA 1
ATOM 10713 C C . ALA F 1 137 ? 152.401 134.986 155.516 1.00 42.96 137 ALA F C 1
ATOM 10714 O O . ALA F 1 137 ? 152.679 133.834 155.853 1.00 42.96 137 ALA F O 1
ATOM 10716 N N . GLY F 1 138 ? 153.316 135.887 155.203 1.00 41.85 138 GLY F N 1
ATOM 10717 C CA . GLY F 1 138 ? 154.723 135.562 155.312 1.00 41.85 138 GLY F CA 1
ATOM 10718 C C . GLY F 1 138 ? 155.586 136.481 154.477 1.00 41.85 138 GLY F C 1
ATOM 10719 O O . GLY F 1 138 ? 155.114 137.430 153.857 1.00 41.85 138 GLY F O 1
ATOM 10720 N N . THR F 1 139 ? 156.879 136.171 154.488 1.00 42.80 139 THR F N 1
ATOM 10721 C CA . THR F 1 139 ? 157.890 136.958 153.797 1.00 42.80 139 THR F CA 1
ATOM 10722 C C . THR F 1 139 ? 158.064 136.458 152.371 1.00 42.80 139 THR F C 1
ATOM 10723 O O . THR F 1 139 ? 158.284 135.265 152.154 1.00 42.80 139 THR F O 1
ATOM 10727 N N . VAL F 1 140 ? 157.979 137.372 151.408 1.00 44.03 140 VAL F N 1
ATOM 10728 C CA . VAL F 1 140 ? 158.142 137.019 150.002 1.00 44.03 140 VAL F CA 1
ATOM 10729 C C . VAL F 1 140 ? 159.576 136.565 149.764 1.00 44.03 140 VAL F C 1
ATOM 10730 O O . VAL F 1 140 ? 160.528 137.307 150.024 1.00 44.03 140 VAL F O 1
ATOM 10734 N N . ASP F 1 141 ? 159.732 135.344 149.257 1.00 48.00 141 ASP F N 1
ATOM 10735 C CA . ASP F 1 141 ? 161.028 134.722 149.023 1.00 48.00 141 ASP F CA 1
ATOM 10736 C C . ASP F 1 141 ? 161.425 134.721 147.555 1.00 48.00 141 ASP F C 1
ATOM 10737 O O . ASP F 1 141 ? 162.614 134.814 147.242 1.00 48.00 141 ASP F O 1
ATOM 10742 N N . SER F 1 142 ? 160.455 134.619 146.652 1.00 47.19 142 SER F N 1
ATOM 10743 C CA . SER F 1 142 ? 160.710 134.606 145.220 1.00 47.19 142 SER F CA 1
ATOM 10744 C C . SER F 1 142 ? 159.393 134.790 144.488 1.00 47.19 142 SER F C 1
ATOM 10745 O O . SER F 1 142 ? 158.382 134.203 144.872 1.00 47.19 142 SER F O 1
ATOM 10748 N N . ILE F 1 143 ? 159.413 135.602 143.436 1.00 48.45 143 ILE F N 1
ATOM 10749 C CA . ILE F 1 143 ? 158.244 135.836 142.596 1.00 48.45 143 ILE F CA 1
ATOM 10750 C C . ILE F 1 143 ? 158.528 135.244 141.228 1.00 48.45 143 ILE F C 1
ATOM 10751 O O . ILE F 1 143 ? 159.493 135.637 140.562 1.00 48.45 143 ILE F O 1
ATOM 10756 N N . LEU F 1 144 ? 157.696 134.304 140.811 1.00 51.51 144 LEU F N 1
ATOM 10757 C CA . LEU F 1 144 ? 157.755 133.729 139.479 1.00 51.51 144 LEU F CA 1
ATOM 10758 C C . LEU F 1 144 ? 156.511 134.156 138.711 1.00 51.51 144 LEU F C 1
ATOM 10759 O O . LEU F 1 144 ? 155.655 134.877 139.227 1.00 51.51 144 LEU F O 1
ATOM 10764 N N . ILE F 1 145 ? 156.413 133.714 137.460 1.00 52.55 145 ILE F N 1
ATOM 10765 C CA . ILE F 1 145 ? 155.260 134.110 136.664 1.00 52.55 145 ILE F CA 1
ATOM 10766 C C . ILE F 1 145 ? 154.063 133.212 136.962 1.00 52.55 145 ILE F C 1
ATOM 10767 O O . ILE F 1 145 ? 152.916 133.606 136.732 1.00 52.55 145 ILE F O 1
ATOM 10772 N N . PHE F 1 146 ? 154.291 132.022 137.510 1.00 50.25 146 PHE F N 1
ATOM 10773 C CA . PHE F 1 146 ? 153.167 131.143 137.803 1.00 50.25 146 PHE F CA 1
ATOM 10774 C C . PHE F 1 146 ? 152.715 131.223 139.259 1.00 50.25 146 PHE F C 1
ATOM 10775 O O . PHE F 1 146 ? 151.513 131.211 139.533 1.00 50.25 146 PHE F O 1
ATOM 10783 N N . HIS F 1 147 ? 153.652 131.293 140.204 1.00 48.57 147 HIS F N 1
ATOM 10784 C CA . HIS F 1 147 ? 153.298 131.360 141.614 1.00 48.57 147 HIS F CA 1
ATOM 10785 C C . HIS F 1 147 ? 154.296 132.229 142.365 1.00 48.57 147 HIS F C 1
ATOM 10786 O O . HIS F 1 147 ? 155.348 132.607 141.848 1.00 48.57 147 HIS F O 1
ATOM 10793 N N . THR F 1 148 ? 153.937 132.547 143.604 1.00 45.64 148 THR F N 1
ATOM 10794 C CA . THR F 1 148 ? 154.772 133.293 144.531 1.00 45.64 148 THR F CA 1
ATOM 10795 C C . THR F 1 148 ? 155.077 132.407 145.730 1.00 45.64 148 THR F C 1
ATOM 10796 O O . THR F 1 148 ? 154.228 131.625 146.166 1.00 45.64 148 THR F O 1
ATOM 10800 N N . VAL F 1 149 ? 156.293 132.517 146.253 1.00 43.36 149 VAL F N 1
ATOM 10801 C CA . VAL F 1 149 ? 156.754 131.691 147.360 1.00 43.36 149 VAL F CA 1
ATOM 10802 C C . VAL F 1 149 ? 156.939 132.569 148.589 1.00 43.36 149 VAL F C 1
ATOM 10803 O O . VAL F 1 149 ? 157.533 133.648 148.513 1.00 43.36 149 VAL F O 1
ATOM 10807 N N . LEU F 1 150 ? 156.421 132.104 149.721 1.00 43.40 150 LEU F N 1
ATOM 10808 C CA . LEU F 1 150 ? 156.479 132.812 150.989 1.00 43.40 150 LEU F CA 1
ATOM 10809 C C . LEU F 1 150 ? 157.126 131.915 152.032 1.00 43.40 150 LEU F C 1
ATOM 10810 O O . LEU F 1 150 ? 156.992 130.693 151.986 1.00 43.40 150 LEU F O 1
ATOM 10815 N N . ARG F 1 151 ? 157.826 132.530 152.973 1.00 45.87 151 ARG F N 1
ATOM 10816 C CA . ARG F 1 151 ? 158.295 131.849 154.172 1.00 45.87 151 ARG F CA 1
ATOM 10817 C C . ARG F 1 151 ? 157.451 132.323 155.344 1.00 45.87 151 ARG F C 1
ATOM 10818 O O . ARG F 1 151 ? 157.366 133.526 155.603 1.00 45.87 151 ARG F O 1
ATOM 10826 N N . SER F 1 152 ? 156.813 131.382 156.028 1.00 46.12 152 SER F N 1
ATOM 10827 C CA . SER F 1 152 ? 155.929 131.708 157.132 1.00 46.12 152 SER F CA 1
ATOM 10828 C C . SER F 1 152 ? 156.729 132.193 158.338 1.00 46.12 152 SER F C 1
ATOM 10829 O O . SER F 1 152 ? 157.961 132.179 158.353 1.00 46.12 152 SER F O 1
ATOM 10832 N N . GLY F 1 153 ? 156.005 132.646 159.362 1.00 47.77 153 GLY F N 1
ATOM 10833 C CA . GLY F 1 153 ? 156.646 133.024 160.607 1.00 47.77 153 GLY F CA 1
ATOM 10834 C C . GLY F 1 153 ? 157.338 131.872 161.301 1.00 47.77 153 GLY F C 1
ATOM 10835 O O . GLY F 1 153 ? 158.263 132.095 162.087 1.00 47.77 153 GLY F O 1
ATOM 10836 N N . ASP F 1 154 ? 156.909 130.645 161.024 1.00 48.64 154 ASP F N 1
ATOM 10837 C CA . ASP F 1 154 ? 157.530 129.431 161.530 1.00 48.64 154 ASP F CA 1
ATOM 10838 C C . ASP F 1 154 ? 158.550 128.854 160.556 1.00 48.64 154 ASP F C 1
ATOM 10839 O O . ASP F 1 154 ? 159.129 127.803 160.838 1.00 48.64 154 ASP F O 1
ATOM 10844 N N . ASN F 1 155 ? 158.774 129.526 159.423 1.00 46.39 155 ASN F N 1
ATOM 10845 C CA . ASN F 1 155 ? 159.740 129.134 158.393 1.00 46.39 155 ASN F CA 1
ATOM 10846 C C . ASN F 1 155 ? 159.283 127.903 157.616 1.00 46.39 155 ASN F C 1
ATOM 10847 O O . ASN F 1 155 ? 160.088 127.044 157.262 1.00 46.39 155 ASN F O 1
ATOM 10852 N N . LYS F 1 156 ? 157.989 127.809 157.346 1.00 45.22 156 LYS F N 1
ATOM 10853 C CA . LYS F 1 156 ? 157.482 126.820 156.412 1.00 45.22 156 LYS F CA 1
ATOM 10854 C C . LYS F 1 156 ? 157.086 127.505 155.110 1.00 45.22 156 LYS F C 1
ATOM 10855 O O . LYS F 1 156 ? 156.681 128.668 155.095 1.00 45.22 156 LYS F O 1
ATOM 10861 N N . ARG F 1 157 ? 157.223 126.772 154.011 1.00 44.13 157 ARG F N 1
ATOM 10862 C CA . ARG F 1 157 ? 157.128 127.345 152.676 1.00 44.13 157 ARG F CA 1
ATOM 10863 C C . ARG F 1 157 ? 155.693 127.298 152.167 1.00 44.13 157 ARG F C 1
ATOM 10864 O O . ARG F 1 157 ? 155.057 126.242 152.180 1.00 44.13 157 ARG F O 1
ATOM 10872 N N . ILE F 1 158 ? 155.195 128.443 151.711 1.00 42.13 158 ILE F N 1
ATOM 10873 C CA . ILE F 1 158 ? 153.842 128.582 151.188 1.00 42.13 158 ILE F CA 1
ATOM 10874 C C . ILE F 1 158 ? 153.935 128.964 149.719 1.00 42.13 158 ILE F C 1
ATOM 10875 O O . ILE F 1 158 ? 154.722 129.840 149.352 1.00 42.13 158 ILE F O 1
ATOM 10880 N N . ILE F 1 159 ? 153.150 128.299 148.880 1.00 43.25 159 ILE F N 1
ATOM 10881 C CA . ILE F 1 159 ? 153.114 128.567 147.448 1.00 43.25 159 ILE F CA 1
ATOM 10882 C C . ILE F 1 159 ? 151.727 129.084 147.110 1.00 43.25 159 ILE F C 1
ATOM 10883 O O . ILE F 1 159 ? 150.733 128.383 147.327 1.00 43.25 159 ILE F O 1
ATOM 10888 N N . VAL F 1 160 ? 151.657 130.303 146.589 1.00 45.17 160 VAL F N 1
ATOM 10889 C CA . VAL F 1 160 ? 150.398 130.966 146.272 1.00 45.17 160 VAL F CA 1
ATOM 10890 C C . VAL F 1 160 ? 150.336 131.164 144.764 1.00 45.17 160 VAL F C 1
ATOM 10891 O O . VAL F 1 160 ? 151.234 131.787 144.197 1.00 45.17 160 VAL F O 1
ATOM 10895 N N . PRO F 1 161 ? 149.307 130.671 144.083 1.00 47.03 161 PRO F N 1
ATOM 10896 C CA . PRO F 1 161 ? 149.171 130.950 142.650 1.00 47.03 161 PRO F CA 1
ATOM 10897 C C . PRO F 1 161 ? 148.913 132.426 142.393 1.00 47.03 161 PRO F C 1
ATOM 10898 O O . PRO F 1 161 ? 148.279 133.119 143.191 1.00 47.03 161 PRO F O 1
ATOM 10902 N N . ASN F 1 162 ? 149.400 132.902 141.247 1.00 46.83 162 ASN F N 1
ATOM 10903 C CA . ASN F 1 162 ? 149.435 134.332 140.972 1.00 46.83 162 ASN F CA 1
ATOM 10904 C C . ASN F 1 162 ? 148.115 134.892 140.464 1.00 46.83 162 ASN F C 1
ATOM 10905 O O . ASN F 1 162 ? 147.900 136.102 140.560 1.00 46.83 162 ASN F O 1
ATOM 10910 N N . GLY F 1 163 ? 147.222 134.055 139.949 1.00 46.79 163 GLY F N 1
ATOM 10911 C CA . GLY F 1 163 ? 145.950 134.541 139.453 1.00 46.79 163 GLY F CA 1
ATOM 10912 C C . GLY F 1 163 ? 145.059 135.084 140.550 1.00 46.79 163 GLY F C 1
ATOM 10913 O O . GLY F 1 163 ? 144.701 136.268 140.553 1.00 46.79 163 GLY F O 1
ATOM 10914 N N . ALA F 1 164 ? 144.703 134.214 141.498 1.00 48.59 164 ALA F N 1
ATOM 10915 C CA . ALA F 1 164 ? 143.905 134.646 142.638 1.00 48.59 164 ALA F CA 1
ATOM 10916 C C . ALA F 1 164 ? 144.647 135.666 143.484 1.00 48.59 164 ALA F C 1
ATOM 10917 O O . ALA F 1 164 ? 144.020 136.511 144.130 1.00 48.59 164 ALA F O 1
ATOM 10919 N N . LEU F 1 165 ? 145.978 135.609 143.491 1.00 46.18 165 LEU F N 1
ATOM 10920 C CA . LEU F 1 165 ? 146.759 136.588 144.237 1.00 46.18 165 LEU F CA 1
ATOM 10921 C C . LEU F 1 165 ? 146.595 137.981 143.645 1.00 46.18 165 LEU F C 1
ATOM 10922 O O . LEU F 1 165 ? 146.354 138.951 144.371 1.00 46.18 165 LEU F O 1
ATOM 10927 N N . SER F 1 166 ? 146.711 138.100 142.321 1.00 48.30 166 SER F N 1
ATOM 10928 C CA . SER F 1 166 ? 146.578 139.399 141.676 1.00 48.30 166 SER F CA 1
ATOM 10929 C C . SER F 1 166 ? 145.133 139.852 141.558 1.00 48.30 166 SER F C 1
ATOM 10930 O O . SER F 1 166 ? 144.892 141.037 141.310 1.00 48.30 166 SER F O 1
ATOM 10933 N N . ASN F 1 167 ? 144.168 138.953 141.732 1.00 50.38 167 ASN F N 1
ATOM 10934 C CA . ASN F 1 167 ? 142.764 139.334 141.673 1.00 50.38 167 ASN F CA 1
ATOM 10935 C C . ASN F 1 167 ? 142.129 139.540 143.043 1.00 50.38 167 ASN F C 1
ATOM 10936 O O . ASN F 1 167 ? 140.907 139.679 143.125 1.00 50.38 167 ASN F O 1
ATOM 10941 N N . GLY F 1 168 ? 142.918 139.563 144.118 1.00 47.47 168 GLY F N 1
ATOM 10942 C CA . GLY F 1 168 ? 142.417 139.821 145.448 1.00 47.47 168 GLY F CA 1
ATOM 10943 C C . GLY F 1 168 ? 143.184 140.943 146.126 1.00 47.47 168 GLY F C 1
ATOM 10944 O O . GLY F 1 168 ? 144.080 141.557 145.543 1.00 47.47 168 GLY F O 1
ATOM 10945 N N . THR F 1 169 ? 142.816 141.196 147.378 1.00 46.27 169 THR F N 1
ATOM 10946 C CA . THR F 1 169 ? 143.494 142.224 148.153 1.00 46.27 169 THR F CA 1
ATOM 10947 C C . THR F 1 169 ? 144.776 141.675 148.763 1.00 46.27 169 THR F C 1
ATOM 10948 O O . THR F 1 169 ? 144.859 140.507 149.149 1.00 46.27 169 THR F O 1
ATOM 10952 N N . VAL F 1 170 ? 145.790 142.532 148.828 1.00 44.52 170 VAL F N 1
ATOM 10953 C CA . VAL F 1 170 ? 147.092 142.195 149.387 1.00 44.52 170 VAL F CA 1
ATOM 10954 C C . VAL F 1 170 ? 147.454 143.269 150.399 1.00 44.52 170 VAL F C 1
ATOM 10955 O O . VAL F 1 170 ? 147.422 144.460 150.079 1.00 44.52 170 VAL F O 1
ATOM 10959 N N . THR F 1 171 ? 147.783 142.851 151.616 1.00 43.81 171 THR F N 1
ATOM 10960 C CA . THR F 1 171 ? 148.245 143.759 152.658 1.00 43.81 171 THR F CA 1
ATOM 10961 C C . THR F 1 171 ? 149.759 143.653 152.761 1.00 43.81 171 THR F C 1
ATOM 10962 O O . THR F 1 171 ? 150.291 142.566 152.996 1.00 43.81 171 THR F O 1
ATOM 10966 N N . ASN F 1 172 ? 150.446 144.775 152.588 1.00 43.51 172 ASN F N 1
ATOM 10967 C CA . ASN F 1 172 ? 151.902 144.831 152.611 1.00 43.51 172 ASN F CA 1
ATOM 10968 C C . ASN F 1 172 ? 152.334 145.533 153.892 1.00 43.51 172 ASN F C 1
ATOM 10969 O O . ASN F 1 172 ? 152.098 146.733 154.058 1.00 43.51 172 ASN F O 1
ATOM 10974 N N . TYR F 1 173 ? 152.972 144.788 154.791 1.00 44.91 173 TYR F N 1
ATOM 10975 C CA . TYR F 1 173 ? 153.369 145.317 156.089 1.00 44.91 173 TYR F CA 1
ATOM 10976 C C . TYR F 1 173 ? 154.663 146.114 156.043 1.00 44.91 173 TYR F C 1
ATOM 10977 O O . TYR F 1 173 ? 154.964 146.820 157.010 1.00 44.91 173 TYR F O 1
ATOM 10986 N N . SER F 1 174 ? 155.431 146.028 154.960 1.00 46.79 174 SER F N 1
ATOM 10987 C CA . SER F 1 174 ? 156.752 146.636 154.891 1.00 46.79 174 SER F CA 1
ATOM 10988 C C . SER F 1 174 ? 156.848 147.782 153.897 1.00 46.79 174 SER F C 1
ATOM 10989 O O . SER F 1 174 ? 157.940 148.323 153.707 1.00 46.79 174 SER F O 1
ATOM 10992 N N . ALA F 1 175 ? 155.743 148.177 153.265 1.00 48.03 175 ALA F N 1
ATOM 10993 C CA . ALA F 1 175 ? 155.816 149.193 152.221 1.00 48.03 175 ALA F CA 1
ATOM 10994 C C . ALA F 1 175 ? 156.042 150.585 152.792 1.00 48.03 175 ALA F C 1
ATOM 10995 O O . ALA F 1 175 ? 156.738 151.397 152.176 1.00 48.03 175 ALA F O 1
ATOM 10997 N N . GLU F 1 176 ? 155.475 150.880 153.956 1.00 51.12 176 GLU F N 1
ATOM 10998 C CA . GLU F 1 176 ? 155.596 152.227 154.495 1.00 51.12 176 GLU F CA 1
ATOM 10999 C C . GLU F 1 176 ? 156.790 152.335 155.431 1.00 51.12 176 GLU F C 1
ATOM 11000 O O . GLU F 1 176 ? 157.099 151.386 156.154 1.00 51.12 176 GLU F O 1
ATOM 11006 N N . PRO F 1 177 ? 157.478 153.478 155.441 1.00 48.39 177 PRO F N 1
ATOM 11007 C CA . PRO F 1 177 ? 158.662 153.614 156.302 1.00 48.39 177 PRO F CA 1
ATOM 11008 C C . PRO F 1 177 ? 158.339 153.760 157.777 1.00 48.39 177 PRO F C 1
ATOM 11009 O O . PRO F 1 177 ? 159.222 153.530 158.611 1.00 48.39 177 PRO F O 1
ATOM 11013 N N . VAL F 1 178 ? 157.116 154.142 158.127 1.00 48.47 178 VAL F N 1
ATOM 11014 C CA . VAL F 1 178 ? 156.727 154.415 159.503 1.00 48.47 178 VAL F CA 1
ATOM 11015 C C . VAL F 1 178 ? 155.396 153.726 159.763 1.00 48.47 178 VAL F C 1
ATOM 11016 O O . VAL F 1 178 ? 154.512 153.725 158.901 1.00 48.47 178 VAL F O 1
ATOM 11020 N N . ARG F 1 179 ? 155.261 153.120 160.939 1.00 48.02 179 ARG F N 1
ATOM 11021 C CA . ARG F 1 179 ? 154.040 152.429 161.323 1.00 48.02 179 ARG F CA 1
ATOM 11022 C C . ARG F 1 179 ? 153.545 152.958 162.661 1.00 48.02 179 ARG F C 1
ATOM 11023 O O . ARG F 1 179 ? 154.240 153.695 163.358 1.00 48.02 179 ARG F O 1
ATOM 11031 N N . ARG F 1 180 ? 152.312 152.596 163.006 1.00 47.86 180 ARG F N 1
ATOM 11032 C CA . ARG F 1 180 ? 151.667 153.062 164.229 1.00 47.86 180 ARG F CA 1
ATOM 11033 C C . ARG F 1 180 ? 151.408 151.867 165.137 1.00 47.86 180 ARG F C 1
ATOM 11034 O O . ARG F 1 180 ? 150.515 151.058 164.869 1.00 47.86 180 ARG F O 1
ATOM 11042 N N . VAL F 1 181 ? 152.195 151.755 166.201 1.00 51.07 181 VAL F N 1
ATOM 11043 C CA . VAL F 1 181 ? 151.943 150.768 167.245 1.00 51.07 181 VAL F CA 1
ATOM 11044 C C . VAL F 1 181 ? 150.846 151.332 168.127 1.00 51.07 181 VAL F C 1
ATOM 11045 O O . VAL F 1 181 ? 150.963 152.461 168.614 1.00 51.07 181 VAL F O 1
ATOM 11049 N N . ILE F 1 182 ? 149.771 150.576 168.338 1.00 54.78 182 ILE F N 1
ATOM 11050 C CA . ILE F 1 182 ? 148.760 151.257 169.124 1.00 54.78 182 ILE F CA 1
ATOM 11051 C C . ILE F 1 182 ? 148.957 150.910 170.599 1.00 54.78 182 ILE F C 1
ATOM 11052 O O . ILE F 1 182 ? 149.803 151.529 171.253 1.00 54.78 182 ILE F O 1
ATOM 11057 N N . PHE F 1 183 ? 148.223 149.925 171.125 1.00 54.34 183 PHE F N 1
ATOM 11058 C CA . PHE F 1 183 ? 148.438 149.181 172.368 1.00 54.34 183 PHE F CA 1
ATOM 11059 C C . PHE F 1 183 ? 147.027 148.777 172.772 1.00 54.34 183 PHE F C 1
ATOM 11060 O O . PHE F 1 183 ? 146.078 149.189 172.103 1.00 54.34 183 PHE F O 1
ATOM 11068 N N . ASP F 1 184 ? 146.849 148.040 173.865 1.00 57.12 184 ASP F N 1
ATOM 11069 C CA . ASP F 1 184 ? 145.543 147.957 174.513 1.00 57.12 184 ASP F CA 1
ATOM 11070 C C . ASP F 1 184 ? 145.720 147.365 175.900 1.00 57.12 184 ASP F C 1
ATOM 11071 O O . ASP F 1 184 ? 146.350 146.314 176.041 1.00 57.12 184 ASP F O 1
ATOM 11076 N N . VAL F 1 185 ? 145.172 148.025 176.918 1.00 55.45 185 VAL F N 1
ATOM 11077 C CA . VAL F 1 185 ? 145.269 147.496 178.276 1.00 55.45 185 VAL F CA 1
ATOM 11078 C C . VAL F 1 185 ? 143.986 147.799 179.038 1.00 55.45 185 VAL F C 1
ATOM 11079 O O . VAL F 1 185 ? 143.483 148.924 179.001 1.00 55.45 185 VAL F O 1
ATOM 11083 N N . GLY F 1 186 ? 143.447 146.791 179.723 1.00 57.46 186 GLY F N 1
ATOM 11084 C CA . GLY F 1 186 ? 142.274 146.979 180.556 1.00 57.46 186 GLY F CA 1
ATOM 11085 C C . GLY F 1 186 ? 142.670 147.258 181.991 1.00 57.46 186 GLY F C 1
ATOM 11086 O O . GLY F 1 186 ? 143.490 146.543 182.568 1.00 57.46 186 GLY F O 1
ATOM 11087 N N . ILE F 1 187 ? 142.081 148.303 182.566 1.00 60.21 187 ILE F N 1
ATOM 11088 C CA . ILE F 1 187 ? 142.387 148.731 183.921 1.00 60.21 187 ILE F CA 1
ATOM 11089 C C . ILE F 1 187 ? 141.109 148.695 184.754 1.00 60.21 187 ILE F C 1
ATOM 11090 O O . ILE F 1 187 ? 140.010 148.481 184.241 1.00 60.21 187 ILE F O 1
ATOM 11095 N N . ASP F 1 188 ? 141.275 148.916 186.057 1.00 65.16 188 ASP F N 1
ATOM 11096 C CA . ASP F 1 188 ? 140.167 148.898 186.998 1.00 65.16 188 ASP F CA 1
ATOM 11097 C C . ASP F 1 188 ? 139.110 149.932 186.624 1.00 65.16 188 ASP F C 1
ATOM 11098 O O . ASP F 1 188 ? 139.382 150.921 185.940 1.00 65.16 188 ASP F O 1
ATOM 11103 N N . TYR F 1 189 ? 137.886 149.696 187.097 1.00 63.35 189 TYR F N 1
ATOM 11104 C CA . TYR F 1 189 ? 136.807 150.639 186.833 1.00 63.35 189 TYR F CA 1
ATOM 11105 C C . TYR F 1 189 ? 136.880 151.852 187.748 1.00 63.35 189 TYR F C 1
ATOM 11106 O O . TYR F 1 189 ? 136.454 152.942 187.359 1.00 63.35 189 TYR F O 1
ATOM 11115 N N . ASP F 1 190 ? 137.424 151.691 188.953 1.00 67.52 190 ASP F N 1
ATOM 11116 C CA . ASP F 1 190 ? 137.493 152.792 189.905 1.00 67.52 190 ASP F CA 1
ATOM 11117 C C . ASP F 1 190 ? 138.758 153.626 189.770 1.00 67.52 190 ASP F C 1
ATOM 11118 O O . ASP F 1 190 ? 138.940 154.569 190.546 1.00 67.52 190 ASP F O 1
ATOM 11123 N N . ALA F 1 191 ? 139.631 153.308 188.821 1.00 68.66 191 ALA F N 1
ATOM 11124 C CA . ALA F 1 191 ? 140.831 154.103 188.613 1.00 68.66 191 ALA F CA 1
ATOM 11125 C C . ALA F 1 191 ? 140.483 155.443 187.981 1.00 68.66 191 ALA F C 1
ATOM 11126 O O . ALA F 1 191 ? 139.479 155.580 187.278 1.00 68.66 191 ALA F O 1
ATOM 11128 N N . ASP F 1 192 ? 141.325 156.441 188.234 1.00 70.49 192 ASP F N 1
ATOM 11129 C CA . ASP F 1 192 ? 141.166 157.745 187.606 1.00 70.49 192 ASP F CA 1
ATOM 11130 C C . ASP F 1 192 ? 141.900 157.750 186.272 1.00 70.49 192 ASP F C 1
ATOM 11131 O O . ASP F 1 192 ? 143.107 157.500 186.215 1.00 70.49 192 ASP F O 1
ATOM 11136 N N . LEU F 1 193 ? 141.160 158.039 185.203 1.00 67.64 193 LEU F N 1
ATOM 11137 C CA . LEU F 1 193 ? 141.641 157.769 183.856 1.00 67.64 193 LEU F CA 1
ATOM 11138 C C . LEU F 1 193 ? 142.684 158.773 183.391 1.00 67.64 193 LEU F C 1
ATOM 11139 O O . LEU F 1 193 ? 143.561 158.417 182.596 1.00 67.64 193 LEU F O 1
ATOM 11144 N N . LYS F 1 194 ? 142.614 160.017 183.866 1.00 68.56 194 LYS F N 1
ATOM 11145 C CA . LYS F 1 194 ? 143.607 161.013 183.478 1.00 68.56 194 LYS F CA 1
ATOM 11146 C C . LYS F 1 194 ? 144.997 160.607 183.946 1.00 68.56 194 LYS F C 1
ATOM 11147 O O . LYS F 1 194 ? 145.963 160.644 183.175 1.00 68.56 194 LYS F O 1
ATOM 11153 N N . ASN F 1 195 ? 145.113 160.204 185.212 1.00 67.28 195 ASN F N 1
ATOM 11154 C CA . ASN F 1 195 ? 146.396 159.755 185.739 1.00 67.28 195 ASN F CA 1
ATOM 11155 C C . ASN F 1 195 ? 146.882 158.506 185.017 1.00 67.28 195 ASN F C 1
ATOM 11156 O O . ASN F 1 195 ? 148.083 158.347 184.775 1.00 67.28 195 ASN F O 1
ATOM 11161 N N . ALA F 1 196 ? 145.961 157.617 184.648 1.00 66.30 196 ALA F N 1
ATOM 11162 C CA . ALA F 1 196 ? 146.350 156.392 183.961 1.00 66.30 196 ALA F CA 1
ATOM 11163 C C . ALA F 1 196 ? 146.905 156.683 182.573 1.00 66.30 196 ALA F C 1
ATOM 11164 O O . ALA F 1 196 ? 147.927 156.110 182.175 1.00 66.30 196 ALA F O 1
ATOM 11166 N N . GLN F 1 197 ? 146.262 157.577 181.820 1.00 66.17 197 GLN F N 1
ATOM 11167 C CA . GLN F 1 197 ? 146.797 157.882 180.498 1.00 66.17 197 GLN F CA 1
ATOM 11168 C C . GLN F 1 197 ? 148.047 158.746 180.585 1.00 66.17 197 GLN F C 1
ATOM 11169 O O . GLN F 1 197 ? 148.900 158.679 179.698 1.00 66.17 197 GLN F O 1
ATOM 11175 N N . ASN F 1 198 ? 148.209 159.516 181.662 1.00 66.54 198 ASN F N 1
ATOM 11176 C CA . ASN F 1 198 ? 149.485 160.192 181.879 1.00 66.54 198 ASN F CA 1
ATOM 11177 C C . ASN F 1 198 ? 150.602 159.188 182.135 1.00 66.54 198 ASN F C 1
ATOM 11178 O O . ASN F 1 198 ? 151.722 159.352 181.634 1.00 66.54 198 ASN F O 1
ATOM 11183 N N . ILE F 1 199 ? 150.318 158.145 182.916 1.00 64.86 199 ILE F N 1
ATOM 11184 C CA . ILE F 1 199 ? 151.300 157.089 183.146 1.00 64.86 199 ILE F CA 1
ATOM 11185 C C . ILE F 1 199 ? 151.652 156.398 181.837 1.00 64.86 199 ILE F C 1
ATOM 11186 O O . ILE F 1 199 ? 152.825 156.143 181.545 1.00 64.86 199 ILE F O 1
ATOM 11191 N N . LEU F 1 200 ? 150.638 156.074 181.032 1.00 63.68 200 LEU F N 1
ATOM 11192 C CA . LEU F 1 200 ? 150.901 155.441 179.744 1.00 63.68 200 LEU F CA 1
ATOM 11193 C C . LEU F 1 200 ? 151.698 156.352 178.821 1.00 63.68 200 LEU F C 1
ATOM 11194 O O . LEU F 1 200 ? 152.511 155.869 178.027 1.00 63.68 200 LEU F O 1
ATOM 11199 N N . LEU F 1 201 ? 151.483 157.667 178.905 1.00 63.43 201 LEU F N 1
ATOM 11200 C CA . LEU F 1 201 ? 152.239 158.592 178.069 1.00 63.43 201 LEU F CA 1
ATOM 11201 C C . LEU F 1 201 ? 153.680 158.724 178.535 1.00 63.43 201 LEU F C 1
ATOM 11202 O O . LEU F 1 201 ? 154.578 158.907 177.707 1.00 63.43 201 LEU F O 1
ATOM 11207 N N . ALA F 1 202 ? 153.927 158.642 179.838 1.00 65.66 202 ALA F N 1
ATOM 11208 C CA . ALA F 1 202 ? 155.307 158.632 180.321 1.00 65.66 202 ALA F CA 1
ATOM 11209 C C . ALA F 1 202 ? 155.853 157.211 180.359 1.00 65.66 202 ALA F C 1
ATOM 11210 O O . ALA F 1 202 ? 156.502 156.778 181.306 1.00 65.66 202 ALA F O 1
ATOM 11212 N N . MET F 1 203 ? 155.587 156.489 179.275 1.00 64.32 203 MET F N 1
ATOM 11213 C CA . MET F 1 203 ? 156.117 155.153 179.050 1.00 64.32 203 MET F CA 1
ATOM 11214 C C . MET F 1 203 ? 156.583 155.015 177.610 1.00 64.32 203 MET F C 1
ATOM 11215 O O . MET F 1 203 ? 157.240 154.023 177.275 1.00 64.32 203 MET F O 1
ATOM 11220 N N . ALA F 1 204 ? 156.274 155.990 176.759 1.00 64.60 204 ALA F N 1
ATOM 11221 C CA . ALA F 1 204 ? 156.732 156.025 175.380 1.00 64.60 204 ALA F CA 1
ATOM 11222 C C . ALA F 1 204 ? 157.883 157.001 175.191 1.00 64.60 204 ALA F C 1
ATOM 11223 O O . ALA F 1 204 ? 158.029 157.572 174.106 1.00 64.60 204 ALA F O 1
ATOM 11225 N N . ASP F 1 205 ? 158.693 157.219 176.227 1.00 69.00 205 ASP F N 1
ATOM 11226 C CA . ASP F 1 205 ? 159.871 158.070 176.119 1.00 69.00 205 ASP F CA 1
ATOM 11227 C C . ASP F 1 205 ? 161.078 157.333 175.561 1.00 69.00 205 ASP F C 1
ATOM 11228 O O . ASP F 1 205 ? 162.194 157.854 175.652 1.00 69.00 205 ASP F O 1
ATOM 11233 N N . ASP F 1 206 ? 160.887 156.143 175.009 1.00 64.00 206 ASP F N 1
ATOM 11234 C CA . ASP F 1 206 ? 161.985 155.417 174.396 1.00 64.00 206 ASP F CA 1
ATOM 11235 C C . ASP F 1 206 ? 162.543 156.219 173.222 1.00 64.00 206 ASP F C 1
ATOM 11236 O O . ASP F 1 206 ? 161.794 156.954 172.566 1.00 64.00 206 ASP F O 1
ATOM 11241 N N . PRO F 1 207 ? 163.842 156.119 172.931 1.00 63.72 207 PRO F N 1
ATOM 11242 C CA . PRO F 1 207 ? 164.370 156.777 171.731 1.00 63.72 207 PRO F CA 1
ATOM 11243 C C . PRO F 1 207 ? 164.107 155.963 170.476 1.00 63.72 207 PRO F C 1
ATOM 11244 O O . PRO F 1 207 ? 164.962 155.854 169.594 1.00 63.72 207 PRO F O 1
ATOM 11248 N N . ARG F 1 208 ? 162.902 155.407 170.390 1.00 59.33 208 ARG F N 1
ATOM 11249 C CA . ARG F 1 208 ? 162.427 154.700 169.215 1.00 59.33 208 ARG F CA 1
ATOM 11250 C C . ARG F 1 208 ? 161.025 155.125 168.828 1.00 59.33 208 ARG F C 1
ATOM 11251 O O . ARG F 1 208 ? 160.566 154.768 167.738 1.00 59.33 208 ARG F O 1
ATOM 11259 N N . VAL F 1 209 ? 160.336 155.865 169.686 1.00 56.52 209 VAL F N 1
ATOM 11260 C CA . VAL F 1 209 ? 159.009 156.389 169.406 1.00 56.52 209 VAL F CA 1
ATOM 11261 C C . VAL F 1 209 ? 159.177 157.760 168.769 1.00 56.52 209 VAL F C 1
ATOM 11262 O O . VAL F 1 209 ? 159.743 158.671 169.381 1.00 56.52 209 VAL F O 1
ATOM 11266 N N . LEU F 1 210 ? 158.703 157.903 167.537 1.00 56.45 210 LEU F N 1
ATOM 11267 C CA . LEU F 1 210 ? 158.787 159.183 166.857 1.00 56.45 210 LEU F CA 1
ATOM 11268 C C . LEU F 1 210 ? 157.919 160.220 167.554 1.00 56.45 210 LEU F C 1
ATOM 11269 O O . LEU F 1 210 ? 156.897 159.903 168.168 1.00 56.45 210 LEU F O 1
ATOM 11274 N N . LYS F 1 211 ? 158.345 161.475 167.458 1.00 61.76 211 LYS F N 1
ATOM 11275 C CA . LYS F 1 211 ? 157.575 162.604 167.951 1.00 61.76 211 LYS F CA 1
ATOM 11276 C C . LYS F 1 211 ? 156.824 163.318 166.842 1.00 61.76 211 LYS F C 1
ATOM 11277 O O . LYS F 1 211 ? 156.175 164.332 167.107 1.00 61.76 211 LYS F O 1
ATOM 11283 N N . ASP F 1 212 ? 156.901 162.814 165.603 1.00 66.06 212 ASP F N 1
ATOM 11284 C CA . ASP F 1 212 ? 156.387 163.585 164.472 1.00 66.06 212 ASP F CA 1
ATOM 11285 C C . ASP F 1 212 ? 154.869 163.713 164.543 1.00 66.06 212 ASP F C 1
ATOM 11286 O O . ASP F 1 212 ? 154.373 164.843 164.693 1.00 66.06 212 ASP F O 1
ATOM 11291 N N . PRO F 1 213 ? 154.065 162.626 164.427 1.00 58.75 213 PRO F N 1
ATOM 11292 C CA . PRO F 1 213 ? 152.710 162.679 164.991 1.00 58.75 213 PRO F CA 1
ATOM 11293 C C . PRO F 1 213 ? 152.702 162.273 166.457 1.00 58.75 213 PRO F C 1
ATOM 11294 O O . PRO F 1 213 ? 152.563 161.085 166.760 1.00 58.75 213 PRO F O 1
ATOM 11298 N N . ALA F 1 214 ? 152.892 163.234 167.363 1.00 58.16 214 ALA F N 1
ATOM 11299 C CA . ALA F 1 214 ? 153.071 163.041 168.802 1.00 58.16 214 ALA F CA 1
ATOM 11300 C C . ALA F 1 214 ? 152.174 161.957 169.393 1.00 58.16 214 ALA F C 1
ATOM 11301 O O . ALA F 1 214 ? 151.031 161.787 168.953 1.00 58.16 214 ALA F O 1
ATOM 11303 N N . PRO F 1 215 ? 152.661 161.202 170.381 1.00 55.82 215 PRO F N 1
ATOM 11304 C CA . PRO F 1 215 ? 151.891 160.067 170.904 1.00 55.82 215 PRO F CA 1
ATOM 11305 C C . PRO F 1 215 ? 150.572 160.498 171.526 1.00 55.82 215 PRO F C 1
ATOM 11306 O O . PRO F 1 215 ? 150.375 161.653 171.907 1.00 55.82 215 PRO F O 1
ATOM 11310 N N . VAL F 1 216 ? 149.662 159.537 171.635 1.00 54.06 216 VAL F N 1
ATOM 11311 C CA . VAL F 1 216 ? 148.304 159.795 172.094 1.00 54.06 216 VAL F CA 1
ATOM 11312 C C . VAL F 1 216 ? 147.891 158.667 173.029 1.00 54.06 216 VAL F C 1
ATOM 11313 O O . VAL F 1 216 ? 148.345 157.530 172.879 1.00 54.06 216 VAL F O 1
ATOM 11317 N N . ALA F 1 217 ? 147.068 158.987 174.024 1.00 56.07 217 ALA F N 1
ATOM 11318 C CA . ALA F 1 217 ? 146.521 157.991 174.940 1.00 56.07 217 ALA F CA 1
ATOM 11319 C C . ALA F 1 217 ? 145.053 158.304 175.168 1.00 56.07 217 ALA F C 1
ATOM 11320 O O . ALA F 1 217 ? 144.717 159.393 175.642 1.00 56.07 217 ALA F O 1
ATOM 11322 N N . VAL F 1 218 ? 144.180 157.353 174.837 1.00 53.54 218 VAL F N 1
ATOM 11323 C CA . VAL F 1 218 ? 142.744 157.590 174.847 1.00 53.54 218 VAL F CA 1
ATOM 11324 C C . VAL F 1 218 ? 142.034 156.484 175.614 1.00 53.54 218 VAL F C 1
ATOM 11325 O O . VAL F 1 218 ? 142.584 155.410 175.871 1.00 53.54 218 VAL F O 1
ATOM 11329 N N . VAL F 1 219 ? 140.790 156.770 175.982 1.00 53.49 219 VAL F N 1
ATOM 11330 C CA . VAL F 1 219 ? 139.902 155.789 176.589 1.00 53.49 219 VAL F CA 1
ATOM 11331 C C . VAL F 1 219 ? 139.008 155.237 175.487 1.00 53.49 219 VAL F C 1
ATOM 11332 O O . VAL F 1 219 ? 138.044 155.883 175.074 1.00 53.49 219 VAL F O 1
ATOM 11336 N N . SER F 1 220 ? 139.324 154.044 175.007 1.00 56.27 220 SER F N 1
ATOM 11337 C CA . SER F 1 220 ? 138.426 153.341 174.104 1.00 56.27 220 SER F CA 1
ATOM 11338 C C . SER F 1 220 ? 137.323 152.698 174.945 1.00 56.27 220 SER F C 1
ATOM 11339 O O . SER F 1 220 ? 137.115 153.059 176.106 1.00 56.27 220 SER F O 1
ATOM 11342 N N . ASN F 1 221 ? 136.591 151.750 174.361 1.00 58.16 221 ASN F N 1
ATOM 11343 C CA . ASN F 1 221 ? 135.325 151.290 174.924 1.00 58.16 221 ASN F CA 1
ATOM 11344 C C . ASN F 1 221 ? 135.437 150.932 176.402 1.00 58.16 221 ASN F C 1
ATOM 11345 O O . ASN F 1 221 ? 136.500 150.551 176.898 1.00 58.16 221 ASN F O 1
ATOM 11350 N N . LEU F 1 222 ? 134.317 151.072 177.107 1.00 59.47 222 LEU F N 1
ATOM 11351 C CA . LEU F 1 222 ? 134.191 150.624 178.487 1.00 59.47 222 LEU F CA 1
ATOM 11352 C C . LEU F 1 222 ? 133.726 149.173 178.490 1.00 59.47 222 LEU F C 1
ATOM 11353 O O . LEU F 1 222 ? 132.560 148.890 178.200 1.00 59.47 222 LEU F O 1
ATOM 11358 N N . GLY F 1 223 ? 134.631 148.257 178.825 1.00 61.62 223 GLY F N 1
ATOM 11359 C CA . GLY F 1 223 ? 134.356 146.839 178.765 1.00 61.62 223 GLY F CA 1
ATOM 11360 C C . GLY F 1 223 ? 133.469 146.365 179.900 1.00 61.62 223 GLY F C 1
ATOM 11361 O O . GLY F 1 223 ? 132.969 147.143 180.713 1.00 61.62 223 GLY F O 1
ATOM 11362 N N . GLU F 1 224 ? 133.281 145.044 179.950 1.00 64.94 224 GLU F N 1
ATOM 11363 C CA . GLU F 1 224 ? 132.384 144.460 180.938 1.00 64.94 224 GLU F CA 1
ATOM 11364 C C . GLU F 1 224 ? 133.055 144.267 182.292 1.00 64.94 224 GLU F C 1
ATOM 11365 O O . GLU F 1 224 ? 132.369 144.262 183.319 1.00 64.94 224 GLU F O 1
ATOM 11371 N N . SER F 1 225 ? 134.378 144.107 182.322 1.00 62.64 225 SER F N 1
ATOM 11372 C CA . SER F 1 225 ? 135.108 143.981 183.573 1.00 62.64 225 SER F CA 1
ATOM 11373 C C . SER F 1 225 ? 136.205 145.016 183.750 1.00 62.64 225 SER F C 1
ATOM 11374 O O . SER F 1 225 ? 136.640 145.235 184.884 1.00 62.64 225 SER F O 1
ATOM 11377 N N . ALA F 1 226 ? 136.659 145.659 182.677 1.00 60.32 226 ALA F N 1
ATOM 11378 C CA . ALA F 1 226 ? 137.756 146.608 182.760 1.00 60.32 226 ALA F CA 1
ATOM 11379 C C . ALA F 1 226 ? 137.521 147.734 181.768 1.00 60.32 226 ALA F C 1
ATOM 11380 O O . ALA F 1 226 ? 136.843 147.554 180.755 1.00 60.32 226 ALA F O 1
ATOM 11382 N N . ILE F 1 227 ? 138.083 148.900 182.076 1.00 59.30 227 ILE F N 1
ATOM 11383 C CA . ILE F 1 227 ? 138.071 150.036 181.163 1.00 59.30 227 ILE F CA 1
ATOM 11384 C C . ILE F 1 227 ? 139.295 149.938 180.267 1.00 59.30 227 ILE F C 1
ATOM 11385 O O . ILE F 1 227 ? 140.419 149.789 180.754 1.00 59.30 227 ILE F O 1
ATOM 11390 N N . THR F 1 228 ? 139.086 150.017 178.960 1.00 55.12 228 THR F N 1
ATOM 11391 C CA . THR F 1 228 ? 140.155 149.792 177.998 1.00 55.12 228 THR F CA 1
ATOM 11392 C C . THR F 1 228 ? 140.834 151.112 177.654 1.00 55.12 228 THR F C 1
ATOM 11393 O O . THR F 1 228 ? 140.192 152.030 177.138 1.00 55.12 228 THR F O 1
ATOM 11397 N N . LEU F 1 229 ? 142.124 151.205 177.951 1.00 55.04 229 LEU F N 1
ATOM 11398 C CA . LEU F 1 229 ? 142.971 152.309 177.537 1.00 55.04 229 LEU F CA 1
ATOM 11399 C C . LEU F 1 229 ? 143.773 151.908 176.311 1.00 55.04 229 LEU F C 1
ATOM 11400 O O . LEU F 1 229 ? 144.158 150.744 176.148 1.00 55.04 229 LEU F O 1
ATOM 11405 N N . SER F 1 230 ? 144.043 152.893 175.458 1.00 53.25 230 SER F N 1
ATOM 11406 C CA . SER F 1 230 ? 144.750 152.671 174.203 1.00 53.25 230 SER F CA 1
ATOM 11407 C C . SER F 1 230 ? 145.829 153.731 174.045 1.00 53.25 230 SER F C 1
ATOM 11408 O O . SER F 1 230 ? 145.522 154.920 173.919 1.00 53.25 230 SER F O 1
ATOM 11411 N N . LEU F 1 231 ? 147.086 153.303 174.086 1.00 53.66 231 LEU F N 1
ATOM 11412 C CA . LEU F 1 231 ? 148.204 154.134 173.676 1.00 53.66 231 LEU F CA 1
ATOM 11413 C C . LEU F 1 231 ? 148.318 154.089 172.157 1.00 53.66 231 LEU F C 1
ATOM 11414 O O . LEU F 1 231 ? 147.758 153.213 171.508 1.00 53.66 231 LEU F O 1
ATOM 11419 N N . ARG F 1 232 ? 149.002 155.075 171.582 1.00 50.83 232 ARG F N 1
ATOM 11420 C CA . ARG F 1 232 ? 149.089 155.174 170.126 1.00 50.83 232 ARG F CA 1
ATOM 11421 C C . ARG F 1 232 ? 150.337 155.972 169.779 1.00 50.83 232 ARG F C 1
ATOM 11422 O O . ARG F 1 232 ? 150.377 157.183 170.013 1.00 50.83 232 ARG F O 1
ATOM 11430 N N . VAL F 1 233 ? 151.343 155.293 169.225 1.00 49.33 233 VAL F N 1
ATOM 11431 C CA . VAL F 1 233 ? 152.629 155.903 168.928 1.00 49.33 233 VAL F CA 1
ATOM 11432 C C . VAL F 1 233 ? 153.051 155.528 167.514 1.00 49.33 233 VAL F C 1
ATOM 11433 O O . VAL F 1 233 ? 152.574 154.555 166.932 1.00 49.33 233 VAL F O 1
ATOM 11437 N N . TRP F 1 234 ? 153.974 156.316 166.971 1.00 49.06 234 TRP F N 1
ATOM 11438 C CA . TRP F 1 234 ? 154.539 156.083 165.650 1.00 49.06 234 TRP F CA 1
ATOM 11439 C C . TRP F 1 234 ? 155.992 155.654 165.795 1.00 49.06 234 TRP F C 1
ATOM 11440 O O . TRP F 1 234 ? 156.766 156.298 166.507 1.00 49.06 234 TRP F O 1
ATOM 11451 N N . VAL F 1 235 ? 156.353 154.561 165.125 1.00 49.87 235 VAL F N 1
ATOM 11452 C CA . VAL F 1 235 ? 157.708 154.030 165.132 1.00 49.87 235 VAL F CA 1
ATOM 11453 C C . VAL F 1 235 ? 158.144 153.809 163.691 1.00 49.87 235 VAL F C 1
ATOM 11454 O O . VAL F 1 235 ? 157.358 153.939 162.756 1.00 49.87 235 VAL F O 1
ATOM 11458 N N . LYS F 1 236 ? 159.417 153.469 163.519 1.00 51.51 236 LYS F N 1
ATOM 11459 C CA . LYS F 1 236 ? 159.880 153.023 162.216 1.00 51.51 236 LYS F CA 1
ATOM 11460 C C . LYS F 1 236 ? 159.421 151.593 161.963 1.00 51.51 236 LYS F C 1
ATOM 11461 O O . LYS F 1 236 ? 159.183 150.817 162.888 1.00 51.51 236 LYS F O 1
ATOM 11467 N N . ASN F 1 237 ? 159.302 151.246 160.682 1.00 49.75 237 ASN F N 1
ATOM 11468 C CA . ASN F 1 237 ? 158.676 149.986 160.305 1.00 49.75 237 ASN F CA 1
ATOM 11469 C C . ASN F 1 237 ? 159.423 148.772 160.846 1.00 49.75 237 ASN F C 1
ATOM 11470 O O . ASN F 1 237 ? 158.850 147.679 160.892 1.00 49.75 237 ASN F O 1
ATOM 11475 N N . ALA F 1 238 ? 160.682 148.931 161.254 1.00 52.62 238 ALA F N 1
ATOM 11476 C CA . ALA F 1 238 ? 161.473 147.814 161.751 1.00 52.62 238 ALA F CA 1
ATOM 11477 C C . ALA F 1 238 ? 161.462 147.688 163.268 1.00 52.62 238 ALA F C 1
ATOM 11478 O O . ALA F 1 238 ? 161.911 146.664 163.791 1.00 52.62 238 ALA F O 1
ATOM 11480 N N . ASP F 1 239 ? 160.970 148.694 163.984 1.00 53.93 239 ASP F N 1
ATOM 11481 C CA . ASP F 1 239 ? 160.918 148.669 165.439 1.00 53.93 239 ASP F CA 1
ATOM 11482 C C . ASP F 1 239 ? 159.543 148.303 165.975 1.00 53.93 239 ASP F C 1
ATOM 11483 O O . ASP F 1 239 ? 159.315 148.431 167.179 1.00 53.93 239 ASP F O 1
ATOM 11488 N N . TYR F 1 240 ? 158.629 147.863 165.112 1.00 51.67 240 TYR F N 1
ATOM 11489 C CA . TYR F 1 240 ? 157.250 147.615 165.522 1.00 51.67 240 TYR F CA 1
ATOM 11490 C C . TYR F 1 240 ? 157.177 146.626 166.682 1.00 51.67 240 TYR F C 1
ATOM 11491 O O . TYR F 1 240 ? 156.672 146.949 167.766 1.00 51.67 240 TYR F O 1
ATOM 11500 N N . TRP F 1 241 ? 157.691 145.413 166.476 1.00 51.70 241 TRP F N 1
ATOM 11501 C CA . TRP F 1 241 ? 157.482 144.351 167.454 1.00 51.70 241 TRP F CA 1
ATOM 11502 C C . TRP F 1 241 ? 158.298 144.565 168.720 1.00 51.70 241 TRP F C 1
ATOM 11503 O O . TRP F 1 241 ? 157.842 144.207 169.810 1.00 51.70 241 TRP F O 1
ATOM 11514 N N . ASP F 1 242 ? 159.498 145.132 168.606 1.00 55.62 242 ASP F N 1
ATOM 11515 C CA . ASP F 1 242 ? 160.284 145.427 169.799 1.00 55.62 242 ASP F CA 1
ATOM 11516 C C . ASP F 1 242 ? 159.536 146.378 170.721 1.00 55.62 242 ASP F C 1
ATOM 11517 O O . ASP F 1 242 ? 159.456 146.157 171.936 1.00 55.62 242 ASP F O 1
ATOM 11522 N N . VAL F 1 243 ? 158.967 147.441 170.152 1.00 54.13 243 VAL F N 1
ATOM 11523 C CA . VAL F 1 243 ? 158.218 148.406 170.945 1.00 54.13 243 VAL F CA 1
ATOM 11524 C C . VAL F 1 243 ? 156.959 147.765 171.513 1.00 54.13 243 VAL F C 1
ATOM 11525 O O . VAL F 1 243 ? 156.595 148.004 172.670 1.00 54.13 243 VAL F O 1
ATOM 11529 N N . MET F 1 244 ? 156.285 146.923 170.724 1.00 54.13 244 MET F N 1
ATOM 11530 C CA . MET F 1 244 ? 155.086 146.260 171.228 1.00 54.13 244 MET F CA 1
ATOM 11531 C C . MET F 1 244 ? 155.395 145.370 172.432 1.00 54.13 244 MET F C 1
ATOM 11532 O O . MET F 1 244 ? 154.672 145.399 173.434 1.00 54.13 244 MET F O 1
ATOM 11537 N N . PHE F 1 245 ? 156.476 144.588 172.366 1.00 53.55 245 PHE F N 1
ATOM 11538 C CA . PHE F 1 245 ? 156.824 143.709 173.481 1.00 53.55 245 PHE F CA 1
ATOM 11539 C C . PHE F 1 245 ? 157.287 144.504 174.703 1.00 53.55 245 PHE F C 1
ATOM 11540 O O . PHE F 1 245 ? 156.937 144.168 175.850 1.00 53.55 245 PHE F O 1
ATOM 11548 N N . MET F 1 246 ? 158.074 145.560 174.479 1.00 57.95 246 MET F N 1
ATOM 11549 C CA . MET F 1 246 ? 158.478 146.422 175.584 1.00 57.95 246 MET F CA 1
ATOM 11550 C C . MET F 1 246 ? 157.266 147.013 176.290 1.00 57.95 246 MET F C 1
ATOM 11551 O O . MET F 1 246 ? 157.240 147.107 177.525 1.00 57.95 246 MET F O 1
ATOM 11556 N N . PHE F 1 247 ? 156.253 147.421 175.524 1.00 55.71 247 PHE F N 1
ATOM 11557 C CA . PHE F 1 247 ? 155.008 147.875 176.132 1.00 55.71 247 PHE F CA 1
ATOM 11558 C C . PHE F 1 247 ? 154.349 146.751 176.916 1.00 55.71 247 PHE F C 1
ATOM 11559 O O . PHE F 1 247 ? 153.919 146.949 178.054 1.00 55.71 247 PHE F O 1
ATOM 11567 N N . ASN F 1 248 ? 154.275 145.555 176.323 1.00 56.47 248 ASN F N 1
ATOM 11568 C CA . ASN F 1 248 ? 153.633 144.418 176.981 1.00 56.47 248 ASN F CA 1
ATOM 11569 C C . ASN F 1 248 ? 154.202 144.155 178.368 1.00 56.47 248 ASN F C 1
ATOM 11570 O O . ASN F 1 248 ? 153.484 143.683 179.255 1.00 56.47 248 ASN F O 1
ATOM 11575 N N . GLU F 1 249 ? 155.485 144.440 178.575 1.00 62.03 249 GLU F N 1
ATOM 11576 C CA . GLU F 1 249 ? 156.080 144.260 179.905 1.00 62.03 249 GLU F CA 1
ATOM 11577 C C . GLU F 1 249 ? 155.918 145.495 180.809 1.00 62.03 249 GLU F C 1
ATOM 11578 O O . GLU F 1 249 ? 155.354 145.430 181.925 1.00 62.03 249 GLU F O 1
ATOM 11584 N N . LYS F 1 250 ? 156.415 146.637 180.335 1.00 63.70 250 LYS F N 1
ATOM 11585 C CA . LYS F 1 250 ? 156.424 147.829 181.166 1.00 63.70 250 LYS F CA 1
ATOM 11586 C C . LYS F 1 250 ? 155.023 148.313 181.505 1.00 63.70 250 LYS F C 1
ATOM 11587 O O . LYS F 1 250 ? 154.867 149.036 182.488 1.00 63.70 250 LYS F O 1
ATOM 11593 N N . ALA F 1 251 ? 154.001 147.908 180.747 1.00 63.65 251 ALA F N 1
ATOM 11594 C CA . ALA F 1 251 ? 152.645 148.381 181.001 1.00 63.65 251 ALA F CA 1
ATOM 11595 C C . ALA F 1 251 ? 152.184 147.996 182.395 1.00 63.65 251 ALA F C 1
ATOM 11596 O O . ALA F 1 251 ? 151.849 148.858 183.214 1.00 63.65 251 ALA F O 1
ATOM 11598 N N . ARG F 1 252 ? 152.133 146.694 182.674 1.00 64.91 252 ARG F N 1
ATOM 11599 C CA . ARG F 1 252 ? 151.786 146.266 184.020 1.00 64.91 252 ARG F CA 1
ATOM 11600 C C . ARG F 1 252 ? 152.792 146.793 185.024 1.00 64.91 252 ARG F C 1
ATOM 11601 O O . ARG F 1 252 ? 152.402 147.339 186.071 1.00 64.91 252 ARG F O 1
ATOM 11609 N N . ASP F 1 253 ? 154.096 146.668 184.718 1.00 68.90 253 ASP F N 1
ATOM 11610 C CA . ASP F 1 253 ? 155.064 147.026 185.754 1.00 68.90 253 ASP F CA 1
ATOM 11611 C C . ASP F 1 253 ? 154.952 148.494 186.169 1.00 68.90 253 ASP F C 1
ATOM 11612 O O . ASP F 1 253 ? 155.267 148.836 187.314 1.00 68.90 253 ASP F O 1
ATOM 11617 N N . ALA F 1 254 ? 154.479 149.366 185.277 1.00 67.83 254 ALA F N 1
ATOM 11618 C CA . ALA F 1 254 ? 154.384 150.794 185.546 1.00 67.83 254 ALA F CA 1
ATOM 11619 C C . ALA F 1 254 ? 153.010 151.237 186.019 1.00 67.83 254 ALA F C 1
ATOM 11620 O O . ALA F 1 254 ? 152.921 152.161 186.832 1.00 67.83 254 ALA F O 1
ATOM 11622 N N . LEU F 1 255 ? 151.935 150.621 185.521 1.00 67.26 255 LEU F N 1
ATOM 11623 C CA . LEU F 1 255 ? 150.610 150.941 186.033 1.00 67.26 255 LEU F CA 1
ATOM 11624 C C . LEU F 1 255 ? 150.474 150.529 187.489 1.00 67.26 255 LEU F C 1
ATOM 11625 O O . LEU F 1 255 ? 149.956 151.296 188.307 1.00 67.26 255 LEU F O 1
ATOM 11630 N N . GLY F 1 256 ? 150.946 149.329 187.839 1.00 70.41 256 GLY F N 1
ATOM 11631 C CA . GLY F 1 256 ? 150.786 148.867 189.209 1.00 70.41 256 GLY F CA 1
ATOM 11632 C C . GLY F 1 256 ? 151.471 149.726 190.255 1.00 70.41 256 GLY F C 1
ATOM 11633 O O . GLY F 1 256 ? 151.181 149.566 191.446 1.00 70.41 256 GLY F O 1
ATOM 11634 N N . LYS F 1 257 ? 152.359 150.633 189.849 1.00 74.18 257 LYS F N 1
ATOM 11635 C CA . LYS F 1 257 ? 153.128 151.402 190.823 1.00 74.18 257 LYS F CA 1
ATOM 11636 C C . LYS F 1 257 ? 152.279 152.486 191.472 1.00 74.18 257 LYS F C 1
ATOM 11637 O O . LYS F 1 257 ? 152.404 152.752 192.673 1.00 74.18 257 LYS F O 1
ATOM 11643 N N . GLU F 1 258 ? 151.411 153.129 190.694 1.00 75.16 258 GLU F N 1
ATOM 11644 C CA . GLU F 1 258 ? 150.555 154.193 191.195 1.00 75.16 258 GLU F CA 1
ATOM 11645 C C . GLU F 1 258 ? 149.185 153.693 191.635 1.00 75.16 258 GLU F C 1
ATOM 11646 O O . GLU F 1 258 ? 148.247 154.490 191.735 1.00 75.16 258 GLU F O 1
ATOM 11652 N N . GLY F 1 259 ? 149.047 152.398 191.895 1.00 71.88 259 GLY F N 1
ATOM 11653 C CA . GLY F 1 259 ? 147.803 151.864 192.410 1.00 71.88 259 GLY F CA 1
ATOM 11654 C C . GLY F 1 259 ? 146.730 151.607 191.377 1.00 71.88 259 GLY F C 1
ATOM 11655 O O . GLY F 1 259 ? 145.540 151.724 191.687 1.00 71.88 259 GLY F O 1
ATOM 11656 N N . ILE F 1 260 ? 147.114 151.254 190.155 1.00 69.02 260 ILE F N 1
ATOM 11657 C CA . ILE F 1 260 ? 146.173 150.913 189.096 1.00 69.02 260 ILE F CA 1
ATOM 11658 C C . ILE F 1 260 ? 146.419 149.458 188.734 1.00 69.02 260 ILE F C 1
ATOM 11659 O O . ILE F 1 260 ? 147.499 149.107 188.246 1.00 69.02 260 ILE F O 1
ATOM 11664 N N . GLY F 1 261 ? 145.428 148.612 188.970 1.00 63.78 261 GLY F N 1
ATOM 11665 C CA . GLY F 1 261 ? 145.567 147.207 188.663 1.00 63.78 261 GLY F CA 1
ATOM 11666 C C . GLY F 1 261 ? 145.001 146.833 187.309 1.00 63.78 261 GLY F C 1
ATOM 11667 O O . GLY F 1 261 ? 144.330 147.614 186.645 1.00 63.78 261 GLY F O 1
ATOM 11668 N N . ILE F 1 262 ? 145.300 145.607 186.900 1.00 62.08 262 ILE F N 1
ATOM 11669 C CA . ILE F 1 262 ? 144.734 144.988 185.709 1.00 62.08 262 ILE F CA 1
ATOM 11670 C C . ILE F 1 262 ? 143.808 143.869 186.182 1.00 62.08 262 ILE F C 1
ATOM 11671 O O . ILE F 1 262 ? 144.288 142.835 186.668 1.00 62.08 262 ILE F O 1
ATOM 11676 N N . PRO F 1 263 ? 142.494 144.028 186.074 1.00 62.21 263 PRO F N 1
ATOM 11677 C CA . PRO F 1 263 ? 141.572 143.157 186.805 1.00 62.21 263 PRO F CA 1
ATOM 11678 C C . PRO F 1 263 ? 141.220 141.868 186.070 1.00 62.21 263 PRO F C 1
ATOM 11679 O O . PRO F 1 263 ? 141.375 141.738 184.856 1.00 62.21 263 PRO F O 1
ATOM 11683 N N . PHE F 1 264 ? 140.733 140.912 186.855 1.00 60.35 264 PHE F N 1
ATOM 11684 C CA . PHE F 1 264 ? 140.253 139.616 186.398 1.00 60.35 264 PHE F CA 1
ATOM 11685 C C . PHE F 1 264 ? 138.786 139.727 185.988 1.00 60.35 264 PHE F C 1
ATOM 11686 O O . PHE F 1 264 ? 138.200 140.811 186.092 1.00 60.35 264 PHE F O 1
ATOM 11694 N N . PRO F 1 265 ? 138.153 138.642 185.522 1.00 59.29 265 PRO F N 1
ATOM 11695 C CA . PRO F 1 265 ? 136.722 138.708 185.188 1.00 59.29 265 PRO F CA 1
ATOM 11696 C C . PRO F 1 265 ? 135.798 138.822 186.394 1.00 59.29 265 PRO F C 1
ATOM 11697 O O . PRO F 1 265 ? 135.380 137.813 186.964 1.00 59.29 265 PRO F O 1
ATOM 11701 N N . GLN F 1 266 ? 135.515 140.057 186.808 1.00 59.47 266 GLN F N 1
ATOM 11702 C CA . GLN F 1 266 ? 134.646 140.343 187.943 1.00 59.47 266 GLN F CA 1
ATOM 11703 C C . GLN F 1 266 ? 133.260 139.720 187.780 1.00 59.47 266 GLN F C 1
ATOM 11704 O O . GLN F 1 266 ? 132.807 139.411 186.677 1.00 59.47 266 GLN F O 1
ATOM 11710 N N . ARG F 1 267 ? 132.579 139.560 188.914 1.00 60.78 267 ARG F N 1
ATOM 11711 C CA . ARG F 1 267 ? 131.225 139.026 188.971 1.00 60.78 267 ARG F CA 1
ATOM 11712 C C . ARG F 1 267 ? 130.587 139.454 190.283 1.00 60.78 267 ARG F C 1
ATOM 11713 O O . ARG F 1 267 ? 131.258 139.546 191.312 1.00 60.78 267 ARG F O 1
ATOM 11721 N N . VAL F 1 268 ? 129.283 139.715 190.237 1.00 62.24 268 VAL F N 1
ATOM 11722 C CA . VAL F 1 268 ? 128.501 140.058 191.420 1.00 62.24 268 VAL F CA 1
ATOM 11723 C C . VAL F 1 268 ? 127.461 138.967 191.617 1.00 62.24 268 VAL F C 1
ATOM 11724 O O . VAL F 1 268 ? 126.652 138.704 190.720 1.00 62.24 268 VAL F O 1
ATOM 11728 N N . VAL F 1 269 ? 127.481 138.334 192.786 1.00 66.59 269 VAL F N 1
ATOM 11729 C CA . VAL F 1 269 ? 126.663 137.159 193.061 1.00 66.59 269 VAL F CA 1
ATOM 11730 C C . VAL F 1 269 ? 125.806 137.438 194.285 1.00 66.59 269 VAL F C 1
ATOM 11731 O O . VAL F 1 269 ? 126.333 137.753 195.358 1.00 66.59 269 VAL F O 1
ATOM 11735 N N . LYS F 1 270 ? 124.492 137.320 194.126 1.00 71.84 270 LYS F N 1
ATOM 11736 C CA . LYS F 1 270 ? 123.548 137.436 195.229 1.00 71.84 270 LYS F CA 1
ATOM 11737 C C . LYS F 1 270 ? 123.156 136.036 195.678 1.00 71.84 270 LYS F C 1
ATOM 11738 O O . LYS F 1 270 ? 122.562 135.276 194.907 1.00 71.84 270 LYS F O 1
ATOM 11744 N N . VAL F 1 271 ? 123.491 135.696 196.917 1.00 76.63 271 VAL F N 1
ATOM 11745 C CA . VAL F 1 271 ? 123.302 134.346 197.432 1.00 76.63 271 VAL F CA 1
ATOM 11746 C C . VAL F 1 271 ? 121.979 134.278 198.181 1.00 76.63 271 VAL F C 1
ATOM 11747 O O . VAL F 1 271 ? 121.766 135.012 199.152 1.00 76.63 271 VAL F O 1
ATOM 11751 N N . VAL F 1 272 ? 121.090 133.398 197.732 1.00 82.38 272 VAL F N 1
ATOM 11752 C CA . VAL F 1 272 ? 119.848 133.093 198.430 1.00 82.38 272 VAL F CA 1
ATOM 11753 C C . VAL F 1 272 ? 119.974 131.686 199.000 1.00 82.38 272 VAL F C 1
ATOM 11754 O O . VAL F 1 272 ? 120.263 130.733 198.268 1.00 82.38 272 VAL F O 1
ATOM 11758 N N . GLN F 1 273 ? 119.774 131.560 200.307 1.00 87.98 273 GLN F N 1
ATOM 11759 C CA . GLN F 1 273 ? 119.963 130.284 200.985 1.00 87.98 273 GLN F CA 1
ATOM 11760 C C . GLN F 1 273 ? 118.642 129.732 201.507 1.00 87.98 273 GLN F C 1
ATOM 11761 O O . GLN F 1 273 ? 118.124 128.744 200.988 1.00 87.98 273 GLN F O 1
ATOM 11767 N N . SER G 1 14 ? 122.546 115.360 73.731 1.00 140.65 14 SER G N 1
ATOM 11768 C CA . SER G 1 14 ? 123.700 114.587 74.170 1.00 140.65 14 SER G CA 1
ATOM 11769 C C . SER G 1 14 ? 123.598 114.247 75.653 1.00 140.65 14 SER G C 1
ATOM 11770 O O . SER G 1 14 ? 123.655 113.076 76.030 1.00 140.65 14 SER G O 1
ATOM 11773 N N . TRP G 1 15 ? 123.480 115.288 76.483 1.00 139.15 15 TRP G N 1
ATOM 11774 C CA . TRP G 1 15 ? 123.288 115.183 77.935 1.00 139.15 15 TRP G CA 1
ATOM 11775 C C . TRP G 1 15 ? 124.319 114.273 78.605 1.00 139.15 15 TRP G C 1
ATOM 11776 O O . TRP G 1 15 ? 124.108 113.807 79.728 1.00 139.15 15 TRP G O 1
ATOM 11787 N N . LEU G 1 16 ? 125.448 114.031 77.947 1.00 135.36 16 LEU G N 1
ATOM 11788 C CA . LEU G 1 16 ? 126.491 113.159 78.477 1.00 135.36 16 LEU G CA 1
ATOM 11789 C C . LEU G 1 16 ? 127.366 113.838 79.532 1.00 135.36 16 LEU G C 1
ATOM 11790 O O . LEU G 1 16 ? 127.691 113.201 80.542 1.00 135.36 16 LEU G O 1
ATOM 11795 N N . PRO G 1 17 ? 127.791 115.101 79.349 1.00 132.79 17 PRO G N 1
ATOM 11796 C CA . PRO G 1 17 ? 128.659 115.714 80.373 1.00 132.79 17 PRO G CA 1
ATOM 11797 C C . PRO G 1 17 ? 128.050 115.752 81.765 1.00 132.79 17 PRO G C 1
ATOM 11798 O O . PRO G 1 17 ? 128.751 115.472 82.744 1.00 132.79 17 PRO G O 1
ATOM 11802 N N . ILE G 1 18 ? 126.764 116.090 81.889 1.00 130.61 18 ILE G N 1
ATOM 11803 C CA . ILE G 1 18 ? 126.160 116.178 83.215 1.00 130.61 18 ILE G CA 1
ATOM 11804 C C . ILE G 1 18 ? 126.040 114.794 83.845 1.00 130.61 18 ILE G C 1
ATOM 11805 O O . ILE G 1 18 ? 126.200 114.636 85.063 1.00 130.61 18 ILE G O 1
ATOM 11810 N N . VAL G 1 19 ? 125.779 113.769 83.030 1.00 128.57 19 VAL G N 1
ATOM 11811 C CA . VAL G 1 19 ? 125.644 112.420 83.566 1.00 128.57 19 VAL G CA 1
ATOM 11812 C C . VAL G 1 19 ? 126.960 111.951 84.170 1.00 128.57 19 VAL G C 1
ATOM 11813 O O . VAL G 1 19 ? 126.990 111.436 85.293 1.00 128.57 19 VAL G O 1
ATOM 11817 N N . LEU G 1 20 ? 128.071 112.147 83.457 1.00 125.79 20 LEU G N 1
ATOM 11818 C CA . LEU G 1 20 ? 129.365 111.771 84.013 1.00 125.79 20 LEU G CA 1
ATOM 11819 C C . LEU G 1 20 ? 129.784 112.685 85.156 1.00 125.79 20 LEU G C 1
ATOM 11820 O O . LEU G 1 20 ? 130.474 112.231 86.076 1.00 125.79 20 LEU G O 1
ATOM 11825 N N . GLU G 1 21 ? 129.363 113.952 85.135 1.00 122.32 21 GLU G N 1
ATOM 11826 C CA . GLU G 1 21 ? 129.694 114.859 86.227 1.00 122.32 21 GLU G CA 1
ATOM 11827 C C . GLU G 1 21 ? 129.004 114.437 87.517 1.00 122.32 21 GLU G C 1
ATOM 11828 O O . GLU G 1 21 ? 129.555 114.607 88.611 1.00 122.32 21 GLU G O 1
ATOM 11834 N N . TYR G 1 22 ? 127.794 113.887 87.412 1.00 115.13 22 TYR G N 1
ATOM 11835 C CA . TYR G 1 22 ? 127.138 113.359 88.604 1.00 115.13 22 TYR G CA 1
ATOM 11836 C C . TYR G 1 22 ? 127.669 111.977 88.968 1.00 115.13 22 TYR G C 1
ATOM 11837 O O . TYR G 1 22 ? 127.746 111.634 90.156 1.00 115.13 22 TYR G O 1
ATOM 11846 N N . SER G 1 23 ? 128.042 111.176 87.966 1.00 114.48 23 SER G N 1
ATOM 11847 C CA . SER G 1 23 ? 128.546 109.836 88.236 1.00 114.48 23 SER G CA 1
ATOM 11848 C C . SER G 1 23 ? 129.880 109.875 88.965 1.00 114.48 23 SER G C 1
ATOM 11849 O O . SER G 1 23 ? 130.129 109.040 89.840 1.00 114.48 23 SER G O 1
ATOM 11852 N N . GLY G 1 24 ? 130.748 110.827 88.622 1.00 109.25 24 GLY G N 1
ATOM 11853 C CA . GLY G 1 24 ? 131.996 110.966 89.353 1.00 109.25 24 GLY G CA 1
ATOM 11854 C C . GLY G 1 24 ? 131.772 111.316 90.812 1.00 109.25 24 GLY G C 1
ATOM 11855 O O . GLY G 1 24 ? 132.431 110.766 91.701 1.00 109.25 24 GLY G O 1
ATOM 11856 N N . LYS G 1 25 ? 130.830 112.223 91.078 1.00 105.41 25 LYS G N 1
ATOM 11857 C CA . LYS G 1 25 ? 130.505 112.580 92.454 1.00 105.41 25 LYS G CA 1
ATOM 11858 C C . LYS G 1 25 ? 129.966 111.379 93.219 1.00 105.41 25 LYS G C 1
ATOM 11859 O O . LYS G 1 25 ? 130.364 111.129 94.363 1.00 105.41 25 LYS G O 1
ATOM 11865 N N . VAL G 1 26 ? 129.061 110.619 92.600 1.00 102.04 26 VAL G N 1
ATOM 11866 C CA . VAL G 1 26 ? 128.495 109.458 93.283 1.00 102.04 26 VAL G CA 1
ATOM 11867 C C . VAL G 1 26 ? 129.560 108.398 93.534 1.00 102.04 26 VAL G C 1
ATOM 11868 O O . VAL G 1 26 ? 129.589 107.777 94.606 1.00 102.04 26 VAL G O 1
ATOM 11872 N N . ALA G 1 27 ? 130.459 108.180 92.572 1.00 98.73 27 ALA G N 1
ATOM 11873 C CA . ALA G 1 27 ? 131.511 107.188 92.758 1.00 98.73 27 ALA G CA 1
ATOM 11874 C C . ALA G 1 27 ? 132.473 107.603 93.861 1.00 98.73 27 ALA G C 1
ATOM 11875 O O . ALA G 1 27 ? 132.878 106.773 94.683 1.00 98.73 27 ALA G O 1
ATOM 11877 N N . LEU G 1 28 ? 132.844 108.886 93.904 1.00 95.14 28 LEU G N 1
ATOM 11878 C CA . LEU G 1 28 ? 133.725 109.358 94.965 1.00 95.14 28 LEU G CA 1
ATOM 11879 C C . LEU G 1 28 ? 133.051 109.252 96.327 1.00 95.14 28 LEU G C 1
ATOM 11880 O O . LEU G 1 28 ? 133.694 108.876 97.315 1.00 95.14 28 LEU G O 1
ATOM 11885 N N . ALA G 1 29 ? 131.754 109.559 96.398 1.00 91.36 29 ALA G N 1
ATOM 11886 C CA . ALA G 1 29 ? 131.039 109.448 97.664 1.00 91.36 29 ALA G CA 1
ATOM 11887 C C . ALA G 1 29 ? 130.973 108.001 98.139 1.00 91.36 29 ALA G C 1
ATOM 11888 O O . ALA G 1 29 ? 131.172 107.725 99.327 1.00 91.36 29 ALA G O 1
ATOM 11890 N N . LEU G 1 30 ? 130.705 107.062 97.228 1.00 91.77 30 LEU G N 1
ATOM 11891 C CA . LEU G 1 30 ? 130.642 105.660 97.632 1.00 91.77 30 LEU G CA 1
ATOM 11892 C C . LEU G 1 30 ? 132.011 105.123 98.031 1.00 91.77 30 LEU G C 1
ATOM 11893 O O . LEU G 1 30 ? 132.118 104.347 98.991 1.00 91.77 30 LEU G O 1
ATOM 11898 N N . LEU G 1 31 ? 133.064 105.520 97.312 1.00 89.05 31 LEU G N 1
ATOM 11899 C CA . LEU G 1 31 ? 134.417 105.146 97.706 1.00 89.05 31 LEU G CA 1
ATOM 11900 C C . LEU G 1 31 ? 134.742 105.659 99.102 1.00 89.05 31 LEU G C 1
ATOM 11901 O O . LEU G 1 31 ? 135.269 104.917 99.942 1.00 89.05 31 LEU G O 1
ATOM 11906 N N . THR G 1 32 ? 134.456 106.939 99.356 1.00 86.33 32 THR G N 1
ATOM 11907 C CA . THR G 1 32 ? 134.690 107.512 100.676 1.00 86.33 32 THR G CA 1
ATOM 11908 C C . THR G 1 32 ? 133.922 106.750 101.744 1.00 86.33 32 THR G C 1
ATOM 11909 O O . THR G 1 32 ? 134.469 106.425 102.803 1.00 86.33 32 THR G O 1
ATOM 11913 N N . LEU G 1 33 ? 132.650 106.445 101.477 1.00 85.37 33 LEU G N 1
ATOM 11914 C CA . LEU G 1 33 ? 131.836 105.722 102.447 1.00 85.37 33 LEU G CA 1
ATOM 11915 C C . LEU G 1 33 ? 132.455 104.375 102.790 1.00 85.37 33 LEU G C 1
ATOM 11916 O O . LEU G 1 33 ? 132.636 104.042 103.967 1.00 85.37 33 LEU G O 1
ATOM 11921 N N . ALA G 1 34 ? 132.802 103.588 101.767 1.00 86.06 34 ALA G N 1
ATOM 11922 C CA . ALA G 1 34 ? 133.354 102.257 102.005 1.00 86.06 34 ALA G CA 1
ATOM 11923 C C . ALA G 1 34 ? 134.676 102.328 102.761 1.00 86.06 34 ALA G C 1
ATOM 11924 O O . ALA G 1 34 ? 134.866 101.632 103.770 1.00 86.06 34 ALA G O 1
ATOM 11926 N N . ILE G 1 35 ? 135.605 103.163 102.285 1.00 85.24 35 ILE G N 1
ATOM 11927 C CA . ILE G 1 35 ? 136.921 103.239 102.911 1.00 85.24 35 ILE G CA 1
ATOM 11928 C C . ILE G 1 35 ? 136.819 103.733 104.346 1.00 85.24 35 ILE G C 1
ATOM 11929 O O . ILE G 1 35 ? 137.482 103.194 105.242 1.00 85.24 35 ILE G O 1
ATOM 11934 N N . GLY G 1 36 ? 135.991 104.745 104.599 1.00 84.11 36 GLY G N 1
ATOM 11935 C CA . GLY G 1 36 ? 135.829 105.261 105.940 1.00 84.11 36 GLY G CA 1
ATOM 11936 C C . GLY G 1 36 ? 135.189 104.264 106.877 1.00 84.11 36 GLY G C 1
ATOM 11937 O O . GLY G 1 36 ? 135.609 104.144 108.030 1.00 84.11 36 GLY G O 1
ATOM 11938 N N . TRP G 1 37 ? 134.169 103.543 106.404 1.00 84.92 37 TRP G N 1
ATOM 11939 C CA . TRP G 1 37 ? 133.561 102.502 107.224 1.00 84.92 37 TRP G CA 1
ATOM 11940 C C . TRP G 1 37 ? 134.590 101.449 107.612 1.00 84.92 37 TRP G C 1
ATOM 11941 O O . TRP G 1 37 ? 134.675 101.043 108.780 1.00 84.92 37 TRP G O 1
ATOM 11952 N N . TRP G 1 38 ? 135.392 101.003 106.641 1.00 87.27 38 TRP G N 1
ATOM 11953 C CA . TRP G 1 38 ? 136.418 100.010 106.936 1.00 87.27 38 TRP G CA 1
ATOM 11954 C C . TRP G 1 38 ? 137.419 100.538 107.956 1.00 87.27 38 TRP G C 1
ATOM 11955 O O . TRP G 1 38 ? 137.774 99.842 108.915 1.00 87.27 38 TRP G O 1
ATOM 11966 N N . LEU G 1 39 ? 137.891 101.772 107.757 1.00 85.49 39 LEU G N 1
ATOM 11967 C CA . LEU G 1 39 ? 138.884 102.342 108.663 1.00 85.49 39 LEU G CA 1
ATOM 11968 C C . LEU G 1 39 ? 138.334 102.475 110.075 1.00 85.49 39 LEU G C 1
ATOM 11969 O O . LEU G 1 39 ? 139.037 102.193 111.050 1.00 85.49 39 LEU G O 1
ATOM 11974 N N . ILE G 1 40 ? 137.077 102.900 110.205 1.00 86.33 40 ILE G N 1
ATOM 11975 C CA . ILE G 1 40 ? 136.469 103.031 111.525 1.00 86.33 40 ILE G CA 1
ATOM 11976 C C . ILE G 1 40 ? 136.351 101.670 112.195 1.00 86.33 40 ILE G C 1
ATOM 11977 O O . ILE G 1 40 ? 136.601 101.531 113.400 1.00 86.33 40 ILE G O 1
ATOM 11982 N N . ASN G 1 41 ? 135.976 100.641 111.428 1.00 89.70 41 ASN G N 1
ATOM 11983 C CA . ASN G 1 41 ? 135.874 99.299 111.996 1.00 89.70 41 ASN G CA 1
ATOM 11984 C C . ASN G 1 41 ? 137.223 98.812 112.514 1.00 89.70 41 ASN G C 1
ATOM 11985 O O . ASN G 1 41 ? 137.325 98.309 113.641 1.00 89.70 41 ASN G O 1
ATOM 11990 N N . THR G 1 42 ? 138.277 98.953 111.704 1.00 90.09 42 THR G N 1
ATOM 11991 C CA . THR G 1 42 ? 139.595 98.510 112.157 1.00 90.09 42 THR G CA 1
ATOM 11992 C C . THR G 1 42 ? 140.066 99.310 113.364 1.00 90.09 42 THR G C 1
ATOM 11993 O O . THR G 1 42 ? 140.650 98.748 114.298 1.00 90.09 42 THR G O 1
ATOM 11997 N N . LEU G 1 43 ? 139.817 100.621 113.371 1.00 91.33 43 LEU G N 1
ATOM 11998 C CA . LEU G 1 43 ? 140.261 101.440 114.493 1.00 91.33 43 LEU G CA 1
ATOM 11999 C C . LEU G 1 43 ? 139.552 101.050 115.782 1.00 91.33 43 LEU G C 1
ATOM 12000 O O . LEU G 1 43 ? 140.189 100.948 116.837 1.00 91.33 43 LEU G O 1
ATOM 12005 N N . THR G 1 44 ? 138.235 100.831 115.727 1.00 94.31 44 THR G N 1
ATOM 12006 C CA . THR G 1 44 ? 137.533 100.471 116.954 1.00 94.31 44 THR G CA 1
ATOM 12007 C C . THR G 1 44 ? 137.911 99.070 117.416 1.00 94.31 44 THR G C 1
ATOM 12008 O O . THR G 1 44 ? 138.009 98.830 118.625 1.00 94.31 44 THR G O 1
ATOM 12012 N N . GLY G 1 45 ? 138.153 98.144 116.484 1.00 96.94 45 GLY G N 1
ATOM 12013 C CA . GLY G 1 45 ? 138.657 96.839 116.882 1.00 96.94 45 GLY G CA 1
ATOM 12014 C C . GLY G 1 45 ? 140.005 96.924 117.573 1.00 96.94 45 GLY G C 1
ATOM 12015 O O . GLY G 1 45 ? 140.231 96.280 118.602 1.00 96.94 45 GLY G O 1
ATOM 12016 N N . ARG G 1 46 ? 140.913 97.735 117.026 1.00 99.62 46 ARG G N 1
ATOM 12017 C CA . ARG G 1 46 ? 142.224 97.911 117.643 1.00 99.62 46 ARG G CA 1
ATOM 12018 C C . ARG G 1 46 ? 142.106 98.534 119.029 1.00 99.62 46 ARG G C 1
ATOM 12019 O O . ARG G 1 46 ? 142.794 98.112 119.969 1.00 99.62 46 ARG G O 1
ATOM 12027 N N . VAL G 1 47 ? 141.247 99.545 119.175 1.00 100.79 47 VAL G N 1
ATOM 12028 C CA . VAL G 1 47 ? 141.079 100.195 120.473 1.00 100.79 47 VAL G CA 1
ATOM 12029 C C . VAL G 1 47 ? 140.505 99.217 121.489 1.00 100.79 47 VAL G C 1
ATOM 12030 O O . VAL G 1 47 ? 140.945 99.170 122.644 1.00 100.79 47 VAL G O 1
ATOM 12034 N N . GLY G 1 48 ? 139.521 98.415 121.076 1.00 103.85 48 GLY G N 1
ATOM 12035 C CA . GLY G 1 48 ? 138.984 97.406 121.973 1.00 103.85 48 GLY G CA 1
ATOM 12036 C C . GLY G 1 48 ? 140.025 96.384 122.387 1.00 103.85 48 GLY G C 1
ATOM 12037 O O . GLY G 1 48 ? 140.078 95.975 123.549 1.00 103.85 48 GLY G O 1
ATOM 12038 N N . GLY G 1 49 ? 140.874 95.969 121.444 1.00 105.57 49 GLY G N 1
ATOM 12039 C CA . GLY G 1 49 ? 141.924 95.019 121.778 1.00 105.57 49 GLY G CA 1
ATOM 12040 C C . GLY G 1 49 ? 142.920 95.577 122.778 1.00 105.57 49 GLY G C 1
ATOM 12041 O O . GLY G 1 49 ? 143.274 94.914 123.759 1.00 105.57 49 GLY G O 1
ATOM 12042 N N . LEU G 1 50 ? 143.391 96.804 122.540 1.00 106.08 50 LEU G N 1
ATOM 12043 C CA . LEU G 1 50 ? 144.326 97.418 123.477 1.00 106.08 50 LEU G CA 1
ATOM 12044 C C . LEU G 1 50 ? 143.687 97.714 124.826 1.00 106.08 50 LEU G C 1
ATOM 12045 O O . LEU G 1 50 ? 144.391 97.724 125.839 1.00 106.08 50 LEU G O 1
ATOM 12050 N N . LEU G 1 51 ? 142.376 97.956 124.868 1.00 107.02 51 LEU G N 1
ATOM 12051 C CA . LEU G 1 51 ? 141.710 98.139 126.151 1.00 107.02 51 LEU G CA 1
ATOM 12052 C C . LEU G 1 51 ? 141.534 96.823 126.892 1.00 107.02 51 LEU G C 1
ATOM 12053 O O . LEU G 1 51 ? 141.584 96.800 128.126 1.00 107.02 51 LEU G O 1
ATOM 12058 N N . ALA G 1 52 ? 141.317 95.726 126.165 1.00 108.85 52 ALA G N 1
ATOM 12059 C CA . ALA G 1 52 ? 141.223 94.424 126.815 1.00 108.85 52 ALA G CA 1
ATOM 12060 C C . ALA G 1 52 ? 142.580 93.974 127.340 1.00 108.85 52 ALA G C 1
ATOM 12061 O O . ALA G 1 52 ? 142.665 93.365 128.412 1.00 108.85 52 ALA G O 1
ATOM 12063 N N . ARG G 1 53 ? 143.652 94.269 126.602 1.00 110.31 53 ARG G N 1
ATOM 12064 C CA . ARG G 1 53 ? 144.987 93.874 127.037 1.00 110.31 53 ARG G CA 1
ATOM 12065 C C . ARG G 1 53 ? 145.430 94.560 128.323 1.00 110.31 53 ARG G C 1
ATOM 12066 O O . ARG G 1 53 ? 146.288 94.017 129.026 1.00 110.31 53 ARG G O 1
ATOM 12074 N N . ARG G 1 54 ? 144.878 95.726 128.650 1.00 110.07 54 ARG G N 1
ATOM 12075 C CA . ARG G 1 54 ? 145.269 96.457 129.847 1.00 110.07 54 ARG G CA 1
ATOM 12076 C C . ARG G 1 54 ? 144.431 96.094 131.064 1.00 110.07 54 ARG G C 1
ATOM 12077 O O . ARG G 1 54 ? 144.646 96.664 132.138 1.00 110.07 54 ARG G O 1
ATOM 12085 N N . SER G 1 55 ? 143.483 95.169 130.916 1.00 111.12 55 SER G N 1
ATOM 12086 C CA . SER G 1 55 ? 142.678 94.647 132.021 1.00 111.12 55 SER G CA 1
ATOM 12087 C C . SER G 1 55 ? 141.890 95.759 132.716 1.00 111.12 55 SER G C 1
ATOM 12088 O O . SER G 1 55 ? 142.020 96.001 133.917 1.00 111.12 55 SER G O 1
ATOM 12091 N N . VAL G 1 56 ? 141.060 96.435 131.932 1.00 110.05 56 VAL G N 1
ATOM 12092 C CA . VAL G 1 56 ? 140.085 97.362 132.460 1.00 110.05 56 VAL G CA 1
ATOM 12093 C C . VAL G 1 56 ? 138.736 96.655 132.514 1.00 110.05 56 VAL G C 1
ATOM 12094 O O . VAL G 1 56 ? 138.483 95.696 131.788 1.00 110.05 56 VAL G O 1
ATOM 12098 N N . ASP G 1 57 ? 137.859 97.124 133.396 1.00 109.02 57 ASP G N 1
ATOM 12099 C CA . ASP G 1 57 ? 136.563 96.488 133.567 1.00 109.02 57 ASP G CA 1
ATOM 12100 C C . ASP G 1 57 ? 135.757 96.553 132.273 1.00 109.02 57 ASP G C 1
ATOM 12101 O O . ASP G 1 57 ? 135.813 97.528 131.520 1.00 109.02 57 ASP G O 1
ATOM 12106 N N . ARG G 1 58 ? 134.998 95.483 132.019 1.00 108.54 58 ARG G N 1
ATOM 12107 C CA . ARG G 1 58 ? 134.306 95.346 130.744 1.00 108.54 58 ARG G CA 1
ATOM 12108 C C . ARG G 1 58 ? 133.147 96.319 130.604 1.00 108.54 58 ARG G C 1
ATOM 12109 O O . ARG G 1 58 ? 132.670 96.548 129.487 1.00 108.54 58 ARG G O 1
ATOM 12117 N N . THR G 1 59 ? 132.671 96.893 131.710 1.00 107.35 59 THR G N 1
ATOM 12118 C CA . THR G 1 59 ? 131.688 97.965 131.613 1.00 107.35 59 THR G CA 1
ATOM 12119 C C . THR G 1 59 ? 132.300 99.198 130.961 1.00 107.35 59 THR G C 1
ATOM 12120 O O . THR G 1 59 ? 131.616 99.948 130.256 1.00 107.35 59 THR G O 1
ATOM 12124 N N . LEU G 1 60 ? 133.597 99.410 131.169 1.00 106.05 60 LEU G N 1
ATOM 12125 C CA . LEU G 1 60 ? 134.304 100.573 130.653 1.00 106.05 60 LEU G CA 1
ATOM 12126 C C . LEU G 1 60 ? 134.869 100.356 129.255 1.00 106.05 60 LEU G C 1
ATOM 12127 O O . LEU G 1 60 ? 135.556 101.241 128.738 1.00 106.05 60 LEU G O 1
ATOM 12132 N N . GLN G 1 61 ? 134.609 99.209 128.638 1.00 105.00 61 GLN G N 1
ATOM 12133 C CA . GLN G 1 61 ? 135.031 98.940 127.268 1.00 105.00 61 GLN G CA 1
ATOM 12134 C C . GLN G 1 61 ? 133.895 99.064 126.270 1.00 105.00 61 GLN G C 1
ATOM 12135 O O . GLN G 1 61 ? 134.105 99.538 125.143 1.00 105.00 61 GLN G O 1
ATOM 12141 N N . GLY G 1 62 ? 132.692 98.647 126.673 1.00 100.29 62 GLY G N 1
ATOM 12142 C CA . GLY G 1 62 ? 131.542 98.728 125.796 1.00 100.29 62 GLY G CA 1
ATOM 12143 C C . GLY G 1 62 ? 131.238 100.126 125.310 1.00 100.29 62 GLY G C 1
ATOM 12144 O O . GLY G 1 62 ? 131.197 100.358 124.099 1.00 100.29 62 GLY G O 1
ATOM 12145 N N . PHE G 1 63 ? 131.023 101.071 126.225 1.00 99.49 63 PHE G N 1
ATOM 12146 C CA . PHE G 1 63 ? 130.695 102.430 125.823 1.00 99.49 63 PHE G CA 1
ATOM 12147 C C . PHE G 1 63 ? 131.925 103.281 125.553 1.00 99.49 63 PHE G C 1
ATOM 12148 O O . PHE G 1 63 ? 131.807 104.505 125.464 1.00 99.49 63 PHE G O 1
ATOM 12156 N N . VAL G 1 64 ? 133.098 102.666 125.422 1.00 94.51 64 VAL G N 1
ATOM 12157 C CA . VAL G 1 64 ? 134.212 103.343 124.770 1.00 94.51 64 VAL G CA 1
ATOM 12158 C C . VAL G 1 64 ? 134.273 102.951 123.302 1.00 94.51 64 VAL G C 1
ATOM 12159 O O . VAL G 1 64 ? 134.320 103.811 122.412 1.00 94.51 64 VAL G O 1
ATOM 12163 N N . GLY G 1 65 ? 134.237 101.645 123.028 1.00 90.70 65 GLY G N 1
ATOM 12164 C CA . GLY G 1 65 ? 134.198 101.198 121.645 1.00 90.70 65 GLY G CA 1
ATOM 12165 C C . GLY G 1 65 ? 132.972 101.705 120.909 1.00 90.70 65 GLY G C 1
ATOM 12166 O O . GLY G 1 65 ? 133.073 102.242 119.801 1.00 90.70 65 GLY G O 1
ATOM 12167 N N . SER G 1 66 ? 131.796 101.552 121.524 1.00 89.08 66 SER G N 1
ATOM 12168 C CA . SER G 1 66 ? 130.566 102.005 120.890 1.00 89.08 66 SER G CA 1
ATOM 12169 C C . SER G 1 66 ? 130.565 103.516 120.706 1.00 89.08 66 SER G C 1
ATOM 12170 O O . SER G 1 66 ? 130.135 104.018 119.664 1.00 89.08 66 SER G O 1
ATOM 12173 N N . LEU G 1 67 ? 131.046 104.255 121.708 1.00 86.04 67 LEU G N 1
ATOM 12174 C CA . LEU G 1 67 ? 131.125 105.707 121.592 1.00 86.04 67 LEU G CA 1
ATOM 12175 C C . LEU G 1 67 ? 131.966 106.119 120.392 1.00 86.04 67 LEU G C 1
ATOM 12176 O O . LEU G 1 67 ? 131.514 106.891 119.534 1.00 86.04 67 LEU G O 1
ATOM 12181 N N . VAL G 1 68 ? 133.203 105.618 120.323 1.00 84.34 68 VAL G N 1
ATOM 12182 C CA . VAL G 1 68 ? 134.093 105.975 119.222 1.00 84.34 68 VAL G CA 1
ATOM 12183 C C . VAL G 1 68 ? 133.452 105.624 117.884 1.00 84.34 68 VAL G C 1
ATOM 12184 O O . VAL G 1 68 ? 133.424 106.442 116.951 1.00 84.34 68 VAL G O 1
ATOM 12188 N N . SER G 1 69 ? 132.911 104.406 117.778 1.00 83.84 69 SER G N 1
ATOM 12189 C CA . SER G 1 69 ? 132.363 103.953 116.504 1.00 83.84 69 SER G CA 1
ATOM 12190 C C . SER G 1 69 ? 131.191 104.819 116.065 1.00 83.84 69 SER G C 1
ATOM 12191 O O . SER G 1 69 ? 131.133 105.256 114.911 1.00 83.84 69 SER G O 1
ATOM 12194 N N . ILE G 1 70 ? 130.246 105.090 116.970 1.00 81.33 70 ILE G N 1
ATOM 12195 C CA . ILE G 1 70 ? 129.052 105.820 116.562 1.00 81.33 70 ILE G CA 1
ATOM 12196 C C . ILE G 1 70 ? 129.388 107.268 116.235 1.00 81.33 70 ILE G C 1
ATOM 12197 O O . ILE G 1 70 ? 128.832 107.841 115.290 1.00 81.33 70 ILE G O 1
ATOM 12202 N N . VAL G 1 71 ? 130.318 107.881 116.973 1.00 77.65 71 VAL G N 1
ATOM 12203 C CA . VAL G 1 71 ? 130.676 109.266 116.672 1.00 77.65 71 VAL G CA 1
ATOM 12204 C C . VAL G 1 71 ? 131.325 109.360 115.295 1.00 77.65 71 VAL G C 1
ATOM 12205 O O . VAL G 1 71 ? 130.939 110.191 114.457 1.00 77.65 71 VAL G O 1
ATOM 12209 N N . LEU G 1 72 ? 132.312 108.498 115.033 1.00 77.44 72 LEU G N 1
ATOM 12210 C CA . LEU G 1 72 ? 132.990 108.558 113.744 1.00 77.44 72 LEU G CA 1
ATOM 12211 C C . LEU G 1 72 ? 132.043 108.209 112.602 1.00 77.44 72 LEU G C 1
ATOM 12212 O O . LEU G 1 72 ? 132.132 108.789 111.513 1.00 77.44 72 LEU G O 1
ATOM 12217 N N . LYS G 1 73 ? 131.105 107.286 112.839 1.00 79.02 73 LYS G N 1
ATOM 12218 C CA . LYS G 1 73 ? 130.171 106.900 111.789 1.00 79.02 73 LYS G CA 1
ATOM 12219 C C . LYS G 1 73 ? 129.182 108.016 111.487 1.00 79.02 73 LYS G C 1
ATOM 12220 O O . LYS G 1 73 ? 128.834 108.240 110.324 1.00 79.02 73 LYS G O 1
ATOM 12226 N N . ILE G 1 74 ? 128.719 108.727 112.517 1.00 73.74 74 ILE G N 1
ATOM 12227 C CA . ILE G 1 74 ? 127.852 109.880 112.294 1.00 73.74 74 ILE G CA 1
ATOM 12228 C C . ILE G 1 74 ? 128.576 110.933 111.464 1.00 73.74 74 ILE G C 1
ATOM 12229 O O . ILE G 1 74 ? 128.022 111.478 110.500 1.00 73.74 74 ILE G O 1
ATOM 12234 N N . LEU G 1 75 ? 129.826 111.235 111.827 1.00 71.54 75 LEU G N 1
ATOM 12235 C CA . LEU G 1 75 ? 130.586 112.226 111.068 1.00 71.54 75 LEU G CA 1
ATOM 12236 C C . LEU G 1 75 ? 130.737 111.810 109.607 1.00 71.54 75 LEU G C 1
ATOM 12237 O O . LEU G 1 75 ? 130.503 112.610 108.691 1.00 71.54 75 LEU G O 1
ATOM 12242 N N . LEU G 1 76 ? 131.109 110.549 109.369 1.00 73.34 76 LEU G N 1
ATOM 12243 C CA . LEU G 1 76 ? 131.319 110.089 107.999 1.00 73.34 76 LEU G CA 1
ATOM 12244 C C . LEU G 1 76 ? 130.023 110.098 107.195 1.00 73.34 76 LEU G C 1
ATOM 12245 O O . LEU G 1 76 ? 130.023 110.465 106.013 1.00 73.34 76 LEU G O 1
ATOM 12250 N N . VAL G 1 77 ? 128.912 109.687 107.810 1.00 72.34 77 VAL G N 1
ATOM 12251 C CA . VAL G 1 77 ? 127.644 109.646 107.093 1.00 72.34 77 VAL G CA 1
ATOM 12252 C C . VAL G 1 77 ? 127.187 111.051 106.731 1.00 72.34 77 VAL G C 1
ATOM 12253 O O . VAL G 1 77 ? 126.710 111.291 105.616 1.00 72.34 77 VAL G O 1
ATOM 12257 N N . VAL G 1 78 ? 127.330 112.005 107.657 1.00 69.85 78 VAL G N 1
ATOM 12258 C CA . VAL G 1 78 ? 127.003 113.393 107.336 1.00 69.85 78 VAL G CA 1
ATOM 12259 C C . VAL G 1 78 ? 127.862 113.887 106.178 1.00 69.85 78 VAL G C 1
ATOM 12260 O O . VAL G 1 78 ? 127.365 114.537 105.246 1.00 69.85 78 VAL G O 1
ATOM 12264 N N . SER G 1 79 ? 129.156 113.560 106.199 1.00 72.11 79 SER G N 1
ATOM 12265 C CA . SER G 1 79 ? 130.051 114.026 105.144 1.00 72.11 79 SER G CA 1
ATOM 12266 C C . SER G 1 79 ? 129.645 113.475 103.780 1.00 72.11 79 SER G C 1
ATOM 12267 O O . SER G 1 79 ? 129.566 114.219 102.798 1.00 72.11 79 SER G O 1
ATOM 12270 N N . VAL G 1 80 ? 129.365 112.171 103.696 1.00 74.15 80 VAL G N 1
ATOM 12271 C CA . VAL G 1 80 ? 129.047 111.602 102.384 1.00 74.15 80 VAL G CA 1
ATOM 12272 C C . VAL G 1 80 ? 127.665 112.045 101.914 1.00 74.15 80 VAL G C 1
ATOM 12273 O O . VAL G 1 80 ? 127.455 112.276 100.711 1.00 74.15 80 VAL G O 1
ATOM 12277 N N . ALA G 1 81 ? 126.705 112.178 102.835 1.00 71.40 81 ALA G N 1
ATOM 12278 C CA . ALA G 1 81 ? 125.387 112.666 102.453 1.00 71.40 81 ALA G CA 1
ATOM 12279 C C . ALA G 1 81 ? 125.470 114.075 101.893 1.00 71.40 81 ALA G C 1
ATOM 12280 O O . ALA G 1 81 ? 124.762 114.414 100.939 1.00 71.40 81 ALA G O 1
ATOM 12282 N N . SER G 1 82 ? 126.331 114.916 102.469 1.00 71.62 82 SER G N 1
ATOM 12283 C CA . SER G 1 82 ? 126.545 116.228 101.873 1.00 71.62 82 SER G CA 1
ATOM 12284 C C . SER G 1 82 ? 127.334 116.125 100.576 1.00 71.62 82 SER G C 1
ATOM 12285 O O . SER G 1 82 ? 127.217 116.997 99.709 1.00 71.62 82 SER G O 1
ATOM 12288 N N . MET G 1 83 ? 128.136 115.071 100.423 1.00 75.50 83 MET G N 1
ATOM 12289 C CA . MET G 1 83 ? 128.953 114.944 99.224 1.00 75.50 83 MET G CA 1
ATOM 12290 C C . MET G 1 83 ? 128.130 114.557 98.004 1.00 75.50 83 MET G C 1
ATOM 12291 O O . MET G 1 83 ? 128.501 114.918 96.883 1.00 75.50 83 MET G O 1
ATOM 12296 N N . ILE G 1 84 ? 127.026 113.827 98.175 1.00 76.77 84 ILE G N 1
ATOM 12297 C CA . ILE G 1 84 ? 126.281 113.471 96.969 1.00 76.77 84 ILE G CA 1
ATOM 12298 C C . ILE G 1 84 ? 125.430 114.647 96.501 1.00 76.77 84 ILE G C 1
ATOM 12299 O O . ILE G 1 84 ? 125.730 115.257 95.470 1.00 76.77 84 ILE G O 1
ATOM 12304 N N . GLY G 1 85 ? 124.371 114.984 97.235 1.00 72.71 85 GLY G N 1
ATOM 12305 C CA . GLY G 1 85 ? 123.603 116.164 96.881 1.00 72.71 85 GLY G CA 1
ATOM 12306 C C . GLY G 1 85 ? 122.878 116.901 97.989 1.00 72.71 85 GLY G C 1
ATOM 12307 O O . GLY G 1 85 ? 122.240 117.924 97.730 1.00 72.71 85 GLY G O 1
ATOM 12308 N N . ILE G 1 86 ? 122.959 116.413 99.220 1.00 69.51 86 ILE G N 1
ATOM 12309 C CA . ILE G 1 86 ? 122.022 116.796 100.272 1.00 69.51 86 ILE G CA 1
ATOM 12310 C C . ILE G 1 86 ? 122.595 117.942 101.091 1.00 69.51 86 ILE G C 1
ATOM 12311 O O . ILE G 1 86 ? 123.802 117.998 101.348 1.00 69.51 86 ILE G O 1
ATOM 12316 N N . GLN G 1 87 ? 121.725 118.865 101.493 1.00 67.74 87 GLN G N 1
ATOM 12317 C CA . GLN G 1 87 ? 122.105 119.966 102.369 1.00 67.74 87 GLN G CA 1
ATOM 12318 C C . GLN G 1 87 ? 122.075 119.492 103.816 1.00 67.74 87 GLN G C 1
ATOM 12319 O O . GLN G 1 87 ? 121.047 119.002 104.292 1.00 67.74 87 GLN G O 1
ATOM 12325 N N . THR G 1 88 ? 123.198 119.638 104.518 1.00 64.51 88 THR G N 1
ATOM 12326 C CA . THR G 1 88 ? 123.330 119.117 105.872 1.00 64.51 88 THR G CA 1
ATOM 12327 C C . THR G 1 88 ? 123.798 120.186 106.851 1.00 64.51 88 THR G C 1
ATOM 12328 O O . THR G 1 88 ? 124.503 119.881 107.810 1.00 64.51 88 THR G O 1
ATOM 12332 N N . THR G 1 89 ? 123.414 121.443 106.632 1.00 61.05 89 THR G N 1
ATOM 12333 C CA . THR G 1 89 ? 123.831 122.499 107.549 1.00 61.05 89 THR G CA 1
ATOM 12334 C C . THR G 1 89 ? 123.167 122.340 108.913 1.00 61.05 89 THR G C 1
ATOM 12335 O O . THR G 1 89 ? 123.788 122.618 109.947 1.00 61.05 89 THR G O 1
ATOM 12339 N N . SER G 1 90 ? 121.915 121.877 108.936 1.00 61.13 90 SER G N 1
ATOM 12340 C CA . SER G 1 90 ? 121.219 121.657 110.201 1.00 61.13 90 SER G CA 1
ATOM 12341 C C . SER G 1 90 ? 121.881 120.554 111.013 1.00 61.13 90 SER G C 1
ATOM 12342 O O . SER G 1 90 ? 122.027 120.668 112.236 1.00 61.13 90 SER G O 1
ATOM 12345 N N . PHE G 1 91 ? 122.287 119.475 110.351 1.00 60.69 91 PHE G N 1
ATOM 12346 C CA . PHE G 1 91 ? 122.945 118.386 111.052 1.00 60.69 91 PHE G CA 1
ATOM 12347 C C . PHE G 1 91 ? 124.338 118.776 111.521 1.00 60.69 91 PHE G C 1
ATOM 12348 O O . PHE G 1 91 ? 124.774 118.324 112.581 1.00 60.69 91 PHE G O 1
ATOM 12356 N N . VAL G 1 92 ? 125.036 119.627 110.772 1.00 59.20 92 VAL G N 1
ATOM 12357 C CA . VAL G 1 92 ? 126.330 120.114 111.236 1.00 59.20 92 VAL G CA 1
ATOM 12358 C C . VAL G 1 92 ? 126.152 121.013 112.454 1.00 59.20 92 VAL G C 1
ATOM 12359 O O . VAL G 1 92 ? 126.937 120.952 113.406 1.00 59.20 92 VAL G O 1
ATOM 12363 N N . ALA G 1 93 ? 125.107 121.842 112.457 1.00 60.43 93 ALA G N 1
ATOM 12364 C CA . ALA G 1 93 ? 124.817 122.659 113.632 1.00 60.43 93 ALA G CA 1
ATOM 12365 C C . ALA G 1 93 ? 124.493 121.794 114.844 1.00 60.43 93 ALA G C 1
ATOM 12366 O O . ALA G 1 93 ? 124.954 122.071 115.959 1.00 60.43 93 ALA G O 1
ATOM 12368 N N . ALA G 1 94 ? 123.702 120.737 114.646 1.00 61.51 94 ALA G N 1
ATOM 12369 C CA . ALA G 1 94 ? 123.375 119.839 115.749 1.00 61.51 94 ALA G CA 1
ATOM 12370 C C . ALA G 1 94 ? 124.614 119.116 116.265 1.00 61.51 94 ALA G C 1
ATOM 12371 O O . ALA G 1 94 ? 124.785 118.944 117.478 1.00 61.51 94 ALA G O 1
ATOM 12373 N N . ILE G 1 95 ? 125.489 118.682 115.356 1.00 62.38 95 ILE G N 1
ATOM 12374 C CA . ILE G 1 95 ? 126.722 118.014 115.759 1.00 62.38 95 ILE G CA 1
ATOM 12375 C C . ILE G 1 95 ? 127.605 118.967 116.550 1.00 62.38 95 ILE G C 1
ATOM 12376 O O . ILE G 1 95 ? 128.219 118.580 117.549 1.00 62.38 95 ILE G O 1
ATOM 12381 N N . GLY G 1 96 ? 127.677 120.229 116.125 1.00 61.11 96 GLY G N 1
ATOM 12382 C CA . GLY G 1 96 ? 128.458 121.202 116.866 1.00 61.11 96 GLY G CA 1
ATOM 12383 C C . GLY G 1 96 ? 127.902 121.460 118.252 1.00 61.11 96 GLY G C 1
ATOM 12384 O O . GLY G 1 96 ? 128.655 121.578 119.222 1.00 61.11 96 GLY G O 1
ATOM 12385 N N . ALA G 1 97 ? 126.575 121.541 118.368 1.00 62.03 97 ALA G N 1
ATOM 12386 C CA . ALA G 1 97 ? 125.957 121.722 119.678 1.00 62.03 97 ALA G CA 1
ATOM 12387 C C . ALA G 1 97 ? 126.247 120.537 120.595 1.00 62.03 97 ALA G C 1
ATOM 12388 O O . ALA G 1 97 ? 126.583 120.715 121.772 1.00 62.03 97 ALA G O 1
ATOM 12390 N N . ALA G 1 98 ? 126.124 119.316 120.069 1.00 62.84 98 ALA G N 1
ATOM 12391 C CA . ALA G 1 98 ? 126.403 118.134 120.881 1.00 62.84 98 ALA G CA 1
ATOM 12392 C C . ALA G 1 98 ? 127.872 118.068 121.282 1.00 62.84 98 ALA G C 1
ATOM 12393 O O . ALA G 1 98 ? 128.197 117.686 122.413 1.00 62.84 98 ALA G O 1
ATOM 12395 N N . GLY G 1 99 ? 128.775 118.437 120.372 1.00 62.05 99 GLY G N 1
ATOM 12396 C CA . GLY G 1 99 ? 130.187 118.446 120.709 1.00 62.05 99 GLY G CA 1
ATOM 12397 C C . GLY G 1 99 ? 130.525 119.473 121.769 1.00 62.05 99 GLY G C 1
ATOM 12398 O O . GLY G 1 99 ? 131.330 119.213 122.663 1.00 62.05 99 GLY G O 1
ATOM 12399 N N . LEU G 1 100 ? 129.906 120.653 121.694 1.00 63.29 100 LEU G N 1
ATOM 12400 C CA . LEU G 1 100 ? 130.127 121.661 122.724 1.00 63.29 100 LEU G CA 1
ATOM 12401 C C . LEU G 1 100 ? 129.567 121.208 124.067 1.00 63.29 100 LEU G C 1
ATOM 12402 O O . LEU G 1 100 ? 130.166 121.468 125.117 1.00 63.29 100 LEU G O 1
ATOM 12407 N N . ALA G 1 101 ? 128.421 120.524 124.055 1.00 63.43 101 ALA G N 1
ATOM 12408 C CA . ALA G 1 101 ? 127.880 119.969 125.290 1.00 63.43 101 ALA G CA 1
ATOM 12409 C C . ALA G 1 101 ? 128.843 118.962 125.907 1.00 63.43 101 ALA G C 1
ATOM 12410 O O . ALA G 1 101 ? 129.137 119.017 127.107 1.00 63.43 101 ALA G O 1
ATOM 12412 N N . ILE G 1 102 ? 129.347 118.030 125.094 1.00 62.88 102 ILE G N 1
ATOM 12413 C CA . ILE G 1 102 ? 130.279 117.023 125.598 1.00 62.88 102 ILE G CA 1
ATOM 12414 C C . ILE G 1 102 ? 131.561 117.678 126.096 1.00 62.88 102 ILE G C 1
ATOM 12415 O O . ILE G 1 102 ? 132.159 117.234 127.082 1.00 62.88 102 ILE G O 1
ATOM 12420 N N . GLY G 1 103 ? 131.999 118.748 125.432 1.00 61.28 103 GLY G N 1
ATOM 12421 C CA . GLY G 1 103 ? 133.202 119.431 125.873 1.00 61.28 103 GLY G CA 1
ATOM 12422 C C . GLY G 1 103 ? 133.015 120.150 127.193 1.00 61.28 103 GLY G C 1
ATOM 12423 O O . GLY G 1 103 ? 133.920 120.173 128.030 1.00 61.28 103 GLY G O 1
ATOM 12424 N N . LEU G 1 104 ? 131.844 120.756 127.396 1.00 62.23 104 LEU G N 1
ATOM 12425 C CA . LEU G 1 104 ? 131.574 121.419 128.668 1.00 62.23 104 LEU G CA 1
ATOM 12426 C C . LEU G 1 104 ? 131.348 120.415 129.789 1.00 62.23 104 LEU G C 1
ATOM 12427 O O . LEU G 1 104 ? 131.588 120.731 130.958 1.00 62.23 104 LEU G O 1
ATOM 12432 N N . ALA G 1 105 ? 130.889 119.210 129.461 1.00 61.27 105 ALA G N 1
ATOM 12433 C CA . ALA G 1 105 ? 130.723 118.169 130.466 1.00 61.27 105 ALA G CA 1
ATOM 12434 C C . ALA G 1 105 ? 132.026 117.459 130.811 1.00 61.27 105 ALA G C 1
ATOM 12435 O O . ALA G 1 105 ? 131.983 116.389 131.423 1.00 61.27 105 ALA G O 1
ATOM 12437 N N . LEU G 1 106 ? 133.174 118.024 130.440 1.00 59.47 106 LEU G N 1
ATOM 12438 C CA . LEU G 1 106 ? 134.470 117.397 130.665 1.00 59.47 106 LEU G CA 1
ATOM 12439 C C . LEU G 1 106 ? 135.468 118.330 131.335 1.00 59.47 106 LEU G C 1
ATOM 12440 O O . LEU G 1 106 ? 136.629 117.952 131.506 1.00 59.47 106 LEU G O 1
ATOM 12445 N N . GLN G 1 107 ? 135.045 119.531 131.731 1.00 58.26 107 GLN G N 1
ATOM 12446 C CA . GLN G 1 107 ? 135.998 120.553 132.150 1.00 58.26 107 GLN G CA 1
ATOM 12447 C C . GLN G 1 107 ? 136.726 120.169 133.436 1.00 58.26 107 GLN G C 1
ATOM 12448 O O . GLN G 1 107 ? 137.904 120.501 133.607 1.00 58.26 107 GLN G O 1
ATOM 12454 N N . GLY G 1 108 ? 136.049 119.470 134.349 1.00 54.87 108 GLY G N 1
ATOM 12455 C CA . GLY G 1 108 ? 136.680 119.120 135.614 1.00 54.87 108 GLY G CA 1
ATOM 12456 C C . GLY G 1 108 ? 137.852 118.169 135.447 1.00 54.87 108 GLY G C 1
ATOM 12457 O O . GLY G 1 108 ? 138.937 118.393 135.993 1.00 54.87 108 GLY G O 1
ATOM 12458 N N . SER G 1 109 ? 137.656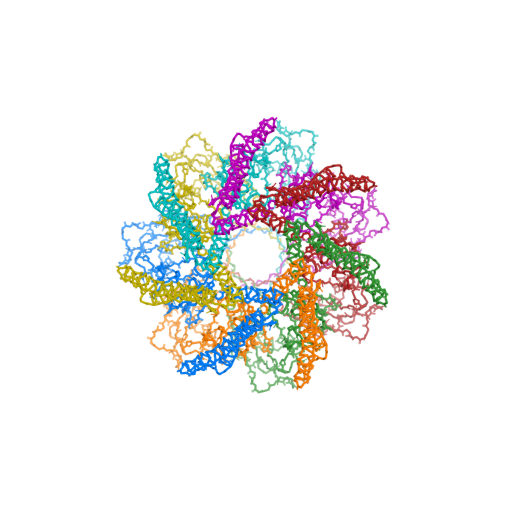 117.101 134.676 1.00 54.65 109 SER G N 1
ATOM 12459 C CA . SER G 1 109 ? 138.719 116.122 134.482 1.00 54.65 109 SER G CA 1
ATOM 12460 C C . SER G 1 109 ? 139.888 116.711 133.701 1.00 54.65 109 SER G C 1
ATOM 12461 O O . SER G 1 109 ? 141.056 116.454 134.024 1.00 54.65 109 SER G O 1
ATOM 12464 N N . LEU G 1 110 ? 139.600 117.497 132.665 1.00 53.65 110 LEU G N 1
ATOM 12465 C CA . LEU G 1 110 ? 140.677 118.113 131.904 1.00 53.65 110 LEU G CA 1
ATOM 12466 C C . LEU G 1 110 ? 141.433 119.134 132.742 1.00 53.65 110 LEU G C 1
ATOM 12467 O O . LEU G 1 110 ? 142.657 119.261 132.610 1.00 53.65 110 LEU G O 1
ATOM 12472 N N . ALA G 1 111 ? 140.734 119.849 133.624 1.00 49.98 111 ALA G N 1
ATOM 12473 C CA . ALA G 1 111 ? 141.415 120.744 134.551 1.00 49.98 111 ALA G CA 1
ATOM 12474 C C . ALA G 1 111 ? 142.303 119.967 135.512 1.00 49.98 111 ALA G C 1
ATOM 12475 O O . ALA G 1 111 ? 143.389 120.430 135.875 1.00 49.98 111 ALA G O 1
ATOM 12477 N N . ASN G 1 112 ? 141.866 118.775 135.925 1.00 49.22 112 ASN G N 1
ATOM 12478 C CA . ASN G 1 112 ? 142.710 117.944 136.779 1.00 49.22 112 ASN G CA 1
ATOM 12479 C C . ASN G 1 112 ? 143.975 117.510 136.051 1.00 49.22 112 ASN G C 1
ATOM 12480 O O . ASN G 1 112 ? 145.067 117.511 136.632 1.00 49.22 112 ASN G O 1
ATOM 12485 N N . PHE G 1 113 ? 143.853 117.145 134.774 1.00 50.66 113 PHE G N 1
ATOM 12486 C CA . PHE G 1 113 ? 145.036 116.725 134.021 1.00 50.66 113 PHE G CA 1
ATOM 12487 C C . PHE G 1 113 ? 145.992 117.893 133.780 1.00 50.66 113 PHE G C 1
ATOM 12488 O O . PHE G 1 113 ? 147.219 117.727 133.847 1.00 50.66 113 PHE G O 1
ATOM 12496 N N . ALA G 1 114 ? 145.453 119.088 133.529 1.00 49.12 114 ALA G N 1
ATOM 12497 C CA . ALA G 1 114 ? 146.311 120.258 133.360 1.00 49.12 114 ALA G CA 1
ATOM 12498 C C . ALA G 1 114 ? 147.015 120.624 134.662 1.00 49.12 114 ALA G C 1
ATOM 12499 O O . ALA G 1 114 ? 148.205 120.967 134.659 1.00 49.12 114 ALA G O 1
ATOM 12501 N N . GLY G 1 115 ? 146.301 120.553 135.786 1.00 47.35 115 GLY G N 1
ATOM 12502 C CA . GLY G 1 115 ? 146.937 120.785 137.069 1.00 47.35 115 GLY G CA 1
ATOM 12503 C C . GLY G 1 115 ? 148.006 119.759 137.389 1.00 47.35 115 GLY G C 1
ATOM 12504 O O . GLY G 1 115 ? 149.017 120.078 138.014 1.00 47.35 115 GLY G O 1
ATOM 12505 N N . GLY G 1 116 ? 147.800 118.511 136.968 1.00 49.23 116 GLY G N 1
ATOM 12506 C CA . GLY G 1 116 ? 148.829 117.505 137.165 1.00 49.23 116 GLY G CA 1
ATOM 12507 C C . GLY G 1 116 ? 150.076 117.788 136.351 1.00 49.23 116 GLY G C 1
ATOM 12508 O O . GLY G 1 116 ? 151.201 117.629 136.840 1.00 49.23 116 GLY G O 1
ATOM 12509 N N . VAL G 1 117 ? 149.896 118.213 135.098 1.00 49.15 117 VAL G N 1
ATOM 12510 C CA . VAL G 1 117 ? 151.039 118.618 134.283 1.00 49.15 117 VAL G CA 1
ATOM 12511 C C . VAL G 1 117 ? 151.787 119.766 134.948 1.00 49.15 117 VAL G C 1
ATOM 12512 O O . VAL G 1 117 ? 153.025 119.776 135.000 1.00 49.15 117 VAL G O 1
ATOM 12516 N N . LEU G 1 118 ? 151.051 120.745 135.479 1.00 49.05 118 LEU G N 1
ATOM 12517 C CA . LEU G 1 118 ? 151.694 121.879 136.139 1.00 49.05 118 LEU G CA 1
ATOM 12518 C C . LEU G 1 118 ? 152.443 121.451 137.397 1.00 49.05 118 LEU G C 1
ATOM 12519 O O . LEU G 1 118 ? 153.524 121.974 137.686 1.00 49.05 118 LEU G O 1
ATOM 12524 N N . ILE G 1 119 ? 151.880 120.519 138.167 1.00 48.98 119 ILE G N 1
ATOM 12525 C CA . ILE G 1 119 ? 152.556 120.047 139.372 1.00 48.98 119 ILE G CA 1
ATOM 12526 C C . ILE G 1 119 ? 153.821 119.282 139.016 1.00 48.98 119 ILE G C 1
ATOM 12527 O O . ILE G 1 119 ? 154.818 119.340 139.743 1.00 48.98 119 ILE G O 1
ATOM 12532 N N . LEU G 1 120 ? 153.817 118.563 137.894 1.00 52.17 120 LEU G N 1
ATOM 12533 C CA . LEU G 1 120 ? 155.039 117.881 137.479 1.00 52.17 120 LEU G CA 1
ATOM 12534 C C . LEU G 1 120 ? 156.075 118.854 136.927 1.00 52.17 120 LEU G C 1
ATOM 12535 O O . LEU G 1 120 ? 157.278 118.597 137.031 1.00 52.17 120 LEU G O 1
ATOM 12540 N N . LEU G 1 121 ? 155.638 119.966 136.333 1.00 50.73 121 LEU G N 1
ATOM 12541 C CA . LEU G 1 121 ? 156.582 120.907 135.735 1.00 50.73 121 LEU G CA 1
ATOM 12542 C C . LEU G 1 121 ? 157.293 121.743 136.796 1.00 50.73 121 LEU G C 1
ATOM 12543 O O . LEU G 1 121 ? 158.513 121.648 136.962 1.00 50.73 121 LEU G O 1
ATOM 12548 N N . PHE G 1 122 ? 156.548 122.573 137.520 1.00 51.89 122 PHE G N 1
ATOM 12549 C CA . PHE G 1 122 ? 157.064 123.235 138.709 1.00 51.89 122 PHE G CA 1
ATOM 12550 C C . PHE G 1 122 ? 156.800 122.324 139.895 1.00 51.89 122 PHE G C 1
ATOM 12551 O O . PHE G 1 122 ? 155.670 121.870 140.082 1.00 51.89 122 PHE G O 1
ATOM 12559 N N . ARG G 1 123 ? 157.827 122.055 140.685 1.00 53.86 123 ARG G N 1
ATOM 12560 C CA . ARG G 1 123 ? 157.677 121.074 141.751 1.00 53.86 123 ARG G CA 1
ATOM 12561 C C . ARG G 1 123 ? 157.465 121.747 143.101 1.00 53.86 123 ARG G C 1
ATOM 12562 O O . ARG G 1 123 ? 158.440 122.107 143.770 1.00 53.86 123 ARG G O 1
ATOM 12570 N N . PRO G 1 124 ? 156.215 121.923 143.547 1.00 48.62 124 PRO G N 1
ATOM 12571 C CA . PRO G 1 124 ? 155.986 122.555 144.850 1.00 48.62 124 PRO G CA 1
ATOM 12572 C C . PRO G 1 124 ? 156.291 121.603 145.990 1.00 48.62 124 PRO G C 1
ATOM 12573 O O . PRO G 1 124 ? 156.701 122.025 147.075 1.00 48.62 124 PRO G O 1
ATOM 12577 N N . PHE G 1 125 ? 156.090 120.310 145.749 1.00 45.68 125 PHE G N 1
ATOM 12578 C CA . PHE G 1 125 ? 156.334 119.293 146.756 1.00 45.68 125 PHE G CA 1
ATOM 12579 C C . PHE G 1 125 ? 156.836 118.033 146.071 1.00 45.68 125 PHE G C 1
ATOM 12580 O O . PHE G 1 125 ? 156.680 117.856 144.862 1.00 45.68 125 PHE G O 1
ATOM 12588 N N . LYS G 1 126 ? 157.450 117.163 146.864 1.00 46.51 126 LYS G N 1
ATOM 12589 C CA . LYS G 1 126 ? 157.989 115.897 146.396 1.00 46.51 126 LYS G CA 1
ATOM 12590 C C . LYS G 1 126 ? 157.446 114.777 147.274 1.00 46.51 126 LYS G C 1
ATOM 12591 O O . LYS G 1 126 ? 156.754 115.016 148.265 1.00 46.51 126 LYS G O 1
ATOM 12597 N N . VAL G 1 127 ? 157.765 113.539 146.907 1.00 46.12 127 VAL G N 1
ATOM 12598 C CA . VAL G 1 127 ? 157.322 112.388 147.684 1.00 46.12 127 VAL G CA 1
ATOM 12599 C C . VAL G 1 127 ? 158.065 112.375 149.012 1.00 46.12 127 VAL G C 1
ATOM 12600 O O . VAL G 1 127 ? 159.297 112.464 149.052 1.00 46.12 127 VAL G O 1
ATOM 12604 N N . GLY G 1 128 ? 157.319 112.263 150.105 1.00 44.65 128 GLY G N 1
ATOM 12605 C CA . GLY G 1 128 ? 157.874 112.288 151.440 1.00 44.65 128 GLY G CA 1
ATOM 12606 C C . GLY G 1 128 ? 157.618 113.568 152.195 1.00 44.65 128 GLY G C 1
ATOM 12607 O O . GLY G 1 128 ? 157.803 113.594 153.416 1.00 44.65 128 GLY G O 1
ATOM 12608 N N . ASP G 1 129 ? 157.197 114.629 151.514 1.00 45.05 129 ASP G N 1
ATOM 12609 C CA . ASP G 1 129 ? 156.964 115.908 152.161 1.00 45.05 129 ASP G CA 1
ATOM 12610 C C . ASP G 1 129 ? 155.621 115.922 152.874 1.00 45.05 129 ASP G C 1
ATOM 12611 O O . ASP G 1 129 ? 154.629 115.392 152.370 1.00 45.05 129 ASP G O 1
ATOM 12616 N N . TRP G 1 130 ? 155.592 116.538 154.050 1.00 41.21 130 TRP G N 1
ATOM 12617 C CA . TRP G 1 130 ? 154.343 116.825 154.740 1.00 41.21 130 TRP G CA 1
ATOM 12618 C C . TRP G 1 130 ? 153.792 118.139 154.208 1.00 41.21 130 TRP G C 1
ATOM 12619 O O . TRP G 1 130 ? 154.427 119.185 154.355 1.00 41.21 130 TRP G O 1
ATOM 12630 N N . ILE G 1 131 ? 152.621 118.086 153.581 1.00 42.59 131 ILE G N 1
ATOM 12631 C CA . ILE G 1 131 ? 152.000 119.274 153.021 1.00 42.59 131 ILE G CA 1
ATOM 12632 C C . ILE G 1 131 ? 150.592 119.414 153.583 1.00 42.59 131 ILE G C 1
ATOM 12633 O O . ILE G 1 131 ? 150.065 118.524 154.251 1.00 42.59 131 ILE G O 1
ATOM 12638 N N . GLU G 1 132 ? 149.998 120.572 153.312 1.00 47.82 132 GLU G N 1
ATOM 12639 C CA . GLU G 1 132 ? 148.659 120.905 153.778 1.00 47.82 132 GLU G CA 1
ATOM 12640 C C . GLU G 1 132 ? 147.997 121.782 152.729 1.00 47.82 132 GLU G C 1
ATOM 12641 O O . GLU G 1 132 ? 148.503 122.864 152.417 1.00 47.82 132 GLU G O 1
ATOM 12647 N N . ALA G 1 133 ? 146.873 121.322 152.190 1.00 46.66 133 ALA G N 1
ATOM 12648 C CA . ALA G 1 133 ? 146.194 122.035 151.123 1.00 46.66 133 ALA G CA 1
ATOM 12649 C C . ALA G 1 133 ? 144.772 121.516 151.014 1.00 46.66 133 ALA G C 1
ATOM 12650 O O . ALA G 1 133 ? 144.504 120.351 151.305 1.00 46.66 133 ALA G O 1
ATOM 12652 N N . GLN G 1 134 ? 143.866 122.397 150.592 1.00 46.96 134 GLN G N 1
ATOM 12653 C CA . GLN G 1 134 ? 142.472 122.058 150.317 1.00 46.96 134 GLN G CA 1
ATOM 12654 C C . GLN G 1 134 ? 141.742 121.528 151.546 1.00 46.96 134 GLN G C 1
ATOM 12655 O O . GLN G 1 134 ? 140.790 120.755 151.418 1.00 46.96 134 GLN G O 1
ATOM 12661 N N . GLY G 1 135 ? 142.171 121.923 152.739 1.00 47.33 135 GLY G N 1
ATOM 12662 C CA . GLY G 1 135 ? 141.526 121.491 153.959 1.00 47.33 135 GLY G CA 1
ATOM 12663 C C . GLY G 1 135 ? 142.014 120.182 154.533 1.00 47.33 135 GLY G C 1
ATOM 12664 O O . GLY G 1 135 ? 141.472 119.734 155.548 1.00 47.33 135 GLY G O 1
ATOM 12665 N N . VAL G 1 136 ? 143.018 119.551 153.923 1.00 45.50 136 VAL G N 1
ATOM 12666 C CA . VAL G 1 136 ? 143.581 118.303 154.417 1.00 45.50 136 VAL G CA 1
ATOM 12667 C C . VAL G 1 136 ? 145.083 118.482 154.579 1.00 45.50 136 VAL G C 1
ATOM 12668 O O . VAL G 1 136 ? 145.659 119.493 154.178 1.00 45.50 136 VAL G O 1
ATOM 12672 N N . ALA G 1 137 ? 145.715 117.482 155.188 1.00 42.96 137 ALA G N 1
ATOM 12673 C CA . ALA G 1 137 ? 147.147 117.522 155.442 1.00 42.96 137 ALA G CA 1
ATOM 12674 C C . ALA G 1 137 ? 147.687 116.104 155.516 1.00 42.96 137 ALA G C 1
ATOM 12675 O O . ALA G 1 137 ? 146.959 115.169 155.853 1.00 42.96 137 ALA G O 1
ATOM 12677 N N . GLY G 1 138 ? 148.962 115.951 155.203 1.00 41.85 138 GLY G N 1
ATOM 12678 C CA . GLY G 1 138 ? 149.585 114.648 155.312 1.00 41.85 138 GLY G CA 1
ATOM 12679 C C . GLY G 1 138 ? 150.841 114.546 154.477 1.00 41.85 138 GLY G C 1
ATOM 12680 O O . GLY G 1 138 ? 151.289 115.507 153.857 1.00 41.85 138 GLY G O 1
ATOM 12681 N N . THR G 1 139 ? 151.405 113.343 154.488 1.00 42.80 139 THR G N 1
ATOM 12682 C CA . THR G 1 139 ? 152.650 113.042 153.797 1.00 42.80 139 THR G CA 1
ATOM 12683 C C . THR G 1 139 ? 152.368 112.595 152.371 1.00 42.80 139 THR G C 1
ATOM 12684 O O . THR G 1 139 ? 151.573 111.679 152.154 1.00 42.80 139 THR G O 1
ATOM 12688 N N . VAL G 1 140 ? 153.030 113.231 151.408 1.00 44.03 140 VAL G N 1
ATOM 12689 C CA . VAL G 1 140 ? 152.855 112.884 150.002 1.00 44.03 140 VAL G CA 1
ATOM 12690 C C . VAL G 1 140 ? 153.394 111.480 149.764 1.00 44.03 140 VAL G C 1
ATOM 12691 O O . VAL G 1 140 ? 154.569 111.198 150.024 1.00 44.03 140 VAL G O 1
ATOM 12695 N N . ASP G 1 141 ? 152.538 110.596 149.257 1.00 48.00 141 ASP G N 1
ATOM 12696 C CA . ASP G 1 141 ? 152.859 109.195 149.023 1.00 48.00 141 ASP G CA 1
ATOM 12697 C C . ASP G 1 141 ? 153.106 108.884 147.555 1.00 48.00 141 ASP G C 1
ATOM 12698 O O . ASP G 1 141 ? 153.920 108.012 147.242 1.00 48.00 141 ASP G O 1
ATOM 12703 N N . SER G 1 142 ? 152.421 109.579 146.652 1.00 47.19 142 SER G N 1
ATOM 12704 C CA . SER G 1 142 ? 152.570 109.372 145.220 1.00 47.19 142 SER G CA 1
ATOM 12705 C C . SER G 1 142 ? 151.893 110.516 144.488 1.00 47.19 142 SER G C 1
ATOM 12706 O O . SER G 1 142 ? 150.804 110.940 144.872 1.00 47.19 142 SER G O 1
ATOM 12709 N N . ILE G 1 143 ? 152.540 111.007 143.436 1.00 48.45 143 ILE G N 1
ATOM 12710 C CA . ILE G 1 143 ? 151.995 112.066 142.596 1.00 48.45 143 ILE G CA 1
ATOM 12711 C C . ILE G 1 143 ? 151.708 111.475 141.228 1.00 48.45 143 ILE G C 1
ATOM 12712 O O . ILE G 1 143 ? 152.618 110.966 140.562 1.00 48.45 143 ILE G O 1
ATOM 12717 N N . LEU G 1 144 ? 150.454 111.540 140.811 1.00 51.51 144 LEU G N 1
ATOM 12718 C CA . LEU G 1 144 ? 150.042 111.135 139.479 1.00 51.51 144 LEU G CA 1
ATOM 12719 C C . LEU G 1 144 ? 149.600 112.374 138.711 1.00 51.51 144 LEU G C 1
ATOM 12720 O O . LEU G 1 144 ? 149.630 113.493 139.227 1.00 51.51 144 LEU G O 1
ATOM 12725 N N . ILE G 1 145 ? 149.193 112.175 137.460 1.00 52.55 145 ILE G N 1
ATOM 12726 C CA . ILE G 1 145 ? 148.784 113.323 136.664 1.00 52.55 145 ILE G CA 1
ATOM 12727 C C . ILE G 1 145 ? 147.336 113.699 136.962 1.00 52.55 145 ILE G C 1
ATOM 12728 O O . ILE G 1 145 ? 146.929 114.841 136.732 1.00 52.55 145 ILE G O 1
ATOM 12733 N N . PHE G 1 146 ? 146.548 112.779 137.510 1.00 50.25 146 PHE G N 1
ATOM 12734 C CA . PHE G 1 146 ? 145.160 113.109 137.803 1.00 50.25 146 PHE G CA 1
ATOM 12735 C C . PHE G 1 146 ? 144.941 113.513 139.259 1.00 50.25 146 PHE G C 1
ATOM 12736 O O . PHE G 1 146 ? 144.182 114.446 139.533 1.00 50.25 146 PHE G O 1
ATOM 12744 N N . HIS G 1 147 ? 145.579 112.824 140.204 1.00 48.57 147 HIS G N 1
ATOM 12745 C CA . HIS G 1 147 ? 145.411 113.142 141.614 1.00 48.57 147 HIS G CA 1
ATOM 12746 C C . HIS G 1 147 ? 146.713 112.904 142.365 1.00 48.57 147 HIS G C 1
ATOM 12747 O O . HIS G 1 147 ? 147.664 112.317 141.848 1.00 48.57 147 HIS G O 1
ATOM 12754 N N . THR G 1 148 ? 146.738 113.383 143.604 1.00 45.64 148 THR G N 1
ATOM 12755 C CA . THR G 1 148 ? 147.841 113.195 144.531 1.00 45.64 148 THR G CA 1
ATOM 12756 C C . THR G 1 148 ? 147.339 112.404 145.730 1.00 45.64 148 THR G C 1
ATOM 12757 O O . THR G 1 148 ? 146.198 112.581 146.166 1.00 45.64 148 THR G O 1
ATOM 12761 N N . VAL G 1 149 ? 148.183 111.522 146.253 1.00 43.36 149 VAL G N 1
ATOM 12762 C CA . VAL G 1 149 ? 147.825 110.646 147.360 1.00 43.36 149 VAL G CA 1
ATOM 12763 C C . VAL G 1 149 ? 148.626 111.050 148.589 1.00 43.36 149 VAL G C 1
ATOM 12764 O O . VAL G 1 149 ? 149.841 111.258 148.513 1.00 43.36 149 VAL G O 1
ATOM 12768 N N . LEU G 1 150 ? 147.940 111.165 149.721 1.00 43.40 150 LEU G N 1
ATOM 12769 C CA . LEU G 1 150 ? 148.529 111.561 150.989 1.00 43.40 150 LEU G CA 1
ATOM 12770 C C . LEU G 1 150 ? 148.232 110.496 152.032 1.00 43.40 150 LEU G C 1
ATOM 12771 O O . LEU G 1 150 ? 147.193 109.838 151.986 1.00 43.40 150 LEU G O 1
ATOM 12776 N N . ARG G 1 151 ? 149.150 110.332 152.973 1.00 45.87 151 ARG G N 1
ATOM 12777 C CA . ARG G 1 151 ? 148.909 109.540 154.172 1.00 45.87 151 ARG G CA 1
ATOM 12778 C C . ARG G 1 151 ? 148.753 110.496 155.344 1.00 45.87 151 ARG G C 1
ATOM 12779 O O . ARG G 1 151 ? 149.641 111.312 155.603 1.00 45.87 151 ARG G O 1
ATOM 12787 N N . SER G 1 152 ? 147.620 110.408 156.028 1.00 46.12 152 SER G N 1
ATOM 12788 C CA . SER G 1 152 ? 147.323 111.302 157.132 1.00 46.12 152 SER G CA 1
ATOM 12789 C C . SER G 1 152 ? 148.201 110.979 158.338 1.00 46.12 152 SER G C 1
ATOM 12790 O O . SER G 1 152 ? 148.958 110.007 158.353 1.00 46.12 152 SER G O 1
ATOM 12793 N N . GLY G 1 153 ? 148.104 111.828 159.362 1.00 47.77 153 GLY G N 1
ATOM 12794 C CA . GLY G 1 153 ? 148.800 111.563 160.607 1.00 47.77 153 GLY G CA 1
ATOM 12795 C C . GLY G 1 153 ? 148.330 110.304 161.301 1.00 47.77 153 GLY G C 1
ATOM 12796 O O . GLY G 1 153 ? 149.081 109.719 162.087 1.00 47.77 153 GLY G O 1
ATOM 12797 N N . ASP G 1 154 ? 147.103 109.874 161.024 1.00 48.64 154 ASP G N 1
ATOM 12798 C CA . ASP G 1 154 ? 146.541 108.631 161.530 1.00 48.64 154 ASP G CA 1
ATOM 12799 C C . ASP G 1 154 ? 146.726 107.474 160.556 1.00 48.64 154 ASP G C 1
ATOM 12800 O O . ASP G 1 154 ? 146.266 106.366 160.838 1.00 48.64 154 ASP G O 1
ATOM 12805 N N . ASN G 1 155 ? 147.391 107.718 159.423 1.00 46.39 155 ASN G N 1
ATOM 12806 C CA . ASN G 1 155 ? 147.687 106.718 158.393 1.00 46.39 155 ASN G CA 1
ATOM 12807 C C . ASN G 1 155 ? 146.439 106.308 157.616 1.00 46.39 155 ASN G C 1
ATOM 12808 O O . ASN G 1 155 ? 146.270 105.143 157.262 1.00 46.39 155 ASN G O 1
ATOM 12813 N N . LYS G 1 156 ? 145.560 107.261 157.346 1.00 45.22 156 LYS G N 1
ATOM 12814 C CA . LYS G 1 156 ? 144.470 107.041 156.412 1.00 45.22 156 LYS G CA 1
ATOM 12815 C C . LYS G 1 156 ? 144.759 107.777 155.110 1.00 45.22 156 LYS G C 1
ATOM 12816 O O . LYS G 1 156 ? 145.416 108.819 155.095 1.00 45.22 156 LYS G O 1
ATOM 12822 N N . ARG G 1 157 ? 144.271 107.213 154.011 1.00 44.13 157 ARG G N 1
ATOM 12823 C CA . ARG G 1 157 ? 144.660 107.645 152.676 1.00 44.13 157 ARG G CA 1
ATOM 12824 C C . ARG G 1 157 ? 143.728 108.737 152.167 1.00 44.13 157 ARG G C 1
ATOM 12825 O O . ARG G 1 157 ? 142.506 108.576 152.180 1.00 44.13 157 ARG G O 1
ATOM 12833 N N . ILE G 1 158 ? 144.313 109.841 151.711 1.00 42.13 158 ILE G N 1
ATOM 12834 C CA . ILE G 1 158 ? 143.578 110.985 151.188 1.00 42.13 158 ILE G CA 1
ATOM 12835 C C . ILE G 1 158 ? 143.935 111.150 149.719 1.00 42.13 158 ILE G C 1
ATOM 12836 O O . ILE G 1 158 ? 145.111 111.081 149.352 1.00 42.13 158 ILE G O 1
ATOM 12841 N N . ILE G 1 159 ? 142.925 111.350 148.880 1.00 43.25 159 ILE G N 1
ATOM 12842 C CA . ILE G 1 159 ? 143.113 111.544 147.448 1.00 43.25 159 ILE G CA 1
ATOM 12843 C C . ILE G 1 159 ? 142.652 112.951 147.110 1.00 43.25 159 ILE G C 1
ATOM 12844 O O . ILE G 1 159 ? 141.484 113.292 147.327 1.00 43.25 159 ILE G O 1
ATOM 12849 N N . VAL G 1 160 ? 143.562 113.766 146.589 1.00 45.17 160 VAL G N 1
ATOM 12850 C CA . VAL G 1 160 ? 143.295 115.164 146.272 1.00 45.17 160 VAL G CA 1
ATOM 12851 C C . VAL G 1 160 ? 143.411 115.337 144.764 1.00 45.17 160 VAL G C 1
ATOM 12852 O O . VAL G 1 160 ? 144.458 115.023 144.197 1.00 45.17 160 VAL G O 1
ATOM 12856 N N . PRO G 1 161 ? 142.384 115.834 144.083 1.00 47.03 161 PRO G N 1
ATOM 12857 C CA . PRO G 1 161 ? 142.517 116.113 142.650 1.00 47.03 161 PRO G CA 1
ATOM 12858 C C . PRO G 1 161 ? 143.511 117.236 142.393 1.00 47.03 161 PRO G C 1
ATOM 12859 O O . PRO G 1 161 ? 143.657 118.163 143.191 1.00 47.03 161 PRO G O 1
ATOM 12863 N N . ASN G 1 162 ? 144.186 117.152 141.247 1.00 46.83 162 ASN G N 1
ATOM 12864 C CA . ASN G 1 162 ? 145.326 118.016 140.972 1.00 46.83 162 ASN G CA 1
ATOM 12865 C C . ASN G 1 162 ? 144.940 119.397 140.464 1.00 46.83 162 ASN G C 1
ATOM 12866 O O . ASN G 1 162 ? 145.753 120.320 140.560 1.00 46.83 162 ASN G O 1
ATOM 12871 N N . GLY G 1 163 ? 143.730 119.573 139.949 1.00 46.79 163 GLY G N 1
ATOM 12872 C CA . GLY G 1 163 ? 143.317 120.871 139.453 1.00 46.79 163 GLY G CA 1
ATOM 12873 C C . GLY G 1 163 ? 143.185 121.905 140.550 1.00 46.79 163 GLY G C 1
ATOM 12874 O O . GLY G 1 163 ? 143.888 122.925 140.553 1.00 46.79 163 GLY G O 1
ATOM 12875 N N . ALA G 1 164 ? 142.284 121.642 141.498 1.00 48.59 164 ALA G N 1
ATOM 12876 C CA . ALA G 1 164 ? 142.123 122.535 142.638 1.00 48.59 164 ALA G CA 1
ATOM 12877 C C . ALA G 1 164 ? 143.384 122.591 143.484 1.00 48.59 164 ALA G C 1
ATOM 12878 O O . ALA G 1 164 ? 143.653 123.608 144.130 1.00 48.59 164 ALA G O 1
ATOM 12880 N N . LEU G 1 165 ? 144.169 121.515 143.491 1.00 46.18 165 LEU G N 1
ATOM 12881 C CA . LEU G 1 165 ? 145.422 121.515 144.237 1.00 46.18 165 LEU G CA 1
ATOM 12882 C C . LEU G 1 165 ? 146.408 122.511 143.645 1.00 46.18 165 LEU G C 1
ATOM 12883 O O . LEU G 1 165 ? 147.016 123.304 144.371 1.00 46.18 165 LEU G O 1
ATOM 12888 N N . SER G 1 166 ? 146.574 122.494 142.321 1.00 48.30 166 SER G N 1
ATOM 12889 C CA . SER G 1 166 ? 147.506 123.408 141.676 1.00 48.30 166 SER G CA 1
ATOM 12890 C C . SER G 1 166 ? 146.960 124.821 141.558 1.00 48.30 166 SER G C 1
ATOM 12891 O O . SER G 1 166 ? 147.736 125.748 141.310 1.00 48.30 166 SER G O 1
ATOM 12894 N N . ASN G 1 167 ? 145.655 125.015 141.732 1.00 50.38 167 ASN G N 1
ATOM 12895 C CA . ASN G 1 167 ? 145.078 126.350 141.673 1.00 50.38 167 ASN G CA 1
ATOM 12896 C C . ASN G 1 167 ? 144.843 126.975 143.043 1.00 50.38 167 ASN G C 1
ATOM 12897 O O . ASN G 1 167 ? 144.189 128.017 143.125 1.00 50.38 167 ASN G O 1
ATOM 12902 N N . GLY G 1 168 ? 145.353 126.373 144.118 1.00 47.47 168 GLY G N 1
ATOM 12903 C CA . GLY G 1 168 ? 145.242 126.925 145.448 1.00 47.47 168 GLY G CA 1
ATOM 12904 C C . GLY G 1 168 ? 146.598 127.025 146.126 1.00 47.47 168 GLY G C 1
ATOM 12905 O O . GLY G 1 168 ? 147.636 126.707 145.543 1.00 47.47 168 GLY G O 1
ATOM 12906 N N . THR G 1 169 ? 146.565 127.470 147.378 1.00 46.27 169 THR G N 1
ATOM 12907 C CA . THR G 1 169 ? 147.792 127.581 148.153 1.00 46.27 169 THR G CA 1
ATOM 12908 C C . THR G 1 169 ? 148.162 126.236 148.763 1.00 46.27 169 THR G C 1
ATOM 12909 O O . THR G 1 169 ? 147.301 125.443 149.149 1.00 46.27 169 THR G O 1
ATOM 12913 N N . VAL G 1 170 ? 149.464 125.978 148.828 1.00 44.52 170 VAL G N 1
ATOM 12914 C CA . VAL G 1 170 ? 150.013 124.750 149.387 1.00 44.52 170 VAL G CA 1
ATOM 12915 C C . VAL G 1 170 ? 151.078 125.136 150.399 1.00 44.52 170 VAL G C 1
ATOM 12916 O O . VAL G 1 170 ? 151.990 125.905 150.079 1.00 44.52 170 VAL G O 1
ATOM 12920 N N . THR G 1 171 ? 150.957 124.619 151.616 1.00 43.81 171 THR G N 1
ATOM 12921 C CA . THR G 1 171 ? 151.954 124.824 152.658 1.00 43.81 171 THR G CA 1
ATOM 12922 C C . THR G 1 171 ? 152.816 123.574 152.761 1.00 43.81 171 THR G C 1
ATOM 12923 O O . THR G 1 171 ? 152.298 122.480 152.996 1.00 43.81 171 THR G O 1
ATOM 12927 N N . ASN G 1 172 ? 154.121 123.737 152.588 1.00 43.51 172 ASN G N 1
ATOM 12928 C CA . ASN G 1 172 ? 155.072 122.633 152.611 1.00 43.51 172 ASN G CA 1
ATOM 12929 C C . ASN G 1 172 ? 155.891 122.733 153.892 1.00 43.51 172 ASN G C 1
ATOM 12930 O O . ASN G 1 172 ? 156.681 123.666 154.058 1.00 43.51 172 ASN G O 1
ATOM 12935 N N . TYR G 1 173 ? 155.706 121.769 154.791 1.00 44.91 173 TYR G N 1
ATOM 12936 C CA . TYR G 1 173 ? 156.368 121.789 156.089 1.00 44.91 173 TYR G CA 1
ATOM 12937 C C . TYR G 1 173 ? 157.798 121.274 156.043 1.00 44.91 173 TYR G C 1
ATOM 12938 O O . TYR G 1 173 ? 158.537 121.479 157.010 1.00 44.91 173 TYR G O 1
ATOM 12947 N N . SER G 1 174 ? 158.209 120.620 154.960 1.00 46.79 174 SER G N 1
ATOM 12948 C CA . SER G 1 174 ? 159.508 119.967 154.891 1.00 46.79 174 SER G CA 1
ATOM 12949 C C . SER G 1 174 ? 160.464 120.606 153.897 1.00 46.79 174 SER G C 1
ATOM 12950 O O . SER G 1 174 ? 161.567 120.089 153.707 1.00 46.79 174 SER G O 1
ATOM 12953 N N . ALA G 1 175 ? 160.083 121.717 153.265 1.00 48.03 175 ALA G N 1
ATOM 12954 C CA . ALA G 1 175 ? 160.924 122.292 152.221 1.00 48.03 175 ALA G CA 1
ATOM 12955 C C . ALA G 1 175 ? 162.153 122.984 152.792 1.00 48.03 175 ALA G C 1
ATOM 12956 O O . ALA G 1 175 ? 163.222 122.946 152.176 1.00 48.03 175 ALA G O 1
ATOM 12958 N N . GLU G 1 176 ? 162.030 123.611 153.956 1.00 51.12 176 GLU G N 1
ATOM 12959 C CA . GLU G 1 176 ? 163.158 124.356 154.495 1.00 51.12 176 GLU G CA 1
ATOM 12960 C C . GLU G 1 176 ? 163.988 123.490 155.431 1.00 51.12 176 GLU G C 1
ATOM 12961 O O . GLU G 1 176 ? 163.438 122.657 156.154 1.00 51.12 176 GLU G O 1
ATOM 12967 N N . PRO G 1 177 ? 165.310 123.665 155.441 1.00 48.39 177 PRO G N 1
ATOM 12968 C CA . PRO G 1 177 ? 166.154 122.824 156.302 1.00 48.39 177 PRO G CA 1
ATOM 12969 C C . PRO G 1 177 ? 166.067 123.167 157.777 1.00 48.39 177 PRO G C 1
ATOM 12970 O O . PRO G 1 177 ? 166.438 122.334 158.611 1.00 48.39 177 PRO G O 1
ATOM 12974 N N . VAL G 1 178 ? 165.603 124.362 158.127 1.00 48.47 178 VAL G N 1
ATOM 12975 C CA . VAL G 1 178 ? 165.574 124.836 159.503 1.00 48.47 178 VAL G CA 1
ATOM 12976 C C . VAL G 1 178 ? 164.206 125.447 159.763 1.00 48.47 178 VAL G C 1
ATOM 12977 O O . VAL G 1 178 ? 163.654 126.138 158.901 1.00 48.47 178 VAL G O 1
ATOM 12981 N N . ARG G 1 179 ? 163.647 125.175 160.939 1.00 48.02 179 ARG G N 1
ATOM 12982 C CA . ARG G 1 179 ? 162.346 125.699 161.323 1.00 48.02 179 ARG G CA 1
ATOM 12983 C C . ARG G 1 179 ? 162.451 126.416 162.661 1.00 48.02 179 ARG G C 1
ATOM 12984 O O . ARG G 1 179 ? 163.461 126.332 163.358 1.00 48.02 179 ARG G O 1
ATOM 12992 N N . ARG G 1 180 ? 161.399 127.153 163.006 1.00 47.86 180 ARG G N 1
ATOM 12993 C CA . ARG G 1 180 ? 161.361 127.948 164.229 1.00 47.86 180 ARG G CA 1
ATOM 12994 C C . ARG G 1 180 ? 160.265 127.406 165.137 1.00 47.86 180 ARG G C 1
ATOM 12995 O O . ARG G 1 180 ? 159.077 127.600 164.869 1.00 47.86 180 ARG G O 1
ATOM 13003 N N . VAL G 1 181 ? 160.669 126.721 166.201 1.00 51.07 181 VAL G N 1
ATOM 13004 C CA . VAL G 1 181 ? 159.740 126.303 167.245 1.00 51.07 181 VAL G CA 1
ATOM 13005 C C . VAL G 1 181 ? 159.497 127.513 168.127 1.00 51.07 181 VAL G C 1
ATOM 13006 O O . VAL G 1 181 ? 160.453 128.124 168.614 1.00 51.07 181 VAL G O 1
ATOM 13010 N N . ILE G 1 182 ? 158.236 127.881 168.338 1.00 54.78 182 ILE G N 1
ATOM 13011 C CA . ILE G 1 182 ? 158.137 129.096 169.124 1.00 54.78 182 ILE G CA 1
ATOM 13012 C C . ILE G 1 182 ? 157.989 128.725 170.599 1.00 54.78 182 ILE G C 1
ATOM 13013 O O . ILE G 1 182 ? 159.001 128.451 171.253 1.00 54.78 182 ILE G O 1
ATOM 13018 N N . PHE G 1 183 ? 156.761 128.685 171.125 1.00 54.34 183 PHE G N 1
ATOM 13019 C CA . PHE G 1 183 ? 156.314 128.053 172.368 1.00 54.34 183 PHE G CA 1
ATOM 13020 C C . PHE G 1 183 ? 155.118 128.905 172.772 1.00 54.34 183 PHE G C 1
ATOM 13021 O O . PHE G 1 183 ? 154.849 129.903 172.103 1.00 54.34 183 PHE G O 1
ATOM 13029 N N . ASP G 1 184 ? 154.431 128.584 173.865 1.00 57.12 184 ASP G N 1
ATOM 13030 C CA . ASP G 1 184 ? 153.552 129.554 174.513 1.00 57.12 184 ASP G CA 1
ATOM 13031 C C . ASP G 1 184 ? 153.200 129.047 175.900 1.00 57.12 184 ASP G C 1
ATOM 13032 O O . ASP G 1 184 ? 152.770 127.899 176.041 1.00 57.12 184 ASP G O 1
ATOM 13037 N N . VAL G 1 185 ? 153.374 129.886 176.918 1.00 55.45 185 VAL G N 1
ATOM 13038 C CA . VAL G 1 185 ? 153.021 129.480 178.276 1.00 55.45 185 VAL G CA 1
ATOM 13039 C C . VAL G 1 185 ? 152.458 130.673 179.038 1.00 55.45 185 VAL G C 1
ATOM 13040 O O . VAL G 1 185 ? 153.023 131.767 179.001 1.00 55.45 185 VAL G O 1
ATOM 13044 N N . GLY G 1 186 ? 151.333 130.466 179.723 1.00 57.46 186 GLY G N 1
ATOM 13045 C CA . GLY G 1 186 ? 150.749 131.499 180.556 1.00 57.46 186 GLY G CA 1
ATOM 13046 C C . GLY G 1 186 ? 151.214 131.364 181.991 1.00 57.46 186 GLY G C 1
ATOM 13047 O O . GLY G 1 186 ? 151.166 130.277 182.568 1.00 57.46 186 GLY G O 1
ATOM 13048 N N . ILE G 1 187 ? 151.664 132.476 182.566 1.00 60.21 187 ILE G N 1
ATOM 13049 C CA . ILE G 1 187 ? 152.190 132.503 183.921 1.00 60.21 187 ILE G CA 1
ATOM 13050 C C . ILE G 1 187 ? 151.364 133.480 184.754 1.00 60.21 187 ILE G C 1
ATOM 13051 O O . ILE G 1 187 ? 150.512 134.206 184.241 1.00 60.21 187 ILE G O 1
ATOM 13056 N N . ASP G 1 188 ? 151.641 133.488 186.057 1.00 65.16 188 ASP G N 1
ATOM 13057 C CA . ASP G 1 188 ? 150.936 134.344 186.998 1.00 65.16 188 ASP G CA 1
ATOM 13058 C C . ASP G 1 188 ? 151.085 135.815 186.624 1.00 65.16 188 ASP G C 1
ATOM 13059 O O . ASP G 1 188 ? 152.028 136.219 185.940 1.00 65.16 188 ASP G O 1
ATOM 13064 N N . TYR G 1 189 ? 150.137 136.624 187.097 1.00 63.35 189 TYR G N 1
ATOM 13065 C CA . TYR G 1 189 ? 150.202 138.056 186.833 1.00 63.35 189 TYR G CA 1
ATOM 13066 C C . TYR G 1 189 ? 151.196 138.755 187.748 1.00 63.35 189 TYR G C 1
ATOM 13067 O O . TYR G 1 189 ? 151.782 139.768 187.359 1.00 63.35 189 TYR G O 1
ATOM 13076 N N . ASP G 1 190 ? 151.409 138.229 188.953 1.00 67.52 190 ASP G N 1
ATOM 13077 C CA . ASP G 1 190 ? 152.313 138.862 189.905 1.00 67.52 190 ASP G CA 1
ATOM 13078 C C . ASP G 1 190 ? 153.754 138.393 189.770 1.00 67.52 190 ASP G C 1
ATOM 13079 O O . ASP G 1 190 ? 154.605 138.839 190.546 1.00 67.52 190 ASP G O 1
ATOM 13084 N N . ALA G 1 191 ? 154.050 137.513 188.821 1.00 68.66 191 ALA G N 1
ATOM 13085 C CA . ALA G 1 191 ? 155.419 137.069 188.613 1.00 68.66 191 ALA G CA 1
ATOM 13086 C C . ALA G 1 191 ? 156.250 138.177 187.981 1.00 68.66 191 ALA G C 1
ATOM 13087 O O . ALA G 1 191 ? 155.730 139.048 187.278 1.00 68.66 191 ALA G O 1
ATOM 13089 N N . ASP G 1 192 ? 157.555 138.141 188.234 1.00 70.49 192 ASP G N 1
ATOM 13090 C CA . ASP G 1 192 ? 158.476 139.079 187.606 1.00 70.49 192 ASP G CA 1
ATOM 13091 C C . ASP G 1 192 ? 158.937 138.507 186.272 1.00 70.49 192 ASP G C 1
ATOM 13092 O O . ASP G 1 192 ? 159.494 137.408 186.215 1.00 70.49 192 ASP G O 1
ATOM 13097 N N . LEU G 1 193 ? 158.702 139.267 185.203 1.00 67.64 193 LEU G N 1
ATOM 13098 C CA . LEU G 1 193 ? 158.790 138.722 183.856 1.00 67.64 193 LEU G CA 1
ATOM 13099 C C . LEU G 1 193 ? 160.226 138.532 183.391 1.00 67.64 193 LEU G C 1
ATOM 13100 O O . LEU G 1 193 ? 160.495 137.625 182.596 1.00 67.64 193 LEU G O 1
ATOM 13105 N N . LYS G 1 194 ? 161.155 139.364 183.866 1.00 68.56 194 LYS G N 1
ATOM 13106 C CA . LYS G 1 194 ? 162.553 139.208 183.478 1.00 68.56 194 LYS G CA 1
ATOM 13107 C C . LYS G 1 194 ? 163.102 137.867 183.946 1.00 68.56 194 LYS G C 1
ATOM 13108 O O . LYS G 1 194 ? 163.733 137.136 183.175 1.00 68.56 194 LYS G O 1
ATOM 13114 N N . ASN G 1 195 ? 162.859 137.526 185.212 1.00 67.28 195 ASN G N 1
ATOM 13115 C CA . ASN G 1 195 ? 163.308 136.243 185.739 1.00 67.28 195 ASN G CA 1
ATOM 13116 C C . ASN G 1 195 ? 162.634 135.084 185.017 1.00 67.28 195 ASN G C 1
ATOM 13117 O O . ASN G 1 195 ? 163.258 134.046 184.775 1.00 67.28 195 ASN G O 1
ATOM 13122 N N . ALA G 1 196 ? 161.365 135.250 184.648 1.00 66.30 196 ALA G N 1
ATOM 13123 C CA . ALA G 1 196 ? 160.650 134.182 183.961 1.00 66.30 196 ALA G CA 1
ATOM 13124 C C . ALA G 1 196 ? 161.223 133.929 182.573 1.00 66.30 196 ALA G C 1
ATOM 13125 O O . ALA G 1 196 ? 161.413 132.773 182.175 1.00 66.30 196 ALA G O 1
ATOM 13127 N N . GLN G 1 197 ? 161.522 134.990 181.820 1.00 66.17 197 GLN G N 1
ATOM 13128 C CA . GLN G 1 197 ? 162.093 134.761 180.498 1.00 66.17 197 GLN G CA 1
ATOM 13129 C C . GLN G 1 197 ? 163.548 134.323 180.585 1.00 66.17 197 GLN G C 1
ATOM 13130 O O . GLN G 1 197 ? 164.028 133.614 179.698 1.00 66.17 197 GLN G O 1
ATOM 13136 N N . ASN G 1 198 ? 164.252 134.676 181.662 1.00 66.54 198 ASN G N 1
ATOM 13137 C CA . ASN G 1 198 ? 165.575 134.100 181.879 1.00 66.54 198 ASN G CA 1
ATOM 13138 C C . ASN G 1 198 ? 165.487 132.601 182.135 1.00 66.54 198 ASN G C 1
ATOM 13139 O O . ASN G 1 198 ? 166.313 131.827 181.634 1.00 66.54 198 ASN G O 1
ATOM 13144 N N . ILE G 1 199 ? 164.495 132.172 182.916 1.00 64.86 199 ILE G N 1
ATOM 13145 C CA . ILE G 1 199 ? 164.281 130.746 183.146 1.00 64.86 199 ILE G CA 1
ATOM 13146 C C . ILE G 1 199 ? 163.960 130.041 181.837 1.00 64.86 199 ILE G C 1
ATOM 13147 O O . ILE G 1 199 ? 164.492 128.964 181.545 1.00 64.86 199 ILE G O 1
ATOM 13152 N N . LEU G 1 200 ? 163.075 130.631 181.032 1.00 63.68 200 LEU G N 1
ATOM 13153 C CA . LEU G 1 200 ? 162.743 130.031 179.744 1.00 63.68 200 LEU G CA 1
ATOM 13154 C C . LEU G 1 200 ? 163.953 129.976 178.821 1.00 63.68 200 LEU G C 1
ATOM 13155 O O . LEU G 1 200 ? 164.082 129.039 178.027 1.00 63.68 200 LEU G O 1
ATOM 13160 N N . LEU G 1 201 ? 164.847 130.964 178.905 1.00 63.43 201 LEU G N 1
ATOM 13161 C CA . LEU G 1 201 ? 166.041 130.949 178.069 1.00 63.43 201 LEU G CA 1
ATOM 13162 C C . LEU G 1 201 ? 167.043 129.905 178.535 1.00 63.43 201 LEU G C 1
ATOM 13163 O O . LEU G 1 201 ? 167.746 129.317 177.707 1.00 63.43 201 LEU G O 1
ATOM 13168 N N . ALA G 1 202 ? 167.133 129.660 179.838 1.00 65.66 202 ALA G N 1
ATOM 13169 C CA . ALA G 1 202 ? 167.986 128.576 180.321 1.00 65.66 202 ALA G CA 1
ATOM 13170 C C . ALA G 1 202 ? 167.215 127.263 180.359 1.00 65.66 202 ALA G C 1
ATOM 13171 O O . ALA G 1 202 ? 167.281 126.485 181.306 1.00 65.66 202 ALA G O 1
ATOM 13173 N N . MET G 1 203 ? 166.485 127.020 179.275 1.00 64.32 203 MET G N 1
ATOM 13174 C CA . MET G 1 203 ? 165.771 125.774 179.050 1.00 64.32 203 MET G CA 1
ATOM 13175 C C . MET G 1 203 ? 165.953 125.322 177.610 1.00 64.32 203 MET G C 1
ATOM 13176 O O . MET G 1 203 ? 165.588 124.190 177.275 1.00 64.32 203 MET G O 1
ATOM 13181 N N . ALA G 1 204 ? 166.523 126.172 176.759 1.00 64.60 204 ALA G N 1
ATOM 13182 C CA . ALA G 1 204 ? 166.836 125.836 175.380 1.00 64.60 204 ALA G CA 1
ATOM 13183 C C . ALA G 1 204 ? 168.316 125.545 175.191 1.00 64.60 204 ALA G C 1
ATOM 13184 O O . ALA G 1 204 ? 168.855 125.787 174.106 1.00 64.60 204 ALA G O 1
ATOM 13186 N N . ASP G 1 205 ? 168.993 125.047 176.227 1.00 69.00 205 ASP G N 1
ATOM 13187 C CA . ASP G 1 205 ? 170.392 124.657 176.119 1.00 69.00 205 ASP G CA 1
ATOM 13188 C C . ASP G 1 205 ? 170.568 123.254 175.561 1.00 69.00 205 ASP G C 1
ATOM 13189 O O . ASP G 1 205 ? 171.672 122.706 175.652 1.00 69.00 205 ASP G O 1
ATOM 13194 N N . ASP G 1 206 ? 169.519 122.662 175.009 1.00 64.00 206 ASP G N 1
ATOM 13195 C CA . ASP G 1 206 ? 169.636 121.350 174.396 1.00 64.00 206 ASP G CA 1
ATOM 13196 C C . ASP G 1 206 ? 170.610 121.414 173.222 1.00 64.00 206 ASP G C 1
ATOM 13197 O O . ASP G 1 206 ? 170.718 122.457 172.566 1.00 64.00 206 ASP G O 1
ATOM 13202 N N . PRO G 1 207 ? 171.342 120.335 172.931 1.00 63.72 207 PRO G N 1
ATOM 13203 C CA . PRO G 1 207 ? 172.187 120.334 171.731 1.00 63.72 207 PRO G CA 1
ATOM 13204 C C . PRO G 1 207 ? 171.386 120.032 170.476 1.00 63.72 207 PRO G C 1
ATOM 13205 O O . PRO G 1 207 ? 171.834 119.295 169.594 1.00 63.72 207 PRO G O 1
ATOM 13209 N N . ARG G 1 208 ? 170.200 120.626 170.390 1.00 59.33 208 ARG G N 1
ATOM 13210 C CA . ARG G 1 208 ? 169.351 120.558 169.215 1.00 59.33 208 ARG G CA 1
ATOM 13211 C C . ARG G 1 208 ? 168.809 121.918 168.828 1.00 59.33 208 ARG G C 1
ATOM 13212 O O . ARG G 1 208 ? 168.243 122.055 167.738 1.00 59.33 208 ARG G O 1
ATOM 13220 N N . VAL G 1 209 ? 168.958 122.919 169.686 1.00 56.52 209 VAL G N 1
ATOM 13221 C CA . VAL G 1 209 ? 168.540 124.283 169.406 1.00 56.52 209 VAL G CA 1
ATOM 13222 C C . VAL G 1 209 ? 169.717 125.006 168.769 1.00 56.52 209 VAL G C 1
ATOM 13223 O O . VAL G 1 209 ? 170.782 125.132 169.381 1.00 56.52 209 VAL G O 1
ATOM 13227 N N . LEU G 1 210 ? 169.533 125.466 167.537 1.00 56.45 210 LEU G N 1
ATOM 13228 C CA . LEU G 1 210 ? 170.586 126.199 166.857 1.00 56.45 210 LEU G CA 1
ATOM 13229 C C . LEU G 1 210 ? 170.856 127.524 167.554 1.00 56.45 210 LEU G C 1
ATOM 13230 O O . LEU G 1 210 ? 169.971 128.125 168.168 1.00 56.45 210 LEU G O 1
ATOM 13235 N N . LYS G 1 211 ? 172.102 127.973 167.458 1.00 61.76 211 LYS G N 1
ATOM 13236 C CA . LYS G 1 211 ? 172.505 129.278 167.951 1.00 61.76 211 LYS G CA 1
ATOM 13237 C C . LYS G 1 211 ? 172.596 130.311 166.842 1.00 61.76 211 LYS G C 1
ATOM 13238 O O . LYS G 1 211 ? 172.984 131.451 167.107 1.00 61.76 211 LYS G O 1
ATOM 13244 N N . ASP G 1 212 ? 172.249 129.937 165.603 1.00 66.06 212 ASP G N 1
ATOM 13245 C CA . ASP G 1 212 ? 172.531 130.819 164.472 1.00 66.06 212 ASP G CA 1
ATOM 13246 C C . ASP G 1 212 ? 171.686 132.086 164.543 1.00 66.06 212 ASP G C 1
ATOM 13247 O O . ASP G 1 212 ? 172.259 133.179 164.693 1.00 66.06 212 ASP G O 1
ATOM 13252 N N . PRO G 1 213 ? 170.334 132.037 164.427 1.00 58.75 213 PRO G N 1
ATOM 13253 C CA . PRO G 1 213 ? 169.530 133.129 164.991 1.00 58.75 213 PRO G CA 1
ATOM 13254 C C . PRO G 1 213 ? 169.208 132.883 166.457 1.00 58.75 213 PRO G C 1
ATOM 13255 O O . PRO G 1 213 ? 168.193 132.250 166.760 1.00 58.75 213 PRO G O 1
ATOM 13259 N N . ALA G 1 214 ? 170.078 133.334 167.363 1.00 58.16 214 ALA G N 1
ATOM 13260 C CA . ALA G 1 214 ? 170.039 133.073 168.802 1.00 58.16 214 ALA G CA 1
ATOM 13261 C C . ALA G 1 214 ? 168.632 133.099 169.393 1.00 58.16 214 ALA G C 1
ATOM 13262 O O . ALA G 1 214 ? 167.786 133.886 168.953 1.00 58.16 214 ALA G O 1
ATOM 13264 N N . PRO G 1 215 ? 168.345 132.247 170.381 1.00 55.82 215 PRO G N 1
ATOM 13265 C CA . PRO G 1 215 ? 166.978 132.141 170.904 1.00 55.82 215 PRO G CA 1
ATOM 13266 C C . PRO G 1 215 ? 166.493 133.441 171.526 1.00 55.82 215 PRO G C 1
ATOM 13267 O O . PRO G 1 215 ? 167.272 134.315 171.907 1.00 55.82 215 PRO G O 1
ATOM 13271 N N . VAL G 1 216 ? 165.174 133.553 171.635 1.00 54.06 216 VAL G N 1
ATOM 13272 C CA . VAL G 1 216 ? 164.529 134.776 172.094 1.00 54.06 216 VAL G CA 1
ATOM 13273 C C . VAL G 1 216 ? 163.390 134.395 173.029 1.00 54.06 216 VAL G C 1
ATOM 13274 O O . VAL G 1 216 ? 162.784 133.332 172.879 1.00 54.06 216 VAL G O 1
ATOM 13278 N N . ALA G 1 217 ? 163.126 135.239 174.024 1.00 56.07 217 ALA G N 1
ATOM 13279 C CA . ALA G 1 217 ? 162.007 135.045 174.940 1.00 56.07 217 ALA G CA 1
ATOM 13280 C C . ALA G 1 217 ? 161.336 136.388 175.168 1.00 56.07 217 ALA G C 1
ATOM 13281 O O . ALA G 1 217 ? 161.978 137.329 175.642 1.00 56.07 217 ALA G O 1
ATOM 13283 N N . VAL G 1 218 ? 160.048 136.478 174.837 1.00 53.54 218 VAL G N 1
ATOM 13284 C CA . VAL G 1 218 ? 159.338 137.748 174.847 1.00 53.54 218 VAL G CA 1
ATOM 13285 C C . VAL G 1 218 ? 158.031 137.613 175.614 1.00 53.54 218 VAL G C 1
ATOM 13286 O O . VAL G 1 218 ? 157.534 136.514 175.871 1.00 53.54 218 VAL G O 1
ATOM 13290 N N . VAL G 1 219 ? 157.479 138.764 175.982 1.00 53.49 219 VAL G N 1
ATOM 13291 C CA . VAL G 1 219 ? 156.158 138.847 176.589 1.00 53.49 219 VAL G CA 1
ATOM 13292 C C . VAL G 1 219 ? 155.169 139.202 175.487 1.00 53.49 219 VAL G C 1
ATOM 13293 O O . VAL G 1 219 ? 155.073 140.358 175.074 1.00 53.49 219 VAL G O 1
ATOM 13297 N N . SER G 1 220 ? 154.434 138.211 175.007 1.00 56.27 220 SER G N 1
ATOM 13298 C CA . SER G 1 220 ? 153.324 138.475 174.104 1.00 56.27 220 SER G CA 1
ATOM 13299 C C . SER G 1 220 ? 152.133 138.936 174.945 1.00 56.27 220 SER G C 1
ATOM 13300 O O . SER G 1 220 ? 152.286 139.324 176.106 1.00 56.27 220 SER G O 1
ATOM 13303 N N . ASN G 1 221 ? 150.936 138.917 174.361 1.00 58.16 221 ASN G N 1
ATOM 13304 C CA . ASN G 1 221 ? 149.787 139.620 174.924 1.00 58.16 221 ASN G CA 1
ATOM 13305 C C . ASN G 1 221 ? 149.577 139.309 176.402 1.00 58.16 221 ASN G C 1
ATOM 13306 O O . ASN G 1 221 ? 149.941 138.241 176.898 1.00 58.16 221 ASN G O 1
ATOM 13311 N N . LEU G 1 222 ? 148.988 140.273 177.107 1.00 59.47 222 LEU G N 1
ATOM 13312 C CA . LEU G 1 222 ? 148.559 140.092 178.487 1.00 59.47 222 LEU G CA 1
ATOM 13313 C C . LEU G 1 222 ? 147.135 139.551 178.490 1.00 59.47 222 LEU G C 1
ATOM 13314 O O . LEU G 1 222 ? 146.187 140.286 178.200 1.00 59.47 222 LEU G O 1
ATOM 13319 N N . GLY G 1 223 ? 146.983 138.272 178.825 1.00 61.62 223 GLY G N 1
ATOM 13320 C CA . GLY G 1 223 ? 145.703 137.603 178.765 1.00 61.62 223 GLY G CA 1
ATOM 13321 C C . GLY G 1 223 ? 144.780 138.001 179.900 1.00 61.62 223 GLY G C 1
ATOM 13322 O O . GLY G 1 223 ? 145.076 138.878 180.713 1.00 61.62 223 GLY G O 1
ATOM 13323 N N . GLU G 1 224 ? 143.630 137.324 179.950 1.00 64.94 224 GLU G N 1
ATOM 13324 C CA . GLU G 1 224 ? 142.613 137.662 180.938 1.00 64.94 224 GLU G CA 1
ATOM 13325 C C . GLU G 1 224 ? 142.880 137.016 182.292 1.00 64.94 224 GLU G C 1
ATOM 13326 O O . GLU G 1 224 ? 142.449 137.550 183.319 1.00 64.94 224 GLU G O 1
ATOM 13332 N N . SER G 1 225 ? 143.580 135.883 182.322 1.00 62.64 225 SER G N 1
ATOM 13333 C CA . SER G 1 225 ? 143.937 135.233 183.573 1.00 62.64 225 SER G CA 1
ATOM 13334 C C . SER G 1 225 ? 145.431 135.021 183.750 1.00 62.64 225 SER G C 1
ATOM 13335 O O . SER G 1 225 ? 145.873 134.817 184.884 1.00 62.64 225 SER G O 1
ATOM 13338 N N . ALA G 1 226 ? 146.216 135.066 182.677 1.00 60.32 226 ALA G N 1
ATOM 13339 C CA . ALA G 1 226 ? 147.642 134.801 182.760 1.00 60.32 226 ALA G CA 1
ATOM 13340 C C . ALA G 1 226 ? 148.376 135.687 181.768 1.00 60.32 226 ALA G C 1
ATOM 13341 O O . ALA G 1 226 ? 147.813 136.104 180.755 1.00 60.32 226 ALA G O 1
ATOM 13343 N N . ILE G 1 227 ? 149.638 135.974 182.076 1.00 59.30 227 ILE G N 1
ATOM 13344 C CA . ILE G 1 227 ? 150.519 136.692 181.163 1.00 59.30 227 ILE G CA 1
ATOM 13345 C C . ILE G 1 227 ? 151.206 135.674 180.267 1.00 59.30 227 ILE G C 1
ATOM 13346 O O . ILE G 1 227 ? 151.789 134.702 180.754 1.00 59.30 227 ILE G O 1
ATOM 13351 N N . THR G 1 228 ? 151.136 135.886 178.960 1.00 55.12 228 THR G N 1
ATOM 13352 C CA . THR G 1 228 ? 151.627 134.910 177.998 1.00 55.12 228 THR G CA 1
ATOM 13353 C C . THR G 1 228 ? 153.082 135.203 177.654 1.00 55.12 228 THR G C 1
ATOM 13354 O O . THR G 1 228 ? 153.400 136.277 177.138 1.00 55.12 228 THR G O 1
ATOM 13358 N N . LEU G 1 229 ? 153.960 134.251 177.951 1.00 55.04 229 LEU G N 1
ATOM 13359 C CA . LEU G 1 229 ? 155.351 134.278 177.537 1.00 55.04 229 LEU G CA 1
ATOM 13360 C C . LEU G 1 229 ? 155.538 133.401 176.311 1.00 55.04 229 LEU G C 1
ATOM 13361 O O . LEU G 1 229 ? 154.867 132.374 176.148 1.00 55.04 229 LEU G O 1
ATOM 13366 N N . SER G 1 230 ? 156.476 133.804 175.458 1.00 53.25 230 SER G N 1
ATOM 13367 C CA . SER G 1 230 ? 156.743 133.113 174.203 1.00 53.25 230 SER G CA 1
ATOM 13368 C C . SER G 1 230 ? 158.245 132.930 174.045 1.00 53.25 230 SER G C 1
ATOM 13369 O O . SER G 1 230 ? 158.982 133.911 173.919 1.00 53.25 230 SER G O 1
ATOM 13372 N N . LEU G 1 231 ? 158.694 131.681 174.086 1.00 53.66 231 LEU G N 1
ATOM 13373 C CA . LEU G 1 231 ? 160.040 131.324 173.676 1.00 53.66 231 LEU G CA 1
ATOM 13374 C C . LEU G 1 231 ? 160.076 131.208 172.157 1.00 53.66 231 LEU G C 1
ATOM 13375 O O . LEU G 1 231 ? 159.042 131.099 171.508 1.00 53.66 231 LEU G O 1
ATOM 13380 N N . ARG G 1 232 ? 161.273 131.288 171.582 1.00 50.83 232 ARG G N 1
ATOM 13381 C CA . ARG G 1 232 ? 161.405 131.281 170.126 1.00 50.83 232 ARG G CA 1
ATOM 13382 C C . ARG G 1 232 ? 162.807 130.803 169.779 1.00 50.83 232 ARG G C 1
ATOM 13383 O O . ARG G 1 232 ? 163.779 131.527 170.013 1.00 50.83 232 ARG G O 1
ATOM 13391 N N . VAL G 1 233 ? 162.904 129.593 169.225 1.00 49.33 233 VAL G N 1
ATOM 13392 C CA . VAL G 1 233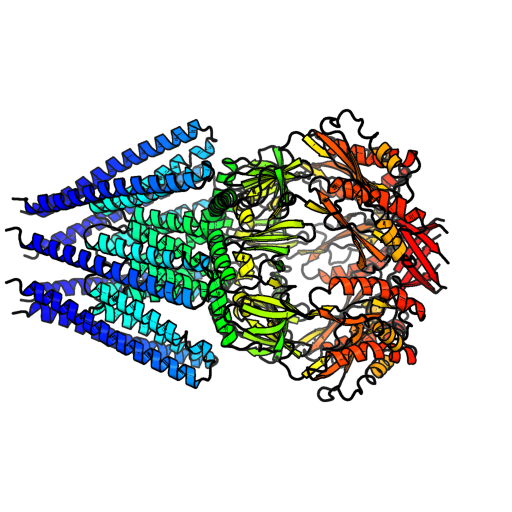 ? 164.183 128.968 168.928 1.00 49.33 233 VAL G CA 1
ATOM 13393 C C . VAL G 1 233 ? 164.153 128.404 167.514 1.00 49.33 233 VAL G C 1
ATOM 13394 O O . VAL G 1 233 ? 163.094 128.170 166.932 1.00 49.33 233 VAL G O 1
ATOM 13398 N N . TRP G 1 234 ? 165.344 128.173 166.971 1.00 49.06 234 TRP G N 1
ATOM 13399 C CA . TRP G 1 234 ? 165.514 127.587 165.650 1.00 49.06 234 TRP G CA 1
ATOM 13400 C C . TRP G 1 234 ? 166.085 126.183 165.795 1.00 49.06 234 TRP G C 1
ATOM 13401 O O . TRP G 1 234 ? 167.071 125.980 166.507 1.00 49.06 234 TRP G O 1
ATOM 13412 N N . VAL G 1 235 ? 165.455 125.219 165.125 1.00 49.87 235 VAL G N 1
ATOM 13413 C CA . VAL G 1 235 ? 165.885 123.829 165.132 1.00 49.87 235 VAL G CA 1
ATOM 13414 C C . VAL G 1 235 ? 165.983 123.350 163.691 1.00 49.87 235 VAL G C 1
ATOM 13415 O O . VAL G 1 235 ? 165.595 124.046 162.756 1.00 49.87 235 VAL G O 1
ATOM 13419 N N . LYS G 1 236 ? 166.512 122.143 163.519 1.00 51.51 236 LYS G N 1
ATOM 13420 C CA . LYS G 1 236 ? 166.452 121.503 162.216 1.00 51.51 236 LYS G CA 1
ATOM 13421 C C . LYS G 1 236 ? 165.047 120.971 161.963 1.00 51.51 236 LYS G C 1
ATOM 13422 O O . LYS G 1 236 ? 164.292 120.672 162.888 1.00 51.51 236 LYS G O 1
ATOM 13428 N N . ASN G 1 237 ? 164.702 120.847 160.682 1.00 49.75 237 ASN G N 1
ATOM 13429 C CA . ASN G 1 237 ? 163.327 120.551 160.305 1.00 49.75 237 ASN G CA 1
ATOM 13430 C C . ASN G 1 237 ? 162.843 119.210 160.846 1.00 49.75 237 ASN G C 1
ATOM 13431 O O . ASN G 1 237 ? 161.632 118.976 160.892 1.00 49.75 237 ASN G O 1
ATOM 13436 N N . ALA G 1 238 ? 163.752 118.325 161.254 1.00 52.62 238 ALA G N 1
ATOM 13437 C CA . ALA G 1 238 ? 163.372 117.010 161.751 1.00 52.62 238 ALA G CA 1
ATOM 13438 C C . ALA G 1 238 ? 163.267 116.941 163.268 1.00 52.62 238 ALA G C 1
ATOM 13439 O O . ALA G 1 238 ? 162.746 115.950 163.791 1.00 52.62 238 ALA G O 1
ATOM 13441 N N . ASP G 1 239 ? 163.747 117.952 163.984 1.00 53.93 239 ASP G N 1
ATOM 13442 C CA . ASP G 1 239 ? 163.695 117.977 165.439 1.00 53.93 239 ASP G CA 1
ATOM 13443 C C . ASP G 1 239 ? 162.551 118.824 165.975 1.00 53.93 239 ASP G C 1
ATOM 13444 O O . ASP G 1 239 ? 162.509 119.082 167.179 1.00 53.93 239 ASP G O 1
ATOM 13449 N N . TYR G 1 240 ? 161.638 119.265 165.112 1.00 51.67 240 TYR G N 1
ATOM 13450 C CA . TYR G 1 240 ? 160.584 120.188 165.522 1.00 51.67 240 TYR G CA 1
ATOM 13451 C C . TYR G 1 240 ? 159.765 119.628 166.682 1.00 51.67 240 TYR G C 1
ATOM 13452 O O . TYR G 1 240 ? 159.703 120.224 167.766 1.00 51.67 240 TYR G O 1
ATOM 13461 N N . TRP G 1 241 ? 159.138 118.470 166.476 1.00 51.70 241 TRP G N 1
ATOM 13462 C CA . TRP G 1 241 ? 158.177 117.971 167.454 1.00 51.70 241 TRP G CA 1
ATOM 13463 C C . TRP G 1 241 ? 158.853 117.466 168.720 1.00 51.70 241 TRP G C 1
ATOM 13464 O O . TRP G 1 241 ? 158.288 117.600 169.810 1.00 51.70 241 TRP G O 1
ATOM 13475 N N . ASP G 1 242 ? 160.044 116.882 168.606 1.00 55.62 242 ASP G N 1
ATOM 13476 C CA . ASP G 1 242 ? 160.765 116.451 169.799 1.00 55.62 242 ASP G CA 1
ATOM 13477 C C . ASP G 1 242 ? 161.042 117.629 170.721 1.00 55.62 242 ASP G C 1
ATOM 13478 O O . ASP G 1 242 ? 160.819 117.553 171.936 1.00 55.62 242 ASP G O 1
ATOM 13483 N N . VAL G 1 243 ? 161.518 118.737 170.152 1.00 54.13 243 VAL G N 1
ATOM 13484 C CA . VAL G 1 243 ? 161.805 119.924 170.945 1.00 54.13 243 VAL G CA 1
ATOM 13485 C C . VAL G 1 243 ? 160.520 120.509 171.513 1.00 54.13 243 VAL G C 1
ATOM 13486 O O . VAL G 1 243 ? 160.480 120.942 172.670 1.00 54.13 243 VAL G O 1
ATOM 13490 N N . MET G 1 244 ? 159.441 120.511 170.724 1.00 54.13 244 MET G N 1
ATOM 13491 C CA . MET G 1 244 ? 158.175 121.035 171.228 1.00 54.13 244 MET G CA 1
ATOM 13492 C C . MET G 1 244 ? 157.672 120.238 172.432 1.00 54.13 244 MET G C 1
ATOM 13493 O O . MET G 1 244 ? 157.244 120.822 173.434 1.00 54.13 244 MET G O 1
ATOM 13498 N N . PHE G 1 245 ? 157.734 118.906 172.366 1.00 53.55 245 PHE G N 1
ATOM 13499 C CA . PHE G 1 245 ? 157.264 118.085 173.481 1.00 53.55 245 PHE G CA 1
ATOM 13500 C C . PHE G 1 245 ? 158.174 118.219 174.703 1.00 53.55 245 PHE G C 1
ATOM 13501 O O . PHE G 1 245 ? 157.694 118.283 175.850 1.00 53.55 245 PHE G O 1
ATOM 13509 N N . MET G 1 246 ? 159.491 118.262 174.479 1.00 57.95 246 MET G N 1
ATOM 13510 C CA . MET G 1 246 ? 160.416 118.484 175.584 1.00 57.95 246 MET G CA 1
ATOM 13511 C C . MET G 1 246 ? 160.123 119.800 176.290 1.00 57.95 246 MET G C 1
ATOM 13512 O O . MET G 1 246 ? 160.181 119.879 177.525 1.00 57.95 246 MET G O 1
ATOM 13517 N N . PHE G 1 247 ? 159.810 120.846 175.524 1.00 55.71 247 PHE G N 1
ATOM 13518 C CA . PHE G 1 247 ? 159.389 122.102 176.132 1.00 55.71 247 PHE G CA 1
ATOM 13519 C C . PHE G 1 247 ? 158.100 121.917 176.916 1.00 55.71 247 PHE G C 1
ATOM 13520 O O . PHE G 1 247 ? 157.986 122.376 178.054 1.00 55.71 247 PHE G O 1
ATOM 13528 N N . ASN G 1 248 ? 157.118 121.229 176.323 1.00 56.47 248 ASN G N 1
ATOM 13529 C CA . ASN G 1 248 ? 155.829 121.022 176.981 1.00 56.47 248 ASN G CA 1
ATOM 13530 C C . ASN G 1 248 ? 155.978 120.414 178.368 1.00 56.47 248 ASN G C 1
ATOM 13531 O O . ASN G 1 248 ? 155.161 120.680 179.255 1.00 56.47 248 ASN G O 1
ATOM 13536 N N . GLU G 1 249 ? 157.001 119.588 178.575 1.00 62.03 249 GLU G N 1
ATOM 13537 C CA . GLU G 1 249 ? 157.231 119.011 179.905 1.00 62.03 249 GLU G CA 1
ATOM 13538 C C . GLU G 1 249 ? 158.095 119.907 180.809 1.00 62.03 249 GLU G C 1
ATOM 13539 O O . GLU G 1 249 ? 157.693 120.307 181.925 1.00 62.03 249 GLU G O 1
ATOM 13545 N N . LYS G 1 250 ? 159.299 120.231 180.335 1.00 63.70 250 LYS G N 1
ATOM 13546 C CA . LYS G 1 250 ? 160.236 120.967 181.166 1.00 63.70 250 LYS G CA 1
ATOM 13547 C C . LYS G 1 250 ? 159.741 122.364 181.505 1.00 63.70 250 LYS G C 1
ATOM 13548 O O . LYS G 1 250 ? 160.208 122.937 182.488 1.00 63.70 250 LYS G O 1
ATOM 13554 N N . ALA G 1 251 ? 158.787 122.910 180.747 1.00 63.65 251 ALA G N 1
ATOM 13555 C CA . ALA G 1 251 ? 158.312 124.265 181.001 1.00 63.65 251 ALA G CA 1
ATOM 13556 C C . ALA G 1 251 ? 157.722 124.386 182.395 1.00 63.65 251 ALA G C 1
ATOM 13557 O O . ALA G 1 251 ? 158.188 125.185 183.214 1.00 63.65 251 ALA G O 1
ATOM 13559 N N . ARG G 1 252 ? 156.673 123.614 182.674 1.00 64.91 252 ARG G N 1
ATOM 13560 C CA . ARG G 1 252 ? 156.122 123.618 184.020 1.00 64.91 252 ARG G CA 1
ATOM 13561 C C . ARG G 1 252 ? 157.161 123.161 185.024 1.00 64.91 252 ARG G C 1
ATOM 13562 O O . ARG G 1 252 ? 157.345 123.805 186.071 1.00 64.91 252 ARG G O 1
ATOM 13570 N N . ASP G 1 253 ? 157.877 122.063 184.718 1.00 68.90 253 ASP G N 1
ATOM 13571 C CA . ASP G 1 253 ? 158.760 121.530 185.754 1.00 68.90 253 ASP G CA 1
ATOM 13572 C C . ASP G 1 253 ? 159.838 122.532 186.169 1.00 68.90 253 ASP G C 1
ATOM 13573 O O . ASP G 1 253 ? 160.302 122.499 187.314 1.00 68.90 253 ASP G O 1
ATOM 13578 N N . ALA G 1 254 ? 160.225 123.445 185.277 1.00 67.83 254 ALA G N 1
ATOM 13579 C CA . ALA G 1 254 ? 161.283 124.411 185.546 1.00 67.83 254 ALA G CA 1
ATOM 13580 C C . ALA G 1 254 ? 160.772 125.760 186.019 1.00 67.83 254 ALA G C 1
ATOM 13581 O O . ALA G 1 254 ? 161.439 126.406 186.832 1.00 67.83 254 ALA G O 1
ATOM 13583 N N . LEU G 1 255 ? 159.620 126.217 185.521 1.00 67.26 255 LEU G N 1
ATOM 13584 C CA . LEU G 1 255 ? 159.044 127.453 186.033 1.00 67.26 255 LEU G CA 1
ATOM 13585 C C . LEU G 1 255 ? 158.637 127.302 187.489 1.00 67.26 255 LEU G C 1
ATOM 13586 O O . LEU G 1 255 ? 158.914 128.185 188.307 1.00 67.26 255 LEU G O 1
ATOM 13591 N N . GLY G 1 256 ? 157.993 126.185 187.839 1.00 70.41 256 GLY G N 1
ATOM 13592 C CA . GLY G 1 256 ? 157.532 126.022 189.209 1.00 70.41 256 GLY G CA 1
ATOM 13593 C C . GLY G 1 256 ? 158.631 126.022 190.255 1.00 70.41 256 GLY G C 1
ATOM 13594 O O . GLY G 1 256 ? 158.325 126.149 191.446 1.00 70.41 256 GLY G O 1
ATOM 13595 N N . LYS G 1 257 ? 159.894 125.893 189.849 1.00 74.18 257 LYS G N 1
ATOM 13596 C CA . LYS G 1 257 ? 160.975 125.771 190.823 1.00 74.18 257 LYS G CA 1
ATOM 13597 C C . LYS G 1 257 ? 161.293 127.111 191.472 1.00 74.18 257 LYS G C 1
ATOM 13598 O O . LYS G 1 257 ? 161.578 127.179 192.673 1.00 74.18 257 LYS G O 1
ATOM 13604 N N . GLU G 1 258 ? 161.254 128.191 190.694 1.00 75.16 258 GLU G N 1
ATOM 13605 C CA . GLU G 1 258 ? 161.553 129.524 191.195 1.00 75.16 258 GLU G CA 1
ATOM 13606 C C . GLU G 1 258 ? 160.307 130.283 191.635 1.00 75.16 258 GLU G C 1
ATOM 13607 O O . GLU G 1 258 ? 160.346 131.513 191.735 1.00 75.16 258 GLU G O 1
ATOM 13613 N N . GLY G 1 259 ? 159.209 129.583 191.895 1.00 71.88 259 GLY G N 1
ATOM 13614 C CA . GLY G 1 259 ? 158.016 130.223 192.410 1.00 71.88 259 GLY G CA 1
ATOM 13615 C C . GLY G 1 259 ? 157.146 130.901 191.377 1.00 71.88 259 GLY G C 1
ATOM 13616 O O . GLY G 1 259 ? 156.495 131.905 191.687 1.00 71.88 259 GLY G O 1
ATOM 13617 N N . ILE G 1 260 ? 157.110 130.381 190.155 1.00 69.02 260 ILE G N 1
ATOM 13618 C CA . ILE G 1 260 ? 156.256 130.904 189.096 1.00 69.02 260 ILE G CA 1
ATOM 13619 C C . ILE G 1 260 ? 155.272 129.805 188.734 1.00 69.02 260 ILE G C 1
ATOM 13620 O O . ILE G 1 260 ? 155.670 128.741 188.246 1.00 69.02 260 ILE G O 1
ATOM 13625 N N . GLY G 1 261 ? 153.992 130.052 188.970 1.00 63.78 261 GLY G N 1
ATOM 13626 C CA . GLY G 1 261 ? 152.980 129.067 188.663 1.00 63.78 261 GLY G CA 1
ATOM 13627 C C . GLY G 1 261 ? 152.336 129.277 187.309 1.00 63.78 261 GLY G C 1
ATOM 13628 O O . GLY G 1 261 ? 152.527 130.289 186.645 1.00 63.78 261 GLY G O 1
ATOM 13629 N N . ILE G 1 262 ? 151.563 128.279 186.900 1.00 62.08 262 ILE G N 1
ATOM 13630 C CA . ILE G 1 262 ? 150.726 128.335 185.709 1.00 62.08 262 ILE G CA 1
ATOM 13631 C C . ILE G 1 262 ? 149.274 128.362 186.182 1.00 62.08 262 ILE G C 1
ATOM 13632 O O . ILE G 1 262 ? 148.765 127.342 186.668 1.00 62.08 262 ILE G O 1
ATOM 13637 N N . PRO G 1 263 ? 148.579 129.488 186.074 1.00 62.21 263 PRO G N 1
ATOM 13638 C CA . PRO G 1 263 ? 147.323 129.665 186.805 1.00 62.21 263 PRO G CA 1
ATOM 13639 C C . PRO G 1 263 ? 146.096 129.137 186.070 1.00 62.21 263 PRO G C 1
ATOM 13640 O O . PRO G 1 263 ? 146.091 128.934 184.856 1.00 62.21 263 PRO G O 1
ATOM 13644 N N . PHE G 1 264 ? 145.045 128.922 186.855 1.00 60.35 264 PHE G N 1
ATOM 13645 C CA . PHE G 1 264 ? 143.732 128.489 186.398 1.00 60.35 264 PHE G CA 1
ATOM 13646 C C . PHE G 1 264 ? 142.904 129.705 185.988 1.00 60.35 264 PHE G C 1
ATOM 13647 O O . PHE G 1 264 ? 143.386 130.839 186.092 1.00 60.35 264 PHE G O 1
ATOM 13655 N N . PRO G 1 265 ? 141.662 129.523 185.522 1.00 59.29 265 PRO G N 1
ATOM 13656 C CA . PRO G 1 265 ? 140.821 130.684 185.188 1.00 59.29 265 PRO G CA 1
ATOM 13657 C C . PRO G 1 265 ? 140.334 131.477 186.394 1.00 59.29 265 PRO G C 1
ATOM 13658 O O . PRO G 1 265 ? 139.285 131.175 186.964 1.00 59.29 265 PRO G O 1
ATOM 13662 N N . GLN G 1 266 ? 141.124 132.468 186.808 1.00 59.47 266 GLN G N 1
ATOM 13663 C CA . GLN G 1 266 ? 140.805 133.326 187.943 1.00 59.47 266 GLN G CA 1
ATOM 13664 C C . GLN G 1 266 ? 139.454 134.022 187.780 1.00 59.47 266 GLN G C 1
ATOM 13665 O O . GLN G 1 266 ? 138.929 134.182 186.677 1.00 59.47 266 GLN G O 1
ATOM 13671 N N . ARG G 1 267 ? 138.904 134.453 188.914 1.00 60.78 267 ARG G N 1
ATOM 13672 C CA . ARG G 1 267 ? 137.642 135.179 188.971 1.00 60.78 267 ARG G CA 1
ATOM 13673 C C . ARG G 1 267 ? 137.579 135.945 190.283 1.00 60.78 267 ARG G C 1
ATOM 13674 O O . ARG G 1 267 ? 138.070 135.478 191.312 1.00 60.78 267 ARG G O 1
ATOM 13682 N N . VAL G 1 268 ? 136.970 137.127 190.237 1.00 62.24 268 VAL G N 1
ATOM 13683 C CA . VAL G 1 268 ? 136.751 137.952 191.420 1.00 62.24 268 VAL G CA 1
ATOM 13684 C C . VAL G 1 268 ? 135.249 138.086 191.617 1.00 62.24 268 VAL G C 1
ATOM 13685 O O . VAL G 1 268 ? 134.540 138.554 190.720 1.00 62.24 268 VAL G O 1
ATOM 13689 N N . VAL G 1 269 ? 134.767 137.675 192.786 1.00 66.59 269 VAL G N 1
ATOM 13690 C CA . VAL G 1 269 ? 133.338 137.582 193.061 1.00 66.59 269 VAL G CA 1
ATOM 13691 C C . VAL G 1 269 ? 133.022 138.427 194.285 1.00 66.59 269 VAL G C 1
ATOM 13692 O O . VAL G 1 269 ? 133.597 138.211 195.358 1.00 66.59 269 VAL G O 1
ATOM 13696 N N . LYS G 1 270 ? 132.110 139.380 194.126 1.00 71.84 270 LYS G N 1
ATOM 13697 C CA . LYS G 1 270 ? 131.612 140.190 195.229 1.00 71.84 270 LYS G CA 1
ATOM 13698 C C . LYS G 1 270 ? 130.273 139.623 195.678 1.00 71.84 270 LYS G C 1
ATOM 13699 O O . LYS G 1 270 ? 129.310 139.614 194.907 1.00 71.84 270 LYS G O 1
ATOM 13705 N N . VAL G 1 271 ? 130.217 139.149 196.917 1.00 76.63 271 VAL G N 1
ATOM 13706 C CA . VAL G 1 271 ? 129.043 138.456 197.432 1.00 76.63 271 VAL G CA 1
ATOM 13707 C C . VAL G 1 271 ? 128.165 139.449 198.181 1.00 76.63 271 VAL G C 1
ATOM 13708 O O . VAL G 1 271 ? 128.606 140.072 199.152 1.00 76.63 271 VAL G O 1
ATOM 13712 N N . VAL G 1 272 ? 126.923 139.594 197.732 1.00 82.38 272 VAL G N 1
ATOM 13713 C CA . VAL G 1 272 ? 125.910 140.375 198.430 1.00 82.38 272 VAL G CA 1
ATOM 13714 C C . VAL G 1 272 ? 124.889 139.400 199.000 1.00 82.38 272 VAL G C 1
ATOM 13715 O O . VAL G 1 272 ? 124.323 138.579 198.268 1.00 82.38 272 VAL G O 1
ATOM 13719 N N . GLN G 1 273 ? 124.666 139.477 200.307 1.00 87.98 273 GLN G N 1
ATOM 13720 C CA . GLN G 1 273 ? 123.786 138.534 200.985 1.00 87.98 273 GLN G CA 1
ATOM 13721 C C . GLN G 1 273 ? 122.530 139.223 201.507 1.00 87.98 273 GLN G C 1
ATOM 13722 O O . GLN G 1 273 ? 121.435 139.012 200.988 1.00 87.98 273 GLN G O 1
#

Radius of gyration: 40.54 Å; Cα contacts (8 Å, |Δi|>4): 3241; chains: 7; bounding box: 84×84×127 Å